Protein 7B1D (pdb70)

Foldseek 3Di:
DDDDDDDDPLFQKDWCCDPAWIKIQGPNVDRQWMWTGGLAEEIETEGRDDDAPLVSHQLGEREEHAYYEYAAHDADALAARCVRNRSYNYAPYAEYEYHHADEAHEAALRNHPRAQEYAYYYYENHYENHDLHNCQSHDNHAYYEYDAAAYEDDARSCQNPQNYAEYYDANRQYQAQDQRNQQNPARYAEYEYEHYAHAAAELRRPPNYAQHAEYYHADYAHAAYDLNRCQRHQNYAYYAHANYAHQEYDANNPVRNLNYAEYHYALNENPAAYHACNPANNQNYAEYHNENYAHAEYHQRPYHHNQRYAEYEYYNYLYEAYDQCSCQRHQNHAEYYYANNQYQAYDLNNCVNHLEYAEYYDDNHAHAAYDLSNQQRHQRYAEEEYYNYAYAEYDLNNCVRHQRHAEYEHEHYAYAAEQCPQPDPPPPPDPFGSHNCQSNQNYAYYAHHQYAYAEQGPSVAPRNQRYAEYHDANYAHAAEELSSQNHNDAYQYEYEHYQHQAYAYDLDHPHDDDQAHEYEYAHYQYALAPRRLSVLVVQQDDDRHRYDYDHQNPWYNDPVPPGRDGSVPDDSQPHWAAPPVDDQQDPPARWIARLPVLETENHPCVDEDQADDDHDFCPPCSVPGGEYAYENQRHAHNLEPLVLEPGRYAYYHHQDHEAPLYDLSRVHDHHAEYEDHHHEQQNHDVVSVVPDDCPNHHAAYEQHNYEHAQDQRRAPVVVSCVVCVVNYPCQQCRDHRVVNGHCPVVVVVSDVD/DDFDPPCPPAQKDWDDDVAWIKMARCNPHGQWMWIDGQAAEIEIEGHDDQVVVQPHAARCHEAHAEYEYAQHDFDQAAEPCVRVVSPVHQNYAAYEYHHQDEAHAQALNHHPSQLQYENAEYECHYEEYDACSVARNQAYAEYEYADAAYEYDLRRQQRHLHYAYAYDYLRQYQAQDANSLQNPANYAEYNNENYAHAAADLRSPQNYENYEHYEHQAYQHAAYDQNRCQNHQEYAEYAAAHYAYQEYDAQNPVRNLNHAEYHYAHNQNPAAYHACNQANNANHEEYAYEHYAYAEYDQRPNYNHQNYAYYAHYLYAYADDHQCNPVNHQNYAEYHHENYAYQADDLNRPQSHANHAEYHYENYAHAEYDLNNCQRHAHHEYYEHYLYAYQEHDLNNCVRYQNYAEYEYYNYAYAAEPCPQADPVVDPVACRSVSPLSHQNHAYYEHHQYAYEEDHLSCQPRNQNHAEYEHENYAYAAEEVSSHRHNALYAYEHAQYAHQAYQYDLPDDDDDPRAYEYEHANYQHAQEQSCVSVLVVPPDDPDGRYHYDHQRPAHHPQPPDHRDGSVPDDQQSNFHFDPDPVQADPVFGWRLHASVLETEGPALPPHDLAAAAGDRPCNPVGSHFHAEYRDALDAHPHQAQVSCVLVTQHYAYHLYEDCDDEQRSHHPSHQYHAYALYQEPFAYPSSLDFGDPPSYPHGYDLPNYEYDFAAVSLVRLCSNLVPDDPDQHRPPYDDAPVWDRHSVDDPVIHND

Organism: Aedes aegypti (NCBI:txid7159)

InterPro domains:
  IPR000157 Toll/interleukin-1 receptor homology (TIR) domain [PF01582] (843-965)
  IPR000157 Toll/interleukin-1 receptor homology (TIR) domain [PS50104] (841-977)
  IPR000157 Toll/interleukin-1 receptor homology (TIR) domain [SM00255] (842-980)
  IPR001611 Leucine-rich repeat [PF13855] (193-253)
  IPR001611 Leucine-rich repeat [PF13855] (315-374)
  IPR001611 Leucine-rich repeat [PF13855] (387-446)
  IPR001611 Leucine-rich repeat [PS51450] (218-239)
  IPR001611 Leucine-rich repeat [PS51450] (363-384)
  IPR001611 Leucine-rich repeat [PS51450] (387-408)
  IPR001611 Leucine-rich repeat [PS51450] (411-432)
  IPR003591 Leucine-rich repeat, typical subtype [SM00369] (169-191)
  IPR003591 Leucine-rich repeat, typical subtype [SM00369] (192-215)
  IPR003591 Leucine-rich repeat, typical subtype [SM00369] (216-239)
  IPR003591 Leucine-rich repeat, typical subtype [SM00369] (240-263)
  IPR003591 Leucine-rich repeat, typical subtype [SM00369] (264-287)
  IPR003591 Leucine-rich repeat, typical subtype [SM00369] (313-336)
  IPR003591 Leucine-rich repeat, typical subtype [SM00369] (338-360)
  IPR003591 Leucine-rich repeat, typical subtype [SM00369] (362-384)
  IPR003591 Leucine-rich repeat, typical subtype [SM00369] (386-408)
  IPR003591 Leucine-rich repeat, typical subtype [SM00369] (409-432)

Secondary structure (DSSP, 8-state):
---PPPP-TT---EEE--SSSBEEESSSSS--EEEEE-SSSEEEEEE-SS---TTSS--EEEEE-SEEEEES----TTS-HHHHTTTEEEES--EEEEE--SS-EE--GGGGTT-TT----EEES-EES--TTTTTT--S--EEEB-S------TTTTTT-SS--EEE-TT-------TTTTSS-SS--EEE--S----B--TTTTTT-SS--EEEE-S----B--TTSSTT-TT--EEEE-S---SBPPTTTTSS-TT--EEE--S-TT--B--TTTTTT-SS--EEE-TT-------GGGGTT-TT--EEE-TTS---S--TTTTTT-TT--EEE-TTS--S---TTSSSS-S---EEE-TTS------TTTTSS-TT--EEE--SS------TTTTTT-TT--EEE--SS-----TTTT--SS----SS---GGGG-TT--EEE--SS---S--GGGTTT--S--EEE--SS---EE-SGGG--SS--EEE-TTS---EE---SS----SSS-EEEE--S-EE--STT-HHHHHHHHS----SEEEE-TT-EE--SSS-TT--GGG--GGG--EE--S---SPTTS--EEETTTTEEE---TTS--SSPPP-----S-TTT---EEEE-SS----S--GGGTT--EEEEE-SS-------TTT--SS--B----SB-GGG--HHHHHH--SSSS--BB--TTBEE--SSSS-SHHHHHHHTTTTBS-TTT-EETTT-SBTTTTHHHHS--/-PPPSTTTT-S-EE---SS-B-EE-TTT---EEEEE-SSSEEEEEE-S-GGGGSSPPP--PPP-SEEEEES----SSS-HHHHTGGG-----SEEEEE--S--EEE-GGGGTT-TT--SEEEES-EEEE-TTSSTT-----EEEEESS-----TTTTTTT----EEEEES-------TTTTTT-TT------TT----B--TTTTTT-SS---EEESS----B--TTTTTT-S---EEEEES-------TTTTSS-TT--EEEEE--TT--B--TTTTTT-TT--EEE-TT----B--TTTTTT-----EEE-TTS------SSTTTT-TT--EEE-TTS------TTTTSS-----EEE-TTS------TTTTTT-SS--EEE-TT-------TTTTTT-TT--EEE-TT------TTSS--STT--SSSTT-SSTT-TT--EEE--SS---S--GGGTTT-TT--EEE-TT----EEEGGG---SS--EEE--S----EEE--TT---SSS--EEEE-TT------GGGHHHHHHHS--S--SEEEE-TT---SS-SSSSS--GGG--SGGG----S-TTTS-SSS-B---SSS-EE-BS---S--SS------SSTTSSS-EE---S-BSS--S---TTTTTTTSSEEE-BS---S---TTTS-SSSSEEE-SSBS-----HHHHSPPPSSS------SSSB-----HHHHHHHHHHHHH--S-SS-TT----SSS--SSSS-SSS---

B-factor: mean 164.8, std 87.88, range [82.33, 599.62]

Solvent-accessible surface area: 67595 Å² total; per-residue (Å²): 255,30,66,4,63,70,39,53,111,108,36,54,20,1,6,20,59,108,138,93,34,16,31,2,23,5,38,61,79,52,32,22,1,52,0,22,0,22,74,53,62,100,0,34,1,12,11,127,56,94,83,27,70,22,131,90,27,45,83,4,77,21,31,73,4,118,36,0,16,0,44,36,1,48,22,68,111,65,94,20,0,40,46,5,1,100,8,4,80,9,53,96,9,67,22,1,34,1,29,0,92,126,68,51,16,181,4,60,35,98,10,8,94,33,3,75,97,0,75,49,2,30,2,1,105,2,2,59,58,2,58,112,80,3,2,59,37,8,103,48,2,77,102,0,27,0,54,66,6,164,13,90,2,69,70,8,0,0,84,33,5,64,70,0,41,65,0,1,0,27,88,0,23,5,75,66,6,26,92,11,1,0,81,16,0,103,55,2,70,16,4,6,0,6,66,5,78,0,96,48,3,50,45,19,0,0,64,26,2,56,45,0,121,96,3,38,0,24,11,12,38,0,103,54,21,54,48,84,0,0,32,47,0,103,74,0,20,84,0,32,0,15,22,2,56,1,84,42,8,34,138,8,3,4,62,80,0,105,108,0,94,13,1,40,1,16,9,0,67,126,0,66,62,7,17,80,53,2,0,21,78,0,126,92,0,30,42,1,33,1,7,28,8,8,1,26,91,7,13,97,41,2,1,40,25,0,46,24,0,65,76,3,46,3,1,41,4,117,0,58,84,6,23,54,52,4,0,39,68,0,66,98,0,59,43,0,25,0,17,6,0,34,0,73,55,10,32,54,122,5,2,33,135,0,58,45,0,64,19,0,58,0,4,37,6,92,0,131,58,6,39,61,102,3,0,54,89,0,110,34,0,92,40,0,18,0,29,57,10,69,0,92,62,3,36,54,127,0,0,59,15,0,76,98,0,27,30,0,38,0,33,48,12,89,0,55,2,47,66,79,57,22,76,64,104,101,70,91,103,71,103,23,27,27,0,3,0,52,70,0,104,82,0,64,33,0,41,0,82,72,7,51,0,39,25,5,6,82,0,0,22,97,43,5,89,76,4,82,30,1,10,0,0,96,1,102,1,81,17,4,31,94,62,40,16,85,16,135,27,77,2,73,0,33,0,10,53,2,94,0,39,60,0,67,11,81,90,81,71,82,46,56,139,64,90,24,3,52,0,37,0,33,90,12,69,0,41,2,58,24,93,0,20,86,1,0,47,40,45,74,64,108,72,111,28,13,14,76,19,78,14,105,85,0,72,10,42,22,104,126,26,131,96,89,10,38,1,92,83,29,109,28,115,61,4,70,24,100,25,83,116,59,104,79,30,20,93,74,26,62,35,17,32,6,66,64,72,95,17,24,34,3,50,7,23,66,150,42,53,80,64,28,33,72,35,44,102,28,101,65,69,49,89,96,19,103,20,7,0,5,43,17,59,63,6,41,49,17,101,88,27,28,111,8,106,174,26,66,1,23,47,24,64,4,46,67,21,7,78,2,62,16,46,66,33,20,41,27,67,21,6,130,43,31,33,28,22,34,16,67,41,41,39,55,63,62,70,9,69,77,48,69,99,66,108,56,63,122,35,36,58,13,15,56,75,13,37,23,50,68,56,70,130,46,47,69,61,41,67,32,46,76,95,38,57,102,15,14,82,44,49,76,67,29,21,15,42,119,76,58,58,40,37,77,98,39,74,117,111,46,67,88,134,113,64,7,60,94,69,46,111,116,26,81,17,11,7,26,42,104,148,96,75,5,32,8,33,10,20,54,188,105,41,24,5,71,2,11,3,23,94,53,40,116,0,26,1,3,3,149,104,56,61,82,49,15,87,106,28,50,80,18,62,6,49,49,3,109,46,4,18,0,40,41,0,57,17,45,98,62,133,34,3,34,100,32,5,52,22,0,87,7,70,71,2,71,17,2,39,3,45,4,96,54,111,32,25,169,8,47,34,90,4,7,87,45,4,60,94,0,31,64,1,22,7,6,115,2,2,50,49,14,83,58,48,2,7,53,35,4,146,46,2,88,111,1,23,2,39,63,8,136,9,98,21,49,62,37,0,0,40,47,17,51,66,0,43,57,0,0,0,30,82,0,14,5,86,69,5,72,77,17,4,1,67,16,0,54,38,1,60,9,0,19,0,8,69,4,55,0,51,50,5,48,53,19,1,0,80,16,2,68,48,0,86,88,1,18,0,96,12,4,92,0,110,59,14,25,70,47,0,0,34,50,0,98,73,1,18,82,2,3,0,11,20,7,53,0,76,46,11,30,135,23,3,1,52,65,1,95,69,0,71,13,1,41,1,11,6,0,66,112,0,76,63,15,17,80,54,4,2,26,83,0,112,81,1,40,37,1,33,7,8,13,3,8,1,24,94,12,24,81,32,5,3,46,26,0,52,18,0,46,71,3,45,2,1,17,5,102,0,91,68,19,17,73,97,4,5,28,53,0,66,96,0,68,32,1,24,1,19,18,1,62,1,85,50,23,20,43,139,11,10,84,169,1,46,63,0,69,22,5,59,2,9,64,6,101,0,121,57,7,32,76,118,8,4,30,103,0,109,34,0,72,45,0,26,0,37,54,5,67,0,84,77,16,21,68,118,1,5,71,24,0,86,102,0,33,21,0,38,1,22,58,7,102,10,51,32,44,76,83,52,32,54,106,169,88,109,76,83,110,68,53,41,33,62,17,18,34,49,0,71,43,0,76,33,0,43,5,97,68,12,43,1,46,44,18,31,50,3,7,9,92,56,6,93,91,0,60,31,5,10,0,2,100,3,110,1,80,24,9,21,91,81,48,30,57,25,142,23,71,0,66,8,42,0,22,67,8,97,0,59,62,4,95,18,77,99,88,45,99,52,110,93,223,30,58,15,73,0,22,1,26,101,1,42,23,43,49,42,20,73,17,23,30,11,56,70,52,49,56,114,74,120,92,67,26,38,88,48,41,32,108,45,18,46,9,36,104,26,104,62,80,151,85,32,61,61,106,79,66,60,53,73,56,17,36,35,93,29,112,51,96,110,36,8,68,112,85,27,29,26,20,26,1,42,56,40,32,28,8,27,43,96,49,40,45,117,52,78,52,54,57,88,85,43,108,61,66,16,79,107,93,50,87,9,29,37,30,51,55,35,39,42,77,67,111,60,89,55,72,48,14,102,12,19,26,34,84,16,47,20,27,41,30,52,47,30,60,47,95,90,63,45,70,87,35,30,18,91,80,4,53,7,55,24,64,33,45,29,46,19,45,46,20,16,73,48,54,59,70,80,52,56,115,80,106,10,113,17,62,109,69,46,77,65,29,39,28,48,25,37,55,118,22,35,75,29,12,58,41,38,25,88,72,54,102,92,48,61,22,22,98,91,36,111,48,83,68,96,21,44,4,25,30,62,28,74,110,105,40,54,27,92

Nearest PDB structures (foldseek):
  7b1c-assembly1_B  TM=9.524E-01  e=4.587E-78  Aedes aegypti
  7b1c-assembly1_A  TM=9.399E-01  e=5.727E-68  Aedes aegypti
  4lxr-assembly1_A  TM=8.641E-01  e=1.535E-33  Drosophila melanogaster
  4p8s-assembly1_A  TM=8.490E-01  e=1.791E-08  Rattus norvegicus
  5o0o-assembly1_B  TM=8.493E-01  e=2.339E-08  Mus musculus

Structure (mmCIF, N/CA/C/O backbone):
data_7B1D
#
_entry.id   7B1D
#
_cell.length_a   1.00
_cell.length_b   1.00
_cell.length_c   1.00
_cell.angle_alpha   90.00
_cell.angle_beta   90.00
_cell.angle_gamma   90.00
#
_symmetry.space_group_name_H-M   'P 1'
#
loop_
_entity.id
_entity.type
_entity.pdbx_description
1 polymer 'Toll-like receptor'
2 branched 2-acetamido-2-deoxy-beta-D-glucopyranose-(1-4)-2-acetamido-2-deoxy-beta-D-glucopyranose
3 non-polymer 2-acetamido-2-deoxy-beta-D-glucopyranose
#
loop_
_atom_site.group_PDB
_atom_site.id
_atom_site.type_symbol
_atom_site.label_atom_id
_atom_site.label_alt_id
_atom_site.label_comp_id
_atom_site.label_asym_id
_atom_site.label_entity_id
_atom_site.label_seq_id
_atom_site.pdbx_PDB_ins_code
_atom_site.Cartn_x
_atom_site.Cartn_y
_atom_site.Cartn_z
_atom_site.occupancy
_atom_site.B_iso_or_equiv
_atom_site.auth_seq_id
_atom_site.auth_comp_id
_atom_site.auth_asym_id
_atom_site.auth_atom_id
_atom_site.pdbx_PDB_model_num
ATOM 1 N N . ARG A 1 5 ? 158.64500 151.37100 189.51000 1.000 135.71028 32 ARG B N 1
ATOM 2 C CA . ARG A 1 5 ? 158.02300 150.59000 188.44800 1.000 135.71028 32 ARG B CA 1
ATOM 3 C C . ARG A 1 5 ? 156.61600 150.15400 188.84100 1.000 135.71028 32 ARG B C 1
ATOM 4 O O . ARG A 1 5 ? 156.37700 149.75400 189.98000 1.000 135.71028 32 ARG B O 1
ATOM 12 N N . PHE A 1 6 ? 155.68700 150.23100 187.89200 1.000 134.05979 33 PHE B N 1
ATOM 13 C CA . PHE A 1 6 ? 154.30000 149.84300 188.10800 1.000 134.05979 33 PHE B CA 1
ATOM 14 C C . PHE A 1 6 ? 154.07900 148.43000 187.58900 1.000 134.05979 33 PHE B C 1
ATOM 15 O O . PHE A 1 6 ? 154.27000 148.16400 186.39800 1.000 134.05979 33 PHE B O 1
ATOM 23 N N . THR A 1 7 ? 153.67200 147.53300 188.48300 1.000 136.54412 34 THR B N 1
ATOM 24 C CA . THR A 1 7 ? 153.36200 146.15700 188.13300 1.000 136.54412 34 THR B CA 1
ATOM 25 C C . THR A 1 7 ? 151.88600 145.89600 188.39400 1.000 136.54412 34 THR B C 1
ATOM 26 O O . THR A 1 7 ? 151.22900 146.62100 189.14500 1.000 136.54412 34 THR B O 1
ATOM 30 N N . CYS A 1 8 ? 151.37200 144.85000 187.75700 1.000 135.30207 35 CYS B N 1
ATOM 31 C CA . CYS A 1 8 ? 149.96300 144.51900 187.89100 1.000 135.30207 35 CYS B CA 1
ATOM 32 C C . CYS A 1 8 ? 149.63300 144.21000 189.34900 1.000 135.30207 35 CYS B C 1
ATOM 33 O O . CYS A 1 8 ? 150.44500 143.59900 190.05400 1.000 135.30207 35 CYS B O 1
ATOM 36 N N . PRO A 1 9 ? 148.46700 144.62700 189.83700 1.000 139.23923 36 PRO B N 1
ATOM 37 C CA . PRO A 1 9 ? 148.07300 144.26800 191.20300 1.000 139.23923 36 PRO B CA 1
ATOM 38 C C . PRO A 1 9 ? 147.88200 142.76500 191.33900 1.000 139.23923 36 PRO B C 1
ATOM 39 O O . PRO A 1 9 ? 147.55300 142.06900 190.37600 1.000 139.23923 36 PRO B O 1
ATOM 43 N N . GLU A 1 10 ? 148.11400 142.26800 192.55100 1.000 144.27383 37 GLU B N 1
ATOM 44 C CA . GLU A 1 10 ? 147.98500 140.84100 192.81200 1.000 144.27383 37 GLU B CA 1
ATOM 45 C C . GLU A 1 10 ? 146.56500 140.36800 192.52600 1.000 144.27383 37 GLU B C 1
ATOM 46 O O . GLU A 1 10 ? 145.58700 141.02400 192.89400 1.000 144.27383 37 GLU B O 1
ATOM 48 N N . GLU A 1 11 ? 146.45900 139.22200 191.85600 1.000 150.42607 38 GLU B N 1
ATOM 49 C CA . GLU A 1 11 ? 145.15400 138.67100 191.51600 1.000 150.42607 38 GLU B CA 1
ATOM 50 C C . GLU A 1 11 ? 144.38200 138.31000 192.77800 1.000 150.42607 38 GLU B C 1
ATOM 51 O O . GLU A 1 11 ? 144.91100 137.65600 193.68100 1.000 150.42607 38 GLU B O 1
ATOM 53 N N . SER A 1 12 ? 143.12300 138.73800 192.83500 1.000 151.47214 39 SER B N 1
ATOM 54 C CA . SER A 1 12 ? 142.27400 138.47500 193.98600 1.000 151.47214 39 SER B CA 1
ATOM 55 C C . SER A 1 12 ? 140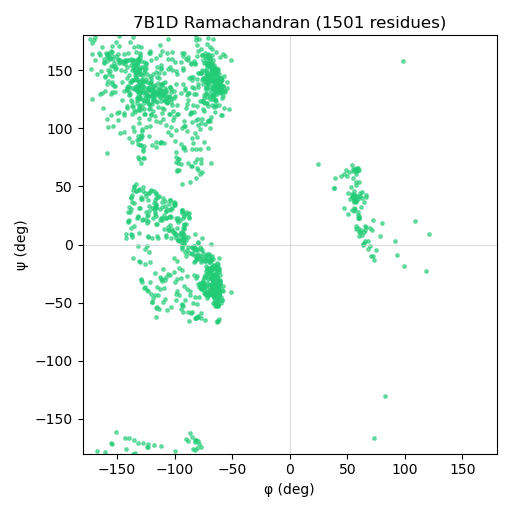.81800 138.58800 193.56100 1.000 151.47214 39 SER B C 1
ATOM 56 O O . SER A 1 12 ? 140.49200 139.17900 192.52900 1.000 151.47214 39 SER B O 1
ATOM 58 N N . GLU A 1 13 ? 139.93700 138.00900 194.37800 1.000 149.00066 40 GLU B N 1
ATOM 59 C CA . GLU A 1 13 ? 138.50600 138.06600 194.11500 1.000 149.00066 40 GLU B CA 1
ATOM 60 C C . GLU A 1 13 ? 137.88100 139.39400 194.51800 1.000 149.00066 40 GLU B C 1
ATOM 61 O O . GLU A 1 13 ? 136.71900 139.64000 194.17800 1.000 149.00066 40 GLU B O 1
ATOM 63 N N . ALA A 1 14 ? 138.61800 140.24700 195.23300 1.000 148.19823 41 ALA B N 1
ATOM 64 C CA . ALA A 1 14 ? 138.08400 141.54800 195.62000 1.000 148.19823 41 ALA B CA 1
ATOM 65 C C . ALA A 1 14 ? 137.85100 142.42900 194.40000 1.000 148.19823 41 ALA B C 1
ATOM 66 O O . ALA A 1 14 ? 136.89300 143.21000 194.35500 1.000 148.19823 41 ALA B O 1
ATOM 68 N N . SER A 1 15 ? 138.71900 142.31600 193.39700 1.000 140.88668 42 SER B N 1
ATOM 69 C CA . SER A 1 15 ? 138.65400 143.15000 192.20600 1.000 140.88668 42 SER B CA 1
ATOM 70 C C . SER A 1 15 ? 138.50000 142.27000 190.97700 1.000 140.88668 42 SER B C 1
ATOM 71 O O . SER A 1 15 ? 139.13800 141.21700 190.87800 1.000 140.88668 42 SER B O 1
ATOM 73 N N . ASN A 1 16 ? 137.65500 142.70400 190.04500 1.000 133.53135 43 ASN B N 1
ATOM 74 C CA . ASN A 1 16 ? 137.45100 141.98900 188.79200 1.000 133.53135 43 ASN B CA 1
ATOM 75 C C . ASN A 1 16 ? 138.24900 142.57600 187.63600 1.000 133.53135 43 ASN B C 1
ATOM 76 O O . ASN A 1 16 ? 138.08300 142.12200 186.49900 1.000 133.53135 43 ASN B O 1
ATOM 78 N N . CYS A 1 17 ? 139.10000 143.56700 187.88900 1.000 129.03010 44 CYS B N 1
ATOM 79 C CA . CYS A 1 17 ? 139.80200 144.23400 186.80200 1.000 129.03010 44 CYS B CA 1
ATOM 80 C C . CYS A 1 17 ? 141.04400 143.43900 186.41700 1.000 129.03010 44 CYS B C 1
ATOM 81 O O . CYS A 1 17 ? 141.94300 143.23400 187.23700 1.000 129.03010 44 CYS B O 1
ATOM 84 N N . SER A 1 18 ? 141.09300 142.99800 185.16300 1.000 123.69857 45 SER B N 1
ATOM 85 C CA . SER A 1 18 ? 142.14300 142.11900 184.66600 1.000 123.69857 45 SER B CA 1
ATOM 86 C C . SER A 1 18 ? 143.28700 142.96300 184.12400 1.000 123.69857 45 SER B C 1
ATOM 87 O O . SER A 1 18 ? 143.10800 143.70400 183.15300 1.000 123.69857 45 SER B O 1
ATOM 90 N N . CYS A 1 19 ? 144.45700 142.84000 184.74300 1.000 127.11694 46 CYS B N 1
ATOM 91 C CA . CYS A 1 19 ? 145.63500 143.61100 184.36400 1.000 127.11694 46 CYS B CA 1
ATOM 92 C C . CYS A 1 19 ? 146.50600 142.76200 183.44700 1.000 127.11694 46 CYS B C 1
ATOM 93 O O . CYS A 1 19 ? 147.08300 141.76000 183.88100 1.000 127.11694 46 CYS B O 1
ATOM 96 N N . GLU A 1 20 ? 146.60200 143.16400 182.18300 1.000 123.54239 47 GLU B N 1
ATOM 97 C CA . GLU A 1 20 ? 147.43000 142.46900 181.20300 1.000 123.54239 47 GLU B CA 1
ATOM 98 C C . GLU A 1 20 ? 148.75200 143.21400 181.06900 1.000 123.54239 47 GLU B C 1
ATOM 99 O O . GLU A 1 20 ? 148.83800 144.21600 180.35400 1.000 123.54239 47 GLU B O 1
ATOM 101 N N . GLU A 1 21 ? 149.78500 142.72000 181.75000 1.000 120.81554 48 GLU B N 1
ATOM 102 C CA . GLU A 1 21 ? 151.08400 143.38500 181.76900 1.000 120.81554 48 GLU B CA 1
ATOM 103 C C . GLU A 1 21 ? 151.79000 143.15000 180.44000 1.000 120.81554 48 GLU B C 1
ATOM 104 O O . GLU A 1 21 ? 152.10600 142.00900 180.08700 1.000 120.81554 48 GLU B O 1
ATOM 106 N N . PHE A 1 22 ? 152.03800 144.22600 179.70500 1.000 120.63710 49 PHE B N 1
ATOM 107 C CA . PHE A 1 22 ? 152.76500 144.20400 178.45000 1.000 120.63710 49 PHE B CA 1
ATOM 108 C C . PHE A 1 22 ? 154.19300 144.70000 178.65900 1.000 120.63710 49 PHE B C 1
ATOM 109 O O . PHE A 1 22 ? 154.47900 145.36700 179.65800 1.000 120.63710 49 PHE B O 1
ATOM 117 N N . PRO A 1 23 ? 155.11900 144.37800 177.75000 1.000 120.80464 50 PRO B N 1
ATOM 118 C CA . PRO A 1 23 ? 156.49400 144.88400 177.91400 1.000 120.80464 50 PRO B CA 1
ATOM 119 C C . PRO A 1 23 ? 156.58600 146.39900 177.90500 1.000 120.80464 50 PRO B C 1
ATOM 120 O O . PRO A 1 23 ? 157.46500 146.96500 178.56600 0.000 120.80464 50 PRO B O 1
ATOM 124 N N . SER A 1 24 ? 155.70300 147.07700 177.17100 1.000 117.91815 51 SER B N 1
ATOM 125 C CA . SER A 1 24 ? 155.77300 148.53100 177.08700 1.000 117.91815 51 SER B CA 1
ATOM 126 C C . SER A 1 24 ? 154.90000 149.19800 178.14400 1.000 117.91815 51 SER B C 1
ATOM 127 O O . SER A 1 24 ? 155.39700 149.97200 178.97000 1.000 117.91815 51 SER B O 1
ATOM 129 N N . LYS A 1 25 ? 153.60100 148.91000 178.13800 1.000 114.44533 52 LYS B N 1
ATOM 130 C CA . LYS A 1 25 ? 152.67300 149.57200 179.04600 1.000 114.44533 52 LYS B CA 1
ATOM 131 C C . LYS A 1 25 ? 151.66400 148.56200 179.56800 1.000 114.44533 52 LYS B C 1
ATOM 132 O O . LYS A 1 25 ? 151.07100 147.81600 178.78500 1.000 114.44533 52 LYS B O 1
ATOM 134 N N . THR A 1 26 ? 151.47000 148.54800 180.88500 1.000 118.03741 53 THR B N 1
ATOM 135 C CA . THR A 1 26 ? 150.50100 147.64200 181.48600 1.000 118.03741 53 THR B CA 1
ATOM 136 C C . THR A 1 26 ? 149.09300 148.01900 181.05200 1.000 118.03741 53 THR B C 1
ATOM 137 O O . THR A 1 26 ? 148.70000 149.18600 181.12300 1.000 118.03741 53 THR B O 1
ATOM 141 N N . HIS A 1 27 ? 148.33100 147.02800 180.60600 1.000 123.60018 54 HIS B N 1
ATOM 142 C CA . HIS A 1 27 ? 146.99300 147.26700 180.09300 1.000 123.60018 54 HIS B CA 1
ATOM 143 C C . HIS A 1 27 ? 145.95400 146.78600 181.10100 1.000 123.60018 54 HIS B C 1
ATOM 144 O O . HIS A 1 27 ? 146.26100 146.04400 182.03700 1.000 123.60018 54 HIS B O 1
ATOM 151 N N . PHE A 1 28 ? 144.70900 147.21700 180.90300 1.000 118.83372 55 PHE B N 1
ATOM 152 C CA . PHE A 1 28 ? 143.63900 146.90300 181.83800 1.000 118.83372 55 PHE B CA 1
ATOM 153 C C . PHE A 1 28 ? 142.32500 146.70400 181.09700 1.000 118.83372 55 PHE B C 1
ATOM 154 O O . PHE A 1 28 ? 142.13200 147.21000 179.99000 1.000 118.83372 55 PHE B O 1
ATOM 162 N N . TYR A 1 29 ? 141.42400 145.95000 181.73200 1.000 120.83615 56 TYR B N 1
ATOM 163 C CA . TYR A 1 29 ? 140.01200 145.82900 181.34900 1.000 120.83615 56 TYR B CA 1
ATOM 164 C C . TYR A 1 29 ? 139.27900 145.47300 182.63900 1.000 120.83615 56 TYR B C 1
ATOM 165 O O . TYR A 1 29 ? 139.31100 144.32100 183.07900 1.000 120.83615 56 TYR B O 1
ATOM 174 N N . CYS A 1 30 ? 138.61700 146.45900 183.24300 1.000 122.21038 57 CYS B N 1
ATOM 175 C CA . CYS A 1 30 ? 138.12100 146.24700 184.60100 1.000 122.21038 57 CYS B CA 1
ATOM 176 C C . CYS A 1 30 ? 136.83700 145.43300 184.68200 1.000 122.21038 57 CYS B C 1
ATOM 177 O O . CYS A 1 30 ? 136.76800 144.52800 185.53300 1.000 122.21038 57 CYS B O 1
ATOM 180 N N . PRO A 1 31 ? 135.80700 145.66900 183.87700 1.000 120.43795 58 PRO B N 1
ATOM 181 C CA . PRO A 1 31 ? 134.71300 144.69100 183.84700 1.000 120.43795 58 PRO B CA 1
ATOM 182 C C . PRO A 1 31 ? 135.12700 143.48500 183.02100 1.000 120.43795 58 PRO B C 1
ATOM 183 O O . PRO A 1 31 ? 135.16700 143.55000 181.78900 1.000 120.43795 58 PRO B O 1
ATOM 187 N N . ASP A 1 32 ? 135.44600 142.38000 183.70000 1.000 123.01896 59 ASP B N 1
ATOM 188 C CA . ASP A 1 32 ? 136.07000 141.24600 183.02400 1.000 123.01896 59 ASP B CA 1
ATOM 189 C C . ASP A 1 32 ? 135.14000 140.62400 181.98900 1.000 123.01896 59 ASP B C 1
ATOM 190 O O . ASP A 1 32 ? 135.58200 140.24700 180.89800 1.000 123.01896 59 ASP B O 1
ATOM 195 N N . PHE A 1 33 ? 133.85200 140.49800 182.31500 1.000 120.15449 60 PHE B N 1
ATOM 196 C CA . PHE A 1 33 ? 132.90800 139.91800 181.36600 1.000 120.15449 60 PHE B CA 1
ATOM 197 C C . PHE A 1 33 ? 132.73600 140.80800 180.14100 1.000 120.15449 60 PHE B C 1
ATOM 198 O O . PHE A 1 33 ? 132.76200 140.32300 179.00300 1.000 120.15449 60 PHE B O 1
ATOM 200 N N . ASN A 1 34 ? 132.56900 142.11200 180.35000 1.000 115.00651 61 ASN B N 1
ATOM 201 C CA . ASN A 1 34 ? 132.37200 143.05700 179.25100 1.000 115.00651 61 ASN B CA 1
ATOM 202 C C . ASN A 1 34 ? 133.24800 144.27300 179.49700 1.000 115.00651 61 ASN B C 1
ATOM 203 O O . ASN A 1 34 ? 132.87400 145.19000 180.23900 1.000 115.00651 61 ASN B O 1
ATOM 205 N N . PRO A 1 35 ? 134.41900 144.33000 178.86500 1.000 111.54847 62 PRO B N 1
ATOM 206 C CA . PRO A 1 35 ? 135.37600 145.40500 179.16700 1.000 111.54847 62 PRO B CA 1
ATOM 207 C C . PRO A 1 35 ? 134.92500 146.76300 178.65600 1.000 111.54847 62 PRO B C 1
ATOM 208 O O . PRO A 1 35 ? 135.33800 147.20000 177.57700 0.000 111.54847 62 PRO B O 1
ATOM 212 N N . THR A 1 36 ? 134.07100 147.43700 179.43000 1.000 110.70226 63 THR B N 1
ATOM 213 C CA . THR A 1 36 ? 133.52700 148.71800 178.99100 1.000 110.70226 63 THR B CA 1
ATOM 214 C C . THR A 1 36 ? 134.58500 149.81600 179.00500 1.000 110.70226 63 THR B C 1
ATOM 215 O O . THR A 1 36 ? 134.43500 150.83300 178.32000 1.000 110.70226 63 THR B O 1
ATOM 219 N N . LEU A 1 37 ? 135.65300 149.64300 179.78200 1.000 110.01889 64 LEU B N 1
ATOM 220 C CA . LEU A 1 37 ? 136.70800 150.64100 179.86600 1.000 110.01889 64 LEU B CA 1
ATOM 221 C C . LEU A 1 37 ? 138.06200 149.95900 179.98700 1.000 110.01889 64 LEU B C 1
ATOM 222 O O . LEU A 1 37 ? 138.17800 148.87000 180.55300 1.000 110.01889 64 LEU B O 1
ATOM 227 N N . TYR A 1 38 ? 139.08800 150.61600 179.45200 1.000 114.08261 65 TYR B N 1
ATOM 228 C CA . TYR A 1 38 ? 140.45900 150.14700 179.56700 1.000 114.08261 65 TYR B CA 1
ATOM 229 C C . TYR A 1 38 ? 141.33900 151.29800 180.02800 1.000 114.08261 65 TYR B C 1
ATOM 230 O O . TYR A 1 38 ? 141.07700 152.46000 179.71200 1.000 114.08261 65 TYR B O 1
ATOM 239 N N . VAL A 1 39 ? 142.38700 150.96800 180.77600 1.000 106.19300 66 VAL B N 1
ATOM 240 C CA . VAL A 1 39 ? 143.28400 151.96100 181.35500 1.000 106.19300 66 VAL B CA 1
ATOM 241 C C . VAL A 1 39 ? 144.70800 151.57500 180.97500 1.000 106.19300 66 VAL B C 1
ATOM 242 O O . VAL A 1 39 ? 145.34600 150.78200 181.67700 1.000 106.19300 66 VAL B O 1
ATOM 246 N N . ASP A 1 40 ? 145.21000 152.13600 179.88000 1.000 108.88788 67 ASP B N 1
ATOM 247 C CA . ASP A 1 40 ? 146.55800 151.85100 179.40100 1.000 108.88788 67 ASP B CA 1
ATOM 248 C C . ASP A 1 40 ? 147.53400 152.78000 180.10900 1.000 108.88788 67 ASP B C 1
ATOM 249 O O . ASP A 1 40 ? 147.50600 153.99500 179.89300 1.000 108.88788 67 ASP B O 1
ATOM 251 N N . VAL A 1 41 ? 148.39700 152.20900 180.94500 1.000 105.76035 68 VAL B N 1
ATOM 252 C CA . VAL A 1 41 ? 149.29100 152.97300 181.80800 1.000 105.76035 68 VAL B CA 1
ATOM 253 C C . VAL A 1 41 ? 150.72700 152.65000 181.42900 1.000 105.76035 68 VAL B C 1
ATOM 254 O O . VAL A 1 41 ? 151.12000 151.47800 181.41200 1.000 105.76035 68 VAL B O 1
ATOM 258 N N . GLU A 1 42 ? 151.50800 153.68200 181.13600 1.000 110.00057 69 GLU B N 1
ATOM 259 C CA . GLU A 1 42 ? 152.94600 153.53200 180.99200 1.000 110.00057 69 GLU B CA 1
ATOM 260 C C . GLU A 1 42 ? 153.59900 153.51500 182.37000 1.000 110.00057 69 GLU B C 1
ATOM 261 O O . GLU A 1 42 ? 152.92400 153.52800 183.40200 1.000 110.00057 69 GLU B O 1
ATOM 263 N N . ASP A 1 43 ? 154.93200 153.47800 182.37900 1.000 112.85602 70 ASP B N 1
ATOM 264 C CA . ASP A 1 43 ? 155.65200 153.45300 183.64800 1.000 112.85602 70 ASP B CA 1
ATOM 265 C C . ASP A 1 43 ? 155.37500 154.71300 184.45900 1.000 112.85602 70 ASP B C 1
ATOM 266 O O . ASP A 1 43 ? 154.76500 154.65700 185.53200 1.000 112.85602 70 ASP B O 1
ATOM 268 N N . ARG A 1 44 ? 155.81700 155.86500 183.95200 1.000 113.07667 71 ARG B N 1
ATOM 269 C CA . ARG A 1 44 ? 155.51300 157.14200 184.58300 1.000 113.07667 71 ARG B CA 1
ATOM 270 C C . ARG A 1 44 ? 155.24500 158.23800 183.56000 1.000 113.07667 71 ARG B C 1
ATOM 271 O O . ARG A 1 44 ? 155.13800 159.40900 183.94400 1.000 113.07667 71 ARG B O 1
ATOM 273 N N . MET A 1 45 ? 155.13600 157.90000 182.27600 1.000 112.93693 72 MET B N 1
ATOM 274 C CA . MET A 1 45 ? 155.01400 158.91900 181.24100 1.000 112.93693 72 MET B CA 1
ATOM 275 C C . MET A 1 45 ? 153.57000 159.37700 181.06900 1.000 112.93693 72 MET B C 1
ATOM 276 O O . MET A 1 45 ? 153.28500 160.57900 181.07500 1.000 112.93693 72 MET B O 1
ATOM 278 N N . ARG A 1 46 ? 152.64200 158.43500 180.91400 1.000 111.37923 73 ARG B N 1
ATOM 279 C CA . ARG A 1 46 ? 151.27100 158.80000 180.59500 1.000 111.37923 73 ARG B CA 1
ATOM 280 C C . ARG A 1 46 ? 150.30200 157.76400 181.14200 1.000 111.37923 73 ARG B C 1
ATOM 281 O O . ARG A 1 46 ? 150.68600 156.64200 181.47600 1.000 111.37923 73 ARG B O 1
ATOM 289 N N . VAL A 1 47 ? 149.03600 158.16600 181.23300 1.000 104.42289 74 VAL B N 1
ATOM 290 C CA . VAL A 1 47 ? 147.92900 157.28500 181.57700 1.000 104.42289 74 VAL B CA 1
ATOM 291 C C . VAL A 1 47 ? 146.81300 157.53000 180.57400 1.000 104.42289 74 VAL B C 1
ATOM 292 O O . VAL A 1 47 ? 146.40300 158.67600 180.36700 1.000 104.42289 74 VAL B O 1
ATOM 296 N N . ASP A 1 48 ? 146.32300 156.46200 179.95600 1.000 111.02883 75 ASP B N 1
ATOM 297 C CA . ASP A 1 48 ? 145.29100 156.55000 178.92600 1.000 111.02883 75 ASP B CA 1
ATOM 298 C C . ASP A 1 48 ? 144.04300 155.84600 179.44400 1.000 111.02883 75 ASP B C 1
ATOM 299 O O . ASP A 1 48 ? 143.99200 154.61500 179.50000 1.000 111.02883 75 ASP B O 1
ATOM 304 N N . PHE A 1 49 ? 143.03800 156.62900 179.81800 1.000 104.56366 76 PHE B N 1
ATOM 305 C CA . PHE A 1 49 ? 141.79500 156.10900 180.37400 1.000 104.56366 76 PHE B CA 1
ATOM 306 C C . PHE A 1 49 ? 140.66300 156.42900 179.40500 1.000 104.56366 76 PHE B C 1
ATOM 307 O O . PHE A 1 49 ? 140.43600 157.59500 179.07200 1.000 104.56366 76 PHE B O 1
ATOM 315 N N . LYS A 1 50 ? 139.95900 155.39600 178.94900 1.000 107.35835 77 LYS B N 1
ATOM 316 C CA . LYS A 1 50 ? 138.88000 155.54500 177.98000 1.000 107.35835 77 LYS B CA 1
ATOM 317 C C . LYS A 1 50 ? 137.69900 154.67600 178.38400 1.000 107.35835 77 LYS B C 1
ATOM 318 O O . LYS A 1 50 ? 137.88500 153.55100 178.85600 1.000 107.35835 77 LYS B O 1
ATOM 320 N N . CYS A 1 51 ? 136.49100 155.19800 178.19400 1.000 111.64587 78 CYS B N 1
ATOM 321 C CA . CYS A 1 51 ? 135.25500 154.47400 178.45500 1.000 111.64587 78 CYS B CA 1
ATOM 322 C C . CYS A 1 51 ? 134.52600 154.23400 177.14000 1.000 111.64587 78 CYS B C 1
ATOM 323 O O . CYS A 1 51 ? 134.54600 155.09100 176.25100 0.000 111.64587 78 CYS B O 1
ATOM 326 N N . TYR A 1 52 ? 133.88700 153.06900 177.01600 1.000 113.49296 79 TYR B N 1
ATOM 327 C CA . TYR A 1 52 ? 133.20200 152.69500 175.78600 1.000 113.49296 79 TYR B CA 1
ATOM 328 C C . TYR A 1 52 ? 131.68300 152.78500 175.87400 1.000 113.49296 79 TYR B C 1
ATOM 329 O O . TYR A 1 52 ? 131.03400 152.95900 174.83800 1.000 113.49296 79 TYR B O 1
ATOM 338 N N . ASP A 1 53 ? 131.09900 152.66900 177.06400 1.000 123.94644 80 ASP B N 1
ATOM 339 C CA . ASP A 1 53 ? 129.65100 152.63200 177.20900 1.000 123.94644 80 ASP B CA 1
ATOM 340 C C . ASP A 1 53 ? 129.20700 153.59900 178.29800 1.000 123.94644 80 ASP B C 1
ATOM 341 O O . ASP A 1 53 ? 130.01800 154.15600 179.04200 1.000 123.94644 80 ASP B O 1
ATOM 343 N N . GLU A 1 54 ? 127.89000 153.78800 178.37800 1.000 134.23846 81 GLU B N 1
ATOM 344 C CA . GLU A 1 54 ? 127.24300 154.74100 179.27400 1.000 134.23846 81 GLU B CA 1
ATOM 345 C C . GLU A 1 54 ? 127.53700 154.50300 180.75700 1.000 134.23846 81 GLU B C 1
ATOM 346 O O . GLU A 1 54 ? 127.85400 155.46900 181.46400 1.000 134.23846 81 GLU B O 1
ATOM 348 N N . PRO A 1 55 ? 127.43300 153.27600 181.28200 1.000 137.01513 82 PRO B N 1
ATOM 349 C CA . PRO A 1 55 ? 127.66900 153.08800 182.72100 1.000 137.01513 82 PRO B CA 1
ATOM 350 C C . PRO A 1 55 ? 129.07900 153.49800 183.12100 1.000 137.01513 82 PRO B C 1
ATOM 351 O O . PRO A 1 55 ? 130.04600 153.27000 182.39100 1.000 137.01513 82 PRO B O 1
ATOM 355 N N . HIS A 1 56 ? 129.18500 154.11200 184.29800 1.000 135.86192 83 HIS B N 1
ATOM 356 C CA . HIS A 1 56 ? 130.45700 154.61000 184.80700 1.000 135.86192 83 HIS B CA 1
ATOM 357 C C . HIS A 1 56 ? 131.02000 153.76800 185.94200 1.000 135.86192 83 HIS B C 1
ATOM 358 O O . HIS A 1 56 ? 132.14500 153.27200 185.83000 1.000 135.86192 83 HIS B O 1
ATOM 360 N N . ASP A 1 57 ? 130.25000 153.58800 187.02000 1.000 134.37298 84 ASP B N 1
ATOM 361 C CA . ASP A 1 57 ? 130.63400 152.82900 188.21000 1.000 134.37298 84 ASP B CA 1
ATOM 362 C C . ASP A 1 57 ? 132.09700 153.02800 188.59400 1.000 134.37298 84 ASP B C 1
ATOM 363 O O . ASP A 1 57 ? 132.81600 152.05600 188.84500 1.000 134.37298 84 ASP B O 1
ATOM 368 N N . PHE A 1 58 ? 132.54400 154.28600 188.65000 1.000 130.10734 85 PHE B N 1
ATOM 369 C CA . PHE A 1 58 ? 133.93800 154.55600 188.98800 1.000 130.10734 85 PHE B CA 1
ATOM 370 C C . PHE A 1 58 ? 134.25900 154.16600 190.42400 1.000 130.10734 85 PHE B C 1
ATOM 371 O O . PHE A 1 58 ? 135.40800 153.83100 190.73300 1.000 130.10734 85 PHE B O 1
ATOM 379 N N . LYS A 1 59 ? 133.26700 154.20600 191.31400 1.000 129.20118 86 LYS B N 1
ATOM 380 C CA . LYS A 1 59 ? 133.49600 153.82700 192.70200 1.000 129.20118 86 LYS B CA 1
ATOM 381 C C . LYS A 1 59 ? 133.72100 152.33100 192.87500 1.000 129.20118 86 LYS B C 1
ATOM 382 O O . LYS A 1 59 ? 134.34700 151.92400 193.85900 1.000 129.20118 86 LYS B O 1
ATOM 388 N N . SER A 1 60 ? 133.23200 151.51000 191.95000 1.000 130.38563 87 SER B N 1
ATOM 389 C CA . SER A 1 60 ? 133.40500 150.06100 192.03100 1.000 130.38563 87 SER B CA 1
ATOM 390 C C . SER A 1 60 ? 134.60900 149.64100 191.18800 1.000 130.38563 87 SER B C 1
ATOM 391 O O . SER A 1 60 ? 134.50200 148.91400 190.20000 0.000 130.38563 87 SER B O 1
ATOM 394 N N . LEU A 1 61 ? 135.77800 150.12200 191.60700 1.000 127.80720 88 LEU B N 1
ATOM 395 C CA . LEU A 1 61 ? 137.02100 149.84000 190.90000 1.000 127.80720 88 LEU B CA 1
ATOM 396 C C . LEU A 1 61 ? 138.13600 149.50200 191.88700 1.000 127.80720 88 LEU B C 1
ATOM 397 O O . LEU A 1 61 ? 138.05700 149.87400 193.06400 1.000 127.80720 88 LEU B O 1
ATOM 402 N N . PRO A 1 62 ? 139.18500 148.79800 191.44600 1.000 130.68130 89 PRO B N 1
ATOM 403 C CA . PRO A 1 62 ? 140.15400 148.22900 192.40100 1.000 130.68130 89 PRO B CA 1
ATOM 404 C C . PRO A 1 62 ? 141.00500 149.24500 193.13800 1.000 130.68130 89 PRO B C 1
ATOM 405 O O . PRO A 1 62 ? 141.85800 148.82600 193.93100 1.000 130.68130 89 PRO B O 1
ATOM 409 N N . ASN A 1 63 ? 140.82600 150.54500 192.90300 1.000 130.40235 90 ASN B N 1
ATOM 410 C CA . ASN A 1 63 ? 141.67100 151.57400 193.50600 1.000 130.40235 90 ASN B CA 1
ATOM 411 C C . ASN A 1 63 ? 143.13900 151.36200 193.12400 1.000 130.40235 90 ASN B C 1
ATOM 412 O O . ASN A 1 63 ? 143.99300 151.05400 193.95800 1.000 130.40235 90 ASN B O 1
ATOM 417 N N . LEU A 1 64 ? 143.40800 151.51700 191.82800 1.000 126.46435 91 LEU B N 1
ATOM 418 C CA . LEU A 1 64 ? 144.75500 151.37300 191.29200 1.000 126.46435 91 LEU B CA 1
ATOM 419 C C . LEU A 1 64 ? 145.72400 152.32200 191.99200 1.000 126.46435 91 LEU B C 1
ATOM 420 O O . LEU A 1 64 ? 145.33000 153.30100 192.62800 1.000 126.46435 91 LEU B O 1
ATOM 425 N N . ALA A 1 65 ? 147.01800 152.02500 191.85800 1.000 125.02370 92 ALA B N 1
ATOM 426 C CA . ALA A 1 65 ? 148.07800 152.80500 192.50200 1.000 125.02370 92 ALA B CA 1
ATOM 427 C C . ALA A 1 65 ? 149.14100 153.14000 191.45700 1.000 125.02370 92 ALA B C 1
ATOM 428 O O . ALA A 1 65 ? 150.09100 152.38200 191.25300 1.000 125.02370 92 ALA B O 1
ATOM 430 N N . ILE A 1 66 ? 148.97600 154.28400 190.79800 1.000 123.41568 93 ILE B N 1
ATOM 431 C CA . ILE A 1 66 ? 149.96400 154.76000 189.83300 1.000 123.41568 93 ILE B CA 1
ATOM 432 C C . ILE A 1 66 ? 150.92000 155.75800 190.47100 1.000 123.41568 93 ILE B C 1
ATOM 433 O O . ILE A 1 66 ? 152.13300 155.70000 190.25600 1.000 123.41568 93 ILE B O 1
ATOM 438 N N . GLY A 1 67 ? 150.39500 156.67800 191.26900 1.000 123.77708 94 GLY B N 1
ATOM 439 C CA . GLY A 1 67 ? 151.25000 157.65200 191.93100 1.000 123.77708 94 GLY B CA 1
ATOM 440 C C . GLY A 1 67 ? 151.56700 158.80700 191.01100 1.000 123.77708 94 GLY B C 1
ATOM 441 O O . GLY A 1 67 ? 150.67200 159.39300 190.40000 1.000 123.77708 94 GLY B O 1
ATOM 442 N N . SER A 1 68 ? 152.84900 159.14700 190.91500 1.000 122.76864 95 SER B N 1
ATOM 443 C CA . SER A 1 68 ? 153.26600 160.24400 190.05400 1.000 122.76864 95 SER B CA 1
ATOM 444 C C . SER A 1 68 ? 153.17200 159.84100 188.58700 1.000 122.76864 95 SER B C 1
ATOM 445 O O . SER A 1 68 ? 153.57500 158.74100 188.20000 1.000 122.76864 95 SER B O 1
ATOM 448 N N . VAL A 1 69 ? 152.63500 160.74500 187.76900 1.000 118.22115 96 VAL B N 1
ATOM 449 C CA . VAL A 1 69 ? 152.51300 160.52300 186.33300 1.000 118.22115 96 VAL B CA 1
ATOM 450 C C . VAL A 1 69 ? 152.47600 161.88000 185.64600 1.000 118.22115 96 VAL B C 1
ATOM 451 O O . VAL A 1 69 ? 151.94500 162.85500 186.18300 1.000 118.22115 96 VAL B O 1
ATOM 455 N N . LYS A 1 70 ? 153.06600 161.94400 184.45200 1.000 114.54842 97 LYS B N 1
ATOM 456 C CA . LYS A 1 70 ? 153.17100 163.21500 183.74200 1.000 114.54842 97 LYS B CA 1
ATOM 457 C C . LYS A 1 70 ? 151.86500 163.57300 183.04100 1.000 114.54842 97 LYS B C 1
ATOM 458 O O . LYS A 1 70 ? 151.24100 164.59400 183.35000 1.000 114.54842 97 LYS B O 1
ATOM 464 N N . LEU A 1 71 ? 151.43300 162.73900 182.10200 1.000 108.08258 98 LEU B N 1
ATOM 465 C CA . LEU A 1 71 ? 150.27200 163.01500 181.26700 1.000 108.08258 98 LEU B CA 1
ATOM 466 C C . LEU A 1 71 ? 149.12000 162.10900 181.67300 1.000 108.08258 98 LEU B C 1
ATOM 467 O O . LEU A 1 71 ? 149.31300 160.90700 181.87600 1.000 108.08258 98 LEU B O 1
ATOM 472 N N . LEU A 1 72 ? 147.92600 162.68600 181.80000 1.000 103.08750 99 LEU B N 1
ATOM 473 C CA . LEU A 1 72 ? 146.71300 161.94100 182.13700 1.000 103.08750 99 LEU B CA 1
ATOM 474 C C . LEU A 1 72 ? 145.71200 162.19200 181.01400 1.000 103.08750 99 LEU B C 1
ATOM 475 O O . LEU A 1 72 ? 144.97600 163.18000 181.03400 1.000 103.08750 99 LEU B O 1
ATOM 480 N N . THR A 1 73 ? 145.69700 161.30400 180.02600 1.000 102.85739 100 THR B N 1
ATOM 481 C CA . THR A 1 73 ? 144.78900 161.43200 178.89700 1.000 102.85739 100 THR B CA 1
ATOM 482 C C . THR A 1 73 ? 143.52100 160.63400 179.16300 1.000 102.85739 100 THR B C 1
ATOM 483 O O . THR A 1 73 ? 143.50200 159.41200 178.99000 1.000 102.85739 100 THR B O 1
ATOM 487 N N . VAL A 1 74 ? 142.46700 161.32600 179.58000 1.000 100.25303 101 VAL B N 1
ATOM 488 C CA . VAL A 1 74 ? 141.15900 160.72300 179.79300 1.000 100.25303 101 VAL B CA 1
ATOM 489 C C . VAL A 1 74 ? 140.28700 161.04500 178.58900 1.000 100.25303 101 VAL B C 1
ATOM 490 O O . VAL A 1 74 ? 140.25100 162.19100 178.12800 1.000 100.25303 101 VAL B O 1
ATOM 494 N N . VAL A 1 75 ? 139.62200 160.02700 178.05400 1.000 100.75701 102 VAL B N 1
ATOM 495 C CA . VAL A 1 75 ? 138.87000 160.14600 176.81400 1.000 100.75701 102 VAL B CA 1
ATOM 496 C C . VAL A 1 75 ? 137.47400 159.58800 177.02500 1.000 100.75701 102 VAL B C 1
ATOM 497 O O . VAL A 1 75 ? 137.32000 158.44600 177.47000 1.000 100.75701 102 VAL B O 1
ATOM 501 N N . ASP A 1 76 ? 136.46300 160.39300 176.70500 1.000 112.66308 103 ASP B N 1
ATOM 502 C CA . ASP A 1 76 ? 135.09400 159.91000 176.53900 1.000 112.66308 103 ASP B CA 1
ATOM 503 C C . ASP A 1 76 ? 134.57000 159.25600 177.81600 1.000 112.66308 103 ASP B C 1
ATOM 504 O O . ASP A 1 76 ? 133.88200 158.23500 177.78200 1.000 112.66308 103 ASP B O 1
ATOM 509 N N . CYS A 1 77 ? 134.90900 159.84100 178.96100 1.000 117.10469 104 CYS B N 1
ATOM 510 C CA . CYS A 1 77 ? 134.45700 159.34300 180.25300 1.000 117.10469 104 CYS B CA 1
ATOM 511 C C . CYS A 1 77 ? 133.73100 160.45300 181.00000 1.000 117.10469 104 CYS B C 1
ATOM 512 O O . CYS A 1 77 ? 134.15600 161.61200 180.96400 1.000 117.10469 104 CYS B O 1
ATOM 515 N N . VAL A 1 78 ? 132.63600 160.09300 181.67300 1.000 122.87284 105 VAL B N 1
ATOM 516 C CA . VAL A 1 78 ? 131.80300 161.08500 182.34000 1.000 122.87284 105 VAL B CA 1
ATOM 517 C C . VAL A 1 78 ? 132.49400 161.60000 183.59700 1.000 122.87284 105 VAL B C 1
ATOM 518 O O . VAL A 1 78 ? 133.45600 161.00500 184.09900 1.000 122.87284 105 VAL B O 1
ATOM 522 N N . LEU A 1 79 ? 131.99300 162.71900 184.11200 1.000 127.76400 106 LEU B N 1
ATOM 523 C CA . LEU A 1 79 ? 132.50400 163.34000 185.32500 1.000 127.76400 106 LEU B CA 1
ATOM 524 C C . LEU A 1 79 ? 131.36500 163.55200 186.31100 1.000 127.76400 106 LEU B C 1
ATOM 525 O O . LEU A 1 79 ? 130.22100 163.78300 185.90900 1.000 127.76400 106 LEU B O 1
ATOM 530 N N . ASP A 1 80 ? 131.68400 163.47100 187.60000 1.000 142.21129 107 ASP B N 1
ATOM 531 C CA . ASP A 1 80 ? 130.68300 163.72300 188.62600 1.000 142.21129 107 ASP B CA 1
ATOM 532 C C . ASP A 1 80 ? 130.26600 165.18800 188.59900 1.000 142.21129 107 ASP B C 1
ATOM 533 O O . ASP A 1 80 ? 131.09100 166.08300 188.39500 1.000 142.21129 107 ASP B O 1
ATOM 538 N N . ASP A 1 81 ? 128.97300 165.42800 188.80300 1.000 147.25592 108 ASP B N 1
ATOM 539 C CA . ASP A 1 81 ? 128.42400 166.77400 188.69000 1.000 147.25592 108 ASP B CA 1
ATOM 540 C C . ASP A 1 81 ? 129.00700 167.69000 189.75800 1.000 147.25592 108 ASP B C 1
ATOM 541 O O . ASP A 1 81 ? 128.85700 167.43600 190.95700 1.000 147.25592 108 ASP B O 1
ATOM 546 N N . ASP A 1 82 ? 129.66700 168.76100 189.31200 1.000 145.46781 109 ASP B N 1
ATOM 547 C CA . ASP A 1 82 ? 130.24700 169.77400 190.19500 1.000 145.46781 109 ASP B CA 1
ATOM 548 C C . ASP A 1 82 ? 131.17400 169.16400 191.24100 1.000 145.46781 109 ASP B C 1
ATOM 549 O O . ASP A 1 82 ? 131.13200 169.53600 192.41500 1.000 145.46781 109 ASP B O 1
ATOM 554 N N . ARG A 1 83 ? 132.01100 168.22400 190.82600 1.000 141.25659 110 ARG B N 1
ATOM 555 C CA . ARG A 1 83 ? 133.00200 167.59400 191.68000 1.000 141.25659 110 ARG B CA 1
ATOM 556 C C . ARG A 1 83 ? 134.36800 167.65600 191.01100 1.000 141.25659 110 ARG B C 1
ATOM 557 O O . ARG A 1 83 ? 134.46200 167.71100 189.78000 1.000 141.25659 110 ARG B O 1
ATOM 565 N N . PRO A 1 84 ? 135.44800 167.66300 191.79100 1.000 135.43002 111 PRO B N 1
ATOM 566 C CA . PRO A 1 84 ? 136.78500 167.69100 191.18800 1.000 135.43002 111 PRO B CA 1
ATOM 567 C C . PRO A 1 84 ? 137.01200 166.48300 190.29400 1.000 135.43002 111 PRO B C 1
ATOM 568 O O . PRO A 1 84 ? 136.54300 165.37800 190.57500 1.000 135.43002 111 PRO B O 1
ATOM 572 N N . ILE A 1 85 ? 137.73100 166.70900 189.19200 1.000 132.44266 112 ILE B N 1
ATOM 573 C CA . ILE A 1 85 ? 138.00500 165.62100 188.25800 1.000 132.44266 112 ILE B CA 1
ATOM 574 C C . ILE A 1 85 ? 138.84000 164.53900 188.92900 1.000 132.44266 112 ILE B C 1
ATOM 575 O O . ILE A 1 85 ? 138.56600 163.34300 188.77700 1.000 132.44266 112 ILE B O 1
ATOM 580 N N . LEU A 1 86 ? 139.86700 164.93400 189.68500 1.000 132.07916 113 LEU B N 1
ATOM 581 C CA . LEU A 1 86 ? 140.64800 163.94600 190.41900 1.000 132.07916 113 LEU B CA 1
ATOM 582 C C . LEU A 1 86 ? 139.80900 163.24400 191.47800 1.000 132.07916 113 LEU B C 1
ATOM 583 O O . LEU A 1 86 ? 140.09400 162.09400 191.83100 1.000 132.07916 113 LEU B O 1
ATOM 588 N N . GLU A 1 87 ? 138.77600 163.91200 191.99500 1.000 131.55939 114 GLU B N 1
ATOM 589 C CA . GLU A 1 87 ? 137.85200 163.24600 192.90600 1.000 131.55939 114 GLU B CA 1
ATOM 590 C C . GLU A 1 87 ? 136.99300 162.22600 192.16900 1.000 131.55939 114 GLU B C 1
ATOM 591 O O . GLU A 1 87 ? 136.77000 161.11800 192.66800 1.000 131.55939 114 GLU B O 1
ATOM 597 N N . SER A 1 88 ? 136.50300 162.58100 190.97900 1.000 131.16293 115 SER B N 1
ATOM 598 C CA . SER A 1 88 ? 135.71800 161.64300 190.18800 1.000 131.16293 115 SER B CA 1
ATOM 599 C C . SER A 1 88 ? 136.55900 160.48900 189.66500 1.000 131.16293 115 SER B C 1
ATOM 600 O O . SER A 1 88 ? 136.00300 159.44800 189.30000 1.000 131.16293 115 SER B O 1
ATOM 603 N N . PHE A 1 89 ? 137.87800 160.65000 189.62000 1.000 127.49215 116 PHE B N 1
ATOM 604 C CA . PHE A 1 89 ? 138.80500 159.61200 189.18300 1.000 127.49215 116 PHE B CA 1
ATOM 605 C C . PHE A 1 89 ? 139.62000 159.08900 190.36000 1.000 127.49215 116 PHE B C 1
ATOM 606 O O . PHE A 1 89 ? 140.82200 158.84400 190.24900 1.000 127.49215 116 PHE B O 1
ATOM 614 N N . LYS A 1 90 ? 138.96500 158.93000 191.51100 1.000 126.43310 117 LYS B N 1
ATOM 615 C CA . LYS A 1 90 ? 139.65000 158.51000 192.72700 1.000 126.43310 117 LYS B CA 1
ATOM 616 C C . LYS A 1 90 ? 140.19600 157.09200 192.63100 1.000 126.43310 117 LYS B C 1
ATOM 617 O O . LYS A 1 90 ? 141.12400 156.75000 193.37200 1.000 126.43310 117 LYS B O 1
ATOM 623 N N . PHE A 1 91 ? 139.66500 156.26700 191.72400 1.000 127.68136 118 PHE B N 1
ATOM 624 C CA . PHE A 1 91 ? 140.10500 154.87900 191.64300 1.000 127.68136 118 PHE B CA 1
ATOM 625 C C . PHE A 1 91 ? 141.55300 154.75800 191.18800 1.000 127.68136 118 PHE B C 1
ATOM 626 O O . PHE A 1 91 ? 142.12800 153.66900 191.27000 1.000 127.68136 118 PHE B O 1
ATOM 634 N N . LEU A 1 92 ? 142.14600 155.83500 190.68900 1.000 126.56803 119 LEU B N 1
ATOM 635 C CA . LEU A 1 92 ? 143.57500 155.89100 190.43000 1.000 126.56803 119 LEU B CA 1
ATOM 636 C C . LEU A 1 92 ? 144.13400 157.16800 191.04000 1.000 126.56803 119 LEU B C 1
ATOM 637 O O . LEU A 1 92 ? 143.71500 158.27400 190.68700 1.000 126.56803 119 LEU B O 1
ATOM 642 N N . GLU A 1 93 ? 145.06000 157.01000 191.98300 1.000 129.00158 120 GLU B N 1
ATOM 643 C CA . GLU A 1 93 ? 145.64600 158.15600 192.67700 1.000 129.00158 120 GLU B CA 1
ATOM 644 C C . GLU A 1 93 ? 146.82100 158.72800 191.88400 1.000 129.00158 120 GLU B C 1
ATOM 645 O O . GLU A 1 93 ? 147.98200 158.66600 192.28700 1.000 129.00158 120 GLU B O 1
ATOM 651 N N . VAL A 1 94 ? 146.48800 159.29500 190.72500 1.000 125.79747 121 VAL B N 1
ATOM 652 C CA . VAL A 1 94 ? 147.47200 160.05600 189.97200 1.000 125.79747 121 VAL B CA 1
ATOM 653 C C . VAL A 1 94 ? 147.78200 161.34800 190.71900 1.000 125.79747 121 VAL B C 1
ATOM 654 O O . VAL A 1 94 ? 146.88800 162.03100 191.23600 1.000 125.79747 121 VAL B O 1
ATOM 658 N N . ALA A 1 95 ? 149.06800 161.67600 190.80000 1.000 125.06150 122 ALA B N 1
ATOM 659 C CA . ALA A 1 95 ? 149.50100 162.86500 191.51600 1.000 125.06150 122 ALA B CA 1
ATOM 660 C C . ALA A 1 95 ? 150.66400 163.49200 190.76700 1.000 125.06150 122 ALA B C 1
ATOM 661 O O . ALA A 1 95 ? 151.35900 162.82800 189.99400 1.000 125.06150 122 ALA B O 1
ATOM 663 N N . ASP A 1 96 ? 150.86700 164.78200 191.01000 1.000 129.43193 123 ASP B N 1
ATOM 664 C CA . ASP A 1 96 ? 151.89800 165.57000 190.34000 1.000 129.43193 123 ASP B CA 1
ATOM 665 C C . ASP A 1 96 ? 151.75700 165.43300 188.82500 1.000 129.43193 123 ASP B C 1
ATOM 666 O O . ASP A 1 96 ? 152.70600 165.13500 188.09800 1.000 129.43193 123 ASP B O 1
ATOM 671 N N . VAL A 1 97 ? 150.52900 165.64100 188.35900 1.000 122.82347 124 VAL B N 1
ATOM 672 C CA . VAL A 1 97 ? 150.19100 165.52200 186.94600 1.000 122.82347 124 VAL B CA 1
ATOM 673 C C . VAL A 1 97 ? 150.43800 166.86500 186.27400 1.000 122.82347 124 VAL B C 1
ATOM 674 O O . VAL A 1 97 ? 150.01500 167.91300 186.78000 1.000 122.82347 124 VAL B O 1
ATOM 678 N N . ARG A 1 98 ? 151.15300 166.83900 185.15200 1.000 122.89053 125 ARG B N 1
ATOM 679 C CA . ARG A 1 98 ? 151.49800 168.06000 184.43600 1.000 122.89053 125 ARG B CA 1
ATOM 680 C C . ARG A 1 98 ? 150.50100 168.38600 183.33200 1.000 122.89053 125 ARG B C 1
ATOM 681 O O . ARG A 1 98 ? 149.99600 169.51100 183.26800 1.000 122.89053 125 ARG B O 1
ATOM 689 N N . SER A 1 99 ? 150.20800 167.42500 182.46200 1.000 114.58611 126 SER B N 1
ATOM 690 C CA . SER A 1 99 ? 149.31600 167.62500 181.32900 1.000 114.58611 126 SER B CA 1
ATOM 691 C C . SER A 1 99 ? 148.02500 166.85300 181.55400 1.000 114.58611 126 SER B C 1
ATOM 692 O O . SER A 1 99 ? 148.05300 165.71600 182.03600 1.000 114.58611 126 SER B O 1
ATOM 695 N N . PHE A 1 100 ? 146.90000 167.47200 181.21000 1.000 107.07996 127 PHE B N 1
ATOM 696 C CA . PHE A 1 100 ? 145.59100 166.84700 181.32500 1.000 107.07996 127 PHE B CA 1
ATOM 697 C C . PHE A 1 100 ? 144.84000 167.04800 180.02000 1.000 107.07996 127 PHE B C 1
ATOM 698 O O . PHE A 1 100 ? 144.69800 168.18200 179.55300 1.000 107.07996 127 PHE B O 1
ATOM 706 N N . VAL A 1 101 ? 144.36200 165.95500 179.43400 1.000 103.51778 128 VAL B N 1
ATOM 707 C CA . VAL A 1 101 ? 143.62900 165.98800 178.17500 1.000 103.51778 128 VAL B CA 1
ATOM 708 C C . VAL A 1 101 ? 142.30400 165.27800 178.39600 1.000 103.51778 128 VAL B C 1
ATOM 709 O O . VAL A 1 101 ? 142.28500 164.12600 178.84400 1.000 103.51778 128 VAL B O 1
ATOM 713 N N . TYR A 1 102 ? 141.20100 165.95200 178.07800 1.000 104.04614 129 TYR B N 1
ATOM 714 C CA . TYR A 1 102 ? 139.86100 165.44600 178.37400 1.000 104.04614 129 TYR B CA 1
ATOM 715 C C . TYR A 1 102 ? 138.99500 165.49400 177.12000 1.000 104.04614 129 TYR B C 1
ATOM 716 O O . TYR A 1 102 ? 138.34800 166.50500 176.84300 1.000 104.04614 129 TYR B O 1
ATOM 725 N N . ASN A 1 103 ? 138.97600 164.39900 176.36900 1.000 108.58701 130 ASN B N 1
ATOM 726 C CA . ASN A 1 103 ? 138.01100 164.24300 175.29200 1.000 108.58701 130 ASN B CA 1
ATOM 727 C C . ASN A 1 103 ? 136.69200 163.72900 175.85500 1.000 108.58701 130 ASN B C 1
ATOM 728 O O . ASN A 1 103 ? 136.67000 162.80300 176.66800 1.000 108.58701 130 ASN B O 1
ATOM 733 N N . ASN A 1 104 ? 135.58900 164.33200 175.41900 1.000 113.76458 131 ASN B N 1
ATOM 734 C CA . ASN A 1 104 ? 134.27600 163.95900 175.93000 1.000 113.76458 131 ASN B CA 1
ATOM 735 C C . ASN A 1 104 ? 133.23200 164.31100 174.88400 1.000 113.76458 131 ASN B C 1
ATOM 736 O O . ASN A 1 104 ? 133.20300 165.44500 174.40200 1.000 113.76458 131 ASN B O 1
ATOM 741 N N . HIS A 1 105 ? 132.37300 163.35200 174.55000 1.000 113.01524 132 HIS B N 1
ATOM 742 C CA . HIS A 1 105 ? 131.45000 163.51400 173.43200 1.000 113.01524 132 HIS B CA 1
ATOM 743 C C . HIS A 1 105 ? 129.98400 163.56100 173.83100 1.000 113.01524 132 HIS B C 1
ATOM 744 O O . HIS A 1 105 ? 129.24300 164.39600 173.30800 1.000 113.01524 132 HIS B O 1
ATOM 751 N N . GLU A 1 106 ? 129.53700 162.68300 174.73400 1.000 124.59469 133 GLU B N 1
ATOM 752 C CA . GLU A 1 106 ? 128.10200 162.53100 174.96900 1.000 124.59469 133 GLU B CA 1
ATOM 753 C C . GLU A 1 106 ? 127.47800 163.80900 175.51600 1.000 124.59469 133 GLU B C 1
ATOM 754 O O . GLU A 1 106 ? 126.48300 164.30600 174.97600 1.000 124.59469 133 GLU B O 1
ATOM 760 N N . ASN A 1 107 ? 128.04600 164.35800 176.58500 1.000 125.32051 134 ASN B N 1
ATOM 761 C CA . ASN A 1 107 ? 127.40100 165.44700 177.30200 1.000 125.32051 134 ASN B CA 1
ATOM 762 C C . ASN A 1 107 ? 128.36900 166.59700 177.52300 1.000 125.32051 134 ASN B C 1
ATOM 763 O O . ASN A 1 107 ? 129.49400 166.39700 177.98900 1.000 125.32051 134 ASN B O 1
ATOM 768 N N . GLY A 1 108 ? 127.92200 167.80200 177.18100 1.000 122.74441 135 GLY B N 1
ATOM 769 C CA . GLY A 1 108 ? 128.67400 168.98700 177.53500 1.000 122.74441 135 GLY B CA 1
ATOM 770 C C . GLY A 1 108 ? 128.67200 169.21700 179.03400 1.000 122.74441 135 GLY B C 1
ATOM 771 O O . GLY A 1 108 ? 127.71600 168.89600 179.73900 1.000 122.74441 135 GLY B O 1
ATOM 772 N N . ILE A 1 109 ? 129.76700 169.78500 179.52800 1.000 118.22749 136 ILE B N 1
ATOM 773 C CA . ILE A 1 109 ? 129.96400 170.00200 180.95600 1.000 118.22749 136 ILE B CA 1
ATOM 774 C C . ILE A 1 109 ? 130.19700 171.48900 181.17600 1.000 118.22749 136 ILE B C 1
ATOM 775 O O . ILE A 1 109 ? 131.14200 172.06600 180.62100 1.000 118.22749 136 ILE B O 1
ATOM 780 N N . ARG A 1 110 ? 129.33600 172.11500 181.97300 1.000 120.72507 137 ARG B N 1
ATOM 781 C CA . ARG A 1 110 ? 129.58100 173.48700 182.39000 1.000 120.72507 137 ARG B CA 1
ATOM 782 C C . ARG A 1 110 ? 130.70600 173.51100 183.41300 1.000 120.72507 137 ARG B C 1
ATOM 783 O O . ARG A 1 110 ? 130.68600 172.77200 184.40100 1.000 120.72507 137 ARG B O 1
ATOM 791 N N . TYR A 1 111 ? 131.69400 174.36700 183.17500 1.000 121.55011 138 TYR B N 1
ATOM 792 C CA . TYR A 1 111 ? 132.94000 174.35100 183.92700 1.000 121.55011 138 TYR B CA 1
ATOM 793 C C . TYR A 1 111 ? 132.98100 175.48800 184.93400 1.000 121.55011 138 TYR B C 1
ATOM 794 O O . TYR A 1 111 ? 132.61300 176.62400 184.61900 1.000 121.55011 138 TYR B O 1
ATOM 803 N N . ASN A 1 112 ? 133.42200 175.16500 186.14600 1.000 133.81266 139 ASN B N 1
ATOM 804 C CA . ASN A 1 112 ? 133.63600 176.13200 187.20800 1.000 133.81266 139 ASN B CA 1
ATOM 805 C C . ASN A 1 112 ? 134.93200 175.76200 187.91400 1.000 133.81266 139 ASN B C 1
ATOM 806 O O . ASN A 1 112 ? 135.54800 174.73400 187.62200 1.000 133.81266 139 ASN B O 1
ATOM 811 N N . ALA A 1 113 ? 135.35500 176.61400 188.85000 1.000 137.63180 140 ALA B N 1
ATOM 812 C CA . ALA A 1 113 ? 136.58000 176.34500 189.59400 1.000 137.63180 140 ALA B CA 1
ATOM 813 C C . ALA A 1 113 ? 136.49600 175.06000 190.40300 1.000 137.63180 140 ALA B C 1
ATOM 814 O O . ALA A 1 113 ? 137.53600 174.50500 190.77500 1.000 137.63180 140 ALA B O 1
ATOM 816 N N . LYS A 1 114 ? 135.28800 174.57400 190.68300 1.000 138.50617 141 LYS B N 1
ATOM 817 C CA . LYS A 1 114 ? 135.12000 173.38200 191.50200 1.000 138.50617 141 LYS B CA 1
ATOM 818 C C . LYS A 1 114 ? 135.49900 172.10100 190.76900 1.000 138.50617 141 LYS B C 1
ATOM 819 O O . LYS A 1 114 ? 135.66900 171.06400 191.42000 1.000 138.50617 141 LYS B O 1
ATOM 825 N N . TYR A 1 115 ? 135.64500 172.13900 189.44300 1.000 131.35262 142 TYR B N 1
ATOM 826 C CA . TYR A 1 115 ? 136.08000 170.97000 188.69000 1.000 131.35262 142 TYR B CA 1
ATOM 827 C C . TYR A 1 115 ? 137.58900 170.77600 188.69800 1.000 131.35262 142 TYR B C 1
ATOM 828 O O . TYR A 1 115 ? 138.05800 169.69300 188.33300 1.000 131.35262 142 TYR B O 1
ATOM 837 N N . PHE A 1 116 ? 138.35100 171.78400 189.10600 1.000 138.45057 143 PHE B N 1
ATOM 838 C CA . PHE A 1 116 ? 139.80700 171.73100 189.11600 1.000 138.45057 143 PHE B CA 1
ATOM 839 C C . PHE A 1 116 ? 140.35300 171.94600 190.52100 1.000 138.45057 143 PHE B C 1
ATOM 840 O O . PHE A 1 116 ? 141.29000 172.71700 190.73300 1.000 138.45057 143 PHE B O 1
ATOM 848 N N . GLU A 1 117 ? 139.76800 171.26300 191.50400 1.000 143.90432 144 GLU B N 1
ATOM 849 C CA . GLU A 1 117 ? 140.20500 171.42100 192.88400 1.000 143.90432 144 GLU B CA 1
ATOM 850 C C . GLU A 1 117 ? 141.44800 170.60300 193.20500 1.000 143.90432 144 GLU B C 1
ATOM 851 O O . GLU A 1 117 ? 141.96200 170.70000 194.32500 1.000 143.90432 144 GLU B O 1
ATOM 857 N N . GLY A 1 118 ? 141.93300 169.79400 192.26400 1.000 143.06328 145 GLY B N 1
ATOM 858 C CA . GLY A 1 118 ? 143.13500 169.01000 192.46200 1.000 143.06328 145 GLY B CA 1
ATOM 859 C C . GLY A 1 118 ? 144.27500 169.29300 191.51100 1.000 143.06328 145 GLY B C 1
ATOM 860 O O . GLY A 1 118 ? 145.28900 168.58400 191.56000 1.000 143.06328 145 GLY B O 1
ATOM 861 N N . MET A 1 119 ? 144.16200 170.30200 190.64800 1.000 146.86708 146 MET B N 1
ATOM 862 C CA . MET A 1 119 ? 145.17100 170.54400 189.62400 1.000 146.86708 146 MET B CA 1
ATOM 863 C C . MET A 1 119 ? 145.78600 171.93200 189.75700 1.000 146.86708 146 MET B C 1
ATOM 864 O O . MET A 1 119 ? 145.91200 172.65600 188.76500 1.000 146.86708 146 MET B O 1
ATOM 869 N N . GLU A 1 120 ? 146.17000 172.31400 190.97700 1.000 144.63409 147 GLU B N 1
ATOM 870 C CA . GLU A 1 120 ? 146.74300 173.64000 191.18500 1.000 144.63409 147 GLU B CA 1
ATOM 871 C C . GLU A 1 120 ? 148.10400 173.78500 190.51500 1.000 144.63409 147 GLU B C 1
ATOM 872 O O . GLU A 1 120 ? 148.55400 174.90900 190.26800 1.000 144.63409 147 GLU B O 1
ATOM 878 N N . GLN A 1 121 ? 148.76600 172.67300 190.20400 1.000 138.00154 148 GLN B N 1
ATOM 879 C CA . GLN A 1 121 ? 150.11400 172.72100 189.65100 1.000 138.00154 148 GLN B CA 1
ATOM 880 C C . GLN A 1 121 ? 150.14800 172.10500 188.25900 1.000 138.00154 148 GLN B C 1
ATOM 881 O O . GLN A 1 121 ? 151.03700 171.30800 187.94700 1.000 138.00154 148 GLN B O 1
ATOM 887 N N . LEU A 1 122 ? 149.18500 172.47000 187.41800 1.000 128.88273 149 LEU B N 1
ATOM 888 C CA . LEU A 1 122 ? 149.02600 171.86500 186.10000 1.000 128.88273 149 LEU B CA 1
ATOM 889 C C . LEU A 1 122 ? 149.74700 172.72700 185.06800 1.000 128.88273 149 LEU B C 1
ATOM 890 O O . LEU A 1 122 ? 149.55800 173.94700 185.02800 1.000 128.88273 149 LEU B O 1
ATOM 895 N N . GLU A 1 123 ? 150.57500 172.09400 184.23400 1.000 126.00031 150 GLU B N 1
ATOM 896 C CA . GLU A 1 123 ? 151.35300 172.84600 183.25400 1.000 126.00031 150 GLU B CA 1
ATOM 897 C C . GLU A 1 123 ? 150.62900 172.94300 181.91700 1.000 126.00031 150 GLU B C 1
ATOM 898 O O . GLU A 1 123 ? 150.46000 174.04100 181.37600 1.000 126.00031 150 GLU B O 1
ATOM 904 N N . ASN A 1 124 ? 150.21100 171.81100 181.36100 1.000 118.67615 151 ASN B N 1
ATOM 905 C CA . ASN A 1 124 ? 149.47200 171.76500 180.10800 1.000 118.67615 151 ASN B CA 1
ATOM 906 C C . ASN A 1 124 ? 148.01500 171.46000 180.41200 1.000 118.67615 151 ASN B C 1
ATOM 907 O O . ASN A 1 124 ? 147.70000 170.94600 181.48900 1.000 118.67615 151 ASN B O 1
ATOM 912 N N . LEU A 1 125 ? 147.13100 171.77700 179.47300 1.000 104.46267 152 LEU B N 1
ATOM 913 C CA . LEU A 1 125 ? 145.72300 171.42900 179.58900 1.000 104.46267 152 LEU B CA 1
ATOM 914 C C . LEU A 1 125 ? 145.12400 171.38100 178.19400 1.000 104.46267 152 LEU B C 1
ATOM 915 O O . LEU A 1 125 ? 145.57800 172.09800 177.29800 1.000 104.46267 152 LEU B O 1
ATOM 920 N N . THR A 1 126 ? 144.11700 170.53200 178.00900 1.000 101.89937 153 THR B N 1
ATOM 921 C CA . THR A 1 126 ? 143.41900 170.41400 176.73800 1.000 101.89937 153 THR B CA 1
ATOM 922 C C . THR A 1 126 ? 141.99500 169.95000 177.00000 1.000 101.89937 153 THR B C 1
ATOM 923 O O . THR A 1 126 ? 141.77300 169.05000 177.81400 1.000 101.89937 153 THR B O 1
ATOM 927 N N . LEU A 1 127 ? 141.03600 170.56600 176.31500 1.000 101.88852 154 LEU B N 1
ATOM 928 C CA . LEU A 1 127 ? 139.63200 170.19300 176.41300 1.000 101.88852 154 LEU B CA 1
ATOM 929 C C . LEU A 1 127 ? 139.08100 170.04900 175.00500 1.000 101.88852 154 LEU B C 1
ATOM 930 O O . LEU A 1 127 ? 139.51200 170.76500 174.09600 1.000 101.88852 154 LEU B O 1
ATOM 935 N N . ALA A 1 128 ? 138.13700 169.13000 174.81600 1.000 104.40289 155 ALA B N 1
ATOM 936 C CA . ALA A 1 128 ? 137.65200 168.83900 173.47500 1.000 104.40289 155 ALA B CA 1
ATOM 937 C C . ALA A 1 128 ? 136.23300 168.29400 173.51100 1.000 104.40289 155 ALA B C 1
ATOM 938 O O . ALA A 1 128 ? 135.92600 167.40000 174.30400 1.000 104.40289 155 ALA B O 1
ATOM 940 N N . ARG A 1 129 ? 135.37200 168.86300 172.66600 1.000 108.91765 156 ARG B N 1
ATOM 941 C CA . ARG A 1 129 ? 134.06900 168.30600 172.31000 1.000 108.91765 156 ARG B CA 1
ATOM 942 C C . ARG A 1 129 ? 133.06400 168.31200 173.45500 1.000 108.91765 156 ARG B C 1
ATOM 943 O O . ARG A 1 129 ? 131.90200 167.94500 173.25300 1.000 108.91765 156 ARG B O 1
ATOM 951 N N . GLY A 1 130 ? 133.47400 168.72400 174.65100 1.000 115.04617 157 GLY B N 1
ATOM 952 C CA . GLY A 1 130 ? 132.61100 168.53200 175.80000 1.000 115.04617 157 GLY B CA 1
ATOM 953 C C . GLY A 1 130 ? 132.52000 169.68000 176.78200 1.000 115.04617 157 GLY B C 1
ATOM 954 O O . GLY A 1 130 ? 131.95000 169.52100 177.86500 1.000 115.04617 157 GLY B O 1
ATOM 955 N N . VAL A 1 131 ? 133.07200 170.82800 176.43600 1.000 116.53802 158 VAL B N 1
ATOM 956 C CA . VAL A 1 131 ? 133.09400 171.96600 177.34700 1.000 116.53802 158 VAL B CA 1
ATOM 957 C C . VAL A 1 131 ? 132.18900 173.06000 176.80400 1.000 116.53802 158 VAL B C 1
ATOM 958 O O . VAL A 1 131 ? 132.24600 173.41600 175.62300 1.000 116.53802 158 VAL B O 1
ATOM 962 N N . VAL A 1 132 ? 131.34500 173.60500 177.67500 1.000 115.06514 159 VAL B N 1
ATOM 963 C CA . VAL A 1 132 ? 130.40700 174.65300 177.29000 1.000 115.06514 159 VAL B CA 1
ATOM 964 C C . VAL A 1 132 ? 130.24000 175.61100 178.46100 1.000 115.06514 159 VAL B C 1
ATOM 965 O O . VAL A 1 132 ? 130.20000 175.19300 179.62200 1.000 115.06514 159 VAL B O 1
ATOM 969 N N . SER A 1 133 ? 130.17100 176.90300 178.14800 1.000 120.23760 160 SER B N 1
ATOM 970 C CA . SER A 1 133 ? 129.90100 177.96200 179.12000 1.000 120.23760 160 SER B CA 1
ATOM 971 C C . SER A 1 133 ? 130.92500 177.94600 180.25900 1.000 120.23760 160 SER B C 1
ATOM 972 O O . SER A 1 133 ? 130.60900 177.70200 181.42300 1.000 120.23760 160 SER B O 1
ATOM 975 N N . ILE A 1 134 ? 132.17800 178.20600 179.88000 1.000 118.98957 161 ILE B N 1
ATOM 976 C CA . ILE A 1 134 ? 133.24000 178.32700 180.87100 1.000 118.98957 161 ILE B CA 1
ATOM 977 C C . ILE A 1 134 ? 132.95100 179.51300 181.77600 1.000 118.98957 161 ILE B C 1
ATOM 978 O O . ILE A 1 134 ? 132.63000 180.61200 181.30700 1.000 118.98957 161 ILE B O 1
ATOM 983 N N . ASP A 1 135 ? 133.05900 179.29500 183.08300 1.000 133.11039 162 ASP B N 1
ATOM 984 C CA . ASP A 1 135 ? 132.80900 180.35800 184.04100 1.000 133.11039 162 ASP B CA 1
ATOM 985 C C . ASP A 1 135 ? 134.07500 181.17800 184.26800 1.000 133.11039 162 ASP B C 1
ATOM 986 O O . ASP A 1 135 ? 135.19800 180.71000 184.06400 1.000 133.11039 162 ASP B O 1
ATOM 991 N N . ARG A 1 136 ? 133.87500 182.42700 184.69900 1.000 135.91133 163 ARG B N 1
ATOM 992 C CA . ARG A 1 136 ? 134.99000 183.35900 184.84300 1.000 135.91133 163 ARG B CA 1
ATOM 993 C C . ARG A 1 136 ? 135.98100 182.90900 185.91000 1.000 135.91133 163 ARG B C 1
ATOM 994 O O . ARG A 1 136 ? 137.17000 183.23900 185.82900 1.000 135.91133 163 ARG B O 1
ATOM 1002 N N . ASP A 1 137 ? 135.52000 182.16500 186.91200 1.000 140.55425 164 ASP B N 1
ATOM 1003 C CA . ASP A 1 137 ? 136.37100 181.76500 188.02500 1.000 140.55425 164 ASP B CA 1
ATOM 1004 C C . ASP A 1 137 ? 137.07900 180.43700 187.79500 1.000 140.55425 164 ASP B C 1
ATOM 1005 O O . ASP A 1 137 ? 137.77600 179.96700 188.70000 1.000 140.55425 164 ASP B O 1
ATOM 1010 N N . THR A 1 138 ? 136.92600 179.82900 186.61600 1.000 138.61293 165 THR B N 1
ATOM 1011 C CA . THR A 1 138 ? 137.42300 178.47300 186.40400 1.000 138.61293 165 THR B CA 1
ATOM 1012 C C . THR A 1 138 ? 138.93800 178.38500 186.54200 1.000 138.61293 165 THR B C 1
ATOM 1013 O O . THR A 1 138 ? 139.45000 177.43900 187.15200 1.000 138.61293 165 THR B O 1
ATOM 1017 N N . PHE A 1 139 ? 139.67000 179.35400 185.99900 1.000 136.46869 166 PHE B N 1
ATOM 1018 C CA . PHE A 1 139 ? 141.12300 179.28300 185.92500 1.000 136.46869 166 PHE B CA 1
ATOM 1019 C C . PHE A 1 139 ? 141.82200 179.97600 187.08700 1.000 136.46869 166 PHE B C 1
ATOM 1020 O O . PHE A 1 139 ? 143.04700 180.12400 187.05300 1.000 136.46869 166 PHE B O 1
ATOM 1028 N N . SER A 1 140 ? 141.08000 180.40500 188.10900 1.000 139.12083 167 SER B N 1
ATOM 1029 C CA . SER A 1 140 ? 141.69400 181.13000 189.21700 1.000 139.12083 167 SER B CA 1
ATOM 1030 C C . SER A 1 140 ? 142.68900 180.26000 189.97700 1.000 139.12083 167 SER B C 1
ATOM 1031 O O . SER A 1 140 ? 143.76900 180.72700 190.35600 1.000 139.12083 167 SER B O 1
ATOM 1034 N N . GLY A 1 141 ? 142.34700 178.99100 190.20300 1.000 145.56105 168 GLY B N 1
ATOM 1035 C CA . GLY A 1 141 ? 143.15500 178.16500 191.08800 1.000 145.56105 168 GLY B CA 1
ATOM 1036 C C . GLY A 1 141 ? 144.44700 177.68600 190.45500 1.000 145.56105 168 GLY B C 1
ATOM 1037 O O . GLY A 1 141 ? 145.32900 177.16600 191.14300 1.000 145.56105 168 GLY B O 1
ATOM 1038 N N . PHE A 1 142 ? 144.57900 177.84600 189.14100 1.000 139.86768 169 PHE B N 1
ATOM 1039 C CA . PHE A 1 142 ? 145.75000 177.32500 188.44700 1.000 139.86768 169 PHE B CA 1
ATOM 1040 C C . PHE A 1 142 ? 146.98400 178.16900 188.73300 1.000 139.86768 169 PHE B C 1
ATOM 1041 O O . PHE A 1 142 ? 146.91700 179.39800 188.81400 1.000 139.86768 169 PHE B O 1
ATOM 1049 N N . LEU A 1 143 ? 148.12000 177.49300 188.88500 1.000 136.23673 170 LEU B N 1
ATOM 1050 C CA . LEU A 1 143 ? 149.41600 178.13200 189.05900 1.000 136.23673 170 LEU B CA 1
ATOM 1051 C C . LEU A 1 143 ? 150.38600 177.56500 188.03400 1.000 136.23673 170 LEU B C 1
ATOM 1052 O O . LEU A 1 143 ? 150.42600 176.34900 187.82100 1.000 136.23673 170 LEU B O 1
ATOM 1057 N N . ASN A 1 144 ? 151.16400 178.44700 187.40700 1.000 127.72345 171 ASN B N 1
ATOM 1058 C CA . ASN A 1 144 ? 152.20500 178.05300 186.45500 1.000 127.72345 171 ASN B CA 1
ATOM 1059 C C . ASN A 1 144 ? 151.63400 177.23300 185.30000 1.000 127.72345 171 ASN B C 1
ATOM 1060 O O . ASN A 1 144 ? 152.23400 176.25200 184.85700 1.000 127.72345 171 ASN B O 1
ATOM 1062 N N . LEU A 1 145 ? 150.46700 177.63700 184.80500 1.000 121.87908 172 LEU B N 1
ATOM 1063 C CA . LEU A 1 145 ? 149.87100 176.99100 183.64400 1.000 121.87908 172 LEU B CA 1
ATOM 1064 C C . LEU A 1 145 ? 150.38300 177.67500 182.38200 1.000 121.87908 172 LEU B C 1
ATOM 1065 O O . LEU A 1 145 ? 150.24500 178.89300 182.23200 1.000 121.87908 172 LEU B O 1
ATOM 1070 N N . LYS A 1 146 ? 150.97400 176.89600 181.47700 1.000 116.70571 173 LYS B N 1
ATOM 1071 C CA . LYS A 1 146 ? 151.63900 177.44900 180.30500 1.000 116.70571 173 LYS B CA 1
ATOM 1072 C C . LYS A 1 146 ? 150.84600 177.29400 179.01600 1.000 116.70571 173 LYS B C 1
ATOM 1073 O O . LYS A 1 146 ? 151.02900 178.10100 178.10100 1.000 116.70571 173 LYS B O 1
ATOM 1079 N N . ARG A 1 147 ? 149.97900 176.29200 178.91200 1.000 111.58261 174 ARG B N 1
ATOM 1080 C CA . ARG A 1 147 ? 149.25900 176.03700 177.67300 1.000 111.58261 174 ARG B CA 1
ATOM 1081 C C . ARG A 1 147 ? 147.79400 175.78500 177.98000 1.000 111.58261 174 ARG B C 1
ATOM 1082 O O . ARG A 1 147 ? 147.46000 175.28600 179.05800 1.000 111.58261 174 ARG B O 1
ATOM 1090 N N . LEU A 1 148 ? 146.92500 176.13800 177.03800 1.000 101.26830 175 LEU B N 1
ATOM 1091 C CA . LEU A 1 148 ? 145.49100 175.92400 177.16300 1.000 101.26830 175 LEU B CA 1
ATOM 1092 C C . LEU A 1 148 ? 144.90000 175.77800 175.77000 1.000 101.26830 175 LEU B C 1
ATOM 1093 O O . LEU A 1 148 ? 145.25200 176.53900 174.86500 1.000 101.26830 175 LEU B O 1
ATOM 1098 N N . THR A 1 149 ? 144.01100 174.80400 175.59500 1.000 100.35350 176 THR B N 1
ATOM 1099 C CA . THR A 1 149 ? 143.41200 174.52700 174.29500 1.000 100.35350 176 THR B CA 1
ATOM 1100 C C . THR A 1 149 ? 141.94600 174.17200 174.48300 1.000 100.35350 176 THR B C 1
ATOM 1101 O O . THR A 1 149 ? 141.60700 173.35800 175.34600 1.000 100.35350 176 THR B O 1
ATOM 1105 N N . ILE A 1 150 ? 141.08400 174.77900 173.67400 1.000 100.41462 177 ILE B N 1
ATOM 1106 C CA . ILE A 1 150 ? 139.65700 174.48800 173.65000 1.000 100.41462 177 ILE B CA 1
ATOM 1107 C C . ILE A 1 150 ? 139.33900 174.04900 172.22800 1.000 100.41462 177 ILE B C 1
ATOM 1108 O O . ILE A 1 150 ? 139.21600 174.88600 171.32700 1.000 100.41462 177 ILE B O 1
ATOM 1113 N N . GLU A 1 151 ? 139.19200 172.74100 172.01900 1.000 112.33612 178 GLU B N 1
ATOM 1114 C CA . GLU A 1 151 ? 139.43500 172.15200 170.70600 1.000 112.33612 178 GLU B CA 1
ATOM 1115 C C . GLU A 1 151 ? 138.22100 172.16400 169.78100 1.000 112.33612 178 GLU B C 1
ATOM 1116 O O . GLU A 1 151 ? 138.25500 172.82700 168.74400 1.000 112.33612 178 GLU B O 1
ATOM 1122 N N . HIS A 1 152 ? 137.15500 171.43500 170.10700 1.000 110.40110 179 HIS B N 1
ATOM 1123 C CA . HIS A 1 152 ? 136.09100 171.19100 169.12500 1.000 110.40110 179 HIS B CA 1
ATOM 1124 C C . HIS A 1 152 ? 134.70200 171.34500 169.73400 1.000 110.40110 179 HIS B C 1
ATOM 1125 O O . HIS A 1 152 ? 133.79600 170.55600 169.46700 1.000 110.40110 179 HIS B O 1
ATOM 1132 N N . ASN A 1 153 ? 134.50400 172.37800 170.54500 1.000 110.69772 180 ASN B N 1
ATOM 1133 C CA . ASN A 1 153 ? 133.24200 172.55400 171.25700 1.000 110.69772 180 ASN B CA 1
ATOM 1134 C C . ASN A 1 153 ? 132.59600 173.88400 170.89800 1.000 110.69772 180 ASN B C 1
ATOM 1135 O O . ASN A 1 153 ? 133.28600 174.89400 170.74600 1.000 110.69772 180 ASN B O 1
ATOM 1140 N N . LYS A 1 154 ? 131.28100 173.87400 170.69900 1.000 109.78685 181 LYS B N 1
ATOM 1141 C CA . LYS A 1 154 ? 130.54900 175.12200 170.52000 1.000 109.78685 181 LYS B CA 1
ATOM 1142 C C . LYS A 1 154 ? 130.52700 175.88900 171.83200 1.000 109.78685 181 LYS B C 1
ATOM 1143 O O . LYS A 1 154 ? 130.16200 175.34000 172.87500 1.000 109.78685 181 LYS B O 1
ATOM 1149 N N . LEU A 1 155 ? 130.92900 177.15600 171.78500 1.000 110.62843 182 LEU B N 1
ATOM 1150 C CA . LEU A 1 155 ? 131.19100 177.91300 172.99700 1.000 110.62843 182 LEU B CA 1
ATOM 1151 C C . LEU A 1 155 ? 130.94500 179.39400 172.75000 1.000 110.62843 182 LEU B C 1
ATOM 1152 O O . LEU A 1 155 ? 131.04000 179.88300 171.62200 1.000 110.62843 182 LEU B O 1
ATOM 1157 N N . ASN A 1 156 ? 130.61600 180.10100 173.82900 1.000 116.27005 183 ASN B N 1
ATOM 1158 C CA . ASN A 1 156 ? 130.52400 181.55300 173.82800 1.000 116.27005 183 ASN B CA 1
ATOM 1159 C C . ASN A 1 156 ? 131.17300 182.05200 175.10700 1.000 116.27005 183 ASN B C 1
ATOM 1160 O O . ASN A 1 156 ? 130.75800 181.66800 176.20400 1.000 116.27005 183 ASN B O 1
ATOM 1165 N N . LEU A 1 157 ? 132.18500 182.90300 174.96500 1.000 122.22937 184 LEU B N 1
ATOM 1166 C CA . LEU A 1 157 ? 133.03000 183.32400 176.07600 1.000 122.22937 184 LEU B CA 1
ATOM 1167 C C . LEU A 1 157 ? 132.69600 184.75700 176.46500 1.000 122.22937 184 LEU B C 1
ATOM 1168 O O . LEU A 1 157 ? 132.77400 185.66300 175.63000 1.000 122.22937 184 LEU B O 1
ATOM 1173 N N . GLN A 1 158 ? 132.33100 184.95600 177.73000 1.000 129.36529 185 GLN B N 1
ATOM 1174 C CA . GLN A 1 158 ? 132.12700 186.30300 178.24200 1.000 129.36529 185 GLN B CA 1
ATOM 1175 C C . GLN A 1 158 ? 133.47700 186.98700 178.46000 1.000 129.36529 185 GLN B C 1
ATOM 1176 O O . GLN A 1 158 ? 134.47000 186.31800 178.75700 1.000 129.36529 185 GLN B O 1
ATOM 1182 N N . PRO A 1 159 ? 133.54500 188.30900 178.31100 1.000 129.48927 186 PRO B N 1
ATOM 1183 C CA . PRO A 1 159 ? 134.83400 189.00500 178.45700 1.000 129.48927 186 PRO B CA 1
ATOM 1184 C C . PRO A 1 159 ? 135.36300 188.92000 179.88100 1.000 129.48927 186 PRO B C 1
ATOM 1185 O O . PRO A 1 159 ? 134.73600 189.40100 180.82600 1.000 129.48927 186 PRO B O 1
ATOM 1189 N N . GLY A 1 160 ? 136.53100 188.30100 180.02800 1.000 131.94053 187 GLY B N 1
ATOM 1190 C CA . GLY A 1 160 ? 137.21800 188.24200 181.30800 1.000 131.94053 187 GLY B CA 1
ATOM 1191 C C . GLY A 1 160 ? 137.47900 186.85000 181.84900 1.000 131.94053 187 GLY B C 1
ATOM 1192 O O . GLY A 1 160 ? 137.90600 186.73200 183.00500 1.000 131.94053 187 GLY B O 1
ATOM 1193 N N . THR A 1 161 ? 137.24500 185.78000 181.08600 1.000 134.00681 188 THR B N 1
ATOM 1194 C CA . THR A 1 161 ? 137.44100 184.43800 181.62600 1.000 134.00681 188 THR B CA 1
ATOM 1195 C C . THR A 1 161 ? 138.91500 184.11700 181.84100 1.000 134.00681 188 THR B C 1
ATOM 1196 O O . THR A 1 161 ? 139.24800 183.28100 182.68800 1.000 134.00681 188 THR B O 1
ATOM 1200 N N . PHE A 1 162 ? 139.81000 184.76100 181.09200 1.000 130.53533 189 PHE B N 1
ATOM 1201 C CA . PHE A 1 162 ? 141.23300 184.45300 181.13000 1.000 130.53533 189 PHE B CA 1
ATOM 1202 C C . PHE A 1 162 ? 142.03100 185.43500 181.98000 1.000 130.53533 189 PHE B C 1
ATOM 1203 O O . PHE A 1 162 ? 143.26600 185.41300 181.94000 1.000 130.53533 189 PHE B O 1
ATOM 1211 N N . GLU A 1 163 ? 141.35700 186.29400 182.74700 1.000 138.10036 190 GLU B N 1
ATOM 1212 C CA . GLU A 1 163 ? 142.06200 187.32300 183.50500 1.000 138.10036 190 GLU B CA 1
ATOM 1213 C C . GLU A 1 163 ? 142.98600 186.74500 184.56800 1.000 138.10036 190 GLU B C 1
ATOM 1214 O O . GLU A 1 163 ? 143.91100 187.43600 185.00700 1.000 138.10036 190 GLU B O 1
ATOM 1220 N N . ALA A 1 164 ? 142.76200 185.50500 184.99400 1.000 138.84460 191 ALA B N 1
ATOM 1221 C CA . ALA A 1 164 ? 143.52900 184.91300 186.08100 1.000 138.84460 191 ALA B CA 1
ATOM 1222 C C . ALA A 1 164 ? 144.75900 184.14900 185.60800 1.000 138.84460 191 ALA B C 1
ATOM 1223 O O . ALA A 1 164 ? 145.46900 183.57800 186.44100 1.000 138.84460 191 ALA B O 1
ATOM 1225 N N . LEU A 1 165 ? 145.03100 184.12200 184.30300 1.000 134.07727 192 LEU B N 1
ATOM 1226 C CA . LEU A 1 165 ? 146.15900 183.36500 183.76000 1.000 134.07727 192 LEU B CA 1
ATOM 1227 C C . LEU A 1 165 ? 147.23000 184.34600 183.29000 1.000 134.07727 192 LEU B C 1
ATOM 1228 O O . LEU A 1 165 ? 147.28300 184.74900 182.12900 1.000 134.07727 192 LEU B O 1
ATOM 1233 N N . SER A 1 166 ? 148.10400 184.73000 184.22000 1.000 130.78261 193 SER B N 1
ATOM 1234 C CA . SER A 1 166 ? 149.16000 185.67900 183.88800 1.000 130.78261 193 SER B CA 1
ATOM 1235 C C . SER A 1 166 ? 150.29000 185.02300 183.10300 1.000 130.78261 193 SER B C 1
ATOM 1236 O O . SER A 1 166 ? 150.84700 185.63600 182.18600 1.000 130.78261 193 SER B O 1
ATOM 1239 N N . ASN A 1 167 ? 150.63900 183.78400 183.44100 1.000 126.29626 194 ASN B N 1
ATOM 1240 C CA . ASN A 1 167 ? 151.80000 183.11200 182.87100 1.000 126.29626 194 ASN B CA 1
ATOM 1241 C C . ASN A 1 167 ? 151.46900 182.26800 181.64800 1.000 126.29626 194 ASN B C 1
ATOM 1242 O O . ASN A 1 167 ? 152.33200 181.51800 181.18400 1.000 126.29626 194 ASN B O 1
ATOM 1247 N N . LEU A 1 168 ? 150.24900 182.36000 181.12800 1.000 117.63097 195 LEU B N 1
ATOM 1248 C CA . LEU A 1 168 ? 149.87200 181.55300 179.97700 1.0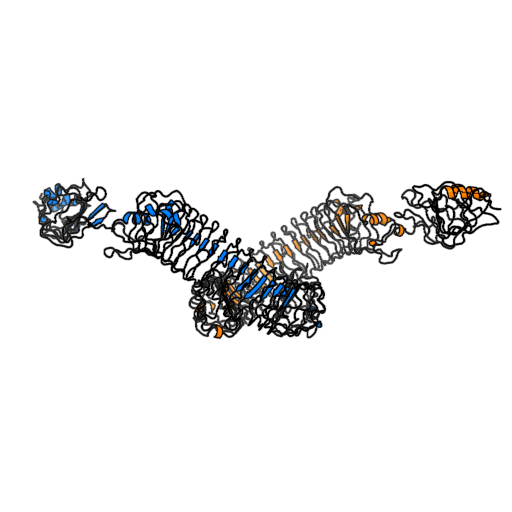00 117.63097 195 LEU B CA 1
ATOM 1249 C C . LEU A 1 168 ? 150.72600 181.91200 178.76800 1.000 117.63097 195 LEU B C 1
ATOM 1250 O O . LEU A 1 168 ? 150.99900 183.08600 178.50700 1.000 117.63097 195 LEU B O 1
ATOM 1255 N N . THR A 1 169 ? 151.15700 180.88800 178.03200 1.000 110.38248 196 THR B N 1
ATOM 1256 C CA . THR A 1 169 ? 152.01500 181.06900 176.86800 1.000 110.38248 196 THR B CA 1
ATOM 1257 C C . THR A 1 169 ? 151.32900 180.76700 175.54700 1.000 110.38248 196 THR B C 1
ATOM 1258 O O . THR A 1 169 ? 151.40400 181.58500 174.63000 1.000 110.38248 196 THR B O 1
ATOM 1262 N N . TYR A 1 170 ? 150.66300 179.62300 175.42400 1.000 103.92595 197 TYR B N 1
ATOM 1263 C CA . TYR A 1 170 ? 149.96400 179.25100 174.20300 1.000 103.92595 197 TYR B CA 1
ATOM 1264 C C . TYR A 1 170 ? 148.48200 179.12000 174.50800 1.000 103.92595 197 TYR B C 1
ATOM 1265 O O . TYR A 1 170 ? 148.10200 178.45400 175.47600 1.000 103.92595 197 TYR B O 1
ATOM 1274 N N . LEU A 1 171 ? 147.65000 179.75300 173.68700 1.000 99.62082 198 LEU B N 1
ATOM 1275 C CA . LEU A 1 171 ? 146.20200 179.70300 173.84000 1.000 99.62082 198 LEU B CA 1
ATOM 1276 C C . LEU A 1 171 ? 145.58800 179.27200 172.52000 1.000 99.62082 198 LEU B C 1
ATOM 1277 O O . LEU A 1 171 ? 145.82600 179.90600 171.48700 1.000 99.62082 198 LEU B O 1
ATOM 1282 N N . GLY A 1 172 ? 144.80400 178.20100 172.55100 1.000 95.52603 199 GLY B N 1
ATOM 1283 C CA . GLY A 1 172 ? 144.15000 177.71900 171.35300 1.000 95.52603 199 GLY B CA 1
ATOM 1284 C C . GLY A 1 172 ? 142.64200 177.72200 171.47400 1.000 95.52603 199 GLY B C 1
ATOM 1285 O O . GLY A 1 172 ? 142.08400 177.07500 172.36300 1.000 95.52603 199 GLY B O 1
ATOM 1286 N N . LEU A 1 173 ? 141.97000 178.44900 170.58600 1.000 93.31210 200 LEU B N 1
ATOM 1287 C CA . LEU A 1 173 ? 140.51500 178.51200 170.61200 1.000 93.31210 200 LEU B CA 1
ATOM 1288 C C . LEU A 1 173 ? 139.93300 178.05000 169.28400 1.000 93.31210 200 LEU B C 1
ATOM 1289 O O . LEU A 1 173 ? 139.01600 178.67900 168.74800 1.000 93.31210 200 LEU B O 1
ATOM 1294 N N . VAL A 1 174 ? 140.46100 176.95000 168.74700 1.000 97.12164 201 VAL B N 1
ATOM 1295 C CA . VAL A 1 174 ? 140.03200 176.49100 167.43500 1.000 97.12164 201 VAL B CA 1
ATOM 1296 C C . VAL A 1 174 ? 138.61700 175.92400 167.50300 1.000 97.12164 201 VAL B C 1
ATOM 1297 O O . VAL A 1 174 ? 138.12600 175.51000 168.55800 1.000 97.12164 201 VAL B O 1
ATOM 1301 N N . TYR A 1 175 ? 137.93700 175.95800 166.35400 1.000 104.31651 202 TYR B N 1
ATOM 1302 C CA . TYR A 1 175 ? 136.71300 175.19000 166.10800 1.000 104.31651 202 TYR B CA 1
ATOM 1303 C C . TYR A 1 175 ? 135.57900 175.54000 167.07000 1.000 104.31651 202 TYR B C 1
ATOM 1304 O O . TYR A 1 175 ? 134.53500 174.88700 167.06600 1.000 104.31651 202 TYR B O 1
ATOM 1313 N N . ASN A 1 176 ? 135.75000 176.56800 167.90000 1.000 104.42455 203 ASN B N 1
ATOM 1314 C CA . ASN A 1 176 ? 134.75200 176.88100 168.91300 1.000 104.42455 203 ASN B CA 1
ATOM 1315 C C . ASN A 1 176 ? 133.52600 177.59400 168.36500 1.000 104.42455 203 ASN B C 1
ATOM 1316 O O . ASN A 1 176 ? 132.50500 177.65100 169.05700 1.000 104.42455 203 ASN B O 1
ATOM 1321 N N . GLY A 1 177 ? 133.59200 178.13400 167.15400 1.000 109.81644 204 GLY B N 1
ATOM 1322 C CA . GLY A 1 177 ? 132.45900 178.85800 166.61600 1.000 109.81644 204 GLY B CA 1
ATOM 1323 C C . GLY A 1 177 ? 132.10400 180.11600 167.37500 1.000 109.81644 204 GLY B C 1
ATOM 1324 O O . GLY A 1 177 ? 130.91900 180.43000 167.51700 1.000 109.81644 204 GLY B O 1
ATOM 1325 N N . LEU A 1 178 ? 133.10100 180.83900 167.87900 1.000 110.38440 205 LEU B N 1
ATOM 1326 C CA . LEU A 1 178 ? 132.85300 182.12200 168.52400 1.000 110.38440 205 LEU B CA 1
ATOM 1327 C C . LEU A 1 178 ? 132.25800 183.09300 167.51400 1.000 110.38440 205 LEU B C 1
ATOM 1328 O O . LEU A 1 178 ? 132.76100 183.21600 166.39400 1.000 110.38440 205 LEU B O 1
ATOM 1333 N N . ASN A 1 179 ? 131.18700 183.78300 167.90700 1.000 117.84021 206 ASN B N 1
ATOM 1334 C CA . ASN A 1 179 ? 130.55300 184.73000 167.00000 1.000 117.84021 206 ASN B CA 1
ATOM 1335 C C . ASN A 1 179 ? 131.35100 186.01600 166.85200 1.000 117.84021 206 ASN B C 1
ATOM 1336 O O . ASN A 1 179 ? 131.36400 186.59800 165.76200 1.000 117.84021 206 ASN B O 1
ATOM 1341 N N . GLU A 1 180 ? 132.01500 186.46900 167.91000 1.000 123.31175 207 GLU B N 1
ATOM 1342 C CA . GLU A 1 180 ? 132.73900 187.73300 167.88300 1.000 123.31175 207 GLU B CA 1
ATOM 1343 C C . GLU A 1 180 ? 133.68400 187.77900 169.07500 1.000 123.31175 207 GLU B C 1
ATOM 1344 O O . GLU A 1 180 ? 133.54500 187.01400 170.03300 1.000 123.31175 207 GLU B O 1
ATOM 1350 N N . ILE A 1 181 ? 134.64900 188.69200 169.00200 1.000 123.89358 208 ILE B N 1
ATOM 1351 C CA . ILE A 1 181 ? 135.63600 188.89800 170.05600 1.000 123.89358 208 ILE B CA 1
ATOM 1352 C C . ILE A 1 181 ? 135.24500 190.15700 170.81600 1.000 123.89358 208 ILE B C 1
ATOM 1353 O O . ILE A 1 181 ? 135.31000 191.26800 170.27400 1.000 123.89358 208 ILE B O 1
ATOM 1358 N N . GLN A 1 182 ? 134.83800 189.98800 172.06900 1.000 126.36052 209 GLN B N 1
ATOM 1359 C CA . GLN A 1 182 ? 134.47500 191.13000 172.89100 1.000 126.36052 209 GLN B CA 1
ATOM 1360 C C . GLN A 1 182 ? 135.72400 191.93000 173.24900 1.000 126.36052 209 GLN B C 1
ATOM 1361 O O . GLN A 1 182 ? 136.79900 191.35200 173.43800 1.000 126.36052 209 GLN B O 1
ATOM 1367 N N . PRO A 1 183 ? 135.62000 193.25300 173.35200 1.000 128.11262 210 PRO B N 1
ATOM 1368 C CA . PRO A 1 183 ? 136.79300 194.05100 173.73100 1.000 128.11262 210 PRO B CA 1
ATOM 1369 C C . PRO A 1 183 ? 137.19900 193.79800 175.17200 1.000 128.11262 210 PRO B C 1
ATOM 1370 O O . PRO A 1 183 ? 136.49500 194.19700 176.10400 1.000 128.11262 210 PRO B O 1
ATOM 1374 N N . GLY A 1 184 ? 138.32800 193.13600 175.36200 1.000 128.04774 211 GLY B N 1
ATOM 1375 C CA . GLY A 1 184 ? 138.81900 192.80200 176.67600 1.000 128.04774 211 GLY B CA 1
ATOM 1376 C C . GLY A 1 184 ? 138.74400 191.33600 177.05400 1.000 128.04774 211 GLY B C 1
ATOM 1377 O O . GLY A 1 184 ? 138.77500 191.02700 178.25100 1.000 128.04774 211 GLY B O 1
ATOM 1378 N N . LEU A 1 185 ? 138.64400 190.42900 176.08100 1.000 129.50407 212 LEU B N 1
ATOM 1379 C CA . LEU A 1 185 ? 138.58400 189.00600 176.39800 1.000 129.50407 212 LEU B CA 1
ATOM 1380 C C . LEU A 1 185 ? 139.93000 188.47900 176.88000 1.000 129.50407 212 LEU B C 1
ATOM 1381 O O . LEU A 1 185 ? 139.98500 187.43900 177.54400 1.000 129.50407 212 LEU B O 1
ATOM 1386 N N . PHE A 1 186 ? 141.01500 189.18400 176.57100 1.000 129.25534 213 PHE B N 1
ATOM 1387 C CA . PHE A 1 186 ? 142.37100 188.75700 176.89600 1.000 129.25534 213 PHE B CA 1
ATOM 1388 C C . PHE A 1 186 ? 143.03400 189.71900 177.87800 1.000 129.25534 213 PHE B C 1
ATOM 1389 O O . PHE A 1 186 ? 144.19000 190.11000 177.70500 1.000 129.25534 213 PHE B O 1
ATOM 1397 N N . ASP A 1 187 ? 142.29700 190.12000 178.91600 1.000 134.82068 214 ASP B N 1
ATOM 1398 C CA . ASP A 1 187 ? 142.79200 191.14000 179.83700 1.000 134.82068 214 ASP B CA 1
ATOM 1399 C C . ASP A 1 187 ? 144.03400 190.66800 180.58500 1.000 134.82068 214 ASP B C 1
ATOM 1400 O O . ASP A 1 187 ? 145.06200 191.35500 180.59900 1.000 134.82068 214 ASP B O 1
ATOM 1405 N N . GLY A 1 188 ? 143.96000 189.49600 181.21100 1.000 135.74502 215 GLY B N 1
ATOM 1406 C CA . GLY A 1 188 ? 145.03900 189.04400 182.06900 1.000 135.74502 215 GLY B CA 1
ATOM 1407 C C . GLY A 1 188 ? 146.21000 188.39200 181.36900 1.000 135.74502 215 GLY B C 1
ATOM 1408 O O . GLY A 1 188 ? 147.23800 188.15600 182.01000 1.000 135.74502 215 GLY B O 1
ATOM 1409 N N . LEU A 1 189 ? 146.09100 188.10200 180.07400 1.000 133.21145 216 LEU B N 1
ATOM 1410 C CA . LEU A 1 189 ? 147.14500 187.40400 179.33700 1.000 133.21145 216 LEU B CA 1
ATOM 1411 C C . LEU A 1 189 ? 148.26900 188.38400 179.00000 1.000 133.21145 216 LEU B C 1
ATOM 1412 O O . LEU A 1 189 ? 148.36400 188.93200 177.90000 1.000 133.21145 216 LEU B O 1
ATOM 1417 N N . GLU A 1 190 ? 149.14200 188.59700 179.98200 1.000 135.04810 217 GLU B N 1
ATOM 1418 C CA . GLU A 1 190 ? 150.26000 189.51300 179.80900 1.000 135.04810 217 GLU B CA 1
ATOM 1419 C C . GLU A 1 190 ? 151.50800 188.84400 179.25300 1.000 135.04810 217 GLU B C 1
ATOM 1420 O O . GLU A 1 190 ? 152.31600 189.51800 178.60400 1.000 135.04810 217 GLU B O 1
ATOM 1426 N N . SER A 1 191 ? 151.68600 187.54500 179.48300 1.000 124.12036 218 SER B N 1
ATOM 1427 C CA . SER A 1 191 ? 152.86000 186.82400 179.01400 1.000 124.12036 218 SER B CA 1
ATOM 1428 C C . SER A 1 191 ? 152.55000 185.88300 177.85900 1.000 124.12036 218 SER B C 1
ATOM 1429 O O . SER A 1 191 ? 153.29700 184.92600 177.63600 1.000 124.12036 218 SER B O 1
ATOM 1432 N N . LEU A 1 192 ? 151.47200 186.13200 177.12200 1.000 113.01475 219 LEU B N 1
ATOM 1433 C CA . LEU A 1 192 ? 151.08000 185.26500 176.01900 1.000 113.01475 219 LEU B CA 1
ATOM 1434 C C . LEU A 1 192 ? 152.03900 185.45400 174.85200 1.000 113.01475 219 LEU B C 1
ATOM 1435 O O . LEU A 1 192 ? 152.31600 186.58800 174.45000 1.000 113.01475 219 LEU B O 1
ATOM 1440 N N . GLU A 1 193 ? 152.55100 184.34900 174.31100 1.000 114.83410 220 GLU B N 1
ATOM 1441 C CA . GLU A 1 193 ? 153.45200 184.42000 173.16800 1.000 114.83410 220 GLU B CA 1
ATOM 1442 C C . GLU A 1 193 ? 152.81100 183.94600 171.87300 1.000 114.83410 220 GLU B C 1
ATOM 1443 O O . GLU A 1 193 ? 153.21100 184.39700 170.79500 1.000 114.83410 220 GLU B O 1
ATOM 1449 N N . ALA A 1 194 ? 151.83200 183.05100 171.94800 1.000 101.63351 221 ALA B N 1
ATOM 1450 C CA . ALA A 1 194 ? 151.15000 182.55400 170.76500 1.000 101.63351 221 ALA B CA 1
ATOM 1451 C C . ALA A 1 194 ? 149.65300 182.54100 171.02100 1.000 101.63351 221 ALA B C 1
ATOM 1452 O O . ALA A 1 194 ? 149.20600 182.53600 172.16900 1.000 101.63351 221 ALA B O 1
ATOM 1454 N N . LEU A 1 195 ? 148.88300 182.54200 169.93900 1.000 92.54517 222 LEU B N 1
ATOM 1455 C CA . LEU A 1 195 ? 147.43200 182.51600 170.03400 1.000 92.54517 222 LEU B CA 1
ATOM 1456 C C . LEU A 1 195 ? 146.88000 181.95100 168.73700 1.000 92.54517 222 LEU B C 1
ATOM 1457 O O . LEU A 1 195 ? 147.46400 182.15300 167.67100 1.000 92.54517 222 LEU B O 1
ATOM 1462 N N . SER A 1 196 ? 145.76200 181.23800 168.83000 1.000 90.37438 223 SER B N 1
ATOM 1463 C CA . SER A 1 196 ? 145.11700 180.65500 167.66400 1.000 90.37438 223 SER B CA 1
ATOM 1464 C C . SER A 1 196 ? 143.62000 180.90100 167.74200 1.000 90.37438 223 SER B C 1
ATOM 1465 O O . SER A 1 196 ? 143.00800 180.68800 168.79200 1.000 90.37438 223 SER B O 1
ATOM 1468 N N . LEU A 1 197 ? 143.03600 181.34600 166.63100 1.000 88.43954 224 LEU B N 1
ATOM 1469 C CA . LEU A 1 197 ? 141.59900 181.56900 166.53300 1.000 88.43954 224 LEU B CA 1
ATOM 1470 C C . LEU A 1 197 ? 141.04100 180.95200 165.25800 1.000 88.43954 224 LEU B C 1
ATOM 1471 O O . LEU A 1 197 ? 139.98500 181.36200 164.77300 1.000 88.43954 224 LEU B O 1
ATOM 1476 N N . SER A 1 198 ? 141.73900 179.96500 164.70700 1.000 93.71894 225 SER B N 1
ATOM 1477 C CA . SER A 1 198 ? 141.33700 179.37000 163.44300 1.000 93.71894 225 SER B CA 1
ATOM 1478 C C . SER A 1 198 ? 140.01700 178.62200 163.58200 1.000 93.71894 225 SER B C 1
ATOM 1479 O O . SER A 1 198 ? 139.65200 178.15500 164.66200 1.000 93.71894 225 SER B O 1
ATOM 1482 N N . TYR A 1 199 ? 139.29400 178.52700 162.46500 1.000 99.25222 226 TYR B N 1
ATOM 1483 C CA . TYR A 1 199 ? 138.02800 177.79800 162.37800 1.000 99.25222 226 TYR B CA 1
ATOM 1484 C C . TYR A 1 199 ? 137.00400 178.33700 163.37800 1.000 99.25222 226 TYR B C 1
ATOM 1485 O O . TYR A 1 199 ? 136.41800 177.60300 164.17000 1.000 99.25222 226 TYR B O 1
ATOM 1494 N N . ASN A 1 200 ? 136.78600 179.64500 163.31700 1.000 101.68572 227 ASN B N 1
ATOM 1495 C CA . ASN A 1 200 ? 135.79800 180.30100 164.16000 1.000 101.68572 227 ASN B CA 1
ATOM 1496 C C . ASN A 1 200 ? 134.81200 181.02400 163.25200 1.000 101.68572 227 ASN B C 1
ATOM 1497 O O . ASN A 1 200 ? 134.87000 180.90900 162.02500 1.000 101.68572 227 ASN B O 1
ATOM 1502 N N . ASP A 1 201 ? 133.89700 181.77600 163.85900 1.000 112.53620 228 ASP B N 1
ATOM 1503 C CA . ASP A 1 201 ? 132.93700 182.59000 163.12700 1.000 112.53620 228 ASP B CA 1
ATOM 1504 C C . ASP A 1 201 ? 133.02100 184.05800 163.53100 1.000 112.53620 228 ASP B C 1
ATOM 1505 O O . ASP A 1 201 ? 131.99800 184.73900 163.63000 1.000 112.53620 228 ASP B O 1
ATOM 1510 N N . ILE A 1 202 ? 134.23300 184.55500 163.77100 1.000 108.64872 229 ILE B N 1
ATOM 1511 C CA . ILE A 1 202 ? 134.42600 185.93500 164.20800 1.000 108.64872 229 ILE B CA 1
ATOM 1512 C C . ILE A 1 202 ? 133.96800 186.86000 163.08600 1.000 108.64872 229 ILE B C 1
ATOM 1513 O O . ILE A 1 202 ? 134.57200 186.89300 162.01100 1.000 108.64872 229 ILE B O 1
ATOM 1518 N N . LYS A 1 203 ? 132.89800 187.61500 163.33400 1.000 115.81144 230 LYS B N 1
ATOM 1519 C CA . LYS A 1 203 ? 132.35300 188.47700 162.29300 1.000 115.81144 230 LYS B CA 1
ATOM 1520 C C . LYS A 1 203 ? 133.26700 189.66300 162.01800 1.000 115.81144 230 LYS B C 1
ATOM 1521 O O . LYS A 1 203 ? 133.51800 190.00200 160.85600 1.000 115.81144 230 LYS B O 1
ATOM 1527 N N . SER A 1 204 ? 133.77400 190.30600 163.06700 1.000 116.14594 231 SER B N 1
ATOM 1528 C CA . SER A 1 204 ? 134.64000 191.46000 162.88800 1.000 116.14594 231 SER B CA 1
ATOM 1529 C C . SER A 1 204 ? 135.56100 191.59100 164.09000 1.000 116.14594 231 SER B C 1
ATOM 1530 O O . SER A 1 204 ? 135.28700 191.06200 165.17000 1.000 116.14594 231 SER B O 1
ATOM 1533 N N . LEU A 1 205 ? 136.66200 192.30900 163.88600 1.000 116.71172 232 LEU B N 1
ATOM 1534 C CA . LEU A 1 205 ? 137.63700 192.58700 164.93200 1.000 116.71172 232 LEU B CA 1
ATOM 1535 C C . LEU A 1 205 ? 137.71300 194.09200 165.13100 1.000 116.71172 232 LEU B C 1
ATOM 1536 O O . LEU A 1 205 ? 138.14200 194.81900 164.22800 1.000 116.71172 232 LEU B O 1
ATOM 1541 N N . SER A 1 206 ? 137.30000 194.55600 166.30600 1.000 124.21228 233 SER B N 1
ATOM 1542 C CA . SER A 1 206 ? 137.28300 195.97900 166.59800 1.000 124.21228 233 SER B CA 1
ATOM 1543 C C . SER A 1 206 ? 138.67600 196.45200 167.00700 1.000 124.21228 233 SER B C 1
ATOM 1544 O O . SER A 1 206 ? 139.63300 195.67500 167.07900 1.000 124.21228 233 SER B O 1
ATOM 1547 N N . ALA A 1 207 ? 138.79100 197.75500 167.27300 1.000 125.56820 234 ALA B N 1
ATOM 1548 C CA . ALA A 1 207 ? 140.07700 198.32300 167.66000 1.000 125.56820 234 ALA B CA 1
ATOM 1549 C C . ALA A 1 207 ? 140.56800 197.74300 168.98100 1.000 125.56820 234 ALA B C 1
ATOM 1550 O O . ALA A 1 207 ? 141.75400 197.42800 169.12600 1.000 125.56820 234 ALA B O 1
ATOM 1552 N N . GLY A 1 208 ? 139.67300 197.59400 169.95100 1.000 126.83848 235 GLY B N 1
ATOM 1553 C CA . GLY A 1 208 ? 140.01500 197.08100 171.25900 1.000 126.83848 235 GLY B CA 1
ATOM 1554 C C . GLY A 1 208 ? 139.87400 195.58500 171.42500 1.000 126.83848 235 GLY B C 1
ATOM 1555 O O . GLY A 1 208 ? 139.87400 195.10100 172.56200 1.000 126.83848 235 GLY B O 1
ATOM 1556 N N . SER A 1 209 ? 139.74700 194.83600 170.32800 1.000 126.14581 236 SER B N 1
ATOM 1557 C CA . SER A 1 209 ? 139.54000 193.39500 170.43300 1.000 126.14581 236 SER B CA 1
ATOM 1558 C C . SER A 1 209 ? 140.73600 192.70400 171.07400 1.000 126.14581 236 SER B C 1
ATOM 1559 O O . SER A 1 209 ? 140.57000 191.77900 171.87800 1.000 126.14581 236 SER B O 1
ATOM 1562 N N . PHE A 1 210 ? 141.95100 193.13800 170.73700 1.000 123.55737 237 PHE B N 1
ATOM 1563 C CA . PHE A 1 210 ? 143.17200 192.49800 171.21000 1.000 123.55737 237 PHE B CA 1
ATOM 1564 C C . PHE A 1 210 ? 143.80400 193.23700 172.38400 1.000 123.55737 237 PHE B C 1
ATOM 1565 O O . PHE A 1 210 ? 145.03300 193.26600 172.50700 1.000 123.55737 237 PHE B O 1
ATOM 1573 N N . ASN A 1 211 ? 142.99200 193.83700 173.24800 1.000 131.55766 238 ASN B N 1
ATOM 1574 C CA . ASN A 1 211 ? 143.52400 194.50200 174.42700 1.000 131.55766 238 ASN B CA 1
ATOM 1575 C C . ASN A 1 211 ? 144.07900 193.48200 175.41500 1.000 131.55766 238 ASN B C 1
ATOM 1576 O O . ASN A 1 211 ? 143.57600 192.36300 175.53900 1.000 131.55766 238 ASN B O 1
ATOM 1581 N N . GLY A 1 212 ? 145.13000 193.88400 176.12300 1.000 133.73368 239 GLY B N 1
ATOM 1582 C CA . GLY A 1 212 ? 145.74400 193.04600 177.12900 1.000 133.73368 239 GLY B CA 1
ATOM 1583 C C . GLY A 1 212 ? 146.90100 192.19700 176.65200 1.000 133.73368 239 GLY B C 1
ATOM 1584 O O . GLY A 1 212 ? 147.58400 191.59100 177.48700 1.000 133.73368 239 GLY B O 1
ATOM 1585 N N . LEU A 1 213 ? 147.15100 192.13600 175.34700 1.000 127.99202 240 LEU B N 1
ATOM 1586 C CA . LEU A 1 213 ? 148.25300 191.36300 174.78600 1.000 127.99202 240 LEU B CA 1
ATOM 1587 C C . LEU A 1 213 ? 149.33000 192.33600 174.32700 1.000 127.99202 240 LEU B C 1
ATOM 1588 O O . LEU A 1 213 ? 149.06700 193.21800 173.50400 1.000 127.99202 240 LEU B O 1
ATOM 1593 N N . SER A 1 214 ? 150.53900 192.17500 174.85900 1.000 127.11573 241 SER B N 1
ATOM 1594 C CA . SER A 1 214 ? 151.65900 193.03900 174.51000 1.000 127.11573 241 SER B CA 1
ATOM 1595 C C . SER A 1 214 ? 152.87200 192.26000 174.03000 1.000 127.11573 241 SER B C 1
ATOM 1596 O O . SER A 1 214 ? 153.57700 192.71700 173.12300 1.000 127.11573 241 SER B O 1
ATOM 1599 N N . SER A 1 215 ? 153.13900 191.09600 174.61400 1.000 119.55077 242 SER B N 1
ATOM 1600 C CA . SER A 1 215 ? 154.27700 190.27400 174.22900 1.000 119.55077 242 SER B CA 1
ATOM 1601 C C . SER A 1 215 ? 153.91400 189.20900 173.20500 1.000 119.55077 242 SER B C 1
ATOM 1602 O O . SER A 1 215 ? 154.73000 188.32200 172.93800 1.000 119.55077 242 SER B O 1
ATOM 1605 N N . LEU A 1 216 ? 152.71000 189.27000 172.64200 1.000 113.42593 243 LEU B N 1
ATOM 1606 C CA . LEU A 1 216 ? 152.27800 188.28500 171.65900 1.000 113.42593 243 LEU B CA 1
ATOM 1607 C C . LEU A 1 216 ? 153.20200 188.29600 170.45100 1.000 113.42593 243 LEU B C 1
ATOM 1608 O O . LEU A 1 216 ? 153.52200 189.36000 169.91400 1.000 113.42593 243 LEU B O 1
ATOM 1613 N N . ARG A 1 217 ? 153.63400 187.11100 170.02600 1.000 112.85552 244 ARG B N 1
ATOM 1614 C CA . ARG A 1 217 ? 154.52200 186.98700 168.87800 1.000 112.85552 244 ARG B CA 1
ATOM 1615 C C . ARG A 1 217 ? 153.84800 186.38900 167.65500 1.000 112.85552 244 ARG B C 1
ATOM 1616 O O . ARG A 1 217 ? 154.14400 186.81100 166.53400 1.000 112.85552 244 ARG B O 1
ATOM 1624 N N . MET A 1 218 ? 152.95900 185.42000 167.83800 1.000 104.67075 245 MET B N 1
ATOM 1625 C CA . MET A 1 218 ? 152.29000 184.75200 166.73500 1.000 104.67075 245 MET B CA 1
ATOM 1626 C C . MET A 1 218 ? 150.78700 184.94300 166.85700 1.000 104.67075 245 MET B C 1
ATOM 1627 O O . MET A 1 218 ? 150.24100 184.95300 167.96200 1.000 104.67075 245 MET B O 1
ATOM 1632 N N . LEU A 1 219 ? 150.12500 185.09600 165.71600 1.000 91.23287 246 LEU B N 1
ATOM 1633 C CA . LEU A 1 219 ? 148.67600 185.19200 165.66600 1.000 91.23287 246 LEU B CA 1
ATOM 1634 C C . LEU A 1 219 ? 148.18700 184.25200 164.57700 1.000 91.23287 246 LEU B C 1
ATOM 1635 O O . LEU A 1 219 ? 148.93800 183.88000 163.67400 1.000 91.23287 246 LEU B O 1
ATOM 1640 N N . ASN A 1 220 ? 146.92200 183.85600 164.66800 1.000 92.14291 247 ASN B N 1
ATOM 1641 C CA . ASN A 1 220 ? 146.41500 182.82500 163.77000 1.000 92.14291 247 ASN B CA 1
ATOM 1642 C C . ASN A 1 220 ? 144.90900 182.98800 163.63300 1.000 92.14291 247 ASN B C 1
ATOM 1643 O O . ASN A 1 220 ? 144.16900 182.74700 164.58900 1.000 92.14291 247 ASN B O 1
ATOM 1648 N N . LEU A 1 221 ? 144.46300 183.38700 162.44500 1.000 88.65859 248 LEU B N 1
ATOM 1649 C CA . LEU A 1 221 ? 143.05300 183.54200 162.10200 1.000 88.65859 248 LEU B CA 1
ATOM 1650 C C . LEU A 1 221 ? 142.74400 182.77800 160.82300 1.000 88.65859 248 LEU B C 1
ATOM 1651 O O . LEU A 1 221 ? 142.13900 183.30000 159.88600 1.000 88.65859 248 LEU B O 1
ATOM 1656 N N . ARG A 1 222 ? 143.16500 181.51100 160.77800 1.000 91.69517 249 ARG B N 1
ATOM 1657 C CA . ARG A 1 222 ? 143.24800 180.79700 159.50800 1.000 91.69517 249 ARG B CA 1
ATOM 1658 C C . ARG A 1 222 ? 141.89600 180.65600 158.82100 1.000 91.69517 249 ARG B C 1
ATOM 1659 O O . ARG A 1 222 ? 141.82000 180.76700 157.59500 1.000 91.69517 249 ARG B O 1
ATOM 1661 N N . VAL A 1 223 ? 140.83000 180.37400 159.56500 1.000 93.19381 250 VAL B N 1
ATOM 1662 C CA . VAL A 1 223 ? 139.49500 180.27600 158.97700 1.000 93.19381 250 VAL B CA 1
ATOM 1663 C C . VAL A 1 223 ? 138.53100 181.03000 159.88000 1.000 93.19381 250 VAL B C 1
ATOM 1664 O O . VAL A 1 223 ? 138.32500 180.64100 161.03400 1.000 93.19381 250 VAL B O 1
ATOM 1668 N N . ASN A 1 224 ? 137.94000 182.10000 159.36200 1.000 97.61083 251 ASN B N 1
ATOM 1669 C CA . ASN A 1 224 ? 136.98300 182.89700 160.11200 1.000 97.61083 251 ASN B CA 1
ATOM 1670 C C . ASN A 1 224 ? 135.89900 183.36900 159.15200 1.000 97.61083 251 ASN B C 1
ATOM 1671 O O . ASN A 1 224 ? 135.76700 182.86600 158.03200 1.000 97.61083 251 ASN B O 1
ATOM 1676 N N . LYS A 1 225 ? 135.10900 184.33400 159.60400 1.000 106.28090 252 LYS B N 1
ATOM 1677 C CA . LYS A 1 225 ? 134.13800 185.03400 158.77600 1.000 106.28090 252 LYS B CA 1
ATOM 1678 C C . LYS A 1 225 ? 134.30500 186.54000 158.93300 1.000 106.28090 252 LYS B C 1
ATOM 1679 O O . LYS A 1 225 ? 133.33200 187.29000 159.01900 1.000 106.28090 252 LYS B O 1
ATOM 1681 N N . ILE A 1 226 ? 135.55500 186.99200 158.97500 1.000 108.00389 253 ILE B N 1
ATOM 1682 C CA . ILE A 1 226 ? 135.86400 188.40100 159.19500 1.000 108.00389 253 ILE B CA 1
ATOM 1683 C C . ILE A 1 226 ? 135.47400 189.19100 157.95400 1.000 108.00389 253 ILE B C 1
ATOM 1684 O O . ILE A 1 226 ? 136.00100 188.95300 156.86300 1.000 108.00389 253 ILE B O 1
ATOM 1689 N N . GLU A 1 227 ? 134.54900 190.13200 158.11800 1.000 115.24667 254 GLU B N 1
ATOM 1690 C CA . GLU A 1 227 ? 134.10100 190.95100 157.00100 1.000 115.24667 254 GLU B CA 1
ATOM 1691 C C . GLU A 1 227 ? 134.81700 192.29000 156.92700 1.000 115.24667 254 GLU B C 1
ATOM 1692 O O . GLU A 1 227 ? 134.83000 192.91700 155.86100 1.000 115.24667 254 GLU B O 1
ATOM 1698 N N . SER A 1 228 ? 135.40800 192.74700 158.02900 1.000 117.18700 255 SER B N 1
ATOM 1699 C CA . SER A 1 228 ? 136.10300 194.02500 158.04300 1.000 117.18700 255 SER B CA 1
ATOM 1700 C C . SER A 1 228 ? 137.04400 194.07900 159.23600 1.000 117.18700 255 SER B C 1
ATOM 1701 O O . SER A 1 228 ? 136.86200 193.37500 160.23200 1.000 117.18700 255 SER B O 1
ATOM 1704 N N . PHE A 1 229 ? 138.05500 194.93200 159.12000 1.000 112.79576 256 PHE B N 1
ATOM 1705 C CA . PHE A 1 229 ? 138.99300 195.21900 160.19300 1.000 112.79576 256 PHE B CA 1
ATOM 1706 C C . PHE A 1 229 ? 138.80100 196.65000 160.67400 1.000 112.79576 256 PHE B C 1
ATOM 1707 O O . PHE A 1 229 ? 137.87300 197.35400 160.26600 1.000 112.79576 256 PHE B O 1
ATOM 1715 N N . ASP A 1 230 ? 139.69700 197.07200 161.55700 1.000 120.64718 257 ASP B N 1
ATOM 1716 C CA . ASP A 1 230 ? 139.78900 198.45200 162.00200 1.000 120.64718 257 ASP B CA 1
ATOM 1717 C C . ASP A 1 230 ? 141.24000 198.90900 161.91600 1.000 120.64718 257 ASP B C 1
ATOM 1718 O O . ASP A 1 230 ? 142.17300 198.11200 162.03900 1.000 120.64718 257 ASP B O 1
ATOM 1723 N N . ALA A 1 231 ? 141.42000 200.21400 161.69800 1.000 120.55219 258 ALA B N 1
ATOM 1724 C CA . ALA A 1 231 ? 142.75000 200.75300 161.43600 1.000 120.55219 258 ALA B CA 1
ATOM 1725 C C . ALA A 1 231 ? 143.71700 200.53300 162.59300 1.000 120.55219 258 ALA B C 1
ATOM 1726 O O . ALA A 1 231 ? 144.93400 200.56200 162.38000 1.000 120.55219 258 ALA B O 1
ATOM 1728 N N . ASN A 1 232 ? 143.21300 200.31500 163.80600 1.000 120.07193 259 ASN B N 1
ATOM 1729 C CA . ASN A 1 232 ? 144.05700 200.11400 164.97800 1.000 120.07193 259 ASN B CA 1
ATOM 1730 C C . ASN A 1 232 ? 143.87300 198.72100 165.57300 1.000 120.07193 259 ASN B C 1
ATOM 1731 O O . ASN A 1 232 ? 144.06100 198.52500 166.77500 1.000 120.07193 259 ASN B O 1
ATOM 1736 N N . THR A 1 233 ? 143.49900 197.74400 164.74200 1.000 119.85561 260 THR B N 1
ATOM 1737 C CA . THR A 1 233 ? 143.26500 196.39600 165.24900 1.000 119.85561 260 THR B CA 1
ATOM 1738 C C . THR A 1 233 ? 144.53900 195.76000 165.78800 1.000 119.85561 260 THR B C 1
ATOM 1739 O O . THR A 1 233 ? 144.51900 195.15400 166.86500 1.000 119.85561 260 THR B O 1
ATOM 1743 N N . PHE A 1 234 ? 145.65200 195.88900 165.06600 1.000 116.85841 261 PHE B N 1
ATOM 1744 C CA . PHE A 1 234 ? 146.92000 195.29400 165.46700 1.000 116.85841 261 PHE B CA 1
ATOM 1745 C C . PHE A 1 234 ? 147.87700 196.30900 166.07600 1.000 116.85841 261 PHE B C 1
ATOM 1746 O O . PHE A 1 234 ? 149.05900 196.00000 166.25800 1.000 116.85841 261 PHE B O 1
ATOM 1754 N N . ALA A 1 235 ? 147.39700 197.51300 166.39300 1.000 121.24583 262 ALA B N 1
ATOM 1755 C CA . ALA A 1 235 ? 148.27400 198.53600 166.95100 1.000 121.24583 262 ALA B CA 1
ATOM 1756 C C . ALA A 1 235 ? 148.77500 198.16000 168.33800 1.000 121.24583 262 ALA B C 1
ATOM 1757 O O . ALA A 1 235 ? 149.86900 198.57700 168.73100 1.000 121.24583 262 ALA B O 1
ATOM 1759 N N . SER A 1 236 ? 147.99800 197.38400 169.09200 1.000 130.24781 263 SER B N 1
ATOM 1760 C CA . SER A 1 236 ? 148.37800 197.02400 170.45200 1.000 130.24781 263 SER B CA 1
ATOM 1761 C C . SER A 1 236 ? 149.36200 195.86300 170.51600 1.000 130.24781 263 SER B C 1
ATOM 1762 O O . SER A 1 236 ? 149.87900 195.57500 171.60100 1.000 130.24781 263 SER B O 1
ATOM 1765 N N . LEU A 1 237 ? 149.63200 195.19200 169.39800 1.000 125.67705 264 LEU B N 1
ATOM 1766 C CA . LEU A 1 237 ? 150.56500 194.06600 169.36900 1.000 125.67705 264 LEU B CA 1
ATOM 1767 C C . LEU A 1 237 ? 151.90700 194.56800 168.85500 1.000 125.67705 264 LEU B C 1
ATOM 1768 O O . LEU A 1 237 ? 152.25800 194.38800 167.68900 1.000 125.67705 264 LEU B O 1
ATOM 1773 N N . LYS A 1 238 ? 152.67100 195.20700 169.74000 1.000 122.50611 265 LYS B N 1
ATOM 1774 C CA . LYS A 1 238 ? 153.96600 195.75100 169.34700 1.000 122.50611 265 LYS B CA 1
ATOM 1775 C C . LYS A 1 238 ? 154.99500 194.66100 169.08000 1.000 122.50611 265 LYS B C 1
ATOM 1776 O O . LYS A 1 238 ? 155.96000 194.89500 168.34600 1.000 122.50611 265 LYS B O 1
ATOM 1782 N N . GLU A 1 239 ? 154.81200 193.47600 169.65800 1.000 120.14591 266 GLU B N 1
ATOM 1783 C CA . GLU A 1 239 ? 155.78000 192.39500 169.55000 1.000 120.14591 266 GLU B CA 1
ATOM 1784 C C . GLU A 1 239 ? 155.38500 191.34700 168.52000 1.000 120.14591 266 GLU B C 1
ATOM 1785 O O . GLU A 1 239 ? 156.01500 190.28700 168.45900 1.000 120.14591 266 GLU B O 1
ATOM 1791 N N . LEU A 1 240 ? 154.35700 191.61400 167.71900 1.000 112.72355 267 LEU B N 1
ATOM 1792 C CA . LEU A 1 240 ? 153.89400 190.64200 166.73800 1.000 112.72355 267 LEU B CA 1
ATOM 1793 C C . LEU A 1 240 ? 154.99200 190.33200 165.73000 1.000 112.72355 267 LEU B C 1
ATOM 1794 O O . LEU A 1 240 ? 155.70500 191.23000 165.27500 1.000 112.72355 267 LEU B O 1
ATOM 1799 N N . SER A 1 241 ? 155.13400 189.05200 165.38800 1.000 106.10239 268 SER B N 1
ATOM 1800 C CA . SER A 1 241 ? 156.12600 188.62600 164.40900 1.000 106.10239 268 SER B CA 1
ATOM 1801 C C . SER A 1 241 ? 155.57100 187.74900 163.30200 1.000 106.10239 268 SER B C 1
ATOM 1802 O O . SER A 1 241 ? 156.09900 187.80000 162.18600 1.000 106.10239 268 SER B O 1
ATOM 1805 N N . ARG A 1 242 ? 154.54000 186.95100 163.55900 1.000 99.37760 269 ARG B N 1
ATOM 1806 C CA . ARG A 1 242 ? 153.94400 186.09900 162.54300 1.000 99.37760 269 ARG B CA 1
ATOM 1807 C C . ARG A 1 242 ? 152.44000 186.30100 162.55100 1.000 99.37760 269 ARG B C 1
ATOM 1808 O O . ARG A 1 242 ? 151.82000 186.35000 163.61600 1.000 99.37760 269 ARG B O 1
ATOM 1816 N N . LEU A 1 243 ? 151.85600 186.41400 161.36300 1.000 90.78239 270 LEU B N 1
ATOM 1817 C CA . LEU A 1 243 ? 150.42700 186.67700 161.23900 1.000 90.78239 270 LEU B CA 1
ATOM 1818 C C . LEU A 1 243 ? 149.87500 185.83900 160.10000 1.000 90.78239 270 LEU B C 1
ATOM 1819 O O . LEU A 1 243 ? 150.41300 185.87300 158.99100 1.000 90.78239 270 LEU B O 1
ATOM 1824 N N . GLU A 1 244 ? 148.80600 185.09700 160.37100 1.000 95.20727 271 GLU B N 1
ATOM 1825 C CA . GLU A 1 244 ? 148.18100 184.22500 159.38600 1.000 95.20727 271 GLU B CA 1
ATOM 1826 C C . GLU A 1 244 ? 146.70300 184.56600 159.29500 1.000 95.20727 271 GLU B C 1
ATOM 1827 O O . GLU A 1 244 ? 145.94800 184.32600 160.24200 1.000 95.20727 271 GLU B O 1
ATOM 1833 N N . ILE A 1 245 ? 146.29200 185.11900 158.15800 1.000 88.85542 272 ILE B N 1
ATOM 1834 C CA . ILE A 1 245 ? 144.90700 185.50900 157.91400 1.000 88.85542 272 ILE B CA 1
ATOM 1835 C C . ILE A 1 245 ? 144.50800 184.88600 156.58400 1.000 88.85542 272 ILE B C 1
ATOM 1836 O O . ILE A 1 245 ? 144.80300 185.44100 155.52100 1.000 88.85542 272 ILE B O 1
ATOM 1841 N N . THR A 1 246 ? 143.84000 183.73800 156.63200 1.000 93.77980 273 THR B N 1
ATOM 1842 C CA . THR A 1 246 ? 143.45100 183.03400 155.42100 1.000 93.77980 273 THR B CA 1
ATOM 1843 C C . THR A 1 246 ? 141.93900 182.86200 155.37400 1.000 93.77980 273 THR B C 1
ATOM 1844 O O . THR A 1 246 ? 141.23700 183.05800 156.36700 1.000 93.77980 273 THR B O 1
ATOM 1846 N N . LEU A 1 247 ? 141.44900 182.52500 154.17900 1.000 98.43772 274 LEU B N 1
ATOM 1847 C CA . LEU A 1 247 ? 140.06300 182.10000 153.95400 1.000 98.43772 274 LEU B CA 1
ATOM 1848 C C . LEU A 1 247 ? 139.04000 183.06300 154.55300 1.000 98.43772 274 LEU B C 1
ATOM 1849 O O . LEU A 1 247 ? 137.91800 182.66900 154.87700 1.000 98.43772 274 LEU B O 1
ATOM 1854 N N . ASN A 1 248 ? 139.40200 184.32200 154.69400 1.000 104.15031 275 ASN B N 1
ATOM 1855 C CA . ASN A 1 248 ? 138.39500 185.23000 155.21500 1.000 104.15031 275 ASN B CA 1
ATOM 1856 C C . ASN A 1 248 ? 137.63200 185.90000 154.07800 1.000 104.15031 275 ASN B C 1
ATOM 1857 O O . ASN A 1 248 ? 138.17600 186.09700 152.98700 1.000 104.15031 275 ASN B O 1
ATOM 1862 N N . PRO A 1 249 ? 136.36800 186.25700 154.29500 1.000 105.99444 276 PRO B N 1
ATOM 1863 C CA . PRO A 1 249 ? 135.54500 186.82600 153.22200 1.000 105.99444 276 PRO B CA 1
ATOM 1864 C C . PRO A 1 249 ? 135.54700 188.34400 153.10400 1.000 105.99444 276 PRO B C 1
ATOM 1865 O O . PRO A 1 249 ? 134.68100 188.87500 152.40000 1.000 105.99444 276 PRO B O 1
ATOM 1869 N N . PHE A 1 250 ? 136.45400 189.06600 153.76000 1.000 106.25400 277 PHE B N 1
ATOM 1870 C CA . PHE A 1 250 ? 136.38600 190.52300 153.72500 1.000 106.25400 277 PHE B CA 1
ATOM 1871 C C . PHE A 1 250 ? 136.76500 191.04500 152.34600 1.000 106.25400 277 PHE B C 1
ATOM 1872 O O . PHE A 1 250 ? 137.44200 190.36100 151.57400 1.000 106.25400 277 PHE B O 1
ATOM 1880 N N . VAL A 1 251 ? 136.32400 192.26700 152.04000 1.000 107.78757 278 VAL B N 1
ATOM 1881 C CA . VAL A 1 251 ? 136.51100 192.80700 150.69800 1.000 107.78757 278 VAL B CA 1
ATOM 1882 C C . VAL A 1 251 ? 137.80900 193.60300 150.60300 1.000 107.78757 278 VAL B C 1
ATOM 1883 O O . VAL A 1 251 ? 138.48200 193.58800 149.56700 1.000 107.78757 278 VAL B O 1
ATOM 1887 N N . SER A 1 252 ? 138.18800 194.30500 151.67000 1.000 108.84394 279 SER B N 1
ATOM 1888 C CA . SER A 1 252 ? 139.39000 195.12400 151.62700 1.000 108.84394 279 SER B CA 1
ATOM 1889 C C . SER A 1 252 ? 139.94500 195.31300 153.03000 1.000 108.84394 279 SER B C 1
ATOM 1890 O O . SER A 1 252 ? 139.20900 195.26000 154.01900 1.000 108.84394 279 SER B O 1
ATOM 1893 N N . LEU A 1 253 ? 141.25500 195.54500 153.10100 1.000 109.90907 280 LEU B N 1
ATOM 1894 C CA . LEU A 1 253 ? 142.02700 195.87200 154.29300 1.000 109.90907 280 LEU B CA 1
ATOM 1895 C C . LEU A 1 253 ? 142.08600 197.38400 154.48600 1.000 109.90907 280 LEU B C 1
ATOM 1896 O O . LEU A 1 253 ? 142.33600 198.12100 153.52800 1.000 109.90907 280 LEU B O 1
ATOM 1901 N N . PRO A 1 254 ? 141.86500 197.86700 155.70500 1.000 113.14978 281 PRO B N 1
ATOM 1902 C CA . PRO A 1 254 ? 141.88400 199.31300 155.93600 1.000 113.14978 281 PRO B CA 1
ATOM 1903 C C . PRO A 1 254 ? 143.28000 199.89100 155.76900 1.000 113.14978 281 PRO B C 1
ATOM 1904 O O . PRO A 1 254 ? 144.29000 199.20600 155.94300 1.000 113.14978 281 PRO B O 1
ATOM 1908 N N . ARG A 1 255 ? 143.31900 201.17200 155.41600 1.000 116.03766 282 ARG B N 1
ATOM 1909 C CA . ARG A 1 255 ? 144.58300 201.86100 155.19300 1.000 116.03766 282 ARG B CA 1
ATOM 1910 C C . ARG A 1 255 ? 145.42200 201.87000 156.46500 1.000 116.03766 282 ARG B C 1
ATOM 1911 O O . ARG A 1 255 ? 144.92100 202.16900 157.55200 1.000 116.03766 282 ARG B O 1
ATOM 1919 N N . GLY A 1 256 ? 146.70300 201.53900 156.32500 1.000 114.51558 283 GLY B N 1
ATOM 1920 C CA . GLY A 1 256 ? 147.60300 201.53500 157.46100 1.000 114.51558 283 GLY B CA 1
ATOM 1921 C C . GLY A 1 256 ? 147.30200 200.49400 158.51200 1.000 114.51558 283 GLY B C 1
ATOM 1922 O O . GLY A 1 256 ? 147.36300 200.79700 159.70800 1.000 114.51558 283 GLY B O 1
ATOM 1923 N N . LEU A 1 257 ? 146.96900 199.26900 158.10100 1.000 117.01656 284 LEU B N 1
ATOM 1924 C CA . LEU A 1 257 ? 146.67200 198.21300 159.06400 1.000 117.01656 284 LEU B CA 1
ATOM 1925 C C . LEU A 1 257 ? 147.89900 197.86500 159.89900 1.000 117.01656 284 LEU B C 1
ATOM 1926 O O . LEU A 1 257 ? 147.80200 197.67600 161.11700 1.000 117.016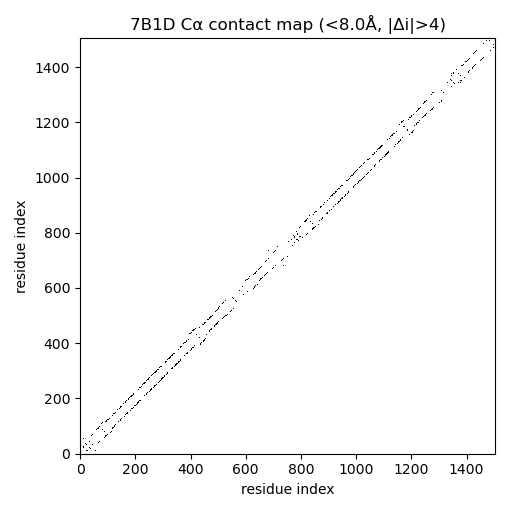56 284 LEU B O 1
ATOM 1931 N N . PHE A 1 258 ? 149.06400 197.77900 159.26000 1.000 113.50771 285 PHE B N 1
ATOM 1932 C CA . PHE A 1 258 ? 150.30800 197.37400 159.91300 1.000 113.50771 285 PHE B CA 1
ATOM 1933 C C . PHE A 1 258 ? 151.22000 198.56100 160.18600 1.000 113.50771 285 PHE B C 1
ATOM 1934 O O . PHE A 1 258 ? 152.44100 198.46400 160.04000 1.000 113.50771 285 PHE B O 1
ATOM 1942 N N . SER A 1 259 ? 150.64700 199.70100 160.57300 1.000 122.46407 286 SER B N 1
ATOM 1943 C CA . SER A 1 259 ? 151.45100 200.89900 160.79100 1.000 122.46407 286 SER B CA 1
ATOM 1944 C C . SER A 1 259 ? 152.34800 200.77500 162.01700 1.000 122.46407 286 SER B C 1
ATOM 1945 O O . SER A 1 259 ? 153.32900 201.51600 162.13900 1.000 122.46407 286 SER B O 1
ATOM 1948 N N . GLU A 1 260 ? 152.03500 199.86000 162.93400 1.000 123.87763 287 GLU B N 1
ATOM 1949 C CA . GLU A 1 260 ? 152.75600 199.77000 164.19500 1.000 123.87763 287 GLU B CA 1
ATOM 1950 C C . GLU A 1 260 ? 153.40400 198.41800 164.45200 1.000 123.87763 287 GLU B C 1
ATOM 1951 O O . GLU A 1 260 ? 154.14600 198.28500 165.43100 1.000 123.87763 287 GLU B O 1
ATOM 1957 N N . ASN A 1 261 ? 153.15700 197.41400 163.61200 1.000 122.23101 288 ASN B N 1
ATOM 1958 C CA . ASN A 1 261 ? 153.76400 196.09600 163.79400 1.000 122.23101 288 ASN B CA 1
ATOM 1959 C C . ASN A 1 261 ? 155.15600 196.08400 163.16100 1.000 122.23101 288 ASN B C 1
ATOM 1960 O O . ASN A 1 261 ? 155.42800 195.40700 162.16900 1.000 122.23101 288 ASN B O 1
ATOM 1965 N N . LYS A 1 262 ? 156.05100 196.85700 163.77000 1.000 121.55883 289 LYS B N 1
ATOM 1966 C CA . LYS A 1 262 ? 157.40800 196.99900 163.25900 1.000 121.55883 289 LYS B CA 1
ATOM 1967 C C . LYS A 1 262 ? 158.26800 195.76500 163.49400 1.000 121.55883 289 LYS B C 1
ATOM 1968 O O . LYS A 1 262 ? 159.37000 195.68800 162.94200 1.000 121.55883 289 LYS B O 1
ATOM 1974 N N . LYS A 1 263 ? 157.80100 194.80500 164.28800 1.000 113.21582 290 LYS B N 1
ATOM 1975 C CA . LYS A 1 263 ? 158.51400 193.55600 164.51200 1.000 113.21582 290 LYS B CA 1
ATOM 1976 C C . LYS A 1 263 ? 157.98000 192.41900 163.65500 1.000 113.21582 290 LYS B C 1
ATOM 1977 O O . LYS A 1 263 ? 158.35800 191.26400 163.87400 1.000 113.21582 290 LYS B O 1
ATOM 1983 N N . LEU A 1 264 ? 157.10300 192.71600 162.70000 1.000 107.52909 291 LEU B N 1
ATOM 1984 C CA . LEU A 1 264 ? 156.52600 191.67600 161.86000 1.000 107.52909 291 LEU B CA 1
ATOM 1985 C C . LEU A 1 264 ? 157.61600 190.96700 161.07000 1.000 107.52909 291 LEU B C 1
ATOM 1986 O O . LEU A 1 264 ? 158.54000 191.60300 160.55700 1.000 107.52909 291 LEU B O 1
ATOM 1991 N N . LYS A 1 265 ? 157.51300 189.64700 160.98600 1.000 104.78775 292 LYS B N 1
ATOM 1992 C CA . LYS A 1 265 ? 158.48900 188.83400 160.27200 1.000 104.78775 292 LYS B CA 1
ATOM 1993 C C . LYS A 1 265 ? 157.87900 188.02400 159.14300 1.000 104.78775 292 LYS B C 1
ATOM 1994 O O . LYS A 1 265 ? 158.46600 187.94500 158.06400 1.000 104.78775 292 LYS B O 1
ATOM 2000 N N . THR A 1 266 ? 156.71600 187.41900 159.36100 1.000 95.39036 293 THR B N 1
ATOM 2001 C CA . THR A 1 266 ? 156.03000 186.64200 158.34300 1.000 95.39036 293 THR B CA 1
ATOM 2002 C C . THR A 1 266 ? 154.57400 187.07700 158.28000 1.000 95.39036 293 THR B C 1
ATOM 2003 O O . THR A 1 266 ? 153.91800 187.24500 159.31100 1.000 95.39036 293 THR B O 1
ATOM 2007 N N . LEU A 1 267 ? 154.07100 187.25900 157.06100 1.000 87.19721 294 LEU B N 1
ATOM 2008 C CA . LEU A 1 267 ? 152.67500 187.64800 156.86900 1.000 87.19721 294 LEU B CA 1
ATOM 2009 C C . LEU A 1 267 ? 152.07900 186.70600 155.82800 1.000 87.19721 294 LEU B C 1
ATOM 2010 O O . LEU A 1 267 ? 152.35900 186.83800 154.63400 1.000 87.19721 294 LEU B O 1
ATOM 2015 N N . ILE A 1 268 ? 151.27000 185.75800 156.28800 1.000 88.69177 295 ILE B N 1
ATOM 2016 C CA . ILE A 1 268 ? 150.60600 184.79800 155.41700 1.000 88.69177 295 ILE B CA 1
ATOM 2017 C C . ILE A 1 268 ? 149.16300 185.24200 155.24100 1.000 88.69177 295 ILE B C 1
ATOM 2018 O O . ILE A 1 268 ? 148.35000 185.12300 156.16500 1.000 88.69177 295 ILE B O 1
ATOM 2023 N N . LEU A 1 269 ? 148.84100 185.75300 154.05300 1.000 87.35481 296 LEU B N 1
ATOM 2024 C CA . LEU A 1 269 ? 147.50300 186.24200 153.73200 1.000 87.35481 296 LEU B CA 1
ATOM 2025 C C . LEU A 1 269 ? 147.06800 185.59200 152.41800 1.000 87.35481 296 LEU B C 1
ATOM 2026 O O . LEU A 1 269 ? 147.21600 186.16800 151.34000 1.000 87.35481 296 LEU B O 1
ATOM 2031 N N . THR A 1 270 ? 146.50900 184.38900 152.51300 1.000 96.31414 297 THR B N 1
ATOM 2032 C CA . THR A 1 270 ? 146.22900 183.56700 151.34700 1.000 96.31414 297 THR B CA 1
ATOM 2033 C C . THR A 1 270 ? 144.76700 183.14200 151.32400 1.000 96.31414 297 THR B C 1
ATOM 2034 O O . THR A 1 270 ? 144.13100 182.98000 152.36500 1.000 96.31414 297 THR B O 1
ATOM 2038 N N . ASN A 1 271 ? 144.24700 182.95300 150.11100 1.000 103.76177 298 ASN B N 1
ATOM 2039 C CA . ASN A 1 271 ? 142.88700 182.48300 149.86000 1.000 103.76177 298 ASN B CA 1
ATOM 2040 C C . ASN A 1 271 ? 141.82100 183.46300 150.33100 1.000 103.76177 298 ASN B C 1
ATOM 2041 O O . ASN A 1 271 ? 140.63900 183.11300 150.38400 1.000 103.76177 298 ASN B O 1
ATOM 2046 N N . ASN A 1 272 ? 142.20600 184.69400 150.66700 1.000 104.45478 299 ASN B N 1
ATOM 2047 C CA . ASN A 1 272 ? 141.25900 185.70700 151.13000 1.000 104.45478 299 ASN B CA 1
ATOM 2048 C C . ASN A 1 272 ? 140.50700 186.24400 149.92000 1.000 104.45478 299 ASN B C 1
ATOM 2049 O O . ASN A 1 272 ? 140.73100 187.36100 149.45200 1.000 104.45478 299 ASN B O 1
ATOM 2054 N N . ARG A 1 273 ? 139.60400 185.42000 149.39900 1.000 115.60507 300 ARG B N 1
ATOM 2055 C CA . ARG A 1 273 ? 138.86800 185.78600 148.20000 1.000 115.60507 300 ARG B CA 1
ATOM 2056 C C . ARG A 1 273 ? 138.05300 187.05500 148.4310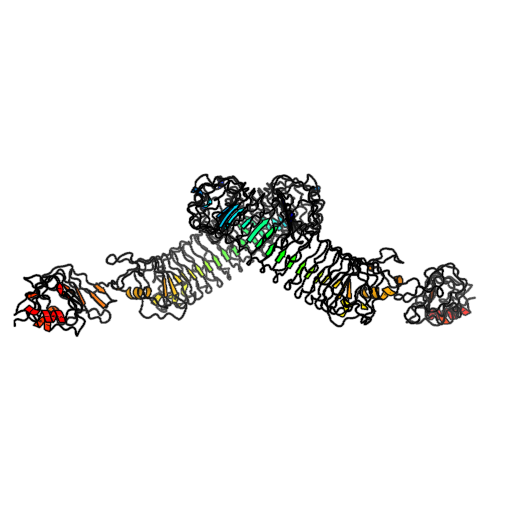0 1.000 115.60507 300 ARG B C 1
ATOM 2057 O O . ARG A 1 273 ? 137.79300 187.46600 149.56500 1.000 115.60507 300 ARG B O 1
ATOM 2065 N N . LYS A 1 274 ? 137.66500 187.68700 147.32300 1.000 113.23750 301 LYS B N 1
ATOM 2066 C CA . LYS A 1 274 ? 136.96500 188.96700 147.28100 1.000 113.23750 301 LYS B CA 1
ATOM 2067 C C . LYS A 1 274 ? 137.80300 190.11700 147.82400 1.000 113.23750 301 LYS B C 1
ATOM 2068 O O . LYS A 1 274 ? 137.27300 191.21500 148.02900 1.000 113.23750 301 LYS B O 1
ATOM 2074 N N . LEU A 1 275 ? 139.09800 189.90100 148.06200 1.000 106.48144 302 LEU B N 1
ATOM 2075 C CA . LEU A 1 275 ? 140.02100 190.97900 148.41800 1.000 106.48144 302 LEU B CA 1
ATOM 2076 C C . LEU A 1 275 ? 140.51200 191.63900 147.12900 1.000 106.48144 302 LEU B C 1
ATOM 2077 O O . LEU A 1 275 ? 141.54400 191.28900 146.55600 1.000 106.48144 302 LEU B O 1
ATOM 2082 N N . VAL A 1 276 ? 139.73500 192.62000 146.66800 1.000 110.21228 303 VAL B N 1
ATOM 2083 C CA . VAL A 1 276 ? 139.96700 193.16500 145.33500 1.000 110.21228 303 VAL B CA 1
ATOM 2084 C C . VAL A 1 276 ? 141.06000 194.22700 145.34200 1.000 110.21228 303 VAL B C 1
ATOM 2085 O O . VAL A 1 276 ? 141.71700 194.45000 144.31900 1.000 110.21228 303 VAL B O 1
ATOM 2089 N N . THR A 1 277 ? 141.27800 194.89900 146.46800 1.000 113.73279 304 THR B N 1
ATOM 2090 C CA . THR A 1 277 ? 142.23100 195.99600 146.52600 1.000 113.73279 304 THR B CA 1
ATOM 2091 C C . THR A 1 277 ? 143.09600 195.88800 147.77200 1.000 113.73279 304 THR B C 1
ATOM 2092 O O . THR A 1 277 ? 142.70000 195.29100 148.77600 1.000 113.73279 304 THR B O 1
ATOM 2096 N N . LEU A 1 278 ? 144.28700 196.47600 147.69200 1.000 112.52409 305 LEU B N 1
ATOM 2097 C CA . LEU A 1 278 ? 145.21100 196.56300 148.80500 1.000 112.52409 305 LEU B CA 1
ATOM 2098 C C . LEU A 1 278 ? 145.55200 198.02100 149.08500 1.000 112.52409 305 LEU B C 1
ATOM 2099 O O . LEU A 1 278 ? 145.83300 198.78000 148.15100 1.000 112.52409 305 LEU B O 1
ATOM 2104 N N . PRO A 1 279 ? 145.53100 198.44200 150.34600 1.000 117.89033 306 PRO B N 1
ATOM 2105 C CA . PRO A 1 279 ? 145.73800 199.85900 150.65600 1.000 117.89033 306 PRO B CA 1
ATOM 2106 C C . PRO A 1 279 ? 147.16000 200.31000 150.36000 1.000 117.89033 306 PRO B C 1
ATOM 2107 O O . PRO A 1 279 ? 148.10700 199.52100 150.33500 1.000 117.89033 306 PRO B O 1
ATOM 2111 N N . GLU A 1 280 ? 147.29100 201.61400 150.12900 1.000 125.71152 307 GLU B N 1
ATOM 2112 C CA . GLU A 1 280 ? 148.58700 202.21300 149.84300 1.000 125.71152 307 GLU B CA 1
ATOM 2113 C C . GLU A 1 280 ? 149.53400 202.03400 151.02700 1.000 125.71152 307 GLU B C 1
ATOM 2114 O O . GLU A 1 280 ? 149.14600 202.19100 152.18700 1.000 125.71152 307 GLU B O 1
ATOM 2120 N N . GLU A 1 281 ? 150.79000 201.71700 150.71100 1.000 124.52867 308 GLU B N 1
ATOM 2121 C CA . GLU A 1 281 ? 151.83400 201.37200 151.68600 1.000 124.52867 308 GLU B CA 1
ATOM 2122 C C . GLU A 1 281 ? 151.29300 200.50900 152.82800 1.000 124.52867 308 GLU B C 1
ATOM 2123 O O . GLU A 1 281 ? 151.40300 200.83600 154.01200 1.000 124.52867 308 GLU B O 1
ATOM 2129 N N . LEU A 1 282 ? 150.71300 199.36800 152.45200 1.000 119.82583 309 LEU B N 1
ATOM 2130 C CA . LEU A 1 282 ? 150.25900 198.40600 153.45100 1.000 119.82583 309 LEU B CA 1
ATOM 2131 C C . LEU A 1 282 ? 151.43200 197.84800 154.24900 1.000 119.82583 309 LEU B C 1
ATOM 2132 O O . LEU A 1 282 ? 151.34900 197.69500 155.47300 1.000 119.82583 309 LEU B O 1
ATOM 2137 N N . LEU A 1 283 ? 152.54000 197.54100 153.57100 1.000 116.82878 310 LEU B N 1
ATOM 2138 C CA . LEU A 1 283 ? 153.70800 196.92900 154.19400 1.000 116.82878 310 LEU B CA 1
ATOM 2139 C C . LEU A 1 283 ? 154.93700 197.83000 154.13400 1.000 116.82878 310 LEU B C 1
ATOM 2140 O O . LEU A 1 283 ? 156.03700 197.36600 153.82900 1.000 116.82878 310 LEU B O 1
ATOM 2145 N N . ALA A 1 284 ? 154.77000 199.11700 154.41800 1.000 123.11892 311 ALA B N 1
ATOM 2146 C CA . ALA A 1 284 ? 155.89200 200.04200 154.37700 1.000 123.11892 311 ALA B CA 1
ATOM 2147 C C . ALA A 1 284 ? 156.62100 200.08000 155.71500 1.000 123.11892 311 ALA B C 1
ATOM 2148 O O . ALA A 1 284 ? 156.01100 199.99500 156.78300 1.000 123.11892 311 ALA B O 1
ATOM 2150 N N . ASN A 1 285 ? 157.94800 200.20700 155.63900 1.000 122.88700 312 ASN B N 1
ATOM 2151 C CA . ASN A 1 285 ? 158.81000 200.39700 156.80500 1.000 122.88700 312 ASN B CA 1
ATOM 2152 C C . ASN A 1 285 ? 158.73700 199.23200 157.78900 1.000 122.88700 312 ASN B C 1
ATOM 2153 O O . ASN A 1 285 ? 158.65700 199.44200 159.00000 1.000 122.88700 312 ASN B O 1
ATOM 2158 N N . LEU A 1 286 ? 158.76200 197.99900 157.28900 1.000 118.88767 313 LEU B N 1
ATOM 2159 C CA . LEU A 1 286 ? 158.83900 196.80800 158.13500 1.000 118.88767 313 LEU B CA 1
ATOM 2160 C C . LEU A 1 286 ? 160.20500 196.17200 157.90000 1.000 118.88767 313 LEU B C 1
ATOM 2161 O O . LEU A 1 286 ? 160.36900 195.30600 157.04100 1.000 118.88767 313 LEU B O 1
ATOM 2166 N N . LYS A 1 287 ? 161.19600 196.61700 158.67600 1.000 115.27879 314 LYS B N 1
ATOM 2167 C CA . LYS A 1 287 ? 162.56400 196.15000 158.47400 1.000 115.27879 314 LYS B CA 1
ATOM 2168 C C . LYS A 1 287 ? 162.68700 194.65300 158.72200 1.000 115.27879 314 LYS B C 1
ATOM 2169 O O . LYS A 1 287 ? 163.35700 193.94300 157.96300 1.000 115.27879 314 LYS B O 1
ATOM 2175 N N . GLU A 1 288 ? 162.04800 194.15400 159.78000 1.000 113.37273 315 GLU B N 1
ATOM 2176 C CA . GLU A 1 288 ? 162.18600 192.75500 160.16100 1.000 113.37273 315 GLU B CA 1
ATOM 2177 C C . GLU A 1 288 ? 161.47800 191.80900 159.19900 1.000 113.37273 315 GLU B C 1
ATOM 2178 O O . GLU A 1 288 ? 161.83000 190.62600 159.14400 1.000 113.37273 315 GLU B O 1
ATOM 2184 N N . LEU A 1 289 ? 160.51100 192.30700 158.43100 1.000 106.59696 316 LEU B N 1
ATOM 2185 C CA . LEU A 1 289 ? 159.73400 191.45500 157.54000 1.000 106.59696 316 LEU B CA 1
ATOM 2186 C C . LEU A 1 289 ? 160.63900 190.75300 156.53700 1.000 106.59696 316 LEU B C 1
ATOM 2187 O O . LEU A 1 289 ? 161.50200 191.37900 155.91700 1.000 106.59696 316 LEU B O 1
ATOM 2192 N N . THR A 1 290 ? 160.44700 189.44600 156.38400 1.000 99.30343 317 THR B N 1
ATOM 2193 C CA . THR A 1 290 ? 161.27300 188.64500 155.48900 1.000 99.30343 317 THR B CA 1
ATOM 2194 C C . THR A 1 290 ? 160.47100 187.81200 154.50400 1.000 99.30343 317 THR B C 1
ATOM 2195 O O . THR A 1 290 ? 160.93400 187.58200 153.38500 1.000 99.30343 317 THR B O 1
ATOM 2199 N N . VAL A 1 291 ? 159.28300 187.34900 154.88200 1.000 88.92151 318 VAL B N 1
ATOM 2200 C CA . VAL A 1 291 ? 158.44500 186.52100 154.02400 1.000 88.92151 318 VAL B CA 1
ATOM 2201 C C . VAL A 1 291 ? 157.09000 187.19500 153.88100 1.000 88.92151 318 VAL B C 1
ATOM 2202 O O . VAL A 1 291 ? 156.46400 187.55800 154.88200 1.000 88.92151 318 VAL B O 1
ATOM 2206 N N . VAL A 1 292 ? 156.64200 187.36300 152.64100 1.000 84.28407 319 VAL B N 1
ATOM 2207 C CA . VAL A 1 292 ? 155.33500 187.93200 152.34200 1.000 84.28407 319 VAL B CA 1
ATOM 2208 C C . VAL A 1 292 ? 154.60900 186.96100 151.42900 1.000 84.28407 319 VAL B C 1
ATOM 2209 O O . VAL A 1 292 ? 155.10500 186.63700 150.34400 1.000 84.28407 319 VAL B O 1
ATOM 2213 N N . ASN A 1 293 ? 153.44100 186.49900 151.85900 1.000 85.16642 320 ASN B N 1
ATOM 2214 C CA . ASN A 1 293 ? 152.67100 185.50400 151.12000 1.000 85.16642 320 ASN B CA 1
ATOM 2215 C C . ASN A 1 293 ? 151.27400 186.06700 150.88800 1.000 85.16642 320 ASN B C 1
ATOM 2216 O O . ASN A 1 293 ? 150.43400 186.04800 151.79100 1.000 85.16642 320 ASN B O 1
ATOM 2221 N N . LEU A 1 294 ? 151.02700 186.56500 149.67700 1.000 82.32925 321 LEU B N 1
ATOM 2222 C CA . LEU A 1 294 ? 149.74100 187.14300 149.30900 1.000 82.32925 321 LEU B CA 1
ATOM 2223 C C . LEU A 1 294 ? 149.04300 186.34800 148.21200 1.000 82.32925 321 LEU B C 1
ATOM 2224 O O . LEU A 1 294 ? 148.32300 186.92700 147.39400 1.000 82.32925 321 LEU B O 1
ATOM 2229 N N . SER A 1 295 ? 149.23800 185.03500 148.18100 1.000 92.72043 322 SER B N 1
ATOM 2230 C CA . SER A 1 295 ? 148.73100 184.23200 147.08000 1.000 92.72043 322 SER B CA 1
ATOM 2231 C C . SER A 1 295 ? 147.23000 184.00000 147.20400 1.000 92.72043 322 SER B C 1
ATOM 2232 O O . SER A 1 295 ? 146.61300 184.28500 148.23300 1.000 92.72043 322 SER B O 1
ATOM 2235 N N . HIS A 1 296 ? 146.64300 183.49200 146.12200 1.000 101.72661 323 HIS B N 1
ATOM 2236 C CA . HIS A 1 296 ? 145.26800 183.00300 146.04600 1.000 101.72661 323 HIS B CA 1
ATOM 2237 C C . HIS A 1 296 ? 144.21400 184.05500 146.36500 1.000 101.72661 323 HIS B C 1
ATOM 2238 O O . HIS A 1 296 ? 143.03800 183.70700 146.51200 1.000 101.72661 323 HIS B O 1
ATOM 2245 N N . ASN A 1 297 ? 144.58300 185.32700 146.46300 1.000 100.88071 324 ASN B N 1
ATOM 2246 C CA . ASN A 1 297 ? 143.60900 186.37000 146.73100 1.000 100.88071 324 ASN B CA 1
ATOM 2247 C C . ASN A 1 297 ? 142.87400 186.74500 145.44700 1.000 100.88071 324 ASN B C 1
ATOM 2248 O O . ASN A 1 297 ? 142.95600 186.06000 144.42700 1.000 100.88071 324 ASN B O 1
ATOM 2253 N N . GLY A 1 298 ? 142.12400 187.83800 145.50700 1.000 103.23430 325 GLY B N 1
ATOM 2254 C CA . GLY A 1 298 ? 141.43900 188.38100 144.35600 1.000 103.23430 325 GLY B CA 1
ATOM 2255 C C . GLY A 1 298 ? 141.89300 189.75900 143.93300 1.000 103.23430 325 GLY B C 1
ATOM 2256 O O . GLY A 1 298 ? 141.16300 190.43400 143.19800 1.000 103.23430 325 GLY B O 1
ATOM 2257 N N . VAL A 1 299 ? 143.06700 190.20600 144.37700 1.000 105.32045 326 VAL B N 1
ATOM 2258 C CA . VAL A 1 299 ? 143.55600 191.54800 144.08100 1.000 105.32045 326 VAL B CA 1
ATOM 2259 C C . VAL A 1 299 ? 143.72100 191.72600 142.57800 1.000 105.32045 326 VAL B C 1
ATOM 2260 O O . VAL A 1 299 ? 144.17800 190.81700 141.87700 1.000 105.32045 326 VAL B O 1
ATOM 2264 N N . GLY A 1 300 ? 143.31800 192.88700 142.07000 1.000 110.46204 327 GLY B N 1
ATOM 2265 C CA . GLY A 1 300 ? 143.41600 193.16900 140.65200 1.000 110.46204 327 GLY B CA 1
ATOM 2266 C C . GLY A 1 300 ? 144.61000 194.02800 140.29300 1.000 110.46204 327 GLY B C 1
ATOM 2267 O O . GLY A 1 300 ? 145.07800 194.00500 139.15100 1.000 110.46204 327 GLY B O 1
ATOM 2268 N N . ASN A 1 301 ? 145.11300 194.79100 141.25900 1.000 111.97620 328 ASN B N 1
ATOM 2269 C CA . ASN A 1 301 ? 146.24600 195.67000 141.01400 1.000 111.97620 328 ASN B CA 1
ATOM 2270 C C . ASN A 1 301 ? 146.93500 195.97000 142.33500 1.000 111.97620 328 ASN B C 1
ATOM 2271 O O . ASN A 1 301 ? 146.28100 196.15200 143.36500 1.000 111.97620 328 ASN B O 1
ATOM 2276 N N . LEU A 1 302 ? 148.26300 196.01700 142.29300 1.000 110.73860 329 LEU B N 1
ATOM 2277 C CA . LEU A 1 302 ? 148.97300 196.35800 143.51600 1.000 110.73860 329 LEU B CA 1
ATOM 2278 C C . LEU A 1 302 ? 149.35900 197.83000 143.52200 1.000 110.73860 329 LEU B C 1
ATOM 2279 O O . LEU A 1 302 ? 149.78500 198.36400 142.49200 1.000 110.73860 329 LEU B O 1
ATOM 2284 N N . PRO A 1 303 ? 149.21400 198.50100 144.65900 1.000 119.46936 330 PRO B N 1
ATOM 2285 C CA . PRO A 1 303 ? 149.70100 199.87800 144.76400 1.000 119.46936 330 PRO B CA 1
ATOM 2286 C C . PRO A 1 303 ? 151.21500 199.93000 144.64500 1.000 119.46936 330 PRO B C 1
ATOM 2287 O O . PRO A 1 303 ? 151.92600 199.00900 145.05300 1.000 119.46936 330 PRO B O 1
ATOM 2291 N N . GLU A 1 304 ? 151.70500 201.03000 144.07000 1.000 125.37528 331 GLU B N 1
ATOM 2292 C CA . GLU A 1 304 ? 153.13400 201.15100 143.79700 1.000 125.37528 331 GLU B CA 1
ATOM 2293 C C . GLU A 1 304 ? 153.95500 201.13700 145.08000 1.000 125.37528 331 GLU B C 1
ATOM 2294 O O . GLU A 1 304 ? 155.01600 200.50600 145.14000 1.000 125.37528 331 GLU B O 1
ATOM 2300 N N . SER A 1 305 ? 153.48000 201.82500 146.12000 1.000 122.46504 332 SER B N 1
ATOM 2301 C CA . SER A 1 305 ? 154.21100 201.95100 147.37500 1.000 122.46504 332 SER B CA 1
ATOM 2302 C C . SER A 1 305 ? 153.92500 200.80800 148.34100 1.000 122.46504 332 SER B C 1
ATOM 2303 O O . SER A 1 305 ? 154.11500 200.96900 149.55400 1.000 122.46504 332 SER B O 1
ATOM 2306 N N . LEU A 1 306 ? 153.48200 199.65500 147.83600 1.000 118.16760 333 LEU B N 1
ATOM 2307 C CA . LEU A 1 306 ? 153.09500 198.55400 148.71200 1.000 118.16760 333 LEU B CA 1
ATOM 2308 C C . LEU A 1 306 ? 154.26900 198.07700 149.55800 1.000 118.16760 333 LEU B C 1
ATOM 2309 O O . LEU A 1 306 ? 154.12000 197.82200 150.75800 1.000 118.16760 333 LEU B O 1
ATOM 2314 N N . LEU A 1 307 ? 155.44900 197.95200 148.95100 1.000 122.18455 334 LEU B N 1
ATOM 2315 C CA . LEU A 1 307 ? 156.63100 197.45200 149.64200 1.000 122.18455 334 LEU B CA 1
ATOM 2316 C C . LEU A 1 307 ? 157.73400 198.49800 149.74600 1.000 122.18455 334 LEU B C 1
ATOM 2317 O O . LEU A 1 307 ? 158.91700 198.15300 149.68300 1.000 122.18455 334 LEU B O 1
ATOM 2322 N N . SER A 1 308 ? 157.37400 199.76800 149.90000 1.000 124.67429 335 SER B N 1
ATOM 2323 C CA . SER A 1 308 ? 158.37600 200.81900 150.00600 1.000 124.67429 335 SER B CA 1
ATOM 2324 C C . SER A 1 308 ? 159.04800 200.77800 151.37100 1.000 124.67429 335 SER B C 1
ATOM 2325 O O . SER A 1 308 ? 158.40400 201.01100 152.39800 1.000 124.67429 335 SER B O 1
ATOM 2328 N N . GLY A 1 309 ? 160.34500 200.48200 151.38100 1.000 124.53895 336 GLY B N 1
ATOM 2329 C CA . GLY A 1 309 ? 161.13100 200.50900 152.59500 1.000 124.53895 336 GLY B CA 1
ATOM 2330 C C . GLY A 1 309 ? 161.37800 199.17000 153.25400 1.000 124.53895 336 GLY B C 1
ATOM 2331 O O . GLY A 1 309 ? 162.30200 199.06600 154.07000 1.000 124.53895 336 GLY B O 1
ATOM 2332 N N . SER A 1 310 ? 160.59600 198.14100 152.93100 1.000 121.22820 337 SER B N 1
ATOM 2333 C CA . SER A 1 310 ? 160.77500 196.81600 153.52300 1.000 121.22820 337 SER B CA 1
ATOM 2334 C C . SER A 1 310 ? 161.90100 196.10900 152.77500 1.000 121.22820 337 SER B C 1
ATOM 2335 O O . SER A 1 310 ? 161.68300 195.30700 151.86800 1.000 121.22820 337 SER B O 1
ATOM 2338 N N . SER A 1 311 ? 163.13400 196.42400 153.17300 1.000 119.85768 338 SER B N 1
ATOM 2339 C CA . SER A 1 311 ? 164.30700 195.88900 152.49600 1.000 119.85768 338 SER B CA 1
ATOM 2340 C C . SER A 1 311 ? 164.66000 194.47600 152.94000 1.000 119.85768 338 SER B C 1
ATOM 2341 O O . SER A 1 311 ? 165.47800 193.82300 152.28400 1.000 119.85768 338 SER B O 1
ATOM 2344 N N . GLY A 1 312 ? 164.06800 193.98700 154.02300 1.000 111.15236 339 GLY B N 1
ATOM 2345 C CA . GLY A 1 312 ? 164.41400 192.68500 154.54500 1.000 111.15236 339 GLY B CA 1
ATOM 2346 C C . GLY A 1 312 ? 163.74100 191.50200 153.89000 1.000 111.15236 339 GLY B C 1
ATOM 2347 O O . GLY A 1 312 ? 164.00900 190.36200 154.28300 1.000 111.15236 339 GLY B O 1
ATOM 2348 N N . ILE A 1 313 ? 162.87300 191.72800 152.90500 1.000 102.90046 340 ILE B N 1
ATOM 2349 C CA . ILE A 1 313 ? 162.13200 190.63400 152.28600 1.000 102.90046 340 ILE B CA 1
ATOM 2350 C C . ILE A 1 313 ? 163.09200 189.72900 151.52700 1.000 102.90046 340 ILE B C 1
ATOM 2351 O O . ILE A 1 313 ? 163.96200 190.20200 150.78500 1.000 102.90046 340 ILE B O 1
ATOM 2356 N N . ILE A 1 314 ? 162.94400 188.41800 151.71700 1.000 101.05920 341 ILE B N 1
ATOM 2357 C CA . ILE A 1 314 ? 163.69700 187.44700 150.94300 1.000 101.05920 341 ILE B CA 1
ATOM 2358 C C . ILE A 1 314 ? 162.79500 186.56000 150.09100 1.000 101.05920 341 ILE B C 1
ATOM 2359 O O . ILE A 1 314 ? 163.25700 186.02400 149.07700 1.000 101.05920 341 ILE B O 1
ATOM 2364 N N . GLU A 1 315 ? 161.52900 186.38900 150.46200 1.000 98.84730 342 GLU B N 1
ATOM 2365 C CA . GLU A 1 315 ? 160.58800 185.58300 149.69700 1.000 98.84730 342 GLU B CA 1
ATOM 2366 C C . GLU A 1 315 ? 159.29700 186.36600 149.53800 1.000 98.84730 342 GLU B C 1
ATOM 2367 O O . GLU A 1 315 ? 158.71500 186.81200 150.53100 1.000 98.84730 342 GLU B O 1
ATOM 2373 N N . LEU A 1 316 ? 158.85100 186.53400 148.29700 1.000 84.57666 343 LEU B N 1
ATOM 2374 C CA . LEU A 1 316 ? 157.64500 187.30100 148.00100 1.000 84.57666 343 LEU B CA 1
ATOM 2375 C C . LEU A 1 316 ? 156.77700 186.47600 147.06600 1.000 84.57666 343 LEU B C 1
ATOM 2376 O O . LEU A 1 316 ? 157.11800 186.30400 145.89400 1.000 84.57666 343 LEU B O 1
ATOM 2381 N N . ASN A 1 317 ? 155.66200 185.97000 147.57900 1.000 84.85877 344 ASN B N 1
ATOM 2382 C CA . ASN A 1 317 ? 154.74200 185.15200 146.80100 1.000 84.85877 344 ASN B CA 1
ATOM 2383 C C . ASN A 1 317 ? 153.53500 185.99800 146.41800 1.000 84.85877 344 ASN B C 1
ATOM 2384 O O . ASN A 1 317 ? 152.94700 186.66900 147.27100 1.000 84.85877 344 ASN B O 1
ATOM 2389 N N . LEU A 1 318 ? 153.16800 185.96600 145.13400 1.000 83.91747 345 LEU B N 1
ATOM 2390 C CA . LEU A 1 318 ? 152.01100 186.71400 144.65800 1.000 83.91747 345 LEU B CA 1
ATOM 2391 C C . LEU A 1 318 ? 151.17700 185.91300 143.66400 1.000 83.91747 345 LEU B C 1
ATOM 2392 O O . LEU A 1 318 ? 150.52100 186.50800 142.80100 1.000 83.91747 345 LEU B O 1
ATOM 2397 N N . GLY A 1 319 ? 151.18200 184.58700 143.76100 1.000 93.57144 346 GLY B N 1
ATOM 2398 C CA . GLY A 1 319 ? 150.54600 183.77200 142.75300 1.000 93.57144 346 GLY B CA 1
ATOM 2399 C C . GLY A 1 319 ? 149.04200 183.67800 142.90400 1.000 93.57144 346 GLY B C 1
ATOM 2400 O O . GLY A 1 319 ? 148.45900 184.04400 143.92100 1.000 93.57144 346 GLY B O 1
ATOM 2401 N N . TYR A 1 320 ? 148.41100 183.18100 141.84100 1.000 102.13642 347 TYR B N 1
ATOM 2402 C CA . TYR A 1 320 ? 146.99300 182.84300 141.80200 1.000 102.13642 347 TYR B CA 1
ATOM 2403 C C . TYR A 1 320 ? 146.07800 184.02800 142.07600 1.000 102.13642 347 TYR B C 1
ATOM 2404 O O . TYR A 1 320 ? 144.92800 183.84000 142.48000 1.000 102.13642 347 TYR B O 1
ATOM 2413 N N . ASN A 1 321 ? 146.55200 185.24800 141.86400 1.000 101.29669 348 ASN B N 1
ATOM 2414 C CA . ASN A 1 321 ? 145.70900 186.42700 141.93700 1.000 101.29669 348 ASN B CA 1
ATOM 2415 C C . ASN A 1 321 ? 145.08800 186.70100 140.57000 1.000 101.29669 348 ASN B C 1
ATOM 2416 O O . ASN A 1 321 ? 145.14200 185.87900 139.65300 1.000 101.29669 348 ASN B O 1
ATOM 2421 N N . ARG A 1 322 ? 144.47500 187.87400 140.44100 1.000 106.02370 349 ARG B N 1
ATOM 2422 C CA . ARG A 1 322 ? 144.08600 188.43200 139.15300 1.000 106.02370 349 ARG B CA 1
ATOM 2423 C C . ARG A 1 322 ? 144.93200 189.65700 138.82300 1.000 106.02370 349 ARG B C 1
ATOM 2424 O O . ARG A 1 322 ? 144.44500 190.62500 138.23600 1.000 106.02370 349 ARG B O 1
ATOM 2432 N N . LEU A 1 323 ? 146.20700 189.60700 139.20100 1.000 108.53474 350 LEU B N 1
ATOM 2433 C CA . LEU A 1 323 ? 147.07600 190.77600 139.20600 1.000 108.53474 350 LEU B CA 1
ATOM 2434 C C . LEU A 1 323 ? 147.73500 190.98300 137.85000 1.000 108.53474 350 LEU B C 1
ATOM 2435 O O . LEU A 1 323 ? 148.59300 190.19600 137.44300 1.000 108.53474 350 LEU B O 1
ATOM 2440 N N . ASN A 1 324 ? 147.36100 192.06300 137.16800 1.000 109.38535 351 ASN B N 1
ATOM 2441 C CA . ASN A 1 324 ? 147.92400 192.40700 135.87100 1.000 109.38535 351 ASN B CA 1
ATOM 2442 C C . ASN A 1 324 ? 148.48000 193.82200 135.91600 1.000 109.38535 351 ASN B C 1
ATOM 2443 O O . ASN A 1 324 ? 148.05900 194.64500 136.73400 1.000 109.38535 351 ASN B O 1
ATOM 2448 N N . SER A 1 325 ? 149.43400 194.09100 135.02400 1.000 115.19911 352 SER B N 1
ATOM 2449 C CA . SER A 1 325 ? 150.05800 195.40500 134.87800 1.000 115.19911 352 SER B CA 1
ATOM 2450 C C . SER A 1 325 ? 150.72100 195.84700 136.18700 1.000 115.19911 352 SER B C 1
ATOM 2451 O O . SER A 1 325 ? 150.31000 196.80300 136.84700 1.000 115.19911 352 SER B O 1
ATOM 2454 N N . LEU A 1 326 ? 151.76200 195.10100 136.54600 1.000 116.90476 353 LEU B N 1
ATOM 2455 C CA . LEU A 1 326 ? 152.53900 195.41000 137.73400 1.000 116.90476 353 LEU B CA 1
ATOM 2456 C C . LEU A 1 326 ? 153.15200 196.80700 137.63200 1.000 116.90476 353 LEU B C 1
ATOM 2457 O O . LEU A 1 326 ? 153.56200 197.23700 136.55000 1.000 116.90476 353 LEU B O 1
ATOM 2462 N N . PRO A 1 327 ? 153.20900 197.54600 138.74000 1.000 116.93815 354 PRO B N 1
ATOM 2463 C CA . PRO A 1 327 ? 153.90200 198.83900 138.72000 1.000 116.93815 354 PRO B CA 1
ATOM 2464 C C . PRO A 1 327 ? 155.39100 198.65100 138.46900 1.000 116.93815 354 PRO B C 1
ATOM 2465 O O . PRO A 1 327 ? 155.97900 197.63000 138.83000 1.000 116.93815 354 PRO B O 1
ATOM 2469 N N . GLU A 1 328 ? 155.99700 199.65800 137.83800 1.000 119.99240 355 GLU B N 1
ATOM 2470 C CA . GLU A 1 328 ? 157.39200 199.54900 137.41900 1.000 119.99240 355 GLU B CA 1
ATOM 2471 C C . GLU A 1 328 ? 158.33500 199.44200 138.61500 1.000 119.99240 355 GLU B C 1
ATOM 2472 O O . GLU A 1 328 ? 159.22400 198.58300 138.64200 1.000 119.99240 355 GLU B O 1
ATOM 2474 N N . GLU A 1 329 ? 158.16200 200.30700 139.61300 1.000 117.60059 356 GLU B N 1
ATOM 2475 C CA . GLU A 1 329 ? 159.09000 200.40200 140.74000 1.000 117.60059 356 GLU B CA 1
ATOM 2476 C C . GLU A 1 329 ? 158.55700 199.72100 141.99400 1.000 117.60059 356 GLU B C 1
ATOM 2477 O O . GLU A 1 329 ? 158.84800 200.15600 143.11200 1.000 117.60059 356 GLU B O 1
ATOM 2479 N N . LEU A 1 330 ? 157.76900 198.65600 141.84400 1.000 120.02644 357 LEU B N 1
ATOM 2480 C CA . LEU A 1 330 ? 157.24900 197.95400 143.01300 1.000 120.02644 357 LEU B CA 1
ATOM 2481 C C . LEU A 1 330 ? 158.36700 197.26100 143.78300 1.000 120.02644 357 LEU B C 1
ATOM 2482 O O . LEU A 1 330 ? 158.41700 197.32100 145.01700 1.000 120.02644 357 LEU B O 1
ATOM 2487 N N . LEU A 1 331 ? 159.27900 196.60100 143.06900 1.000 120.45713 358 LEU B N 1
ATOM 2488 C CA . LEU A 1 331 ? 160.36700 195.85300 143.68200 1.000 120.45713 358 LEU B CA 1
ATOM 2489 C C . LEU A 1 331 ? 161.68400 196.61700 143.66200 1.000 120.45713 358 LEU B C 1
ATOM 2490 O O . LEU A 1 331 ? 162.74700 196.00400 143.52500 1.000 120.45713 358 LEU B O 1
ATOM 2495 N N . SER A 1 332 ? 161.63600 197.94400 143.78800 1.000 126.02386 359 SER B N 1
ATOM 2496 C CA . SER A 1 332 ? 162.86500 198.72800 143.74100 1.000 126.02386 359 SER B CA 1
ATOM 2497 C C . SER A 1 332 ? 163.65300 198.61000 145.04000 1.000 126.02386 359 SER B C 1
ATOM 2498 O O . SER A 1 332 ? 164.88700 198.69000 145.03300 1.000 126.02386 359 SER B O 1
ATOM 2501 N N . ASP A 1 333 ? 162.96300 198.41900 146.16300 1.000 126.54162 360 ASP B N 1
ATOM 2502 C CA . ASP A 1 333 ? 163.58500 198.47700 147.47800 1.000 126.54162 360 ASP B CA 1
ATOM 2503 C C . ASP A 1 333 ? 163.75000 197.10700 148.13100 1.000 126.54162 360 ASP B C 1
ATOM 2504 O O . ASP A 1 333 ? 163.71200 197.01400 149.36300 1.000 126.54162 360 ASP B O 1
ATOM 2509 N N . GLN A 1 334 ? 163.93200 196.04600 147.34500 1.000 123.09910 361 GLN B N 1
ATOM 2510 C CA . GLN A 1 334 ? 164.11200 194.69300 147.87200 1.000 123.09910 361 GLN B CA 1
ATOM 2511 C C . GLN A 1 334 ? 165.37000 194.08400 147.26700 1.000 123.09910 361 GLN B C 1
ATOM 2512 O O . GLN A 1 334 ? 165.29400 193.32200 146.29000 1.000 123.09910 361 GLN B O 1
ATOM 2518 N N . PRO A 1 335 ? 166.55100 194.39200 147.80900 1.000 119.74724 362 PRO B N 1
ATOM 2519 C CA . PRO A 1 335 ? 167.78400 193.82600 147.24500 1.000 119.74724 362 PRO B CA 1
ATOM 2520 C C . PRO A 1 335 ? 168.11700 192.42300 147.73000 1.000 119.74724 362 PRO B C 1
ATOM 2521 O O . PRO A 1 335 ? 168.97100 191.77200 147.11600 1.000 119.74724 362 PRO B O 1
ATOM 2525 N N . GLN A 1 336 ? 167.49000 191.93500 148.80000 1.000 113.70357 363 GLN B N 1
ATOM 2526 C CA . GLN A 1 336 ? 167.72000 190.57500 149.27600 1.000 113.70357 363 GLN B CA 1
ATOM 2527 C C . GLN A 1 336 ? 166.68700 189.57800 148.77200 1.000 113.70357 363 GLN B C 1
ATOM 2528 O O . GLN A 1 336 ? 166.73000 188.41300 149.17900 1.000 113.70357 363 GLN B O 1
ATOM 2534 N N . LEU A 1 337 ? 165.76300 190.00100 147.91300 1.000 103.17231 364 LEU B N 1
ATOM 2535 C CA . LEU A 1 337 ? 164.69400 189.12200 147.45600 1.000 103.17231 364 LEU B CA 1
ATOM 2536 C C . LEU A 1 337 ? 165.27300 187.88200 146.78600 1.000 103.17231 364 LEU B C 1
ATOM 2537 O O . LEU A 1 337 ? 166.11000 187.98800 145.88800 1.000 103.17231 364 LEU B O 1
ATOM 2542 N N . GLN A 1 338 ? 164.83100 186.70500 147.22300 1.000 99.12054 365 GLN B N 1
ATOM 2543 C CA . GLN A 1 338 ? 165.36500 185.44900 146.70900 1.000 99.12054 365 GLN B CA 1
ATOM 2544 C C . GLN A 1 338 ? 164.39400 184.69900 145.80900 1.000 99.12054 365 GLN B C 1
ATOM 2545 O O . GLN A 1 338 ? 164.79200 184.23200 144.73900 1.000 99.12054 365 GLN B O 1
ATOM 2551 N N . VAL A 1 339 ? 163.13700 184.55700 146.21500 1.000 91.98826 366 VAL B N 1
ATOM 2552 C CA . VAL A 1 339 ? 162.13400 183.83700 145.44100 1.000 91.98826 366 VAL B CA 1
ATOM 2553 C C . VAL A 1 339 ? 160.96300 184.76800 145.17100 1.000 91.98826 366 VAL B C 1
ATOM 2554 O O . VAL A 1 339 ? 160.41000 185.36800 146.09800 1.000 91.98826 366 VAL B O 1
ATOM 2558 N N . LEU A 1 340 ? 160.58200 184.88300 143.90200 1.000 82.66789 367 LEU B N 1
ATOM 2559 C CA . LEU A 1 340 ? 159.45600 185.71800 143.50100 1.000 82.66789 367 LEU B CA 1
ATOM 2560 C C . LEU A 1 340 ? 158.48000 184.86700 142.70900 1.000 82.66789 367 LEU B C 1
ATOM 2561 O O . LEU A 1 340 ? 158.88800 184.15500 141.78700 1.000 82.66789 367 LEU B O 1
ATOM 2566 N N . ASN A 1 341 ? 157.20100 184.94000 143.05800 1.000 88.42763 368 ASN B N 1
ATOM 2567 C CA . ASN A 1 341 ? 156.15900 184.17500 142.38900 1.000 88.42763 368 ASN B CA 1
ATOM 2568 C C . ASN A 1 341 ? 155.14400 185.12600 141.77400 1.000 88.42763 368 ASN B C 1
ATOM 2569 O O . ASN A 1 341 ? 154.66700 186.04700 142.44400 1.000 88.42763 368 ASN B O 1
ATOM 2574 N N . LEU A 1 342 ? 154.81900 184.90500 140.50000 1.000 90.61188 369 LEU B N 1
ATOM 2575 C CA . LEU A 1 342 ? 153.82400 185.72000 139.81600 1.000 90.61188 369 LEU B CA 1
ATOM 2576 C C . LEU A 1 342 ? 152.93400 184.87500 138.91500 1.000 90.61188 369 LEU B C 1
ATOM 2577 O O . LEU A 1 342 ? 152.40900 185.37400 137.91400 1.000 90.61188 369 LEU B O 1
ATOM 2582 N N . ASP A 1 343 ? 152.74800 183.60500 139.24900 1.000 101.32743 370 ASP B N 1
ATOM 2583 C CA . ASP A 1 343 ? 152.03600 182.69300 138.37000 1.000 101.32743 370 ASP B CA 1
ATOM 2584 C C . ASP A 1 343 ? 150.52200 182.81500 138.51600 1.000 101.32743 370 ASP B C 1
ATOM 2585 O O . ASP A 1 343 ? 150.00800 183.26100 139.54400 1.000 101.32743 370 ASP B O 1
ATOM 2590 N N . HIS A 1 344 ? 149.81700 182.43500 137.44700 1.000 103.66927 371 HIS B N 1
ATOM 2591 C CA . HIS A 1 344 ? 148.35300 182.45500 137.39300 1.000 103.66927 371 HIS B CA 1
ATOM 2592 C C . HIS A 1 344 ? 147.79300 183.85900 137.60700 1.000 103.66927 371 HIS B C 1
ATOM 2593 O O . HIS A 1 344 ? 146.64500 184.02900 138.01800 1.000 103.66927 371 HIS B O 1
ATOM 2600 N N . ASN A 1 345 ? 148.60000 184.87600 137.31500 1.000 106.15087 372 ASN B N 1
ATOM 2601 C CA . ASN A 1 345 ? 148.22000 186.25400 137.58500 1.000 106.15087 372 ASN B CA 1
ATOM 2602 C C . ASN A 1 345 ? 147.56100 186.96500 136.41200 1.000 106.15087 372 ASN B C 1
ATOM 2603 O O . ASN A 1 345 ? 147.15400 188.12000 136.57100 1.000 106.15087 372 ASN B O 1
ATOM 2608 N N . GLN A 1 346 ? 147.43100 186.31800 135.25400 1.000 111.95946 373 GLN B N 1
ATOM 2609 C CA . GLN A 1 346 ? 146.89100 186.94900 134.05000 1.000 111.95946 373 GLN B CA 1
ATOM 2610 C C . GLN A 1 346 ? 147.67400 188.19800 133.65300 1.000 111.95946 373 GLN B C 1
ATOM 2611 O O . GLN A 1 346 ? 147.08900 189.19700 133.23300 1.000 111.95946 373 GLN B O 1
ATOM 2617 N N . LEU A 1 347 ? 148.99700 188.15600 133.78700 1.000 108.52368 374 LEU B N 1
ATOM 2618 C CA . LEU A 1 347 ? 149.83300 189.28200 133.39300 1.000 108.52368 374 LEU B CA 1
ATOM 2619 C C . LEU A 1 347 ? 149.99700 189.30600 131.88000 1.000 108.52368 374 LEU B C 1
ATOM 2620 O O . LEU A 1 347 ? 150.45700 188.32600 131.28600 1.000 108.52368 374 LEU B O 1
ATOM 2625 N N . GLU A 1 348 ? 149.62700 190.42200 131.25300 1.000 117.54291 375 GLU B N 1
ATOM 2626 C CA . GLU A 1 348 ? 149.88200 190.58200 129.82700 1.000 117.54291 375 GLU B CA 1
ATOM 2627 C C . GLU A 1 348 ? 151.34500 190.87100 129.52800 1.000 117.54291 375 GLU B C 1
ATOM 2628 O O . GLU A 1 348 ? 151.86100 190.39500 128.51200 1.000 117.54291 375 GLU B O 1
ATOM 2634 N N . SER A 1 349 ? 152.02000 191.62700 130.38900 1.000 118.49088 376 SER B N 1
ATOM 2635 C CA . SER A 1 349 ? 153.43700 191.92500 130.23900 1.000 118.49088 376 SER B CA 1
ATOM 2636 C C . SER A 1 349 ? 153.92000 192.57100 131.52800 1.000 118.49088 376 SER B C 1
ATOM 2637 O O . SER A 1 349 ? 153.12700 193.10600 132.30600 1.000 118.49088 376 SER B O 1
ATOM 2640 N N . ILE A 1 350 ? 155.23100 192.51600 131.74200 1.000 119.93959 377 ILE B N 1
ATOM 2641 C CA . ILE A 1 350 ? 155.83800 193.12200 132.92300 1.000 119.93959 377 ILE B CA 1
ATOM 2642 C C . ILE A 1 350 ? 156.67600 194.31600 132.48100 1.000 119.93959 377 ILE B C 1
ATOM 2643 O O . ILE A 1 350 ? 157.18100 194.32900 131.34900 1.000 119.93959 377 ILE B O 1
ATOM 2648 N N . PRO A 1 351 ? 156.83900 195.33800 133.32100 1.000 124.07383 378 PRO B N 1
ATOM 2649 C CA . PRO A 1 351 ? 157.67900 196.47700 132.93700 1.000 124.07383 378 PRO B CA 1
ATOM 2650 C C . PRO A 1 351 ? 159.12300 196.05300 132.71400 1.000 124.07383 378 PRO B C 1
ATOM 2651 O O . PRO A 1 351 ? 159.61900 195.10500 133.32700 1.000 124.07383 378 PRO B O 1
ATOM 2655 N N . ASP A 1 352 ? 159.79400 196.76800 131.80900 1.000 129.57663 379 ASP B N 1
ATOM 2656 C CA . ASP A 1 352 ? 161.16200 196.41500 131.44700 1.000 129.57663 379 ASP B CA 1
ATOM 2657 C C . ASP A 1 352 ? 162.10800 196.53800 132.63600 1.000 129.57663 379 ASP B C 1
ATOM 2658 O O . ASP A 1 352 ? 162.96700 195.67400 132.84500 1.000 129.57663 379 ASP B O 1
ATOM 2663 N N . TYR A 1 353 ? 161.96800 197.60200 133.42800 1.000 127.55687 380 TYR B N 1
ATOM 2664 C CA . TYR A 1 353 ? 162.82500 197.83600 134.58400 1.000 127.55687 380 TYR B CA 1
ATOM 2665 C C . TYR A 1 353 ? 162.22100 197.28600 135.87100 1.000 127.55687 380 TYR B C 1
ATOM 2666 O O . TYR A 1 353 ? 162.50300 197.80000 136.95900 1.000 127.55687 380 TYR B O 1
ATOM 2675 N N . PHE A 1 354 ? 161.38900 196.24900 135.76900 1.000 122.75838 381 PHE B N 1
ATOM 2676 C CA . PHE A 1 354 ? 160.72100 195.72100 136.95300 1.000 122.75838 381 PHE B CA 1
ATOM 2677 C C . PHE A 1 354 ? 161.70700 195.04800 137.90000 1.000 122.75838 381 PHE B C 1
ATOM 2678 O O . PHE A 1 354 ? 161.58700 195.18100 139.12300 1.000 122.75838 381 PHE B O 1
ATOM 2686 N N . LEU A 1 355 ? 162.68800 194.32300 137.35900 1.000 124.63036 382 LEU B N 1
ATOM 2687 C CA . LEU A 1 355 ? 163.57600 193.49100 138.16400 1.000 124.63036 382 LEU B CA 1
ATOM 2688 C C . LEU A 1 355 ? 165.02600 193.96400 138.12600 1.000 124.63036 382 LEU B C 1
ATOM 2689 O O . LEU A 1 355 ? 165.92900 193.19800 138.47300 1.000 124.63036 382 LEU B O 1
ATOM 2694 N N . GLU A 1 356 ? 165.27400 195.20600 137.70700 1.000 131.82986 383 GLU B N 1
ATOM 2695 C CA . GLU A 1 356 ? 166.65100 195.68400 137.62000 1.000 131.82986 383 GLU B CA 1
ATOM 2696 C C . GLU A 1 356 ? 167.26800 195.88100 138.99900 1.000 131.82986 383 GLU B C 1
ATOM 2697 O O . GLU A 1 356 ? 168.46000 195.61800 139.19200 1.000 131.82986 383 GLU B O 1
ATOM 2703 N N . ARG A 1 357 ? 166.48000 196.34700 139.96800 1.000 133.65931 384 ARG B N 1
ATOM 2704 C CA . ARG A 1 357 ? 167.01800 196.65700 141.28800 1.000 133.65931 384 ARG B CA 1
ATOM 2705 C C . ARG A 1 357 ? 167.45800 195.42300 142.06600 1.000 133.65931 384 ARG B C 1
ATOM 2706 O O . ARG A 1 357 ? 168.29900 195.55100 142.96200 1.000 133.65931 384 ARG B O 1
ATOM 2714 N N . ASN A 1 358 ? 166.92000 194.24400 141.75800 1.000 126.95083 385 ASN B N 1
ATOM 2715 C CA . ASN A 1 358 ? 167.26000 193.02300 142.49000 1.000 126.95083 385 ASN B CA 1
ATOM 2716 C C . ASN A 1 358 ? 168.52500 192.43100 141.88500 1.000 126.95083 385 ASN B C 1
ATOM 2717 O O . ASN A 1 358 ? 168.48100 191.64000 140.94300 1.000 126.95083 385 ASN B O 1
ATOM 2722 N N . VAL A 1 359 ? 169.67400 192.82100 142.44000 1.000 121.79477 386 VAL B N 1
ATOM 2723 C CA . VAL A 1 359 ? 170.94400 192.27600 141.97300 1.000 121.79477 386 VAL B CA 1
ATOM 2724 C C . VAL A 1 359 ? 171.04100 190.79300 142.29900 1.000 121.79477 386 VAL B C 1
ATOM 2725 O O . VAL A 1 359 ? 171.67500 190.02200 141.57000 1.000 121.79477 386 VAL B O 1
ATOM 2727 N N . GLU A 1 360 ? 170.41900 190.36900 143.39500 1.000 112.10301 387 GLU B N 1
ATOM 2728 C CA . GLU A 1 360 ? 170.44200 188.98100 143.83200 1.000 112.10301 387 GLU B CA 1
ATOM 2729 C C . GLU A 1 360 ? 169.01900 188.44600 143.84500 1.000 112.10301 387 GLU B C 1
ATOM 2730 O O . GLU A 1 360 ? 168.14300 189.02600 144.49200 1.000 112.10301 387 GLU B O 1
ATOM 2736 N N . LEU A 1 361 ? 168.79300 187.35300 143.11700 1.000 103.06392 388 LEU B N 1
ATOM 2737 C CA . LEU A 1 361 ? 167.48000 186.71200 143.06700 1.000 103.06392 388 LEU B CA 1
ATOM 2738 C C . LEU A 1 361 ? 167.68500 185.30400 142.52600 1.000 103.06392 388 LEU B C 1
ATOM 2739 O O . LEU A 1 361 ? 168.13300 185.14800 141.38800 1.000 103.06392 388 LEU B O 1
ATOM 2744 N N . GLN A 1 362 ? 167.36400 184.28800 143.32800 1.000 101.28635 389 GLN B N 1
ATOM 2745 C CA . GLN A 1 362 ? 167.64700 182.92000 142.90000 1.000 101.28635 389 GLN B CA 1
ATOM 2746 C C . GLN A 1 362 ? 166.59100 182.38100 141.94200 1.000 101.28635 389 GLN B C 1
ATOM 2747 O O . GLN A 1 362 ? 166.90500 182.06300 140.79100 1.000 101.28635 389 GLN B O 1
ATOM 2753 N N . THR A 1 363 ? 165.34400 182.27100 142.39000 1.000 94.26980 390 THR B N 1
ATOM 2754 C CA . THR A 1 363 ? 164.30100 181.59500 141.63300 1.000 94.26980 390 THR B CA 1
ATOM 2755 C C . THR A 1 363 ? 163.19500 182.57600 141.27200 1.000 94.26980 390 THR B C 1
ATOM 2756 O O . THR A 1 363 ? 162.69300 183.30800 142.12600 1.000 94.26980 390 THR B O 1
ATOM 2760 N N . LEU A 1 364 ? 162.81400 182.57700 139.99600 1.000 85.95017 391 LEU B N 1
ATOM 2761 C CA . LEU A 1 364 ? 161.78200 183.47300 139.49000 1.000 85.95017 391 LEU B CA 1
ATOM 2762 C C . LEU A 1 364 ? 160.67900 182.64700 138.85300 1.000 85.95017 391 LEU B C 1
ATOM 2763 O O . LEU A 1 364 ? 160.96200 181.71900 138.09200 1.000 85.95017 391 LEU B O 1
ATOM 2768 N N . TYR A 1 365 ? 159.42900 182.97900 139.16000 1.000 88.93481 392 TYR B N 1
ATOM 2769 C CA . TYR A 1 365 ? 158.26700 182.32600 138.57100 1.000 88.93481 392 TYR B CA 1
ATOM 2770 C C . TYR A 1 365 ? 157.51100 183.33200 137.71700 1.000 88.93481 392 TYR B C 1
ATOM 2771 O O . TYR A 1 365 ? 157.25600 184.45700 138.15700 1.000 88.93481 392 TYR B O 1
ATOM 2780 N N . LEU A 1 366 ? 157.15700 182.92700 136.49800 1.000 90.51710 393 LEU B N 1
ATOM 2781 C CA . LEU A 1 366 ? 156.30100 183.72700 135.63000 1.000 90.51710 393 LEU B CA 1
ATOM 2782 C C . LEU A 1 366 ? 155.30100 182.85800 134.87700 1.000 90.51710 393 LEU B C 1
ATOM 2783 O O . LEU A 1 366 ? 154.76500 183.28500 133.85100 1.000 90.51710 393 LEU B O 1
ATOM 2788 N N . SER A 1 367 ? 155.03500 181.65400 135.37100 1.000 97.70028 394 SER B N 1
ATOM 2789 C CA . SER A 1 367 ? 154.22700 180.68800 134.65100 1.000 97.70028 394 SER B CA 1
ATOM 2790 C C . SER A 1 367 ? 152.76000 181.10600 134.61400 1.000 97.70028 394 SER B C 1
ATOM 2791 O O . SER A 1 367 ? 152.31900 181.99600 135.34300 1.000 97.70028 394 SER B O 1
ATOM 2794 N N . HIS A 1 368 ? 152.01300 180.46700 133.71500 1.000 101.45208 395 HIS B N 1
ATOM 2795 C CA . HIS A 1 368 ? 150.55400 180.55000 133.64300 1.000 101.45208 395 HIS B CA 1
ATOM 2796 C C . HIS A 1 368 ? 150.03300 181.97300 133.46500 1.000 101.45208 395 HIS B C 1
ATOM 2797 O O . HIS A 1 368 ? 148.83300 182.21600 133.61900 1.000 101.45208 395 HIS B O 1
ATOM 2804 N N . ASN A 1 369 ? 150.89400 182.92400 133.13500 1.000 102.17653 396 ASN B N 1
ATOM 2805 C CA . ASN A 1 369 ? 150.46400 184.27600 132.83500 1.000 102.17653 396 ASN B CA 1
ATOM 2806 C C . ASN A 1 369 ? 149.97900 184.34200 131.39000 1.000 102.17653 396 ASN B C 1
ATOM 2807 O O . ASN A 1 369 ? 149.78100 183.32100 130.72800 1.000 102.17653 396 ASN B O 1
ATOM 2812 N N . ARG A 1 370 ? 149.77400 185.55900 130.89300 1.000 110.91559 397 ARG B N 1
ATOM 2813 C CA . ARG A 1 370 ? 149.47300 185.79000 129.48800 1.000 110.91559 397 ARG B CA 1
ATOM 2814 C C . ARG A 1 370 ? 150.56200 186.61600 128.81400 1.000 110.91559 397 ARG B C 1
ATOM 2815 O O . ARG A 1 370 ? 150.27200 187.48600 127.99100 1.000 110.91559 397 ARG B O 1
ATOM 2823 N N . LEU A 1 371 ? 151.81900 186.36100 129.17200 1.000 108.46308 398 LEU B N 1
ATOM 2824 C CA . LEU A 1 371 ? 152.93400 187.08600 128.58200 1.000 108.46308 398 LEU B CA 1
ATOM 2825 C C . LEU A 1 371 ? 152.97800 186.86100 127.07800 1.000 108.46308 398 LEU B C 1
ATOM 2826 O O . LEU A 1 371 ? 152.81300 185.73600 126.60000 1.000 108.46308 398 LEU B O 1
ATOM 2831 N N . ARG A 1 372 ? 153.19900 187.93900 126.33100 1.000 114.89077 399 ARG B N 1
ATOM 2832 C CA . ARG A 1 372 ? 153.30200 187.84600 124.88200 1.000 114.89077 399 ARG B CA 1
ATOM 2833 C C . ARG A 1 372 ? 154.75500 187.81500 124.42600 1.000 114.89077 399 ARG B C 1
ATOM 2834 O O . ARG A 1 372 ? 155.13100 186.97800 123.60100 1.000 114.89077 399 ARG B O 1
ATOM 2842 N N . SER A 1 373 ? 155.57800 188.71800 124.95000 1.000 117.29494 400 SER B N 1
ATOM 2843 C CA . SER A 1 373 ? 157.00400 188.72200 124.67000 1.000 117.29494 400 SER B CA 1
ATOM 2844 C C . SER A 1 373 ? 157.73500 189.38200 125.82700 1.000 117.29494 400 SER B C 1
ATOM 2845 O O . SER A 1 373 ? 157.26900 190.38500 126.37400 1.000 117.29494 400 SER B O 1
ATOM 2848 N N . LEU A 1 374 ? 158.87900 188.81700 126.19200 1.000 116.52726 401 LEU B N 1
ATOM 2849 C CA . LEU A 1 374 ? 159.69700 189.35800 127.26400 1.000 116.52726 401 LEU B CA 1
ATOM 2850 C C . LEU A 1 374 ? 160.61300 190.45300 126.73700 1.000 116.52726 401 LEU B C 1
ATOM 2851 O O . LEU A 1 374 ? 161.14500 190.36600 125.62700 1.000 116.52726 401 LEU B O 1
ATOM 2856 N N . SER A 1 375 ? 160.78700 191.49300 127.54600 1.000 123.27500 402 SER B N 1
ATOM 2857 C CA . SER A 1 375 ? 161.70300 192.56300 127.18900 1.000 123.27500 402 SER B CA 1
ATOM 2858 C C . SER A 1 375 ? 163.14400 192.08400 127.30100 1.000 123.27500 402 SER B C 1
ATOM 2859 O O . SER A 1 375 ? 163.49000 191.27500 128.16500 1.000 123.27500 402 SER B O 1
ATOM 2862 N N . GLU A 1 376 ? 163.99100 192.59100 126.40200 1.000 124.79103 403 GLU B N 1
ATOM 2863 C CA . GLU A 1 376 ? 165.39400 192.19000 126.39900 1.000 124.79103 403 GLU B CA 1
ATOM 2864 C C . GLU A 1 376 ? 166.09600 192.60100 127.68600 1.000 124.79103 403 GLU B C 1
ATOM 2865 O O . GLU A 1 376 ? 167.05100 191.94200 128.11000 1.000 124.79103 403 GLU B O 1
ATOM 2871 N N . LYS A 1 377 ? 165.62800 193.66800 128.32800 1.000 123.44725 404 LYS B N 1
ATOM 2872 C CA . LYS A 1 377 ? 166.23800 194.18500 129.54400 1.000 123.44725 404 LYS B CA 1
ATOM 2873 C C . LYS A 1 377 ? 165.64100 193.58700 130.81200 1.000 123.44725 404 LYS B C 1
ATOM 2874 O O . LYS A 1 377 ? 165.96300 194.05200 131.91000 1.000 123.44725 404 LYS B O 1
ATOM 2880 N N . ALA A 1 378 ? 164.77600 192.57900 130.68700 1.000 122.61209 405 ALA B N 1
ATOM 2881 C CA . ALA A 1 378 ? 164.14900 191.99500 131.86700 1.000 122.61209 405 ALA B CA 1
ATOM 2882 C C . ALA A 1 378 ? 165.17700 191.34400 132.78500 1.000 122.61209 405 ALA B C 1
ATOM 2883 O O . ALA A 1 378 ? 165.12700 191.52100 134.00700 1.000 122.61209 405 ALA B O 1
ATOM 2885 N N . PHE A 1 379 ? 166.12000 190.59200 132.21700 1.000 121.45805 406 PHE B N 1
ATOM 2886 C CA . PHE A 1 379 ? 167.08900 189.82600 132.99300 1.000 121.45805 406 PHE B CA 1
ATOM 2887 C C . PHE A 1 379 ? 168.51200 190.33500 132.78600 1.000 121.45805 406 PHE B C 1
ATOM 2888 O O . PHE A 1 379 ? 169.45000 189.54400 132.67800 1.000 121.45805 406 PHE B O 1
ATOM 2896 N N . THR A 1 380 ? 168.68900 191.65600 132.72900 1.000 125.70419 407 THR B N 1
ATOM 2897 C CA . THR A 1 380 ? 170.02100 192.20400 132.49900 1.000 125.70419 407 THR B CA 1
ATOM 2898 C C . THR A 1 380 ? 170.91400 192.07600 133.72600 1.000 125.70419 407 THR B C 1
ATOM 2899 O O . THR A 1 380 ? 172.09600 191.73600 133.59500 1.000 125.70419 407 THR B O 1
ATOM 2903 N N . LYS A 1 381 ? 170.38000 192.33300 134.92000 1.000 125.30084 408 LYS B N 1
ATOM 2904 C CA . LYS A 1 381 ? 171.19400 192.39400 136.12900 1.000 125.30084 408 LYS B CA 1
ATOM 2905 C C . LYS A 1 381 ? 170.77500 191.36600 137.17400 1.000 125.30084 408 LYS B C 1
ATOM 2906 O O . LYS A 1 381 ? 170.91500 191.62000 138.37400 1.000 125.30084 408 LYS B O 1
ATOM 2912 N N . LEU A 1 382 ? 170.26400 190.21100 136.74900 1.000 120.36351 409 LEU B N 1
ATOM 2913 C CA . LEU A 1 382 ? 169.95300 189.11300 137.66400 1.000 120.36351 409 LEU B CA 1
ATOM 2914 C C . LEU A 1 382 ? 171.11000 188.11900 137.61100 1.000 120.36351 409 LEU B C 1
ATOM 2915 O O . LEU A 1 382 ? 171.01800 187.03900 137.02900 1.000 120.36351 409 LEU B O 1
ATOM 2920 N N . LYS A 1 383 ? 172.21800 188.49700 138.24700 1.000 117.41826 410 LYS B N 1
ATOM 2921 C CA . LYS A 1 383 ? 173.43400 187.69900 138.15000 1.000 117.41826 410 LYS B CA 1
ATOM 2922 C C . LYS A 1 383 ? 173.36000 186.41100 138.96000 1.000 117.41826 410 LYS B C 1
ATOM 2923 O O . LYS A 1 383 ? 174.20000 185.52600 138.76300 1.000 117.41826 410 LYS B O 1
ATOM 2929 N N . ASN A 1 384 ? 172.39000 186.28100 139.86000 1.000 111.52321 411 ASN B N 1
ATOM 2930 C CA . ASN A 1 384 ? 172.26500 185.08900 140.68900 1.000 111.52321 411 ASN B CA 1
ATOM 2931 C C . ASN A 1 384 ? 171.10000 184.19200 140.29400 1.000 111.52321 411 ASN B C 1
ATOM 2932 O O . ASN A 1 384 ? 170.82900 183.21800 141.00200 1.000 111.52321 411 ASN B O 1
ATOM 2937 N N . LEU A 1 385 ? 170.40500 184.49200 139.19800 1.000 105.26163 412 LEU B N 1
ATOM 2938 C CA . LEU A 1 385 ? 169.23900 183.70300 138.81900 1.000 105.26163 412 LEU B CA 1
ATOM 2939 C C . LEU A 1 385 ? 169.63400 182.25600 138.56400 1.000 105.26163 412 LEU B C 1
ATOM 2940 O O . LEU A 1 385 ? 170.63400 181.98100 137.89700 1.000 105.26163 412 LEU B O 1
ATOM 2945 N N . LYS A 1 386 ? 168.85100 181.32900 139.11200 1.000 100.94778 413 LYS B N 1
ATOM 2946 C CA . LYS A 1 386 ? 169.12100 179.90700 138.96300 1.000 100.94778 413 LYS B CA 1
ATOM 2947 C C . LYS A 1 386 ? 168.00500 179.13600 138.27900 1.000 100.94778 413 LYS B C 1
ATOM 2948 O O . LYS A 1 386 ? 168.28000 178.39000 137.33900 1.000 100.94778 413 LYS B O 1
ATOM 2954 N N . GLU A 1 387 ? 166.76100 179.30000 138.71900 1.000 98.74039 414 GLU B N 1
ATOM 2955 C CA . GLU A 1 387 ? 165.62400 178.57400 138.17000 1.000 98.74039 414 GLU B CA 1
ATOM 2956 C C . GLU A 1 387 ? 164.63200 179.56600 137.58800 1.000 98.74039 414 GLU B C 1
ATOM 2957 O O . GLU A 1 387 ? 164.18100 180.47700 138.28800 1.000 98.74039 414 GLU B O 1
ATOM 2963 N N . LEU A 1 388 ? 164.29100 179.39000 136.31500 1.000 89.74263 415 LEU B N 1
ATOM 2964 C CA . LEU A 1 388 ? 163.39000 180.29400 135.61400 1.000 89.74263 415 LEU B CA 1
ATOM 2965 C C . LEU A 1 388 ? 162.21200 179.50700 135.06400 1.000 89.74263 415 LEU B C 1
ATOM 2966 O O . LEU A 1 388 ? 162.40300 178.50500 134.37200 1.000 89.74263 415 LEU B O 1
ATOM 2971 N N . HIS A 1 389 ? 160.99900 179.96100 135.36900 1.000 88.83304 416 HIS B N 1
ATOM 2972 C CA . HIS A 1 389 ? 159.77700 179.32300 134.89600 1.000 88.83304 416 HIS B CA 1
ATOM 2973 C C . HIS A 1 389 ? 159.02800 180.29200 133.99600 1.000 88.83304 416 HIS B C 1
ATOM 2974 O O . HIS A 1 389 ? 158.79800 181.44400 134.37600 1.000 88.83304 416 HIS B O 1
ATOM 2981 N N . LEU A 1 390 ? 158.64500 179.82500 132.80600 1.000 91.09842 417 LEU B N 1
ATOM 2982 C CA . LEU A 1 390 ? 157.85400 180.62500 131.87800 1.000 91.09842 417 LEU B CA 1
ATOM 2983 C C . LEU A 1 390 ? 156.78100 179.79100 131.18800 1.000 91.09842 417 LEU B C 1
ATOM 2984 O O . LEU A 1 390 ? 156.28800 180.18100 130.12700 1.000 91.09842 417 LEU B O 1
ATOM 2989 N N . GLU A 1 391 ? 156.40800 178.65600 131.77200 1.000 101.17841 418 GLU B N 1
ATOM 2990 C CA . GLU A 1 391 ? 155.46600 177.75500 131.12900 1.000 101.17841 418 GLU B CA 1
ATOM 2991 C C . GLU A 1 391 ? 154.06800 178.36100 131.08200 1.000 101.17841 418 GLU B C 1
ATOM 2992 O O . GLU A 1 391 ? 153.72500 179.25200 131.85800 1.000 101.17841 418 GLU B O 1
ATOM 2998 N N . ASN A 1 392 ? 153.26400 177.86600 130.14000 1.000 100.92999 419 ASN B N 1
ATOM 2999 C CA . ASN A 1 392 ? 151.86700 178.26700 129.97600 1.000 100.92999 419 ASN B CA 1
ATOM 3000 C C . ASN A 1 392 ? 151.73800 179.77500 129.75000 1.000 100.92999 419 ASN B C 1
ATOM 3001 O O . ASN A 1 392 ? 151.09700 180.49700 130.51300 1.000 100.92999 419 ASN B O 1
ATOM 3006 N N . ASN A 1 393 ? 152.35700 180.24100 128.67000 1.000 103.21865 420 ASN B N 1
ATOM 3007 C CA . ASN A 1 393 ? 152.25700 181.64200 128.28400 1.000 103.21865 420 ASN B CA 1
ATOM 3008 C C . ASN A 1 393 ? 151.82500 181.75100 126.82800 1.000 103.21865 420 ASN B C 1
ATOM 3009 O O . ASN A 1 393 ? 151.43900 180.75100 126.21600 1.000 103.21865 420 ASN B O 1
ATOM 3014 N N . GLN A 1 394 ? 151.87300 182.95500 126.26800 1.000 111.10899 421 GLN B N 1
ATOM 3015 C CA . GLN A 1 394 ? 151.60400 183.17800 124.85200 1.000 111.10899 421 GLN B CA 1
ATOM 3016 C C . GLN A 1 394 ? 152.84400 183.70800 124.14000 1.000 111.10899 421 GLN B C 1
ATOM 3017 O O . GLN A 1 394 ? 152.75400 184.51600 123.21500 1.000 111.10899 421 GLN B O 1
ATOM 3023 N N . LEU A 1 395 ? 154.01700 183.25300 124.57400 1.000 107.53143 422 LEU B N 1
ATOM 3024 C CA . LEU A 1 395 ? 155.27500 183.70600 124.00200 1.000 107.53143 422 LEU B CA 1
ATOM 3025 C C . LEU A 1 395 ? 155.36500 183.30900 122.53600 1.000 107.53143 422 LEU B C 1
ATOM 3026 O O . LEU A 1 395 ? 155.02600 182.18200 122.16600 1.000 107.53143 422 LEU B O 1
ATOM 3031 N N . GLN A 1 396 ? 155.81900 184.24100 121.70200 1.000 113.82805 423 GLN B N 1
ATOM 3032 C CA . GLN A 1 396 ? 156.07600 183.97200 120.29300 1.000 113.82805 423 GLN B CA 1
ATOM 3033 C C . GLN A 1 396 ? 157.54100 183.67700 120.01500 1.000 113.82805 423 GLN B C 1
ATOM 3034 O O . GLN A 1 396 ? 157.85000 182.79200 119.21300 1.000 113.82805 423 GLN B O 1
ATOM 3040 N N . THR A 1 397 ? 158.44600 184.40000 120.66600 1.000 112.32348 424 THR B N 1
ATOM 3041 C CA . THR A 1 397 ? 159.87900 184.18500 120.53100 1.000 112.32348 424 THR B CA 1
ATOM 3042 C C . THR A 1 397 ? 160.56100 184.82600 121.73200 1.000 112.32348 424 THR B C 1
ATOM 3043 O O . THR A 1 397 ? 159.90500 185.37900 122.61900 1.000 112.32348 424 THR B O 1
ATOM 3047 N N . ILE A 1 398 ? 161.88700 184.75000 121.75600 1.000 111.90501 425 ILE B N 1
ATOM 3048 C CA . ILE A 1 398 ? 162.66400 185.34000 122.84300 1.000 111.90501 425 ILE B CA 1
ATOM 3049 C C . ILE A 1 398 ? 163.75700 186.22400 122.25500 1.000 111.90501 425 ILE B C 1
ATOM 3050 O O . ILE A 1 398 ? 164.34800 185.87600 121.22200 1.000 111.90501 425 ILE B O 1
ATOM 3055 N N . PRO A 1 399 ? 164.04700 187.37400 122.86100 1.000 116.95576 426 PRO B N 1
ATOM 3056 C CA . PRO A 1 399 ? 165.08900 188.25200 122.31900 1.000 116.95576 426 PRO B CA 1
ATOM 3057 C C . PRO A 1 399 ? 166.45300 187.58200 122.35800 1.000 116.95576 426 PRO B C 1
ATOM 3058 O O . PRO A 1 399 ? 166.73400 186.74200 123.21400 1.000 116.95576 426 PRO B O 1
ATOM 3062 N N . GLN A 1 400 ? 167.30500 187.96900 121.40600 1.000 121.94735 427 GLN B N 1
ATOM 3063 C CA . GLN A 1 400 ? 168.59500 187.31300 121.23600 1.000 121.94735 427 GLN B CA 1
ATOM 3064 C C . GLN A 1 400 ? 169.51000 187.49500 122.44400 1.000 121.94735 427 GLN B C 1
ATOM 3065 O O . GLN A 1 400 ? 170.35900 186.63500 122.69500 1.000 121.94735 427 GLN B O 1
ATOM 3071 N N . PHE A 1 401 ? 169.35300 188.58400 123.19900 1.000 119.25458 428 PHE B N 1
ATOM 3072 C CA . PHE A 1 401 ? 170.16600 188.85400 124.37900 1.000 119.25458 428 PHE B CA 1
ATOM 3073 C C . PHE A 1 401 ? 169.38200 188.66500 125.67500 1.000 119.25458 428 PHE B C 1
ATOM 3074 O O . PHE A 1 401 ? 169.67600 189.31300 126.68200 1.000 119.25458 428 PHE B O 1
ATOM 3082 N N . LEU A 1 402 ? 168.37900 187.78500 125.66400 1.000 119.54986 429 LEU B N 1
ATOM 3083 C CA . LEU A 1 402 ? 167.50500 187.64900 126.82500 1.000 119.54986 429 LEU B CA 1
ATOM 3084 C C . LEU A 1 402 ? 168.25200 187.14200 128.05300 1.000 119.54986 429 LEU B C 1
ATOM 3085 O O . LEU A 1 402 ? 168.01200 187.62800 129.16300 1.000 119.54986 429 LEU B O 1
ATOM 3090 N N . PHE A 1 403 ? 169.15800 186.18200 127.88200 1.000 117.70444 430 PHE B N 1
ATOM 3091 C CA . PHE A 1 403 ? 169.88100 185.58400 128.99700 1.000 117.70444 430 PHE B CA 1
ATOM 3092 C C . PHE A 1 403 ? 171.31700 186.07700 129.09900 1.000 117.70444 430 PHE B C 1
ATOM 3093 O O . PHE A 1 403 ? 172.18400 185.33400 129.57100 1.000 117.70444 430 PHE B O 1
ATOM 3101 N N . SER A 1 404 ? 171.59400 187.30700 128.66200 1.000 125.13110 431 SER B N 1
ATOM 3102 C CA . SER A 1 404 ? 172.95900 187.82000 128.71400 1.000 125.13110 431 SER B CA 1
ATOM 3103 C C . SER A 1 404 ? 173.43600 187.99600 130.15000 1.000 125.13110 431 SER B C 1
ATOM 3104 O O . SER A 1 404 ? 174.59500 187.70400 130.46600 1.000 125.13110 431 SER B O 1
ATOM 3107 N N . GLY A 1 405 ? 172.56100 188.46900 131.03200 1.000 125.07434 432 GLY B N 1
ATOM 3108 C CA . GLY A 1 405 ? 172.92900 188.79300 132.39300 1.000 125.07434 432 GLY B CA 1
ATOM 3109 C C . GLY A 1 405 ? 172.62500 187.74300 133.43900 1.000 125.07434 432 GLY B C 1
ATOM 3110 O O . GLY A 1 405 ? 172.65700 188.06100 134.63300 1.000 125.07434 432 GLY B O 1
ATOM 3111 N N . THR A 1 406 ? 172.32900 186.50700 133.04300 1.000 124.14420 433 THR B N 1
ATOM 3112 C CA . THR A 1 406 ? 172.03000 185.42200 133.97700 1.000 124.14420 433 THR B CA 1
ATOM 3113 C C . THR A 1 406 ? 172.89100 184.21200 133.63700 1.000 124.14420 433 THR B C 1
ATOM 3114 O O . THR A 1 406 ? 172.38600 183.18800 133.16400 1.000 124.14420 433 THR B O 1
ATOM 3118 N N . PRO A 1 407 ? 174.20400 184.29200 133.87500 1.000 121.67166 434 PRO B N 1
ATOM 3119 C CA . PRO A 1 407 ? 175.08000 183.17400 133.49900 1.000 121.67166 434 PRO B CA 1
ATOM 3120 C C . PRO A 1 407 ? 174.98000 181.97700 134.42700 1.000 121.67166 434 PRO B C 1
ATOM 3121 O O . PRO A 1 407 ? 175.57600 180.93600 134.12600 1.000 121.67166 434 PRO B O 1
ATOM 3125 N N . LYS A 1 408 ? 174.25700 182.08300 135.53800 1.000 114.91188 435 LYS B N 1
ATOM 3126 C CA . LYS A 1 408 ? 174.15000 181.00000 136.50500 1.000 114.91188 435 LYS B CA 1
ATOM 3127 C C . LYS A 1 408 ? 172.81200 180.27600 136.42700 1.000 114.91188 435 LYS B C 1
ATOM 3128 O O . LYS A 1 408 ? 172.45300 179.55300 137.36100 1.000 114.91188 435 LYS B O 1
ATOM 3134 N N . LEU A 1 409 ? 172.07000 180.44900 135.33700 1.000 110.08179 436 LEU B N 1
ATOM 3135 C CA . LEU A 1 409 ? 170.73100 179.87700 135.19800 1.000 110.08179 436 LEU B CA 1
ATOM 3136 C C . LEU A 1 409 ? 170.86300 178.36600 135.05400 1.000 110.08179 436 LEU B C 1
ATOM 3137 O O . LEU A 1 409 ? 171.29500 177.85100 134.02400 1.000 110.08179 436 LEU B O 1
ATOM 3142 N N . GLU A 1 410 ? 170.48500 177.64600 136.11100 1.000 109.68173 437 GLU B N 1
ATOM 3143 C CA . GLU A 1 410 ? 170.58600 176.19000 136.09200 1.000 109.68173 437 GLU B CA 1
ATOM 3144 C C . GLU A 1 410 ? 169.46700 175.56100 135.27100 1.000 109.68173 437 GLU B C 1
ATOM 3145 O O . GLU A 1 410 ? 169.73100 174.84900 134.29700 1.000 109.68173 437 GLU B O 1
ATOM 3151 N N . GLU A 1 411 ? 168.21500 175.81000 135.64800 1.000 105.11298 438 GLU B N 1
ATOM 3152 C CA . GLU A 1 411 ? 167.06500 175.15600 135.04300 1.000 105.11298 438 GLU B CA 1
ATOM 3153 C C . GLU A 1 411 ? 166.12800 176.19600 134.45200 1.000 105.11298 438 GLU B C 1
ATOM 3154 O O . GLU A 1 411 ? 165.96000 177.28700 135.00200 1.000 105.11298 438 GLU B O 1
ATOM 3160 N N . ILE A 1 412 ? 165.50200 175.84100 133.33400 1.000 94.49922 439 ILE B N 1
ATOM 3161 C CA . ILE A 1 412 ? 164.58500 176.72800 132.62800 1.000 94.49922 439 ILE B CA 1
ATOM 3162 C C . ILE A 1 412 ? 163.41700 175.90100 132.11200 1.000 94.49922 439 ILE B C 1
ATOM 3163 O O . ILE A 1 412 ? 163.59100 174.74600 131.71000 1.000 94.49922 439 ILE B O 1
ATOM 3168 N N . TYR A 1 413 ? 162.21900 176.48300 132.14000 1.000 92.41375 440 TYR B N 1
ATOM 3169 C CA . TYR A 1 413 ? 160.99500 175.80600 131.71200 1.000 92.41375 440 TYR B CA 1
ATOM 3170 C C . TYR A 1 413 ? 160.24200 176.74400 130.77500 1.000 92.41375 440 TYR B C 1
ATOM 3171 O O . TYR A 1 413 ? 159.79900 177.82000 131.18400 1.000 92.41375 440 TYR B O 1
ATOM 3180 N N . MET A 1 414 ? 160.09600 176.33500 129.51600 1.000 93.48106 441 MET B N 1
ATOM 3181 C CA . MET A 1 414 ? 159.40000 177.12900 128.51300 1.000 93.48106 441 MET B CA 1
ATOM 3182 C C . MET A 1 414 ? 158.26900 176.35600 127.84500 1.000 93.48106 441 MET B C 1
ATOM 3183 O O . MET A 1 414 ? 157.84600 176.71500 126.74300 1.000 93.48106 441 MET B O 1
ATOM 3188 N N . GLN A 1 415 ? 157.76600 175.30900 128.49100 1.000 100.87411 442 GLN B N 1
ATOM 3189 C CA . GLN A 1 415 ? 156.76900 174.45400 127.86700 1.000 100.87411 442 GLN B CA 1
ATOM 3190 C C . GLN A 1 415 ? 155.43200 175.17800 127.73300 1.000 100.87411 442 GLN B C 1
ATOM 3191 O O . GLN A 1 415 ? 155.18200 176.20100 128.37300 1.000 100.87411 442 GLN B O 1
ATOM 3197 N N . ASN A 1 416 ? 154.57200 174.63400 126.87000 1.000 100.05412 443 ASN B N 1
ATOM 3198 C CA . ASN A 1 416 ? 153.21700 175.14000 126.64800 1.000 100.05412 443 ASN B CA 1
ATOM 3199 C C . ASN A 1 416 ? 153.24400 176.61100 126.22000 1.000 100.05412 443 ASN B C 1
ATOM 3200 O O . ASN A 1 416 ? 152.75400 177.50600 126.90700 1.000 100.05412 443 ASN B O 1
ATOM 3205 N N . ASN A 1 417 ? 153.83400 176.83100 125.05300 1.000 102.43691 444 ASN B N 1
ATOM 3206 C CA . ASN A 1 417 ? 154.01000 178.17400 124.52000 1.000 102.43691 444 ASN B CA 1
ATOM 3207 C C . ASN A 1 417 ? 153.72400 178.13000 123.02400 1.000 102.43691 444 ASN B C 1
ATOM 3208 O O . ASN A 1 417 ? 153.16800 177.15300 122.51500 1.000 102.43691 444 ASN B O 1
ATOM 3213 N N . GLN A 1 418 ? 154.09300 179.19300 122.31800 1.000 112.97966 445 GLN B N 1
ATOM 3214 C CA . GLN A 1 418 ? 154.00300 179.24900 120.86600 1.000 112.97966 445 GLN B CA 1
ATOM 3215 C C . GLN A 1 418 ? 155.32600 179.70800 120.27500 1.000 112.97966 445 GLN B C 1
ATOM 3216 O O . GLN A 1 418 ? 155.36800 180.47800 119.31200 1.000 112.97966 445 GLN B O 1
ATOM 3222 N N . LEU A 1 419 ? 156.43000 179.23700 120.85100 1.000 109.95915 446 LEU B N 1
ATOM 3223 C CA . LEU A 1 419 ? 157.75600 179.60700 120.37600 1.000 109.95915 446 LEU B CA 1
ATOM 3224 C C . LEU A 1 419 ? 157.98500 179.04100 118.98200 1.000 109.95915 446 LEU B C 1
ATOM 3225 O O . LEU A 1 419 ? 157.80000 177.84100 118.75600 1.000 109.95915 446 LEU B O 1
ATOM 3230 N N . ALA A 1 420 ? 158.39200 179.89700 118.04500 1.000 115.61929 447 ALA B N 1
ATOM 3231 C CA . ALA A 1 420 ? 158.68000 179.42200 116.69600 1.000 115.61929 447 ALA B CA 1
ATOM 3232 C C . ALA A 1 420 ? 160.08600 178.84000 116.60900 1.000 115.61929 447 ALA B C 1
ATOM 3233 O O . ALA A 1 420 ? 160.25700 177.64200 116.36000 1.000 115.61929 447 ALA B O 1
ATOM 3235 N N . LEU A 1 421 ? 161.09900 179.67400 116.83800 1.000 118.75950 448 LEU B N 1
ATOM 3236 C CA . LEU A 1 421 ? 162.50500 179.26600 116.86800 1.000 118.75950 448 LEU B CA 1
ATOM 3237 C C . LEU A 1 421 ? 162.86900 178.37800 115.67800 1.000 118.75950 448 LEU B C 1
ATOM 3238 O O . LEU A 1 421 ? 163.27800 177.22600 115.82400 1.000 118.75950 448 LEU B O 1
ATOM 3243 N N . HIS A 1 422 ? 162.71200 178.93800 114.48400 1.000 117.77633 449 HIS B N 1
ATOM 3244 C CA . HIS A 1 422 ? 163.18200 178.25900 113.29000 1.000 117.77633 449 HIS B CA 1
ATOM 3245 C C . HIS A 1 422 ? 164.70700 178.20300 113.28800 1.000 117.77633 449 HIS B C 1
ATOM 3246 O O . HIS A 1 422 ? 165.38000 178.85700 114.08900 1.000 117.77633 449 HIS B O 1
ATOM 3248 N N . ALA A 1 423 ? 165.25200 177.39700 112.37500 1.000 120.22152 450 ALA B N 1
ATOM 3249 C CA . ALA A 1 423 ? 166.70300 177.26700 112.28700 1.000 120.22152 450 ALA B CA 1
ATOM 3250 C C . ALA A 1 423 ? 167.35600 178.59400 111.92100 1.000 120.22152 450 ALA B C 1
ATOM 3251 O O . ALA A 1 423 ? 168.41400 178.94400 112.45500 1.000 120.22152 450 ALA B O 1
ATOM 3253 N N . ASN A 1 424 ? 166.73600 179.35000 111.01300 1.000 121.89862 451 ASN B N 1
ATOM 3254 C CA . ASN A 1 424 ? 167.27500 180.63900 110.60000 1.000 121.89862 451 ASN B CA 1
ATOM 3255 C C . ASN A 1 424 ? 166.72400 181.80100 111.41400 1.000 121.89862 451 ASN B C 1
ATOM 3256 O O . ASN A 1 424 ? 166.87600 182.95200 110.99200 1.000 121.89862 451 ASN B O 1
ATOM 3258 N N . SER A 1 425 ? 166.08300 181.53300 112.55500 1.000 122.16765 452 SER B N 1
ATOM 3259 C CA . SER A 1 425 ? 165.49400 182.61000 113.34500 1.000 122.16765 452 SER B CA 1
ATOM 3260 C C . SER A 1 425 ? 166.54800 183.57500 113.87100 1.000 122.16765 452 SER B C 1
ATOM 3261 O O . SER A 1 425 ? 166.33800 184.79300 113.84900 1.000 122.16765 452 SER B O 1
ATOM 3263 N N . PHE A 1 426 ? 167.68400 183.05900 114.34200 1.000 124.62354 453 PHE B N 1
ATOM 3264 C CA . PHE A 1 426 ? 168.73600 183.89000 114.91500 1.000 124.62354 453 PHE B CA 1
ATOM 3265 C C . PHE A 1 426 ? 169.97100 183.91400 114.02300 1.000 124.62354 453 PHE B C 1
ATOM 3266 O O . PHE A 1 426 ? 171.09800 184.00400 114.51700 1.000 124.62354 453 PHE B O 1
ATOM 3274 N N . ILE A 1 427 ? 169.77700 183.82700 112.70700 1.000 136.43973 454 ILE B N 1
ATOM 3275 C CA . ILE A 1 427 ? 170.89900 183.87600 111.78100 1.000 136.43973 454 ILE B CA 1
ATOM 3276 C C . ILE A 1 427 ? 171.54800 185.25100 111.83800 1.000 136.43973 454 ILE B C 1
ATOM 3277 O O . ILE A 1 427 ? 170.86500 186.28500 111.83100 1.000 136.43973 454 ILE B O 1
ATOM 3279 N N . ASN A 1 428 ? 172.87700 185.27000 111.89700 1.000 150.22643 455 ASN B N 1
ATOM 3280 C CA . ASN A 1 428 ? 173.61900 186.51700 111.96500 1.000 150.22643 455 ASN B CA 1
ATOM 3281 C C . ASN A 1 428 ? 173.51600 187.27600 110.64300 1.000 150.22643 455 ASN B C 1
ATOM 3282 O O . ASN A 1 428 ? 173.03900 186.75900 109.62900 1.000 150.22643 455 ASN B O 1
ATOM 3284 N N . GLU A 1 429 ? 173.97700 188.52700 110.66400 1.000 161.47392 456 GLU B N 1
ATOM 3285 C CA . GLU A 1 429 ? 173.92200 189.39700 109.48900 1.000 161.47392 456 GLU B CA 1
ATOM 3286 C C . GLU A 1 429 ? 175.03400 189.03500 108.50000 1.000 161.47392 456 GLU B C 1
ATOM 3287 O O . GLU A 1 429 ? 175.91300 189.83400 108.17600 1.000 161.47392 456 GLU B O 1
ATOM 3289 N N . GLU A 1 430 ? 174.97600 187.79200 108.02400 1.000 164.86824 457 GLU B N 1
ATOM 3290 C CA . GLU A 1 430 ? 175.90900 187.22200 107.05500 1.000 164.86824 457 GLU B CA 1
ATOM 3291 C C . GLU A 1 430 ? 177.35900 187.27000 107.52100 1.000 164.86824 457 GLU B C 1
ATOM 3292 O O . GLU A 1 430 ? 178.27200 187.10800 106.70300 1.000 164.86824 457 GLU B O 1
ATOM 3294 N N . LEU A 1 431 ? 177.59900 187.49500 108.81500 1.000 166.16685 458 LEU B N 1
ATOM 3295 C CA . LEU A 1 431 ? 178.96800 187.52000 109.31800 1.000 166.16685 458 LEU B CA 1
ATOM 3296 C C . LEU A 1 431 ? 179.61400 186.14300 109.23100 1.000 166.16685 458 LEU B C 1
ATOM 3297 O O . LEU A 1 431 ? 180.77600 186.01900 108.82500 1.000 166.16685 458 LEU B O 1
ATOM 3299 N N . SER A 1 432 ? 178.87300 185.09800 109.60900 1.000 165.22942 459 SER B N 1
ATOM 3300 C CA . SER A 1 432 ? 179.36900 183.72100 109.60900 1.000 165.22942 459 SER B CA 1
ATOM 3301 C C . SER A 1 432 ? 180.64400 183.57700 110.43600 1.000 165.22942 459 SER B C 1
ATOM 3302 O O . SER A 1 432 ? 181.50600 182.75100 110.12900 1.000 165.22942 459 SER B O 1
ATOM 3304 N N . ILE A 1 433 ? 180.77200 184.38200 111.49100 1.000 158.97325 460 ILE B N 1
ATOM 3305 C CA . ILE A 1 433 ? 181.96400 184.31300 112.32900 1.000 158.97325 460 ILE B CA 1
ATOM 3306 C C . ILE A 1 433 ? 181.95800 183.05700 113.19000 1.000 158.97325 460 ILE B C 1
ATOM 3307 O O . ILE A 1 433 ? 183.01600 182.46800 113.44200 1.000 158.97325 460 ILE B O 1
ATOM 3309 N N . ALA A 1 434 ? 180.78700 182.62300 113.64900 1.000 148.43668 461 ALA B N 1
ATOM 3310 C CA . ALA A 1 434 ? 180.66500 181.46300 114.51800 1.000 148.43668 461 ALA B CA 1
ATOM 3311 C C . ALA A 1 434 ? 179.80500 180.40600 113.84300 1.000 148.43668 461 ALA B C 1
ATOM 3312 O O . ALA A 1 434 ? 178.74500 180.71600 113.29100 1.000 148.43668 461 ALA B O 1
ATOM 3314 N N . ASP A 1 435 ? 180.27400 179.15700 113.88500 1.000 138.51748 462 ASP B N 1
ATOM 3315 C CA . ASP A 1 435 ? 179.50100 178.05900 113.31400 1.000 138.51748 462 ASP B CA 1
ATOM 3316 C C . ASP A 1 435 ? 178.18600 177.86500 114.05800 1.000 138.51748 462 ASP B C 1
ATOM 3317 O O . ASP A 1 435 ? 177.13900 177.65600 113.43500 1.000 138.51748 462 ASP B O 1
ATOM 3319 N N . ASN A 1 436 ? 178.22100 177.93300 115.38600 1.000 132.38334 463 ASN B N 1
ATOM 3320 C CA . ASN A 1 436 ? 177.01800 177.79600 116.19000 1.000 132.38334 463 ASN B CA 1
ATOM 3321 C C . ASN A 1 436 ? 176.07600 178.97000 115.95400 1.000 132.38334 463 ASN B C 1
ATOM 3322 O O . ASN A 1 436 ? 176.50300 180.09300 115.67200 1.000 132.38334 463 ASN B O 1
ATOM 3324 N N . ASP A 1 437 ? 174.77900 178.69500 116.06700 1.000 126.63748 464 ASP B N 1
ATOM 3325 C CA . ASP A 1 437 ? 173.77300 179.72500 115.87500 1.000 126.63748 464 ASP B CA 1
ATOM 3326 C C . ASP A 1 437 ? 173.85100 180.76200 116.99600 1.000 126.63748 464 ASP B C 1
ATOM 3327 O O . ASP A 1 437 ? 174.44200 180.53600 118.05500 1.000 126.63748 464 ASP B O 1
ATOM 3329 N N . ASN A 1 438 ? 173.23600 181.91900 116.74700 1.000 122.38499 465 ASN B N 1
ATOM 3330 C CA . ASN A 1 438 ? 173.24900 183.03400 117.68600 1.000 122.38499 465 ASN B CA 1
ATOM 3331 C C . ASN A 1 438 ? 172.10500 182.97100 118.68900 1.000 122.38499 465 ASN B C 1
ATOM 3332 O O . ASN A 1 438 ? 171.68100 184.01300 119.20500 1.000 122.38499 465 ASN B O 1
ATOM 3334 N N . THR A 1 439 ? 171.59100 181.77700 118.97200 1.000 121.69500 466 THR B N 1
ATOM 3335 C CA . THR A 1 439 ? 170.50600 181.63400 119.92800 1.000 121.69500 466 THR B CA 1
ATOM 3336 C C . THR A 1 439 ? 170.96500 182.08900 121.31400 1.000 121.69500 466 THR B C 1
ATOM 3337 O O . THR A 1 439 ? 172.14100 181.95000 121.66400 1.000 121.69500 466 THR B O 1
ATOM 3341 N N . PRO A 1 440 ? 170.06100 182.66100 122.11700 1.000 118.39623 467 PRO B N 1
ATOM 3342 C CA . PRO A 1 440 ? 170.47300 183.18200 123.43100 1.000 118.39623 467 PRO B CA 1
ATOM 3343 C C . PRO A 1 440 ? 171.00500 182.12300 124.37800 1.000 118.39623 467 PRO B C 1
ATOM 3344 O O . PRO A 1 440 ? 171.66500 182.47400 125.36300 1.000 118.39623 467 PRO B O 1
ATOM 3348 N N . PHE A 1 441 ? 170.74600 180.84200 124.11900 1.000 119.06604 468 PHE B N 1
ATOM 3349 C CA . PHE A 1 441 ? 171.26000 179.77800 124.97100 1.000 119.06604 468 PHE B CA 1
ATOM 3350 C C . PHE A 1 441 ? 172.76700 179.59600 124.85400 1.000 119.06604 468 PHE B C 1
ATOM 3351 O O . PHE A 1 441 ? 173.34000 178.82800 125.63300 1.000 119.06604 468 PHE B O 1
ATOM 3359 N N . GLN A 1 442 ? 173.42000 180.27000 123.90300 1.000 123.83033 469 GLN B N 1
ATOM 3360 C CA . GLN A 1 442 ? 174.85100 180.06600 123.69800 1.000 123.83033 469 GLN B CA 1
ATOM 3361 C C . GLN A 1 442 ? 175.67300 180.53700 124.89100 1.000 123.83033 469 GLN B C 1
ATOM 3362 O O . GLN A 1 442 ? 176.70400 179.93300 125.20800 1.000 123.83033 469 GLN B O 1
ATOM 3368 N N . VAL A 1 443 ? 175.24300 181.60700 125.56600 1.000 122.30852 470 VAL B N 1
ATOM 3369 C CA . VAL A 1 443 ? 175.98500 182.11700 126.71800 1.000 122.30852 470 VAL B CA 1
ATOM 3370 C C . VAL A 1 443 ? 175.62700 181.40800 128.01100 1.000 122.30852 470 VAL B C 1
ATOM 3371 O O . VAL A 1 443 ? 176.20900 181.71800 129.05800 1.000 122.30852 470 VAL B O 1
ATOM 3375 N N . LEU A 1 444 ? 174.68300 180.47100 127.97300 1.000 118.94834 471 LEU B N 1
ATOM 3376 C CA . LEU A 1 444 ? 174.19600 179.80800 129.18100 1.000 118.94834 471 LEU B CA 1
ATOM 3377 C C . LEU A 1 444 ? 174.90900 178.46700 129.36000 1.000 118.94834 471 LEU B C 1
ATOM 3378 O O . LEU A 1 444 ? 174.35200 177.38700 129.15700 1.000 118.94834 471 LEU B O 1
ATOM 3383 N N . GLN A 1 445 ? 176.18000 178.55900 129.75600 1.000 122.82209 472 GLN B N 1
ATOM 3384 C CA . GLN A 1 445 ? 176.99800 177.35700 129.88800 1.000 122.82209 472 GLN B CA 1
ATOM 3385 C C . GLN A 1 445 ? 176.57700 176.52000 131.08900 1.000 122.82209 472 GLN B C 1
ATOM 3386 O O . GLN A 1 445 ? 176.80000 175.30500 131.11400 1.000 122.82209 472 GLN B O 1
ATOM 3392 N N . LYS A 1 446 ? 175.96600 177.14700 132.09300 1.000 115.95554 473 LYS B N 1
ATOM 3393 C CA . LYS A 1 446 ? 175.58600 176.43700 133.30800 1.000 115.95554 473 LYS B CA 1
ATOM 3394 C C . LYS A 1 446 ? 174.26600 175.69000 133.17200 1.000 115.95554 473 LYS B C 1
ATOM 3395 O O . LYS A 1 446 ? 173.87100 174.99200 134.11200 1.000 115.95554 473 LYS B O 1
ATOM 3401 N N . LEU A 1 447 ? 173.58300 175.81500 132.03600 1.000 111.33598 474 LEU B N 1
ATOM 3402 C CA . LEU A 1 447 ? 172.25400 175.23700 131.87600 1.000 111.33598 474 LEU B CA 1
ATOM 3403 C C . LEU A 1 447 ? 172.28600 173.72500 132.04900 1.000 111.33598 474 LEU B C 1
ATOM 3404 O O . LEU A 1 447 ? 173.15100 173.04200 131.49600 1.000 111.33598 474 LEU B O 1
ATOM 3409 N N . ARG A 1 448 ? 171.33800 173.20700 132.83000 1.000 109.99660 475 ARG B N 1
ATOM 3410 C CA . ARG A 1 448 ? 171.25000 171.77600 133.10000 1.000 109.99660 475 ARG B CA 1
ATOM 3411 C C . ARG A 1 448 ? 169.96300 171.16300 132.56400 1.000 109.99660 475 ARG B C 1
ATOM 3412 O O . ARG A 1 448 ? 170.02300 170.19200 131.80300 1.000 109.99660 475 ARG B O 1
ATOM 3420 N N . ILE A 1 449 ? 168.80300 171.69500 132.93500 1.000 102.62336 476 ILE B N 1
ATOM 3421 C CA . ILE A 1 449 ? 167.51300 171.14000 132.54200 1.000 102.62336 476 ILE B CA 1
ATOM 3422 C C . ILE A 1 449 ? 166.77000 172.18100 131.71900 1.000 102.62336 476 ILE B C 1
ATOM 3423 O O . ILE A 1 449 ? 166.64100 173.33700 132.13700 1.000 102.62336 476 ILE B O 1
ATOM 3428 N N . LEU A 1 450 ? 166.27900 171.77300 130.55400 1.000 96.65523 477 LEU B N 1
ATOM 3429 C CA . LEU A 1 450 ? 165.53500 172.64700 129.65500 1.000 96.65523 477 LEU B CA 1
ATOM 3430 C C . LEU A 1 450 ? 164.29500 171.90400 129.18400 1.000 96.65523 477 LEU B C 1
ATOM 3431 O O . LEU A 1 450 ? 164.38000 170.73300 128.80300 1.000 96.65523 477 LEU B O 1
ATOM 3436 N N . HIS A 1 451 ? 163.15100 172.57800 129.21500 1.000 98.55637 478 HIS B N 1
ATOM 3437 C CA . HIS A 1 451 ? 161.88900 172.01300 128.76200 1.000 98.55637 478 HIS B CA 1
ATOM 3438 C C . HIS A 1 451 ? 161.31000 172.88400 127.65800 1.000 98.55637 478 HIS B C 1
ATOM 3439 O O . HIS A 1 451 ? 161.26100 174.11000 127.79100 1.000 98.55637 478 HIS B O 1
ATOM 3446 N N . LEU A 1 452 ? 160.87200 172.24900 126.57200 1.000 97.99260 479 LEU B N 1
ATOM 3447 C CA . LEU A 1 452 ? 160.22000 172.95700 125.47900 1.000 97.99260 479 LEU B CA 1
ATOM 3448 C C . LEU A 1 452 ? 159.01200 172.18200 124.97100 1.000 97.99260 479 LEU B C 1
ATOM 3449 O O . LEU A 1 452 ? 158.67100 172.26100 123.78600 1.000 97.99260 479 LEU B O 1
ATOM 3454 N N . ARG A 1 453 ? 158.36100 171.43200 125.85500 1.000 104.00449 480 ARG B N 1
ATOM 3455 C CA . ARG A 1 453 ? 157.17600 170.66500 125.50800 1.000 104.00449 480 ARG B CA 1
ATOM 3456 C C . ARG A 1 453 ? 156.09100 171.57600 124.94000 1.000 104.00449 480 ARG B C 1
ATOM 3457 O O . ARG A 1 453 ? 155.94000 172.73000 125.34300 1.000 104.00449 480 ARG B O 1
ATOM 3465 N N . ASN A 1 454 ? 155.33800 171.04100 123.98200 1.000 105.59921 481 ASN B N 1
ATOM 3466 C CA . ASN A 1 454 ? 154.16700 171.71100 123.42100 1.000 105.59921 481 ASN B CA 1
ATOM 3467 C C . ASN A 1 454 ? 154.53400 173.08700 122.86400 1.000 105.59921 481 ASN B C 1
ATOM 3468 O O . ASN A 1 454 ? 154.10000 174.12800 123.35400 1.000 105.59921 481 ASN B O 1
ATOM 3473 N N . ASN A 1 455 ? 155.35800 173.07200 121.82100 1.000 107.55774 482 ASN B N 1
ATOM 3474 C CA . ASN A 1 455 ? 155.80700 174.30800 121.19500 1.000 107.55774 482 ASN B CA 1
ATOM 3475 C C . ASN A 1 455 ? 155.72400 174.20100 119.68000 1.000 107.55774 482 ASN B C 1
ATOM 3476 O O . ASN A 1 455 ? 155.10600 173.27500 119.14800 1.000 107.55774 482 ASN B O 1
ATOM 3481 N N . SER A 1 456 ? 156.33100 175.15400 118.97800 1.000 113.47251 483 SER B N 1
ATOM 3482 C CA . SER A 1 456 ? 156.47800 175.09100 117.53100 1.000 113.47251 483 SER B CA 1
ATOM 3483 C C . SER A 1 456 ? 157.94700 175.02900 117.12700 1.000 113.47251 483 SER B C 1
ATOM 3484 O O . SER A 1 456 ? 158.33600 175.55700 116.08300 1.000 113.47251 483 SER B O 1
ATOM 3487 N N . ILE A 1 457 ? 158.77100 174.39200 117.96200 1.000 113.23797 484 ILE B N 1
ATOM 3488 C CA . ILE A 1 457 ? 160.18300 174.21700 117.65000 1.000 113.23797 484 ILE B CA 1
ATOM 3489 C C . ILE A 1 457 ? 160.31700 173.40700 116.37100 1.000 113.23797 484 ILE B C 1
ATOM 3490 O O . ILE A 1 457 ? 159.60000 172.42100 116.16200 1.000 113.23797 484 ILE B O 1
ATOM 3495 N N . SER A 1 458 ? 161.23700 173.82300 115.49900 1.000 115.81302 485 SER B N 1
ATOM 3496 C CA . SER A 1 458 ? 161.41100 173.18300 114.20200 1.000 115.81302 485 SER B CA 1
ATOM 3497 C C . SER A 1 458 ? 162.85800 172.78600 113.93400 1.000 115.81302 485 SER B C 1
ATOM 3498 O O . SER A 1 458 ? 163.23700 172.60700 112.77300 1.000 115.81302 485 SER B O 1
ATOM 3501 N N . THR A 1 459 ? 163.67000 172.64000 114.97800 1.000 117.78005 486 THR B N 1
ATOM 3502 C CA . THR A 1 459 ? 165.06400 172.23800 114.82600 1.000 117.78005 486 THR B CA 1
ATOM 3503 C C . THR A 1 459 ? 165.64200 171.97500 116.20800 1.000 117.78005 486 THR B C 1
ATOM 3504 O O . THR A 1 459 ? 164.99400 172.20900 117.23000 1.000 117.78005 486 THR B O 1
ATOM 3508 N N . ILE A 1 460 ? 166.87200 171.47300 116.22300 1.000 117.94135 487 ILE B N 1
ATOM 3509 C CA . ILE A 1 460 ? 167.68900 171.41000 117.42800 1.000 117.94135 487 ILE B CA 1
ATOM 3510 C C . ILE A 1 460 ? 168.90300 172.28900 117.17200 1.000 117.94135 487 ILE B C 1
ATOM 3511 O O . ILE A 1 460 ? 169.76500 171.95000 116.35300 1.000 117.94135 487 ILE B O 1
ATOM 3516 N N . PHE A 1 461 ? 168.97100 173.42000 117.86700 1.000 123.96205 488 PHE B N 1
ATOM 3517 C CA . PHE A 1 461 ? 170.00300 174.40600 117.58400 1.000 123.96205 488 PHE B CA 1
ATOM 3518 C C . PHE A 1 461 ? 171.37800 173.86700 117.95000 1.000 123.96205 488 PHE B C 1
ATOM 3519 O O . PHE A 1 461 ? 171.52700 173.07800 118.88700 1.000 123.96205 488 PHE B O 1
ATOM 3527 N N . GLN A 1 462 ? 172.38900 174.30000 117.19400 1.000 126.62257 489 GLN B N 1
ATOM 3528 C CA . GLN A 1 462 ? 173.73900 173.78800 117.39900 1.000 126.62257 489 GLN B CA 1
ATOM 3529 C C . GLN A 1 462 ? 174.27400 174.14600 118.77800 1.000 126.62257 489 GLN B C 1
ATOM 3530 O O . GLN A 1 462 ? 175.08700 173.40400 119.33900 1.000 126.62257 489 GLN B O 1
ATOM 3536 N N . ASP A 1 463 ? 173.82800 175.26600 119.34600 1.000 121.93467 490 ASP B N 1
ATOM 3537 C CA . ASP A 1 463 ? 174.30500 175.67100 120.66000 1.000 121.93467 490 ASP B CA 1
ATOM 3538 C C . ASP A 1 463 ? 173.76300 174.79700 121.78100 1.000 121.93467 490 ASP B C 1
ATOM 3539 O O . ASP A 1 463 ? 174.22600 174.92500 122.91800 1.000 121.93467 490 ASP B O 1
ATOM 3541 N N . TRP A 1 464 ? 172.80200 173.91900 121.49600 1.000 120.50643 491 TRP B N 1
ATOM 3542 C CA . TRP A 1 464 ? 172.25300 173.05600 122.53300 1.000 120.50643 491 TRP B CA 1
ATOM 3543 C C . TRP A 1 464 ? 173.13500 171.85100 122.82800 1.000 120.50643 491 TRP B C 1
ATOM 3544 O O . TRP A 1 464 ? 172.89400 171.15500 123.81900 1.000 120.50643 491 TRP B O 1
ATOM 3555 N N . TYR A 1 465 ? 174.14100 171.58300 121.99700 1.000 121.56755 492 TYR B N 1
ATOM 3556 C CA . TYR A 1 465 ? 175.07800 170.49800 122.25000 1.000 121.56755 492 TYR B CA 1
ATOM 3557 C C . TYR A 1 465 ? 176.53400 170.91100 122.09400 1.000 121.56755 492 TYR B C 1
ATOM 3558 O O . TYR A 1 465 ? 177.42200 170.08100 122.31400 1.000 121.56755 492 TYR B O 1
ATOM 3567 N N . ILE A 1 466 ? 176.80700 172.15900 121.72700 1.000 120.13032 493 ILE B N 1
ATOM 3568 C CA . ILE A 1 466 ? 178.16500 172.66600 121.58800 1.000 120.13032 493 ILE B CA 1
ATOM 3569 C C . ILE A 1 466 ? 178.55800 173.53600 122.77700 1.000 120.13032 493 ILE B C 1
ATOM 3570 O O . ILE A 1 466 ? 179.58100 173.29700 123.41900 1.000 120.13032 493 ILE B O 1
ATOM 3575 N N . ASN A 1 467 ? 177.75400 174.55400 123.08300 1.000 122.27138 494 ASN B N 1
ATOM 3576 C CA . ASN A 1 467 ? 178.07200 175.46200 124.17700 1.000 122.27138 494 ASN B CA 1
ATOM 3577 C C . ASN A 1 467 ? 177.56900 174.97000 125.52600 1.000 122.27138 494 ASN B C 1
ATOM 3578 O O . ASN A 1 467 ? 178.27600 175.11600 126.52900 1.000 122.27138 494 ASN B O 1
ATOM 3583 N N . ASN A 1 468 ? 176.37400 174.38900 125.57900 1.000 123.05667 495 ASN B N 1
ATOM 3584 C CA . ASN A 1 468 ? 175.82100 173.86600 126.82700 1.000 123.05667 495 ASN B CA 1
ATOM 3585 C C . ASN A 1 468 ? 176.45700 172.50700 127.08500 1.000 123.05667 495 ASN B C 1
ATOM 3586 O O . ASN A 1 468 ? 176.08800 171.50500 126.46800 1.000 123.05667 495 ASN B O 1
ATOM 3591 N N . LEU A 1 469 ? 177.41600 172.47000 128.00800 1.000 122.73523 496 LEU B N 1
ATOM 3592 C CA . LEU A 1 469 ? 178.20200 171.27100 128.25800 1.000 122.73523 496 LEU B CA 1
ATOM 3593 C C . LEU A 1 469 ? 177.64900 170.40100 129.37500 1.000 122.73523 496 LEU B C 1
ATOM 3594 O O . LEU A 1 469 ? 177.94800 169.20400 129.41500 1.000 122.73523 496 LEU B O 1
ATOM 3599 N N . GLU A 1 470 ? 176.85300 170.96400 130.28000 1.000 122.49323 497 GLU B N 1
ATOM 3600 C CA . GLU A 1 470 ? 176.32200 170.20000 131.40100 1.000 122.49323 497 GLU B CA 1
ATOM 3601 C C . GLU A 1 470 ? 174.85300 169.84000 131.23800 1.000 122.49323 497 GLU B C 1
ATOM 3602 O O . GLU A 1 470 ? 174.23000 169.41500 132.21700 1.000 122.49323 497 GLU B O 1
ATOM 3608 N N . MET A 1 471 ? 174.28700 170.00600 130.04500 1.000 118.95270 498 MET B N 1
ATOM 3609 C CA . MET A 1 471 ? 172.87700 169.70600 129.82800 1.000 118.95270 498 MET B CA 1
ATOM 3610 C C . MET A 1 471 ? 172.59700 168.24100 130.13600 1.000 118.95270 498 MET B C 1
ATOM 3611 O O . MET A 1 471 ? 173.31800 167.35200 129.67400 1.000 118.95270 498 MET B O 1
ATOM 3616 N N . GLN A 1 472 ? 171.54900 167.99100 130.92000 1.000 116.98027 499 GLN B N 1
ATOM 3617 C CA . GLN A 1 472 ? 171.20100 166.64300 131.34400 1.000 116.98027 499 GLN B CA 1
ATOM 3618 C C . GLN A 1 472 ? 169.76600 166.25700 131.02600 1.000 116.98027 499 GLN B C 1
ATOM 3619 O O . GLN A 1 472 ? 169.38000 165.11400 131.28900 1.000 116.98027 499 GLN B O 1
ATOM 3625 N N . SER A 1 473 ? 168.96900 167.17200 130.48400 1.000 110.09128 500 SER B N 1
ATOM 3626 C CA . SER A 1 473 ? 167.61400 166.86700 130.05400 1.000 110.09128 500 SER B CA 1
ATOM 3627 C C . SER A 1 473 ? 167.19300 167.92100 129.04500 1.000 110.09128 500 SER B C 1
ATOM 3628 O O . SER A 1 473 ? 167.46800 169.10800 129.23000 1.000 110.09128 500 SER B O 1
ATOM 3631 N N . LEU A 1 474 ? 166.53100 167.48200 127.97900 1.000 106.81326 501 LEU B N 1
ATOM 3632 C CA . LEU A 1 474 ? 166.11200 168.39500 126.92000 1.000 106.81326 501 LEU B CA 1
ATOM 3633 C C . LEU A 1 474 ? 164.80800 167.84600 126.35400 1.000 106.81326 501 LEU B C 1
ATOM 3634 O O . LEU A 1 474 ? 164.82800 166.96900 125.48700 1.000 106.81326 501 LEU B O 1
ATOM 3639 N N . ASP A 1 475 ? 163.68900 168.35900 126.84900 1.000 107.27723 502 ASP B N 1
ATOM 3640 C CA . ASP A 1 475 ? 162.37600 167.87500 126.45300 1.000 107.27723 502 ASP B CA 1
ATOM 3641 C C . ASP A 1 475 ? 161.91100 168.65600 125.23100 1.000 107.27723 502 ASP B C 1
ATOM 3642 O O . ASP A 1 475 ? 161.79700 169.88400 125.28000 1.000 107.27723 502 ASP B O 1
ATOM 3647 N N . LEU A 1 476 ? 161.64500 167.94300 124.14100 1.000 105.81720 503 LEU B N 1
ATOM 3648 C CA . LEU A 1 476 ? 161.17900 168.52800 122.89100 1.000 105.81720 503 LEU B CA 1
ATOM 3649 C C . LEU A 1 476 ? 159.96400 167.77700 122.37100 1.000 105.81720 503 LEU B C 1
ATOM 3650 O O . LEU A 1 476 ? 159.90600 167.38800 121.20400 1.000 105.81720 503 LEU B O 1
ATOM 3655 N N . SER A 1 477 ? 158.98800 167.53100 123.23600 1.000 103.58358 504 SER B N 1
ATOM 3656 C CA . SER A 1 477 ? 157.78400 166.83900 122.81200 1.000 103.58358 504 SER B CA 1
ATOM 3657 C C . SER A 1 477 ? 156.79800 167.81000 122.16700 1.000 103.58358 504 SER B C 1
ATOM 3658 O O . SER A 1 477 ? 156.83700 169.02000 122.39300 1.000 103.58358 504 SER B O 1
ATOM 3661 N N . PHE A 1 478 ? 155.90600 167.25000 121.35000 1.000 103.10228 505 PHE B N 1
ATOM 3662 C CA . PHE A 1 478 ? 154.74700 167.96200 120.81000 1.000 103.10228 505 PHE B CA 1
ATOM 3663 C C . PHE A 1 478 ? 155.14100 169.24800 120.08600 1.000 103.10228 505 PHE B C 1
ATOM 3664 O O . PHE A 1 478 ? 154.48800 170.28500 120.21000 1.000 103.10228 505 PHE B O 1
ATOM 3672 N N . ASN A 1 479 ? 156.22300 169.17900 119.31700 1.000 107.75750 506 ASN B N 1
ATOM 3673 C CA . ASN A 1 479 ? 156.64100 170.31400 118.50700 1.000 107.75750 506 ASN B CA 1
ATOM 3674 C C . ASN A 1 479 ? 157.18200 169.79700 117.18100 1.000 107.75750 506 ASN B C 1
ATOM 3675 O O . ASN A 1 479 ? 157.60300 168.64500 117.06200 1.000 107.75750 506 ASN B O 1
ATOM 3680 N N . LYS A 1 480 ? 157.16700 170.67100 116.17800 1.000 116.32917 507 LYS B N 1
ATOM 3681 C CA . LYS A 1 480 ? 157.31400 170.25700 114.78300 1.000 116.32917 507 LYS B CA 1
ATOM 3682 C C . LYS A 1 480 ? 158.78400 170.06400 114.40200 1.000 116.32917 507 LYS B C 1
ATOM 3683 O O . LYS A 1 480 ? 159.36400 170.83200 113.63900 1.000 116.32917 507 LYS B O 1
ATOM 3689 N N . LEU A 1 481 ? 159.38000 169.00400 114.93500 1.000 116.22685 508 LEU B N 1
ATOM 3690 C CA . LEU A 1 481 ? 160.73500 168.63000 114.54100 1.000 116.22685 508 LEU B CA 1
ATOM 3691 C C . LEU A 1 481 ? 160.70600 167.96400 113.17100 1.000 116.22685 508 LEU B C 1
ATOM 3692 O O . LEU A 1 481 ? 159.99800 166.96900 112.99500 1.000 116.22685 508 LEU B O 1
ATOM 3697 N N . PRO A 1 482 ? 161.45000 168.46300 112.18900 1.000 121.59385 509 PRO B N 1
ATOM 3698 C CA . PRO A 1 482 ? 161.35800 167.89700 110.83800 1.000 121.59385 509 PRO B CA 1
ATOM 3699 C C . PRO A 1 482 ? 162.12000 166.59200 110.67600 1.000 121.59385 509 PRO B C 1
ATOM 3700 O O . PRO A 1 482 ? 161.68800 165.70700 109.93100 1.000 121.59385 509 PRO B O 1
ATOM 3704 N N . GLY A 1 483 ? 163.25200 166.45800 111.36200 1.000 126.97880 510 GLY B N 1
ATOM 3705 C CA . GLY A 1 483 ? 164.06800 165.26500 111.23400 1.000 126.97880 510 GLY B CA 1
ATOM 3706 C C . GLY A 1 483 ? 165.16100 165.24600 112.27700 1.000 126.97880 510 GLY B C 1
ATOM 3707 O O . GLY A 1 483 ? 165.33500 166.18900 113.05100 1.000 126.97880 510 GLY B O 1
ATOM 3708 N N . LEU A 1 484 ? 165.90700 164.14400 112.28400 1.000 122.62752 511 LEU B N 1
ATOM 3709 C CA . LEU A 1 484 ? 166.99000 163.94700 113.23700 1.000 122.62752 511 LEU B CA 1
ATOM 3710 C C . LEU A 1 484 ? 168.19000 163.36800 112.50600 1.000 122.62752 511 LEU B C 1
ATOM 3711 O O . LEU A 1 484 ? 168.02900 162.53400 111.61200 1.000 122.62752 511 LEU B O 1
ATOM 3716 N N . SER A 1 485 ? 169.38500 163.81400 112.88000 1.000 122.92762 512 SER B N 1
ATOM 3717 C CA . SER A 1 485 ? 170.62300 163.33000 112.29400 1.000 122.92762 512 SER B CA 1
ATOM 3718 C C . SER A 1 485 ? 171.59100 162.92600 113.39700 1.000 122.92762 512 SER B C 1
ATOM 3719 O O . SER A 1 485 ? 171.36000 163.18400 114.58100 1.000 122.92762 512 SER B O 1
ATOM 3722 N N . TYR A 1 486 ? 172.68300 162.27500 112.99300 1.000 123.11947 513 TYR B N 1
ATOM 3723 C CA . TYR A 1 486 ? 173.67200 161.82600 113.96600 1.000 123.11947 513 TYR B CA 1
ATOM 3724 C C . TYR A 1 486 ? 174.44900 162.99500 114.55600 1.000 123.11947 513 TYR B C 1
ATOM 3725 O O . TYR A 1 486 ? 174.91500 162.91500 115.69800 1.000 123.11947 513 TYR B O 1
ATOM 3734 N N . THR A 1 487 ? 174.60300 164.08300 113.79600 1.000 117.93153 514 THR B N 1
ATOM 3735 C CA . THR A 1 487 ? 175.33900 165.24000 114.29800 1.000 117.93153 514 THR B CA 1
ATOM 3736 C C . THR A 1 487 ? 174.65300 165.84600 115.51400 1.000 117.93153 514 THR B C 1
ATOM 3737 O O . THR A 1 487 ? 175.31500 166.20900 116.49300 1.000 117.93153 514 THR B O 1
ATOM 3741 N N . GLN A 1 488 ? 173.32500 165.95600 115.47600 1.000 121.47934 515 GLN B N 1
ATOM 3742 C CA . GLN A 1 488 ? 172.58500 166.56600 116.57400 1.000 121.47934 515 GLN B CA 1
ATOM 3743 C C . GLN A 1 488 ? 172.59600 165.72200 117.84000 1.000 121.47934 515 GLN B C 1
ATOM 3744 O O . GLN A 1 488 ? 172.16800 166.21200 118.89000 1.000 121.47934 515 GLN B O 1
ATOM 3750 N N . LEU A 1 489 ? 173.06400 164.48000 117.77200 1.000 122.69013 516 LEU B N 1
ATOM 3751 C CA . LEU A 1 489 ? 173.18000 163.62600 118.94400 1.000 122.69013 516 LEU B CA 1
ATOM 3752 C C . LEU A 1 489 ? 174.55300 163.71000 119.59800 1.000 122.69013 516 LEU B C 1
ATOM 3753 O O . LEU A 1 489 ? 174.81700 162.97500 120.55600 1.000 122.69013 516 LEU B O 1
ATOM 3758 N N . GLN A 1 490 ? 175.43000 164.58800 119.10900 1.000 123.49697 517 GLN B N 1
ATOM 3759 C CA . GLN A 1 490 ? 176.80400 164.68000 119.60200 1.000 123.49697 517 GLN B CA 1
ATOM 3760 C C . GLN A 1 490 ? 176.83200 165.46300 120.91600 1.000 123.49697 517 GLN B C 1
ATOM 3761 O O . GLN A 1 490 ? 177.41000 166.54600 121.03100 1.000 123.49697 517 GLN B O 1
ATOM 3767 N N . PHE A 1 491 ? 176.18700 164.88800 121.92600 1.000 125.37145 518 PHE B N 1
ATOM 3768 C CA . PHE A 1 491 ? 176.20200 165.45000 123.26700 1.000 125.37145 518 PHE B CA 1
ATOM 3769 C C . PHE A 1 491 ? 177.39100 164.91400 124.05300 1.000 125.37145 518 PHE B C 1
ATOM 3770 O O . PHE A 1 491 ? 177.95000 163.86100 123.73400 1.000 125.37145 518 PHE B O 1
ATOM 3778 N N . GLN A 1 492 ? 177.77500 165.65400 125.09400 1.000 131.25904 519 GLN B N 1
ATOM 3779 C CA . GLN A 1 492 ? 178.93200 165.30800 125.91200 1.000 131.25904 519 GLN B CA 1
ATOM 3780 C C . GLN A 1 492 ? 178.55400 165.04100 127.36400 1.000 131.25904 519 GLN B C 1
ATOM 3781 O O . GLN A 1 492 ? 179.40300 165.16000 128.25300 1.000 131.25904 519 GLN B O 1
ATOM 3787 N N . SER A 1 493 ? 177.29800 164.68800 127.62600 1.000 123.80596 520 SER B N 1
ATOM 3788 C CA . SER A 1 493 ? 176.85300 164.36900 128.97300 1.000 123.80596 520 SER B CA 1
ATOM 3789 C C . SER A 1 493 ? 175.63400 163.46500 128.90000 1.000 123.80596 520 SER B C 1
ATOM 3790 O O . SER A 1 493 ? 174.95300 163.39900 127.87400 1.000 123.80596 520 SER B O 1
ATOM 3793 N N . ASN A 1 494 ? 175.37000 162.76200 130.00200 1.000 128.36540 521 ASN B N 1
ATOM 3794 C CA . ASN A 1 494 ? 174.18300 161.92400 130.10200 1.000 128.36540 521 ASN B CA 1
ATOM 3795 C C . ASN A 1 494 ? 172.93500 162.77900 129.92600 1.000 128.36540 521 ASN B C 1
ATOM 3796 O O . ASN A 1 494 ? 172.62100 163.60500 130.78700 1.000 128.36540 521 ASN B O 1
ATOM 3801 N N . ILE A 1 495 ? 172.21700 162.59100 128.82200 1.000 117.39672 522 ILE B N 1
ATOM 3802 C CA . ILE A 1 495 ? 171.05600 163.40800 128.49200 1.000 117.39672 522 ILE B CA 1
ATOM 3803 C C . ILE A 1 495 ? 169.90800 162.49900 128.07600 1.000 117.39672 522 ILE B C 1
ATOM 3804 O O . ILE A 1 495 ? 170.10700 161.54200 127.31900 1.000 117.39672 522 ILE B O 1
ATOM 3809 N N . THR A 1 496 ? 168.71800 162.76800 128.61100 1.000 111.53804 523 THR B N 1
ATOM 3810 C CA . THR A 1 496 ? 167.50300 162.05300 128.21900 1.000 111.53804 523 THR B CA 1
ATOM 3811 C C . THR A 1 496 ? 166.75300 162.92000 127.21700 1.000 111.53804 523 THR B C 1
ATOM 3812 O O . THR A 1 496 ? 165.69100 163.46900 127.50800 1.000 111.53804 523 THR B O 1
ATOM 3816 N N . LEU A 1 497 ? 167.30800 163.03200 126.01400 1.000 110.08300 524 LEU B N 1
ATOM 3817 C CA . LEU A 1 497 ? 166.77300 163.91500 124.98100 1.000 110.08300 524 LEU B CA 1
ATOM 3818 C C . LEU A 1 497 ? 165.44600 163.34200 124.50200 1.000 110.08300 524 LEU B C 1
ATOM 3819 O O . LEU A 1 497 ? 165.41200 162.41000 123.69900 1.000 110.08300 524 LEU B O 1
ATOM 3824 N N . ASN A 1 498 ? 164.34600 163.89900 125.00200 1.000 109.92636 525 ASN B N 1
ATOM 3825 C CA . ASN A 1 498 ? 163.01900 163.42400 124.63600 1.000 109.92636 525 ASN B CA 1
ATOM 3826 C C . ASN A 1 498 ? 162.58000 164.05700 123.32200 1.000 109.92636 525 ASN B C 1
ATOM 3827 O O . ASN A 1 498 ? 162.63500 165.28000 123.16500 1.000 109.92636 525 ASN B O 1
ATOM 3832 N N . LEU A 1 499 ? 162.13300 163.22200 122.37900 1.000 108.35246 526 LEU B N 1
ATOM 3833 C CA . LEU A 1 499 ? 161.68400 163.69900 121.07500 1.000 108.35246 526 LEU B CA 1
ATOM 3834 C C . LEU A 1 499 ? 160.38300 163.03200 120.64500 1.000 108.35246 526 LEU B C 1
ATOM 3835 O O . LEU A 1 499 ? 160.18500 162.76800 119.45400 1.000 108.35246 526 LEU B O 1
ATOM 3840 N N . SER A 1 500 ? 159.48900 162.75100 121.58700 1.000 109.35151 527 SER B N 1
ATOM 3841 C CA . SER A 1 500 ? 158.23700 162.10100 121.24400 1.000 109.35151 527 SER B CA 1
ATOM 3842 C C . SER A 1 500 ? 157.27000 163.09300 120.59800 1.000 109.35151 527 SER B C 1
ATOM 3843 O O . SER A 1 500 ? 157.43300 164.31200 120.68300 1.000 109.35151 527 SER B O 1
ATOM 3846 N N . ASN A 1 501 ? 156.25500 162.54100 119.93300 1.000 105.27450 528 ASN B N 1
ATOM 3847 C CA . ASN A 1 501 ? 155.14200 163.29700 119.36500 1.000 105.27450 528 ASN B CA 1
ATOM 3848 C C . ASN A 1 501 ? 155.58200 164.42200 118.43500 1.000 105.27450 528 ASN B C 1
ATOM 3849 O O . ASN A 1 501 ? 154.88700 165.43500 118.31200 1.000 105.27450 528 ASN B O 1
ATOM 3854 N N . ASN A 1 502 ? 156.72000 164.25600 117.77300 1.000 112.38687 529 ASN B N 1
ATOM 3855 C CA . ASN A 1 502 ? 157.18200 165.20400 116.77300 1.000 112.38687 529 ASN B CA 1
ATOM 3856 C C . ASN A 1 502 ? 156.91100 164.65800 115.37800 1.000 112.38687 529 ASN B C 1
ATOM 3857 O O . ASN A 1 502 ? 156.62000 163.47400 115.19800 1.000 112.38687 529 ASN B O 1
ATOM 3862 N N . GLU A 1 503 ? 157.01500 165.53800 114.38400 1.000 122.44247 530 GLU B N 1
ATOM 3863 C CA . GLU A 1 503 ? 156.86900 165.11900 112.99600 1.000 122.44247 530 GLU B CA 1
ATOM 3864 C C . GLU A 1 503 ? 158.19900 164.64300 112.42700 1.000 122.44247 530 GLU B C 1
ATOM 3865 O O . GLU A 1 503 ? 158.63500 165.12700 111.37700 1.000 122.44247 530 GLU B O 1
ATOM 3871 N N . ILE A 1 504 ? 158.84500 163.69200 113.09800 1.000 123.57217 531 ILE B N 1
ATOM 3872 C CA . ILE A 1 504 ? 160.15600 163.20000 112.67600 1.000 123.57217 531 ILE B CA 1
ATOM 3873 C C . ILE A 1 504 ? 159.92600 162.19600 111.55200 1.000 123.57217 531 ILE B C 1
ATOM 3874 O O . ILE A 1 504 ? 159.73000 161.00600 111.79700 1.000 123.57217 531 ILE B O 1
ATOM 3879 N N . SER A 1 505 ? 159.95300 162.67700 110.30800 1.000 129.37136 532 SER B N 1
ATOM 3880 C CA . SER A 1 505 ? 159.70000 161.79700 109.17200 1.000 129.37136 532 SER B CA 1
ATOM 3881 C C . SER A 1 505 ? 160.79600 160.75000 109.02300 1.000 129.37136 532 SER B C 1
ATOM 3882 O O . SER A 1 505 ? 160.50600 159.56700 108.81900 1.000 129.37136 532 SER B O 1
ATOM 3885 N N . GLN A 1 506 ? 162.05700 161.15800 109.13400 1.000 128.55871 533 GLN B N 1
ATOM 3886 C CA . GLN A 1 506 ? 163.16500 160.24700 108.89900 1.000 128.55871 533 GLN B CA 1
ATOM 3887 C C . GLN A 1 506 ? 164.34200 160.64200 109.77700 1.000 128.55871 533 GLN B C 1
ATOM 3888 O O . GLN A 1 506 ? 164.46900 161.79300 110.20000 1.000 128.55871 533 GLN B O 1
ATOM 3894 N N . VAL A 1 507 ? 165.20600 159.66600 110.04100 1.000 123.28651 534 VAL B N 1
ATOM 3895 C CA . VAL A 1 507 ? 166.38400 159.85600 110.87700 1.000 123.28651 534 VAL B CA 1
ATOM 3896 C C . VAL A 1 507 ? 167.57400 159.19400 110.19300 1.000 123.28651 534 VAL B C 1
ATOM 3897 O O . VAL A 1 507 ? 167.43900 158.12900 109.58200 1.000 123.28651 534 VAL B O 1
ATOM 3901 N N . LEU A 1 508 ? 168.73500 159.83800 110.27600 1.000 127.67872 535 LEU B N 1
ATOM 3902 C CA . LEU A 1 508 ? 169.94700 159.38300 109.60600 1.000 127.67872 535 LEU B CA 1
ATOM 3903 C C . LEU A 1 508 ? 171.02500 159.11600 110.64700 1.000 127.67872 535 LEU B C 1
ATOM 3904 O O . LEU A 1 508 ? 171.24900 159.94300 111.53600 1.000 127.67872 535 LEU B O 1
ATOM 3909 N N . LEU A 1 509 ? 171.68900 157.96600 110.53700 1.000 128.32699 536 LEU B N 1
ATOM 3910 C CA . LEU A 1 509 ? 172.78200 157.61100 111.43000 1.000 128.32699 536 LEU B CA 1
ATOM 3911 C C . LEU A 1 509 ? 173.93400 157.01500 110.63500 1.000 128.32699 536 LEU B C 1
ATOM 3912 O O . LEU A 1 509 ? 173.74700 156.53500 109.51300 1.000 128.32699 536 LEU B O 1
ATOM 3917 N N . ILE A 1 510 ? 175.12600 157.05900 111.22400 1.000 130.61178 537 ILE B N 1
ATOM 3918 C CA . ILE A 1 510 ? 176.31200 156.46500 110.63000 1.000 130.61178 537 ILE B CA 1
ATOM 3919 C C . ILE A 1 510 ? 176.62800 155.16500 111.36200 1.000 130.61178 537 ILE B C 1
ATOM 3920 O O . ILE A 1 510 ? 176.29600 154.98800 112.53600 1.000 130.61178 537 ILE B O 1
ATOM 3925 N N . ASP A 1 511 ? 177.27600 154.23800 110.65300 1.000 134.21058 538 ASP B N 1
ATOM 3926 C CA . ASP A 1 511 ? 177.60400 152.93400 111.21600 1.000 134.21058 538 ASP B CA 1
ATOM 3927 C C . ASP A 1 511 ? 178.56800 153.01500 112.39300 1.000 134.21058 538 ASP B C 1
ATOM 3928 O O . ASP A 1 511 ? 178.65700 152.05200 113.16200 1.000 134.21058 538 ASP B O 1
ATOM 3930 N N . ASP A 1 512 ? 179.28500 154.12300 112.55600 1.000 134.35509 539 ASP B N 1
ATOM 3931 C CA . ASP A 1 512 ? 180.21800 154.29600 113.65800 1.000 134.35509 539 ASP B CA 1
ATOM 3932 C C . ASP A 1 512 ? 179.71500 155.38300 114.59800 1.000 134.35509 539 ASP B C 1
ATOM 3933 O O . ASP A 1 512 ? 179.36700 156.48700 114.16900 1.000 134.35509 539 ASP B O 1
ATOM 3935 N N . LEU A 1 513 ? 179.68300 155.05900 115.88800 1.000 131.97108 540 LEU B N 1
ATOM 3936 C CA . LEU A 1 513 ? 179.21400 155.97100 116.92200 1.000 131.97108 540 LEU B CA 1
ATOM 3937 C C . LEU A 1 513 ? 180.40500 156.49200 117.71200 1.000 131.97108 540 LEU B C 1
ATOM 3938 O O . LEU A 1 513 ? 181.15700 155.70700 118.29800 1.000 131.97108 540 LEU B O 1
ATOM 3943 N N . ASP A 1 514 ? 180.56800 157.81400 117.73000 1.000 132.86954 541 ASP B N 1
ATOM 3944 C CA . ASP A 1 514 ? 181.65100 158.46200 118.45400 1.000 132.86954 541 ASP B CA 1
ATOM 3945 C C . ASP A 1 514 ? 181.26100 158.84000 119.87800 1.000 132.86954 541 ASP B C 1
ATOM 3946 O O . ASP A 1 514 ? 181.85500 159.76200 120.45000 1.000 132.86954 541 ASP B O 1
ATOM 3948 N N . LEU A 1 515 ? 180.27500 158.15700 120.45600 1.000 132.57770 542 LEU B N 1
ATOM 3949 C CA . LEU A 1 515 ? 179.83800 158.47400 121.80700 1.000 132.57770 542 LEU B CA 1
ATOM 3950 C C . LEU A 1 515 ? 180.95100 158.20300 122.81100 1.000 132.57770 542 LEU B C 1
ATOM 3951 O O . LEU A 1 515 ? 181.66000 157.19700 122.72400 1.000 132.57770 542 LEU B O 1
ATOM 3953 N N . GLN A 1 516 ? 181.10300 159.11300 123.76500 1.000 132.40810 543 GLN B N 1
ATOM 3954 C CA . GLN A 1 516 ? 182.08800 158.96900 124.82300 1.000 132.40810 543 GLN B CA 1
ATOM 3955 C C . GLN A 1 516 ? 181.70600 157.80800 125.73100 1.000 132.40810 543 GLN B C 1
ATOM 3956 O O . GLN A 1 516 ? 180.54000 157.41400 125.80500 1.000 132.40810 543 GLN B O 1
ATOM 3958 N N . PRO A 1 517 ? 182.67700 157.21400 126.42800 1.000 132.25145 544 PRO B N 1
ATOM 3959 C CA . PRO A 1 517 ? 182.34500 156.11000 127.33900 1.000 132.25145 544 PRO B CA 1
ATOM 3960 C C . PRO A 1 517 ? 181.60200 156.58400 128.57700 1.000 132.25145 544 PRO B C 1
ATOM 3961 O O . PRO A 1 517 ? 182.19600 157.18800 129.47600 1.000 132.25145 544 PRO B O 1
ATOM 3965 N N . TYR A 1 518 ? 180.30200 156.30900 128.63400 1.000 134.82643 545 TYR B N 1
ATOM 3966 C CA . TYR A 1 518 ? 179.48100 156.67100 129.78100 1.000 134.82643 545 TYR B CA 1
ATOM 3967 C C . TYR A 1 518 ? 178.28800 155.72500 129.83900 1.000 134.82643 545 TYR B C 1
ATOM 3968 O O . TYR A 1 518 ? 178.22500 154.72900 129.11300 1.000 134.82643 545 TYR B O 1
ATOM 3977 N N . GLN A 1 519 ? 177.33800 156.04600 130.71800 1.000 137.63070 546 GLN B N 1
ATOM 3978 C CA . GLN A 1 519 ? 176.19500 155.17500 130.96500 1.000 137.63070 546 GLN B CA 1
ATOM 3979 C C . GLN A 1 519 ? 175.31800 155.00800 129.73000 1.000 137.63070 546 GLN B C 1
ATOM 3980 O O . GLN A 1 519 ? 175.22700 153.90700 129.17700 1.000 137.63070 546 GLN B O 1
ATOM 3982 N N . ARG A 1 520 ? 174.68300 156.09000 129.28200 1.000 129.29126 547 ARG B N 1
ATOM 3983 C CA . ARG A 1 520 ? 173.73900 156.01700 128.17300 1.000 129.29126 547 ARG B CA 1
ATOM 3984 C C . ARG A 1 520 ? 173.34600 157.43200 127.76700 1.000 129.29126 547 ARG B C 1
ATOM 3985 O O . ARG A 1 520 ? 173.56000 158.39700 128.50400 1.000 129.29126 547 ARG B O 1
ATOM 3987 N N . ILE A 1 521 ? 172.76700 157.53500 126.57300 1.000 119.29628 548 ILE B N 1
ATOM 3988 C CA . ILE A 1 521 ? 172.19700 158.78200 126.06000 1.000 119.29628 548 ILE B CA 1
ATOM 3989 C C . ILE A 1 521 ? 170.80700 158.44300 125.52200 1.000 119.29628 548 ILE B C 1
ATOM 3990 O O . ILE A 1 521 ? 170.64400 158.03200 124.36900 1.000 119.29628 548 ILE B O 1
ATOM 3995 N N . ASN A 1 522 ? 169.79000 158.61100 126.36300 1.000 116.60994 549 ASN B N 1
ATOM 3996 C CA . ASN A 1 522 ? 168.43900 158.19100 126.01900 1.000 116.60994 549 ASN B CA 1
ATOM 3997 C C . ASN A 1 522 ? 167.80800 159.13700 125.00800 1.000 116.60994 549 ASN B C 1
ATOM 3998 O O . ASN A 1 522 ? 168.02500 160.35000 125.05000 1.000 116.60994 549 ASN B O 1
ATOM 4003 N N . VAL A 1 523 ? 167.02100 158.57100 124.09400 1.000 108.34546 550 VAL B N 1
ATOM 4004 C CA . VAL A 1 523 ? 166.25100 159.35700 123.13800 1.000 108.34546 550 VAL B CA 1
ATOM 4005 C C . VAL A 1 523 ? 164.85000 158.77000 123.03700 1.000 108.34546 550 VAL B C 1
ATOM 4006 O O . VAL A 1 523 ? 164.64000 157.75400 122.36500 1.000 108.34546 550 VAL B O 1
ATOM 4010 N N . ASP A 1 524 ? 163.88600 159.39200 123.70600 1.000 116.90914 551 ASP B N 1
ATOM 4011 C CA . ASP A 1 524 ? 162.50500 158.93000 123.65100 1.000 116.90914 551 ASP B CA 1
ATOM 4012 C C . ASP A 1 524 ? 161.90700 159.31000 122.30100 1.000 116.90914 551 ASP B C 1
ATOM 4013 O O . ASP A 1 524 ? 161.86400 160.49200 121.94600 1.000 116.90914 551 ASP B O 1
ATOM 4018 N N . LEU A 1 525 ? 161.44200 158.31300 121.55500 1.000 118.12917 552 LEU B N 1
ATOM 4019 C CA . LEU A 1 525 ? 161.01700 158.49400 120.17000 1.000 118.12917 552 LEU B CA 1
ATOM 4020 C C . LEU A 1 525 ? 159.69700 157.76700 119.92800 1.000 118.12917 552 LEU B C 1
ATOM 4021 O O . LEU A 1 525 ? 159.54400 157.00400 118.97400 1.000 118.12917 552 LEU B O 1
ATOM 4026 N N . ASN A 1 526 ? 158.71500 158.00800 120.79800 1.000 123.68707 553 ASN B N 1
ATOM 4027 C CA . ASN A 1 526 ? 157.54000 157.13700 120.85900 1.000 123.68707 553 ASN B CA 1
ATOM 4028 C C . ASN A 1 526 ? 156.59100 157.33000 119.67800 1.000 123.68707 553 ASN B C 1
ATOM 4029 O O . ASN A 1 526 ? 156.40100 156.41900 118.87100 1.000 123.68707 553 ASN B O 1
ATOM 4034 N N . HIS A 1 527 ? 155.97600 158.50200 119.56000 1.000 122.62885 554 HIS B N 1
ATOM 4035 C CA . HIS A 1 527 ? 154.87500 158.69300 118.61300 1.000 122.62885 554 HIS B CA 1
ATOM 4036 C C . HIS A 1 527 ? 155.32100 159.63200 117.49900 1.000 122.62885 554 HIS B C 1
ATOM 4037 O O . HIS A 1 527 ? 155.11800 160.84100 117.56400 1.000 122.62885 554 HIS B O 1
ATOM 4044 N N . ASN A 1 528 ? 155.90900 159.06800 116.45300 1.000 120.66089 555 ASN B N 1
ATOM 4045 C CA . ASN A 1 528 ? 156.37800 159.86000 115.32900 1.000 120.66089 555 ASN B CA 1
ATOM 4046 C C . ASN A 1 528 ? 155.90500 159.23300 114.02800 1.000 120.66089 555 ASN B C 1
ATOM 4047 O O . ASN A 1 528 ? 155.89900 158.00500 113.89400 1.000 120.66089 555 ASN B O 1
ATOM 4052 N N . PRO A 1 529 ? 155.50400 160.04800 113.05500 1.000 128.61861 556 PRO B N 1
ATOM 4053 C CA . PRO A 1 529 ? 155.20000 159.50800 111.71300 1.000 128.61861 556 PRO B CA 1
ATOM 4054 C C . PRO A 1 529 ? 156.47500 159.19100 110.94100 1.000 128.61861 556 PRO B C 1
ATOM 4055 O O . PRO A 1 529 ? 156.77500 159.75800 109.88500 1.000 128.61861 556 PRO B O 1
ATOM 4059 N N . LEU A 1 530 ? 157.25400 158.26200 111.48600 1.000 136.12343 557 LEU B N 1
ATOM 4060 C CA . LEU A 1 530 ? 158.54100 157.91800 110.90000 1.000 136.12343 557 LEU B CA 1
ATOM 4061 C C . LEU A 1 530 ? 158.34400 157.25700 109.54400 1.000 136.12343 557 LEU B C 1
ATOM 4062 O O . LEU A 1 530 ? 157.47300 156.39800 109.37900 1.000 136.12343 557 LEU B O 1
ATOM 4067 N N . ASN A 1 531 ? 159.15200 157.66600 108.57200 1.000 142.77771 558 ASN B N 1
ATOM 4068 C CA . ASN A 1 531 ? 159.13600 157.04700 107.25400 1.000 142.77771 558 ASN B CA 1
ATOM 4069 C C . ASN A 1 531 ? 160.04300 155.82500 107.27300 1.000 142.77771 558 ASN B C 1
ATOM 4070 O O . ASN A 1 531 ? 161.26300 155.95400 107.42200 1.000 142.77771 558 ASN B O 1
ATOM 4075 N N . CYS A 1 532 ? 159.45300 154.64000 107.11300 1.000 147.86404 559 CYS B N 1
ATOM 4076 C CA . CYS A 1 532 ? 160.20500 153.39100 107.10100 1.000 147.86404 559 CYS B CA 1
ATOM 4077 C C . CYS A 1 532 ? 160.70900 153.04000 105.70900 1.000 147.86404 559 CYS B C 1
ATOM 4078 O O . CYS A 1 532 ? 160.88800 151.85900 105.38700 1.000 147.86404 559 CYS B O 1
ATOM 4081 N N . ASN A 1 533 ? 160.91700 154.05100 104.87200 1.000 152.36913 560 ASN B N 1
ATOM 4082 C CA . ASN A 1 533 ? 161.49200 153.91100 103.54600 1.000 152.36913 560 ASN B CA 1
ATOM 4083 C C . ASN A 1 533 ? 163.01600 153.95100 103.61000 1.000 152.36913 560 ASN B C 1
ATOM 4084 O O . ASN A 1 533 ? 163.63900 153.74600 104.65600 1.000 152.36913 560 ASN B O 1
ATOM 4089 N N . CYS A 1 534 ? 163.60900 154.19500 102.44700 1.000 159.00685 561 CYS B N 1
ATOM 4090 C CA . CYS A 1 534 ? 165.04100 154.34800 102.25600 1.000 159.00685 561 CYS B CA 1
ATOM 4091 C C . CYS A 1 534 ? 165.62400 155.35600 103.24700 1.000 159.00685 561 CYS B C 1
ATOM 4092 O O . CYS A 1 534 ? 164.92200 156.20200 103.80900 1.000 159.00685 561 CYS B O 1
ATOM 4095 N N . ASN A 1 535 ? 166.93500 155.24300 103.46200 1.000 148.78837 562 ASN B N 1
ATOM 4096 C CA . ASN A 1 535 ? 167.78200 156.10200 104.29200 1.000 148.78837 562 ASN B CA 1
ATOM 4097 C C . ASN A 1 535 ? 167.59200 155.86100 105.78600 1.000 148.78837 562 ASN B C 1
ATOM 4098 O O . ASN A 1 535 ? 168.31900 156.46300 106.58200 1.000 148.78837 562 ASN B O 1
ATOM 4103 N N . ALA A 1 536 ? 166.65600 155.01100 106.19800 1.000 140.57872 563 ALA B N 1
ATOM 4104 C CA . ALA A 1 536 ? 166.43600 154.73300 107.60900 1.000 140.57872 563 ALA B CA 1
ATOM 4105 C C . ALA A 1 536 ? 167.00900 153.39600 108.04800 1.000 140.57872 563 ALA B C 1
ATOM 4106 O O . ALA A 1 536 ? 166.80200 153.00100 109.20000 1.000 140.57872 563 ALA B O 1
ATOM 4108 N N . LEU A 1 537 ? 167.73300 152.69700 107.17100 1.000 139.52729 564 LEU B N 1
ATOM 4109 C CA . LEU A 1 537 ? 168.13900 151.32500 107.46200 1.000 139.52729 564 LEU B CA 1
ATOM 4110 C C . LEU A 1 537 ? 169.04300 151.25000 108.68500 1.000 139.52729 564 LEU B C 1
ATOM 4111 O O . LEU A 1 537 ? 168.81300 150.43900 109.59000 1.000 139.52729 564 LEU B O 1
ATOM 4116 N N . LYS A 1 538 ? 170.08400 152.08500 108.72700 1.000 130.04581 565 LYS B N 1
ATOM 4117 C CA . LYS A 1 538 ? 171.07400 151.97000 109.79300 1.000 130.04581 565 LYS B CA 1
ATOM 4118 C C . LYS A 1 538 ? 170.45800 152.22300 111.16200 1.000 130.04581 565 LYS B C 1
ATOM 4119 O O . LYS A 1 538 ? 170.87100 151.60300 112.14900 1.000 130.04581 565 LYS B O 1
ATOM 4125 N N . PHE A 1 539 ? 169.45900 153.10200 111.24000 1.000 127.14939 566 PHE B N 1
ATOM 4126 C CA . PHE A 1 539 ? 168.70000 153.24400 112.47700 1.000 127.14939 566 PHE B CA 1
ATOM 4127 C C . PHE A 1 539 ? 167.95900 151.95600 112.81500 1.000 127.14939 566 PHE B C 1
ATOM 4128 O O . PHE A 1 539 ? 167.93000 151.53200 113.97800 1.000 127.14939 566 PHE B O 1
ATOM 4136 N N . ILE A 1 540 ? 167.35600 151.31900 111.80900 1.000 130.52156 567 ILE B N 1
ATOM 4137 C CA . ILE A 1 540 ? 166.60900 150.08900 112.05100 1.000 130.52156 567 ILE B CA 1
ATOM 4138 C C . ILE A 1 540 ? 167.54700 148.97800 112.50200 1.000 130.52156 567 ILE B C 1
ATOM 4139 O O . ILE A 1 540 ? 167.24700 148.23800 113.44700 1.000 130.52156 567 ILE B O 1
ATOM 4144 N N . GLN A 1 541 ? 168.69600 148.84000 111.83500 1.000 125.70926 568 GLN B N 1
ATOM 4145 C CA . GLN A 1 541 ? 169.66700 147.82900 112.23900 1.000 125.70926 568 GLN B CA 1
ATOM 4146 C C . GLN A 1 541 ? 170.22100 148.12400 113.62600 1.000 125.70926 568 GLN B C 1
ATOM 4147 O O . GLN A 1 541 ? 170.53700 147.20200 114.38600 1.000 125.70926 568 GLN B O 1
ATOM 4149 N N . LEU A 1 542 ? 170.34900 149.40700 113.97500 1.000 126.87982 569 LEU B N 1
ATOM 4150 C CA . LEU A 1 542 ? 170.79900 149.76200 115.31600 1.000 126.87982 569 LEU B CA 1
ATOM 4151 C C . LEU A 1 542 ? 169.78900 149.33900 116.37300 1.000 126.87982 569 LEU B C 1
ATOM 4152 O O . LEU A 1 542 ? 170.15200 148.70000 117.36800 1.000 126.87982 569 LEU B O 1
ATOM 4157 N N . ILE A 1 543 ? 168.51600 149.68900 116.18100 1.000 128.65768 570 ILE B N 1
ATOM 4158 C CA . ILE A 1 543 ? 167.52400 149.46900 117.23200 1.000 128.65768 570 ILE B CA 1
ATOM 4159 C C . ILE A 1 543 ? 167.23000 147.98100 117.40700 1.000 128.65768 570 ILE B C 1
ATOM 4160 O O . ILE A 1 543 ? 167.10700 147.49000 118.53500 1.000 128.65768 570 ILE B O 1
ATOM 4165 N N . GLN A 1 544 ? 167.10900 147.24100 116.30300 1.000 133.71312 571 GLN B N 1
ATOM 4166 C CA . GLN A 1 544 ? 166.73300 145.83600 116.42200 1.000 133.71312 571 GLN B CA 1
ATOM 4167 C C . GLN A 1 544 ? 167.86700 145.00700 117.00900 1.000 133.71312 571 GLN B C 1
ATOM 4168 O O . GLN A 1 544 ? 167.63400 144.12900 117.84700 1.000 133.71312 571 GLN B O 1
ATOM 4174 N N . SER A 1 545 ? 169.09900 145.26900 116.58400 1.000 132.10270 572 SER B N 1
ATOM 4175 C CA . SER A 1 545 ? 170.24100 144.55800 117.13500 1.000 132.10270 572 SER B CA 1
ATOM 4176 C C . SER A 1 545 ? 170.50900 145.00500 118.56800 1.000 132.10270 572 SER B C 1
ATOM 4177 O O . SER A 1 545 ? 170.40500 146.18700 118.90600 1.000 132.10270 572 SER B O 1
ATOM 4180 N N . LYS A 1 546 ? 170.86000 144.04100 119.41300 1.000 132.02203 573 LYS B N 1
ATOM 4181 C CA . LYS A 1 546 ? 171.17600 144.31300 120.80700 1.000 132.02203 573 LYS B CA 1
ATOM 4182 C C . LYS A 1 546 ? 172.65900 144.63300 120.93700 1.000 132.02203 573 LYS B C 1
ATOM 4183 O O . LYS A 1 546 ? 173.50800 143.89100 120.43100 1.000 132.02203 573 LYS B O 1
ATOM 4185 N N . ALA A 1 547 ? 172.96600 145.73600 121.61300 1.000 132.33425 574 ALA B N 1
ATOM 4186 C CA . ALA A 1 547 ? 174.34700 146.16900 121.76800 1.000 132.33425 574 ALA B CA 1
ATOM 4187 C C . ALA A 1 547 ? 174.45800 147.02600 123.01900 1.000 132.33425 574 ALA B C 1
ATOM 4188 O O . ALA A 1 547 ? 173.45400 147.47000 123.58300 1.000 132.33425 574 ALA B O 1
ATOM 4190 N N . GLU A 1 548 ? 175.70200 147.25200 123.44600 1.000 128.77372 575 GLU B N 1
ATOM 4191 C CA . GLU A 1 548 ? 175.99800 148.07600 124.61100 1.000 128.77372 575 GLU B CA 1
ATOM 4192 C C . GLU A 1 548 ? 176.22600 149.53800 124.24900 1.000 128.77372 575 GLU B C 1
ATOM 4193 O O . GLU A 1 548 ? 176.93600 150.24900 124.97300 1.000 128.77372 575 GLU B O 1
ATOM 4195 N N . HIS A 1 549 ? 175.64500 150.00400 123.14600 1.000 123.74614 576 HIS B N 1
ATOM 4196 C CA . HIS A 1 549 ? 175.82800 151.38600 122.72900 1.000 123.74614 576 HIS B CA 1
ATOM 4197 C C . HIS A 1 549 ? 175.18600 152.33800 123.73200 1.000 123.74614 576 HIS B C 1
ATOM 4198 O O . HIS A 1 549 ? 174.25900 151.97700 124.46300 1.000 123.74614 576 HIS B O 1
ATOM 4200 N N . GLY A 1 550 ? 175.70300 153.56600 123.77200 1.000 121.03331 577 GLY B N 1
ATOM 4201 C CA . GLY A 1 550 ? 175.14300 154.56400 124.66700 1.000 121.03331 577 GLY B CA 1
ATOM 4202 C C . GLY A 1 550 ? 173.70400 154.91000 124.33500 1.000 121.03331 577 GLY B C 1
ATOM 4203 O O . GLY A 1 550 ? 172.87000 155.05700 125.23300 1.000 121.03331 577 GLY B O 1
ATOM 4204 N N . LEU A 1 551 ? 173.39200 155.04100 123.04800 1.000 115.45442 578 LEU B N 1
ATOM 4205 C CA . LEU A 1 551 ? 172.04900 155.41800 122.61600 1.000 115.45442 578 LEU B CA 1
ATOM 4206 C C . LEU A 1 551 ? 171.06400 154.32100 122.99200 1.000 115.45442 578 LEU B C 1
ATOM 4207 O O . LEU A 1 551 ? 171.24800 153.15700 122.62500 1.000 115.45442 578 LEU B O 1
ATOM 4212 N N . GLN A 1 552 ? 170.01600 154.68800 123.72400 1.000 118.79414 579 GLN B N 1
ATOM 4213 C CA . GLN A 1 552 ? 168.96100 153.76200 124.12500 1.000 118.79414 579 GLN B CA 1
ATOM 4214 C C . GLN A 1 552 ? 167.62700 154.36300 123.69300 1.000 118.79414 579 GLN B C 1
ATOM 4215 O O . GLN A 1 552 ? 166.95100 155.03000 124.47900 1.000 118.79414 579 GLN B O 1
ATOM 4221 N N . PHE A 1 553 ? 167.25000 154.12000 122.44200 1.000 111.84980 580 PHE B N 1
ATOM 4222 C CA . PHE A 1 553 ? 165.97600 154.60900 121.94000 1.000 111.84980 580 PHE B CA 1
ATOM 4223 C C . PHE A 1 553 ? 164.82000 153.88600 122.62000 1.000 111.84980 580 PHE B C 1
ATOM 4224 O O . PHE A 1 553 ? 164.92100 152.71600 122.99600 1.000 111.84980 580 PHE B O 1
ATOM 4232 N N . ASN A 1 554 ? 163.71200 154.60100 122.77900 1.000 120.65928 581 ASN B N 1
ATOM 4233 C CA . ASN A 1 554 ? 162.46800 154.04100 123.29900 1.000 120.65928 581 ASN B CA 1
ATOM 4234 C C . ASN A 1 554 ? 161.43400 154.14800 122.18200 1.000 120.65928 581 ASN B C 1
ATOM 4235 O O . ASN A 1 554 ? 160.69600 155.13000 122.09000 1.000 120.65928 581 ASN B O 1
ATOM 4240 N N . VAL A 1 555 ? 161.38300 153.12300 121.33400 1.000 126.68254 582 VAL B N 1
ATOM 4241 C CA . VAL A 1 555 ? 160.55600 153.16200 120.13400 1.000 126.68254 582 VAL B CA 1
ATOM 4242 C C . VAL A 1 555 ? 159.49100 152.07700 120.19900 1.000 126.68254 582 VAL B C 1
ATOM 4243 O O . VAL A 1 555 ? 159.01200 151.60100 119.16400 1.000 126.68254 582 VAL B O 1
ATOM 4247 N N . ASP A 1 556 ? 159.11400 151.67800 121.41600 1.000 134.81585 583 ASP B N 1
ATOM 4248 C CA . ASP A 1 556 ? 158.10900 150.63000 121.56900 1.000 134.81585 583 ASP B CA 1
ATOM 4249 C C . ASP A 1 556 ? 156.76800 151.05500 120.98200 1.000 134.81585 583 ASP B C 1
ATOM 4250 O O . ASP A 1 556 ? 156.01200 150.21900 120.47200 1.000 134.81585 583 ASP B O 1
ATOM 4255 N N . GLN A 1 557 ? 156.45600 152.34700 121.04300 1.000 132.68322 584 GLN B N 1
ATOM 4256 C CA . GLN A 1 557 ? 155.22000 152.88100 120.49300 1.000 132.68322 584 GLN B CA 1
ATOM 4257 C C . GLN A 1 557 ? 155.40000 153.46000 119.09600 1.000 132.68322 584 GLN B C 1
ATOM 4258 O O . GLN A 1 557 ? 154.44500 154.00900 118.53700 1.000 132.68322 584 GLN B O 1
ATOM 4264 N N . LEU A 1 558 ? 156.59400 153.35100 118.52200 1.000 131.37406 585 LEU B N 1
ATOM 4265 C CA . LEU A 1 558 ? 156.89200 153.95100 117.22800 1.000 131.37406 585 LEU B CA 1
ATOM 4266 C C . LEU A 1 558 ? 156.44700 153.01600 116.11200 1.000 131.37406 585 LEU B C 1
ATOM 4267 O O . LEU A 1 558 ? 156.68400 151.80500 116.17600 1.000 131.37406 585 LEU B O 1
ATOM 4272 N N . ARG A 1 559 ? 155.79500 153.57600 115.10100 1.000 139.22586 586 ARG B N 1
ATOM 4273 C CA . ARG A 1 559 ? 155.31400 152.83000 113.94900 1.000 139.22586 586 ARG B CA 1
ATOM 4274 C C . ARG A 1 559 ? 155.88300 153.44700 112.67100 1.000 139.22586 586 ARG B C 1
ATOM 4275 O O . ARG A 1 559 ? 156.70800 154.36300 112.71300 1.000 139.22586 586 ARG B O 1
ATOM 4283 N N . CYS A 1 560 ? 155.43900 152.93600 111.52800 1.000 148.46858 587 CYS B N 1
ATOM 4284 C CA . CYS A 1 560 ? 155.88500 153.41200 110.22900 1.000 148.46858 587 CYS B CA 1
ATOM 4285 C C . CYS A 1 560 ? 154.79100 154.25000 109.57800 1.000 148.46858 587 CYS B C 1
ATOM 4286 O O . CYS A 1 560 ? 153.69200 154.40800 110.11500 1.000 148.46858 587 CYS B O 1
ATOM 4289 N N . SER A 1 561 ? 155.11200 154.79800 108.40500 1.000 148.27584 588 SER B N 1
ATOM 4290 C CA . SER A 1 561 ? 154.18800 155.64800 107.66500 1.000 148.27584 588 SER B CA 1
ATOM 4291 C C . SER A 1 561 ? 154.24500 155.37100 106.16700 1.000 148.27584 588 SER B C 1
ATOM 4292 O O . SER A 1 561 ? 154.06100 156.28200 105.35700 1.000 148.27584 588 SER B O 1
ATOM 4295 N N . GLU A 1 562 ? 154.50700 154.12600 105.77800 1.000 158.14638 589 GLU B N 1
ATOM 4296 C CA . GLU A 1 562 ? 154.60400 153.77700 104.36500 1.000 158.14638 589 GLU B CA 1
ATOM 4297 C C . GLU A 1 562 ? 153.45600 152.86700 103.95900 1.000 158.14638 589 GLU B C 1
ATOM 4298 O O . GLU A 1 562 ? 153.45500 151.68000 104.32500 1.000 158.14638 589 GLU B O 1
ATOM 4304 N N . PRO A 1 563 ? 152.46400 153.36700 103.22700 1.000 163.11796 590 PRO B N 1
ATOM 4305 C CA . PRO A 1 563 ? 151.36900 152.50700 102.75100 1.000 163.11796 590 PRO B CA 1
ATOM 4306 C C . PRO A 1 563 ? 151.86300 151.34000 101.90900 1.000 163.11796 590 PRO B C 1
ATOM 4307 O O . PRO A 1 563 ? 151.31500 150.23300 102.03000 1.000 163.11796 590 PRO B O 1
ATOM 4311 N N . PRO A 1 564 ? 152.86800 151.52100 101.03100 1.000 163.64525 591 PRO B N 1
ATOM 4312 C CA . PRO A 1 564 ? 153.39500 150.33600 100.32600 1.000 163.64525 591 PRO B CA 1
ATOM 4313 C C . PRO A 1 564 ? 153.92600 149.26700 101.26200 1.000 163.64525 591 PRO B C 1
ATOM 4314 O O . PRO A 1 564 ? 153.72800 148.07200 101.01000 1.000 163.64525 591 PRO B O 1
ATOM 4318 N N . ASN A 1 565 ? 154.59200 149.66300 102.34200 1.000 165.68704 592 ASN B N 1
ATOM 4319 C CA . ASN A 1 565 ? 155.01400 148.72500 103.36600 1.000 165.68704 592 ASN B CA 1
ATOM 4320 C C . ASN A 1 565 ? 153.84500 148.44600 104.30600 1.000 165.68704 592 ASN B C 1
ATOM 4321 O O . ASN A 1 565 ? 152.73000 148.93700 104.11600 1.000 165.68704 592 ASN B O 1
ATOM 4326 N N . LEU A 1 566 ? 154.09500 147.64400 105.33600 1.000 157.48434 593 LEU B N 1
ATOM 4327 C CA . LEU A 1 566 ? 153.05500 147.38500 106.32000 1.000 157.48434 593 LEU B CA 1
ATOM 4328 C C . LEU A 1 566 ? 152.95500 148.59000 107.24600 1.000 157.48434 593 LEU B C 1
ATOM 4329 O O . LEU A 1 566 ? 153.76600 148.74400 108.16500 1.000 157.48434 593 LEU B O 1
ATOM 4334 N N . LEU A 1 567 ? 151.98100 149.46000 106.99400 1.000 152.83692 594 LEU B N 1
ATOM 4335 C CA . LEU A 1 567 ? 151.79100 150.63100 107.83700 1.000 152.83692 594 LEU B CA 1
ATOM 4336 C C . LEU A 1 567 ? 151.40400 150.20100 109.24600 1.000 152.83692 594 LEU B C 1
ATOM 4337 O O . LEU A 1 567 ? 150.76900 149.16100 109.44000 1.000 152.83692 594 LEU B O 1
ATOM 4342 N N . ASP A 1 568 ? 151.81800 150.99700 110.23200 1.000 150.23626 595 ASP B N 1
ATOM 4343 C CA . ASP A 1 568 ? 151.58000 150.79300 111.66300 1.000 150.23626 595 ASP B CA 1
ATOM 4344 C C . ASP A 1 568 ? 152.40900 149.62400 112.18600 1.000 150.23626 595 ASP B C 1
ATOM 4345 O O . ASP A 1 568 ? 152.18100 149.15500 113.31100 1.000 150.23626 595 ASP B O 1
ATOM 4350 N N . ALA A 1 569 ? 153.37300 149.13300 111.41200 1.000 147.90498 596 ALA B N 1
ATOM 4351 C CA . ALA A 1 569 ? 154.25900 148.08500 111.89700 1.000 147.90498 596 ALA B CA 1
ATOM 4352 C C . ALA A 1 569 ? 155.22900 148.63400 112.93600 1.000 147.90498 596 ALA B C 1
ATOM 4353 O O . ALA A 1 569 ? 155.55100 149.82400 112.95000 1.000 147.90498 596 ALA B O 1
ATOM 4355 N N . THR A 1 570 ? 155.69800 147.74900 113.80900 1.000 144.61608 597 THR B N 1
ATOM 4356 C CA . THR A 1 570 ? 156.69200 148.09300 114.81600 1.000 144.61608 597 THR B CA 1
ATOM 4357 C C . THR A 1 570 ? 158.06300 147.58500 114.38700 1.000 144.61608 597 THR B C 1
ATOM 4358 O O . THR A 1 570 ? 158.17100 146.58400 113.67200 1.000 144.61608 597 THR B O 1
ATOM 4362 N N . MET A 1 571 ? 159.11100 148.29000 114.81900 1.000 143.61945 598 MET B N 1
ATOM 4363 C CA . MET A 1 571 ? 160.46900 147.90800 114.45100 1.000 143.61945 598 MET B CA 1
ATOM 4364 C C . MET A 1 571 ? 160.89600 146.58900 115.07800 1.000 143.61945 598 MET B C 1
ATOM 4365 O O . MET A 1 571 ? 161.61900 145.82100 114.43600 1.000 143.61945 598 MET B O 1
ATOM 4370 N N . ASP A 1 572 ? 160.47100 146.31000 116.31200 1.000 143.30831 599 ASP B N 1
ATOM 4371 C CA . ASP A 1 572 ? 160.82500 145.04700 116.94800 1.000 143.30831 599 ASP B CA 1
ATOM 4372 C C . ASP A 1 572 ? 160.26700 143.85000 116.19200 1.000 143.30831 599 ASP B C 1
ATOM 4373 O O . ASP A 1 572 ? 160.78700 142.73900 116.33900 1.000 143.30831 599 ASP B O 1
ATOM 4375 N N . GLN A 1 573 ? 159.22700 144.05100 115.38800 1.000 142.94976 600 GLN B N 1
ATOM 4376 C CA . GLN A 1 573 ? 158.65000 143.01500 114.53900 1.000 142.94976 600 GLN B CA 1
ATOM 4377 C C . GLN A 1 573 ? 158.62300 143.48300 113.09000 1.000 142.94976 600 GLN B C 1
ATOM 4378 O O . GLN A 1 573 ? 157.65300 143.28000 112.35700 1.000 142.94976 600 GLN B O 1
ATOM 4380 N N . LEU A 1 574 ? 159.70700 144.12500 112.66100 1.000 142.27559 601 LEU B N 1
ATOM 4381 C CA . LEU A 1 574 ? 159.85000 144.60700 111.29700 1.000 142.27559 601 LEU B CA 1
ATOM 4382 C C . LEU A 1 574 ? 160.93700 143.82100 110.58200 1.000 142.27559 601 LEU B C 1
ATOM 4383 O O . LEU A 1 574 ? 162.04200 143.64100 111.10200 1.000 142.27559 601 LEU B O 1
ATOM 4388 N N . GLN A 1 575 ? 160.61300 143.35500 109.37900 1.000 150.62497 602 GLN B N 1
ATOM 4389 C CA . GLN A 1 575 ? 161.56200 142.62400 108.54700 1.000 150.62497 602 GLN B CA 1
ATOM 4390 C C . GLN A 1 575 ? 162.47900 143.63600 107.87300 1.000 150.62497 602 GLN B C 1
ATOM 4391 O O . GLN A 1 575 ? 162.05900 144.35400 106.96000 1.000 150.62497 602 GLN B O 1
ATOM 4397 N N . THR A 1 576 ? 163.73300 143.69300 108.32800 1.000 152.33037 603 THR B N 1
ATOM 4398 C CA . THR A 1 576 ? 164.68000 144.65800 107.78100 1.000 152.33037 603 THR B CA 1
ATOM 4399 C C . THR A 1 576 ? 164.94400 144.41600 106.30100 1.000 152.33037 603 THR B C 1
ATOM 4400 O O . THR A 1 576 ? 165.41900 145.31600 105.60000 1.000 152.33037 603 THR B O 1
ATOM 4404 N N . LYS A 1 577 ? 164.65300 143.20900 105.81200 1.000 156.24533 604 LYS B N 1
ATOM 4405 C CA . LYS A 1 577 ? 164.83200 142.91200 104.39600 1.000 156.24533 604 LYS B CA 1
ATOM 4406 C C . LYS A 1 577 ? 163.91200 143.75700 103.52300 1.000 156.24533 604 LYS B C 1
ATOM 4407 O O . LYS A 1 577 ? 164.25600 144.06000 102.37500 1.000 156.24533 604 LYS B O 1
ATOM 4413 N N . ASP A 1 578 ? 162.75500 144.15700 104.04700 1.000 159.61007 605 ASP B N 1
ATOM 4414 C CA . ASP A 1 578 ? 161.73600 144.82100 103.24500 1.000 159.61007 605 ASP B CA 1
ATOM 4415 C C . ASP A 1 578 ? 161.97500 146.31700 103.08000 1.000 159.61007 605 ASP B C 1
ATOM 4416 O O . ASP A 1 578 ? 161.18700 146.97500 102.39200 1.000 159.61007 605 ASP B O 1
ATOM 4421 N N . LEU A 1 579 ? 163.01700 146.87000 103.69500 1.000 159.76474 606 LEU B N 1
ATOM 4422 C CA . LEU A 1 579 ? 163.36800 148.26500 103.45900 1.000 159.76474 606 LEU B CA 1
ATOM 4423 C C . LEU A 1 579 ? 163.63300 148.48300 101.97500 1.000 159.76474 606 LEU B C 1
ATOM 4424 O O . LEU A 1 579 ? 164.35800 147.70900 101.34300 1.000 159.76474 606 LEU B O 1
ATOM 4429 N N . LEU A 1 580 ? 163.04400 149.53700 101.41600 1.000 169.00833 607 LEU B N 1
ATOM 4430 C CA . LEU A 1 580 ? 163.12600 149.78700 99.98600 1.000 169.00833 607 LEU B CA 1
ATOM 4431 C C . LEU A 1 580 ? 163.51700 151.23500 99.73600 1.000 169.00833 607 LEU B C 1
ATOM 4432 O O . LEU A 1 580 ? 163.36200 152.09800 100.60300 1.000 169.00833 607 LEU B O 1
ATOM 4437 N N . CYS A 1 581 ? 164.02700 151.48800 98.53400 1.000 179.86425 608 CYS B N 1
ATOM 4438 C CA . CYS A 1 581 ? 164.53400 152.79600 98.14500 1.000 179.86425 608 CYS B CA 1
ATOM 4439 C C . CYS A 1 581 ? 164.15100 153.04700 96.69700 1.000 179.86425 608 CYS B C 1
ATOM 4440 O O . CYS A 1 581 ? 164.57400 152.30400 95.80800 1.000 179.86425 608 CYS B O 1
ATOM 4443 N N . ASP A 1 582 ? 163.34200 154.07300 96.45900 1.000 186.82447 609 ASP B N 1
ATOM 4444 C CA . ASP A 1 582 ? 162.89400 154.33600 95.10100 1.000 186.82447 609 ASP B CA 1
ATOM 4445 C C . ASP A 1 582 ? 163.98800 155.03700 94.29600 1.000 186.82447 609 ASP B C 1
ATOM 4446 O O . ASP A 1 582 ? 164.79700 155.80500 94.82300 1.000 186.82447 609 ASP B O 1
ATOM 4451 N N . PHE A 1 583 ? 164.01500 154.74600 92.99800 1.000 187.79869 610 PHE B N 1
ATOM 4452 C CA . PHE A 1 583 ? 164.98800 155.34600 92.08800 1.000 187.79869 610 PHE B CA 1
ATOM 4453 C C . PHE A 1 583 ? 164.34800 156.52800 91.36200 1.000 187.79869 610 PHE B C 1
ATOM 4454 O O . PHE A 1 583 ? 164.19000 156.54800 90.14000 1.000 187.79869 610 PHE B O 1
ATOM 4456 N N . GLU A 1 584 ? 163.97700 157.53400 92.15600 1.000 186.94208 611 GLU B N 1
ATOM 4457 C CA . GLU A 1 584 ? 163.34300 158.72900 91.61400 1.000 186.94208 611 GLU B CA 1
ATOM 4458 C C . GLU A 1 584 ? 164.31300 159.61300 90.84300 1.000 186.94208 611 GLU B C 1
ATOM 4459 O O . GLU A 1 584 ? 163.90400 160.25300 89.86800 1.000 186.94208 611 GLU B O 1
ATOM 4461 N N . SER A 1 585 ? 165.58100 159.66700 91.25600 1.000 188.69010 612 SER B N 1
ATOM 4462 C CA . SER A 1 585 ? 166.55500 160.51400 90.57700 1.000 188.69010 612 SER B CA 1
ATOM 4463 C C . SER A 1 585 ? 166.84800 160.04400 89.15800 1.000 188.69010 612 SER B C 1
ATOM 4464 O O . SER A 1 585 ? 167.14100 160.87500 88.29300 1.000 188.69010 612 SER B O 1
ATOM 4466 N N . ALA A 1 586 ? 166.77600 158.74300 88.90000 1.000 185.93995 613 ALA B N 1
ATOM 4467 C CA . ALA A 1 586 ? 167.02600 158.19300 87.57800 1.000 185.93995 613 ALA B CA 1
ATOM 4468 C C . ALA A 1 586 ? 165.73300 158.13800 86.77100 1.000 185.93995 613 ALA B C 1
ATOM 4469 O O . ALA A 1 586 ? 164.62500 158.17200 87.31200 1.000 185.93995 613 ALA B O 1
ATOM 4471 N N . ASP A 1 587 ? 165.89000 158.05300 85.44700 1.000 189.56244 614 ASP B N 1
ATOM 4472 C CA . ASP A 1 587 ? 164.75300 158.00100 84.53600 1.000 189.56244 614 ASP B CA 1
ATOM 4473 C C . ASP A 1 587 ? 164.94900 156.96200 83.43600 1.000 189.56244 614 ASP B C 1
ATOM 4474 O O . ASP A 1 587 ? 164.14200 156.89600 82.50400 1.000 189.56244 614 ASP B O 1
ATOM 4476 N N . ASP A 1 588 ? 166.00000 156.15000 83.52600 1.000 193.05927 615 ASP B N 1
ATOM 4477 C CA . ASP A 1 588 ? 166.26600 155.10500 82.54800 1.000 193.05927 615 ASP B CA 1
ATOM 4478 C C . ASP A 1 588 ? 165.67800 153.75900 82.95300 1.000 193.05927 615 ASP B C 1
ATOM 4479 O O . ASP A 1 588 ? 165.86800 152.77100 82.23600 1.000 193.05927 615 ASP B O 1
ATOM 4481 N N . CYS A 1 589 ? 164.97700 153.70000 84.07900 1.000 198.11632 616 CYS B N 1
ATOM 4482 C CA . CYS A 1 589 ? 164.36300 152.45600 84.51100 1.000 198.11632 616 CYS B CA 1
ATOM 4483 C C . CYS A 1 589 ? 163.18900 152.12300 83.59000 1.000 198.11632 616 CYS B C 1
ATOM 4484 O O . CYS A 1 589 ? 162.51900 153.03500 83.09100 1.000 198.11632 616 CYS B O 1
ATOM 4487 N N . PRO A 1 590 ? 162.92200 150.84200 83.32800 1.000 200.69518 617 PRO B N 1
ATOM 4488 C CA . PRO A 1 590 ? 161.82500 150.49400 82.41400 1.000 200.69518 617 PRO B CA 1
ATOM 4489 C C . PRO A 1 590 ? 160.48400 151.01100 82.90900 1.000 200.69518 617 PRO B C 1
ATOM 4490 O O . PRO A 1 590 ? 160.20100 151.02000 84.10900 1.000 200.69518 617 PRO B O 1
ATOM 4494 N N . LYS A 1 591 ? 159.65400 151.44000 81.96000 1.000 202.56561 618 LYS B N 1
ATOM 4495 C CA . LYS A 1 591 ? 158.36500 152.03000 82.29300 1.000 202.56561 618 LYS B CA 1
ATOM 4496 C C . LYS A 1 591 ? 157.39200 150.96500 82.78100 1.000 202.56561 618 LYS B C 1
ATOM 4497 O O . LYS A 1 591 ? 157.53900 149.78000 82.46600 1.000 202.56561 618 LYS B O 1
ATOM 4499 N N . ASP A 1 592 ? 156.39600 151.40000 83.55600 1.000 204.22126 619 ASP B N 1
ATOM 4500 C CA . ASP A 1 592 ? 155.35100 150.52500 84.09000 1.000 204.22126 619 ASP B CA 1
ATOM 4501 C C . ASP A 1 592 ? 155.93200 149.39000 84.92800 1.000 204.22126 619 ASP B C 1
ATOM 4502 O O . ASP A 1 592 ? 155.42800 148.26500 84.90500 1.000 204.22126 619 ASP B O 1
ATOM 4504 N N . CYS A 1 593 ? 156.99700 149.67700 85.67300 1.000 203.79638 620 CYS B N 1
ATOM 4505 C CA . CYS A 1 593 ? 157.64100 148.69700 86.53100 1.000 203.79638 620 CYS B CA 1
ATOM 4506 C C . CYS A 1 593 ? 158.02100 149.35600 87.84900 1.000 203.79638 620 CYS B C 1
ATOM 4507 O O . CYS A 1 593 ? 158.48000 150.50100 87.87800 1.000 203.79638 620 CYS B O 1
ATOM 4510 N N . GLN A 1 594 ? 157.82300 148.62100 88.94400 1.000 198.75508 621 GLN B N 1
ATOM 4511 C CA . GLN A 1 594 ? 158.09800 149.13200 90.28800 1.000 198.75508 621 GLN B CA 1
ATOM 4512 C C . GLN A 1 594 ? 159.60900 149.17000 90.47700 1.000 198.75508 621 GLN B C 1
ATOM 4513 O O . GLN A 1 594 ? 160.25700 148.14900 90.70500 1.000 198.75508 621 GLN B O 1
ATOM 4515 N N . CYS A 1 595 ? 160.17300 150.37100 90.39200 1.000 194.83224 622 CYS B N 1
ATOM 4516 C CA . CYS A 1 595 ? 161.62200 150.53900 90.36900 1.000 194.83224 622 CYS B CA 1
ATOM 4517 C C . CYS A 1 595 ? 162.11800 150.94300 91.75100 1.000 194.83224 622 CYS B C 1
ATOM 4518 O O . CYS A 1 595 ? 161.86500 152.06300 92.20700 1.000 194.83224 622 CYS B O 1
ATOM 4521 N N . ALA A 1 596 ? 162.82600 150.03700 92.42300 1.000 186.71005 623 ALA B N 1
ATOM 4522 C CA . ALA A 1 596 ? 163.38100 150.31300 93.73900 1.000 186.71005 623 ALA B CA 1
ATOM 4523 C C . ALA A 1 596 ? 164.56900 149.39600 93.99300 1.000 186.71005 623 ALA B C 1
ATOM 4524 O O . ALA A 1 596 ? 164.73100 148.36400 93.34000 1.000 186.71005 623 ALA B O 1
ATOM 4526 N N . MET A 1 597 ? 165.40800 149.78500 94.95200 1.000 179.85000 624 MET B N 1
ATOM 4527 C CA . MET A 1 597 ? 166.52100 148.95700 95.39500 1.000 179.85000 624 MET B CA 1
ATOM 4528 C C . MET A 1 597 ? 166.54200 148.88400 96.91600 1.000 179.85000 624 MET B C 1
ATOM 4529 O O . MET A 1 597 ? 166.11100 149.81800 97.59800 1.000 179.85000 624 MET B O 1
ATOM 4534 N N . ARG A 1 598 ? 167.04000 147.76500 97.44100 1.000 175.84257 625 ARG B N 1
ATOM 4535 C CA . ARG A 1 598 ? 167.14100 147.52800 98.87800 1.000 175.84257 625 ARG B CA 1
ATOM 4536 C C . ARG A 1 598 ? 168.61100 147.60600 99.27100 1.000 175.84257 625 ARG B C 1
ATOM 4537 O O . ARG A 1 598 ? 169.44600 146.88100 98.72100 1.000 175.84257 625 ARG B O 1
ATOM 4539 N N . LEU A 1 599 ? 168.92500 148.48900 100.22000 1.000 169.71916 626 LEU B N 1
ATOM 4540 C CA . LEU A 1 599 ? 170.32300 148.73300 100.56100 1.000 169.71916 626 LEU B CA 1
ATOM 4541 C C . LEU A 1 599 ? 170.87300 147.67200 101.50800 1.000 169.71916 626 LEU B C 1
ATOM 4542 O O . LEU A 1 599 ? 172.08000 147.40200 101.50200 1.000 169.71916 626 LEU B O 1
ATOM 4547 N N . LEU A 1 600 ? 170.01500 147.06800 102.33900 1.000 165.35181 627 LEU B N 1
ATOM 4548 C CA . LEU A 1 600 ? 170.49100 146.05100 103.27700 1.000 165.35181 627 LEU B CA 1
ATOM 4549 C C . LEU A 1 600 ? 171.09900 144.86900 102.53800 1.000 165.35181 627 LEU B C 1
ATOM 4550 O O . LEU A 1 600 ? 172.30000 144.60200 102.65000 1.000 165.35181 627 LEU B O 1
ATOM 4555 N N . ASP A 1 601 ? 170.28100 144.15400 101.77000 1.000 175.62971 628 ASP B N 1
ATOM 4556 C CA . ASP A 1 601 ? 170.75200 143.00400 101.01400 1.000 175.62971 628 ASP B CA 1
ATOM 4557 C C . ASP A 1 601 ? 171.70000 143.38400 99.89200 1.000 175.62971 628 ASP B C 1
ATOM 4558 O O . ASP A 1 601 ? 172.31100 142.48900 99.29900 1.000 175.62971 628 ASP B O 1
ATOM 4563 N N . HIS A 1 602 ? 171.83400 144.67700 99.58700 1.000 177.21520 629 HIS B N 1
ATOM 4564 C CA . HIS A 1 602 ? 172.48200 145.11500 98.35700 1.000 177.21520 629 HIS B CA 1
ATOM 4565 C C . HIS A 1 602 ? 171.83200 144.45900 97.14700 1.000 177.21520 629 HIS B C 1
ATOM 4566 O O . HIS A 1 602 ? 172.40300 143.55200 96.53900 1.000 177.21520 629 HIS B O 1
ATOM 4573 N N . THR A 1 603 ? 170.58800 144.83500 96.86700 1.000 180.88675 630 THR B N 1
ATOM 4574 C CA . THR A 1 603 ? 169.85900 144.39800 95.68700 1.000 180.88675 630 THR B CA 1
ATOM 4575 C C . THR A 1 603 ? 169.16600 145.58700 95.03200 1.000 180.88675 630 THR B C 1
ATOM 4576 O O . THR A 1 603 ? 168.78200 146.55300 95.69500 1.000 180.88675 630 THR B O 1
ATOM 4580 N N . VAL A 1 604 ? 169.01100 145.50700 93.71100 1.000 185.16503 631 VAL B N 1
ATOM 4581 C CA . VAL A 1 604 ? 168.19800 146.44700 92.94700 1.000 185.16503 631 VAL B CA 1
ATOM 4582 C C . VAL A 1 604 ? 167.08000 145.66400 92.27900 1.000 185.16503 631 VAL B C 1
ATOM 4583 O O . VAL A 1 604 ? 167.32500 144.62600 91.65600 1.000 185.16503 631 VAL B O 1
ATOM 4587 N N . ILE A 1 605 ? 165.85500 146.16200 92.40900 1.000 189.57552 632 ILE B N 1
ATOM 4588 C CA . ILE A 1 605 ? 164.67100 145.49300 91.88900 1.000 189.57552 632 ILE B CA 1
ATOM 4589 C C . ILE A 1 605 ? 164.13300 146.28800 90.70900 1.000 189.57552 632 ILE B C 1
ATOM 4590 O O . ILE A 1 605 ? 163.94100 147.50600 90.80100 1.000 189.57552 632 ILE B O 1
ATOM 4595 N N . VAL A 1 606 ? 163.89600 145.59700 89.60000 1.000 197.53910 633 VAL B N 1
ATOM 4596 C CA . VAL A 1 606 ? 163.23500 146.18000 88.43900 1.000 197.53910 633 VAL B CA 1
ATOM 4597 C C . VAL A 1 606 ? 161.72900 145.98000 88.51100 1.000 197.53910 633 VAL B C 1
ATOM 4598 O O . VAL A 1 606 ? 160.96000 146.91800 88.30600 1.000 197.53910 633 VAL B O 1
ATOM 4602 N N . ASN A 1 607 ? 161.30000 144.75400 88.80400 1.000 201.07577 634 ASN B N 1
ATOM 4603 C CA . ASN A 1 607 ? 159.90100 144.41100 89.05200 1.000 201.07577 634 ASN B CA 1
ATOM 4604 C C . ASN A 1 607 ? 159.00300 144.84500 87.89100 1.000 201.07577 634 ASN B C 1
ATOM 4605 O O . ASN A 1 607 ? 158.11600 145.68600 88.02300 1.000 201.07577 634 ASN B O 1
ATOM 4610 N N . CYS A 1 608 ? 159.27100 144.24000 86.73700 1.000 205.86730 635 CYS B N 1
ATOM 4611 C CA . CYS A 1 608 ? 158.38600 144.34100 85.58700 1.000 205.86730 635 CYS B CA 1
ATOM 4612 C C . CYS A 1 608 ? 157.36900 143.21100 85.55900 1.000 205.86730 635 CYS B C 1
ATOM 4613 O O . CYS A 1 608 ? 156.77100 142.94600 84.51200 1.000 205.86730 635 CYS B O 1
ATOM 4616 N N . SER A 1 609 ? 157.16600 142.54100 86.69600 1.000 206.26153 636 SER B N 1
ATOM 4617 C CA . SER A 1 609 ? 156.26200 141.40000 86.75600 1.000 206.26153 636 SER B CA 1
ATOM 4618 C C . SER A 1 609 ? 154.80900 141.81200 86.56400 1.000 206.26153 636 SER B C 1
ATOM 4619 O O . SER A 1 609 ? 153.97600 140.98100 86.18600 1.000 206.26153 636 SER B O 1
ATOM 4622 N N . GLY A 1 610 ? 154.47900 143.07400 86.84000 1.000 205.43565 637 GLY B N 1
ATOM 4623 C CA . GLY A 1 610 ? 153.09900 143.51100 86.69700 1.000 205.43565 637 GLY B CA 1
ATOM 4624 C C . GLY A 1 610 ? 152.62600 143.49600 85.25600 1.000 205.43565 637 GLY B C 1
ATOM 4625 O O . GLY A 1 610 ? 151.48100 143.13400 84.96800 1.000 205.43565 637 GLY B O 1
ATOM 4626 N N . ARG A 1 611 ? 153.49800 143.88800 84.33300 1.000 202.73965 638 ARG B N 1
ATOM 4627 C CA . ARG A 1 611 ? 153.11700 144.00900 82.93600 1.000 202.73965 638 ARG B CA 1
ATOM 4628 C C . ARG A 1 611 ? 153.55900 142.79000 82.13200 1.000 202.73965 638 ARG B C 1
ATOM 4629 O O . ARG A 1 611 ? 154.48400 142.06200 82.50300 1.000 202.73965 638 ARG B O 1
ATOM 4637 N N . GLY A 1 612 ? 152.87300 142.57600 81.01600 1.000 199.58855 639 GLY B N 1
ATOM 4638 C CA . GLY A 1 612 ? 153.26100 141.58100 80.02600 1.000 199.58855 639 GLY B CA 1
ATOM 4639 C C . GLY A 1 612 ? 153.65200 142.28400 78.73800 1.000 199.58855 639 GLY B C 1
ATOM 4640 O O . GLY A 1 612 ? 152.99300 143.24000 78.32200 1.000 199.58855 639 GLY B O 1
ATOM 4641 N N . LEU A 1 613 ? 154.72300 141.80500 78.11200 1.000 201.47712 640 LEU B N 1
ATOM 4642 C CA . LEU A 1 613 ? 155.28200 142.47200 76.94600 1.000 201.47712 640 LEU B CA 1
ATOM 4643 C C . LEU A 1 613 ? 155.62500 141.44500 75.87700 1.000 201.47712 640 LEU B C 1
ATOM 4644 O O . LEU A 1 613 ? 155.40900 140.24300 76.04300 1.000 201.47712 640 LEU B O 1
ATOM 4646 N N . THR A 1 614 ? 156.14700 141.94800 74.75900 1.000 204.33550 641 THR B N 1
ATOM 4647 C CA . THR A 1 614 ? 156.60200 141.09900 73.66700 1.000 204.33550 641 THR B CA 1
ATOM 4648 C C . THR A 1 614 ? 158.11200 140.91100 73.65100 1.000 204.33550 641 THR B C 1
ATOM 4649 O O . THR A 1 614 ? 158.60900 140.06500 72.90000 1.000 204.33550 641 THR B O 1
ATOM 4651 N N . GLU A 1 615 ? 158.84900 141.68900 74.43900 1.000 199.83251 642 GLU B N 1
ATOM 4652 C CA . GLU A 1 615 ? 160.29500 141.58000 74.52700 1.000 199.83251 642 GLU B CA 1
ATOM 4653 C C . GLU A 1 615 ? 160.74700 141.85800 75.95400 1.000 199.83251 642 GLU B C 1
ATOM 4654 O O . GLU A 1 615 ? 160.04100 142.49800 76.73800 1.000 199.83251 642 GLU B O 1
ATOM 4656 N N . PHE A 1 616 ? 161.93300 141.36200 76.28400 1.000 194.64294 643 PHE B N 1
ATOM 4657 C CA . PHE A 1 616 ? 162.49300 141.60300 77.60500 1.000 194.64294 643 PHE B CA 1
ATOM 4658 C C . PHE A 1 616 ? 162.81800 143.08500 77.75700 1.000 194.64294 643 PHE B C 1
ATOM 4659 O O . PHE A 1 616 ? 163.48500 143.66000 76.88500 1.000 194.64294 643 PHE B O 1
ATOM 4661 N N . PRO A 1 617 ? 162.36400 143.73800 78.82500 1.000 192.28236 644 PRO B N 1
ATOM 4662 C CA . PRO A 1 617 ? 162.63700 145.17100 78.97800 1.000 192.28236 644 PRO B CA 1
ATOM 4663 C C . PRO A 1 617 ? 164.12500 145.43300 79.13400 1.000 192.28236 644 PRO B C 1
ATOM 4664 O O . PRO A 1 617 ? 164.86000 144.62400 79.70500 1.000 192.28236 644 PRO B O 1
ATOM 4668 N N . ASP A 1 618 ? 164.56600 146.57300 78.61100 1.000 189.27318 645 ASP B N 1
ATOM 4669 C CA . ASP A 1 618 ? 165.96400 146.95700 78.72600 1.000 189.27318 645 ASP B CA 1
ATOM 4670 C C . ASP A 1 618 ? 166.31400 147.20400 80.18600 1.000 189.27318 645 ASP B C 1
ATOM 4671 O O . ASP A 1 618 ? 165.68200 148.01800 80.86300 1.000 189.27318 645 ASP B O 1
ATOM 4673 N N . LEU A 1 619 ? 167.33200 146.50300 80.66400 1.000 187.85639 646 LEU B N 1
ATOM 4674 C CA . LEU A 1 619 ? 167.67800 146.60600 82.07400 1.000 187.85639 646 LEU B CA 1
ATOM 4675 C C . LEU A 1 619 ? 168.82600 147.58000 82.25600 1.000 187.85639 646 LEU B C 1
ATOM 4676 O O . LEU A 1 619 ? 169.94800 147.29400 81.81200 1.000 187.85639 646 LEU B O 1
ATOM 4681 N N . PRO A 1 620 ? 168.59000 148.73000 82.88400 1.000 186.21405 647 PRO B N 1
ATOM 4682 C CA . PRO A 1 620 ? 169.67600 149.69700 83.07800 1.000 186.21405 647 PRO B CA 1
ATOM 4683 C C . PRO A 1 620 ? 170.77500 149.13100 83.96200 1.000 186.21405 647 PRO B C 1
ATOM 4684 O O . PRO A 1 620 ? 170.51600 148.39500 84.91700 1.000 186.21405 647 PRO B O 1
ATOM 4688 N N . ILE A 1 621 ? 172.01200 149.48300 83.62900 1.000 185.46256 648 ILE B N 1
ATOM 4689 C CA . ILE A 1 621 ? 173.18100 149.09000 84.40900 1.000 185.46256 648 ILE B CA 1
ATOM 4690 C C . ILE A 1 621 ? 173.08500 149.80800 85.75100 1.000 185.46256 648 ILE B C 1
ATOM 4691 O O . ILE A 1 621 ? 172.51900 150.91000 85.81600 1.000 185.46256 648 ILE B O 1
ATOM 4696 N N . PRO A 1 622 ? 173.58400 149.23100 86.84900 1.000 185.35552 649 PRO B N 1
ATOM 4697 C CA . PRO A 1 622 ? 173.58100 150.00300 88.11200 1.000 185.35552 649 PRO B CA 1
ATOM 4698 C C . PRO A 1 622 ? 174.55000 151.17900 88.06100 1.000 185.35552 649 PRO B C 1
ATOM 4699 O O . PRO A 1 622 ? 175.59800 151.21300 88.71600 1.000 185.35552 649 PRO B O 1
ATOM 4703 N N . SER A 1 623 ? 174.19000 152.17500 87.24600 1.000 182.91676 650 SER B N 1
ATOM 4704 C CA . SER A 1 623 ? 175.00300 153.38100 87.13600 1.000 182.91676 650 SER B CA 1
ATOM 4705 C C . SER A 1 623 ? 175.05800 154.12500 88.46300 1.000 182.91676 650 SER B C 1
ATOM 4706 O O . SER A 1 623 ? 176.10500 154.66700 88.83600 1.000 182.91676 650 SER B O 1
ATOM 4709 N N . GLN A 1 624 ? 173.93700 154.17500 89.18000 1.000 180.27687 651 GLN B N 1
ATOM 4710 C CA . GLN A 1 624 ? 173.94800 154.70400 90.53500 1.000 180.27687 651 GLN B CA 1
ATOM 4711 C C . GLN A 1 624 ? 174.90100 153.88700 91.39600 1.000 180.27687 651 GLN B C 1
ATOM 4712 O O . GLN A 1 624 ? 174.90200 152.65400 91.35100 1.000 180.27687 651 GLN B O 1
ATOM 4714 N N . LEU A 1 625 ? 175.72800 154.58700 92.17600 1.000 180.84182 652 LEU B N 1
ATOM 4715 C CA . LEU A 1 625 ? 176.78600 153.91100 92.92000 1.000 180.84182 652 LEU B CA 1
ATOM 4716 C C . LEU A 1 625 ? 176.21600 152.91400 93.92000 1.000 180.84182 652 LEU B C 1
ATOM 4717 O O . LEU A 1 625 ? 176.59000 151.73500 93.90900 1.000 180.84182 652 LEU B O 1
ATOM 4719 N N . HIS A 1 626 ? 175.29300 153.36300 94.77400 1.000 181.91844 653 HIS B N 1
ATOM 4720 C CA . HIS A 1 626 ? 174.73000 152.52600 95.83400 1.000 181.91844 653 HIS B CA 1
ATOM 4721 C C . HIS A 1 626 ? 175.84200 151.85700 96.63900 1.000 181.91844 653 HIS B C 1
ATOM 4722 O O . HIS A 1 626 ? 175.79000 150.66300 96.93900 1.000 181.91844 653 HIS B O 1
ATOM 4724 N N . GLU A 1 627 ? 176.86500 152.64600 96.97700 1.000 184.46114 654 GLU B N 1
ATOM 4725 C CA . GLU A 1 627 ? 178.09500 152.15100 97.59700 1.000 184.46114 654 GLU B CA 1
ATOM 4726 C C . GLU A 1 627 ? 178.80700 151.14000 96.70100 1.000 184.46114 654 GLU B C 1
ATOM 4727 O O . GLU A 1 627 ? 179.11400 150.02500 97.13000 1.000 184.46114 654 GLU B O 1
ATOM 4729 N N . ASP A 1 628 ? 179.07300 151.53300 95.45000 1.000 185.68877 655 ASP B N 1
ATOM 4730 C CA . ASP A 1 628 ? 179.76600 150.68900 94.47400 1.000 185.68877 655 ASP B CA 1
ATOM 4731 C C . ASP A 1 628 ? 179.06900 149.34400 94.29300 1.000 185.68877 655 ASP B C 1
ATOM 4732 O O . ASP A 1 628 ? 179.67500 148.28600 94.47700 1.000 185.68877 655 ASP B O 1
ATOM 4734 N N . PHE A 1 629 ? 177.79100 149.37600 93.92900 1.000 184.22868 656 PHE B N 1
ATOM 4735 C CA . PHE A 1 629 ? 176.98800 148.16300 93.91300 1.000 184.22868 656 PHE B CA 1
ATOM 4736 C C . PHE A 1 629 ? 176.70600 147.71300 92.48100 1.000 184.22868 656 PHE B C 1
ATOM 4737 O O . PHE A 1 629 ? 176.28800 148.51100 91.63900 1.000 184.22868 656 PHE B O 1
ATOM 4745 N N . ASN A 1 630 ? 176.90900 146.41600 92.21800 1.000 188.90098 657 ASN B N 1
ATOM 4746 C CA . ASN A 1 630 ? 176.80000 145.85100 90.87500 1.000 188.90098 657 ASN B CA 1
ATOM 4747 C C . ASN A 1 630 ? 175.98700 144.55900 90.80500 1.000 188.90098 657 ASN B C 1
ATOM 4748 O O . ASN A 1 630 ? 176.48700 143.56500 90.26600 1.000 188.90098 657 ASN B O 1
ATOM 4753 N N . ALA A 1 631 ? 174.76500 144.52500 91.33600 1.000 188.60201 658 ALA B N 1
ATOM 4754 C CA . ALA A 1 631 ? 173.87900 143.37200 91.18200 1.000 188.60201 658 ALA B CA 1
ATOM 4755 C C . ALA A 1 631 ? 172.45100 143.84900 90.94500 1.000 188.60201 658 ALA B C 1
ATOM 4756 O O . ALA A 1 631 ? 172.04300 144.88700 91.47500 1.000 188.60201 658 ALA B O 1
ATOM 4758 N N . LEU A 1 632 ? 171.70100 143.10100 90.13700 1.000 193.36349 659 LEU B N 1
ATOM 4759 C CA . LEU A 1 632 ? 170.34400 143.46900 89.74800 1.000 193.36349 659 LEU B CA 1
ATOM 4760 C C . LEU A 1 632 ? 169.40600 142.28400 89.94700 1.000 193.36349 659 LEU B C 1
ATOM 4761 O O . LEU A 1 632 ? 169.77200 141.14200 89.64800 1.000 193.36349 659 LEU B O 1
ATOM 4766 N N . GLU A 1 633 ? 168.20300 142.55600 90.44900 1.000 194.47306 660 GLU B N 1
ATOM 4767 C CA . GLU A 1 633 ? 167.15100 141.55700 90.60200 1.000 194.47306 660 GLU B CA 1
ATOM 4768 C C . GLU A 1 633 ? 165.95500 141.97600 89.75700 1.000 194.47306 660 GLU B C 1
ATOM 4769 O O . GLU A 1 633 ? 165.47600 143.10800 89.87700 1.000 194.47306 660 GLU B O 1
ATOM 4771 N N . VAL A 1 634 ? 165.47500 141.06900 88.90900 1.000 197.76033 661 VAL B N 1
ATOM 4772 C CA . VAL A 1 634 ? 164.42600 141.36800 87.94000 1.000 197.76033 661 VAL B CA 1
ATOM 4773 C C . VAL A 1 634 ? 163.28400 140.37300 88.11200 1.000 197.76033 661 VAL B C 1
ATOM 4774 O O . VAL A 1 634 ? 163.51800 139.18500 88.36700 1.000 197.76033 661 VAL B O 1
ATOM 4778 N N . HIS A 1 635 ? 162.05200 140.86500 87.99600 1.000 201.00588 662 HIS B N 1
ATOM 4779 C CA . HIS A 1 635 ? 160.85000 140.03900 88.03000 1.000 201.00588 662 HIS B CA 1
ATOM 4780 C C . HIS A 1 635 ? 160.07600 140.25500 86.73600 1.000 201.00588 662 HIS B C 1
ATOM 4781 O O . HIS A 1 635 ? 159.61400 141.36800 86.46500 1.000 201.00588 662 HIS B O 1
ATOM 4788 N N . VAL A 1 636 ? 159.93800 139.19400 85.94300 1.000 202.54322 663 VAL B N 1
ATOM 4789 C CA . VAL A 1 636 ? 159.35100 139.29300 84.61100 1.000 202.54322 663 VAL B CA 1
ATOM 4790 C C . VAL A 1 636 ? 158.26700 138.22700 84.44600 1.000 202.54322 663 VAL B C 1
ATOM 4791 O O . VAL A 1 636 ? 158.01700 137.73800 83.33800 1.000 202.54322 663 VAL B O 1
ATOM 4795 N N . GLU A 1 637 ? 157.59600 137.87900 85.54800 1.000 205.00207 664 GLU B N 1
ATOM 4796 C CA . GLU A 1 637 ? 156.74800 136.68800 85.57000 1.000 205.00207 664 GLU B CA 1
ATOM 4797 C C . GLU A 1 637 ? 155.61900 136.76000 84.54200 1.000 205.00207 664 GLU B C 1
ATOM 4798 O O . GLU A 1 637 ? 155.29100 135.75800 83.89900 1.000 205.00207 664 GLU B O 1
ATOM 4804 N N . ASN A 1 638 ? 155.00100 137.93300 84.38000 1.000 201.91300 665 ASN B N 1
ATOM 4805 C CA . ASN A 1 638 ? 153.86700 138.02900 83.46600 1.000 201.91300 665 ASN B CA 1
ATOM 4806 C C . ASN A 1 638 ? 154.31300 137.95000 82.01300 1.000 201.91300 665 ASN B C 1
ATOM 4807 O O . ASN A 1 638 ? 153.65800 137.29800 81.19100 1.000 201.91300 665 ASN B O 1
ATOM 4812 N N . ASN A 1 639 ? 155.41900 138.60900 81.67700 1.000 203.50784 666 ASN B N 1
ATOM 4813 C CA . ASN A 1 639 ? 155.89300 138.62200 80.30000 1.000 203.50784 666 ASN B CA 1
ATOM 4814 C C . ASN A 1 639 ? 156.36300 137.23100 79.89200 1.000 203.50784 666 ASN B C 1
ATOM 4815 O O . ASN A 1 639 ? 157.28000 136.66700 80.49600 1.000 203.50784 666 ASN B O 1
ATOM 4820 N N . ARG A 1 640 ? 155.72500 136.68200 78.86200 1.000 202.28008 667 ARG B N 1
ATOM 4821 C CA . ARG A 1 640 ? 156.02900 135.34600 78.36500 1.000 202.28008 667 ARG B CA 1
ATOM 4822 C C . ARG A 1 640 ? 156.06000 135.34000 76.84400 1.000 202.28008 667 ARG B C 1
ATOM 4823 O O . ARG A 1 640 ? 155.64300 134.37200 76.20100 1.000 202.28008 667 ARG B O 1
ATOM 4825 N N . LEU A 1 641 ? 156.55600 136.42500 76.24500 1.000 204.56619 668 LEU B N 1
ATOM 4826 C CA . LEU A 1 641 ? 156.57400 136.55600 74.79400 1.000 204.56619 668 LEU B CA 1
ATOM 4827 C C . LEU A 1 641 ? 157.88700 137.12000 74.26500 1.000 204.56619 668 LEU B C 1
ATOM 4828 O O . LEU A 1 641 ? 157.98600 137.39300 73.06400 1.000 204.56619 668 LEU B O 1
ATOM 4830 N N . THR A 1 642 ? 158.89300 137.30300 75.12400 1.000 207.46598 669 THR B N 1
ATOM 4831 C CA . THR A 1 642 ? 160.16600 137.84600 74.66400 1.000 207.46598 669 THR B CA 1
ATOM 4832 C C . THR A 1 642 ? 160.82600 136.92300 73.65200 1.000 207.46598 669 THR B C 1
ATOM 4833 O O . THR A 1 642 ? 161.49900 137.39400 72.72800 1.000 207.46598 669 THR B O 1
ATOM 4837 N N . LYS A 1 643 ? 160.67500 135.61200 73.84600 1.000 206.53251 670 LYS B N 1
ATOM 4838 C CA . LYS A 1 643 ? 161.20700 134.54200 73.00700 1.000 206.53251 670 LYS B CA 1
ATOM 4839 C C . LYS A 1 643 ? 162.71400 134.41300 73.19200 1.000 206.53251 670 LYS B C 1
ATOM 4840 O O . LYS A 1 643 ? 163.30800 133.41100 72.77800 1.000 206.53251 670 LYS B O 1
ATOM 4846 N N . LEU A 1 644 ? 163.33300 135.41800 73.82500 1.000 206.69668 671 LEU B N 1
ATOM 4847 C CA . LEU A 1 644 ? 164.71300 135.39200 74.29700 1.000 206.69668 671 LEU B CA 1
ATOM 4848 C C . LEU A 1 644 ? 165.02000 136.62200 75.14800 1.000 206.69668 671 LEU B C 1
ATOM 4849 O O . LEU A 1 644 ? 164.77000 137.75500 74.71800 1.000 206.69668 671 LEU B O 1
ATOM 4854 N N . PRO A 1 645 ? 165.51000 136.44500 76.37300 1.000 203.84583 672 PRO B N 1
ATOM 4855 C CA . PRO A 1 645 ? 166.20500 137.54500 77.05600 1.000 203.84583 672 PRO B CA 1
ATOM 4856 C C . PRO A 1 645 ? 167.71200 137.48900 76.85400 1.000 203.84583 672 PRO B C 1
ATOM 4857 O O . PRO A 1 645 ? 168.44500 137.22400 77.81100 1.000 203.84583 672 PRO B O 1
ATOM 4861 N N . ASN A 1 646 ? 168.19800 137.74300 75.64200 1.000 202.31071 673 ASN B N 1
ATOM 4862 C CA . ASN A 1 646 ? 169.61900 137.58800 75.35400 1.000 202.31071 673 ASN B CA 1
ATOM 4863 C C . ASN A 1 646 ? 170.45200 138.79600 75.76100 1.000 202.31071 673 ASN B C 1
ATOM 4864 O O . ASN A 1 646 ? 171.67900 138.75600 75.62600 1.000 202.31071 673 ASN B O 1
ATOM 4869 N N . LEU A 1 647 ? 169.82500 139.86600 76.25200 1.000 199.98195 674 LEU B N 1
ATOM 4870 C CA . LEU A 1 647 ? 170.57900 141.00100 76.76800 1.000 199.98195 674 LEU B CA 1
ATOM 4871 C C . LEU A 1 647 ? 171.26000 140.69700 78.09500 1.000 199.98195 674 LEU B C 1
ATOM 4872 O O . LEU A 1 647 ? 172.04900 141.52200 78.56900 1.000 199.98195 674 LEU B O 1
ATOM 4877 N N . THR A 1 648 ? 170.96800 139.54400 78.70400 1.000 200.62789 675 THR B N 1
ATOM 4878 C CA . THR A 1 648 ? 171.55900 139.19000 79.98900 1.000 200.62789 675 THR B CA 1
ATOM 4879 C C . THR A 1 648 ? 173.07600 139.07800 79.92600 1.000 200.62789 675 THR B C 1
ATOM 4880 O O . THR A 1 648 ? 173.73800 139.21000 80.96100 1.000 200.62789 675 THR B O 1
ATOM 4884 N N . LYS A 1 649 ? 173.64100 138.81900 78.74900 1.000 194.12403 676 LYS B N 1
ATOM 4885 C CA . LYS A 1 649 ? 175.09100 138.79700 78.61800 1.000 194.12403 676 LYS B CA 1
ATOM 4886 C C . LYS A 1 649 ? 175.66200 140.18900 78.86000 1.000 194.12403 676 LYS B C 1
ATOM 4887 O O . LYS A 1 649 ? 175.04300 141.20500 78.53100 1.000 194.12403 676 LYS B O 1
ATOM 4893 N N . HIS A 1 650 ? 176.85700 140.22500 79.45400 1.000 190.09830 677 HIS B N 1
ATOM 4894 C CA . HIS A 1 650 ? 177.51400 141.47500 79.84100 1.000 190.09830 677 HIS B CA 1
ATOM 4895 C C . HIS A 1 650 ? 176.63200 142.29500 80.78200 1.000 190.09830 677 HIS B C 1
ATOM 4896 O O . HIS A 1 650 ? 176.59000 143.52400 80.71300 1.000 190.09830 677 HIS B O 1
ATOM 4903 N N . ASN A 1 651 ? 175.92600 141.60300 81.67400 1.000 190.89261 678 ASN B N 1
ATOM 4904 C CA . ASN A 1 651 ? 175.07500 142.23100 82.67100 1.000 190.89261 678 ASN B CA 1
ATOM 4905 C C . ASN A 1 651 ? 175.39400 141.64600 84.03900 1.000 190.89261 678 ASN B C 1
ATOM 4906 O O . ASN A 1 651 ? 175.99500 140.57500 84.15500 1.000 190.89261 678 ASN B O 1
ATOM 4911 N N . GLU A 1 652 ? 174.98300 142.36700 85.08200 1.000 191.16565 679 GLU B N 1
ATOM 4912 C CA . GLU A 1 652 ? 175.27700 141.98900 86.45800 1.000 191.16565 679 GLU B CA 1
ATOM 4913 C C . GLU A 1 652 ? 174.02800 141.58800 87.23600 1.000 191.16565 679 GLU B C 1
ATOM 4914 O O . GLU A 1 652 ? 173.97000 141.79200 88.45200 1.000 191.16565 679 GLU B O 1
ATOM 4920 N N . ILE A 1 653 ? 173.02600 141.02200 86.56100 1.000 195.82672 680 ILE B N 1
ATOM 4921 C CA . ILE A 1 653 ? 171.81300 140.59700 87.24900 1.000 195.82672 680 ILE B CA 1
ATOM 4922 C C . ILE A 1 653 ? 172.13200 139.43200 88.17400 1.000 195.82672 680 ILE B C 1
ATOM 4923 O O . ILE A 1 653 ? 172.98700 138.59100 87.87100 1.000 195.82672 680 ILE B O 1
ATOM 4928 N N . THR A 1 654 ? 171.45000 139.38400 89.32100 1.000 198.27818 681 THR B N 1
ATOM 4929 C CA . THR A 1 654 ? 171.66200 138.31900 90.29000 1.000 198.27818 681 THR B CA 1
ATOM 4930 C C . THR A 1 654 ? 170.41000 137.51800 90.61500 1.000 198.27818 681 THR B C 1
ATOM 4931 O O . THR A 1 654 ? 170.53000 136.43300 91.19100 1.000 198.27818 681 THR B O 1
ATOM 4935 N N . GLN A 1 655 ? 169.22300 138.01300 90.26400 1.000 200.71032 682 GLN B N 1
ATOM 4936 C CA . GLN A 1 655 ? 167.97700 137.29800 90.51100 1.000 200.71032 682 GLN B CA 1
ATOM 4937 C C . GLN A 1 655 ? 167.11200 137.34800 89.26100 1.000 200.71032 682 GLN B C 1
ATOM 4938 O O . GLN A 1 655 ? 167.08100 138.36600 88.56300 1.000 200.71032 682 GLN B O 1
ATOM 4944 N N . LEU A 1 656 ? 166.41500 136.24800 88.98200 1.000 202.17057 683 LEU B N 1
ATOM 4945 C CA . LEU A 1 656 ? 165.54300 136.12900 87.81900 1.000 202.17057 683 LEU B CA 1
ATOM 4946 C C . LEU A 1 656 ? 164.32700 135.29900 88.20200 1.000 202.17057 683 LEU B C 1
ATOM 4947 O O . LEU A 1 656 ? 164.46600 134.23200 88.80800 1.000 202.17057 683 LEU B O 1
ATOM 4952 N N . TYR A 1 657 ? 163.14100 135.78700 87.84800 1.000 200.84860 684 TYR B N 1
ATOM 4953 C CA . TYR A 1 657 ? 161.88800 135.09300 88.11600 1.000 200.84860 684 TYR B CA 1
ATOM 4954 C C . TYR A 1 657 ? 161.00200 135.18500 86.88400 1.000 200.84860 684 TYR B C 1
ATOM 4955 O O . TYR A 1 657 ? 160.64000 136.28700 86.45700 1.000 200.84860 684 TYR B O 1
ATOM 4964 N N . ALA A 1 658 ? 160.65500 134.03000 86.31400 1.000 203.97502 685 ALA B N 1
ATOM 4965 C CA . ALA A 1 658 ? 159.72700 133.94500 85.18500 1.000 203.97502 685 ALA B CA 1
ATOM 4966 C C . ALA A 1 658 ? 158.68000 132.88800 85.53100 1.000 203.97502 685 ALA B C 1
ATOM 4967 O O . ALA A 1 658 ? 158.82200 131.71700 85.17200 1.000 203.97502 685 ALA B O 1
ATOM 4969 N N . ARG A 1 659 ? 157.62800 133.30800 86.23800 1.000 203.61985 686 ARG B N 1
ATOM 4970 C CA . ARG A 1 659 ? 156.54300 132.38400 86.55600 1.000 203.61985 686 ARG B CA 1
ATOM 4971 C C . ARG A 1 659 ? 155.81900 131.93700 85.29400 1.000 203.61985 686 ARG B C 1
ATOM 4972 O O . ARG A 1 659 ? 155.44200 130.76700 85.16700 1.000 203.61985 686 ARG B O 1
ATOM 4974 N N . ASN A 1 660 ? 155.60400 132.85600 84.35800 1.000 200.69676 687 ASN B N 1
ATOM 4975 C CA . ASN A 1 660 ? 155.07200 132.54000 83.04000 1.000 200.69676 687 ASN B CA 1
ATOM 4976 C C . ASN A 1 660 ? 156.06900 133.00800 81.99000 1.000 200.69676 687 ASN B C 1
ATOM 4977 O O . ASN A 1 660 ? 156.34200 134.20800 81.88100 1.000 200.69676 687 ASN B O 1
ATOM 4982 N N . ASN A 1 661 ? 156.60600 132.06700 81.21800 1.000 207.35797 688 ASN B N 1
ATOM 4983 C CA . ASN A 1 661 ? 157.69000 132.36800 80.29700 1.000 207.35797 688 ASN B CA 1
ATOM 4984 C C . ASN A 1 661 ? 157.38500 131.76400 78.93500 1.000 207.35797 688 ASN B C 1
ATOM 4985 O O . ASN A 1 661 ? 156.63000 130.79600 78.81400 1.000 207.35797 688 ASN B O 1
ATOM 4990 N N . SER A 1 662 ? 157.98400 132.35500 77.90400 1.000 203.48563 689 SER B N 1
ATOM 4991 C CA . SER A 1 662 ? 157.86500 131.82900 76.55600 1.000 203.48563 689 SER B CA 1
ATOM 4992 C C . SER A 1 662 ? 158.56600 130.47400 76.45200 1.000 203.48563 689 SER B C 1
ATOM 4993 O O . SER A 1 662 ? 159.17400 129.98100 77.40600 1.000 203.48563 689 SER B O 1
ATOM 4996 N N . ILE A 1 663 ? 158.47000 129.86900 75.26500 1.000 206.45661 690 ILE B N 1
ATOM 4997 C CA . ILE A 1 663 ? 159.08100 128.56700 75.03300 1.000 206.45661 690 ILE B CA 1
ATOM 4998 C C . ILE A 1 663 ? 160.56900 128.62900 75.34500 1.000 206.45661 690 ILE B C 1
ATOM 4999 O O . ILE A 1 663 ? 161.28500 129.53000 74.89500 1.000 206.45661 690 ILE B O 1
ATOM 5004 N N . GLN A 1 664 ? 161.03900 127.65500 76.12700 1.000 212.33511 691 GLN B N 1
ATOM 5005 C CA . GLN A 1 664 ? 162.41900 127.63600 76.61000 1.000 212.33511 691 GLN B CA 1
ATOM 5006 C C . GLN A 1 664 ? 163.32800 127.08800 75.51300 1.000 212.33511 691 GLN B C 1
ATOM 5007 O O . GLN A 1 664 ? 163.92800 126.01600 75.62500 1.000 212.33511 691 GLN B O 1
ATOM 5009 N N . ASN A 1 665 ? 163.42500 127.84800 74.42200 1.000 209.55430 692 ASN B N 1
ATOM 5010 C CA . ASN A 1 665 ? 164.36100 127.56600 73.34100 1.000 209.55430 692 ASN B CA 1
ATOM 5011 C C . ASN A 1 665 ? 165.60000 128.44800 73.42700 1.000 209.55430 692 ASN B C 1
ATOM 5012 O O . ASN A 1 665 ? 166.14000 128.85900 72.39500 1.000 209.55430 692 ASN B O 1
ATOM 5014 N N . LEU A 1 666 ? 166.05700 128.74600 74.64000 1.000 207.51767 693 LEU B N 1
ATOM 5015 C CA . LEU A 1 666 ? 167.06200 129.78300 74.82800 1.000 207.51767 693 LEU B CA 1
ATOM 5016 C C . LEU A 1 666 ? 168.45300 129.29500 74.44600 1.000 207.51767 693 LEU B C 1
ATOM 5017 O O . LEU A 1 666 ? 168.78900 128.11800 74.60700 1.000 207.51767 693 LEU B O 1
ATOM 5022 N N . LEU A 1 667 ? 169.26000 130.21900 73.94000 1.000 203.58103 694 LEU B N 1
ATOM 5023 C CA . LEU A 1 667 ? 170.63000 129.94300 73.54000 1.000 203.58103 694 LEU B CA 1
ATOM 5024 C C . LEU A 1 667 ? 171.58400 130.25500 74.68600 1.000 203.58103 694 LEU B C 1
ATOM 5025 O O . LEU A 1 667 ? 171.21800 130.92400 75.65600 1.000 203.58103 694 LEU B O 1
ATOM 5027 N N . PRO A 1 668 ? 172.82800 129.77100 74.61100 1.000 200.30070 695 PRO B N 1
ATOM 5028 C CA . PRO A 1 668 ? 173.81500 130.14100 75.64000 1.000 200.30070 695 PRO B CA 1
ATOM 5029 C C . PRO A 1 668 ? 174.09500 131.63300 75.71100 1.000 200.30070 695 PRO B C 1
ATOM 5030 O O . PRO A 1 668 ? 174.75600 132.08300 76.65500 1.000 200.30070 695 PRO B O 1
ATOM 5034 N N . HIS A 1 669 ? 173.63600 132.41500 74.73100 1.000 198.38438 696 HIS B N 1
ATOM 5035 C CA . HIS A 1 669 ? 173.76000 133.86500 74.83000 1.000 198.38438 696 HIS B CA 1
ATOM 5036 C C . HIS A 1 669 ? 173.00200 134.39700 76.04000 1.000 198.38438 696 HIS B C 1
ATOM 5037 O O . HIS A 1 669 ? 173.45200 135.34300 76.69800 1.000 198.38438 696 HIS B O 1
ATOM 5039 N N . ASN A 1 670 ? 171.84800 133.80100 76.34700 1.000 203.67379 697 ASN B N 1
ATOM 5040 C CA . ASN A 1 670 ? 171.07200 134.23500 77.50500 1.000 203.67379 697 ASN B CA 1
ATOM 5041 C C . ASN A 1 670 ? 171.79000 133.89000 78.80400 1.000 203.67379 697 ASN B C 1
ATOM 5042 O O . ASN A 1 670 ? 171.58500 134.55100 79.82900 1.000 203.67379 697 ASN B O 1
ATOM 5047 N N . ILE A 1 671 ? 172.64100 132.86700 78.77900 1.000 202.39299 698 ILE B N 1
ATOM 5048 C CA . ILE A 1 671 ? 173.31100 132.36800 79.97900 1.000 202.39299 698 ILE B CA 1
ATOM 5049 C C . ILE A 1 671 ? 174.00000 133.52600 80.69100 1.000 202.39299 698 ILE B C 1
ATOM 5050 O O . ILE A 1 671 ? 174.90700 134.15700 80.12800 1.000 202.39299 698 ILE B O 1
ATOM 5055 N N . PRO A 1 672 ? 173.59000 133.84700 81.91600 1.000 200.30511 699 PRO B N 1
ATOM 5056 C CA . PRO A 1 672 ? 174.10300 135.04700 82.58800 1.000 200.30511 699 PRO B CA 1
ATOM 5057 C C . PRO A 1 672 ? 175.32200 134.78500 83.45700 1.000 200.30511 699 PRO B C 1
ATOM 5058 O O . PRO A 1 672 ? 175.61500 133.64000 83.81400 1.000 200.30511 699 PRO B O 1
ATOM 5062 N N . SER A 1 673 ? 176.04100 135.85800 83.79700 1.000 197.54916 700 SER B N 1
ATOM 5063 C CA . SER A 1 673 ? 177.31900 135.71000 84.48400 1.000 197.54916 700 SER B CA 1
ATOM 5064 C C . SER A 1 673 ? 177.13900 135.51300 85.98400 1.000 197.54916 700 SER B C 1
ATOM 5065 O O . SER A 1 673 ? 177.78600 134.64700 86.58400 1.000 197.54916 700 SER B O 1
ATOM 5068 N N . LYS A 1 674 ? 176.27100 136.30700 86.61100 1.000 199.61248 701 LYS B N 1
ATOM 5069 C CA . LYS A 1 674 ? 176.20400 136.38000 88.06600 1.000 199.61248 701 LYS B CA 1
ATOM 5070 C C . LYS A 1 674 ? 174.80800 136.10400 88.61700 1.000 199.61248 701 LYS B C 1
ATOM 5071 O O . LYS A 1 674 ? 174.46400 136.60100 89.69400 1.000 199.61248 701 LYS B O 1
ATOM 5073 N N . LEU A 1 675 ? 174.00100 135.31900 87.91000 1.000 203.09496 702 LEU B N 1
ATOM 5074 C CA . LEU A 1 675 ? 172.63300 135.02100 88.32400 1.000 203.09496 702 LEU B CA 1
ATOM 5075 C C . LEU A 1 675 ? 172.66600 133.92900 89.38700 1.000 203.09496 702 LEU B C 1
ATOM 5076 O O . LEU A 1 675 ? 173.13300 132.81600 89.12700 1.000 203.09496 702 LEU B O 1
ATOM 5081 N N . ARG A 1 676 ? 172.17200 134.24500 90.58700 1.000 202.79156 703 ARG B N 1
ATOM 5082 C CA . ARG A 1 676 ? 172.10700 133.23700 91.64000 1.000 202.79156 703 ARG B CA 1
ATOM 5083 C C . ARG A 1 676 ? 170.83700 132.39800 91.53500 1.000 202.79156 703 ARG B C 1
ATOM 5084 O O . ARG A 1 676 ? 170.90800 131.17000 91.40300 1.000 202.79156 703 ARG B O 1
ATOM 5092 N N . ILE A 1 677 ? 169.67000 133.04000 91.57800 1.000 202.48807 704 ILE B N 1
ATOM 5093 C CA . ILE A 1 677 ? 168.37700 132.36300 91.54300 1.000 202.48807 704 ILE B CA 1
ATOM 5094 C C . ILE A 1 677 ? 167.77000 132.53500 90.15700 1.000 202.48807 704 ILE B C 1
ATOM 5095 O O . ILE A 1 677 ? 167.82300 133.62500 89.57500 1.000 202.48807 704 ILE B O 1
ATOM 5100 N N . ILE A 1 678 ? 167.23600 131.44600 89.61100 1.000 205.07796 705 ILE B N 1
ATOM 5101 C CA . ILE A 1 678 ? 166.64600 131.43700 88.28000 1.000 205.07796 705 ILE B CA 1
ATOM 5102 C C . ILE A 1 678 ? 165.35600 130.62800 88.33300 1.000 205.07796 705 ILE B C 1
ATOM 5103 O O . ILE A 1 678 ? 165.28600 129.60900 89.03100 1.000 205.07796 705 ILE B O 1
ATOM 5108 N N . ASP A 1 679 ? 164.33000 131.10100 87.63000 1.000 209.55095 706 ASP B N 1
ATOM 5109 C CA . ASP A 1 679 ? 163.03700 130.43000 87.56800 1.000 209.55095 706 ASP B CA 1
ATOM 5110 C C . ASP A 1 679 ? 162.59300 130.32600 86.11700 1.000 209.55095 706 ASP B C 1
ATOM 5111 O O . ASP A 1 679 ? 162.62000 131.32000 85.38500 1.000 209.55095 706 ASP B O 1
ATOM 5116 N N . LEU A 1 680 ? 162.17700 129.12800 85.70600 1.000 212.02013 707 LEU B N 1
ATOM 5117 C CA . LEU A 1 680 ? 161.73100 128.86800 84.33900 1.000 212.02013 707 LEU B CA 1
ATOM 5118 C C . LEU A 1 680 ? 160.35300 128.21800 84.33500 1.000 212.02013 707 LEU B C 1
ATOM 5119 O O . LEU A 1 680 ? 160.10600 127.24600 83.61700 1.000 212.02013 707 LEU B O 1
ATOM 5124 N N . SER A 1 681 ? 159.43200 128.75000 85.13300 1.000 207.93548 708 SER B N 1
ATOM 5125 C CA . SER A 1 681 ? 158.11300 128.15100 85.26400 1.000 207.93548 708 SER B CA 1
ATOM 5126 C C . SER A 1 681 ? 157.23900 128.46100 84.04900 1.000 207.93548 708 SER B C 1
ATOM 5127 O O . SER A 1 681 ? 157.37900 129.49700 83.39300 1.000 207.93548 708 SER B O 1
ATOM 5130 N N . GLN A 1 682 ? 156.32200 127.53200 83.75900 1.000 207.22001 709 GLN B N 1
ATOM 5131 C CA . GLN A 1 682 ? 155.31600 127.70000 82.70700 1.000 207.22001 709 GLN B CA 1
ATOM 5132 C C . GLN A 1 682 ? 155.95500 127.96600 81.34600 1.000 207.22001 709 GLN B C 1
ATOM 5133 O O . GLN A 1 682 ? 155.77600 129.03200 80.75400 1.000 207.22001 709 GLN B O 1
ATOM 5135 N N . ASN A 1 683 ? 156.70900 126.99000 80.84500 1.000 212.35640 710 ASN B N 1
ATOM 5136 C CA . ASN A 1 683 ? 157.34900 127.10000 79.54400 1.000 212.35640 710 ASN B CA 1
ATOM 5137 C C . ASN A 1 683 ? 157.51000 125.71100 78.94100 1.000 212.35640 710 ASN B C 1
ATOM 5138 O O . ASN A 1 683 ? 157.22200 124.69400 79.57700 1.000 212.35640 710 ASN B O 1
ATOM 5143 N N . LEU A 1 684 ? 157.97400 125.67800 77.69400 1.000 211.61213 711 LEU B N 1
ATOM 5144 C CA . LEU A 1 684 ? 158.22400 124.42000 76.99600 1.000 211.61213 711 LEU B CA 1
ATOM 5145 C C . LEU A 1 684 ? 159.65700 123.98800 77.27900 1.000 211.61213 711 LEU B C 1
ATOM 5146 O O . LEU A 1 684 ? 160.60100 124.45700 76.63900 1.000 211.61213 711 LEU B O 1
ATOM 5151 N N . LEU A 1 685 ? 159.82300 123.08700 78.25100 1.000 214.20507 712 LEU B N 1
ATOM 5152 C CA . LEU A 1 685 ? 161.15400 122.60400 78.60200 1.000 214.20507 712 LEU B CA 1
ATOM 5153 C C . LEU A 1 685 ? 161.75200 121.73400 77.50300 1.000 214.20507 712 LEU B C 1
ATOM 5154 O O . LEU A 1 685 ? 162.95700 121.46000 77.52100 1.000 214.20507 712 LEU B O 1
ATOM 5159 N N . LYS A 1 686 ? 160.93400 121.28200 76.55100 1.000 213.74595 713 LYS B N 1
ATOM 5160 C CA . LYS A 1 686 ? 161.44100 120.40600 75.49900 1.000 213.74595 713 LYS B CA 1
ATOM 5161 C C . LYS A 1 686 ? 162.40800 121.14000 74.57800 1.000 213.74595 713 LYS B C 1
ATOM 5162 O O . LYS A 1 686 ? 163.31900 120.52800 74.00800 1.000 213.74595 713 LYS B O 1
ATOM 5164 N N . MET A 1 687 ? 162.22600 122.45200 74.41800 1.000 216.60486 714 MET B N 1
ATOM 5165 C CA . MET A 1 687 ? 163.01400 123.19300 73.43800 1.000 216.60486 714 MET B CA 1
ATOM 5166 C C . MET A 1 687 ? 164.45300 123.39500 73.90000 1.000 216.60486 714 MET B C 1
ATOM 5167 O O . MET A 1 687 ? 165.35700 123.56200 73.07200 1.000 216.60486 714 MET B O 1
ATOM 5169 N N . ILE A 1 688 ? 164.69000 123.39400 75.21500 1.000 218.45445 715 ILE B N 1
ATOM 5170 C CA . ILE A 1 688 ? 166.03300 123.65800 75.71400 1.000 218.45445 715 ILE B CA 1
ATOM 5171 C C . ILE A 1 688 ? 166.95900 122.50900 75.31800 1.000 218.45445 715 ILE B C 1
ATOM 5172 O O . ILE A 1 688 ? 166.53400 121.35700 75.16000 1.000 218.45445 715 ILE B O 1
ATOM 5177 N N . ASP A 1 689 ? 168.23600 122.83100 75.14000 1.000 217.75085 716 ASP B N 1
ATOM 5178 C CA . ASP A 1 689 ? 169.23100 121.87400 74.68600 1.000 217.75085 716 ASP B CA 1
ATOM 5179 C C . ASP A 1 689 ? 170.24200 121.60000 75.79200 1.000 217.75085 716 ASP B C 1
ATOM 5180 O O . ASP A 1 689 ? 170.35100 122.34900 76.76600 1.000 217.75085 716 ASP B O 1
ATOM 5185 N N . ASP A 1 690 ? 170.98300 120.50200 75.62500 1.000 215.21261 717 ASP B N 1
ATOM 5186 C CA . ASP A 1 690 ? 171.95200 120.10100 76.63900 1.000 215.21261 717 ASP B CA 1
ATOM 5187 C C . ASP A 1 690 ? 173.15600 121.03400 76.66000 1.000 215.21261 717 ASP B C 1
ATOM 5188 O O . ASP A 1 690 ? 173.72600 121.29600 77.72500 1.000 215.21261 717 ASP B O 1
ATOM 5190 N N . SER A 1 691 ? 173.56300 121.53900 75.49100 1.000 213.64755 718 SER B N 1
ATOM 5191 C CA . SER A 1 691 ? 174.74100 122.40000 75.42400 1.000 213.64755 718 SER B CA 1
ATOM 5192 C C . SER A 1 691 ? 174.54900 123.66500 76.24900 1.000 213.64755 718 SER B C 1
ATOM 5193 O O . SER A 1 691 ? 175.46800 124.10300 76.95100 1.000 213.64755 718 SER B O 1
ATOM 5196 N N . THR A 1 692 ? 173.36200 124.27100 76.17200 1.000 212.48912 719 THR B N 1
ATOM 5197 C CA . THR A 1 692 ? 173.05700 125.40200 77.04200 1.000 212.48912 719 THR B CA 1
ATOM 5198 C C . THR A 1 692 ? 173.08000 124.98100 78.50600 1.000 212.48912 719 THR B C 1
ATOM 5199 O O . THR A 1 692 ? 173.63600 125.68600 79.35600 1.000 212.48912 719 THR B O 1
ATOM 5203 N N . LEU A 1 693 ? 172.49000 123.82500 78.81600 1.000 212.88987 720 LEU B N 1
ATOM 5204 C CA . LEU A 1 693 ? 172.48900 123.33700 80.19100 1.000 212.88987 720 LEU B CA 1
ATOM 5205 C C . LEU A 1 693 ? 173.89100 122.94700 80.64000 1.000 212.88987 720 LEU B C 1
ATOM 5206 O O . LEU A 1 693 ? 174.24600 123.12100 81.81200 1.000 212.88987 720 LEU B O 1
ATOM 5211 N N . ALA A 1 694 ? 174.69900 122.40600 79.72600 1.000 210.13701 721 ALA B N 1
ATOM 5212 C CA . ALA A 1 694 ? 176.07200 122.05300 80.07200 1.000 210.13701 721 ALA B CA 1
ATOM 5213 C C . ALA A 1 694 ? 176.88300 123.28700 80.44400 1.000 210.13701 721 ALA B C 1
ATOM 5214 O O . ALA A 1 694 ? 177.67900 123.25500 81.39000 1.000 210.13701 721 ALA B O 1
ATOM 5216 N N . GLN A 1 695 ? 176.69300 124.38800 79.71200 1.000 205.19999 722 GLN B N 1
ATOM 5217 C CA . GLN A 1 695 ? 177.45900 125.60000 79.98500 1.000 205.19999 722 GLN B CA 1
ATOM 5218 C C . GLN A 1 695 ? 177.06000 126.22600 81.31500 1.000 205.19999 722 GLN B C 1
ATOM 5219 O O . GLN A 1 695 ? 177.76800 127.09600 81.83600 1.000 205.19999 722 GLN B O 1
ATOM 5221 N N . ILE A 1 696 ? 175.92400 125.80500 81.87800 1.000 205.27135 723 ILE B N 1
ATOM 5222 C CA . ILE A 1 696 ? 175.50900 126.31000 83.18100 1.000 205.27135 723 ILE B CA 1
ATOM 5223 C C . ILE A 1 696 ? 176.51100 125.86600 84.23500 1.000 205.27135 723 ILE B C 1
ATOM 5224 O O . ILE A 1 696 ? 176.79000 124.67000 84.38900 1.000 205.27135 723 ILE B O 1
ATOM 5229 N N . ASN A 1 697 ? 177.05800 126.83200 84.96800 1.000 202.89971 724 ASN B N 1
ATOM 5230 C CA . ASN A 1 697 ? 178.07900 126.56900 85.97000 1.000 202.89971 724 ASN B CA 1
ATOM 5231 C C . ASN A 1 697 ? 177.73200 127.28900 87.26300 1.000 202.89971 724 ASN B C 1
ATOM 5232 O O . ASN A 1 697 ? 177.33200 128.45800 87.24700 1.000 202.89971 724 ASN B O 1
ATOM 5237 N N . ARG A 1 698 ? 177.89000 126.58500 88.37900 1.000 206.27236 725 ARG B N 1
ATOM 5238 C CA . ARG A 1 698 ? 177.67200 127.15000 89.70300 1.000 206.27236 725 ARG B CA 1
ATOM 5239 C C . ARG A 1 698 ? 178.92400 127.80000 90.27400 1.000 206.27236 725 ARG B C 1
ATOM 5240 O O . ARG A 1 698 ? 178.92000 128.19700 91.44400 1.000 206.27236 725 ARG B O 1
ATOM 5242 N N . SER A 1 699 ? 179.99300 127.90500 89.48100 1.000 207.88075 726 SER B N 1
ATOM 5243 C CA . SER A 1 699 ? 181.23900 128.47900 89.97900 1.000 207.88075 726 SER B CA 1
ATOM 5244 C C . SER A 1 699 ? 181.05200 129.93000 90.40400 1.000 207.88075 726 SER B C 1
ATOM 5245 O O . SER A 1 699 ? 181.58800 130.35500 91.43400 1.000 207.88075 726 SER B O 1
ATOM 5248 N N . SER A 1 700 ? 180.30400 130.70900 89.61900 1.000 206.58729 727 SER B N 1
ATOM 5249 C CA . SER A 1 700 ? 180.09800 132.11200 89.96300 1.000 206.58729 727 SER B CA 1
ATOM 5250 C C . SER A 1 700 ?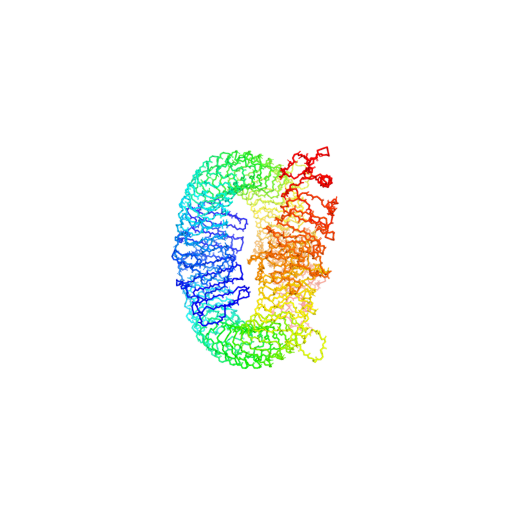 179.32400 132.25500 91.26800 1.000 206.58729 727 SER B C 1
ATOM 5251 O O . SER A 1 700 ? 179.77500 132.94100 92.19300 1.000 206.58729 727 SER B O 1
ATOM 5254 N N . HIS A 1 701 ? 178.16800 131.60400 91.36700 1.000 205.32821 728 HIS B N 1
ATOM 5255 C CA . HIS A 1 701 ? 177.35200 131.61600 92.57600 1.000 205.32821 728 HIS B CA 1
ATOM 5256 C C . HIS A 1 701 ? 176.51300 130.34700 92.59100 1.000 205.32821 728 HIS B C 1
ATOM 5257 O O . HIS A 1 701 ? 176.46200 129.60100 91.61000 1.000 205.32821 728 HIS B O 1
ATOM 5264 N N . LEU A 1 702 ? 175.85700 130.11300 93.72500 1.000 205.94915 729 LEU B N 1
ATOM 5265 C CA . LEU A 1 702 ? 174.95800 128.97400 93.85100 1.000 205.94915 729 LEU B CA 1
ATOM 5266 C C . LEU A 1 702 ? 173.80000 129.10900 92.87000 1.000 205.94915 729 LEU B C 1
ATOM 5267 O O . LEU A 1 702 ? 173.29300 130.20700 92.62800 1.000 205.94915 729 LEU B O 1
ATOM 5272 N N . GLU A 1 703 ? 173.38100 127.98100 92.30300 1.000 208.02813 730 GLU B N 1
ATOM 5273 C CA . GLU A 1 703 ? 172.35500 127.95900 91.27000 1.000 208.02813 730 GLU B CA 1
ATOM 5274 C C . GLU A 1 703 ? 171.17000 127.12700 91.73500 1.000 208.02813 730 GLU B C 1
ATOM 5275 O O . GLU A 1 703 ? 171.34000 125.98300 92.17100 1.000 208.02813 730 GLU B O 1
ATOM 5281 N N . THR A 1 704 ? 169.97500 127.70500 91.64400 1.000 208.00106 731 THR B N 1
ATOM 5282 C CA . THR A 1 704 ? 168.72700 127.01000 91.92300 1.000 208.00106 731 THR B CA 1
ATOM 5283 C C . THR A 1 704 ? 167.74200 127.30500 90.80100 1.000 208.00106 731 THR B C 1
ATOM 5284 O O . THR A 1 704 ? 167.44700 128.47100 90.52200 1.000 208.00106 731 THR B O 1
ATOM 5288 N N . ILE A 1 705 ? 167.22800 126.25200 90.17000 1.000 210.80098 732 ILE B N 1
ATOM 5289 C CA . ILE A 1 705 ? 166.39500 126.36200 88.97800 1.000 210.80098 732 ILE B CA 1
ATOM 5290 C C . ILE A 1 705 ? 164.99800 125.85500 89.31200 1.000 210.80098 732 ILE B C 1
ATOM 5291 O O . ILE A 1 705 ? 164.83100 125.02200 90.21100 1.000 210.80098 732 ILE B O 1
ATOM 5296 N N . ARG A 1 706 ? 163.99700 126.37200 88.60300 1.000 211.05984 733 ARG B N 1
ATOM 5297 C CA . ARG A 1 706 ? 162.61200 125.94600 88.76200 1.000 211.05984 733 ARG B CA 1
ATOM 5298 C C . ARG A 1 706 ? 162.19600 125.14000 87.53900 1.000 211.05984 733 ARG B C 1
ATOM 5299 O O . ARG A 1 706 ? 162.31200 125.61800 86.40500 1.000 211.05984 733 ARG B O 1
ATOM 5301 N N . LEU A 1 707 ? 161.71800 123.91900 87.77300 1.000 213.41840 734 LEU B N 1
ATOM 5302 C CA . LEU A 1 707 ? 161.19300 123.06100 86.71900 1.000 213.41840 734 LEU B CA 1
ATOM 5303 C C . LEU A 1 707 ? 159.67300 122.96500 86.75400 1.000 213.41840 734 LEU B C 1
ATOM 5304 O O . LEU A 1 707 ? 159.10000 122.10100 86.08200 1.000 213.41840 734 LEU B O 1
ATOM 5306 N N . SER A 1 708 ? 159.01000 123.82500 87.52400 1.000 212.21790 735 SER B N 1
ATOM 5307 C CA . SER A 1 708 ? 157.56000 123.75700 87.65000 1.000 212.21790 735 SER B CA 1
ATOM 5308 C C . SER A 1 708 ? 156.88200 124.13400 86.33800 1.000 212.21790 735 SER B C 1
ATOM 5309 O O . SER A 1 708 ? 157.32700 125.03900 85.62700 1.000 212.21790 735 SER B O 1
ATOM 5312 N N . GLN A 1 709 ? 155.79100 123.42900 86.02700 1.000 211.07798 736 GLN B N 1
ATOM 5313 C CA . GLN A 1 709 ? 154.99200 123.69000 84.82800 1.000 211.07798 736 GLN B CA 1
ATOM 5314 C C . GLN A 1 709 ? 155.85300 123.65900 83.56700 1.000 211.07798 736 GLN B C 1
ATOM 5315 O O . GLN A 1 709 ? 155.69600 124.48300 82.66400 1.000 211.07798 736 GLN B O 1
ATOM 5317 N N . ASN A 1 710 ? 156.77300 122.70100 83.50600 1.000 213.06091 737 ASN B N 1
ATOM 5318 C CA . ASN A 1 710 ? 157.70000 122.56600 82.39300 1.000 213.06091 737 ASN B CA 1
ATOM 5319 C C . ASN A 1 710 ? 157.47000 121.22600 81.71000 1.000 213.06091 737 ASN B C 1
ATOM 5320 O O . ASN A 1 710 ? 157.37700 120.19200 82.37900 1.000 213.06091 737 ASN B O 1
ATOM 5325 N N . GLN A 1 711 ? 157.37800 121.24800 80.38300 1.000 215.64882 738 GLN B N 1
ATOM 5326 C CA . GLN A 1 711 ? 157.15200 120.05200 79.58300 1.000 215.64882 738 GLN B CA 1
ATOM 5327 C C . GLN A 1 711 ? 158.37900 119.79800 78.71900 1.000 215.64882 738 GLN B C 1
ATOM 5328 O O . GLN A 1 711 ? 158.73100 120.62900 77.87500 1.000 215.64882 738 GLN B O 1
ATOM 5330 N N . TRP A 1 712 ? 159.02000 118.64900 78.92200 1.000 223.49679 739 TRP B N 1
ATOM 5331 C CA . TRP A 1 712 ? 160.23800 118.28400 78.21100 1.000 223.49679 739 TRP B CA 1
ATOM 5332 C C . TRP A 1 712 ? 160.08200 116.89500 77.61000 1.000 223.49679 739 TRP B C 1
ATOM 5333 O O . TRP A 1 712 ? 159.61800 115.97200 78.28500 1.000 223.49679 739 TRP B O 1
ATOM 5335 N N . LEU A 1 713 ? 160.47000 116.75200 76.34600 1.000 226.52611 740 LEU B N 1
ATOM 5336 C CA . LEU A 1 713 ? 160.40600 115.45700 75.68500 1.000 226.52611 740 LEU B CA 1
ATOM 5337 C C . LEU A 1 713 ? 161.46900 114.51500 76.23900 1.000 226.52611 740 LEU B C 1
ATOM 5338 O O . LEU A 1 713 ? 162.58000 114.92600 76.58500 1.000 226.52611 740 LEU B O 1
ATOM 5340 N N . CYS A 1 714 ? 161.11600 113.23500 76.32300 1.000 233.45197 741 CYS B N 1
ATOM 5341 C CA . CYS A 1 714 ? 162.00900 112.19400 76.81700 1.000 233.45197 741 CYS B CA 1
ATOM 5342 C C . CYS A 1 714 ? 162.21300 111.15600 75.72100 1.000 233.45197 741 CYS B C 1
ATOM 5343 O O . CYS A 1 714 ? 161.27500 110.43200 75.36700 1.000 233.45197 741 CYS B O 1
ATOM 5346 N N . ASP A 1 715 ? 163.43400 111.08000 75.19700 1.000 231.44228 742 ASP B N 1
ATOM 5347 C CA . ASP A 1 715 ? 163.76400 110.14200 74.13300 1.000 231.44228 742 ASP B CA 1
ATOM 5348 C C . ASP A 1 715 ? 165.27700 110.09000 73.98300 1.000 231.44228 742 ASP B C 1
ATOM 5349 O O . ASP A 1 715 ? 166.01800 110.73700 74.72700 1.000 231.44228 742 ASP B O 1
ATOM 5351 N N . CYS A 1 716 ? 165.72700 109.29800 73.01000 1.000 233.86294 743 CYS B N 1
ATOM 5352 C CA . CYS A 1 716 ? 167.15800 109.22000 72.72600 1.000 233.86294 743 CYS B CA 1
ATOM 5353 C C . CYS A 1 716 ? 167.78100 110.56200 72.34900 1.000 233.86294 743 CYS B C 1
ATOM 5354 O O . CYS A 1 716 ? 168.85200 110.88000 72.89400 1.000 233.86294 743 CYS B O 1
ATOM 5357 N N . PRO A 1 717 ? 167.20900 111.37300 71.44700 1.000 230.94242 744 PRO B N 1
ATOM 5358 C CA . PRO A 1 717 ? 167.82600 112.68700 71.18500 1.000 230.94242 744 PRO B CA 1
ATOM 5359 C C . PRO A 1 717 ? 167.87900 113.57900 72.41200 1.000 230.94242 744 PRO B C 1
ATOM 5360 O O . PRO A 1 717 ? 168.82300 114.36600 72.56200 1.000 230.94242 744 PRO B O 1
ATOM 5364 N N . ALA A 1 718 ? 166.88800 113.48000 73.29900 1.000 225.37754 745 ALA B N 1
ATOM 5365 C CA . ALA A 1 718 ? 166.88300 114.24100 74.54800 1.000 225.37754 745 ALA B CA 1
ATOM 5366 C C . ALA A 1 718 ? 167.43700 113.35000 75.65600 1.000 225.37754 745 ALA B C 1
ATOM 5367 O O . ALA A 1 718 ? 166.72000 112.85700 76.53000 1.000 225.37754 745 ALA B O 1
ATOM 5369 N N . SER A 1 719 ? 168.75200 113.14500 75.61200 1.000 216.00269 746 SER B N 1
ATOM 5370 C CA . SER A 1 719 ? 169.44400 112.29500 76.56700 1.000 216.00269 746 SER B CA 1
ATOM 5371 C C . SER A 1 719 ? 170.32700 113.15000 77.46400 1.000 216.00269 746 SER B C 1
ATOM 5372 O O . SER A 1 719 ? 170.56600 114.33000 77.19500 1.000 216.00269 746 SER B O 1
ATOM 5374 N N . SER A 1 720 ? 170.80000 112.53400 78.54800 1.000 202.05096 747 SER B N 1
ATOM 5375 C CA . SER A 1 720 ? 171.65300 113.09700 79.59300 1.000 202.05096 747 SER B CA 1
ATOM 5376 C C . SER A 1 720 ? 170.91700 114.12500 80.44500 1.000 202.05096 747 SER B C 1
ATOM 5377 O O . SER A 1 720 ? 171.50800 114.66400 81.37800 1.000 202.05096 747 SER B O 1
ATOM 5379 N N . PHE A 1 721 ? 169.64700 114.41600 80.15100 1.000 197.55568 748 PHE B N 1
ATOM 5380 C CA . PHE A 1 721 ? 168.89000 115.34800 80.98000 1.000 197.55568 748 PHE B CA 1
ATOM 5381 C C . PHE A 1 721 ? 168.67200 114.78800 82.38000 1.000 197.55568 748 PHE B C 1
ATOM 5382 O O . PHE A 1 721 ? 168.70200 115.53500 83.36400 1.000 197.55568 748 PHE B O 1
ATOM 5384 N N . LEU A 1 722 ? 168.44200 113.47700 82.48700 1.000 197.11915 749 LEU B N 1
ATOM 5385 C CA . LEU A 1 722 ? 168.26600 112.86000 83.79700 1.000 197.11915 749 LEU B CA 1
ATOM 5386 C C . LEU A 1 722 ? 169.53700 112.96000 84.63100 1.000 197.11915 749 LEU B C 1
ATOM 5387 O O . LEU A 1 722 ? 169.47900 113.21800 85.83900 1.000 197.11915 749 LEU B O 1
ATOM 5389 N N . ILE A 1 723 ? 170.69700 112.75500 84.00300 1.000 197.73816 750 ILE B N 1
ATOM 5390 C CA . ILE A 1 723 ? 171.96300 112.88000 84.72100 1.000 197.73816 750 ILE B CA 1
ATOM 5391 C C . ILE A 1 723 ? 172.17000 114.31500 85.18500 1.000 197.73816 750 ILE B C 1
ATOM 5392 O O . ILE A 1 723 ? 172.65400 114.56200 86.29700 1.000 197.73816 750 ILE B O 1
ATOM 5394 N N . PHE A 1 724 ? 171.81300 115.28400 84.33900 1.000 197.34172 751 PHE B N 1
ATOM 5395 C CA . PHE A 1 724 ? 171.93100 116.68500 84.72900 1.000 197.34172 751 PHE B CA 1
ATOM 5396 C C . PHE A 1 724 ? 170.99700 117.01500 85.88500 1.000 197.34172 751 PHE B C 1
ATOM 5397 O O . PHE A 1 724 ? 171.35500 117.79100 86.77900 1.000 197.34172 751 PHE B O 1
ATOM 5399 N N . VAL A 1 725 ? 169.79300 116.44000 85.88200 1.000 198.29938 752 VAL B N 1
ATOM 5400 C CA . VAL A 1 725 ? 168.86000 116.65200 86.98600 1.000 198.29938 752 VAL B CA 1
ATOM 5401 C C . VAL A 1 725 ? 169.41200 116.05000 88.27200 1.000 198.29938 752 VAL B C 1
ATOM 5402 O O . VAL A 1 725 ? 169.31500 116.65100 89.34900 1.000 198.29938 752 VAL B O 1
ATOM 5404 N N . GLN A 1 726 ? 169.98800 114.85000 88.18000 1.000 198.99616 753 GLN B N 1
ATOM 5405 C CA . GLN A 1 726 ? 170.57600 114.21600 89.35600 1.000 198.99616 753 GLN B CA 1
ATOM 5406 C C . GLN A 1 726 ? 171.73400 115.04100 89.90500 1.000 198.99616 753 GLN B C 1
ATOM 5407 O O . GLN A 1 726 ? 171.86700 115.20400 91.12400 1.000 198.99616 753 GLN B O 1
ATOM 5409 N N . GLN A 1 727 ? 172.58400 115.56400 89.02000 1.000 199.99951 754 GLN B N 1
ATOM 5410 C CA . GLN A 1 727 ? 173.68200 116.41800 89.46100 1.000 199.99951 754 GLN B CA 1
ATOM 5411 C C . GLN A 1 727 ? 173.16100 117.70500 90.08900 1.000 199.99951 754 GLN B C 1
ATOM 5412 O O . GLN A 1 727 ? 173.71500 118.18700 91.08400 1.000 199.99951 754 GLN B O 1
ATOM 5414 N N . ASN A 1 728 ? 172.10000 118.27600 89.52000 1.000 202.37242 755 ASN B N 1
ATOM 5415 C CA . ASN A 1 728 ? 171.49100 119.50100 90.01700 1.000 202.37242 755 ASN B CA 1
ATOM 5416 C C . ASN A 1 728 ? 170.24500 119.23000 90.85200 1.000 202.37242 755 ASN B C 1
ATOM 5417 O O . ASN A 1 728 ? 169.28200 120.00200 90.78400 1.000 202.37242 755 ASN B O 1
ATOM 5419 N N . SER A 1 729 ? 170.24100 118.14300 91.62900 1.000 204.43176 756 SER B N 1
ATOM 5420 C CA . SER A 1 729 ? 169.08400 117.83100 92.46100 1.000 204.43176 756 SER B CA 1
ATOM 5421 C C . SER A 1 729 ? 168.82000 118.93700 93.47400 1.000 204.43176 756 SER B C 1
ATOM 5422 O O . SER A 1 729 ? 167.66500 119.31400 93.70600 1.000 204.43176 756 SER B O 1
ATOM 5424 N N . ARG A 1 730 ? 169.87900 119.46600 94.09100 1.000 206.91635 757 ARG B N 1
ATOM 5425 C CA . ARG A 1 730 ? 169.71700 120.61000 94.98100 1.000 206.91635 757 ARG B CA 1
ATOM 5426 C C . ARG A 1 730 ? 169.23700 121.83600 94.21500 1.000 206.91635 757 ARG B C 1
ATOM 5427 O O . ARG A 1 730 ? 168.41900 122.61400 94.72200 1.000 206.91635 757 ARG B O 1
ATOM 5429 N N . LEU A 1 731 ? 169.74200 122.02900 92.99400 1.000 209.29710 758 LEU B N 1
ATOM 5430 C CA . LEU A 1 731 ? 169.30900 123.16100 92.18000 1.000 209.29710 758 LEU B CA 1
ATOM 5431 C C . LEU A 1 731 ? 167.82700 123.06400 91.84000 1.000 209.29710 758 LEU B C 1
ATOM 5432 O O . LEU A 1 731 ? 167.11100 124.07200 91.85800 1.000 209.29710 758 LEU B O 1
ATOM 5434 N N . ILE A 1 732 ? 167.34900 121.86500 91.52700 1.000 210.27716 759 ILE B N 1
ATOM 5435 C CA . ILE A 1 732 ? 165.94600 121.66900 91.18000 1.000 210.27716 759 ILE B CA 1
ATOM 5436 C C . ILE A 1 732 ? 165.11400 121.73100 92.45400 1.000 210.27716 759 ILE B C 1
ATOM 5437 O O . ILE A 1 732 ? 165.35900 120.98000 93.40500 1.000 210.27716 759 ILE B O 1
ATOM 5439 N N . SER A 1 733 ? 164.13000 122.63300 92.47800 1.000 210.98557 760 SER B N 1
ATOM 5440 C CA . SER A 1 733 ? 163.24600 122.72900 93.63500 1.000 210.98557 760 SER B CA 1
ATOM 5441 C C . SER A 1 733 ? 162.41800 121.46100 93.80200 1.000 210.98557 760 SER B C 1
ATOM 5442 O O . SER A 1 733 ? 162.26800 120.95300 94.91900 1.000 210.98557 760 SER B O 1
ATOM 5444 N N . ASP A 1 734 ? 161.87200 120.93700 92.70300 1.000 212.15923 761 ASP B N 1
ATOM 5445 C CA . ASP A 1 734 ? 161.10100 119.69600 92.71000 1.000 212.15923 761 ASP B CA 1
ATOM 5446 C C . ASP A 1 734 ? 161.47900 118.89000 91.46400 1.000 212.15923 761 ASP B C 1
ATOM 5447 O O . ASP A 1 734 ? 160.89200 119.05300 90.39200 1.000 212.15923 761 ASP B O 1
ATOM 5449 N N . MET A 1 735 ? 162.47500 118.01500 91.61500 1.000 213.75391 762 MET B N 1
ATOM 5450 C CA . MET A 1 735 ? 162.89700 117.17600 90.49800 1.000 213.75391 762 MET B CA 1
ATOM 5451 C C . MET A 1 735 ? 161.80700 116.18500 90.11100 1.000 213.75391 762 MET B C 1
ATOM 5452 O O . MET A 1 735 ? 161.62300 115.88300 88.92600 1.000 213.75391 762 MET B O 1
ATOM 5454 N N . SER A 1 736 ? 161.07900 115.66300 91.10100 1.000 217.74342 763 SER B N 1
ATOM 5455 C CA . SER A 1 736 ? 159.99100 114.73500 90.81100 1.000 217.74342 763 SER B CA 1
ATOM 5456 C C . SER A 1 736 ? 158.88100 115.41500 90.02000 1.000 217.74342 763 SER B C 1
ATOM 5457 O O . SER A 1 736 ? 158.27400 114.80100 89.13400 1.000 217.74342 763 SER B O 1
ATOM 5459 N N . ALA A 1 737 ? 158.59400 116.68200 90.33200 1.000 219.16290 764 ALA B N 1
ATOM 5460 C CA . ALA A 1 737 ? 157.55500 117.40700 89.60600 1.000 219.16290 764 ALA B CA 1
ATOM 5461 C C . ALA A 1 737 ? 157.91600 117.56400 88.13400 1.000 219.16290 764 ALA B C 1
ATOM 5462 O O . ALA A 1 737 ? 157.02800 117.63800 87.27600 1.000 219.16290 764 ALA B O 1
ATOM 5464 N N . ILE A 1 738 ? 159.21300 117.62700 87.82300 1.000 221.25032 765 ILE B N 1
ATOM 5465 C CA . ILE A 1 738 ? 159.63600 117.64300 86.43000 1.000 221.25032 765 ILE B CA 1
ATOM 5466 C C . ILE A 1 738 ? 159.21900 116.33900 85.76900 1.000 221.25032 765 ILE B C 1
ATOM 5467 O O . ILE A 1 738 ? 159.48000 115.24400 86.28500 1.000 221.25032 765 ILE B O 1
ATOM 5469 N N . ARG A 1 739 ? 158.56400 116.45000 84.61700 1.000 229.66067 766 ARG B N 1
ATOM 5470 C CA . ARG A 1 739 ? 157.94200 115.29700 83.98700 1.000 229.66067 766 ARG B CA 1
ATOM 5471 C C . ARG A 1 739 ? 158.12200 115.38300 82.47900 1.000 229.66067 766 ARG B C 1
ATOM 5472 O O . ARG A 1 739 ? 158.36100 116.45500 81.91800 1.000 229.66067 766 ARG B O 1
ATOM 5474 N N . CYS A 1 740 ? 158.01000 114.22800 81.82800 1.000 235.29785 767 CYS B N 1
ATOM 5475 C CA . CYS A 1 740 ? 158.03800 114.18600 80.37300 1.000 235.29785 767 CYS B CA 1
ATOM 5476 C C . CYS A 1 740 ? 156.80300 114.87400 79.80600 1.000 235.29785 767 CYS B C 1
ATOM 5477 O O . CYS A 1 740 ? 155.70700 114.77900 80.36600 1.000 235.29785 767 CYS B O 1
ATOM 5480 N N . HIS A 1 741 ? 156.98900 115.58200 78.69100 1.000 232.23820 768 HIS B N 1
ATOM 5481 C CA . HIS A 1 741 ? 155.88800 116.34800 78.10900 1.000 232.23820 768 HIS B CA 1
ATOM 5482 C C . HIS A 1 741 ? 154.69600 115.48100 77.71900 1.000 232.23820 768 HIS B C 1
ATOM 5483 O O . HIS A 1 741 ? 153.56500 115.82300 78.10700 1.000 232.23820 768 HIS B O 1
ATOM 5485 N N . PRO A 1 742 ? 154.84900 114.37600 76.97600 1.000 231.97090 769 PRO B N 1
ATOM 5486 C CA . PRO A 1 742 ? 153.65700 113.56700 76.66700 1.000 231.97090 769 PRO B CA 1
ATOM 5487 C C . PRO A 1 742 ? 153.15500 112.76300 77.85300 1.000 231.97090 769 PRO B C 1
ATOM 5488 O O . PRO A 1 742 ? 151.94100 112.70100 78.08700 1.000 231.97090 769 PRO B O 1
ATOM 5492 N N . SER A 1 743 ? 154.06100 112.14100 78.61200 1.000 233.14214 770 SER B N 1
ATOM 5493 C CA . SER A 1 743 ? 153.64200 111.28500 79.71700 1.000 233.14214 770 SER B CA 1
ATOM 5494 C C . SER A 1 743 ? 153.04900 112.09600 80.86200 1.000 233.14214 770 SER B C 1
ATOM 5495 O O . SER A 1 743 ? 152.04100 111.69700 81.45600 1.000 233.14214 770 SER B O 1
ATOM 5497 N N . GLY A 1 744 ? 153.65600 113.23400 81.18700 1.000 235.03690 771 GLY B N 1
ATOM 5498 C CA . GLY A 1 744 ? 153.20700 114.00700 82.32900 1.000 235.03690 771 GLY B CA 1
ATOM 5499 C C . GLY A 1 744 ? 153.54200 113.38000 83.66300 1.000 235.03690 771 GLY B C 1
ATOM 5500 O O . GLY A 1 744 ? 152.90300 113.70100 84.67000 1.000 235.03690 771 GLY B O 1
ATOM 5501 N N . LYS A 1 745 ? 154.53100 112.48900 83.69700 1.000 235.82549 772 LYS B N 1
ATOM 5502 C CA . LYS A 1 745 ? 154.92900 111.80700 84.91800 1.000 235.82549 772 LYS B CA 1
ATOM 5503 C C . LYS A 1 745 ? 156.44200 111.88200 85.05900 1.000 235.82549 772 LYS B C 1
ATOM 5504 O O . LYS A 1 745 ? 157.16800 112.06900 84.07900 1.000 235.82549 772 LYS B O 1
ATOM 5506 N N . SER A 1 746 ? 156.90600 111.74000 86.29800 1.000 238.18171 773 SER B N 1
ATOM 5507 C CA . SER A 1 746 ? 158.32700 111.86800 86.59100 1.000 238.18171 773 SER B CA 1
ATOM 5508 C C . SER A 1 746 ? 159.13900 110.83500 85.81800 1.000 238.18171 773 SER B C 1
ATOM 5509 O O . SER A 1 746 ? 158.73600 109.67900 85.66300 1.000 238.18171 773 SER B O 1
ATOM 5511 N N . LEU A 1 747 ? 160.29900 111.26800 85.33000 1.000 246.46806 774 LEU B N 1
ATOM 5512 C CA . LEU A 1 747 ? 161.20600 110.41400 84.57800 1.000 246.46806 774 LEU B CA 1
ATOM 5513 C C . LEU A 1 747 ? 162.10900 109.58100 85.47700 1.000 246.46806 774 LEU B C 1
ATOM 5514 O O . LEU A 1 747 ? 162.91600 108.79500 84.96800 1.000 246.46806 774 LEU B O 1
ATOM 5516 N N . ASP A 1 748 ? 161.99700 109.73900 86.79800 1.000 250.21988 775 ASP B N 1
ATOM 5517 C CA . ASP A 1 748 ? 162.82600 108.96200 87.71400 1.000 250.21988 775 ASP B CA 1
ATOM 5518 C C . ASP A 1 748 ? 162.53100 107.47200 87.59700 1.000 250.21988 775 ASP B C 1
ATOM 5519 O O . ASP A 1 748 ? 163.44800 106.64400 87.65400 1.000 250.21988 775 ASP B O 1
ATOM 5521 N N . SER A 1 749 ? 161.25600 107.11000 87.44100 1.000 252.50522 776 SER B N 1
ATOM 5522 C CA . SER A 1 749 ? 160.90200 105.70200 87.29500 1.000 252.50522 776 SER B CA 1
ATOM 5523 C C . SER A 1 749 ? 161.42400 105.13400 85.98000 1.000 252.50522 776 SER B C 1
ATOM 5524 O O . SER A 1 749 ? 161.67400 103.92800 85.87200 1.000 252.50522 776 SER B O 1
ATOM 5526 N N . ILE A 1 750 ? 161.59400 105.98500 84.97300 1.000 252.84931 777 ILE B N 1
ATOM 5527 C CA . ILE A 1 750 ? 162.05000 105.55500 83.65900 1.000 252.84931 777 ILE B CA 1
ATOM 5528 C C . ILE A 1 750 ? 163.52200 105.90500 83.43200 1.000 252.84931 777 ILE B C 1
ATOM 5529 O O . ILE A 1 750 ? 163.95200 106.05200 82.28800 1.000 252.84931 777 ILE B O 1
ATOM 5531 N N . THR A 1 751 ? 164.30300 106.05000 84.50700 1.000 251.97300 778 THR B N 1
ATOM 5532 C CA . THR A 1 751 ? 165.70500 106.42900 84.35500 1.000 251.97300 778 THR B CA 1
ATOM 5533 C C . THR A 1 751 ? 166.49600 105.35400 83.61800 1.000 251.97300 778 THR B C 1
ATOM 5534 O O . THR A 1 751 ? 167.42200 105.66600 82.85900 1.000 251.97300 778 THR B O 1
ATOM 5538 N N . VAL A 1 752 ? 166.15200 104.08100 83.82900 1.000 250.76076 779 VAL B N 1
ATOM 5539 C CA . VAL A 1 752 ? 166.81000 103.00500 83.09300 1.000 250.76076 779 VAL B CA 1
ATOM 5540 C C . VAL A 1 752 ? 166.41900 103.05100 81.62100 1.000 250.76076 779 VAL B C 1
ATOM 5541 O O . VAL A 1 752 ? 167.18900 102.64000 80.74500 1.000 250.76076 779 VAL B O 1
ATOM 5545 N N . ASN A 1 753 ? 165.21600 103.55300 81.32700 1.000 252.02184 780 ASN B N 1
ATOM 5546 C CA . ASN A 1 753 ? 164.76900 103.64700 79.94200 1.000 252.02184 780 ASN B CA 1
ATOM 5547 C C . ASN A 1 753 ? 165.41800 104.81900 79.21700 1.000 252.02184 780 ASN B C 1
ATOM 5548 O O . ASN A 1 753 ? 165.33900 104.90300 77.98600 1.000 252.02184 780 ASN B O 1
ATOM 5553 N N . GLU A 1 754 ? 166.05000 105.73400 79.95700 1.000 249.87555 781 GLU B N 1
ATOM 5554 C CA . GLU A 1 754 ? 166.70500 106.87500 79.32400 1.000 249.87555 781 GLU B CA 1
ATOM 5555 C C . GLU A 1 754 ? 167.84300 106.42600 78.41600 1.000 249.87555 781 GLU B C 1
ATOM 5556 O O . GLU A 1 754 ? 168.00700 106.95100 77.30800 1.000 249.87555 781 GLU B O 1
ATOM 5558 N N . LEU A 1 755 ? 168.64000 105.46100 78.86700 1.000 243.36325 782 LEU B N 1
ATOM 5559 C CA . LEU A 1 755 ? 169.71600 104.93500 78.03800 1.000 243.36325 782 LEU B CA 1
ATOM 5560 C C . LEU A 1 755 ? 169.13900 104.14000 76.87400 1.000 243.36325 782 LEU B C 1
ATOM 5561 O O . LEU A 1 755 ? 168.29400 103.26100 77.06300 1.000 243.36325 782 LEU B O 1
ATOM 5563 N N . CYS A 1 756 ? 169.60000 104.45700 75.66200 1.000 238.38803 783 CYS B N 1
ATOM 5564 C CA . CYS A 1 756 ? 169.07400 103.79100 74.47500 1.000 238.38803 783 CYS B CA 1
ATOM 5565 C C . CYS A 1 756 ? 169.48800 102.32600 74.43300 1.000 238.38803 783 CYS B C 1
ATOM 5566 O O . CYS A 1 756 ? 168.70000 101.46000 74.03600 1.000 238.38803 783 CYS B O 1
ATOM 5569 N N . PHE A 1 757 ? 170.71900 102.02900 74.83800 1.000 234.01355 784 PHE B N 1
ATOM 5570 C CA . PHE A 1 757 ? 171.21400 100.65800 74.84100 1.000 234.01355 784 PHE B CA 1
ATOM 5571 C C . PHE A 1 757 ? 170.57100 99.84500 75.96000 1.000 234.01355 784 PHE B C 1
ATOM 5572 O O . PHE A 1 757 ? 169.88700 100.39400 76.82500 0.000 234.01355 784 PHE B O 1
ATOM 5574 N N . PHE B 1 6 ? 151.46400 169.74400 144.30200 1.000 129.84079 33 PHE C N 1
ATOM 5575 C CA . PHE B 1 6 ? 151.42800 170.07100 142.88200 1.000 129.84079 33 PHE C CA 1
ATOM 5576 C C . PHE B 1 6 ? 150.58100 171.31400 142.61400 1.000 129.84079 33 PHE C C 1
ATOM 5577 O O . PHE B 1 6 ? 150.14300 171.99000 143.54500 1.000 129.84079 33 PHE C O 1
ATOM 5585 N N . THR B 1 7 ? 150.35700 171.61000 141.33500 1.000 130.26502 34 THR C N 1
ATOM 5586 C CA . THR B 1 7 ? 149.65400 172.82800 140.95500 1.000 130.26502 34 THR C CA 1
ATOM 5587 C C . THR B 1 7 ? 148.15900 172.70800 141.22800 1.000 130.26502 34 THR C C 1
ATOM 5588 O O . THR B 1 7 ? 147.49800 171.77900 140.75800 1.000 130.26502 34 THR C O 1
ATOM 5590 N N . CYS B 1 8 ? 147.63000 173.67000 141.97900 1.000 133.75637 35 CYS C N 1
ATOM 5591 C CA . CYS B 1 8 ? 146.20700 173.70700 142.26400 1.000 133.75637 35 CYS C CA 1
ATOM 5592 C C . CYS B 1 8 ? 145.43200 174.11200 141.00900 1.000 133.75637 35 CYS C C 1
ATOM 5593 O O . CYS B 1 8 ? 146.01500 174.63800 140.05700 1.000 133.75637 35 CYS C O 1
ATOM 5596 N N . PRO B 1 9 ? 144.11100 173.85500 140.97100 1.000 138.10576 36 PRO C N 1
ATOM 5597 C CA . PRO B 1 9 ? 143.32600 174.20600 139.77700 1.000 138.10576 36 PRO C CA 1
ATOM 5598 C C . PRO B 1 9 ? 143.45500 175.66900 139.38200 1.000 138.10576 36 PRO C C 1
ATOM 5599 O O . PRO B 1 9 ? 143.47700 176.55900 140.23800 1.000 138.10576 36 PRO C O 1
ATOM 5603 N N . GLU B 1 10 ? 143.54200 175.91800 138.07800 1.000 142.77422 37 GLU C N 1
ATOM 5604 C CA . GLU B 1 10 ? 143.87800 177.24700 137.58500 1.000 142.77422 37 GLU C CA 1
ATOM 5605 C C . GLU B 1 10 ? 142.70100 178.20500 137.72100 1.000 142.77422 37 GLU C C 1
ATOM 5606 O O . GLU B 1 10 ? 141.57500 177.90000 137.31700 1.000 142.77422 37 GLU C O 1
ATOM 5612 N N . GLU B 1 11 ? 142.97300 179.36000 138.33300 1.000 155.68888 38 GLU C N 1
ATOM 5613 C CA . GLU B 1 11 ? 142.09000 180.52500 138.36000 1.000 155.68888 38 GLU C CA 1
ATOM 5614 C C . GLU B 1 11 ? 140.86600 180.33200 139.24800 1.000 155.68888 38 GLU C C 1
ATOM 5615 O O . GLU B 1 11 ? 140.14400 181.29700 139.51700 1.000 155.68888 38 GLU C O 1
ATOM 5621 N N . SER B 1 12 ? 140.63800 179.10400 139.72300 1.000 157.37668 39 SER C N 1
ATOM 5622 C CA . SER B 1 12 ? 139.54000 178.79100 140.64500 1.000 157.37668 39 SER C CA 1
ATOM 5623 C C . SER B 1 12 ? 138.21200 179.39600 140.18700 1.000 157.37668 39 SER C C 1
ATOM 5624 O O . SER B 1 12 ? 137.36000 179.75400 141.00200 1.000 157.37668 39 SER C O 1
ATOM 5626 N N . GLU B 1 13 ? 138.03200 179.51400 138.87300 1.000 162.70919 40 GLU C N 1
ATOM 5627 C CA . GLU B 1 13 ? 136.86200 180.18700 138.32600 1.000 162.70919 40 GLU C CA 1
ATOM 5628 C C . GLU B 1 13 ? 135.65600 179.25700 138.34000 1.000 162.70919 40 GLU C C 1
ATOM 5629 O O . GLU B 1 13 ? 135.77100 178.07200 138.01100 1.000 162.70919 40 GLU C O 1
ATOM 5635 N N . ALA B 1 14 ? 134.49900 179.80500 138.72500 1.000 161.52705 41 ALA C N 1
ATOM 5636 C CA . ALA B 1 14 ? 133.24600 179.05200 138.81000 1.000 161.52705 41 ALA C CA 1
ATOM 5637 C C . ALA B 1 14 ? 133.38500 177.84800 139.73900 1.000 161.52705 41 ALA C C 1
ATOM 5638 O O . ALA B 1 14 ? 132.73400 176.81800 139.55600 1.000 161.52705 41 ALA C O 1
ATOM 5640 N N . SER B 1 15 ? 134.24100 177.98200 140.74800 1.000 157.55111 42 SER C N 1
ATOM 5641 C CA . SER B 1 15 ? 134.48600 176.93400 141.72600 1.000 157.55111 42 SER C CA 1
ATOM 5642 C C . SER B 1 15 ? 134.43400 177.53800 143.12000 1.000 157.55111 42 SER C C 1
ATOM 5643 O O . SER B 1 15 ? 134.98800 178.61700 143.35400 1.000 157.55111 42 SER C O 1
ATOM 5646 N N . ASN B 1 16 ? 133.77300 176.84100 144.04000 1.000 147.67938 43 ASN C N 1
ATOM 5647 C CA . ASN B 1 16 ? 133.62900 177.29400 145.41500 1.000 147.67938 43 ASN C CA 1
ATOM 5648 C C . ASN B 1 16 ? 134.67400 176.69300 146.34200 1.000 147.67938 43 ASN C C 1
ATOM 5649 O O . ASN B 1 16 ? 134.58300 176.87300 147.56000 1.000 147.67938 43 ASN C O 1
ATOM 5654 N N . CYS B 1 17 ? 135.66300 175.98900 145.80000 1.000 144.70596 44 CYS C N 1
ATOM 5655 C CA . CYS B 1 17 ? 136.64600 175.28400 146.60400 1.000 144.70596 44 CYS C CA 1
ATOM 5656 C C . CYS B 1 17 ? 138.04900 175.79000 146.28900 1.000 144.70596 44 CYS C C 1
ATOM 5657 O O . CYS B 1 17 ? 138.39800 176.02400 145.12800 1.000 144.70596 44 CYS C O 1
ATOM 5660 N N . SER B 1 18 ? 138.85200 175.95300 147.34000 1.000 128.25075 45 SER C N 1
ATOM 5661 C CA . SER B 1 18 ? 140.15100 176.60500 147.26400 1.000 128.25075 45 SER C CA 1
ATOM 5662 C C . SER B 1 18 ? 141.26300 175.65800 147.69800 1.000 128.25075 45 SER C C 1
ATOM 5663 O O . SER B 1 18 ? 141.03600 174.68600 148.42200 1.000 128.25075 45 SER C O 1
ATOM 5666 N N . CYS B 1 19 ? 142.48100 175.97200 147.25900 1.000 127.48655 46 CYS C N 1
ATOM 5667 C CA . CYS B 1 19 ? 143.65700 175.14000 147.47900 1.000 127.48655 46 CYS C CA 1
ATOM 5668 C C . CYS B 1 19 ? 144.65700 175.87600 148.36200 1.000 127.48655 46 CYS C C 1
ATOM 5669 O O . CYS B 1 19 ? 144.80300 177.09700 148.25400 1.000 127.48655 46 CYS C O 1
ATOM 5672 N N . GLU B 1 20 ? 145.34300 175.13100 149.23300 1.000 127.83674 47 GLU C N 1
ATOM 5673 C CA . GLU B 1 20 ? 146.32700 175.74100 150.12200 1.000 127.83674 47 GLU C CA 1
ATOM 5674 C C . GLU B 1 20 ? 147.75200 175.59100 149.60100 1.000 127.83674 47 GLU C C 1
ATOM 5675 O O . GLU B 1 20 ? 148.53700 176.54200 149.68400 1.000 127.83674 47 GLU C O 1
ATOM 5677 N N . GLU B 1 21 ? 148.10300 174.41500 149.08200 1.000 130.98632 48 GLU C N 1
ATOM 5678 C CA . GLU B 1 21 ? 149.39700 174.17100 148.43800 1.000 130.98632 48 GLU C CA 1
ATOM 5679 C C . GLU B 1 21 ? 150.57000 174.41100 149.38800 1.000 130.98632 48 GLU C C 1
ATOM 5680 O O . GLU B 1 21 ? 151.40100 175.29700 149.18000 1.000 130.98632 48 GLU C O 1
ATOM 5682 N N . PHE B 1 22 ? 150.63600 173.60600 150.44200 1.000 130.19013 49 PHE C N 1
ATOM 5683 C CA . PHE B 1 22 ? 151.83200 173.56500 151.26700 1.000 130.19013 49 PHE C CA 1
ATOM 5684 C C . PHE B 1 22 ? 152.93100 172.78900 150.54600 1.000 130.19013 49 PHE C C 1
ATOM 5685 O O . PHE B 1 22 ? 152.65200 172.00400 149.63600 1.000 130.19013 49 PHE C O 1
ATOM 5693 N N . PRO B 1 23 ? 154.19900 173.00400 150.91900 1.000 133.15851 50 PRO C N 1
ATOM 5694 C CA . PRO B 1 23 ? 155.28500 172.28300 150.22800 1.000 133.15851 50 PRO C CA 1
ATOM 5695 C C . PRO B 1 23 ? 155.19300 170.77200 150.35300 1.000 133.15851 50 PRO C C 1
ATOM 5696 O O . PRO B 1 23 ? 155.61800 170.05400 149.44000 1.000 133.15851 50 PRO C O 1
ATOM 5700 N N . SER B 1 24 ? 154.64900 170.26600 151.46100 1.000 131.25860 51 SER C N 1
ATOM 5701 C CA . SER B 1 24 ? 154.55300 168.82200 151.64300 1.000 131.25860 51 SER C CA 1
ATOM 5702 C C . SER B 1 24 ? 153.28800 168.24400 151.02100 1.000 131.25860 51 SER C C 1
ATOM 5703 O O . SER B 1 24 ? 153.34900 167.20000 150.36200 1.000 131.25860 51 SER C O 1
ATOM 5706 N N . LYS B 1 25 ? 152.14500 168.89800 151.21200 1.000 129.94378 52 LYS C N 1
ATOM 5707 C CA . LYS B 1 25 ? 150.87800 168.40100 150.69500 1.000 129.94378 52 LYS C CA 1
ATOM 5708 C C . LYS B 1 25 ? 149.96200 169.58400 150.43300 1.000 129.94378 52 LYS C C 1
ATOM 5709 O O . LYS B 1 25 ? 150.06300 170.60800 151.11000 1.000 129.94378 52 LYS C O 1
ATOM 5715 N N . THR B 1 26 ? 149.06800 169.43500 149.46100 1.000 128.13180 53 THR C N 1
ATOM 5716 C CA . THR B 1 26 ? 148.14700 170.50200 149.09400 1.000 128.13180 53 THR C CA 1
ATOM 5717 C C . THR B 1 26 ? 146.77300 170.20500 149.68000 1.000 128.13180 53 THR C C 1
ATOM 5718 O O . THR B 1 26 ? 146.16600 169.17800 149.36000 0.000 128.13180 53 THR C O 1
ATOM 5722 N N . HIS B 1 27 ? 146.28400 171.10300 150.52700 1.000 128.40549 54 HIS C N 1
ATOM 5723 C CA . HIS B 1 27 ? 144.97100 170.95300 151.13200 1.000 128.40549 54 HIS C CA 1
ATOM 5724 C C . HIS B 1 27 ? 143.89700 171.56900 150.24300 1.000 128.40549 54 HIS C C 1
ATOM 5725 O O . HIS B 1 27 ? 144.17100 172.37800 149.35500 1.000 128.40549 54 HIS C O 1
ATOM 5732 N N . PHE B 1 28 ? 142.65300 171.16900 150.49300 1.000 127.32922 55 PHE C N 1
ATOM 5733 C CA . PHE B 1 28 ? 141.49800 171.74700 149.82500 1.000 127.32922 55 PHE C CA 1
ATOM 5734 C C . PHE B 1 28 ? 140.41500 172.01800 150.85500 1.000 127.32922 55 PHE C C 1
ATOM 5735 O O . PHE B 1 28 ? 140.33700 171.33800 151.88000 1.000 127.32922 55 PHE C O 1
ATOM 5743 N N . TYR B 1 29 ? 139.59600 173.02800 150.58200 1.000 132.52215 56 TYR C N 1
ATOM 5744 C CA . TYR B 1 29 ? 138.37100 173.28500 151.32400 1.000 132.52215 56 TYR C CA 1
ATOM 5745 C C . TYR B 1 29 ? 137.38100 173.90100 150.35300 1.000 132.52215 56 TYR C C 1
ATOM 5746 O O . TYR B 1 29 ? 137.74000 174.26200 149.23300 1.000 132.52215 56 TYR C O 1
ATOM 5755 N N . CYS B 1 30 ? 136.13300 174.02900 150.79100 1.000 138.04664 57 CYS C N 1
ATOM 5756 C CA . CYS B 1 30 ? 135.07600 174.64800 149.99100 1.000 138.04664 57 CYS C CA 1
ATOM 5757 C C . CYS B 1 30 ? 134.44400 175.74200 150.84100 1.000 138.04664 57 CYS C C 1
ATOM 5758 O O . CYS B 1 30 ? 133.32200 175.59400 151.34500 1.000 138.04664 57 CYS C O 1
ATOM 5761 N N . PRO B 1 31 ? 135.14600 176.87000 151.01000 1.000 137.80546 58 PRO C N 1
ATOM 5762 C CA . PRO B 1 31 ? 134.77300 177.85600 152.03100 1.000 137.80546 58 PRO C CA 1
ATOM 5763 C C . PRO B 1 31 ? 133.80700 178.92900 151.55600 1.000 137.80546 58 PRO C C 1
ATOM 5764 O O . PRO B 1 31 ? 133.71400 179.98300 152.19400 1.000 137.80546 58 PRO C O 1
ATOM 5768 N N . ASP B 1 32 ? 133.11400 178.69400 150.43600 1.000 143.82000 59 ASP C N 1
ATOM 5769 C CA . ASP B 1 32 ? 132.25100 179.72300 149.86000 1.000 143.82000 59 ASP C CA 1
ATOM 5770 C C . ASP B 1 32 ? 131.29500 180.30800 150.89200 1.000 143.82000 59 ASP C C 1
ATOM 5771 O O . ASP B 1 32 ? 131.06500 181.52200 150.90800 1.000 143.82000 59 ASP C O 1
ATOM 5776 N N . PHE B 1 33 ? 130.73200 179.46800 151.75700 1.000 145.15397 60 PHE C N 1
ATOM 5777 C CA . PHE B 1 33 ? 129.99600 179.95300 152.91700 1.000 145.15397 60 PHE C CA 1
ATOM 5778 C C . PHE B 1 33 ? 130.67500 179.45700 154.18600 1.000 145.15397 60 PHE C C 1
ATOM 5779 O O . PHE B 1 33 ? 130.89400 180.22700 155.12700 1.000 145.15397 60 PHE C O 1
ATOM 5787 N N . ASN B 1 34 ? 131.01700 178.17200 154.21100 1.000 138.06379 61 ASN C N 1
ATOM 5788 C CA . ASN B 1 34 ? 131.77300 177.56200 155.29700 1.000 138.06379 61 ASN C CA 1
ATOM 5789 C C . ASN B 1 34 ? 132.34100 176.22800 154.82800 1.000 138.06379 61 ASN C C 1
ATOM 5790 O O . ASN B 1 34 ? 131.60800 175.40500 154.26500 1.000 138.06379 61 ASN C O 1
ATOM 5795 N N . PRO B 1 35 ? 133.63400 175.97700 155.03300 1.000 131.36856 62 PRO C N 1
ATOM 5796 C CA . PRO B 1 35 ? 134.23500 174.74300 154.51200 1.000 131.36856 62 PRO C CA 1
ATOM 5797 C C . PRO B 1 35 ? 133.76700 173.50800 155.26000 1.000 131.36856 62 PRO C C 1
ATOM 5798 O O . PRO B 1 35 ? 134.16500 173.27000 156.40400 1.000 131.36856 62 PRO C O 1
ATOM 5802 N N . THR B 1 36 ? 132.90600 172.71700 154.61700 1.000 131.06186 63 THR C N 1
ATOM 5803 C CA . THR B 1 36 ? 132.38900 171.51400 155.25900 1.000 131.06186 63 THR C CA 1
ATOM 5804 C C . THR B 1 36 ? 133.40100 170.37400 155.22200 1.000 131.06186 63 THR C C 1
ATOM 5805 O O . THR B 1 36 ? 133.49700 169.59300 156.17500 1.000 131.06186 63 THR C O 1
ATOM 5809 N N . LEU B 1 37 ? 134.16300 170.26200 154.13600 1.000 126.94785 64 LEU C N 1
ATOM 5810 C CA . LEU B 1 37 ? 135.03700 169.12300 153.91300 1.000 126.94785 64 LEU C CA 1
ATOM 5811 C C . LEU B 1 37 ? 136.41100 169.60000 153.47000 1.000 126.94785 64 LEU C C 1
ATOM 5812 O O . LEU B 1 37 ? 136.55400 170.65700 152.85200 1.000 126.94785 64 LEU C O 1
ATOM 5817 N N . TYR B 1 38 ? 137.42700 168.80500 153.78800 1.000 126.13595 65 TYR C N 1
ATOM 5818 C CA . TYR B 1 38 ? 138.78500 169.09900 153.36500 1.000 126.13595 65 TYR C CA 1
ATOM 5819 C C . TYR B 1 38 ? 139.36700 167.88700 152.65900 1.000 126.13595 65 TYR C C 1
ATOM 5820 O O . TYR B 1 38 ? 139.15000 166.74800 153.08100 1.000 126.13595 65 TYR C O 1
ATOM 5829 N N . VAL B 1 39 ? 140.10200 168.13700 151.58100 1.000 124.66375 66 VAL C N 1
ATOM 5830 C CA . VAL B 1 39 ? 140.79200 167.09600 150.83600 1.000 124.66375 66 VAL C CA 1
ATOM 5831 C C . VAL B 1 39 ? 142.25200 167.49700 150.71500 1.000 124.66375 66 VAL C C 1
ATOM 5832 O O . VAL B 1 39 ? 142.56800 168.51700 150.09400 1.000 124.66375 66 VAL C O 1
ATOM 5836 N N . ASP B 1 40 ? 143.14000 166.70400 151.30200 1.000 128.66602 67 ASP C N 1
ATOM 5837 C CA . ASP B 1 40 ? 144.57000 166.93700 151.18300 1.000 128.66602 67 ASP C CA 1
ATOM 5838 C C . ASP B 1 40 ? 145.23700 165.72900 150.54300 1.000 128.66602 67 ASP C C 1
ATOM 5839 O O . ASP B 1 40 ? 144.87000 164.58100 150.80400 1.000 128.66602 67 ASP C O 1
ATOM 5844 N N . VAL B 1 41 ? 146.20500 166.00200 149.67400 1.000 126.70385 68 VAL C N 1
ATOM 5845 C CA . VAL B 1 41 ? 146.81400 164.97600 148.84200 1.000 126.70385 68 VAL C CA 1
ATOM 5846 C C . VAL B 1 41 ? 148.32600 165.11500 148.88900 1.000 126.70385 68 VAL C C 1
ATOM 5847 O O . VAL B 1 41 ? 148.87000 166.22000 148.97400 1.000 126.70385 68 VAL C O 1
ATOM 5851 N N . GLU B 1 42 ? 149.00600 163.97600 148.85100 1.000 133.45220 69 GLU C N 1
ATOM 5852 C CA . GLU B 1 42 ? 150.43500 163.95400 148.59600 1.000 133.45220 69 GLU C CA 1
ATOM 5853 C C . GLU B 1 42 ? 150.67700 163.98400 147.08900 1.000 133.45220 69 GLU C C 1
ATOM 5854 O O . GLU B 1 42 ? 149.74700 164.09500 146.28800 1.000 133.45220 69 GLU C O 1
ATOM 5856 N N . ASP B 1 43 ? 151.95000 163.89200 146.70200 1.000 140.56954 70 ASP C N 1
ATOM 5857 C CA . ASP B 1 43 ? 152.27900 163.86600 145.28100 1.000 140.56954 70 ASP C CA 1
ATOM 5858 C C . ASP B 1 43 ? 151.68300 162.63500 144.60900 1.000 140.56954 70 ASP C C 1
ATOM 5859 O O . ASP B 1 43 ? 150.98200 162.74100 143.59600 1.000 140.56954 70 ASP C O 1
ATOM 5861 N N . ARG B 1 44 ? 151.95200 161.45500 145.16500 1.000 138.01526 71 ARG C N 1
ATOM 5862 C CA . ARG B 1 44 ? 151.34800 160.22300 144.68000 1.000 138.01526 71 ARG C CA 1
ATOM 5863 C C . ARG B 1 44 ? 150.98700 159.25200 145.79400 1.000 138.01526 71 ARG C C 1
ATOM 5864 O O . ARG B 1 44 ? 150.55600 158.13500 145.49400 1.000 138.01526 71 ARG C O 1
ATOM 5866 N N . MET B 1 45 ? 151.14100 159.63600 147.06100 1.000 133.39233 72 MET C N 1
ATOM 5867 C CA . MET B 1 45 ? 151.02300 158.67700 148.15400 1.000 133.39233 72 MET C CA 1
ATOM 5868 C C . MET B 1 45 ? 149.58600 158.54400 148.64600 1.000 133.39233 72 MET C C 1
ATOM 5869 O O . MET B 1 45 ? 149.01200 157.45100 148.62600 1.000 133.39233 72 MET C O 1
ATOM 5871 N N . ARG B 1 46 ? 148.98500 159.64600 149.09000 1.000 129.62454 73 ARG C N 1
ATOM 5872 C CA . ARG B 1 46 ? 147.72900 159.58700 149.82000 1.000 129.62454 73 ARG C CA 1
ATOM 5873 C C . ARG B 1 46 ? 146.71900 160.58200 149.27200 1.000 129.62454 73 ARG C C 1
ATOM 5874 O O . ARG B 1 46 ? 147.07200 161.56400 148.61400 1.000 129.62454 73 ARG C O 1
ATOM 5882 N N . VAL B 1 47 ? 145.44900 160.30100 149.55500 1.000 125.08088 74 VAL C N 1
ATOM 5883 C CA . VAL B 1 47 ? 144.35700 161.25700 149.42500 1.000 125.08088 74 VAL C CA 1
ATOM 5884 C C . VAL B 1 47 ? 143.41800 161.03100 150.60600 1.000 125.08088 74 VAL C C 1
ATOM 5885 O O . VAL B 1 47 ? 142.90500 159.92300 150.79700 1.000 125.08088 74 VAL C O 1
ATOM 5889 N N . ASP B 1 48 ? 143.24500 162.05400 151.43400 1.000 127.01050 75 ASP C N 1
ATOM 5890 C CA . ASP B 1 48 ? 142.39500 161.97600 152.61300 1.000 127.01050 75 ASP C CA 1
ATOM 5891 C C . ASP B 1 48 ? 141.20100 162.89600 152.41600 1.000 127.01050 75 ASP C C 1
ATOM 5892 O O . ASP B 1 48 ? 141.36900 164.07100 152.07500 1.000 127.01050 75 ASP C O 1
ATOM 5897 N N . PHE B 1 49 ? 140.00300 162.36500 152.63300 1.000 123.85177 76 PHE C N 1
ATOM 5898 C CA . PHE B 1 49 ? 138.76500 163.06700 152.32600 1.000 123.85177 76 PHE C CA 1
ATOM 5899 C C . PHE B 1 49 ? 137.81800 162.91200 153.50600 1.000 123.85177 76 PHE C C 1
ATOM 5900 O O . PHE B 1 49 ? 137.37300 161.79900 153.80500 1.000 123.85177 76 PHE C O 1
ATOM 5908 N N . LYS B 1 50 ? 137.51700 164.02100 154.17600 1.000 123.18926 77 LYS C N 1
ATOM 5909 C CA . LYS B 1 50 ? 136.65200 164.02100 155.34600 1.000 123.18926 77 LYS C CA 1
ATOM 5910 C C . LYS B 1 50 ? 135.64300 165.15100 155.23500 1.000 123.18926 77 LYS C C 1
ATOM 5911 O O . LYS B 1 50 ? 136.00200 166.27700 154.88300 1.000 123.18926 77 LYS C O 1
ATOM 5913 N N . CYS B 1 51 ? 134.38400 164.85100 155.54800 1.000 132.96935 78 CYS C N 1
ATOM 5914 C CA . CYS B 1 51 ? 133.30200 165.82600 155.49000 1.000 132.96935 78 CYS C CA 1
ATOM 5915 C C . CYS B 1 51 ? 132.57400 165.83400 156.82500 1.000 132.96935 78 CYS C C 1
ATOM 5916 O O . CYS B 1 51 ? 132.45900 164.79300 157.47700 1.000 132.96935 78 CYS C O 1
ATOM 5919 N N . TYR B 1 52 ? 132.08400 167.00600 157.23100 1.000 133.70919 79 TYR C N 1
ATOM 5920 C CA . TYR B 1 52 ? 131.53300 167.19700 158.56600 1.000 133.70919 79 TYR C CA 1
ATOM 5921 C C . TYR B 1 52 ? 130.10400 167.72800 158.56800 1.000 133.70919 79 TYR C C 1
ATOM 5922 O O . TYR B 1 52 ? 129.65300 168.24700 159.59400 1.000 133.70919 79 TYR C O 1
ATOM 5931 N N . ASP B 1 53 ? 129.38100 167.62100 157.45600 1.000 144.66231 80 ASP C N 1
ATOM 5932 C CA . ASP B 1 53 ? 128.00700 168.09600 157.38800 1.000 144.66231 80 ASP C CA 1
ATOM 5933 C C . ASP B 1 53 ? 127.21500 167.27800 156.37700 1.000 144.66231 80 ASP C C 1
ATOM 5934 O O . ASP B 1 53 ? 127.59500 166.16400 156.00800 1.000 144.66231 80 ASP C O 1
ATOM 5939 N N . GLU B 1 54 ? 126.09300 167.85200 155.94500 1.000 151.30225 81 GLU C N 1
ATOM 5940 C CA . GLU B 1 54 ? 125.15900 167.14900 155.08000 1.000 151.30225 81 GLU C CA 1
ATOM 5941 C C . GLU B 1 54 ? 125.82400 166.76400 153.75900 1.000 151.30225 81 GLU C C 1
ATOM 5942 O O . GLU B 1 54 ? 126.65000 167.51100 153.22500 1.000 151.30225 81 GLU C O 1
ATOM 5944 N N . PRO B 1 55 ? 125.47900 165.59400 153.21000 1.000 153.28676 82 PRO C N 1
ATOM 5945 C CA . PRO B 1 55 ? 126.11900 165.13900 151.96600 1.000 153.28676 82 PRO C CA 1
ATOM 5946 C C . PRO B 1 55 ? 125.81000 165.99900 150.75400 1.000 153.28676 82 PRO C C 1
ATOM 5947 O O . PRO B 1 55 ? 126.53700 165.90600 149.75600 1.000 153.28676 82 PRO C O 1
ATOM 5951 N N . HIS B 1 56 ? 124.76200 166.82500 150.79900 1.000 157.42117 83 HIS C N 1
ATOM 5952 C CA . HIS B 1 56 ? 124.42700 167.66400 149.65400 1.000 157.42117 83 HIS C CA 1
ATOM 5953 C C . HIS B 1 56 ? 125.52200 168.67300 149.34000 1.000 157.42117 83 HIS C C 1
ATOM 5954 O O . HIS B 1 56 ? 125.55900 169.20900 148.22600 1.000 157.42117 83 HIS C O 1
ATOM 5956 N N . ASP B 1 57 ? 126.41500 168.94100 150.29200 1.000 154.24928 84 ASP C N 1
ATOM 5957 C CA . ASP B 1 57 ? 127.49700 169.89200 150.08300 1.000 154.24928 84 ASP C CA 1
ATOM 5958 C C . ASP B 1 57 ? 128.52200 169.42200 149.05900 1.000 154.24928 84 ASP C C 1
ATOM 5959 O O . ASP B 1 57 ? 129.25600 170.25900 148.52200 1.000 154.24928 84 ASP C O 1
ATOM 5961 N N . PHE B 1 58 ? 128.59800 168.12300 148.77500 1.000 150.64284 85 PHE C N 1
ATOM 5962 C CA . PHE B 1 58 ? 129.52500 167.60600 147.77300 1.000 150.64284 85 PHE C CA 1
ATOM 5963 C C . PHE B 1 58 ? 128.78300 166.84900 146.68400 1.000 150.64284 85 PHE C C 1
ATOM 5964 O O . PHE B 1 58 ? 129.29400 165.88100 146.11200 1.000 150.64284 85 PHE C O 1
ATOM 5972 N N . LYS B 1 59 ? 127.56600 167.28900 146.36700 1.000 148.51443 86 LYS C N 1
ATOM 5973 C CA . LYS B 1 59 ? 126.83700 166.68900 145.25900 1.000 148.51443 86 LYS C CA 1
ATOM 5974 C C . LYS B 1 59 ? 127.45800 167.03100 143.91000 1.000 148.51443 86 LYS C C 1
ATOM 5975 O O . LYS B 1 59 ? 127.57300 166.15400 143.04700 1.000 148.51443 86 LYS C O 1
ATOM 5977 N N . SER B 1 60 ? 127.85800 168.28800 143.70700 1.000 145.27191 87 SER C N 1
ATOM 5978 C CA . SER B 1 60 ? 128.37300 168.74800 142.42200 1.000 145.27191 87 SER C CA 1
ATOM 5979 C C . SER B 1 60 ? 129.62500 169.61000 142.61100 1.000 145.27191 87 SER C C 1
ATOM 5980 O O . SER B 1 60 ? 129.75600 170.69400 142.04900 1.000 145.27191 87 SER C O 1
ATOM 5983 N N . LEU B 1 61 ? 130.56500 169.13700 143.42700 1.000 141.68946 88 LEU C N 1
ATOM 5984 C CA . LEU B 1 61 ? 131.81100 169.86800 143.59400 1.000 141.68946 88 LEU C CA 1
ATOM 5985 C C . LEU B 1 61 ? 132.59600 169.90000 142.28400 1.000 141.68946 88 LEU C C 1
ATOM 5986 O O . LEU B 1 61 ? 132.48000 168.99100 141.45800 1.000 141.68946 88 LEU C O 1
ATOM 5991 N N . PRO B 1 62 ? 133.39300 170.94500 142.06500 1.000 141.18009 89 PRO C N 1
ATOM 5992 C CA . PRO B 1 62 ? 134.29600 170.94500 140.91000 1.000 141.18009 89 PRO C CA 1
ATOM 5993 C C . PRO B 1 62 ? 135.28300 169.79400 141.00500 1.000 141.18009 89 PRO C C 1
ATOM 5994 O O . PRO B 1 62 ? 135.80800 169.48900 142.07700 1.000 141.18009 89 PRO C O 1
ATOM 5998 N N . ASN B 1 63 ? 135.53400 169.15300 139.86800 1.000 140.37159 90 ASN C N 1
ATOM 5999 C CA . ASN B 1 63 ? 136.44700 168.02100 139.84700 1.000 140.37159 90 ASN C CA 1
ATOM 6000 C C . ASN B 1 63 ? 137.87600 168.48600 140.10000 1.000 140.37159 90 ASN C C 1
ATOM 6001 O O . ASN B 1 63 ? 138.34600 169.46300 139.51100 1.000 140.37159 90 ASN C O 1
ATOM 6006 N N . LEU B 1 64 ? 138.56300 167.78700 141.00200 1.000 138.43397 91 LEU C N 1
ATOM 6007 C CA . LEU B 1 64 ? 139.92800 168.14200 141.36100 1.000 138.43397 91 LEU C CA 1
ATOM 6008 C C . LEU B 1 64 ? 140.95400 167.64800 140.35300 1.000 138.43397 91 LEU C C 1
ATOM 6009 O O . LEU B 1 64 ? 142.02100 168.26000 140.22900 1.000 138.43397 91 LEU C O 1
ATOM 6014 N N . ALA B 1 65 ? 140.65300 166.56300 139.63600 1.000 141.89144 92 ALA C N 1
ATOM 6015 C CA . ALA B 1 65 ? 141.54700 166.00500 138.62100 1.000 141.89144 92 ALA C CA 1
ATOM 6016 C C . ALA B 1 65 ? 142.93200 165.71900 139.19400 1.000 141.89144 92 ALA C C 1
ATOM 6017 O O . ALA B 1 65 ? 143.95800 165.97300 138.56000 1.000 141.89144 92 ALA C O 1
ATOM 6019 N N . ILE B 1 66 ? 142.96100 165.18700 140.40600 1.000 140.45610 93 ILE C N 1
ATOM 6020 C CA . ILE B 1 66 ? 144.21200 164.84600 141.07000 1.000 140.45610 93 ILE C CA 1
ATOM 6021 C C . ILE B 1 66 ? 144.74300 163.54800 140.48400 1.000 140.45610 93 ILE C C 1
ATOM 6022 O O . ILE B 1 66 ? 143.98100 162.67000 140.06300 1.000 140.45610 93 ILE C O 1
ATOM 6027 N N . GLY B 1 67 ? 146.06700 163.43200 140.43900 1.000 145.29695 94 GLY C N 1
ATOM 6028 C CA . GLY B 1 67 ? 146.67000 162.21000 139.93800 1.000 145.29695 94 GLY C CA 1
ATOM 6029 C C . GLY B 1 67 ? 146.32400 161.02700 140.82300 1.000 145.29695 94 GLY C C 1
ATOM 6030 O O . GLY B 1 67 ? 146.12000 161.16700 142.03100 1.000 145.29695 94 GLY C O 1
ATOM 6031 N N . SER B 1 68 ? 146.24700 159.85000 140.20700 1.000 147.99822 95 SER C N 1
ATOM 6032 C CA . SER B 1 68 ? 145.88400 158.64700 140.94200 1.000 147.99822 95 SER C CA 1
ATOM 6033 C C . SER B 1 68 ? 146.94100 158.32100 141.99100 1.000 147.99822 95 SER C C 1
ATOM 6034 O O . SER B 1 68 ? 148.14400 158.37200 141.72300 1.000 147.99822 95 SER C O 1
ATOM 6037 N N . VAL B 1 69 ? 146.48000 157.98300 143.19400 1.000 141.28189 96 VAL C N 1
ATOM 6038 C CA . VAL B 1 69 ? 147.36200 157.71000 144.31900 1.000 141.28189 96 VAL C CA 1
ATOM 6039 C C . VAL B 1 69 ? 147.01800 156.34200 144.89300 1.000 141.28189 96 VAL C C 1
ATOM 6040 O O . VAL B 1 69 ? 145.88300 155.86700 144.80400 1.000 141.28189 96 VAL C O 1
ATOM 6044 N N . LYS B 1 70 ? 148.02700 155.71000 145.49500 1.000 140.76631 97 LYS C N 1
ATOM 6045 C CA . LYS B 1 70 ? 147.87200 154.33600 145.96200 1.000 140.76631 97 LYS C CA 1
ATOM 6046 C C . LYS B 1 70 ? 146.89100 154.23600 147.12500 1.000 140.76631 97 LYS C C 1
ATOM 6047 O O . LYS B 1 70 ? 146.07500 153.30900 147.17300 1.000 140.76631 97 LYS C O 1
ATOM 6053 N N . LEU B 1 71 ? 146.94900 155.17200 148.06800 1.000 131.45909 98 LEU C N 1
ATOM 6054 C CA . LEU B 1 71 ? 146.15600 155.10300 149.28900 1.000 131.45909 98 LEU C CA 1
ATOM 6055 C C . LEU B 1 71 ? 145.05300 156.15000 149.24800 1.000 131.45909 98 LEU C C 1
ATOM 6056 O O . LEU B 1 71 ? 145.31300 157.32100 148.95400 1.000 131.45909 98 LEU C O 1
ATOM 6061 N N . LEU B 1 72 ? 143.82800 155.72100 149.54000 1.000 125.97892 99 LEU C N 1
ATOM 6062 C CA . LEU B 1 72 ? 142.66800 156.59700 149.61300 1.000 125.97892 99 LEU C CA 1
ATOM 6063 C C . LEU B 1 72 ? 142.02900 156.43900 150.98400 1.000 125.97892 99 LEU C C 1
ATOM 6064 O O . LEU B 1 72 ? 142.05100 155.34500 151.55600 1.000 125.97892 99 LEU C O 1
ATOM 6069 N N . THR B 1 73 ? 141.46700 157.52500 151.50900 1.000 121.71868 100 THR C N 1
ATOM 6070 C CA . THR B 1 73 ? 140.83100 157.51600 152.81900 1.000 121.71868 100 THR C CA 1
ATOM 6071 C C . THR B 1 73 ? 139.57800 158.37700 152.78400 1.000 121.71868 100 THR C C 1
ATOM 6072 O O . THR B 1 73 ? 139.59800 159.48400 152.23800 1.000 121.71868 100 THR C O 1
ATOM 6076 N N . VAL B 1 74 ? 138.49600 157.86900 153.36500 1.000 121.81195 101 VAL C N 1
ATOM 6077 C CA . VAL B 1 74 ? 137.24300 158.60300 153.47800 1.000 121.81195 101 VAL C CA 1
ATOM 6078 C C . VAL B 1 74 ? 136.79300 158.55400 154.92900 1.000 121.81195 101 VAL C C 1
ATOM 6079 O O . VAL B 1 74 ? 136.86700 157.50900 155.58500 1.000 121.81195 101 VAL C O 1
ATOM 6083 N N . VAL B 1 75 ? 136.33100 159.69400 155.43900 1.000 123.41264 102 VAL C N 1
ATOM 6084 C CA . VAL B 1 75 ? 135.91900 159.80100 156.83400 1.000 123.41264 102 VAL C CA 1
ATOM 6085 C C . VAL B 1 75 ? 134.54200 160.44800 156.89500 1.000 123.41264 102 VAL C C 1
ATOM 6086 O O . VAL B 1 75 ? 134.36800 161.58300 156.43900 1.000 123.41264 102 VAL C O 1
ATOM 6090 N N . ASP B 1 76 ? 133.57100 159.72700 157.45600 1.000 133.82192 103 ASP C N 1
ATOM 6091 C CA . ASP B 1 76 ? 132.27100 160.28600 157.83400 1.000 133.82192 103 ASP C CA 1
ATOM 6092 C C . ASP B 1 76 ? 131.57000 160.95000 156.65100 1.000 133.82192 103 ASP C C 1
ATOM 6093 O O . ASP B 1 76 ? 130.91300 161.98300 156.78900 1.000 133.82192 103 ASP C O 1
ATOM 6098 N N . CYS B 1 77 ? 131.70500 160.35400 155.47000 1.000 135.81591 104 CYS C N 1
ATOM 6099 C CA . CYS B 1 77 ? 131.08900 160.88300 154.25600 1.000 135.81591 104 CYS C CA 1
ATOM 6100 C C . CYS B 1 77 ? 130.00300 159.92100 153.79000 1.000 135.81591 104 CYS C C 1
ATOM 6101 O O . CYS B 1 77 ? 130.25400 158.72300 153.62300 1.000 135.81591 104 CYS C O 1
ATOM 6104 N N . VAL B 1 78 ? 128.79700 160.45300 153.58300 1.000 142.03578 105 VAL C N 1
ATOM 6105 C CA . VAL B 1 78 ? 127.66100 159.63400 153.18200 1.000 142.03578 105 VAL C CA 1
ATOM 6106 C C . VAL B 1 78 ? 127.67600 159.44100 151.67100 1.000 142.03578 105 VAL C C 1
ATOM 6107 O O . VAL B 1 78 ? 128.05300 160.34400 150.91200 1.000 142.03578 105 VAL C O 1
ATOM 6111 N N . LEU B 1 79 ? 127.26300 158.25600 151.22600 1.000 147.91025 106 LEU C N 1
ATOM 6112 C CA . LEU B 1 79 ? 127.23700 157.91000 149.81400 1.000 147.91025 106 LEU C CA 1
ATOM 6113 C C . LEU B 1 79 ? 125.95200 157.15300 149.50000 1.000 147.91025 106 LEU C C 1
ATOM 6114 O O . LEU B 1 79 ? 125.30600 156.58900 150.38700 1.000 147.91025 106 LEU C O 1
ATOM 6119 N N . ASP B 1 80 ? 125.58800 157.15000 148.21900 1.000 158.59809 107 ASP C N 1
ATOM 6120 C CA . ASP B 1 80 ? 124.27500 156.69600 147.78600 1.000 158.59809 107 ASP C CA 1
ATOM 6121 C C . ASP B 1 80 ? 124.13100 155.18000 147.93500 1.000 158.59809 107 ASP C C 1
ATOM 6122 O O . ASP B 1 80 ? 125.05800 154.47000 148.33200 1.000 158.59809 107 ASP C O 1
ATOM 6127 N N . ASP B 1 81 ? 122.93900 154.68000 147.60000 1.000 162.26385 108 ASP C N 1
ATOM 6128 C CA . ASP B 1 81 ? 122.55200 153.33200 148.00400 1.000 162.26385 108 ASP C CA 1
ATOM 6129 C C . ASP B 1 81 ? 123.15800 152.25500 147.10800 1.000 162.26385 108 ASP C C 1
ATOM 6130 O O . ASP B 1 81 ? 123.45200 151.15100 147.58000 1.000 162.26385 108 ASP C O 1
ATOM 6135 N N . ASP B 1 82 ? 123.33100 152.53300 145.82400 1.000 161.14805 109 ASP C N 1
ATOM 6136 C CA . ASP B 1 82 ? 123.72200 151.43100 144.94700 1.000 161.14805 109 ASP C CA 1
ATOM 6137 C C . ASP B 1 82 ? 124.93500 151.72600 144.07800 1.000 161.14805 109 ASP C C 1
ATOM 6138 O O . ASP B 1 82 ? 125.66700 150.79600 143.73000 1.000 161.14805 109 ASP C O 1
ATOM 6143 N N . ARG B 1 83 ? 125.16200 152.98300 143.70900 1.000 157.55756 110 ARG C N 1
ATOM 6144 C CA . ARG B 1 83 ? 126.26300 153.30600 142.82000 1.000 157.55756 110 ARG C CA 1
ATOM 6145 C C . ARG B 1 83 ? 127.60200 153.02600 143.49700 1.000 157.55756 110 ARG C C 1
ATOM 6146 O O . ARG B 1 83 ? 127.72900 153.14200 144.71800 1.000 157.55756 110 ARG C O 1
ATOM 6154 N N . PRO B 1 84 ? 128.61500 152.64600 142.72000 1.000 154.28847 111 PRO C N 1
ATOM 6155 C CA . PRO B 1 84 ? 129.90900 152.29000 143.31200 1.000 154.28847 111 PRO C CA 1
ATOM 6156 C C . PRO B 1 84 ? 130.56500 153.47300 144.00800 1.000 154.28847 111 PRO C C 1
ATOM 6157 O O . PRO B 1 84 ? 130.17200 154.62900 143.84200 1.000 154.28847 111 PRO C O 1
ATOM 6161 N N . ILE B 1 85 ? 131.58500 153.15700 144.81100 1.000 152.21599 112 ILE C N 1
ATOM 6162 C CA . ILE B 1 85 ? 132.26700 154.18100 145.59900 1.000 152.21599 112 ILE C CA 1
ATOM 6163 C C . ILE B 1 85 ? 132.93300 155.20400 144.69000 1.000 152.21599 112 ILE C C 1
ATOM 6164 O O . ILE B 1 85 ? 132.84600 156.41500 144.92600 1.000 152.21599 112 ILE C O 1
ATOM 6169 N N . LEU B 1 86 ? 133.61200 154.73700 143.63900 1.000 154.26543 113 LEU C N 1
ATOM 6170 C CA . LEU B 1 86 ? 134.28200 155.65900 142.72900 1.000 154.26543 113 LEU C CA 1
ATOM 6171 C C . LEU B 1 86 ? 133.29100 156.57000 142.01900 1.000 154.26543 113 LEU C C 1
ATOM 6172 O O . LEU B 1 86 ? 133.58000 157.75200 141.80500 1.000 154.26543 113 LEU C O 1
ATOM 6177 N N . GLU B 1 87 ? 132.12400 156.04200 141.64300 1.000 156.22264 114 GLU C N 1
ATOM 6178 C CA . GLU B 1 87 ? 131.10900 156.87400 141.00600 1.000 156.22264 114 GLU C CA 1
ATOM 6179 C C . GLU B 1 87 ? 130.62400 157.96900 141.94600 1.000 156.22264 114 GLU C C 1
ATOM 6180 O O . GLU B 1 87 ? 130.42000 159.11400 141.52600 1.000 156.22264 114 GLU C O 1
ATOM 6186 N N . SER B 1 88 ? 130.42800 157.63500 143.22400 1.000 149.68960 115 SER C N 1
ATOM 6187 C CA . SER B 1 88 ? 129.98200 158.63400 144.18900 1.000 149.68960 115 SER C CA 1
ATOM 6188 C C . SER B 1 88 ? 131.03400 159.71800 144.38800 1.000 149.68960 115 SER C C 1
ATOM 6189 O O . SER B 1 88 ? 130.70000 160.90100 144.52600 1.000 149.68960 115 SER C O 1
ATOM 6192 N N . PHE B 1 89 ? 132.30900 159.33700 144.40400 1.000 144.77827 116 PHE C N 1
ATOM 6193 C CA . PHE B 1 89 ? 133.42100 160.27300 144.56600 1.000 144.77827 116 PHE C CA 1
ATOM 6194 C C . PHE B 1 89 ? 134.13700 160.52600 143.24600 1.000 144.77827 116 PHE C C 1
ATOM 6195 O O . PHE B 1 89 ? 135.36500 160.63700 143.20500 1.000 144.77827 116 PHE C O 1
ATOM 6203 N N . LYS B 1 90 ? 133.38200 160.61000 142.14800 1.000 145.23588 117 LYS C N 1
ATOM 6204 C CA . LYS B 1 90 ? 133.97900 160.78500 140.82900 1.000 145.23588 117 LYS C CA 1
ATOM 6205 C C . LYS B 1 90 ? 134.72600 162.10500 140.68800 1.000 145.23588 117 LYS C C 1
ATOM 6206 O O . LYS B 1 90 ? 135.63500 162.19900 139.85700 1.000 145.23588 117 LYS C O 1
ATOM 6208 N N . PHE B 1 91 ? 134.36500 163.12400 141.47300 1.000 142.00901 118 PHE C N 1
ATOM 6209 C CA . PHE B 1 91 ? 135.01200 164.42500 141.32600 1.000 142.00901 118 PHE C CA 1
ATOM 6210 C C . PHE B 1 91 ? 136.49400 164.36100 141.67100 1.000 142.00901 118 PHE C C 1
ATOM 6211 O O . PHE B 1 91 ? 137.28500 165.15300 141.14800 1.000 142.00901 118 PHE C O 1
ATOM 6219 N N . LEU B 1 92 ? 136.88900 163.43600 142.54800 1.000 141.84837 119 LEU C N 1
ATOM 6220 C CA . LEU B 1 92 ? 138.30900 163.25500 142.83400 1.000 141.84837 119 LEU C CA 1
ATOM 6221 C C . LEU B 1 92 ? 139.07200 162.77200 141.60700 1.000 141.84837 119 LEU C C 1
ATOM 6222 O O . LEU B 1 92 ? 140.26000 163.07900 141.46000 1.000 141.84837 119 LEU C O 1
ATOM 6227 N N . GLU B 1 93 ? 138.41200 162.02300 140.72400 1.000 147.11447 120 GLU C N 1
ATOM 6228 C CA . GLU B 1 93 ? 139.00000 161.49400 139.49800 1.000 147.11447 120 GLU C CA 1
ATOM 6229 C C . GLU B 1 93 ? 140.24200 160.64900 139.75200 1.000 147.11447 120 GLU C C 1
ATOM 6230 O O . GLU B 1 93 ? 141.20900 160.72100 138.98800 1.000 147.11447 120 GLU C O 1
ATOM 6236 N N . VAL B 1 94 ? 140.24000 159.85200 140.81300 1.000 147.75548 121 VAL C N 1
ATOM 6237 C CA . VAL B 1 94 ? 141.32900 158.92800 141.10600 1.000 147.75548 121 VAL C CA 1
ATOM 6238 C C . VAL B 1 94 ? 140.89500 157.52300 140.71400 1.000 147.75548 121 VAL C C 1
ATOM 6239 O O . VAL B 1 94 ? 139.77300 157.09700 141.01000 1.000 147.75548 121 VAL C O 1
ATOM 6243 N N . ALA B 1 95 ? 141.77300 156.80600 140.02400 1.000 152.30885 122 ALA C N 1
ATOM 6244 C CA . ALA B 1 95 ? 141.42800 155.47500 139.53700 1.000 152.30885 122 ALA C CA 1
ATOM 6245 C C . ALA B 1 95 ? 142.39100 154.39200 139.99900 1.000 152.30885 122 ALA C C 1
ATOM 6246 O O . ALA B 1 95 ? 141.95000 153.28800 140.32400 1.000 152.30885 122 ALA C O 1
ATOM 6248 N N . ASP B 1 96 ? 143.69300 154.67700 140.03400 1.000 152.70759 123 ASP C N 1
ATOM 6249 C CA . ASP B 1 96 ? 144.69400 153.68600 140.43200 1.000 152.70759 123 ASP C CA 1
ATOM 6250 C C . ASP B 1 96 ? 144.81900 153.67500 141.95600 1.000 152.70759 123 ASP C C 1
ATOM 6251 O O . ASP B 1 96 ? 145.71300 154.27900 142.55300 1.000 152.70759 123 ASP C O 1
ATOM 6256 N N . VAL B 1 97 ? 143.89500 152.95600 142.58700 1.000 152.83044 124 VAL C N 1
ATOM 6257 C CA . VAL B 1 97 ? 143.80900 152.86600 144.03900 1.000 152.83044 124 VAL C CA 1
ATOM 6258 C C . VAL B 1 97 ? 144.34900 151.51500 144.48200 1.000 152.83044 124 VAL C C 1
ATOM 6259 O O . VAL B 1 97 ? 143.90800 150.46800 143.99400 1.000 152.83044 124 VAL C O 1
ATOM 6263 N N . ARG B 1 98 ? 145.30600 151.53900 145.41000 1.000 152.35486 125 ARG C N 1
ATOM 6264 C CA . ARG B 1 98 ? 145.86000 150.32200 145.98200 1.000 152.35486 125 ARG C CA 1
ATOM 6265 C C . ARG B 1 98 ? 145.57900 150.17600 147.47000 1.000 152.35486 125 ARG C C 1
ATOM 6266 O O . ARG B 1 98 ? 146.11100 149.25200 148.09500 1.000 152.35486 125 ARG C O 1
ATOM 6274 N N . SER B 1 99 ? 144.76500 151.05300 148.05400 1.000 142.10181 126 SER C N 1
ATOM 6275 C CA . SER B 1 99 ? 144.40600 150.95200 149.46300 1.000 142.10181 126 SER C CA 1
ATOM 6276 C C . SER B 1 99 ? 143.20000 151.84100 149.71800 1.000 142.10181 126 SER C C 1
ATOM 6277 O O . SER B 1 99 ? 143.20500 153.01400 149.33500 1.000 142.10181 126 SER C O 1
ATOM 6280 N N . PHE B 1 100 ? 142.17600 151.28600 150.35900 1.000 130.22617 127 PHE C N 1
ATOM 6281 C CA . PHE B 1 100 ? 140.93100 152.00000 150.61200 1.000 130.22617 127 PHE C CA 1
ATOM 6282 C C . PHE B 1 100 ? 140.56900 151.84700 152.07900 1.000 130.22617 127 PHE 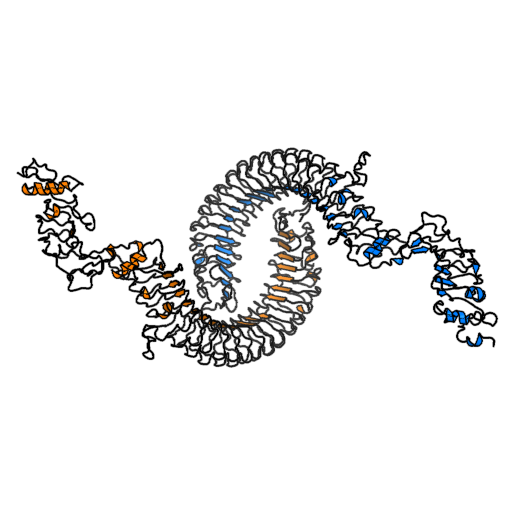C C 1
ATOM 6283 O O . PHE B 1 100 ? 140.51400 150.72500 152.59200 1.000 130.22617 127 PHE C O 1
ATOM 6291 N N . VAL B 1 101 ? 140.32900 152.96900 152.75200 1.000 125.11882 128 VAL C N 1
ATOM 6292 C CA . VAL B 1 101 ? 139.89300 152.99200 154.14200 1.000 125.11882 128 VAL C CA 1
ATOM 6293 C C . VAL B 1 101 ? 138.67900 153.90400 154.23000 1.000 125.11882 128 VAL C C 1
ATOM 6294 O O . VAL B 1 101 ? 138.71500 155.03700 153.73800 1.000 125.11882 128 VAL C O 1
ATOM 6298 N N . TYR B 1 102 ? 137.61300 153.41700 154.85800 1.000 125.81886 129 TYR C N 1
ATOM 6299 C CA . TYR B 1 102 ? 136.33600 154.12200 154.87500 1.000 125.81886 129 TYR C CA 1
ATOM 6300 C C . TYR B 1 102 ? 135.78700 154.15100 156.29400 1.000 125.81886 129 TYR C C 1
ATOM 6301 O O . TYR B 1 102 ? 135.04800 153.24700 156.69400 1.000 125.81886 129 TYR C O 1
ATOM 6310 N N . ASN B 1 103 ? 136.13700 155.18800 157.04700 1.000 126.52198 130 ASN C N 1
ATOM 6311 C CA . ASN B 1 103 ? 135.53700 155.43300 158.35000 1.000 126.52198 130 ASN C CA 1
ATOM 6312 C C . ASN B 1 103 ? 134.19700 156.13000 158.16000 1.000 126.52198 130 ASN C C 1
ATOM 6313 O O . ASN B 1 103 ? 134.10200 157.12600 157.44000 1.000 126.52198 130 ASN C O 1
ATOM 6318 N N . ASN B 1 104 ? 133.15800 155.60200 158.80600 1.000 129.27264 131 ASN C N 1
ATOM 6319 C CA . ASN B 1 104 ? 131.80500 156.11400 158.58800 1.000 129.27264 131 ASN C CA 1
ATOM 6320 C C . ASN B 1 104 ? 131.04600 156.05800 159.91000 1.000 129.27264 131 ASN C C 1
ATOM 6321 O O . ASN B 1 104 ? 130.49000 155.01500 160.26400 1.000 129.27264 131 ASN C O 1
ATOM 6326 N N . HIS B 1 105 ? 131.01400 157.18200 160.61900 1.000 128.20783 132 HIS C N 1
ATOM 6327 C CA . HIS B 1 105 ? 130.24100 157.30800 161.84600 1.000 128.20783 132 HIS C CA 1
ATOM 6328 C C . HIS B 1 105 ? 128.80000 157.73300 161.59600 1.000 128.20783 132 HIS C C 1
ATOM 6329 O O . HIS B 1 105 ? 128.00300 157.74600 162.53900 1.000 128.20783 132 HIS C O 1
ATOM 6336 N N . GLU B 1 106 ? 128.44600 158.07400 160.35500 1.000 137.14241 133 GLU C N 1
ATOM 6337 C CA . GLU B 1 106 ? 127.17300 158.74000 160.09600 1.000 137.14241 133 GLU C CA 1
ATOM 6338 C C . GLU B 1 106 ? 126.00000 157.76700 160.13100 1.000 137.14241 133 GLU C C 1
ATOM 6339 O O . GLU B 1 106 ? 125.10400 157.88900 160.97300 1.000 137.14241 133 GLU C O 1
ATOM 6341 N N . ASN B 1 107 ? 125.98500 156.79500 159.22300 1.000 140.46754 134 ASN C N 1
ATOM 6342 C CA . ASN B 1 107 ? 124.83700 155.90900 159.10700 1.000 140.46754 134 ASN C CA 1
ATOM 6343 C C . ASN B 1 107 ? 125.28400 154.58500 158.50600 1.000 140.46754 134 ASN C C 1
ATOM 6344 O O . ASN B 1 107 ? 126.07900 154.55300 157.56400 1.000 140.46754 134 ASN C O 1
ATOM 6349 N N . GLY B 1 108 ? 124.75800 153.49700 159.06300 1.000 139.11676 135 GLY C N 1
ATOM 6350 C CA . GLY B 1 108 ? 125.06600 152.18300 158.53500 1.000 139.11676 135 GLY C CA 1
ATOM 6351 C C . GLY B 1 108 ? 124.51800 151.99500 157.13400 1.000 139.11676 135 GLY C C 1
ATOM 6352 O O . GLY B 1 108 ? 123.49600 152.56800 156.75400 1.000 139.11676 135 GLY C O 1
ATOM 6353 N N . ILE B 1 109 ? 125.21700 151.17700 156.35200 1.000 138.22519 136 ILE C N 1
ATOM 6354 C CA . ILE B 1 109 ? 124.87700 150.94300 154.95400 1.000 138.22519 136 ILE C CA 1
ATOM 6355 C C . ILE B 1 109 ? 124.99200 149.45000 154.66800 1.000 138.22519 136 ILE C C 1
ATOM 6356 O O . ILE B 1 109 ? 125.95900 148.80400 155.09000 1.000 138.22519 136 ILE C O 1
ATOM 6361 N N . ARG B 1 110 ? 123.99200 148.90000 153.98200 1.000 140.93641 137 ARG C N 1
ATOM 6362 C CA . ARG B 1 110 ? 123.97300 147.48100 153.63800 1.000 140.93641 137 ARG C CA 1
ATOM 6363 C C . ARG B 1 110 ? 124.76200 147.28100 152.35000 1.000 140.93641 137 ARG C C 1
ATOM 6364 O O . ARG B 1 110 ? 124.28300 147.61700 151.26200 1.000 140.93641 137 ARG C O 1
ATOM 6372 N N . TYR B 1 111 ? 125.96800 146.73100 152.46600 1.000 139.89947 138 TYR C N 1
ATOM 6373 C CA . TYR B 1 111 ? 126.84900 146.60000 151.31500 1.000 139.89947 138 TYR C CA 1
ATOM 6374 C C . TYR B 1 111 ? 126.36700 145.51600 150.36100 1.000 139.89947 138 TYR C C 1
ATOM 6375 O O . TYR B 1 111 ? 125.98700 144.41900 150.78400 1.000 139.89947 138 TYR C O 1
ATOM 6384 N N . ASN B 1 112 ? 126.38400 145.83800 149.07400 1.000 150.79411 139 ASN C N 1
ATOM 6385 C CA . ASN B 1 112 ? 126.11300 144.92000 147.98300 1.000 150.79411 139 ASN C CA 1
ATOM 6386 C C . ASN B 1 112 ? 127.34100 144.89300 147.07800 1.000 150.79411 139 ASN C C 1
ATOM 6387 O O . ASN B 1 112 ? 128.23400 145.73700 147.18500 1.000 150.79411 139 ASN C O 1
ATOM 6392 N N . ALA B 1 113 ? 127.38900 143.90700 146.18000 1.000 152.90459 140 ALA C N 1
ATOM 6393 C CA . ALA B 1 113 ? 128.55200 143.74600 145.31400 1.000 152.90459 140 ALA C CA 1
ATOM 6394 C C . ALA B 1 113 ? 128.75800 144.93100 144.37800 1.000 152.90459 140 ALA C C 1
ATOM 6395 O O . ALA B 1 113 ? 129.84700 145.07300 143.81200 1.000 152.90459 140 ALA C O 1
ATOM 6397 N N . LYS B 1 114 ? 127.74600 145.78300 144.20400 1.000 154.27351 141 LYS C N 1
ATOM 6398 C CA . LYS B 1 114 ? 127.84500 146.91000 143.28300 1.000 154.27351 141 LYS C CA 1
ATOM 6399 C C . LYS B 1 114 ? 128.72700 148.03900 143.80000 1.000 154.27351 141 LYS C C 1
ATOM 6400 O O . LYS B 1 114 ? 129.05800 148.94100 143.02500 1.000 154.27351 141 LYS C O 1
ATOM 6406 N N . TYR B 1 115 ? 129.11400 148.01600 145.07700 1.000 150.85898 142 TYR C N 1
ATOM 6407 C CA . TYR B 1 115 ? 129.77300 149.17600 145.66800 1.000 150.85898 142 TYR C CA 1
ATOM 6408 C C . TYR B 1 115 ? 131.22200 149.31900 145.21900 1.000 150.85898 142 TYR C C 1
ATOM 6409 O O . TYR B 1 115 ? 131.72500 150.44200 145.11300 1.000 150.85898 142 TYR C O 1
ATOM 6418 N N . PHE B 1 116 ? 131.91200 148.21200 144.95800 1.000 155.08276 143 PHE C N 1
ATOM 6419 C CA . PHE B 1 116 ? 133.35600 148.24300 144.77000 1.000 155.08276 143 PHE C CA 1
ATOM 6420 C C . PHE B 1 116 ? 133.78400 148.03600 143.32200 1.000 155.08276 143 PHE C C 1
ATOM 6421 O O . PHE B 1 116 ? 134.92100 147.62100 143.07900 1.000 155.08276 143 PHE C O 1
ATOM 6429 N N . GLU B 1 117 ? 132.90800 148.31200 142.35900 1.000 158.29597 144 GLU C N 1
ATOM 6430 C CA . GLU B 1 117 ? 133.30800 148.25600 140.96000 1.000 158.29597 144 GLU C CA 1
ATOM 6431 C C . GLU B 1 117 ? 134.30900 149.36100 140.65000 1.000 158.29597 144 GLU C C 1
ATOM 6432 O O . GLU B 1 117 ? 134.19200 150.48600 141.14300 1.000 158.29597 144 GLU C O 1
ATOM 6438 N N . GLY B 1 118 ? 135.30000 149.03300 139.82600 1.000 160.63651 145 GLY C N 1
ATOM 6439 C CA . GLY B 1 118 ? 136.38600 149.94100 139.53400 1.000 160.63651 145 GLY C CA 1
ATOM 6440 C C . GLY B 1 118 ? 137.58900 149.80400 140.44000 1.000 160.63651 145 GLY C C 1
ATOM 6441 O O . GLY B 1 118 ? 138.54100 150.58200 140.30100 1.000 160.63651 145 GLY C O 1
ATOM 6442 N N . MET B 1 119 ? 137.57900 148.84000 141.35900 1.000 165.14412 146 MET C N 1
ATOM 6443 C CA . MET B 1 119 ? 138.70200 148.62200 142.26000 1.000 165.14412 146 MET C CA 1
ATOM 6444 C C . MET B 1 119 ? 139.20900 147.19300 142.12200 1.000 165.14412 146 MET C C 1
ATOM 6445 O O . MET B 1 119 ? 139.47900 146.52200 143.12200 1.000 165.14412 146 MET C O 1
ATOM 6450 N N . GLU B 1 120 ? 139.34300 146.72400 140.88400 1.000 166.94496 147 GLU C N 1
ATOM 6451 C CA . GLU B 1 120 ? 139.73900 145.35100 140.60200 1.000 166.94496 147 GLU C CA 1
ATOM 6452 C C . GLU B 1 120 ? 141.22600 145.09900 140.81200 1.000 166.94496 147 GLU C C 1
ATOM 6453 O O . GLU B 1 120 ? 141.70600 144.00900 140.48600 1.000 166.94496 147 GLU C O 1
ATOM 6459 N N . GLN B 1 121 ? 141.96800 146.07900 141.32200 1.000 163.17921 148 GLN C N 1
ATOM 6460 C CA . GLN B 1 121 ? 143.34600 145.87700 141.74300 1.000 163.17921 148 GLN C CA 1
ATOM 6461 C C . GLN B 1 121 ? 143.58900 146.35400 143.16600 1.000 163.17921 148 GLN C C 1
ATOM 6462 O O . GLN B 1 121 ? 144.73800 146.63500 143.52500 1.000 163.17921 148 GLN C O 1
ATOM 6468 N N . LEU B 1 122 ? 142.54300 146.45500 143.98100 1.000 155.78938 149 LEU C N 1
ATOM 6469 C CA . LEU B 1 122 ? 142.64400 147.04200 145.30700 1.000 155.78938 149 LEU C CA 1
ATOM 6470 C C . LEU B 1 122 ? 143.23300 146.05500 146.30800 1.000 155.78938 149 LEU C C 1
ATOM 6471 O O . LEU B 1 122 ? 143.04100 144.84100 146.20600 1.000 155.78938 149 LEU C O 1
ATOM 6476 N N . GLU B 1 123 ? 143.96200 146.59600 147.27900 1.000 152.30249 150 GLU C N 1
ATOM 6477 C CA . GLU B 1 123 ? 144.46100 145.84500 148.42100 1.000 152.30249 150 GLU C CA 1
ATOM 6478 C C . GLU B 1 123 ? 144.22400 146.66300 149.68200 1.000 152.30249 150 GLU C C 1
ATOM 6479 O O . GLU B 1 123 ? 143.85300 147.83700 149.62300 1.000 152.30249 150 GLU C O 1
ATOM 6485 N N . ASN B 1 124 ? 144.43500 146.02400 150.83300 1.000 143.45534 151 ASN C N 1
ATOM 6486 C CA . ASN B 1 124 ? 144.31800 146.68100 152.13600 1.000 143.45534 151 ASN C CA 1
ATOM 6487 C C . ASN B 1 124 ? 142.94600 147.32800 152.31500 1.000 143.45534 151 ASN C C 1
ATOM 6488 O O . ASN B 1 124 ? 142.81200 148.40200 152.90500 1.000 143.45534 151 ASN C O 1
ATOM 6493 N N . LEU B 1 125 ? 141.91900 146.66500 151.79400 1.000 129.99035 152 LEU C N 1
ATOM 6494 C CA . LEU B 1 125 ? 140.55700 147.15400 151.95600 1.000 129.99035 152 LEU C CA 1
ATOM 6495 C C . LEU B 1 125 ? 140.19200 147.16500 153.43400 1.000 129.99035 152 LEU C C 1
ATOM 6496 O O . LEU B 1 125 ? 140.51700 146.22900 154.16900 1.000 129.99035 152 LEU C O 1
ATOM 6501 N N . THR B 1 126 ? 139.52600 148.22800 153.87900 1.000 125.49865 153 THR C N 1
ATOM 6502 C CA . THR B 1 126 ? 139.19900 148.40400 155.28900 1.000 125.49865 153 THR C CA 1
ATOM 6503 C C . THR B 1 126 ? 137.85800 149.10700 155.41300 1.000 125.49865 153 THR C C 1
ATOM 6504 O O . THR B 1 126 ? 137.67600 150.19900 154.86600 1.000 125.49865 153 THR C O 1
ATOM 6508 N N . LEU B 1 127 ? 136.92900 148.48700 156.13200 1.000 122.29828 154 LEU C N 1
ATOM 6509 C CA . LEU B 1 127 ? 135.59700 149.04000 156.36600 1.000 122.29828 154 LEU C CA 1
ATOM 6510 C C . LEU B 1 127 ? 135.40300 149.15400 157.87300 1.000 122.29828 154 LEU C C 1
ATOM 6511 O O . LEU B 1 127 ? 135.23000 148.14500 158.56100 1.000 122.29828 154 LEU C O 1
ATOM 6516 N N . ALA B 1 128 ? 135.42100 150.37800 158.38800 1.000 122.78004 155 ALA C N 1
ATOM 6517 C CA . ALA B 1 128 ? 135.33800 150.61900 159.82100 1.000 122.78004 155 ALA C CA 1
ATOM 6518 C C . ALA B 1 128 ? 134.04700 151.35600 160.14800 1.000 122.78004 155 ALA C C 1
ATOM 6519 O O . ALA B 1 128 ? 133.72300 152.36100 159.50700 1.000 122.78004 155 ALA C O 1
ATOM 6521 N N . ARG B 1 129 ? 133.31000 150.84300 161.13100 1.000 124.82162 156 ARG C N 1
ATOM 6522 C CA . ARG B 1 129 ? 132.18200 151.49400 161.79000 1.000 124.82162 156 ARG C CA 1
ATOM 6523 C C . ARG B 1 129 ? 130.98600 151.72100 160.87300 1.000 124.82162 156 ARG C C 1
ATOM 6524 O O . ARG B 1 129 ? 129.99300 152.31000 161.31500 1.000 124.82162 156 ARG C O 1
ATOM 6532 N N . GLY B 1 130 ? 131.03300 151.27200 159.62300 1.000 130.23173 157 GLY C N 1
ATOM 6533 C CA . GLY B 1 130 ? 129.95100 151.55200 158.70100 1.000 130.23173 157 GLY C CA 1
ATOM 6534 C C . GLY B 1 130 ? 129.11600 150.35100 158.30700 1.000 130.23173 157 GLY C C 1
ATOM 6535 O O . GLY B 1 130 ? 127.91900 150.48700 158.04000 1.000 130.23173 157 GLY C O 1
ATOM 6536 N N . VAL B 1 131 ? 129.73300 149.17000 158.26600 1.000 133.10738 158 VAL C N 1
ATOM 6537 C CA . VAL B 1 131 ? 129.05100 147.98600 157.75700 1.000 133.10738 158 VAL C CA 1
ATOM 6538 C C . VAL B 1 131 ? 127.97800 147.54000 158.74000 1.000 133.10738 158 VAL C C 1
ATOM 6539 O O . VAL B 1 131 ? 128.18000 147.55200 159.96100 1.000 133.10738 158 VAL C O 1
ATOM 6543 N N . VAL B 1 132 ? 126.82300 147.14800 158.20800 1.000 132.88801 159 VAL C N 1
ATOM 6544 C CA . VAL B 1 132 ? 125.77000 146.52600 158.99300 1.000 132.88801 159 VAL C CA 1
ATOM 6545 C C . VAL B 1 132 ? 125.52400 145.08600 158.56000 1.000 132.88801 159 VAL C C 1
ATOM 6546 O O . VAL B 1 132 ? 125.23500 144.22600 159.39400 1.000 132.88801 159 VAL C O 1
ATOM 6550 N N . SER B 1 133 ? 125.63100 144.80600 157.26300 1.000 134.34285 160 SER C N 1
ATOM 6551 C CA . SER B 1 133 ? 125.46300 143.46100 156.73800 1.000 134.34285 160 SER C CA 1
ATOM 6552 C C . SER B 1 133 ? 126.10900 143.38900 155.36300 1.000 134.34285 160 SER C C 1
ATOM 6553 O O . SER B 1 133 ? 126.06900 144.35300 154.59400 1.000 134.34285 160 SER C O 1
ATOM 6556 N N . ILE B 1 134 ? 126.70600 142.24000 155.06200 1.000 137.64332 161 ILE C N 1
ATOM 6557 C CA . ILE B 1 134 ? 127.38700 142.01100 153.79400 1.000 137.64332 161 ILE C CA 1
ATOM 6558 C C . ILE B 1 134 ? 126.70000 140.86100 153.07300 1.000 137.64332 161 ILE C C 1
ATOM 6559 O O . ILE B 1 134 ? 126.54600 139.77100 153.63700 1.000 137.64332 161 ILE C O 1
ATOM 6564 N N . ASP B 1 135 ? 126.29300 141.10500 151.83200 1.000 148.36937 162 ASP C N 1
ATOM 6565 C CA . ASP B 1 135 ? 125.67500 140.07400 151.01700 1.000 148.36937 162 ASP C CA 1
ATOM 6566 C C . ASP B 1 135 ? 126.74300 139.16600 150.41100 1.000 148.36937 162 ASP C C 1
ATOM 6567 O O . ASP B 1 135 ? 127.92700 139.50700 150.34400 1.000 148.36937 162 ASP C O 1
ATOM 6572 N N . ARG B 1 136 ? 126.30800 137.99000 149.96800 1.000 147.55048 163 ARG C N 1
ATOM 6573 C CA . ARG B 1 136 ? 127.22200 137.03100 149.36700 1.000 147.55048 163 ARG C CA 1
ATOM 6574 C C . ARG B 1 136 ? 127.79700 137.57900 148.06500 1.000 147.55048 163 ARG C C 1
ATOM 6575 O O . ARG B 1 136 ? 127.15500 138.35500 147.35200 1.000 147.55048 163 ARG C O 1
ATOM 6577 N N . ASP B 1 137 ? 129.03300 137.17300 147.77200 1.000 152.04893 164 ASP C N 1
ATOM 6578 C CA . ASP B 1 137 ? 129.76900 137.57800 146.57700 1.000 152.04893 164 ASP C CA 1
ATOM 6579 C C . ASP B 1 137 ? 129.96700 139.08600 146.48700 1.000 152.04893 164 ASP C C 1
ATOM 6580 O O . ASP B 1 137 ? 130.16600 139.62000 145.39100 1.000 152.04893 164 ASP C O 1
ATOM 6582 N N . THR B 1 138 ? 129.90900 139.79100 147.61900 1.000 152.27098 165 THR C N 1
ATOM 6583 C CA . THR B 1 138 ? 130.17400 141.22600 147.61100 1.000 152.27098 165 THR C CA 1
ATOM 6584 C C . THR B 1 138 ? 131.62500 141.50900 147.24100 1.000 152.27098 165 THR C C 1
ATOM 6585 O O . THR B 1 138 ? 131.91500 142.45500 146.49900 1.000 152.27098 165 THR C O 1
ATOM 6589 N N . PHE B 1 139 ? 132.54800 140.69500 147.74400 1.000 154.35533 166 PHE C N 1
ATOM 6590 C CA . PHE B 1 139 ? 133.97000 140.86400 147.48000 1.000 154.35533 166 PHE C CA 1
ATOM 6591 C C . PHE B 1 139 ? 134.41100 140.21700 146.17500 1.000 154.35533 166 PHE C C 1
ATOM 6592 O O . PHE B 1 139 ? 135.55900 140.41200 145.76200 1.000 154.35533 166 PHE C O 1
ATOM 6600 N N . SER B 1 140 ? 133.53800 139.45300 145.52400 1.000 153.86829 167 SER C N 1
ATOM 6601 C CA . SER B 1 140 ? 133.88900 138.83600 144.25400 1.000 153.86829 167 SER C CA 1
ATOM 6602 C C . SER B 1 140 ? 134.16300 139.90300 143.20300 1.000 153.86829 167 SER C C 1
ATOM 6603 O O . SER B 1 140 ? 133.40600 140.86500 143.05600 1.000 153.86829 167 SER C O 1
ATOM 6606 N N . GLY B 1 141 ? 135.26300 139.72700 142.46700 1.000 160.03239 168 GLY C N 1
ATOM 6607 C CA . GLY B 1 141 ? 135.65800 140.62600 141.40500 1.000 160.03239 168 GLY C CA 1
ATOM 6608 C C . GLY B 1 141 ? 136.99800 141.29900 141.63400 1.000 160.03239 168 GLY C C 1
ATOM 6609 O O . GLY B 1 141 ? 137.62800 141.74500 140.66700 1.000 160.03239 168 GLY C O 1
ATOM 6610 N N . PHE B 1 142 ? 137.44200 141.38800 142.89000 1.000 161.83111 169 PHE C N 1
ATOM 6611 C CA . PHE B 1 142 ? 138.72800 142.01700 143.17500 1.000 161.83111 169 PHE C CA 1
ATOM 6612 C C . PHE B 1 142 ? 139.86500 141.26900 142.49300 1.000 161.83111 169 PHE C C 1
ATOM 6613 O O . PHE B 1 142 ? 140.75000 141.88100 141.88400 1.000 161.83111 169 PHE C O 1
ATOM 6621 N N . LEU B 1 143 ? 139.86800 139.94400 142.60600 1.000 166.29097 170 LEU C N 1
ATOM 6622 C CA . LEU B 1 143 ? 140.78300 139.00100 141.96600 1.000 166.29097 170 LEU C CA 1
ATOM 6623 C C . LEU B 1 143 ? 142.18900 139.08000 142.55400 1.000 166.29097 170 LEU C C 1
ATOM 6624 O O . LEU B 1 143 ? 143.01800 138.21700 142.23800 1.000 166.29097 170 LEU C O 1
ATOM 6629 N N . ASN B 1 144 ? 142.48900 140.07200 143.39100 1.000 164.04039 171 ASN C N 1
ATOM 6630 C CA . ASN B 1 144 ? 143.74900 140.11800 144.12300 1.000 164.04039 171 ASN C CA 1
ATOM 6631 C C . ASN B 1 144 ? 143.62400 140.99900 145.36000 1.000 164.04039 171 ASN C C 1
ATOM 6632 O O . ASN B 1 144 ? 143.67500 142.22900 145.26600 1.000 164.04039 171 ASN C O 1
ATOM 6637 N N . LEU B 1 145 ? 143.46600 140.38100 146.52700 1.000 149.72263 172 LEU C N 1
ATOM 6638 C CA . LEU B 1 145 ? 143.33700 141.10000 147.78800 1.000 149.72263 172 LEU C CA 1
ATOM 6639 C C . LEU B 1 145 ? 144.26200 140.45500 148.80800 1.000 149.72263 172 LEU C C 1
ATOM 6640 O O . LEU B 1 145 ? 144.26800 139.22900 148.95600 1.000 149.72263 172 LEU C O 1
ATOM 6645 N N . LYS B 1 146 ? 145.04400 141.27700 149.50700 1.000 143.46856 173 LYS C N 1
ATOM 6646 C CA . LYS B 1 146 ? 146.00200 140.77600 150.48000 1.000 143.46856 173 LYS C CA 1
ATOM 6647 C C . LYS B 1 146 ? 145.60800 141.04600 151.92400 1.000 143.46856 173 LYS C C 1
ATOM 6648 O O . LYS B 1 146 ? 145.96600 140.25200 152.80000 1.000 143.46856 173 LYS C O 1
ATOM 6654 N N . ARG B 1 147 ? 144.88800 142.13200 152.20100 1.000 136.91868 174 ARG C N 1
ATOM 6655 C CA . ARG B 1 147 ? 144.51000 142.47800 153.56400 1.000 136.91868 174 ARG C CA 1
ATOM 6656 C C . ARG B 1 147 ? 143.08600 143.00800 153.56800 1.000 136.91868 174 ARG C C 1
ATOM 6657 O O . ARG B 1 147 ? 142.71600 143.80000 152.69700 1.000 136.91868 174 ARG C O 1
ATOM 6665 N N . LEU B 1 148 ? 142.29400 142.57000 154.54100 1.000 125.78613 175 LEU C N 1
ATOM 6666 C CA . LEU B 1 148 ? 140.93200 143.04900 154.72300 1.000 125.78613 175 LEU C CA 1
ATOM 6667 C C . LEU B 1 148 ? 140.69200 143.29100 156.20400 1.000 125.78613 175 LEU C C 1
ATOM 6668 O O . LEU B 1 148 ? 141.28800 142.62100 157.05100 1.000 125.78613 175 LEU C O 1
ATOM 6673 N N . THR B 1 149 ? 139.82500 144.25100 156.51500 1.000 125.48073 176 THR C N 1
ATOM 6674 C CA . THR B 1 149 ? 139.52400 144.58800 157.89800 1.000 125.48073 176 THR C CA 1
ATOM 6675 C C . THR B 1 149 ? 138.10900 145.13400 158.00200 1.000 125.48073 176 THR C C 1
ATOM 6676 O O . THR B 1 149 ? 137.72000 146.02200 157.24000 1.000 125.48073 176 THR C O 1
ATOM 6680 N N . ILE B 1 150 ? 137.34600 144.59600 158.95000 1.000 124.51976 177 ILE C N 1
ATOM 6681 C CA . ILE B 1 150 ? 136.00600 145.07600 159.26700 1.000 124.51976 177 ILE C CA 1
ATOM 6682 C C . ILE B 1 150 ? 135.93900 145.20100 160.78200 1.000 124.51976 177 ILE C C 1
ATOM 6683 O O . ILE B 1 150 ? 136.14500 144.21200 161.49300 1.000 124.51976 177 ILE C O 1
ATOM 6688 N N . GLU B 1 151 ? 135.64700 146.39900 161.28100 1.000 129.23842 178 GLU C N 1
ATOM 6689 C CA . GLU B 1 151 ? 135.76900 146.64600 162.70800 1.000 129.23842 178 GLU C CA 1
ATOM 6690 C C . GLU B 1 151 ? 134.73800 147.65600 163.18900 1.000 129.23842 178 GLU C C 1
ATOM 6691 O O . GLU B 1 151 ? 134.21500 148.46000 162.41300 1.000 129.23842 178 GLU C O 1
ATOM 6697 N N . HIS B 1 152 ? 134.45000 147.58600 164.49200 1.000 127.95182 179 HIS C N 1
ATOM 6698 C CA . HIS B 1 152 ? 133.65300 148.58100 165.21200 1.000 127.95182 179 HIS C CA 1
ATOM 6699 C C . HIS B 1 152 ? 132.23000 148.69800 164.66600 1.000 127.95182 179 HIS C C 1
ATOM 6700 O O . HIS B 1 152 ? 131.69400 149.79900 164.54000 1.000 127.95182 179 HIS C O 1
ATOM 6707 N N . ASN B 1 153 ? 131.60300 147.56400 164.35900 1.000 127.14332 180 ASN C N 1
ATOM 6708 C CA . ASN B 1 153 ? 130.25200 147.58200 163.81300 1.000 127.14332 180 ASN C CA 1
ATOM 6709 C C . ASN B 1 153 ? 129.59900 146.22200 164.00300 1.000 127.14332 180 ASN C C 1
ATOM 6710 O O . ASN B 1 153 ? 130.20600 145.19400 163.69400 1.000 127.14332 180 ASN C O 1
ATOM 6715 N N . LYS B 1 154 ? 128.36500 146.22300 164.50900 1.000 128.36707 181 LYS C N 1
ATOM 6716 C CA . LYS B 1 154 ? 127.64400 144.97600 164.74100 1.000 128.36707 181 LYS C CA 1
ATOM 6717 C C . LYS B 1 154 ? 127.35800 144.27300 163.42000 1.000 128.36707 181 LYS C C 1
ATOM 6718 O O . LYS B 1 154 ? 127.04400 144.91800 162.41700 1.000 128.36707 181 LYS C O 1
ATOM 6724 N N . LEU B 1 155 ? 127.46400 142.94500 163.42200 1.000 127.02320 182 LEU C N 1
ATOM 6725 C CA . LEU B 1 155 ? 127.36000 142.17000 162.19500 1.000 127.02320 182 LEU C CA 1
ATOM 6726 C C . LEU B 1 155 ? 126.77500 140.79200 162.46500 1.000 127.02320 182 LEU C C 1
ATOM 6727 O O . LEU B 1 155 ? 126.80100 140.29300 163.59200 1.000 127.02320 182 LEU C O 1
ATOM 6732 N N . ASN B 1 156 ? 126.24700 140.18900 161.40000 1.000 131.92777 183 ASN C N 1
ATOM 6733 C CA . ASN B 1 156 ? 125.82500 138.79200 161.37600 1.000 131.92777 183 ASN C CA 1
ATOM 6734 C C . ASN B 1 156 ? 126.03900 138.28600 159.95900 1.000 131.92777 183 ASN C C 1
ATOM 6735 O O . ASN B 1 156 ? 125.36900 138.74700 159.03100 1.000 131.92777 183 ASN C O 1
ATOM 6740 N N . LEU B 1 157 ? 126.96400 137.34500 159.78900 1.000 134.54915 184 LEU C N 1
ATOM 6741 C CA . LEU B 1 157 ? 127.48300 136.98500 158.47600 1.000 134.54915 184 LEU C CA 1
ATOM 6742 C C . LEU B 1 157 ? 126.99900 135.60700 158.04400 1.000 134.54915 184 LEU C C 1
ATOM 6743 O O . LEU B 1 157 ? 126.79800 134.71600 158.87500 1.000 134.54915 184 LEU C O 1
ATOM 6748 N N . GLN B 1 158 ? 126.81300 135.44600 156.73600 1.000 142.01929 185 GLN C N 1
ATOM 6749 C CA . GLN B 1 158 ? 126.46300 134.16800 156.14300 1.000 142.01929 185 GLN C CA 1
ATOM 6750 C C . GLN B 1 158 ? 127.71200 133.31500 155.93100 1.000 142.01929 185 GLN C C 1
ATOM 6751 O O . GLN B 1 158 ? 128.82500 133.83800 155.83900 1.000 142.01929 185 GLN C O 1
ATOM 6753 N N . PRO B 1 159 ? 127.55400 131.98900 155.86700 1.000 147.60537 186 PRO C N 1
ATOM 6754 C CA . PRO B 1 159 ? 128.73500 131.12200 155.70600 1.000 147.60537 186 PRO C CA 1
ATOM 6755 C C . PRO B 1 159 ? 129.52500 131.36200 154.42800 1.000 147.60537 186 PRO C C 1
ATOM 6756 O O . PRO B 1 159 ? 130.75200 131.20600 154.43200 1.000 147.60537 186 PRO C O 1
ATOM 6760 N N . GLY B 1 160 ? 128.86800 131.73100 153.33400 1.000 148.02755 187 GLY C N 1
ATOM 6761 C CA . GLY B 1 160 ? 129.54500 131.79000 152.05200 1.000 148.02755 187 GLY C CA 1
ATOM 6762 C C . GLY B 1 160 ? 130.04000 133.16000 151.63300 1.000 148.02755 187 GLY C C 1
ATOM 6763 O O . GLY B 1 160 ? 130.30100 133.38800 150.44800 1.000 148.02755 187 GLY C O 1
ATOM 6764 N N . THR B 1 161 ? 130.17600 134.08000 152.58800 1.000 148.53376 188 THR C N 1
ATOM 6765 C CA . THR B 1 161 ? 130.51500 135.45900 152.25000 1.000 148.53376 188 THR C CA 1
ATOM 6766 C C . THR B 1 161 ? 131.94700 135.58300 151.73300 1.000 148.53376 188 THR C C 1
ATOM 6767 O O . THR B 1 161 ? 132.20700 136.30300 150.76200 1.000 148.53376 188 THR C O 1
ATOM 6771 N N . PHE B 1 162 ? 132.89400 134.89300 152.36700 1.000 149.05687 189 PHE C N 1
ATOM 6772 C CA . PHE B 1 162 ? 134.30500 135.03300 152.02600 1.000 149.05687 189 PHE C CA 1
ATOM 6773 C C . PHE B 1 162 ? 134.78700 134.02100 150.99400 1.000 149.05687 189 PHE C C 1
ATOM 6774 O O . PHE B 1 162 ? 135.99000 133.96600 150.72100 1.000 149.05687 189 PHE C O 1
ATOM 6782 N N . GLU B 1 163 ? 133.88800 133.22100 150.42000 1.000 150.35794 190 GLU C N 1
ATOM 6783 C CA . GLU B 1 163 ? 134.31800 132.14600 149.53100 1.000 150.35794 190 GLU C CA 1
ATOM 6784 C C . GLU B 1 163 ? 134.99400 132.68500 148.27400 1.000 150.35794 190 GLU C C 1
ATOM 6785 O O . GLU B 1 163 ? 135.82200 132.00000 147.66400 1.000 150.35794 190 GLU C O 1
ATOM 6787 N N . ALA B 1 164 ? 134.65800 133.91300 147.87500 1.000 155.05735 191 ALA C N 1
ATOM 6788 C CA . ALA B 1 164 ? 135.09200 134.41100 146.57300 1.000 155.05735 191 ALA C CA 1
ATOM 6789 C C . ALA B 1 164 ? 136.56600 134.80400 146.57000 1.000 155.05735 191 ALA C C 1
ATOM 6790 O O . ALA B 1 164 ? 137.24300 134.68300 145.54300 1.000 155.05735 191 ALA C O 1
ATOM 6792 N N . LEU B 1 165 ? 137.07700 135.28900 147.70300 1.000 156.04648 192 LEU C N 1
ATOM 6793 C CA . LEU B 1 165 ? 138.38000 135.95000 147.72000 1.000 156.04648 192 LEU C CA 1
ATOM 6794 C C . LEU B 1 165 ? 139.50500 134.99700 147.32600 1.000 156.04648 192 LEU C C 1
ATOM 6795 O O . LEU B 1 165 ? 140.15900 135.18300 146.29300 1.000 156.04648 192 LEU C O 1
ATOM 6800 N N . SER B 1 166 ? 139.76900 133.99000 148.16000 1.000 156.82647 193 SER C N 1
ATOM 6801 C CA . SER B 1 166 ? 140.68900 132.89700 147.84900 1.000 156.82647 193 SER C CA 1
ATOM 6802 C C . SER B 1 166 ? 142.13800 133.33900 147.65000 1.000 156.82647 193 SER C C 1
ATOM 6803 O O . SER B 1 166 ? 143.00500 132.50500 147.37000 1.000 156.82647 193 SER C O 1
ATOM 6806 N N . ASN B 1 167 ? 142.41700 134.63500 147.78200 1.000 153.58288 194 ASN C N 1
ATOM 6807 C CA . ASN B 1 167 ? 143.78900 135.13000 147.77700 1.000 153.58288 194 ASN C CA 1
ATOM 6808 C C . ASN B 1 167 ? 144.12600 135.93500 149.02300 1.000 153.58288 194 ASN C C 1
ATOM 6809 O O . ASN B 1 167 ? 145.26500 136.39400 149.15800 1.000 153.58288 194 ASN C O 1
ATOM 6814 N N . LEU B 1 168 ? 143.16600 136.11000 149.92500 1.000 143.62661 195 LEU C N 1
ATOM 6815 C CA . LEU B 1 168 ? 143.36200 136.93800 151.10600 1.000 143.62661 195 LEU C CA 1
ATOM 6816 C C . LEU B 1 168 ? 144.42200 136.33900 152.02400 1.000 143.62661 195 LEU C C 1
ATOM 6817 O O . LEU B 1 168 ? 144.47700 135.12200 152.21600 1.000 143.62661 195 LEU C O 1
ATOM 6822 N N . THR B 1 169 ? 145.26700 137.20400 152.59400 1.000 139.86259 196 THR C N 1
ATOM 6823 C CA . THR B 1 169 ? 146.29500 136.77100 153.53100 1.000 139.86259 196 THR C CA 1
ATOM 6824 C C . THR B 1 169 ? 146.07300 137.24700 154.95900 1.000 139.86259 196 THR C C 1
ATOM 6825 O O . THR B 1 169 ? 146.34500 136.48700 155.89100 1.000 139.86259 196 THR C O 1
ATOM 6829 N N . TYR B 1 170 ? 145.59600 138.47500 155.15500 1.000 132.37163 197 TYR C N 1
ATOM 6830 C CA . TYR B 1 170 ? 145.30700 139.00100 156.48400 1.000 132.37163 197 TYR C CA 1
ATOM 6831 C C . TYR B 1 170 ? 143.84400 139.40200 156.54100 1.000 132.37163 197 TYR C C 1
ATOM 6832 O O . TYR B 1 170 ? 143.40300 140.25900 155.77000 1.000 132.37163 197 TYR C O 1
ATOM 6841 N N . LEU B 1 171 ? 143.10300 138.79900 157.46100 1.000 127.11141 198 LEU C N 1
ATOM 6842 C CA . LEU B 1 171 ? 141.69100 139.08800 157.65400 1.000 127.11141 198 LEU C CA 1
ATOM 6843 C C . LEU B 1 171 ? 141.49700 139.59800 159.07100 1.000 127.11141 198 LEU C C 1
ATOM 6844 O O . LEU B 1 171 ? 142.06700 139.04300 160.01400 1.000 127.11141 198 LEU C O 1
ATOM 6849 N N . GLY B 1 172 ? 140.71900 140.66300 159.21700 1.000 123.76376 199 GLY C N 1
ATOM 6850 C CA . GLY B 1 172 ? 140.46100 141.20600 160.53300 1.000 123.76376 199 GLY C CA 1
ATOM 6851 C C . GLY B 1 172 ? 138.99300 141.44100 160.80800 1.000 123.76376 199 GLY C C 1
ATOM 6852 O O . GLY B 1 172 ? 138.35800 142.27400 160.15700 1.000 123.76376 199 GLY C O 1
ATOM 6853 N N . LEU B 1 173 ? 138.44300 140.71700 161.77800 1.000 124.78403 200 LEU C N 1
ATOM 6854 C CA . LEU B 1 173 ? 137.07000 140.90500 162.23900 1.000 124.78403 200 LEU C CA 1
ATOM 6855 C C . LEU B 1 173 ? 137.14900 141.28000 163.71300 1.000 124.78403 200 LEU C C 1
ATOM 6856 O O . LEU B 1 173 ? 137.04200 140.42700 164.59500 1.000 124.78403 200 LEU C O 1
ATOM 6861 N N . VAL B 1 174 ? 137.32700 142.57000 163.97600 1.000 126.68274 201 VAL C N 1
ATOM 6862 C CA . VAL B 1 174 ? 137.59300 143.08200 165.31400 1.000 126.68274 201 VAL C CA 1
ATOM 6863 C C . VAL B 1 174 ? 136.36900 143.84100 165.80000 1.000 126.68274 201 VAL C C 1
ATOM 6864 O O . VAL B 1 174 ? 135.81400 144.66600 165.06700 1.000 126.68274 201 VAL C O 1
ATOM 6868 N N . TYR B 1 175 ? 135.94200 143.55100 167.02900 1.000 128.00791 202 TYR C N 1
ATOM 6869 C CA . TYR B 1 175 ? 134.90700 144.33000 167.70800 1.000 128.00791 202 TYR C CA 1
ATOM 6870 C C . TYR B 1 175 ? 133.59600 144.32300 166.92300 1.000 128.00791 202 TYR C C 1
ATOM 6871 O O . TYR B 1 175 ? 132.75500 145.21000 167.07500 1.000 128.00791 202 TYR C O 1
ATOM 6880 N N . ASN B 1 176 ? 133.41500 143.30900 166.08100 1.000 129.60504 203 ASN C N 1
ATOM 6881 C CA . ASN B 1 176 ? 132.24500 143.21300 165.22000 1.000 129.60504 203 ASN C CA 1
ATOM 6882 C C . ASN B 1 176 ? 131.01300 142.68600 165.94000 1.000 129.60504 203 ASN C C 1
ATOM 6883 O O . ASN B 1 176 ? 129.92200 142.70800 165.36300 1.000 129.60504 203 ASN C O 1
ATOM 6888 N N . GLY B 1 177 ? 131.15500 142.21800 167.17500 1.000 132.38995 204 GLY C N 1
ATOM 6889 C CA . GLY B 1 177 ? 130.01500 141.67800 167.89700 1.000 132.38995 204 GLY C CA 1
ATOM 6890 C C . GLY B 1 177 ? 129.40600 140.45300 167.25100 1.000 132.38995 204 GLY C C 1
ATOM 6891 O O . GLY B 1 177 ? 128.17700 140.31500 167.22400 1.000 132.38995 204 GLY C O 1
ATOM 6892 N N . LEU B 1 178 ? 130.23900 139.55800 166.72800 1.000 132.98336 205 LEU C N 1
ATOM 6893 C CA . LEU B 1 178 ? 129.75600 138.31700 166.13700 1.000 132.98336 205 LEU C CA 1
ATOM 6894 C C . LEU B 1 178 ? 129.20400 137.41900 167.23600 1.000 132.98336 205 LEU C C 1
ATOM 6895 O O . LEU B 1 178 ? 129.90000 137.13200 168.21500 1.000 132.98336 205 LEU C O 1
ATOM 6900 N N . ASN B 1 179 ? 127.95400 136.98000 167.07900 1.000 138.95916 206 ASN C N 1
ATOM 6901 C CA . ASN B 1 179 ? 127.34000 136.12300 168.08800 1.000 138.95916 206 ASN C CA 1
ATOM 6902 C C . ASN B 1 179 ? 128.04700 134.77700 168.16900 1.000 138.95916 206 ASN C C 1
ATOM 6903 O O . ASN B 1 179 ? 128.32800 134.27300 169.26200 1.000 138.95916 206 ASN C O 1
ATOM 6908 N N . GLU B 1 180 ? 128.34500 134.18300 167.01800 1.000 146.03139 207 GLU C N 1
ATOM 6909 C CA . GLU B 1 180 ? 128.97900 132.87400 166.96300 1.000 146.03139 207 GLU C CA 1
ATOM 6910 C C . GLU B 1 180 ? 129.49600 132.64300 165.55100 1.000 146.03139 207 GLU C C 1
ATOM 6911 O O . GLU B 1 180 ? 129.11100 133.34000 164.60900 1.000 146.03139 207 GLU C O 1
ATOM 6917 N N . ILE B 1 181 ? 130.37000 131.65000 165.41800 1.000 147.56054 208 ILE C N 1
ATOM 6918 C CA . ILE B 1 181 ? 131.01900 131.33600 164.15000 1.000 147.56054 208 ILE C CA 1
ATOM 6919 C C . ILE B 1 181 ? 130.32600 130.12900 163.53500 1.000 147.56054 208 ILE C C 1
ATOM 6920 O O . ILE B 1 181 ? 130.37700 129.02400 164.08700 1.000 147.56054 208 ILE C O 1
ATOM 6925 N N . GLN B 1 182 ? 129.67900 130.34100 162.39200 1.000 148.68665 209 GLN C N 1
ATOM 6926 C CA . GLN B 1 182 ? 129.04400 129.24500 161.68400 1.000 148.68665 209 GLN C CA 1
ATOM 6927 C C . GLN B 1 182 ? 130.09900 128.35300 161.03300 1.000 148.68665 209 GLN C C 1
ATOM 6928 O O . GLN B 1 182 ? 131.15000 128.83400 160.60000 1.000 148.68665 209 GLN C O 1
ATOM 6934 N N . PRO B 1 183 ? 129.84800 127.04600 160.96200 1.000 148.38044 210 PRO C N 1
ATOM 6935 C CA . PRO B 1 183 ? 130.78500 126.16000 160.26300 1.000 148.38044 210 PRO C CA 1
ATOM 6936 C C . PRO B 1 183 ? 130.90000 126.53100 158.79200 1.000 148.38044 210 PRO C C 1
ATOM 6937 O O . PRO B 1 183 ? 129.92200 126.91800 158.15000 1.000 148.38044 210 PRO C O 1
ATOM 6941 N N . GLY B 1 184 ? 132.11600 126.42300 158.26400 1.000 150.91045 211 GLY C N 1
ATOM 6942 C CA . GLY B 1 184 ? 132.34500 126.73300 156.86800 1.000 150.91045 211 GLY C CA 1
ATOM 6943 C C . GLY B 1 184 ? 132.23300 128.19600 156.51000 1.000 150.91045 211 GLY C C 1
ATOM 6944 O O . GLY B 1 184 ? 132.14900 128.52700 155.32500 1.000 150.91045 211 GLY C O 1
ATOM 6945 N N . LEU B 1 185 ? 132.22900 129.08800 157.50300 1.000 150.35809 212 LEU C N 1
ATOM 6946 C CA . LEU B 1 185 ? 132.12600 130.51300 157.20900 1.000 150.35809 212 LEU C CA 1
ATOM 6947 C C . LEU B 1 185 ? 133.42900 131.04600 156.62600 1.000 150.35809 212 LEU C C 1
ATOM 6948 O O . LEU B 1 185 ? 133.43700 132.10000 155.98000 1.000 150.35809 212 LEU C O 1
ATOM 6953 N N . PHE B 1 186 ? 134.52900 130.31800 156.81800 1.000 154.18066 213 PHE C N 1
ATOM 6954 C CA . PHE B 1 186 ? 135.83500 130.65700 156.26800 1.000 154.18066 213 PHE C CA 1
ATOM 6955 C C . PHE B 1 186 ? 136.22900 129.72100 155.12800 1.000 154.18066 213 PHE C C 1
ATOM 6956 O O . PHE B 1 186 ? 137.41600 129.49000 154.89100 1.000 154.18066 213 PHE C O 1
ATOM 6964 N N . ASP B 1 187 ? 135.23900 129.18000 154.41500 1.000 156.88447 214 ASP C N 1
ATOM 6965 C CA . ASP B 1 187 ? 135.48600 128.06100 153.50900 1.000 156.88447 214 ASP C CA 1
ATOM 6966 C C . ASP B 1 187 ? 136.44000 128.43400 152.37900 1.000 156.88447 214 ASP C C 1
ATOM 6967 O O . ASP B 1 187 ? 137.35800 127.67400 152.05000 1.000 156.88447 214 ASP C O 1
ATOM 6972 N N . GLY B 1 188 ? 136.24200 129.59800 151.77200 1.000 156.98759 215 GLY C N 1
ATOM 6973 C CA . GLY B 1 188 ? 136.98400 129.95500 150.58200 1.000 156.98759 215 GLY C CA 1
ATOM 6974 C C . GLY B 1 188 ? 138.34200 130.58500 150.79500 1.000 156.98759 215 GLY C C 1
ATOM 6975 O O . GLY B 1 188 ? 139.03700 130.86100 149.81300 1.000 156.98759 215 GLY C O 1
ATOM 6976 N N . LEU B 1 189 ? 138.75200 130.81600 152.04200 1.000 156.30640 216 LEU C N 1
ATOM 6977 C CA . LEU B 1 189 ? 139.99900 131.52800 152.32500 1.000 156.30640 216 LEU C CA 1
ATOM 6978 C C . LEU B 1 189 ? 141.12900 130.51200 152.46600 1.000 156.30640 216 LEU C C 1
ATOM 6979 O O . LEU B 1 189 ? 141.50300 130.08800 153.56100 1.000 156.30640 216 LEU C O 1
ATOM 6984 N N . GLU B 1 190 ? 141.68600 130.12100 151.31900 1.000 152.51822 217 GLU C N 1
ATOM 6985 C CA . GLU B 1 190 ? 142.74100 129.11400 151.30900 1.000 152.51822 217 GLU C CA 1
ATOM 6986 C C . GLU B 1 190 ? 144.05600 129.65600 151.85800 1.000 152.51822 217 GLU C C 1
ATOM 6987 O O . GLU B 1 190 ? 144.70300 128.99900 152.68000 1.000 152.51822 217 GLU C O 1
ATOM 6989 N N . SER B 1 191 ? 144.46300 130.84700 151.42600 1.000 148.65139 218 SER C N 1
ATOM 6990 C CA . SER B 1 191 ? 145.77600 131.38600 151.75100 1.000 148.65139 218 SER C CA 1
ATOM 6991 C C . SER B 1 191 ? 145.75300 132.35000 152.93000 1.000 148.65139 218 SER C C 1
ATOM 6992 O O . SER B 1 191 ? 146.65200 133.18900 153.04500 1.000 148.65139 218 SER C O 1
ATOM 6995 N N . LEU B 1 192 ? 144.75300 132.25300 153.80100 1.000 142.49420 219 LEU C N 1
ATOM 6996 C CA . LEU B 1 192 ? 144.67800 133.13200 154.96000 1.000 142.49420 219 LEU C CA 1
ATOM 6997 C C . LEU B 1 192 ? 145.84400 132.87600 155.90800 1.000 142.49420 219 LEU C C 1
ATOM 6998 O O . LEU B 1 192 ? 146.33700 131.75300 156.03600 1.000 142.49420 219 LEU C O 1
ATOM 7003 N N . GLU B 1 193 ? 146.29200 133.94200 156.57700 1.000 140.03842 220 GLU C N 1
ATOM 7004 C CA . GLU B 1 193 ? 147.38700 133.84300 157.53000 1.000 140.03842 220 GLU C CA 1
ATOM 7005 C C . GLU B 1 193 ? 147.16900 134.63600 158.81200 1.000 140.03842 220 GLU C C 1
ATOM 7006 O O . GLU B 1 193 ? 148.13400 134.84300 159.55400 1.000 140.03842 220 GLU C O 1
ATOM 7012 N N . ALA B 1 194 ? 145.94700 135.09000 159.08700 1.000 128.57040 221 ALA C N 1
ATOM 7013 C CA . ALA B 1 194 ? 145.61500 135.75500 160.34100 1.000 128.57040 221 ALA C CA 1
ATOM 7014 C C . ALA B 1 194 ? 144.11100 135.96800 160.39100 1.000 128.57040 221 ALA C C 1
ATOM 7015 O O . ALA B 1 194 ? 143.45500 136.11900 159.35800 1.000 128.57040 221 ALA C O 1
ATOM 7017 N N . LEU B 1 195 ? 143.57600 135.99500 161.59600 1.000 124.29145 222 LEU C N 1
ATOM 7018 C CA . LEU B 1 195 ? 142.13800 136.19800 161.72700 1.000 124.29145 222 LEU C CA 1
ATOM 7019 C C . LEU B 1 195 ? 141.77300 137.39700 162.58600 1.000 124.29145 222 LEU C C 1
ATOM 7020 O O . LEU B 1 195 ? 140.82800 138.11300 162.24700 1.000 124.29145 222 LEU C O 1
ATOM 7025 N N . SER B 1 196 ? 142.49100 137.63100 163.68100 1.000 125.35206 223 SER C N 1
ATOM 7026 C CA . SER B 1 196 ? 142.25300 138.77200 164.56200 1.000 125.35206 223 SER C CA 1
ATOM 7027 C C . SER B 1 196 ? 140.77300 138.88700 164.92700 1.000 125.35206 223 SER C C 1
ATOM 7028 O O . SER B 1 196 ? 140.11100 139.89100 164.66400 1.000 125.35206 223 SER C O 1
ATOM 7031 N N . LEU B 1 197 ? 140.25700 137.82300 165.54300 1.000 122.51536 224 LEU C N 1
ATOM 7032 C CA . LEU B 1 197 ? 138.85200 137.74600 165.92300 1.000 122.51536 224 LEU C CA 1
ATOM 7033 C C . LEU B 1 197 ? 138.59400 138.29300 167.32000 1.000 122.51536 224 LEU C C 1
ATOM 7034 O O . LEU B 1 197 ? 137.64300 137.86300 167.98600 1.000 122.51536 224 LEU C O 1
ATOM 7039 N N . SER B 1 198 ? 139.41500 139.22900 167.78000 1.000 125.83434 225 SER C N 1
ATOM 7040 C CA . SER B 1 198 ? 139.29900 139.75700 169.12900 1.000 125.83434 225 SER C CA 1
ATOM 7041 C C . SER B 1 198 ? 138.06500 140.63800 169.27400 1.000 125.83434 225 SER C C 1
ATOM 7042 O O . SER B 1 198 ? 137.48600 141.10500 168.29100 1.000 125.83434 225 SER C O 1
ATOM 7045 N N . TYR B 1 199 ? 137.65900 140.84600 170.52700 1.000 129.39056 226 TYR C N 1
ATOM 7046 C CA . TYR B 1 199 ? 136.59400 141.76800 170.91000 1.000 129.39056 226 TYR C CA 1
ATOM 7047 C C . TYR B 1 199 ? 135.23700 141.39700 170.32500 1.000 129.39056 226 TYR C C 1
ATOM 7048 O O . TYR B 1 199 ? 134.30300 142.20100 170.37300 1.000 129.39056 226 TYR C O 1
ATOM 7057 N N . ASN B 1 200 ? 135.09800 140.19500 169.78100 1.000 131.43442 227 ASN C N 1
ATOM 7058 C CA . ASN B 1 200 ? 133.81400 139.68900 169.33000 1.000 131.43442 227 ASN C CA 1
ATOM 7059 C C . ASN B 1 200 ? 133.03700 139.12600 170.51700 1.000 131.43442 227 ASN C C 1
ATOM 7060 O O . ASN B 1 200 ? 133.38100 139.34000 171.68100 1.000 131.43442 227 ASN C O 1
ATOM 7065 N N . ASP B 1 201 ? 131.95900 138.40500 170.21300 1.000 136.95654 228 ASP C N 1
ATOM 7066 C CA . ASP B 1 201 ? 131.14500 137.74100 171.22300 1.000 136.95654 228 ASP C CA 1
ATOM 7067 C C . ASP B 1 201 ? 130.93700 136.26400 170.90200 1.000 136.95654 228 ASP C C 1
ATOM 7068 O O . ASP B 1 201 ? 129.84500 135.72800 171.10400 1.000 136.95654 228 ASP C O 1
ATOM 7073 N N . ILE B 1 202 ? 131.97800 135.59800 170.39900 1.000 128.83806 229 ILE C N 1
ATOM 7074 C CA . ILE B 1 202 ? 131.85600 134.20200 169.99600 1.000 128.83806 229 ILE C CA 1
ATOM 7075 C C . ILE B 1 202 ? 131.54900 133.35400 171.22100 1.000 128.83806 229 ILE C C 1
ATOM 7076 O O . ILE B 1 202 ? 132.34200 133.29500 172.16800 1.000 128.83806 229 ILE C O 1
ATOM 7081 N N . LYS B 1 203 ? 130.39400 132.68600 171.20500 1.000 129.06048 230 LYS C N 1
ATOM 7082 C CA . LYS B 1 203 ? 129.97800 131.89500 172.35800 1.000 129.06048 230 LYS C CA 1
ATOM 7083 C C . LYS B 1 203 ? 130.80200 130.62100 172.49700 1.000 129.06048 230 LYS C C 1
ATOM 7084 O O . LYS B 1 203 ? 131.21700 130.26700 173.60600 1.000 129.06048 230 LYS C O 1
ATOM 7086 N N . SER B 1 204 ? 131.04900 129.92100 171.39200 1.000 133.72942 231 SER C N 1
ATOM 7087 C CA . SER B 1 204 ? 131.83100 128.69400 171.43200 1.000 133.72942 231 SER C CA 1
ATOM 7088 C C . SER B 1 204 ? 132.38800 128.42000 170.04500 1.000 133.72942 231 SER C C 1
ATOM 7089 O O . SER B 1 204 ? 131.93200 128.98500 169.04900 1.000 133.72942 231 SER C O 1
ATOM 7092 N N . LEU B 1 205 ? 133.38300 127.54000 169.99600 1.000 139.79358 232 LEU C N 1
ATOM 7093 C CA . LEU B 1 205 ? 134.01900 127.13300 168.75100 1.000 139.79358 232 LEU C CA 1
ATOM 7094 C C . LEU B 1 205 ? 133.68300 125.67700 168.46400 1.000 139.79358 232 LEU C C 1
ATOM 7095 O O . LEU B 1 205 ? 133.95600 124.79800 169.28800 1.000 139.79358 232 LEU C O 1
ATOM 7100 N N . SER B 1 206 ? 133.09800 125.42600 167.29700 1.000 147.62056 233 SER C N 1
ATOM 7101 C CA . SER B 1 206 ? 132.77000 124.06900 166.89300 1.000 147.62056 233 SER C CA 1
ATOM 7102 C C . SER B 1 206 ? 134.00900 123.37900 166.33100 1.000 147.62056 233 SER C C 1
ATOM 7103 O O . SER B 1 206 ? 135.06100 123.99200 166.13100 1.000 147.62056 233 SER C O 1
ATOM 7106 N N . ALA B 1 207 ? 133.88500 122.07500 166.07600 1.000 148.19703 234 ALA C N 1
ATOM 7107 C CA . ALA B 1 207 ? 134.99000 121.33200 165.48100 1.000 148.19703 234 ALA C CA 1
ATOM 7108 C C . ALA B 1 207 ? 135.30500 121.83900 164.08000 1.000 148.19703 234 ALA C C 1
ATOM 7109 O O . ALA B 1 207 ? 136.47600 121.92100 163.69100 1.000 148.19703 234 ALA C O 1
ATOM 7111 N N . GLY B 1 208 ? 134.27700 122.18500 163.31100 1.000 148.39862 235 GLY C N 1
ATOM 7112 C CA . GLY B 1 208 ? 134.46600 122.63400 161.94700 1.000 148.39862 235 GLY C CA 1
ATOM 7113 C C . GLY B 1 208 ? 134.44700 124.14000 161.78500 1.000 148.39862 235 GLY C C 1
ATOM 7114 O O . GLY B 1 208 ? 134.17300 124.64700 160.69300 1.000 148.39862 235 GLY C O 1
ATOM 7115 N N . SER B 1 209 ? 134.72800 124.87100 162.86200 1.000 147.05627 236 SER C N 1
ATOM 7116 C CA . SER B 1 209 ? 134.71700 126.32700 162.80300 1.000 147.05627 236 SER C CA 1
ATOM 7117 C C . SER B 1 209 ? 135.83800 126.90200 161.94600 1.000 147.05627 236 SER C C 1
ATOM 7118 O O . SER B 1 209 ? 135.79200 128.09200 161.61900 1.000 147.05627 236 SER C O 1
ATOM 7121 N N . PHE B 1 210 ? 136.83100 126.09900 161.57300 1.000 147.38551 237 PHE C N 1
ATOM 7122 C CA . PHE B 1 210 ? 137.96300 126.54300 160.76400 1.000 147.38551 237 PHE C CA 1
ATOM 7123 C C . PHE B 1 210 ? 138.18400 125.59100 159.59500 1.000 147.38551 237 PHE C C 1
ATOM 7124 O O . PHE B 1 210 ? 139.30300 125.15700 159.31500 1.000 147.38551 237 PHE C O 1
ATOM 7132 N N . ASN B 1 211 ? 137.10100 125.25000 158.89400 1.000 153.02826 238 ASN C N 1
ATOM 7133 C CA . ASN B 1 211 ? 137.18700 124.26000 157.82400 1.000 153.02826 238 ASN C CA 1
ATOM 7134 C C . ASN B 1 211 ? 138.03200 124.75900 156.65800 1.000 153.02826 238 ASN C C 1
ATOM 7135 O O . ASN B 1 211 ? 138.94100 124.06000 156.19400 1.000 153.02826 238 ASN C O 1
ATOM 7140 N N . GLY B 1 212 ? 137.75200 125.96300 156.17300 1.000 153.14836 239 GLY C N 1
ATOM 7141 C CA . GLY B 1 212 ? 138.38000 126.45100 154.96500 1.000 153.14836 239 GLY C CA 1
ATOM 7142 C C . GLY B 1 212 ? 139.75500 127.05400 155.12200 1.000 153.14836 239 GLY C C 1
ATOM 7143 O O . GLY B 1 212 ? 140.27300 127.63500 154.16600 1.000 153.14836 239 GLY C O 1
ATOM 7144 N N . LEU B 1 213 ? 140.36800 126.93400 156.29400 1.000 149.00735 240 LEU C N 1
ATOM 7145 C CA . LEU B 1 213 ? 141.66000 127.54600 156.57700 1.000 149.00735 240 LEU C CA 1
ATOM 7146 C C . LEU B 1 213 ? 142.72700 126.45900 156.59700 1.000 149.00735 240 LEU C C 1
ATOM 7147 O O . LEU B 1 213 ? 142.61200 125.48700 157.35200 1.000 149.00735 240 LEU C O 1
ATOM 7152 N N . SER B 1 214 ? 143.75500 126.62400 155.77700 1.000 148.67126 241 SER C N 1
ATOM 7153 C CA . SER B 1 214 ? 144.82100 125.63100 155.69000 1.000 148.67126 241 SER C CA 1
ATOM 7154 C C . SER B 1 214 ? 146.20800 126.22000 155.89900 1.000 148.67126 241 SER C C 1
ATOM 7155 O O . SER B 1 214 ? 147.05600 125.56900 156.51300 1.000 148.67126 241 SER C O 1
ATOM 7158 N N . SER B 1 215 ? 146.46100 127.42800 155.40400 1.000 144.05444 242 SER C N 1
ATOM 7159 C CA . SER B 1 215 ? 147.74500 128.09100 155.58400 1.000 144.05444 242 SER C CA 1
ATOM 7160 C C . SER B 1 215 ? 147.73600 129.08800 156.73300 1.000 144.05444 242 SER C C 1
ATOM 7161 O O . SER B 1 215 ? 148.58500 129.98500 156.76500 1.000 144.05444 242 SER C O 1
ATOM 7164 N N . LEU B 1 216 ? 146.80000 128.95500 157.66800 1.000 137.28869 243 LEU C N 1
ATOM 7165 C CA . LEU B 1 216 ? 146.64800 129.93000 158.73700 1.000 137.28869 243 LEU C CA 1
ATOM 7166 C C . LEU B 1 216 ? 147.87000 129.95900 159.64400 1.000 137.28869 243 LEU C C 1
ATOM 7167 O O . LEU B 1 216 ? 148.53200 128.94200 159.86000 1.000 137.28869 243 LEU C O 1
ATOM 7172 N N . ARG B 1 217 ? 148.16900 131.14600 160.16400 1.000 134.23590 244 ARG C N 1
ATOM 7173 C CA . ARG B 1 217 ? 149.06100 131.34200 161.29600 1.000 134.23590 244 ARG C CA 1
ATOM 7174 C C . ARG B 1 217 ? 148.51700 132.48900 162.13800 1.000 134.23590 244 ARG C C 1
ATOM 7175 O O . ARG B 1 217 ? 147.65600 133.25500 161.69800 1.000 134.23590 244 ARG C O 1
ATOM 7183 N N . MET B 1 218 ? 149.01500 132.59200 163.36700 1.000 129.01218 245 MET C N 1
ATOM 7184 C CA . MET B 1 218 ? 148.74800 133.73700 164.23600 1.000 129.01218 245 MET C CA 1
ATOM 7185 C C . MET B 1 218 ? 147.25100 133.95600 164.44500 1.000 129.01218 245 MET C C 1
ATOM 7186 O O . MET B 1 218 ? 146.75200 135.08300 164.40800 1.000 129.01218 245 MET C O 1
ATOM 7191 N N . LEU B 1 219 ? 146.52400 132.86100 164.65600 1.000 122.11745 246 LEU C N 1
ATOM 7192 C CA . LEU B 1 219 ? 145.11600 132.96700 165.01100 1.000 122.11745 246 LEU C CA 1
ATOM 7193 C C . LEU B 1 219 ? 144.97400 133.76100 166.30200 1.000 122.11745 246 LEU C C 1
ATOM 7194 O O . LEU B 1 219 ? 145.66300 133.48600 167.28900 1.000 122.11745 246 LEU C O 1
ATOM 7199 N N . ASN B 1 220 ? 144.08100 134.74500 166.29800 1.000 120.27264 247 ASN C N 1
ATOM 7200 C CA . ASN B 1 220 ? 143.93200 135.66800 167.41500 1.000 120.27264 247 ASN C CA 1
ATOM 7201 C C . ASN B 1 220 ? 142.49900 135.61900 167.92000 1.000 120.27264 247 ASN C C 1
ATOM 7202 O O . ASN B 1 220 ? 141.55500 135.76400 167.13700 1.000 120.27264 247 ASN C O 1
ATOM 7207 N N . LEU B 1 221 ? 142.34100 135.40800 169.22300 1.000 119.00370 248 LEU C N 1
ATOM 7208 C CA . LEU B 1 221 ? 141.05300 135.41100 169.90500 1.000 119.00370 248 LEU C CA 1
ATOM 7209 C C . LEU B 1 221 ? 141.15400 136.20200 171.19800 1.000 119.00370 248 LEU C C 1
ATOM 7210 O O . LEU B 1 221 ? 140.73200 135.74600 172.26400 1.000 119.00370 248 LEU C O 1
ATOM 7215 N N . ARG B 1 222 ? 141.71400 137.41000 171.11100 1.000 125.94779 249 ARG C N 1
ATOM 7216 C CA . ARG B 1 222 ? 142.21500 138.10400 172.29400 1.000 125.94779 249 ARG C CA 1
ATOM 7217 C C . ARG B 1 222 ? 141.11300 138.39000 173.30800 1.000 125.94779 249 ARG C C 1
ATOM 7218 O O . ARG B 1 222 ? 141.33800 138.29900 174.51800 1.000 125.94779 249 ARG C O 1
ATOM 7226 N N . VAL B 1 223 ? 139.92400 138.76600 172.84400 1.000 126.24279 250 VAL C N 1
ATOM 7227 C CA . VAL B 1 223 ? 138.79500 139.02100 173.73800 1.000 126.24279 250 VAL C CA 1
ATOM 7228 C C . VAL B 1 223 ? 137.55100 138.40000 173.12000 1.000 126.24279 250 VAL C C 1
ATOM 7229 O O . VAL B 1 223 ? 137.07000 138.87000 172.08300 1.000 126.24279 250 VAL C O 1
ATOM 7233 N N . ASN B 1 224 ? 137.02500 137.35300 173.75100 1.000 126.65493 251 ASN C N 1
ATOM 7234 C CA . ASN B 1 224 ? 135.79100 136.72500 173.30500 1.000 126.65493 251 ASN C CA 1
ATOM 7235 C C . ASN B 1 224 ? 135.07000 136.15200 174.51300 1.000 126.65493 251 ASN C C 1
ATOM 7236 O O . ASN B 1 224 ? 135.67300 135.90600 175.56100 1.000 126.65493 251 ASN C O 1
ATOM 7241 N N . LYS B 1 225 ? 133.76800 135.94100 174.35800 1.000 127.66383 252 LYS C N 1
ATOM 7242 C CA . LYS B 1 225 ? 132.97700 135.25800 175.38100 1.000 127.66383 252 LYS C CA 1
ATOM 7243 C C . LYS B 1 225 ? 132.88900 133.76100 175.10200 1.000 127.66383 252 LYS C C 1
ATOM 7244 O O . LYS B 1 225 ? 131.80700 133.17900 175.07200 1.000 127.66383 252 LYS C O 1
ATOM 7250 N N . ILE B 1 226 ? 134.03800 133.12300 174.89700 1.000 127.83250 253 ILE C N 1
ATOM 7251 C CA . ILE B 1 226 ? 134.07400 131.70100 174.57300 1.000 127.83250 253 ILE C CA 1
ATOM 7252 C C . ILE B 1 226 ? 133.73400 130.89800 175.81900 1.000 127.83250 253 ILE C C 1
ATOM 7253 O O . ILE B 1 226 ? 134.41800 130.99900 176.84400 1.000 127.83250 253 ILE C O 1
ATOM 7258 N N . GLU B 1 227 ? 132.68300 130.08800 175.73100 1.000 129.41832 254 GLU C N 1
ATOM 7259 C CA . GLU B 1 227 ? 132.22200 129.29400 176.86200 1.000 129.41832 254 GLU C CA 1
ATOM 7260 C C . GLU B 1 227 ? 132.78500 127.88100 176.86500 1.000 129.41832 254 GLU C C 1
ATOM 7261 O O . GLU B 1 227 ? 132.95200 127.28900 177.93500 1.000 129.41832 254 GLU C O 1
ATOM 7267 N N . SER B 1 228 ? 133.09500 127.32800 175.69500 1.000 131.78833 255 SER C N 1
ATOM 7268 C CA . SER B 1 228 ? 133.58200 125.96000 175.60800 1.000 131.78833 255 SER C CA 1
ATOM 7269 C C . SER B 1 228 ? 134.36900 125.78500 174.31800 1.000 131.78833 255 SER C C 1
ATOM 7270 O O . SER B 1 228 ? 134.29900 126.60800 173.40100 1.000 131.78833 255 SER C O 1
ATOM 7273 N N . PHE B 1 229 ? 135.12500 124.69300 174.26200 1.000 132.59486 256 PHE C N 1
ATOM 7274 C CA . PHE B 1 229 ? 135.89900 124.31700 173.09000 1.000 132.59486 256 PHE C CA 1
ATOM 7275 C C . PHE B 1 229 ? 135.52300 122.90400 172.67000 1.000 132.59486 256 PHE C C 1
ATOM 7276 O O . PHE B 1 229 ? 135.05000 122.10300 173.48100 1.000 132.59486 256 PHE C O 1
ATOM 7284 N N . ASP B 1 230 ? 135.73400 122.60700 171.39400 1.000 135.97963 257 ASP C N 1
ATOM 7285 C CA . ASP B 1 230 ? 135.54900 121.26000 170.88100 1.000 135.97963 257 ASP C CA 1
ATOM 7286 C C . ASP B 1 230 ? 136.87800 120.51500 170.90100 1.000 135.97963 257 ASP C C 1
ATOM 7287 O O . ASP B 1 230 ? 137.95100 121.12300 170.91300 1.000 135.97963 257 ASP C O 1
ATOM 7289 N N . ALA B 1 231 ? 136.79300 119.18400 170.91400 1.000 136.76669 258 ALA C N 1
ATOM 7290 C CA . ALA B 1 231 ? 137.99700 118.36400 171.00800 1.000 136.76669 258 ALA C CA 1
ATOM 7291 C C . ALA B 1 231 ? 138.90500 118.57400 169.80200 1.000 136.76669 258 ALA C C 1
ATOM 7292 O O . ALA B 1 231 ? 140.13200 118.64800 169.93900 1.000 136.76669 258 ALA C O 1
ATOM 7294 N N . ASN B 1 232 ? 138.32000 118.67000 168.61100 1.000 138.87145 259 ASN C N 1
ATOM 7295 C CA . ASN B 1 232 ? 139.07300 118.84800 167.37100 1.000 138.87145 259 ASN C CA 1
ATOM 7296 C C . ASN B 1 232 ? 138.91500 120.25300 166.80400 1.000 138.87145 259 ASN C C 1
ATOM 7297 O O . ASN B 1 232 ? 138.82200 120.43000 165.58600 1.000 138.87145 259 ASN C O 1
ATOM 7299 N N . THR B 1 233 ? 138.87000 121.26900 167.66800 1.000 138.09743 260 THR C N 1
ATOM 7300 C CA . THR B 1 233 ? 138.71000 122.64200 167.20000 1.000 138.09743 260 THR C CA 1
ATOM 7301 C C . THR B 1 233 ? 139.87700 123.06200 166.31600 1.000 138.09743 260 THR C C 1
ATOM 7302 O O . THR B 1 233 ? 139.68700 123.63900 165.24100 1.000 138.09743 260 THR C O 1
ATOM 7306 N N . PHE B 1 234 ? 141.09700 122.77600 166.75800 1.000 139.77756 261 PHE C N 1
ATOM 7307 C CA . PHE B 1 234 ? 142.30300 123.19200 166.06000 1.000 139.77756 261 PHE C CA 1
ATOM 7308 C C . PHE B 1 234 ? 142.91300 122.07600 165.22100 1.000 139.77756 261 PHE C C 1
ATOM 7309 O O . PHE B 1 234 ? 144.02000 122.24500 164.69800 1.000 139.77756 261 PHE C O 1
ATOM 7317 N N . ALA B 1 235 ? 142.22000 120.94300 165.08500 1.000 143.74832 262 ALA C N 1
ATOM 7318 C CA . ALA B 1 235 ? 142.75300 119.83800 164.29600 1.000 143.74832 262 ALA C CA 1
ATOM 7319 C C . ALA B 1 235 ? 142.82900 120.18800 162.81600 1.000 143.74832 262 ALA C C 1
ATOM 7320 O O . ALA B 1 235 ? 143.75500 119.75400 162.12300 1.000 143.74832 262 ALA C O 1
ATOM 7322 N N . SER B 1 236 ? 141.87000 120.96800 162.31600 1.000 148.95540 263 SER C N 1
ATOM 7323 C CA . SER B 1 236 ? 141.83100 121.31200 160.90000 1.000 148.95540 263 SER C CA 1
ATOM 7324 C C . SER B 1 236 ? 142.96800 122.23200 160.47600 1.000 148.95540 263 SER C C 1
ATOM 7325 O O . SER B 1 236 ? 143.16800 122.42100 159.27200 1.000 148.95540 263 SER C O 1
ATOM 7328 N N . LEU B 1 237 ? 143.70800 122.80600 161.42100 1.000 145.23038 264 LEU C N 1
ATOM 7329 C CA . LEU B 1 237 ? 144.81100 123.71700 161.11600 1.000 145.23038 264 LEU C CA 1
ATOM 7330 C C . LEU B 1 237 ? 146.11800 122.97100 161.35900 1.000 145.23038 264 LEU C C 1
ATOM 7331 O O . LEU B 1 237 ? 146.60700 122.88700 162.48500 1.000 145.23038 264 LEU C O 1
ATOM 7336 N N . LYS B 1 238 ? 146.68700 122.42200 160.28400 1.000 146.11857 265 LYS C N 1
ATOM 7337 C CA . LYS B 1 238 ? 147.95200 121.70800 160.41000 1.000 146.11857 265 LYS C CA 1
ATOM 7338 C C . LYS B 1 238 ? 149.09700 122.66600 160.71200 1.000 146.11857 265 LYS C C 1
ATOM 7339 O O . LYS B 1 238 ? 149.95000 122.38000 161.55900 1.000 146.11857 265 LYS C O 1
ATOM 7345 N N . GLU B 1 239 ? 149.13200 123.80700 160.03000 1.000 142.29096 266 GLU C N 1
ATOM 7346 C CA . GLU B 1 239 ? 150.11200 124.85200 160.29100 1.000 142.29096 266 GLU C CA 1
ATOM 7347 C C . GLU B 1 239 ? 149.45200 125.93000 161.13900 1.000 142.29096 266 GLU C C 1
ATOM 7348 O O . GLU B 1 239 ? 148.37400 126.42100 160.79200 1.000 142.29096 266 GLU C O 1
ATOM 7354 N N . LEU B 1 240 ? 150.08400 126.27700 162.25800 1.000 133.00994 267 LEU C N 1
ATOM 7355 C CA . LEU B 1 240 ? 149.56800 127.33200 163.12600 1.000 133.00994 267 LEU C CA 1
ATOM 7356 C C . LEU B 1 240 ? 150.73000 127.83000 163.97200 1.000 133.00994 267 LEU C C 1
ATOM 7357 O O . LEU B 1 240 ? 151.17700 127.12200 164.87700 1.000 133.00994 267 LEU C O 1
ATOM 7362 N N . SER B 1 241 ? 151.21700 129.03700 163.68200 1.000 128.10729 268 SER C N 1
ATOM 7363 C CA . SER B 1 241 ? 152.39400 129.54100 164.38400 1.000 128.10729 268 SER C CA 1
ATOM 7364 C C . SER B 1 241 ? 152.03600 130.08100 165.76300 1.000 128.10729 268 SER C C 1
ATOM 7365 O O . SER B 1 241 ? 152.49900 129.56400 166.78400 1.000 128.10729 268 SER C O 1
ATOM 7368 N N . ARG B 1 242 ? 151.20700 131.11800 165.81200 1.000 124.09128 269 ARG C N 1
ATOM 7369 C CA . ARG B 1 242 ? 150.82100 131.75700 167.05900 1.000 124.09128 269 ARG C CA 1
ATOM 7370 C C . ARG B 1 242 ? 149.35100 131.50100 167.35700 1.000 124.09128 269 ARG C C 1
ATOM 7371 O O . ARG B 1 242 ? 148.54500 131.27000 166.45300 1.000 124.09128 269 ARG C O 1
ATOM 7379 N N . LEU B 1 243 ? 149.01200 131.55400 168.64100 1.000 117.68767 270 LEU C N 1
ATOM 7380 C CA . LEU B 1 243 ? 147.63900 131.37900 169.09400 1.000 117.68767 270 LEU C CA 1
ATOM 7381 C C . LEU B 1 243 ? 147.44700 132.18500 170.36700 1.000 117.68767 270 LEU C C 1
ATOM 7382 O O . LEU B 1 243 ? 148.03800 131.86100 171.40000 1.000 117.68767 270 LEU C O 1
ATOM 7387 N N . GLU B 1 244 ? 146.62500 133.22700 170.29400 1.000 115.24611 271 GLU C N 1
ATOM 7388 C CA . GLU B 1 244 ? 146.35800 134.10400 171.42800 1.000 115.24611 271 GLU C CA 1
ATOM 7389 C C . GLU B 1 244 ? 144.91600 133.89100 171.86700 1.000 115.24611 271 GLU C C 1
ATOM 7390 O O . GLU B 1 244 ? 143.98200 134.22900 171.13300 1.000 115.24611 271 GLU C O 1
ATOM 7392 N N . ILE B 1 245 ? 144.73700 133.33600 173.06200 1.000 116.57016 272 ILE C N 1
ATOM 7393 C CA . ILE B 1 245 ? 143.41400 133.05600 173.61900 1.000 116.57016 272 ILE C CA 1
ATOM 7394 C C . ILE B 1 245 ? 143.39800 133.67900 175.01200 1.000 116.57016 272 ILE C C 1
ATOM 7395 O O . ILE B 1 245 ? 143.92600 133.10900 175.97100 1.000 116.57016 272 ILE C O 1
ATOM 7400 N N . THR B 1 246 ? 142.80300 134.86300 175.13000 1.000 123.41448 273 THR C N 1
ATOM 7401 C CA . THR B 1 246 ? 142.80100 135.60300 176.38100 1.000 123.41448 273 THR C CA 1
ATOM 7402 C C . THR B 1 246 ? 141.39200 136.07800 176.70600 1.000 123.41448 273 THR C C 1
ATOM 7403 O O . THR B 1 246 ? 140.52300 136.15000 175.83500 1.000 123.41448 273 THR C O 1
ATOM 7407 N N . LEU B 1 247 ? 141.18100 136.39000 177.98300 1.000 124.54375 274 LEU C N 1
ATOM 7408 C CA . LEU B 1 247 ? 139.96800 137.04900 178.46700 1.000 124.54375 274 LEU C CA 1
ATOM 7409 C C . LEU B 1 247 ? 138.70400 136.33000 177.99500 1.000 124.54375 274 LEU C C 1
ATOM 7410 O O . LEU B 1 247 ? 137.87800 136.87500 177.26400 1.000 124.54375 274 LEU C O 1
ATOM 7415 N N . ASN B 1 248 ? 138.56800 135.08200 178.42500 1.000 125.72643 275 ASN C N 1
ATOM 7416 C CA . ASN B 1 248 ? 137.39600 134.29200 178.09600 1.000 125.72643 275 ASN C CA 1
ATOM 7417 C C . ASN B 1 248 ? 136.84900 133.63900 179.35400 1.000 125.72643 275 ASN C C 1
ATOM 7418 O O . ASN B 1 248 ? 137.59500 133.39600 180.30800 1.000 125.72643 275 ASN C O 1
ATOM 7423 N N . PRO B 1 249 ? 135.55100 133.34700 179.38900 1.000 130.28889 276 PRO C N 1
ATOM 7424 C CA . PRO B 1 249 ? 134.93700 132.78300 180.59800 1.000 130.28889 276 PRO C CA 1
ATOM 7425 C C . PRO B 1 249 ? 134.88400 131.26200 180.66400 1.000 130.28889 276 PRO C C 1
ATOM 7426 O O . PRO B 1 249 ? 134.21200 130.73900 181.55700 1.000 130.28889 276 PRO C O 1
ATOM 7430 N N . PHE B 1 250 ? 135.54900 130.53600 179.76700 1.000 127.37358 277 PHE C N 1
ATOM 7431 C CA . PHE B 1 250 ? 135.47900 129.08300 179.83300 1.000 127.37358 277 PHE C CA 1
ATOM 7432 C C . PHE B 1 250 ? 136.19700 128.57100 181.07900 1.000 127.37358 277 PHE C C 1
ATOM 7433 O O . PHE B 1 250 ? 137.12600 129.19600 181.59700 1.000 127.37358 277 PHE C O 1
ATOM 7441 N N . VAL B 1 251 ? 135.75100 127.41400 181.56000 1.000 127.26701 278 VAL C N 1
ATOM 7442 C CA . VAL B 1 251 ? 136.21800 126.86800 182.82600 1.000 127.26701 278 VAL C CA 1
ATOM 7443 C C . VAL B 1 251 ? 137.31700 125.83100 182.62700 1.000 127.26701 278 VAL C C 1
ATOM 7444 O O . VAL B 1 251 ? 138.18700 125.67800 183.48500 1.000 127.26701 278 VAL C O 1
ATOM 7448 N N . SER B 1 252 ? 137.30700 125.11600 181.50500 1.000 124.34233 279 SER C N 1
ATOM 7449 C CA . SER B 1 252 ? 138.29800 124.08200 181.25600 1.000 124.34233 279 SER C CA 1
ATOM 7450 C C . SER B 1 252 ? 138.46800 123.88500 179.75800 1.000 124.34233 279 SER C C 1
ATOM 7451 O O . SER B 1 252 ? 137.62200 124.28400 178.95600 1.000 124.34233 279 SER C O 1
ATOM 7454 N N . LEU B 1 253 ? 139.58200 123.26200 179.39300 1.000 125.47961 280 LEU C N 1
ATOM 7455 C CA . LEU B 1 253 ? 139.86200 122.94600 178.00200 1.000 125.47961 280 LEU C CA 1
ATOM 7456 C C . LEU B 1 253 ? 139.67000 121.45700 177.74400 1.000 125.47961 280 LEU C C 1
ATOM 7457 O O . LEU B 1 253 ? 139.83200 120.64300 178.66000 1.000 125.47961 280 LEU C O 1
ATOM 7462 N N . PRO B 1 254 ? 139.29900 121.06700 176.52900 1.000 129.72722 281 PRO C N 1
ATOM 7463 C CA . PRO B 1 254 ? 139.19400 119.64000 176.21400 1.000 129.72722 281 PRO C CA 1
ATOM 7464 C C . PRO B 1 254 ? 140.56400 118.98200 176.16600 1.000 129.72722 281 PRO C C 1
ATOM 7465 O O . PRO B 1 254 ? 141.58600 119.61600 175.89600 1.000 129.72722 281 PRO C O 1
ATOM 7469 N N . ARG B 1 255 ? 140.56800 117.68000 176.43600 1.000 132.12332 282 ARG C N 1
ATOM 7470 C CA . ARG B 1 255 ? 141.80000 116.90500 176.38600 1.000 132.12332 282 ARG C CA 1
ATOM 7471 C C . ARG B 1 255 ? 142.31300 116.82100 174.95300 1.000 132.12332 282 ARG C C 1
ATOM 7472 O O . ARG B 1 255 ? 141.54500 116.56600 174.02100 1.000 132.12332 282 ARG C O 1
ATOM 7480 N N . GLY B 1 256 ? 143.61600 117.03200 174.78000 1.000 132.16292 283 GLY C N 1
ATOM 7481 C CA . GLY B 1 256 ? 144.20800 116.99700 173.45800 1.000 132.16292 283 GLY C CA 1
ATOM 7482 C C . GLY B 1 256 ? 143.75300 118.10100 172.53400 1.000 132.16292 283 GLY C C 1
ATOM 7483 O O . GLY B 1 256 ? 143.51100 117.84800 171.35000 1.000 132.16292 283 GLY C O 1
ATOM 7484 N N . LEU B 1 257 ? 143.62000 119.32600 173.04600 1.000 136.37540 284 LEU C N 1
ATOM 7485 C CA . LEU B 1 257 ? 143.14200 120.43100 172.22100 1.000 136.37540 284 LEU C CA 1
ATOM 7486 C C . LEU B 1 257 ? 144.13200 120.76600 171.11200 1.000 136.37540 284 LEU C C 1
ATOM 7487 O O . LEU B 1 257 ? 143.73700 121.02900 169.97000 1.000 136.37540 284 LEU C O 1
ATOM 7492 N N . PHE B 1 258 ? 145.42900 120.76400 171.42800 1.000 140.09052 285 PHE C N 1
ATOM 7493 C CA . PHE B 1 258 ? 146.47300 121.12100 170.47400 1.000 140.09052 285 PHE C CA 1
ATOM 7494 C C . PHE B 1 258 ? 147.23900 119.90400 169.96900 1.000 140.09052 285 PHE C C 1
ATOM 7495 O O . PHE B 1 258 ? 148.44900 119.98600 169.73400 1.000 140.09052 285 PHE C O 1
ATOM 7503 N N . SER B 1 259 ? 146.55600 118.77000 169.80200 1.000 140.60889 286 SER C N 1
ATOM 7504 C CA . SER B 1 259 ? 147.23500 117.54700 169.38900 1.000 140.60889 286 SER C CA 1
ATOM 7505 C C . SER B 1 259 ? 147.83300 117.68200 167.99300 1.000 140.60889 286 SER C C 1
ATOM 7506 O O . SER B 1 259 ? 148.97400 117.27400 167.75100 1.000 140.60889 286 SER C O 1
ATOM 7509 N N . GLU B 1 260 ? 147.07900 118.26100 167.06200 1.000 147.00465 287 GLU C N 1
ATOM 7510 C CA . GLU B 1 260 ? 147.44000 118.24100 165.65000 1.000 147.00465 287 GLU C CA 1
ATOM 7511 C C . GLU B 1 260 ? 148.29500 119.42500 165.21500 1.000 147.00465 287 GLU C C 1
ATOM 7512 O O . GLU B 1 260 ? 148.80800 119.41300 164.09100 1.000 147.00465 287 GLU C O 1
ATOM 7518 N N . ASN B 1 261 ? 148.46700 120.44000 166.06100 1.000 146.23644 288 ASN C N 1
ATOM 7519 C CA . ASN B 1 261 ? 149.20200 121.64600 165.67400 1.000 146.23644 288 ASN C CA 1
ATOM 7520 C C . ASN B 1 261 ? 150.66500 121.48400 166.07400 1.000 146.23644 288 ASN C C 1
ATOM 7521 O O . ASN B 1 261 ? 151.12000 121.96000 167.11600 1.000 146.23644 288 ASN C O 1
ATOM 7526 N N . LYS B 1 262 ? 151.41700 120.80000 165.21000 1.000 143.73177 289 LYS C N 1
ATOM 7527 C CA . LYS B 1 262 ? 152.82600 120.54800 165.49600 1.000 143.73177 289 LYS C CA 1
ATOM 7528 C C . LYS B 1 262 ? 153.67100 121.80100 165.29900 1.000 143.73177 289 LYS C C 1
ATOM 7529 O O . LYS B 1 262 ? 154.71300 121.96000 165.94400 1.000 143.73177 289 LYS C O 1
ATOM 7535 N N . LYS B 1 263 ? 153.23900 122.70000 164.41700 1.000 139.48248 290 LYS C N 1
ATOM 7536 C CA . LYS B 1 263 ? 153.97700 123.91600 164.11000 1.000 139.48248 290 LYS C CA 1
ATOM 7537 C C . LYS B 1 263 ? 153.77100 125.00300 165.16900 1.000 139.48248 290 LYS C C 1
ATOM 7538 O O . LYS B 1 263 ? 154.33800 126.09500 165.04900 1.000 139.48248 290 LYS C O 1
ATOM 7544 N N . LEU B 1 264 ? 152.99400 124.71300 166.21200 1.000 133.91964 291 LEU C N 1
ATOM 7545 C CA . LEU B 1 264 ? 152.69400 125.70000 167.24300 1.000 133.91964 291 LEU C CA 1
ATOM 7546 C C . LEU B 1 264 ? 153.97500 126.23900 167.86300 1.000 133.91964 291 LEU C C 1
ATOM 7547 O O . LEU B 1 264 ? 154.74900 125.49000 168.46500 1.000 133.91964 291 LEU C O 1
ATOM 7552 N N . LYS B 1 265 ? 154.19900 127.54600 167.70900 1.000 130.17472 292 LYS C N 1
ATOM 7553 C CA . LYS B 1 265 ? 155.41700 128.19200 168.17300 1.000 130.17472 292 LYS C CA 1
ATOM 7554 C C . LYS B 1 265 ? 155.20600 129.13500 169.34700 1.000 130.17472 292 LYS C C 1
ATOM 7555 O O . LYS B 1 265 ? 156.12300 129.29600 170.15700 1.000 130.17472 292 LYS C O 1
ATOM 7561 N N . THR B 1 266 ? 154.03300 129.75100 169.46300 1.000 121.69772 293 THR C N 1
ATOM 7562 C CA . THR B 1 266 ? 153.76700 130.70800 170.52800 1.000 121.69772 293 THR C CA 1
ATOM 7563 C C . THR B 1 266 ? 152.32400 130.55900 170.97800 1.000 121.69772 293 THR C C 1
ATOM 7564 O O . THR B 1 266 ? 151.40200 130.88500 170.22600 1.000 121.69772 293 THR C O 1
ATOM 7568 N N . LEU B 1 267 ? 152.13300 130.06800 172.19800 1.000 114.53754 294 LEU C N 1
ATOM 7569 C CA . LEU B 1 267 ? 150.80900 129.89400 172.78000 1.000 114.53754 294 LEU C CA 1
ATOM 7570 C C . LEU B 1 267 ? 150.63900 130.90100 173.90600 1.000 114.53754 294 LEU C C 1
ATOM 7571 O O . LEU B 1 267 ? 151.25000 130.75700 174.96900 1.000 114.53754 294 LEU C O 1
ATOM 7576 N N . ILE B 1 268 ? 149.81700 131.91800 173.67000 1.000 112.71195 295 ILE C N 1
ATOM 7577 C CA . ILE B 1 268 ? 149.50600 132.93500 174.66500 1.000 112.71195 295 ILE C CA 1
ATOM 7578 C C . ILE B 1 268 ? 148.10400 132.65600 175.17900 1.000 112.71195 295 ILE C C 1
ATOM 7579 O O . ILE B 1 268 ? 147.12300 132.80700 174.44100 1.000 112.71195 295 ILE C O 1
ATOM 7584 N N . LEU B 1 269 ? 148.00700 132.25800 176.44500 1.000 115.66203 296 LEU C N 1
ATOM 7585 C CA . LEU B 1 269 ? 146.74200 131.83300 177.04700 1.000 115.66203 296 LEU C CA 1
ATOM 7586 C C . LEU B 1 269 ? 146.66800 132.45100 178.44100 1.000 115.66203 296 LEU C C 1
ATOM 7587 O O . LEU B 1 269 ? 147.08600 131.83300 179.42300 1.000 115.66203 296 LEU C O 1
ATOM 7592 N N . THR B 1 270 ? 146.12600 133.66500 178.52700 1.000 122.64986 297 THR C N 1
ATOM 7593 C CA . THR B 1 270 ? 146.16100 134.42400 179.76900 1.000 122.64986 297 THR C CA 1
ATOM 7594 C C . THR B 1 270 ? 144.77100 134.94300 180.11100 1.000 122.64986 297 THR C C 1
ATOM 7595 O O . THR B 1 270 ? 143.85800 134.94500 179.28300 1.000 122.64986 297 THR C O 1
ATOM 7599 N N . ASN B 1 271 ? 144.62400 135.37500 181.36500 1.000 126.71457 298 ASN C N 1
ATOM 7600 C CA . ASN B 1 271 ? 143.45000 136.11000 181.84000 1.000 126.71457 298 ASN C CA 1
ATOM 7601 C C . ASN B 1 271 ? 142.15100 135.32400 181.68200 1.000 126.71457 298 ASN C C 1
ATOM 7602 O O . ASN B 1 271 ? 141.07100 135.90900 181.58600 1.000 126.71457 298 ASN C O 1
ATOM 7607 N N . ASN B 1 272 ? 142.23100 133.99500 181.66600 1.000 125.99241 299 ASN C N 1
ATOM 7608 C CA . ASN B 1 272 ? 141.03900 133.15100 181.70900 1.000 125.99241 299 ASN C CA 1
ATOM 7609 C C . ASN B 1 272 ? 140.74400 132.86100 183.17600 1.000 125.99241 299 ASN C C 1
ATOM 7610 O O . ASN B 1 272 ? 141.08500 131.81000 183.71700 1.000 125.99241 299 ASN C O 1
ATOM 7615 N N . ARG B 1 273 ? 140.09300 133.83000 183.82400 1.000 128.96509 300 ARG C N 1
ATOM 7616 C CA . ARG B 1 273 ? 139.93100 133.79200 185.27500 1.000 128.96509 300 ARG C CA 1
ATOM 7617 C C . ARG B 1 273 ? 139.16900 132.55200 185.72900 1.000 128.96509 300 ARG C C 1
ATOM 7618 O O . ARG B 1 273 ? 139.33300 132.09700 186.86700 1.000 128.96509 300 ARG C O 1
ATOM 7626 N N . LYS B 1 274 ? 138.33200 131.99300 184.86000 1.000 130.14518 301 LYS C N 1
ATOM 7627 C CA . LYS B 1 274 ? 137.53300 130.82500 185.20500 1.000 130.14518 301 LYS C CA 1
ATOM 7628 C C . LYS B 1 274 ? 138.24100 129.50600 184.92000 1.000 130.14518 301 LYS C C 1
ATOM 7629 O O . LYS B 1 274 ? 137.70100 128.44800 185.25500 1.000 130.14518 301 LYS C O 1
ATOM 7635 N N . LEU B 1 275 ? 139.43000 129.53900 184.32300 1.000 126.36502 302 LEU C N 1
ATOM 7636 C CA . LEU B 1 275 ? 140.14700 128.32000 183.94700 1.000 126.36502 302 LEU C CA 1
ATOM 7637 C C . LEU B 1 275 ? 140.72600 127.69400 185.20900 1.000 126.36502 302 LEU C C 1
ATOM 7638 O O . LEU B 1 275 ? 141.86300 127.96000 185.60000 1.000 126.36502 302 LEU C O 1
ATOM 7643 N N . VAL B 1 276 ? 139.92600 126.84300 185.85400 1.000 128.17652 303 VAL C N 1
ATOM 7644 C CA . VAL B 1 276 ? 140.31300 126.29200 187.15000 1.000 128.17652 303 VAL C CA 1
ATOM 7645 C C . VAL B 1 276 ? 141.44600 125.28000 187.00400 1.000 128.17652 303 VAL C C 1
ATOM 7646 O O . VAL B 1 276 ? 142.34800 125.21900 187.84800 1.000 128.17652 303 VAL C O 1
ATOM 7650 N N . THR B 1 277 ? 141.42100 124.46400 185.95100 1.000 126.45417 304 THR C N 1
ATOM 7651 C CA . THR B 1 277 ? 142.39700 123.39200 185.80200 1.000 126.45417 304 THR C CA 1
ATOM 7652 C C . THR B 1 277 ? 142.83300 123.29100 184.34900 1.000 126.45417 304 THR C C 1
ATOM 7653 O O . THR B 1 277 ? 142.14000 123.74900 183.43700 1.000 126.45417 304 THR C O 1
ATOM 7657 N N . LEU B 1 278 ? 144.00400 122.67700 184.14500 1.000 127.59569 305 LEU C N 1
ATOM 7658 C CA . LEU B 1 278 ? 144.55400 122.39800 182.82800 1.000 127.59569 305 LEU C CA 1
ATOM 7659 C C . LEU B 1 278 ? 144.56600 120.89700 182.55000 1.000 127.59569 305 LEU C C 1
ATOM 7660 O O . LEU B 1 278 ? 144.89700 120.09700 183.43000 1.000 127.59569 305 LEU C O 1
ATOM 7665 N N . PRO B 1 279 ? 144.20300 120.48700 181.33900 1.000 136.63677 306 PRO C N 1
ATOM 7666 C CA . PRO B 1 279 ? 144.26200 119.06500 180.98700 1.000 136.63677 306 PRO C CA 1
ATOM 7667 C C . PRO B 1 279 ? 145.69400 118.56200 180.90600 1.000 136.63677 306 PRO C C 1
ATOM 7668 O O . PRO B 1 279 ? 146.63800 119.31100 180.64700 1.000 136.63677 306 PRO C O 1
ATOM 7672 N N . GLU B 1 280 ? 145.84400 117.26000 181.13200 1.000 140.17530 307 GLU C N 1
ATOM 7673 C CA . GLU B 1 280 ? 147.15400 116.63300 181.05900 1.000 140.17530 307 GLU C CA 1
ATOM 7674 C C . GLU B 1 280 ? 147.63500 116.53900 179.61400 1.000 140.17530 307 GLU C C 1
ATOM 7675 O O . GLU B 1 280 ? 146.83800 116.47800 178.67400 1.000 140.17530 307 GLU C O 1
ATOM 7681 N N . GLU B 1 281 ? 148.96000 116.52700 179.45700 1.000 142.22981 308 GLU C N 1
ATOM 7682 C CA . GLU B 1 281 ? 149.66200 116.47800 178.16500 1.000 142.22981 308 GLU C CA 1
ATOM 7683 C C . GLU B 1 281 ? 148.96800 117.32300 177.09900 1.000 142.22981 308 GLU C C 1
ATOM 7684 O O . GLU B 1 281 ? 148.73500 116.88900 175.97000 1.000 142.22981 308 GLU C O 1
ATOM 7690 N N . LEU B 1 282 ? 148.64200 118.56100 177.47200 1.000 141.13577 309 LEU C N 1
ATOM 7691 C CA . LEU B 1 282 ? 148.03200 119.47400 176.51300 1.000 141.13577 309 LEU C CA 1
ATOM 7692 C C . LEU B 1 282 ? 149.07400 120.03400 175.54900 1.000 141.13577 309 LEU C C 1
ATOM 7693 O O . LEU B 1 282 ? 148.78400 120.23700 174.36500 1.000 141.13577 309 LEU C O 1
ATOM 7698 N N . LEU B 1 283 ? 150.29200 120.28300 176.03400 1.000 142.85275 310 LEU C N 1
ATOM 7699 C CA . LEU B 1 283 ? 151.38200 120.80500 175.21700 1.000 142.85275 310 LEU C CA 1
ATOM 7700 C C . LEU B 1 283 ? 152.28000 119.69800 174.67600 1.000 142.85275 310 LEU C C 1
ATOM 7701 O O . LEU B 1 283 ? 153.43100 119.95800 174.31000 1.000 142.85275 310 LEU C O 1
ATOM 7706 N N . ALA B 1 284 ? 151.78100 118.46800 174.62200 1.000 143.73619 311 ALA C N 1
ATOM 7707 C CA . ALA B 1 284 ? 152.62400 117.33300 174.27300 1.000 143.73619 311 ALA C CA 1
ATOM 7708 C C . ALA B 1 284 ? 153.04800 117.38100 172.81000 1.000 143.73619 311 ALA C C 1
ATOM 7709 O O . ALA B 1 284 ? 152.28400 117.80000 171.93700 1.000 143.73619 311 ALA C O 1
ATOM 7711 N N . ASN B 1 285 ? 154.28600 116.95300 172.55400 1.000 146.78860 312 ASN C N 1
ATOM 7712 C CA . ASN B 1 285 ? 154.80500 116.74000 171.20200 1.000 146.78860 312 ASN C CA 1
ATOM 7713 C C . ASN B 1 285 ? 154.77900 118.00800 170.35400 1.000 146.78860 312 ASN C C 1
ATOM 7714 O O . ASN B 1 285 ? 154.42700 117.96800 169.17400 1.000 146.78860 312 ASN C O 1
ATOM 7719 N N . LEU B 1 286 ? 155.14800 119.14400 170.93900 1.000 144.08120 313 LEU C N 1
ATOM 7720 C CA . LEU B 1 286 ? 155.25300 120.40300 170.20100 1.000 144.08120 313 LEU C CA 1
ATOM 7721 C C . LEU B 1 286 ? 156.72800 120.78700 170.15000 1.000 144.08120 313 LEU C C 1
ATOM 7722 O O . LEU B 1 286 ? 157.23000 121.52300 171.00100 1.000 144.08120 313 LEU C O 1
ATOM 7727 N N . LYS B 1 287 ? 157.42800 120.27500 169.13600 1.000 145.49505 314 LYS C N 1
ATOM 7728 C CA . LYS B 1 287 ? 158.86100 120.52000 169.01300 1.000 145.49505 314 LYS C CA 1
ATOM 7729 C C . LYS B 1 287 ? 159.17500 121.96800 168.66300 1.000 145.49505 314 LYS C C 1
ATOM 7730 O O . LYS B 1 287 ? 160.13600 122.53300 169.19500 1.000 145.49505 314 LYS C O 1
ATOM 7736 N N . GLU B 1 288 ? 158.38600 122.58200 167.78700 1.000 139.64822 315 GLU C N 1
ATOM 7737 C CA . GLU B 1 288 ? 158.64300 123.93900 167.32700 1.000 139.64822 315 GLU C CA 1
ATOM 7738 C C . GLU B 1 288 ? 158.26400 125.00000 168.35000 1.000 139.64822 315 GLU C C 1
ATOM 7739 O O . GLU B 1 288 ? 158.51100 126.18500 168.10800 1.000 139.64822 315 GLU C O 1
ATOM 7745 N N . LEU B 1 289 ? 157.66600 124.60900 169.47300 1.000 134.21905 316 LEU C N 1
ATOM 7746 C CA . LEU B 1 289 ? 157.23600 125.57500 170.47400 1.000 134.21905 316 LEU C CA 1
ATOM 7747 C C . LEU B 1 289 ? 158.43200 126.34000 171.02600 1.000 134.21905 316 LEU C C 1
ATOM 7748 O O . LEU B 1 289 ? 159.46600 125.74900 171.34900 1.000 134.21905 316 LEU C O 1
ATOM 7753 N N . THR B 1 290 ? 158.29200 127.65900 171.12500 1.000 130.88364 317 THR C N 1
ATOM 7754 C CA . THR B 1 290 ? 159.35200 128.52400 171.62900 1.000 130.88364 317 THR C CA 1
ATOM 7755 C C . THR B 1 290 ? 158.97700 129.20900 172.93200 1.000 130.88364 317 THR C C 1
ATOM 7756 O O . THR B 1 290 ? 159.72000 129.10800 173.91500 1.000 130.88364 317 THR C O 1
ATOM 7760 N N . VAL B 1 291 ? 157.84500 129.90700 172.96900 1.000 121.37665 318 VAL C N 1
ATOM 7761 C CA . VAL B 1 291 ? 157.38200 130.61200 174.15700 1.000 121.37665 318 VAL C CA 1
ATOM 7762 C C . VAL B 1 291 ? 155.95400 130.18200 174.46200 1.000 121.37665 318 VAL C C 1
ATOM 7763 O O . VAL B 1 291 ? 155.11500 130.10300 173.55800 1.000 121.37665 318 VAL C O 1
ATOM 7767 N N . VAL B 1 292 ? 155.69200 129.86900 175.72700 1.000 111.10851 319 VAL C N 1
ATOM 7768 C CA . VAL B 1 292 ? 154.36100 129.51300 176.20000 1.000 111.10851 319 VAL C CA 1
ATOM 7769 C C . VAL B 1 292 ? 154.02600 130.41300 177.38000 1.000 111.10851 319 VAL C C 1
ATOM 7770 O O . VAL B 1 292 ? 154.87400 130.65300 178.24600 1.000 111.10851 319 VAL C O 1
ATOM 7774 N N . ASN B 1 293 ? 152.80500 130.93900 177.39600 1.000 113.43412 320 ASN C N 1
ATOM 7775 C CA . ASN B 1 293 ? 152.38200 131.92600 178.38300 1.000 113.43412 320 ASN C CA 1
ATOM 7776 C C . ASN B 1 293 ? 151.07900 131.45600 179.01100 1.000 113.43412 320 ASN C C 1
ATOM 7777 O O . ASN B 1 293 ? 150.06800 131.31000 178.31700 1.000 113.43412 320 ASN C O 1
ATOM 7782 N N . LEU B 1 294 ? 151.10000 131.22300 180.32400 1.000 112.76227 321 LEU C N 1
ATOM 7783 C CA . LEU B 1 294 ? 149.91800 130.79300 181.06300 1.000 112.76227 321 LEU C CA 1
ATOM 7784 C C . LEU B 1 294 ? 149.58100 131.74700 182.20400 1.000 112.76227 321 LEU C C 1
ATOM 7785 O O . LEU B 1 294 ? 148.95000 131.33800 183.18200 1.000 112.76227 321 LEU C O 1
ATOM 7790 N N . SER B 1 295 ? 149.98700 133.00800 182.10100 1.000 120.34433 322 SER C N 1
ATOM 7791 C CA . SER B 1 295 ? 149.86300 133.92800 183.22000 1.000 120.34433 322 SER C CA 1
ATOM 7792 C C . SER B 1 295 ? 148.41400 134.33500 183.45300 1.000 120.34433 322 SER C C 1
ATOM 7793 O O . SER B 1 295 ? 147.55400 134.18900 182.58300 1.000 120.34433 322 SER C O 1
ATOM 7796 N N . HIS B 1 296 ? 148.15000 134.83300 184.65800 1.000 124.79407 323 HIS C N 1
ATOM 7797 C CA . HIS B 1 296 ? 146.90100 135.44800 185.10300 1.000 124.79407 323 HIS C CA 1
ATOM 7798 C C . HIS B 1 296 ? 145.68500 134.53200 184.99700 1.000 124.79407 323 HIS C C 1
ATOM 7799 O O . HIS B 1 296 ? 144.56100 135.03200 185.09300 1.000 124.79407 323 HIS C O 1
ATOM 7806 N N . ASN B 1 297 ? 145.85600 133.22700 184.81200 1.000 124.90881 324 ASN C N 1
ATOM 7807 C CA . ASN B 1 297 ? 144.71200 132.33100 184.79400 1.000 124.90881 324 ASN C CA 1
ATOM 7808 C C . ASN B 1 297 ? 144.22700 132.06700 186.21800 1.000 124.90881 324 ASN C C 1
ATOM 7809 O O . ASN B 1 297 ? 144.69700 132.66100 187.19100 1.000 124.90881 324 ASN C O 1
ATOM 7814 N N . GLY B 1 298 ? 143.25700 131.16700 186.33400 1.000 127.01833 325 GLY C N 1
ATOM 7815 C CA . GLY B 1 298 ? 142.78100 130.68800 187.61200 1.000 127.01833 325 GLY C CA 1
ATOM 7816 C C . GLY B 1 298 ? 143.22100 129.28300 187.95800 1.000 127.01833 325 GLY C C 1
ATOM 7817 O O . GLY B 1 298 ? 142.64700 128.68000 188.87300 1.000 127.01833 325 GLY C O 1
ATOM 7818 N N . VAL B 1 299 ? 144.21500 128.73800 187.25300 1.000 128.25079 326 VAL C N 1
ATOM 7819 C CA . VAL B 1 299 ? 144.63500 127.36100 187.48000 1.000 128.25079 326 VAL C CA 1
ATOM 7820 C C . VAL B 1 299 ? 145.15900 127.20800 188.90000 1.000 128.25079 326 VAL C C 1
ATOM 7821 O O . VAL B 1 299 ? 145.85800 128.08400 189.42400 1.000 128.25079 326 VAL C O 1
ATOM 7825 N N . GLY B 1 300 ? 144.80000 126.09800 189.53900 1.000 133.74330 327 GLY C N 1
ATOM 7826 C CA . GLY B 1 300 ? 145.22100 125.84500 190.90200 1.000 133.74330 327 GLY C CA 1
ATOM 7827 C C . GLY B 1 300 ? 146.19300 124.69000 191.02100 1.000 133.74330 327 GLY C C 1
ATOM 7828 O O . GLY B 1 300 ? 147.04200 124.67400 191.91600 1.000 133.74330 327 GLY C O 1
ATOM 7829 N N . ASN B 1 301 ? 146.07900 123.71700 190.12200 1.000 137.22949 328 ASN C N 1
ATOM 7830 C CA . ASN B 1 301 ? 146.95900 122.55900 190.10600 1.000 137.22949 328 ASN C CA 1
ATOM 7831 C C . ASN B 1 301 ? 147.33900 122.24100 188.66800 1.000 137.22949 328 ASN C C 1
ATOM 7832 O O . ASN B 1 301 ? 146.60200 122.55800 187.73200 1.000 137.22949 328 ASN C O 1
ATOM 7837 N N . LEU B 1 302 ? 148.48900 121.59900 188.49900 1.000 135.77969 329 LEU C N 1
ATOM 7838 C CA . LEU B 1 302 ? 149.00800 121.30700 187.17400 1.000 135.77969 329 LEU C CA 1
ATOM 7839 C C . LEU B 1 302 ? 149.28500 119.82000 187.02800 1.000 135.77969 329 LEU C C 1
ATOM 7840 O O . LEU B 1 302 ? 149.57300 119.13500 188.01400 1.000 135.77969 329 LEU C O 1
ATOM 7845 N N . PRO B 1 303 ? 149.19800 119.29400 185.81000 1.000 139.72466 330 PRO C N 1
ATOM 7846 C CA . PRO B 1 303 ? 149.52300 117.88500 185.58600 1.000 139.72466 330 PRO C CA 1
ATOM 7847 C C . PRO B 1 303 ? 151.01400 117.67900 185.35800 1.000 139.72466 330 PRO C C 1
ATOM 7848 O O . PRO B 1 303 ? 151.74200 118.58000 184.93900 1.000 139.72466 330 PRO C O 1
ATOM 7852 N N . GLU B 1 304 ? 151.45700 116.45400 185.64900 1.000 147.71914 331 GLU C N 1
ATOM 7853 C CA . GLU B 1 304 ? 152.87300 116.12000 185.52600 1.000 147.71914 331 GLU C CA 1
ATOM 7854 C C . GLU B 1 304 ? 153.36100 116.24900 184.08800 1.000 147.71914 331 GLU C C 1
ATOM 7855 O O . GLU B 1 304 ? 154.43000 116.81600 183.83800 1.000 147.71914 331 GLU C O 1
ATOM 7861 N N . SER B 1 305 ? 152.58700 115.74200 183.12800 1.000 145.84436 332 SER C N 1
ATOM 7862 C CA . SER B 1 305 ? 153.02000 115.64900 181.73900 1.000 145.84436 332 SER C CA 1
ATOM 7863 C C . SER B 1 305 ? 152.59700 116.84900 180.90300 1.000 145.84436 332 SER C C 1
ATOM 7864 O O . SER B 1 305 ? 152.39200 116.70800 179.69100 1.000 145.84436 332 SER C O 1
ATOM 7867 N N . LEU B 1 306 ? 152.46800 118.02800 181.51400 1.000 142.65510 333 LEU C N 1
ATOM 7868 C CA . LEU B 1 306 ? 151.97300 119.19300 180.78600 1.000 142.65510 333 LEU C CA 1
ATOM 7869 C C . LEU B 1 306 ? 152.89100 119.55700 179.62500 1.000 142.65510 333 LEU C C 1
ATOM 7870 O O . LEU B 1 306 ? 152.42300 119.86000 178.52200 1.000 142.65510 333 LEU C O 1
ATOM 7875 N N . LEU B 1 307 ? 154.20500 119.52800 179.85100 1.000 148.87691 334 LEU C N 1
ATOM 7876 C CA . LEU B 1 307 ? 155.17900 119.94900 178.85300 1.000 148.87691 334 LEU C CA 1
ATOM 7877 C C . LEU B 1 307 ? 156.03500 118.79800 178.33800 1.000 148.87691 334 LEU C C 1
ATOM 7878 O O . LEU B 1 307 ? 157.12900 119.03500 177.81600 1.000 148.87691 334 LEU C O 1
ATOM 7883 N N . SER B 1 308 ? 155.56400 117.56000 178.47500 1.000 149.81633 335 SER C N 1
ATOM 7884 C CA . SER B 1 308 ? 156.33700 116.41200 178.02100 1.000 149.81633 335 SER C CA 1
ATOM 7885 C C . SER B 1 308 ? 156.53300 116.45300 176.51000 1.000 149.81633 335 SER C C 1
ATOM 7886 O O . SER B 1 308 ? 155.59700 116.73300 175.75600 1.000 149.81633 335 SER C O 1
ATOM 7889 N N . GLY B 1 309 ? 157.75900 116.17800 176.07400 1.000 151.91350 336 GLY C N 1
ATOM 7890 C CA . GLY B 1 309 ? 158.06100 116.08300 174.66000 1.000 151.91350 336 GLY C CA 1
ATOM 7891 C C . GLY B 1 309 ? 158.26300 117.39300 173.93600 1.000 151.91350 336 GLY C C 1
ATOM 7892 O O . GLY B 1 309 ? 158.18300 117.41500 172.70300 1.000 151.91350 336 GLY C O 1
ATOM 7893 N N . SER B 1 310 ? 158.52100 118.48600 174.65200 1.000 149.57461 337 SER C N 1
ATOM 7894 C CA . SER B 1 310 ? 158.74100 119.79600 174.04000 1.000 149.57461 337 SER C CA 1
ATOM 7895 C C . SER B 1 310 ? 160.03600 120.37800 174.59800 1.000 149.57461 337 SER C C 1
ATOM 7896 O O . SER B 1 310 ? 160.03100 121.01800 175.65300 1.000 149.57461 337 SER C O 1
ATOM 7899 N N . SER B 1 311 ? 161.14300 120.15900 173.88900 1.000 153.39732 338 SER C N 1
ATOM 7900 C CA . SER B 1 311 ? 162.44400 120.64900 174.32400 1.000 153.39732 338 SER C CA 1
ATOM 7901 C C . SER B 1 311 ? 162.80300 122.00600 173.73700 1.000 153.39732 338 SER C C 1
ATOM 7902 O O . SER B 1 311 ? 163.85100 122.55700 174.09100 1.000 153.39732 338 SER C O 1
ATOM 7905 N N . GLY B 1 312 ? 161.97400 122.55600 172.85700 1.000 145.20245 339 GLY C N 1
ATOM 7906 C CA . GLY B 1 312 ? 162.24400 123.84100 172.25200 1.000 145.20245 339 GLY C CA 1
ATOM 7907 C C . GLY B 1 312 ? 161.83100 125.04500 173.06300 1.000 145.20245 339 GLY C C 1
ATOM 7908 O O . GLY B 1 312 ? 162.07100 126.17800 172.63200 1.000 145.20245 339 GLY C O 1
ATOM 7909 N N . ILE B 1 313 ? 161.21300 124.84200 174.22400 1.000 135.71308 340 ILE C N 1
ATOM 7910 C CA . ILE B 1 313 ? 160.72500 125.95600 175.03000 1.000 135.71308 340 ILE C CA 1
ATOM 7911 C C . ILE B 1 313 ? 161.91100 126.74800 175.56100 1.000 135.71308 340 ILE C C 1
ATOM 7912 O O . ILE B 1 313 ? 162.81000 126.19200 176.20300 1.000 135.71308 340 ILE C O 1
ATOM 7917 N N . ILE B 1 314 ? 161.92200 128.05200 175.29200 1.000 131.05973 341 ILE C N 1
ATOM 7918 C CA . ILE B 1 314 ? 162.92000 128.93900 175.86200 1.000 131.05973 341 ILE C CA 1
ATOM 7919 C C . ILE B 1 314 ? 162.32400 129.88800 176.89700 1.000 131.05973 341 ILE C C 1
ATOM 7920 O O . ILE B 1 314 ? 163.06600 130.41100 177.73600 1.000 131.05973 341 ILE C O 1
ATOM 7925 N N . GLU B 1 315 ? 161.01500 130.12400 176.86700 1.000 126.91100 342 GLU C N 1
ATOM 7926 C CA . GLU B 1 315 ? 160.34400 130.97200 177.83900 1.000 126.91100 342 GLU C CA 1
ATOM 7927 C C . GLU B 1 315 ? 159.09600 130.26000 178.33500 1.000 126.91100 342 GLU C C 1
ATOM 7928 O O . GLU B 1 315 ? 158.41600 129.57800 177.56500 1.000 126.91100 342 GLU C O 1
ATOM 7934 N N . LEU B 1 316 ? 158.79700 130.41700 179.62100 1.000 111.17326 343 LEU C N 1
ATOM 7935 C CA . LEU B 1 316 ? 157.62300 129.77700 180.20900 1.000 111.17326 343 LEU C CA 1
ATOM 7936 C C . LEU B 1 316 ? 157.12000 130.67000 181.33300 1.000 111.17326 343 LEU C C 1
ATOM 7937 O O . LEU B 1 316 ? 157.75100 130.75400 182.38900 1.000 111.17326 343 LEU C O 1
ATOM 7942 N N . ASN B 1 317 ? 155.99800 131.34000 181.10100 1.000 112.60150 344 ASN C N 1
ATOM 7943 C CA . ASN B 1 317 ? 155.39500 132.22700 182.08400 1.000 112.60150 344 ASN C CA 1
ATOM 7944 C C . ASN B 1 317 ? 154.24100 131.50000 182.76300 1.000 112.60150 344 ASN C C 1
ATOM 7945 O O . ASN B 1 317 ? 153.33900 130.99500 182.08800 1.000 112.60150 344 ASN C O 1
ATOM 7950 N N . LEU B 1 318 ? 154.27200 131.44700 184.09400 1.000 111.15426 345 LEU C N 1
ATOM 7951 C CA . LEU B 1 318 ? 153.20500 130.83600 184.87700 1.000 111.15426 345 LEU C CA 1
ATOM 7952 C C . LEU B 1 318 ? 152.77100 131.75200 186.01300 1.000 111.15426 345 LEU C C 1
ATOM 7953 O O . LEU B 1 318 ? 152.23300 131.29000 187.02100 1.000 111.15426 345 LEU C O 1
ATOM 7958 N N . GLY B 1 319 ? 152.99100 133.05400 185.85900 1.000 119.76433 346 GLY C N 1
ATOM 7959 C CA . GLY B 1 319 ? 152.75000 134.00600 186.91700 1.000 119.76433 346 GLY C CA 1
ATOM 7960 C C . GLY B 1 319 ? 151.28300 134.32700 187.12000 1.000 119.76433 346 GLY C C 1
ATOM 7961 O O . GLY B 1 319 ? 150.44000 134.05100 186.27300 1.000 119.76433 346 GLY C O 1
ATOM 7962 N N . TYR B 1 320 ? 150.98700 134.90000 188.28200 1.000 127.72169 347 TYR C N 1
ATOM 7963 C CA . TYR B 1 320 ? 149.68700 135.42800 188.68200 1.000 127.72169 347 TYR C CA 1
ATOM 7964 C C . TYR B 1 320 ? 148.60200 134.35900 188.73900 1.000 127.72169 347 TYR C C 1
ATOM 7965 O O . TYR B 1 320 ? 147.43300 134.70800 188.93000 1.000 127.72169 347 TYR C O 1
ATOM 7974 N N . ASN B 1 321 ? 148.93600 133.08100 188.59200 1.000 126.49889 348 ASN C N 1
ATOM 7975 C CA . ASN B 1 321 ? 147.94400 132.02600 188.69600 1.000 126.49889 348 ASN C CA 1
ATOM 7976 C C . ASN B 1 321 ? 147.62800 131.74300 190.16200 1.000 126.49889 348 ASN C C 1
ATOM 7977 O O . ASN B 1 321 ? 148.05500 132.46000 191.07000 1.000 126.49889 348 ASN C O 1
ATOM 7982 N N . ARG B 1 322 ? 146.85900 130.68100 190.39500 1.000 133.62910 349 ARG C N 1
ATOM 7983 C CA . ARG B 1 322 ? 146.54100 130.21900 191.73800 1.000 133.62910 349 ARG C CA 1
ATOM 7984 C C . ARG B 1 322 ? 147.25700 128.91800 192.08200 1.000 133.62910 349 ARG C C 1
ATOM 7985 O O . ARG B 1 322 ? 146.70700 128.08700 192.81300 1.000 133.62910 349 ARG C O 1
ATOM 7993 N N . LEU B 1 323 ? 148.46500 128.72100 191.55500 1.000 131.75059 350 LEU C N 1
ATOM 7994 C CA . LEU B 1 323 ? 149.21900 127.50200 191.81400 1.000 131.75059 350 LEU C CA 1
ATOM 7995 C C . LEU B 1 323 ? 149.48400 127.33700 193.30300 1.000 131.75059 350 LEU C C 1
ATOM 7996 O O . LEU B 1 323 ? 149.83800 128.29600 193.99300 1.000 131.75059 350 LEU C O 1
ATOM 8001 N N . ASN B 1 324 ? 149.31800 126.11200 193.79800 1.000 133.30363 351 ASN C N 1
ATOM 8002 C CA . ASN B 1 324 ? 149.58000 125.80100 195.19600 1.000 133.30363 351 ASN C CA 1
ATOM 8003 C C . ASN B 1 324 ? 150.62400 124.71500 195.38600 1.000 133.30363 351 ASN C C 1
ATOM 8004 O O . ASN B 1 324 ? 151.35500 124.74500 196.37700 1.000 133.30363 351 ASN C O 1
ATOM 8009 N N . SER B 1 325 ? 150.70900 123.76000 194.46500 1.000 134.10363 352 SER C N 1
ATOM 8010 C CA . SER B 1 325 ? 151.73200 122.72900 194.48900 1.000 134.10363 352 SER C CA 1
ATOM 8011 C C . SER B 1 325 ? 152.32000 122.59000 193.09400 1.000 134.10363 352 SER C C 1
ATOM 8012 O O . SER B 1 325 ? 151.76000 123.08000 192.11100 1.000 134.10363 352 SER C O 1
ATOM 8015 N N . LEU B 1 326 ? 153.45900 121.91300 193.01300 1.000 137.64429 353 LEU C N 1
ATOM 8016 C CA . LEU B 1 326 ? 154.14600 121.77400 191.74100 1.000 137.64429 353 LEU C CA 1
ATOM 8017 C C . LEU B 1 326 ? 154.51000 120.32200 191.47900 1.000 137.64429 353 LEU C C 1
ATOM 8018 O O . LEU B 1 326 ? 154.79400 119.56500 192.41200 1.000 137.64429 353 LEU C O 1
ATOM 8023 N N . PRO B 1 327 ? 154.50300 119.90700 190.21500 1.000 145.03884 354 PRO C N 1
ATOM 8024 C CA . PRO B 1 327 ? 155.02000 118.58200 189.87000 1.000 145.03884 354 PRO C CA 1
ATOM 8025 C C . PRO B 1 327 ? 156.53800 118.55200 189.95300 1.000 145.03884 354 PRO C C 1
ATOM 8026 O O . PRO B 1 327 ? 157.21300 119.58300 189.95400 1.000 145.03884 354 PRO C O 1
ATOM 8030 N N . GLU B 1 328 ? 157.07600 117.33400 190.02200 1.000 149.25476 355 GLU C N 1
ATOM 8031 C CA . GLU B 1 328 ? 158.51900 117.17400 190.15800 1.000 149.25476 355 GLU C CA 1
ATOM 8032 C C . GLU B 1 328 ? 159.22800 117.33200 188.81800 1.000 149.25476 355 GLU C C 1
ATOM 8033 O O . GLU B 1 328 ? 160.18000 118.11100 188.69900 1.000 149.25476 355 GLU C O 1
ATOM 8039 N N . GLU B 1 329 ? 158.77700 116.60400 187.79900 1.000 151.76901 356 GLU C N 1
ATOM 8040 C CA . GLU B 1 329 ? 159.40000 116.61500 186.47600 1.000 151.76901 356 GLU C CA 1
ATOM 8041 C C . GLU B 1 329 ? 158.64100 117.49600 185.49400 1.000 151.76901 356 GLU C C 1
ATOM 8042 O O . GLU B 1 329 ? 158.52700 117.16600 184.31100 1.000 151.76901 356 GLU C O 1
ATOM 8048 N N . LEU B 1 330 ? 158.10100 118.62200 185.96700 1.000 149.22902 357 LEU C N 1
ATOM 8049 C CA . LEU B 1 330 ? 157.34600 119.50700 185.08700 1.000 149.22902 357 LEU C CA 1
ATOM 8050 C C . LEU B 1 330 ? 158.22600 120.06500 183.97600 1.000 149.22902 357 LEU C C 1
ATOM 8051 O O . LEU B 1 330 ? 157.76400 120.25900 182.84600 1.000 149.22902 357 LEU C O 1
ATOM 8056 N N . LEU B 1 331 ? 159.49900 120.32700 184.27600 1.000 148.68719 358 LEU C N 1
ATOM 8057 C CA . LEU B 1 331 ? 160.44600 120.85600 183.30200 1.000 148.68719 358 LEU C CA 1
ATOM 8058 C C . LEU B 1 331 ? 161.59900 119.89100 183.04200 1.000 148.68719 358 LEU C C 1
ATOM 8059 O O . LEU B 1 331 ? 162.72500 120.31700 182.77400 1.000 148.68719 358 LEU C O 1
ATOM 8064 N N . SER B 1 332 ? 161.33100 118.58700 183.12200 1.000 151.28229 359 SER C N 1
ATOM 8065 C CA . SER B 1 332 ? 162.37500 117.60200 182.85700 1.000 151.28229 359 SER C CA 1
ATOM 8066 C C . SER B 1 332 ? 162.83000 117.65600 181.40500 1.000 151.28229 359 SER C C 1
ATOM 8067 O O . SER B 1 332 ? 164.02400 117.51600 181.11400 1.000 151.28229 359 SER C O 1
ATOM 8070 N N . ASP B 1 333 ? 161.89600 117.86000 180.48100 1.000 156.30389 360 ASP C N 1
ATOM 8071 C CA . ASP B 1 333 ? 162.18200 117.81500 179.05400 1.000 156.30389 360 ASP C CA 1
ATOM 8072 C C . ASP B 1 333 ? 162.51900 119.17900 178.46600 1.000 156.30389 360 ASP C C 1
ATOM 8073 O O . ASP B 1 333 ? 162.36900 119.36700 177.25500 1.000 156.30389 360 ASP C O 1
ATOM 8078 N N . GLN B 1 334 ? 162.96400 120.13200 179.28300 1.000 152.90324 361 GLN C N 1
ATOM 8079 C CA . GLN B 1 334 ? 163.27300 121.46100 178.76900 1.000 152.90324 361 GLN C CA 1
ATOM 8080 C C . GLN B 1 334 ? 164.67900 121.88800 179.17400 1.000 152.90324 361 GLN C C 1
ATOM 8081 O O . GLN B 1 334 ? 164.83800 122.72600 180.07000 1.000 152.90324 361 GLN C O 1
ATOM 8087 N N . PRO B 1 335 ? 165.72300 121.33800 178.54800 1.000 148.62212 362 PRO C N 1
ATOM 8088 C CA . PRO B 1 335 ? 167.08600 121.78400 178.86800 1.000 148.62212 362 PRO C CA 1
ATOM 8089 C C . PRO B 1 335 ? 167.46600 123.10300 178.21700 1.000 148.62212 362 PRO C C 1
ATOM 8090 O O . PRO B 1 335 ? 168.58000 123.58600 178.45600 1.000 148.62212 362 PRO C O 1
ATOM 8094 N N . GLN B 1 336 ? 166.59100 123.69600 177.40500 1.000 140.39414 363 GLN C N 1
ATOM 8095 C CA . GLN B 1 336 ? 166.89000 124.93600 176.70000 1.000 140.39414 363 GLN C CA 1
ATOM 8096 C C . GLN B 1 336 ? 166.11500 126.12900 177.24800 1.000 140.39414 363 GLN C C 1
ATOM 8097 O O . GLN B 1 336 ? 166.06900 127.17700 176.59600 1.000 140.39414 363 GLN C O 1
ATOM 8103 N N . LEU B 1 337 ? 165.50400 125.99700 178.42200 1.000 131.81910 364 LEU C N 1
ATOM 8104 C CA . LEU B 1 337 ? 164.73400 127.09300 178.99300 1.000 131.81910 364 LEU C CA 1
ATOM 8105 C C . LEU B 1 337 ? 165.64500 128.26500 179.33700 1.000 131.81910 364 LEU C C 1
ATOM 8106 O O . LEU B 1 337 ? 166.80700 128.07900 179.70500 1.000 131.81910 364 LEU C O 1
ATOM 8111 N N . GLN B 1 338 ? 165.11500 129.47900 179.20700 1.000 127.88581 365 GLN C N 1
ATOM 8112 C CA . GLN B 1 338 ? 165.85800 130.69500 179.52300 1.000 127.88581 365 GLN C CA 1
ATOM 8113 C C . GLN B 1 338 ? 165.25300 131.50000 180.66100 1.000 127.88581 365 GLN C C 1
ATOM 8114 O O . GLN B 1 338 ? 165.98900 131.97800 181.52600 1.000 127.88581 365 GLN C O 1
ATOM 8120 N N . VAL B 1 339 ? 163.93300 131.67100 180.68400 1.000 118.15633 366 VAL C N 1
ATOM 8121 C CA . VAL B 1 339 ? 163.24500 132.41200 181.73500 1.000 118.15633 366 VAL C CA 1
ATOM 8122 C C . VAL B 1 339 ? 162.11300 131.55300 182.28100 1.000 118.15633 366 VAL C C 1
ATOM 8123 O O . VAL B 1 339 ? 161.45800 130.82100 181.53200 1.000 118.15633 366 VAL C O 1
ATOM 8127 N N . LEU B 1 340 ? 161.90000 131.62400 183.59300 1.000 111.70966 367 LEU C N 1
ATOM 8128 C CA . LEU B 1 340 ? 160.83100 130.88900 184.25400 1.000 111.70966 367 LEU C CA 1
ATOM 8129 C C . LEU B 1 340 ? 160.15100 131.81300 185.25000 1.000 111.70966 367 LEU C C 1
ATOM 8130 O O . LEU B 1 340 ? 160.79400 132.29400 186.18600 1.000 111.70966 367 LEU C O 1
ATOM 8135 N N . ASN B 1 341 ? 158.85800 132.05400 185.05600 1.000 113.91428 368 ASN C N 1
ATOM 8136 C CA . ASN B 1 341 ? 158.10100 132.99000 185.88100 1.000 113.91428 368 ASN C CA 1
ATOM 8137 C C . ASN B 1 341 ? 157.10100 132.21200 186.72500 1.000 113.91428 368 ASN C C 1
ATOM 8138 O O . ASN B 1 341 ? 156.19800 131.56500 186.18700 1.000 113.91428 368 ASN C O 1
ATOM 8143 N N . LEU B 1 342 ? 157.26300 132.28100 188.04600 1.000 114.89046 369 LEU C N 1
ATOM 8144 C CA . LEU B 1 342 ? 156.34400 131.66000 188.99200 1.000 114.89046 369 LEU C CA 1
ATOM 8145 C C . LEU B 1 342 ? 155.77300 132.67600 189.97300 1.000 114.89046 369 LEU C C 1
ATOM 8146 O O . LEU B 1 342 ? 155.28100 132.29800 191.04000 1.000 114.89046 369 LEU C O 1
ATOM 8151 N N . ASP B 1 343 ? 155.82400 133.95800 189.63000 1.000 126.18803 370 ASP C N 1
ATOM 8152 C CA . ASP B 1 343 ? 155.49600 135.01700 190.57200 1.000 126.18803 370 ASP C CA 1
ATOM 8153 C C . ASP B 1 343 ? 153.99500 135.12400 190.80800 1.000 126.18803 370 ASP C C 1
ATOM 8154 O O . ASP B 1 343 ? 153.18700 134.70400 189.97700 1.000 126.18803 370 ASP C O 1
ATOM 8159 N N . HIS B 1 344 ? 153.63400 135.68100 191.96600 1.000 129.97505 371 HIS C N 1
ATOM 8160 C CA . HIS B 1 344 ? 152.26600 136.02100 192.35300 1.000 129.97505 371 HIS C CA 1
ATOM 8161 C C . HIS B 1 344 ? 151.36300 134.80800 192.52800 1.000 129.97505 371 HIS C C 1
ATOM 8162 O O . HIS B 1 344 ? 150.13900 134.95900 192.58000 1.000 129.97505 371 HIS C O 1
ATOM 8169 N N . ASN B 1 345 ? 151.92100 133.60900 192.62700 1.000 129.65952 372 ASN C N 1
ATOM 8170 C CA . ASN B 1 345 ? 151.13900 132.41100 192.87500 1.000 129.65952 372 ASN C CA 1
ATOM 8171 C C . ASN B 1 345 ? 151.02000 132.17400 194.37900 1.000 129.65952 372 ASN C C 1
ATOM 8172 O O . ASN B 1 345 ? 151.33200 133.04300 195.19600 1.000 129.65952 372 ASN C O 1
ATOM 8177 N N . GLN B 1 346 ? 150.55100 130.98600 194.75200 1.000 137.24071 373 GLN C N 1
ATOM 8178 C CA . GLN B 1 346 ? 150.41100 130.59900 196.14900 1.000 137.24071 373 GLN C CA 1
ATOM 8179 C C . GLN B 1 346 ? 151.39400 129.51200 196.56400 1.000 137.24071 373 GLN C C 1
ATOM 8180 O O . GLN B 1 346 ? 151.12600 128.79100 197.53000 1.000 137.24071 373 GLN C O 1
ATOM 8186 N N . LEU B 1 347 ? 152.51100 129.36700 195.85400 1.000 138.09126 374 LEU C N 1
ATOM 8187 C CA . LEU B 1 347 ? 153.50100 128.35100 196.19900 1.000 138.09126 374 LEU C CA 1
ATOM 8188 C C . LEU B 1 347 ? 154.01300 128.54000 197.61500 1.000 138.09126 374 LEU C C 1
ATOM 8189 O O . LEU B 1 347 ? 154.49600 129.61700 197.97500 1.000 138.09126 374 LEU C O 1
ATOM 8194 N N . GLU B 1 348 ? 153.92800 127.47700 198.41200 1.000 147.53931 375 GLU C N 1
ATOM 8195 C CA . GLU B 1 348 ? 154.46100 127.48500 199.76600 1.000 147.53931 375 GLU C CA 1
ATOM 8196 C C . GLU B 1 348 ? 155.83900 126.84900 199.86600 1.000 147.53931 375 GLU C C 1
ATOM 8197 O O . GLU B 1 348 ? 156.50900 127.02300 200.88900 1.000 147.53931 375 GLU C O 1
ATOM 8203 N N . SER B 1 349 ? 156.27000 126.12100 198.83900 1.000 145.19841 376 SER C N 1
ATOM 8204 C CA . SER B 1 349 ? 157.57700 125.48400 198.83600 1.000 145.19841 376 SER C CA 1
ATOM 8205 C C . SER B 1 349 ? 157.97400 125.18600 197.39800 1.000 145.19841 376 SER C C 1
ATOM 8206 O O . SER B 1 349 ? 157.14800 125.21800 196.48200 1.000 145.19841 376 SER C O 1
ATOM 8209 N N . ILE B 1 350 ? 159.25700 124.89700 197.20900 1.000 143.76090 377 ILE C N 1
ATOM 8210 C CA . ILE B 1 350 ? 159.81900 124.55500 195.91000 1.000 143.76090 377 ILE C CA 1
ATOM 8211 C C . ILE B 1 350 ? 160.27900 123.10500 195.97500 1.000 143.76090 377 ILE C C 1
ATOM 8212 O O . ILE B 1 350 ? 160.86300 122.69800 196.98100 1.000 143.76090 377 ILE C O 1
ATOM 8217 N N . PRO B 1 351 ? 159.98400 122.27700 194.97300 1.000 146.86954 378 PRO C N 1
ATOM 8218 C CA . PRO B 1 351 ? 160.49000 120.90000 194.99000 1.000 146.86954 378 PRO C CA 1
ATOM 8219 C C . PRO B 1 351 ? 162.01100 120.86700 194.98500 1.000 146.86954 378 PRO C C 1
ATOM 8220 O O . PRO B 1 351 ? 162.66700 121.68100 194.33400 1.000 146.86954 378 PRO C O 1
ATOM 8224 N N . ASP B 1 352 ? 162.56900 119.90800 195.72700 1.000 151.86504 379 ASP C N 1
ATOM 8225 C CA . ASP B 1 352 ? 164.02100 119.79000 195.81700 1.000 151.86504 379 ASP C CA 1
ATOM 8226 C C . ASP B 1 352 ? 164.63100 119.41000 194.47200 1.000 151.86504 379 ASP C C 1
ATOM 8227 O O . ASP B 1 352 ? 165.68400 119.93200 194.08900 1.000 151.86504 379 ASP C O 1
ATOM 8232 N N . TYR B 1 353 ? 163.98100 118.50300 193.74000 1.000 149.17648 380 TYR C N 1
ATOM 8233 C CA . TYR B 1 353 ? 164.47800 118.01300 192.45900 1.000 149.17648 380 TYR C CA 1
ATOM 8234 C C . TYR B 1 353 ? 163.92300 118.79700 191.27800 1.000 149.17648 380 TYR C C 1
ATOM 8235 O O . TYR B 1 353 ? 163.77000 118.23900 190.18300 1.000 149.17648 380 TYR C O 1
ATOM 8244 N N . PHE B 1 354 ? 163.61600 120.08000 191.47000 1.000 146.60980 381 PHE C N 1
ATOM 8245 C CA . PHE B 1 354 ? 162.84800 120.80900 190.46800 1.000 146.60980 381 PHE C CA 1
ATOM 8246 C C . PHE B 1 354 ? 163.68600 121.18900 189.25300 1.000 146.60980 381 PHE C C 1
ATOM 8247 O O . PHE B 1 354 ? 163.18100 121.15100 188.12500 1.000 146.60980 381 PHE C O 1
ATOM 8255 N N . LEU B 1 355 ? 164.95200 121.55600 189.44600 1.000 146.96216 382 LEU C N 1
ATOM 8256 C CA . LEU B 1 355 ? 165.74300 122.13700 188.36300 1.000 146.96216 382 LEU C CA 1
ATOM 8257 C C . LEU B 1 355 ? 167.12300 121.49900 188.27700 1.000 146.96216 382 LEU C C 1
ATOM 8258 O O . LEU B 1 355 ? 168.13700 122.19400 188.15300 1.000 146.96216 382 LEU C O 1
ATOM 8263 N N . GLU B 1 356 ? 167.19300 120.16800 188.33900 1.000 148.38689 383 GLU C N 1
ATOM 8264 C CA . GLU B 1 356 ? 168.47400 119.51000 188.10400 1.000 148.38689 383 GLU C CA 1
ATOM 8265 C C . GLU B 1 356 ? 168.81400 119.46200 186.61900 1.000 148.38689 383 GLU C C 1
ATOM 8266 O O . GLU B 1 356 ? 169.97700 119.63300 186.23700 1.000 148.38689 383 GLU C O 1
ATOM 8272 N N . ARG B 1 357 ? 167.81800 119.23300 185.76700 1.000 147.61518 384 ARG C N 1
ATOM 8273 C CA . ARG B 1 357 ? 168.04900 119.01500 184.34600 1.000 147.61518 384 ARG C CA 1
ATOM 8274 C C . ARG B 1 357 ? 167.98700 120.29400 183.52200 1.000 147.61518 384 ARG C C 1
ATOM 8275 O O . ARG B 1 357 ? 168.16400 120.23600 182.30100 1.000 147.61518 384 ARG C O 1
ATOM 8283 N N . ASN B 1 358 ? 167.74200 121.43800 184.15000 1.000 146.07339 385 ASN C N 1
ATOM 8284 C CA . ASN B 1 358 ? 167.71200 122.72100 183.46200 1.000 146.07339 385 ASN C CA 1
ATOM 8285 C C . ASN B 1 358 ? 169.00000 123.47500 183.75900 1.000 146.07339 385 ASN C C 1
ATOM 8286 O O . ASN B 1 358 ? 169.35200 123.67100 184.92700 1.000 146.07339 385 ASN C O 1
ATOM 8291 N N . VAL B 1 359 ? 169.70000 123.89100 182.70600 1.000 145.65537 386 VAL C N 1
ATOM 8292 C CA . VAL B 1 359 ? 170.98700 124.56200 182.87000 1.000 145.65537 386 VAL C CA 1
ATOM 8293 C C . VAL B 1 359 ? 171.09600 125.86400 182.09600 1.000 145.65537 386 VAL C C 1
ATOM 8294 O O . VAL B 1 359 ? 172.01700 126.65600 182.36500 1.000 145.65537 386 VAL C O 1
ATOM 8298 N N . GLU B 1 360 ? 170.21500 126.15100 181.14100 1.000 142.53970 387 GLU C N 1
ATOM 8299 C CA . GLU B 1 360 ? 170.27600 127.38700 180.37500 1.000 142.53970 387 GLU C CA 1
ATOM 8300 C C . GLU B 1 360 ? 169.44000 128.49700 180.99400 1.000 142.53970 387 GLU C C 1
ATOM 8301 O O . GLU B 1 360 ? 169.31500 129.57100 180.39600 1.000 142.53970 387 GLU C O 1
ATOM 8307 N N . LEU B 1 361 ? 168.86300 128.25900 182.16800 1.000 132.43685 388 LEU C N 1
ATOM 8308 C CA . LEU B 1 361 ? 168.01800 129.25200 182.81800 1.000 132.43685 388 LEU C CA 1
ATOM 8309 C C . LEU B 1 361 ? 168.81500 130.51200 183.11900 1.000 132.43685 388 LEU C C 1
ATOM 8310 O O . LEU B 1 361 ? 169.80700 130.46800 183.85000 1.000 132.43685 388 LEU C O 1
ATOM 8315 N N . GLN B 1 362 ? 168.38300 131.63600 182.55100 1.000 130.69644 389 GLN C N 1
ATOM 8316 C CA . GLN B 1 362 ? 169.05900 132.90300 182.79700 1.000 130.69644 389 GLN C CA 1
ATOM 8317 C C . GLN B 1 362 ? 168.42700 133.67000 183.95300 1.000 130.69644 389 GLN C C 1
ATOM 8318 O O . GLN B 1 362 ? 169.12800 134.07700 184.88400 1.000 130.69644 389 GLN C O 1
ATOM 8324 N N . THR B 1 363 ? 167.11300 133.87300 183.91200 1.000 123.22562 390 THR C N 1
ATOM 8325 C CA . THR B 1 363 ? 166.40200 134.59900 184.95200 1.000 123.22562 390 THR C CA 1
ATOM 8326 C C . THR B 1 363 ? 165.29800 133.72700 185.53100 1.000 123.22562 390 THR C C 1
ATOM 8327 O O . THR B 1 363 ? 164.54300 133.08600 184.79600 1.000 123.22562 390 THR C O 1
ATOM 8331 N N . LEU B 1 364 ? 165.20600 133.71300 186.85800 1.000 115.04925 391 LEU C N 1
ATOM 8332 C CA . LEU B 1 364 ? 164.21100 132.91400 187.56700 1.000 115.04925 391 LEU C CA 1
ATOM 8333 C C . LEU B 1 364 ? 163.40700 133.84200 188.46500 1.000 115.04925 391 LEU C C 1
ATOM 8334 O O . LEU B 1 364 ? 163.98100 134.54500 189.30100 1.000 115.04925 391 LEU C O 1
ATOM 8339 N N . TYR B 1 365 ? 162.09000 133.84500 188.29900 1.000 115.64028 392 TYR C N 1
ATOM 8340 C CA . TYR B 1 365 ? 161.20700 134.71900 189.05800 1.000 115.64028 392 TYR C CA 1
ATOM 8341 C C . TYR B 1 365 ? 160.43600 133.90900 190.09000 1.000 115.64028 392 TYR C C 1
ATOM 8342 O O . TYR B 1 365 ? 159.86300 132.86600 189.76400 1.000 115.64028 392 TYR C O 1
ATOM 8351 N N . LEU B 1 366 ? 160.42400 134.39100 191.33300 1.000 117.80942 393 LEU C N 1
ATOM 8352 C CA . LEU B 1 366 ? 159.66000 133.73700 192.38700 1.000 117.80942 393 LEU C CA 1
ATOM 8353 C C . LEU B 1 366 ? 158.97200 134.73100 193.31400 1.000 117.80942 393 LEU C C 1
ATOM 8354 O O . LEU B 1 366 ? 158.59900 134.35300 194.43100 1.000 117.80942 393 LEU C O 1
ATOM 8359 N N . SER B 1 367 ? 158.78800 135.97700 192.89000 1.000 131.16419 394 SER C N 1
ATOM 8360 C CA . SER B 1 367 ? 158.29200 137.01700 193.77800 1.000 131.16419 394 SER C CA 1
ATOM 8361 C C . SER B 1 367 ? 156.82300 136.80400 194.12700 1.000 131.16419 394 SER C C 1
ATOM 8362 O O . SER B 1 367 ? 156.10500 136.05400 193.46500 1.000 131.16419 394 SER C O 1
ATOM 8365 N N . HIS B 1 368 ? 156.39200 137.46100 195.20300 1.000 135.89453 395 HIS C N 1
ATOM 8366 C CA . HIS B 1 368 ? 154.99200 137.53000 195.62400 1.000 135.89453 395 HIS C CA 1
ATOM 8367 C C . HIS B 1 368 ? 154.39000 136.16500 195.94300 1.000 135.89453 395 HIS C C 1
ATOM 8368 O O . HIS B 1 368 ? 153.17500 136.05200 196.12800 1.000 135.89453 395 HIS C O 1
ATOM 8375 N N . ASN B 1 369 ? 155.20400 135.12100 196.02200 1.000 134.51008 396 ASN C N 1
ATOM 8376 C CA . ASN B 1 369 ? 154.72400 133.81600 196.44200 1.000 134.51008 396 ASN C CA 1
ATOM 8377 C C . ASN B 1 369 ? 154.67700 133.76900 197.96800 1.000 134.51008 396 ASN C C 1
ATOM 8378 O O . ASN B 1 369 ? 154.82500 134.78800 198.64600 1.000 134.51008 396 ASN C O 1
ATOM 8383 N N . ARG B 1 370 ? 154.46500 132.58200 198.52900 1.000 141.33814 397 ARG C N 1
ATOM 8384 C CA . ARG B 1 370 ? 154.48200 132.38100 199.97300 1.000 141.33814 397 ARG C CA 1
ATOM 8385 C C . ARG B 1 370 ? 155.46100 131.27400 200.35400 1.000 141.33814 397 ARG C C 1
ATOM 8386 O O . ARG B 1 370 ? 155.16500 130.40900 201.18100 1.000 141.33814 397 ARG C O 1
ATOM 8394 N N . LEU B 1 371 ? 156.64800 131.30000 199.75100 1.000 141.45707 398 LEU C N 1
ATOM 8395 C CA . LEU B 1 371 ? 157.68800 130.33600 200.08600 1.000 141.45707 398 LEU C CA 1
ATOM 8396 C C . LEU B 1 371 ? 158.07900 130.45300 201.55200 1.000 141.45707 398 LEU C C 1
ATOM 8397 O O . LEU B 1 371 ? 158.21800 131.55700 202.08600 1.000 141.45707 398 LEU C O 1
ATOM 8402 N N . ARG B 1 372 ? 158.25800 129.30400 202.20500 1.000 148.46791 399 ARG C N 1
ATOM 8403 C CA . ARG B 1 372 ? 158.74800 129.30200 203.57700 1.000 148.46791 399 ARG C CA 1
ATOM 8404 C C . ARG B 1 372 ? 160.26900 129.26400 203.63100 1.000 148.46791 399 ARG C C 1
ATOM 8405 O O . ARG B 1 372 ? 160.87200 129.92100 204.48700 1.000 148.46791 399 ARG C O 1
ATOM 8413 N N . SER B 1 373 ? 160.89900 128.51200 202.73200 1.000 148.31897 400 SER C N 1
ATOM 8414 C CA . SER B 1 373 ? 162.35100 128.43500 202.65700 1.000 148.31897 400 SER C CA 1
ATOM 8415 C C . SER B 1 373 ? 162.73100 127.85200 201.30400 1.000 148.31897 400 SER C C 1
ATOM 8416 O O . SER B 1 373 ? 161.88100 127.36900 200.55200 1.000 148.31897 400 SER C O 1
ATOM 8419 N N . LEU B 1 374 ? 164.02500 127.90400 201.00300 1.000 146.74723 401 LEU C N 1
ATOM 8420 C CA . LEU B 1 374 ? 164.57800 127.32800 199.78700 1.000 146.74723 401 LEU C CA 1
ATOM 8421 C C . LEU B 1 374 ? 165.43100 126.11600 200.12800 1.000 146.74723 401 LEU C C 1
ATOM 8422 O O . LEU B 1 374 ? 166.20000 126.13700 201.09400 1.000 146.74723 401 LEU C O 1
ATOM 8427 N N . SER B 1 375 ? 165.28500 125.05800 199.33600 1.000 152.80667 402 SER C N 1
ATOM 8428 C CA . SER B 1 375 ? 166.10600 123.87200 199.52000 1.000 152.80667 402 SER C CA 1
ATOM 8429 C C . SER B 1 375 ? 167.55600 124.17100 199.15800 1.000 152.80667 402 SER C C 1
ATOM 8430 O O . SER B 1 375 ? 167.84900 125.02800 198.32000 1.000 152.80667 402 SER C O 1
ATOM 8433 N N . GLU B 1 376 ? 168.47200 123.45300 199.81200 1.000 154.39140 403 GLU C N 1
ATOM 8434 C CA . GLU B 1 376 ? 169.89500 123.69300 199.59600 1.000 154.39140 403 GLU C CA 1
ATOM 8435 C C . GLU B 1 376 ? 170.30000 123.38400 198.16000 1.000 154.39140 403 GLU C C 1
ATOM 8436 O O . GLU B 1 376 ? 171.09400 124.11700 197.56000 1.000 154.39140 403 GLU C O 1
ATOM 8442 N N . LYS B 1 377 ? 169.76400 122.30400 197.59100 1.000 149.48790 404 LYS C N 1
ATOM 8443 C CA . LYS B 1 377 ? 170.09900 121.88000 196.23900 1.000 149.48790 404 LYS C CA 1
ATOM 8444 C C . LYS B 1 377 ? 169.16500 122.46600 195.18600 1.000 149.48790 404 LYS C C 1
ATOM 8445 O O . LYS B 1 377 ? 169.11700 121.95500 194.06200 1.000 149.48790 404 LYS C O 1
ATOM 8451 N N . ALA B 1 378 ? 168.41800 123.51800 195.52700 1.000 147.87274 405 ALA C N 1
ATOM 8452 C CA . ALA B 1 378 ? 167.48600 124.10700 194.57000 1.000 147.87274 405 ALA C CA 1
ATOM 8453 C C . ALA B 1 378 ? 168.22200 124.68500 193.36700 1.000 147.87274 405 ALA C C 1
ATOM 8454 O O . ALA B 1 378 ? 167.77000 124.54900 192.22500 1.000 147.87274 405 ALA C O 1
ATOM 8456 N N . PHE B 1 379 ? 169.36200 125.33400 193.60500 1.000 146.79877 406 PHE C N 1
ATOM 8457 C CA . PHE B 1 379 ? 170.14300 125.97200 192.55200 1.000 146.79877 406 PHE C CA 1
ATOM 8458 C C . PHE B 1 379 ? 171.45100 125.23700 192.27400 1.000 146.79877 406 PHE C C 1
ATOM 8459 O O . PHE B 1 379 ? 172.41100 125.84300 191.78700 1.000 146.79877 406 PHE C O 1
ATOM 8467 N N . THR B 1 380 ? 171.50700 123.93900 192.57500 1.000 147.46355 407 THR C N 1
ATOM 8468 C CA . THR B 1 380 ? 172.76700 123.21000 192.46800 1.000 147.46355 407 THR C CA 1
ATOM 8469 C C . THR B 1 380 ? 173.21800 123.04500 191.02200 1.000 147.46355 407 THR C C 1
ATOM 8470 O O . THR B 1 380 ? 174.41800 122.89800 190.76300 1.000 147.46355 407 THR C O 1
ATOM 8472 N N . LYS B 1 381 ? 172.28600 123.06800 190.06800 1.000 144.30590 408 LYS C N 1
ATOM 8473 C CA . LYS B 1 381 ? 172.60100 122.78400 188.67100 1.000 144.30590 408 LYS C CA 1
ATOM 8474 C C . LYS B 1 381 ? 172.37200 123.98800 187.76300 1.000 144.30590 408 LYS C C 1
ATOM 8475 O O . LYS B 1 381 ? 172.14600 123.81600 186.56100 1.000 144.30590 408 LYS C O 1
ATOM 8481 N N . LEU B 1 382 ? 172.42700 125.20400 188.30600 1.000 145.05438 409 LEU C N 1
ATOM 8482 C CA . LEU B 1 382 ? 172.16200 126.41400 187.52600 1.000 145.05438 409 LEU C CA 1
ATOM 8483 C C . LEU B 1 382 ? 173.49000 127.09000 187.19600 1.000 145.05438 409 LEU C C 1
ATOM 8484 O O . LEU B 1 382 ? 174.03700 127.87700 187.96900 1.000 145.05438 409 LEU C O 1
ATOM 8489 N N . LYS B 1 383 ? 174.01500 126.77700 186.01100 1.000 141.60620 410 LYS C N 1
ATOM 8490 C CA . LYS B 1 383 ? 175.30000 127.32600 185.60000 1.000 141.60620 410 LYS C CA 1
ATOM 8491 C C . LYS B 1 383 ? 175.17700 128.60700 184.78300 1.000 141.60620 410 LYS C C 1
ATOM 8492 O O . LYS B 1 383 ? 176.20500 129.16200 184.38300 1.000 141.60620 410 LYS C O 1
ATOM 8498 N N . ASN B 1 384 ? 173.96100 129.08500 184.51700 1.000 138.91758 411 ASN C N 1
ATOM 8499 C CA . ASN B 1 384 ? 173.76700 130.30900 183.74900 1.000 138.91758 411 ASN C CA 1
ATOM 8500 C C . ASN B 1 384 ? 172.73100 131.24100 184.36200 1.000 138.91758 411 ASN C C 1
ATOM 8501 O O . ASN B 1 384 ? 172.24500 132.14500 183.67200 1.000 138.91758 411 ASN C O 1
ATOM 8506 N N . LEU B 1 385 ? 172.37200 131.04600 185.62800 1.000 136.85345 412 LEU C N 1
ATOM 8507 C CA . LEU B 1 385 ? 171.43300 131.94700 186.28100 1.000 136.85345 412 LEU C CA 1
ATOM 8508 C C . LEU B 1 385 ? 172.02600 133.34700 186.36200 1.000 136.85345 412 LEU C C 1
ATOM 8509 O O . LEU B 1 385 ? 173.18500 133.52100 186.74500 1.000 136.85345 412 LEU C O 1
ATOM 8514 N N . LYS B 1 386 ? 171.23300 134.34600 185.98500 1.000 134.44174 413 LYS C N 1
ATOM 8515 C CA . LYS B 1 386 ? 171.69800 135.72700 185.96100 1.000 134.44174 413 LYS C CA 1
ATOM 8516 C C . LYS B 1 386 ? 170.89600 136.63200 186.88000 1.000 134.44174 413 LYS C C 1
ATOM 8517 O O . LYS B 1 386 ? 171.48300 137.38300 187.66700 1.000 134.44174 413 LYS C O 1
ATOM 8523 N N . GLU B 1 387 ? 169.56900 136.58600 186.80400 1.000 131.71594 414 GLU C N 1
ATOM 8524 C CA . GLU B 1 387 ? 168.70300 137.37300 187.66700 1.000 131.71594 414 GLU C CA 1
ATOM 8525 C C . GLU B 1 387 ? 167.84900 136.44200 188.51200 1.000 131.71594 414 GLU C C 1
ATOM 8526 O O . GLU B 1 387 ? 167.30700 135.45400 188.00800 1.000 131.71594 414 GLU C O 1
ATOM 8532 N N . LEU B 1 388 ? 167.73100 136.76000 189.79500 1.000 121.76919 415 LEU C N 1
ATOM 8533 C CA . LEU B 1 388 ? 166.90200 135.99800 190.71400 1.000 121.76919 415 LEU C CA 1
ATOM 8534 C C . LEU B 1 388 ? 166.01700 136.95400 191.49600 1.000 121.76919 415 LEU C C 1
ATOM 8535 O O . LEU B 1 388 ? 166.49600 137.95800 192.02900 1.000 121.76919 415 LEU C O 1
ATOM 8540 N N . HIS B 1 389 ? 164.72600 136.64700 191.55700 1.000 121.73354 416 HIS C N 1
ATOM 8541 C CA . HIS B 1 389 ? 163.76400 137.45900 192.28700 1.000 121.73354 416 HIS C CA 1
ATOM 8542 C C . HIS B 1 389 ? 163.12800 136.60600 193.37200 1.000 121.73354 416 HIS C C 1
ATOM 8543 O O . HIS B 1 389 ? 162.65400 135.50000 193.09700 1.000 121.73354 416 HIS C O 1
ATOM 8550 N N . LEU B 1 390 ? 163.12000 137.12000 194.59700 1.000 130.40809 417 LEU C N 1
ATOM 8551 C CA . LEU B 1 390 ? 162.49000 136.46100 195.73400 1.000 130.40809 417 LEU C CA 1
ATOM 8552 C C . LEU B 1 390 ? 161.72400 137.47000 196.57700 1.000 130.40809 417 LEU C C 1
ATOM 8553 O O . LEU B 1 390 ? 161.71200 137.40300 197.80900 1.000 130.40809 417 LEU C O 1
ATOM 8558 N N . GLU B 1 391 ? 161.05400 138.40900 195.91700 1.000 140.20185 418 GLU C N 1
ATOM 8559 C CA . GLU B 1 391 ? 160.36500 139.47900 196.61600 1.000 140.20185 418 GLU C CA 1
ATOM 8560 C C . GLU B 1 391 ? 159.10700 138.96400 197.30900 1.000 140.20185 418 GLU C C 1
ATOM 8561 O O . GLU B 1 391 ? 158.53700 137.93300 196.94200 1.000 140.20185 418 GLU C O 1
ATOM 8567 N N . ASN B 1 392 ? 158.68600 139.69900 198.34000 1.000 140.79605 419 ASN C N 1
ATOM 8568 C CA . ASN B 1 392 ? 157.36800 139.53600 198.95900 1.000 140.79605 419 ASN C CA 1
ATOM 8569 C C . ASN B 1 392 ? 157.11500 138.10400 199.42800 1.000 140.79605 419 ASN C C 1
ATOM 8570 O O . ASN B 1 392 ? 155.97400 137.64400 199.49100 1.000 140.79605 419 ASN C O 1
ATOM 8575 N N . ASN B 1 393 ? 158.18100 137.39400 199.77200 1.000 141.76827 420 ASN C N 1
ATOM 8576 C CA . ASN B 1 393 ? 158.08900 136.01500 200.22900 1.000 141.76827 420 ASN C CA 1
ATOM 8577 C C . ASN B 1 393 ? 158.15800 135.96500 201.75200 1.000 141.76827 420 ASN C C 1
ATOM 8578 O O . ASN B 1 393 ? 158.23200 136.99000 202.43300 1.000 141.76827 420 ASN C O 1
ATOM 8583 N N . GLN B 1 394 ? 158.12400 134.74700 202.28700 1.000 149.33493 421 GLN C N 1
ATOM 8584 C CA . GLN B 1 394 ? 158.23700 134.51000 203.72500 1.000 149.33493 421 GLN C CA 1
ATOM 8585 C C . GLN B 1 394 ? 159.49600 133.72800 204.06800 1.000 149.33493 421 GLN C C 1
ATOM 8586 O O . GLN B 1 394 ? 159.47500 132.84100 204.92500 1.000 149.33493 421 GLN C O 1
ATOM 8592 N N . LEU B 1 395 ? 160.60500 134.03500 203.39900 1.000 149.66846 422 LEU C N 1
ATOM 8593 C CA . LEU B 1 395 ? 161.86000 133.34500 203.66100 1.000 149.66846 422 LEU C CA 1
ATOM 8594 C C . LEU B 1 395 ? 162.36500 133.68100 205.05800 1.000 149.66846 422 LEU C C 1
ATOM 8595 O O . LEU B 1 395 ? 162.46000 134.85300 205.42800 1.000 149.66846 422 LEU C O 1
ATOM 8600 N N . GLN B 1 396 ? 162.70300 132.65000 205.83100 1.000 155.74397 423 GLN C N 1
ATOM 8601 C CA . GLN B 1 396 ? 163.25900 132.87000 207.15900 1.000 155.74397 423 GLN C CA 1
ATOM 8602 C C . GLN B 1 396 ? 164.75000 133.18000 207.09900 1.000 155.74397 423 GLN C C 1
ATOM 8603 O O . GLN B 1 396 ? 165.17600 134.27500 207.47800 1.000 155.74397 423 GLN C O 1
ATOM 8609 N N . THR B 1 397 ? 165.55100 132.22900 206.62300 1.000 155.20686 424 THR C N 1
ATOM 8610 C CA . THR B 1 397 ? 166.98200 132.42200 206.44500 1.000 155.20686 424 THR C CA 1
ATOM 8611 C C . THR B 1 397 ? 167.39300 131.83700 205.10200 1.000 155.20686 424 THR C C 1
ATOM 8612 O O . THR B 1 397 ? 166.57300 131.28700 204.36300 1.000 155.20686 424 THR C O 1
ATOM 8616 N N . ILE B 1 398 ? 168.67300 131.96800 204.79300 1.000 151.30598 425 ILE C N 1
ATOM 8617 C CA . ILE B 1 398 ? 169.24700 131.46700 203.54700 1.000 151.30598 425 ILE C CA 1
ATOM 8618 C C . ILE B 1 398 ? 170.20000 130.32500 203.88000 1.000 151.30598 425 ILE C C 1
ATOM 8619 O O . ILE B 1 398 ? 171.00500 130.46200 204.81200 1.000 151.30598 425 ILE C O 1
ATOM 8624 N N . PRO B 1 399 ? 170.13600 129.19800 203.17500 1.000 153.86843 426 PRO C N 1
ATOM 8625 C CA . PRO B 1 399 ? 171.10700 128.12500 203.40700 1.000 153.86843 426 PRO C CA 1
ATOM 8626 C C . PRO B 1 399 ? 172.51900 128.56900 203.05300 1.000 153.86843 426 PRO C C 1
ATOM 8627 O O . PRO B 1 399 ? 172.73900 129.42700 202.19600 1.000 153.86843 426 PRO C O 1
ATOM 8631 N N . GLN B 1 400 ? 173.48900 127.96000 203.74000 1.000 152.86281 427 GLN C N 1
ATOM 8632 C CA . GLN B 1 400 ? 174.87800 128.38500 203.59400 1.000 152.86281 427 GLN C CA 1
ATOM 8633 C C . GLN B 1 400 ? 175.41900 128.10600 202.19700 1.000 152.86281 427 GLN C C 1
ATOM 8634 O O . GLN B 1 400 ? 176.34200 128.79200 201.74400 1.000 152.86281 427 GLN C O 1
ATOM 8640 N N . PHE B 1 401 ? 174.86700 127.11300 201.50000 1.000 150.26336 428 PHE C N 1
ATOM 8641 C CA . PHE B 1 401 ? 175.33700 126.73100 200.17300 1.000 150.26336 428 PHE C CA 1
ATOM 8642 C C . PHE B 1 401 ? 174.26600 126.95300 199.11000 1.000 150.26336 428 PHE C C 1
ATOM 8643 O O . PHE B 1 401 ? 174.19800 126.21500 198.12500 1.000 150.26336 428 PHE C O 1
ATOM 8651 N N . LEU B 1 402 ? 173.41900 127.96700 199.30100 1.000 149.12370 429 LEU C N 1
ATOM 8652 C CA . LEU B 1 402 ? 172.33800 128.21600 198.35300 1.000 149.12370 429 LEU C CA 1
ATOM 8653 C C . LEU B 1 402 ? 172.87600 128.57400 196.97300 1.000 149.12370 429 LEU C C 1
ATOM 8654 O O . LEU B 1 402 ? 172.34700 128.11700 195.95400 1.000 149.12370 429 LEU C O 1
ATOM 8659 N N . PHE B 1 403 ? 173.93100 129.38700 196.91900 1.000 148.40625 430 PHE C N 1
ATOM 8660 C CA . PHE B 1 403 ? 174.49700 129.85200 195.66100 1.000 148.40625 430 PHE C CA 1
ATOM 8661 C C . PHE B 1 403 ? 175.77800 129.11600 195.28700 1.000 148.40625 430 PHE C C 1
ATOM 8662 O O . PHE B 1 403 ? 176.59800 129.65600 194.53800 1.000 148.40625 430 PHE C O 1
ATOM 8670 N N . SER B 1 404 ? 175.96800 127.89800 195.79900 1.000 150.05501 431 SER C N 1
ATOM 8671 C CA . SER B 1 404 ? 177.19800 127.16300 195.52400 1.000 150.05501 431 SER C CA 1
ATOM 8672 C C . SER B 1 404 ? 177.34000 126.83900 194.04100 1.000 150.05501 431 SER C C 1
ATOM 8673 O O . SER B 1 404 ? 178.42800 126.97500 193.47000 1.000 150.05501 431 SER C O 1
ATOM 8676 N N . GLY B 1 405 ? 176.25600 126.41500 193.40100 1.000 150.61003 432 GLY C N 1
ATOM 8677 C CA . GLY B 1 405 ? 176.30200 125.96200 192.02800 1.000 150.61003 432 GLY C CA 1
ATOM 8678 C C . GLY B 1 405 ? 175.97700 126.99300 190.96900 1.000 150.61003 432 GLY C C 1
ATOM 8679 O O . GLY B 1 405 ? 175.81200 126.62100 189.80300 1.000 150.61003 432 GLY C O 1
ATOM 8680 N N . THR B 1 406 ? 175.88300 128.27400 191.32500 1.000 150.44813 433 THR C N 1
ATOM 8681 C CA . THR B 1 406 ? 175.52600 129.32900 190.37600 1.000 150.44813 433 THR C CA 1
ATOM 8682 C C . THR B 1 406 ? 176.56000 130.44800 190.42500 1.000 150.44813 433 THR C C 1
ATOM 8683 O O . THR B 1 406 ? 176.34400 131.49400 191.05200 1.000 150.44813 433 THR C O 1
ATOM 8687 N N . PRO B 1 407 ? 177.70200 130.26900 189.75200 1.000 147.85400 434 PRO C N 1
ATOM 8688 C CA . PRO B 1 407 ? 178.74000 131.30800 189.78600 1.000 147.85400 434 PRO C CA 1
ATOM 8689 C C . PRO B 1 407 ? 178.49200 132.46300 188.83200 1.000 147.85400 434 PRO C C 1
ATOM 8690 O O . PRO B 1 407 ? 179.17700 133.48800 188.94300 1.000 147.85400 434 PRO C O 1
ATOM 8694 N N . LYS B 1 408 ? 177.54800 132.33400 187.90400 1.000 141.50173 435 LYS C N 1
ATOM 8695 C CA . LYS B 1 408 ? 177.25800 133.37500 186.92800 1.000 141.50173 435 LYS C CA 1
ATOM 8696 C C . LYS B 1 408 ? 176.23000 134.38300 187.44400 1.000 141.50173 435 LYS C C 1
ATOM 8697 O O . LYS B 1 408 ? 175.95000 135.37500 186.76300 1.000 141.50173 435 LYS C O 1
ATOM 8703 N N . LEU B 1 409 ? 175.70400 134.17200 188.65000 1.000 141.44176 436 LEU C N 1
ATOM 8704 C CA . LEU B 1 409 ? 174.62800 135.00500 189.17400 1.000 141.44176 436 LEU C CA 1
ATOM 8705 C C . LEU B 1 409 ? 175.04200 136.46900 189.23200 1.000 141.44176 436 LEU C C 1
ATOM 8706 O O . LEU B 1 409 ? 176.15400 136.79800 189.65400 1.000 141.44176 436 LEU C O 1
ATOM 8711 N N . GLU B 1 410 ? 174.13800 137.34900 188.80500 1.000 138.74001 437 GLU C N 1
ATOM 8712 C CA . GLU B 1 410 ? 174.40400 138.77900 188.72600 1.000 138.74001 437 GLU C CA 1
ATOM 8713 C C . GLU B 1 410 ? 173.56700 139.59700 189.69600 1.000 138.74001 437 GLU C C 1
ATOM 8714 O O . GLU B 1 410 ? 174.11700 140.35600 190.49900 1.000 138.74001 437 GLU C O 1
ATOM 8720 N N . GLU B 1 411 ? 172.24500 139.46500 189.64700 1.000 134.02001 438 GLU C N 1
ATOM 8721 C CA . GLU B 1 411 ? 171.34900 140.25600 190.47400 1.000 134.02001 438 GLU C CA 1
ATOM 8722 C C . GLU B 1 411 ? 170.58500 139.35600 191.43300 1.000 134.02001 438 GLU C C 1
ATOM 8723 O O . GLU B 1 411 ? 170.28800 138.20000 191.12200 1.000 134.02001 438 GLU C O 1
ATOM 8729 N N . ILE B 1 412 ? 170.27000 139.89900 192.60500 1.000 126.65680 439 ILE C N 1
ATOM 8730 C CA . ILE B 1 412 ? 169.45700 139.20400 193.59900 1.000 126.65680 439 ILE C CA 1
ATOM 8731 C C . ILE B 1 412 ? 168.49800 140.21200 194.21100 1.000 126.65680 439 ILE C C 1
ATOM 8732 O O . ILE B 1 412 ? 168.89600 141.32900 194.55100 1.000 126.65680 439 ILE C O 1
ATOM 8737 N N . TYR B 1 413 ? 167.23400 139.82300 194.35500 1.000 128.36927 440 TYR C N 1
ATOM 8738 C CA . TYR B 1 413 ? 166.21600 140.66800 194.96600 1.000 128.36927 440 TYR C CA 1
ATOM 8739 C C . TYR B 1 413 ? 165.55500 139.88700 196.09100 1.000 128.36927 440 TYR C C 1
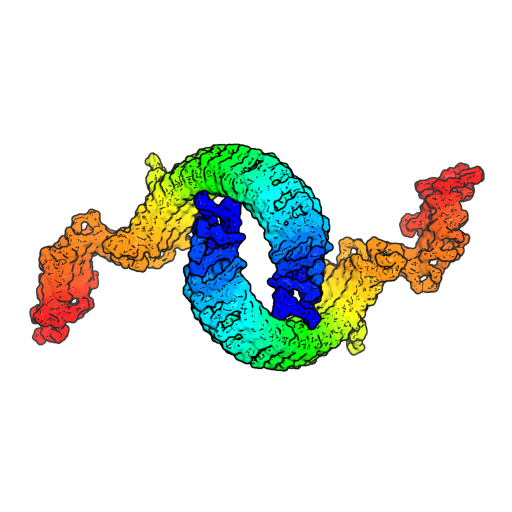ATOM 8740 O O . TYR B 1 413 ? 165.04200 138.78700 195.86300 1.000 128.36927 440 TYR C O 1
ATOM 8749 N N . MET B 1 414 ? 165.56800 140.44500 197.29900 1.000 137.04267 441 MET C N 1
ATOM 8750 C CA . MET B 1 414 ? 165.00600 139.76900 198.46600 1.000 137.04267 441 MET C CA 1
ATOM 8751 C C . MET B 1 414 ? 164.21000 140.75200 199.31800 1.000 137.04267 441 MET C C 1
ATOM 8752 O O . MET B 1 414 ? 164.27200 140.73900 200.54700 1.000 137.04267 441 MET C O 1
ATOM 8757 N N . GLN B 1 415 ? 163.44800 141.62400 198.66700 1.000 140.69741 442 GLN C N 1
ATOM 8758 C CA . GLN B 1 415 ? 162.64300 142.58800 199.39800 1.000 140.69741 442 GLN C CA 1
ATOM 8759 C C . GLN B 1 415 ? 161.49600 141.89600 200.13000 1.000 140.69741 442 GLN C C 1
ATOM 8760 O O . GLN B 1 415 ? 161.03700 140.81700 199.74900 1.000 140.69741 442 GLN C O 1
ATOM 8766 N N . ASN B 1 416 ? 161.03300 142.54700 201.19600 1.000 144.98137 443 ASN C N 1
ATOM 8767 C CA . ASN B 1 416 ? 159.79900 142.17800 201.88700 1.000 144.98137 443 ASN C CA 1
ATOM 8768 C C . ASN B 1 416 ? 159.81700 140.72100 202.34500 1.000 144.98137 443 ASN C C 1
ATOM 8769 O O . ASN B 1 416 ? 158.83200 139.99100 202.22600 1.000 144.98137 443 ASN C O 1
ATOM 8774 N N . ASN B 1 417 ? 160.95700 140.29800 202.88000 1.000 148.60139 444 ASN C N 1
ATOM 8775 C CA . ASN B 1 417 ? 161.13100 138.94000 203.37000 1.000 148.60139 444 ASN C CA 1
ATOM 8776 C C . ASN B 1 417 ? 161.29500 138.96100 204.88300 1.000 148.60139 444 ASN C C 1
ATOM 8777 O O . ASN B 1 417 ? 161.42200 140.01800 205.50600 1.000 148.60139 444 ASN C O 1
ATOM 8782 N N . GLN B 1 418 ? 161.29100 137.76700 205.47300 1.000 155.29025 445 GLN C N 1
ATOM 8783 C CA . GLN B 1 418 ? 161.52700 137.59400 206.89800 1.000 155.29025 445 GLN C CA 1
ATOM 8784 C C . GLN B 1 418 ? 162.99000 137.30500 207.21300 1.000 155.29025 445 GLN C C 1
ATOM 8785 O O . GLN B 1 418 ? 163.27900 136.62100 208.20100 1.000 155.29025 445 GLN C O 1
ATOM 8791 N N . LEU B 1 419 ? 163.91200 137.80000 206.38900 1.000 155.24314 446 LEU C N 1
ATOM 8792 C CA . LEU B 1 419 ? 165.32900 137.52800 206.58600 1.000 155.24314 446 LEU C CA 1
ATOM 8793 C C . LEU B 1 419 ? 165.80900 138.07800 207.92300 1.000 155.24314 446 LEU C C 1
ATOM 8794 O O . LEU B 1 419 ? 165.16700 138.93500 208.52300 0.000 155.24314 446 LEU C O 1
ATOM 8799 N N . ALA B 1 420 ? 166.59500 137.27500 208.63300 1.000 155.87790 447 ALA C N 1
ATOM 8800 C CA . ALA B 1 420 ? 167.14200 137.64200 209.93500 1.000 155.87790 447 ALA C CA 1
ATOM 8801 C C . ALA B 1 420 ? 168.62400 137.30300 209.99900 1.000 155.87790 447 ALA C C 1
ATOM 8802 O O . ALA B 1 420 ? 169.11500 136.71800 210.96700 1.000 155.87790 447 ALA C O 1
ATOM 8804 N N . LEU B 1 421 ? 169.35800 137.66600 208.94900 1.000 154.64326 448 LEU C N 1
ATOM 8805 C CA . LEU B 1 421 ? 170.79200 137.41600 208.91400 1.000 154.64326 448 LEU C CA 1
ATOM 8806 C C . LEU B 1 421 ? 171.49800 138.20700 210.00900 1.000 154.64326 448 LEU C C 1
ATOM 8807 O O . LEU B 1 421 ? 171.23200 139.39600 210.20400 1.000 154.64326 448 LEU C O 1
ATOM 8809 N N . HIS B 1 422 ? 172.40000 137.54000 210.72500 1.000 151.43780 449 HIS C N 1
ATOM 8810 C CA . HIS B 1 422 ? 173.13600 138.15600 211.81900 1.000 151.43780 449 HIS C CA 1
ATOM 8811 C C . HIS B 1 422 ? 174.60700 137.78400 211.70200 1.000 151.43780 449 HIS C C 1
ATOM 8812 O O . HIS B 1 422 ? 175.02400 137.08600 210.77300 1.000 151.43780 449 HIS C O 1
ATOM 8814 N N . ALA B 1 423 ? 175.39900 138.27000 212.66100 1.000 149.68077 450 ALA C N 1
ATOM 8815 C CA . ALA B 1 423 ? 176.83100 137.98800 212.65300 1.000 149.68077 450 ALA C CA 1
ATOM 8816 C C . ALA B 1 423 ? 177.10800 136.50300 212.85100 1.000 149.68077 450 ALA C C 1
ATOM 8817 O O . ALA B 1 423 ? 177.97400 135.93000 212.18000 1.000 149.68077 450 ALA C O 1
ATOM 8819 N N . ASN B 1 424 ? 176.38400 135.86300 213.76700 1.000 154.59464 451 ASN C N 1
ATOM 8820 C CA . ASN B 1 424 ? 176.57900 134.45300 214.07300 1.000 154.59464 451 ASN C CA 1
ATOM 8821 C C . ASN B 1 424 ? 175.52200 133.56000 213.43700 1.000 154.59464 451 ASN C C 1
ATOM 8822 O O . ASN B 1 424 ? 175.41300 132.38700 213.80700 1.000 154.59464 451 ASN C O 1
ATOM 8824 N N . SER B 1 425 ? 174.74000 134.08600 212.49200 1.000 155.85054 452 SER C N 1
ATOM 8825 C CA . SER B 1 425 ? 173.72700 133.27500 211.82700 1.000 155.85054 452 SER C CA 1
ATOM 8826 C C . SER B 1 425 ? 174.33500 132.22600 210.90600 1.000 155.85054 452 SER C C 1
ATOM 8827 O O . SER B 1 425 ? 173.63200 131.29600 210.49800 1.000 155.85054 452 SER C O 1
ATOM 8829 N N . PHE B 1 426 ? 175.61800 132.35500 210.56800 1.000 157.59252 453 PHE C N 1
ATOM 8830 C CA . PHE B 1 426 ? 176.28800 131.40500 209.69100 1.000 157.59252 453 PHE C CA 1
ATOM 8831 C C . PHE B 1 426 ? 177.62500 130.91000 210.22100 1.000 157.59252 453 PHE C C 1
ATOM 8832 O O . PHE B 1 426 ? 178.14200 129.92000 209.69200 1.000 157.59252 453 PHE C O 1
ATOM 8840 N N . ILE B 1 427 ? 178.19700 131.55500 211.24100 1.000 165.26407 454 ILE C N 1
ATOM 8841 C CA . ILE B 1 427 ? 179.53300 131.19500 211.69600 1.000 165.26407 454 ILE C CA 1
ATOM 8842 C C . ILE B 1 427 ? 179.52700 129.80300 212.31000 1.000 165.26407 454 ILE C C 1
ATOM 8843 O O . ILE B 1 427 ? 178.65200 129.45600 213.11500 1.000 165.26407 454 ILE C O 1
ATOM 8845 N N . ASN B 1 428 ? 180.51000 128.99400 211.92300 1.000 177.22605 455 ASN C N 1
ATOM 8846 C CA . ASN B 1 428 ? 180.70000 127.66000 212.47000 1.000 177.22605 455 ASN C CA 1
ATOM 8847 C C . ASN B 1 428 ? 182.17000 127.46000 212.80500 1.000 177.22605 455 ASN C C 1
ATOM 8848 O O . ASN B 1 428 ? 183.05600 127.97700 212.11800 1.000 177.22605 455 ASN C O 1
ATOM 8853 N N . GLU B 1 429 ? 182.42200 126.70100 213.87300 1.000 185.84578 456 GLU C N 1
ATOM 8854 C CA . GLU B 1 429 ? 183.79000 126.49700 214.33500 1.000 185.84578 456 GLU C CA 1
ATOM 8855 C C . GLU B 1 429 ? 184.59600 125.59400 213.41000 1.000 185.84578 456 GLU C C 1
ATOM 8856 O O . GLU B 1 429 ? 185.82200 125.52700 213.54900 1.000 185.84578 456 GLU C O 1
ATOM 8862 N N . GLU B 1 430 ? 183.94600 124.90100 212.47900 1.000 185.97068 457 GLU C N 1
ATOM 8863 C CA . GLU B 1 430 ? 184.66700 124.03100 211.56100 1.000 185.97068 457 GLU C CA 1
ATOM 8864 C C . GLU B 1 430 ? 185.45300 124.86200 210.55400 1.000 185.97068 457 GLU C C 1
ATOM 8865 O O . GLU B 1 430 ? 184.87700 125.67100 209.82000 1.000 185.97068 457 GLU C O 1
ATOM 8867 N N . LEU B 1 431 ? 186.77100 124.65400 210.52200 1.000 186.37425 458 LEU C N 1
ATOM 8868 C CA . LEU B 1 431 ? 187.67100 125.38000 209.62300 1.000 186.37425 458 LEU C CA 1
ATOM 8869 C C . LEU B 1 431 ? 187.52600 126.89200 209.79000 1.000 186.37425 458 LEU C C 1
ATOM 8870 O O . LEU B 1 431 ? 187.50900 127.64500 208.81400 1.000 186.37425 458 LEU C O 1
ATOM 8872 N N . SER B 1 432 ? 187.41500 127.33700 211.03900 1.000 185.32791 459 SER C N 1
ATOM 8873 C CA . SER B 1 432 ? 187.23100 128.75400 211.31800 1.000 185.32791 459 SER C CA 1
ATOM 8874 C C . SER B 1 432 ? 188.47600 129.54800 210.93900 1.000 185.32791 459 SER C C 1
ATOM 8875 O O . SER B 1 432 ? 189.60700 129.11600 211.17700 1.000 185.32791 459 SER C O 1
ATOM 8877 N N . ILE B 1 433 ? 188.25700 130.71900 210.34300 1.000 181.56163 460 ILE C N 1
ATOM 8878 C CA . ILE B 1 433 ? 189.34600 131.60300 209.94400 1.000 181.56163 460 ILE C CA 1
ATOM 8879 C C . ILE B 1 433 ? 189.15200 132.96100 210.60500 1.000 181.56163 460 ILE C C 1
ATOM 8880 O O . ILE B 1 433 ? 189.87800 133.91700 210.31000 1.000 181.56163 460 ILE C O 1
ATOM 8882 N N . ALA B 1 434 ? 188.16200 133.04900 211.49800 1.000 177.07456 461 ALA C N 1
ATOM 8883 C CA . ALA B 1 434 ? 187.84800 134.27300 212.23800 1.000 177.07456 461 ALA C CA 1
ATOM 8884 C C . ALA B 1 434 ? 187.50800 135.43400 211.30700 1.000 177.07456 461 ALA C C 1
ATOM 8885 O O . ALA B 1 434 ? 187.71000 136.60100 211.65400 1.000 177.07456 461 ALA C O 1
ATOM 8887 N N . ASP B 1 435 ? 186.98200 135.12400 210.12400 1.000 169.66164 462 ASP C N 1
ATOM 8888 C CA . ASP B 1 435 ? 186.60500 136.13800 209.15100 1.000 169.66164 462 ASP C CA 1
ATOM 8889 C C . ASP B 1 435 ? 185.77000 135.48100 208.06300 1.000 169.66164 462 ASP C C 1
ATOM 8890 O O . ASP B 1 435 ? 185.99600 134.31700 207.72300 1.000 169.66164 462 ASP C O 1
ATOM 8892 N N . ASN B 1 436 ? 184.81100 136.23500 207.52600 1.000 163.39717 463 ASN C N 1
ATOM 8893 C CA . ASN B 1 436 ? 183.96100 135.78400 206.42400 1.000 163.39717 463 ASN C CA 1
ATOM 8894 C C . ASN B 1 436 ? 183.21700 134.49900 206.80000 1.000 163.39717 463 ASN C C 1
ATOM 8895 O O . ASN B 1 436 ? 183.42300 133.42800 206.23100 1.000 163.39717 463 ASN C O 1
ATOM 8900 N N . ASP B 1 437 ? 182.34400 134.64600 207.79800 1.000 158.93345 464 ASP C N 1
ATOM 8901 C CA . ASP B 1 437 ? 181.62500 133.51300 208.36900 1.000 158.93345 464 ASP C CA 1
ATOM 8902 C C . ASP B 1 437 ? 180.79400 132.77600 207.32600 1.000 158.93345 464 ASP C C 1
ATOM 8903 O O . ASP B 1 437 ? 179.80800 133.31300 206.81200 1.000 158.93345 464 ASP C O 1
ATOM 8905 N N . ASN B 1 438 ? 181.19800 131.54600 207.00700 1.000 158.02251 465 ASN C N 1
ATOM 8906 C CA . ASN B 1 438 ? 180.51000 130.60100 206.13100 1.000 158.02251 465 ASN C CA 1
ATOM 8907 C C . ASN B 1 438 ? 180.38900 131.08100 204.68900 1.000 158.02251 465 ASN C C 1
ATOM 8908 O O . ASN B 1 438 ? 179.84900 130.34000 203.85700 1.000 158.02251 465 ASN C O 1
ATOM 8910 N N . THR B 1 439 ? 180.88300 132.27600 204.35900 1.000 157.58434 466 THR C N 1
ATOM 8911 C CA . THR B 1 439 ? 180.86900 132.83700 203.01000 1.000 157.58434 466 THR C CA 1
ATOM 8912 C C . THR B 1 439 ? 179.49400 132.73200 202.35700 1.000 157.58434 466 THR C C 1
ATOM 8913 O O . THR B 1 439 ? 179.34300 132.02400 201.35200 1.000 157.58434 466 THR C O 1
ATOM 8917 N N . PRO B 1 440 ? 178.46700 133.40000 202.89500 1.000 149.56929 467 PRO C N 1
ATOM 8918 C CA . PRO B 1 440 ? 177.13600 133.30100 202.27100 1.000 149.56929 467 PRO C CA 1
ATOM 8919 C C . PRO B 1 440 ? 177.09400 133.81600 200.84300 1.000 149.56929 467 PRO C C 1
ATOM 8920 O O . PRO B 1 440 ? 176.34700 133.27600 200.01700 1.000 149.56929 467 PRO C O 1
ATOM 8924 N N . PHE B 1 441 ? 177.88000 134.84500 200.52500 1.000 144.24787 468 PHE C N 1
ATOM 8925 C CA . PHE B 1 441 ? 177.83300 135.48500 199.21600 1.000 144.24787 468 PHE C CA 1
ATOM 8926 C C . PHE B 1 441 ? 179.17900 135.48400 198.50300 1.000 144.24787 468 PHE C C 1
ATOM 8927 O O . PHE B 1 441 ? 179.30300 136.10500 197.44100 1.000 144.24787 468 PHE C O 1
ATOM 8935 N N . GLN B 1 442 ? 180.19000 134.80800 199.05100 1.000 144.45316 469 GLN C N 1
ATOM 8936 C CA . GLN B 1 442 ? 181.49800 134.79600 198.40600 1.000 144.45316 469 GLN C CA 1
ATOM 8937 C C . GLN B 1 442 ? 181.49500 134.00900 197.10400 1.000 144.45316 469 GLN C C 1
ATOM 8938 O O . GLN B 1 442 ? 182.37300 134.22600 196.26100 1.000 144.45316 469 GLN C O 1
ATOM 8940 N N . VAL B 1 443 ? 180.53300 133.10300 196.91700 1.000 142.92712 470 VAL C N 1
ATOM 8941 C CA . VAL B 1 443 ? 180.48700 132.29600 195.69900 1.000 142.92712 470 VAL C CA 1
ATOM 8942 C C . VAL B 1 443 ? 180.04700 133.08700 194.48000 1.000 142.92712 470 VAL C C 1
ATOM 8943 O O . VAL B 1 443 ? 180.36300 132.69000 193.35200 1.000 142.92712 470 VAL C O 1
ATOM 8945 N N . LEU B 1 444 ? 179.33100 134.19300 194.66700 1.000 139.96300 471 LEU C N 1
ATOM 8946 C CA . LEU B 1 444 ? 178.87900 135.02700 193.55500 1.000 139.96300 471 LEU C CA 1
ATOM 8947 C C . LEU B 1 444 ? 179.93100 136.10200 193.31600 1.000 139.96300 471 LEU C C 1
ATOM 8948 O O . LEU B 1 444 ? 180.00800 137.08900 194.05100 1.000 139.96300 471 LEU C O 1
ATOM 8950 N N . GLN B 1 445 ? 180.75300 135.90600 192.28400 1.000 138.68592 472 GLN C N 1
ATOM 8951 C CA . GLN B 1 445 ? 181.84100 136.84000 192.01400 1.000 138.68592 472 GLN C CA 1
ATOM 8952 C C . GLN B 1 445 ? 181.32500 138.13600 191.40100 1.000 138.68592 472 GLN C C 1
ATOM 8953 O O . GLN B 1 445 ? 181.77300 139.22900 191.76600 1.000 138.68592 472 GLN C O 1
ATOM 8955 N N . LYS B 1 446 ? 180.38100 138.03600 190.46800 1.000 138.68665 473 LYS C N 1
ATOM 8956 C CA . LYS B 1 446 ? 179.91800 139.17600 189.68300 1.000 138.68665 473 LYS C CA 1
ATOM 8957 C C . LYS B 1 446 ? 178.56700 139.69400 190.16600 1.000 138.68665 473 LYS C C 1
ATOM 8958 O O . LYS B 1 446 ? 177.77000 140.21700 189.38400 1.000 138.68665 473 LYS C O 1
ATOM 8960 N N . LEU B 1 447 ? 178.29300 139.55700 191.46000 1.000 138.65285 474 LEU C N 1
ATOM 8961 C CA . LEU B 1 447 ? 177.03100 140.03000 192.01500 1.000 138.65285 474 LEU C CA 1
ATOM 8962 C C . LEU B 1 447 ? 177.00000 141.55400 191.98600 1.000 138.65285 474 LEU C C 1
ATOM 8963 O O . LEU B 1 447 ? 177.66900 142.21000 192.79000 1.000 138.65285 474 LEU C O 1
ATOM 8968 N N . ARG B 1 448 ? 176.21800 142.11500 191.06700 1.000 139.22423 475 ARG C N 1
ATOM 8969 C CA . ARG B 1 448 ? 176.12600 143.56000 190.89100 1.000 139.22423 475 ARG C CA 1
ATOM 8970 C C . ARG B 1 448 ? 175.10400 144.21000 191.81300 1.000 139.22423 475 ARG C C 1
ATOM 8971 O O . ARG B 1 448 ? 175.45800 145.08300 192.61000 1.000 139.22423 475 ARG C O 1
ATOM 8979 N N . ILE B 1 449 ? 173.84200 143.80400 191.72200 1.000 131.09619 476 ILE C N 1
ATOM 8980 C CA . ILE B 1 449 ? 172.74700 144.45200 192.43300 1.000 131.09619 476 ILE C CA 1
ATOM 8981 C C . ILE B 1 449 ? 172.19400 143.48200 193.46400 1.000 131.09619 476 ILE C C 1
ATOM 8982 O O . ILE B 1 449 ? 171.91900 142.32000 193.14700 1.000 131.09619 476 ILE C O 1
ATOM 8987 N N . LEU B 1 450 ? 172.03100 143.96200 194.69400 1.000 132.97397 477 LEU C N 1
ATOM 8988 C CA . LEU B 1 450 ? 171.46900 143.16900 195.78000 1.000 132.97397 477 LEU C CA 1
ATOM 8989 C C . LEU B 1 450 ? 170.51200 144.04900 196.56500 1.000 132.97397 477 LEU C C 1
ATOM 8990 O O . LEU B 1 450 ? 170.89900 145.12400 197.03000 1.000 132.97397 477 LEU C O 1
ATOM 8995 N N . HIS B 1 451 ? 169.26700 143.60400 196.70600 1.000 134.94441 478 HIS C N 1
ATOM 8996 C CA . HIS B 1 451 ? 168.25100 144.33500 197.45100 1.000 134.94441 478 HIS C CA 1
ATOM 8997 C C . HIS B 1 451 ? 167.83200 143.51000 198.65700 1.000 134.94441 478 HIS C C 1
ATOM 8998 O O . HIS B 1 451 ? 167.39300 142.36600 198.50700 1.000 134.94441 478 HIS C O 1
ATOM 9005 N N . LEU B 1 452 ? 167.95800 144.09400 199.84700 1.000 143.19204 479 LEU C N 1
ATOM 9006 C CA . LEU B 1 452 ? 167.47200 143.48900 201.08000 1.000 143.19204 479 LEU C CA 1
ATOM 9007 C C . LEU B 1 452 ? 166.48500 144.41300 201.78200 1.000 143.19204 479 LEU C C 1
ATOM 9008 O O . LEU B 1 452 ? 166.36700 144.39500 203.00900 1.000 143.19204 479 LEU C O 1
ATOM 9013 N N . ARG B 1 453 ? 165.77700 145.22800 201.00500 1.000 150.95014 480 ARG C N 1
ATOM 9014 C CA . ARG B 1 453 ? 164.84000 146.19200 201.56300 1.000 150.95014 480 ARG C CA 1
ATOM 9015 C C . ARG B 1 453 ? 163.74700 145.49200 202.35800 1.000 150.95014 480 ARG C C 1
ATOM 9016 O O . ARG B 1 453 ? 163.25600 144.43100 201.96700 1.000 150.95014 480 ARG C O 1
ATOM 9024 N N . ASN B 1 454 ? 163.37900 146.09400 203.48900 1.000 154.26637 481 ASN C N 1
ATOM 9025 C CA . ASN B 1 454 ? 162.26700 145.62700 204.31600 1.000 154.26637 481 ASN C CA 1
ATOM 9026 C C . ASN B 1 454 ? 162.48300 144.18300 204.77100 1.000 154.26637 481 ASN C C 1
ATOM 9027 O O . ASN B 1 454 ? 161.72900 143.27300 204.42300 1.000 154.26637 481 ASN C O 1
ATOM 9032 N N . ASN B 1 455 ? 163.53600 143.97800 205.54800 1.000 155.83401 482 ASN C N 1
ATOM 9033 C CA . ASN B 1 455 ? 163.82800 142.70400 206.18700 1.000 155.83401 482 ASN C CA 1
ATOM 9034 C C . ASN B 1 455 ? 164.14900 142.94200 207.65800 1.000 155.83401 482 ASN C C 1
ATOM 9035 O O . ASN B 1 455 ? 163.98200 144.04300 208.18600 1.000 155.83401 482 ASN C O 1
ATOM 9040 N N . SER B 1 456 ? 164.61500 141.88700 208.32400 1.000 163.12942 483 SER C N 1
ATOM 9041 C CA . SER B 1 456 ? 165.08100 141.97300 209.70100 1.000 163.12942 483 SER C CA 1
ATOM 9042 C C . SER B 1 456 ? 166.55600 141.60100 209.81700 1.000 163.12942 483 SER C C 1
ATOM 9043 O O . SER B 1 456 ? 166.97200 140.98400 210.80000 1.000 163.12942 483 SER C O 1
ATOM 9046 N N . ILE B 1 457 ? 167.35400 141.96200 208.81200 1.000 161.09440 484 ILE C N 1
ATOM 9047 C CA . ILE B 1 457 ? 168.78600 141.69400 208.85300 1.000 161.09440 484 ILE C CA 1
ATOM 9048 C C . ILE B 1 457 ? 169.41800 142.50300 209.97700 1.000 161.09440 484 ILE C C 1
ATOM 9049 O O . ILE B 1 457 ? 169.12600 143.69300 210.15100 1.000 161.09440 484 ILE C O 1
ATOM 9054 N N . SER B 1 458 ? 170.28100 141.85400 210.75800 1.000 164.55459 485 SER C N 1
ATOM 9055 C CA . SER B 1 458 ? 170.87300 142.51700 211.91400 1.000 164.55459 485 SER C CA 1
ATOM 9056 C C . SER B 1 458 ? 172.05100 143.39700 211.51100 1.000 164.55459 485 SER C C 1
ATOM 9057 O O . SER B 1 458 ? 172.00500 144.62100 211.66700 1.000 164.55459 485 SER C O 1
ATOM 9060 N N . THR B 1 459 ? 173.10800 142.79500 210.97300 1.000 162.44950 486 THR C N 1
ATOM 9061 C CA . THR B 1 459 ? 174.34300 143.50900 210.69200 1.000 162.44950 486 THR C CA 1
ATOM 9062 C C . THR B 1 459 ? 174.78400 143.25900 209.25700 1.000 162.44950 486 THR C C 1
ATOM 9063 O O . THR B 1 459 ? 174.40400 142.27000 208.62700 1.000 162.44950 486 THR C O 1
ATOM 9067 N N . ILE B 1 460 ? 175.59400 144.18600 208.74700 1.000 157.85948 487 ILE C N 1
ATOM 9068 C CA . ILE B 1 460 ? 176.14100 144.05600 207.40300 1.000 157.85948 487 ILE C CA 1
ATOM 9069 C C . ILE B 1 460 ? 177.19900 142.96200 207.39200 1.000 157.85948 487 ILE C C 1
ATOM 9070 O O . ILE B 1 460 ? 178.13400 142.97000 208.20400 1.000 157.85948 487 ILE C O 1
ATOM 9075 N N . PHE B 1 461 ? 177.05400 142.01100 206.47500 1.000 154.67888 488 PHE C N 1
ATOM 9076 C CA . PHE B 1 461 ? 178.06800 140.98000 206.30700 1.000 154.67888 488 PHE C CA 1
ATOM 9077 C C . PHE B 1 461 ? 179.30400 141.57900 205.64900 1.000 154.67888 488 PHE C C 1
ATOM 9078 O O . PHE B 1 461 ? 179.20100 142.31900 204.66600 1.000 154.67888 488 PHE C O 1
ATOM 9080 N N . GLN B 1 462 ? 180.47800 141.26100 206.19900 1.000 154.35104 489 GLN C N 1
ATOM 9081 C CA . GLN B 1 462 ? 181.71800 141.81800 205.66800 1.000 154.35104 489 GLN C CA 1
ATOM 9082 C C . GLN B 1 462 ? 181.99200 141.33800 204.25000 1.000 154.35104 489 GLN C C 1
ATOM 9083 O O . GLN B 1 462 ? 182.75800 141.97500 203.51800 1.000 154.35104 489 GLN C O 1
ATOM 9085 N N . ASP B 1 463 ? 181.37700 140.22500 203.84200 1.000 157.17182 490 ASP C N 1
ATOM 9086 C CA . ASP B 1 463 ? 181.61900 139.68800 202.50700 1.000 157.17182 490 ASP C CA 1
ATOM 9087 C C . ASP B 1 463 ? 181.15000 140.64200 201.41800 1.000 157.17182 490 ASP C C 1
ATOM 9088 O O . ASP B 1 463 ? 181.64800 140.58500 200.28800 1.000 157.17182 490 ASP C O 1
ATOM 9093 N N . TRP B 1 464 ? 180.19800 141.52100 201.73100 1.000 154.77192 491 TRP C N 1
ATOM 9094 C CA . TRP B 1 464 ? 179.71200 142.46100 200.72700 1.000 154.77192 491 TRP C CA 1
ATOM 9095 C C . TRP B 1 464 ? 180.75800 143.52300 200.41100 1.000 154.77192 491 TRP C C 1
ATOM 9096 O O . TRP B 1 464 ? 180.80600 144.04400 199.29100 1.000 154.77192 491 TRP C O 1
ATOM 9107 N N . TYR B 1 465 ? 181.60600 143.85500 201.38200 1.000 156.17031 492 TYR C N 1
ATOM 9108 C CA . TYR B 1 465 ? 182.58800 144.91800 201.22100 1.000 156.17031 492 TYR C CA 1
ATOM 9109 C C . TYR B 1 465 ? 184.02000 144.41500 201.08200 1.000 156.17031 492 TYR C C 1
ATOM 9110 O O . TYR B 1 465 ? 184.94600 145.23100 201.10700 1.000 156.17031 492 TYR C O 1
ATOM 9112 N N . ILE B 1 466 ? 184.23600 143.10700 200.94300 1.000 157.60411 493 ILE C N 1
ATOM 9113 C CA . ILE B 1 466 ? 185.58100 142.53500 200.87300 1.000 157.60411 493 ILE C CA 1
ATOM 9114 C C . ILE B 1 466 ? 185.84400 141.88100 199.51800 1.000 157.60411 493 ILE C C 1
ATOM 9115 O O . ILE B 1 466 ? 186.72900 142.30800 198.77500 1.000 157.60411 493 ILE C O 1
ATOM 9120 N N . ASN B 1 467 ? 185.08200 140.84200 199.17600 1.000 156.21748 494 ASN C N 1
ATOM 9121 C CA . ASN B 1 467 ? 185.34700 140.06100 197.97600 1.000 156.21748 494 ASN C CA 1
ATOM 9122 C C . ASN B 1 467 ? 184.25300 140.16900 196.92400 1.000 156.21748 494 ASN C C 1
ATOM 9123 O O . ASN B 1 467 ? 184.31300 139.45900 195.91400 1.000 156.21748 494 ASN C O 1
ATOM 9128 N N . ASN B 1 468 ? 183.25500 141.02800 197.12900 1.000 155.91262 495 ASN C N 1
ATOM 9129 C CA . ASN B 1 468 ? 182.25400 141.31700 196.10500 1.000 155.91262 495 ASN C CA 1
ATOM 9130 C C . ASN B 1 468 ? 182.67800 142.60200 195.40000 1.000 155.91262 495 ASN C C 1
ATOM 9131 O O . ASN B 1 468 ? 182.06300 143.65900 195.53600 1.000 155.91262 495 ASN C O 1
ATOM 9136 N N . LEU B 1 469 ? 183.76300 142.49100 194.63100 1.000 154.40539 496 LEU C N 1
ATOM 9137 C CA . LEU B 1 469 ? 184.36400 143.66600 194.01000 1.000 154.40539 496 LEU C CA 1
ATOM 9138 C C . LEU B 1 469 ? 183.45600 144.28100 192.95400 1.000 154.40539 496 LEU C C 1
ATOM 9139 O O . LEU B 1 469 ? 183.48000 145.50000 192.75300 1.000 154.40539 496 LEU C O 1
ATOM 9144 N N . GLU B 1 470 ? 182.65300 143.46500 192.27600 1.000 152.84268 497 GLU C N 1
ATOM 9145 C CA . GLU B 1 470 ? 181.84300 143.93700 191.16100 1.000 152.84268 497 GLU C CA 1
ATOM 9146 C C . GLU B 1 470 ? 180.54000 144.59700 191.60200 1.000 152.84268 497 GLU C C 1
ATOM 9147 O O . GLU B 1 470 ? 179.81600 145.12300 190.74900 1.000 152.84268 497 GLU C O 1
ATOM 9153 N N . MET B 1 471 ? 180.22700 144.59700 192.89800 1.000 151.70647 498 MET C N 1
ATOM 9154 C CA . MET B 1 471 ? 178.97100 145.17700 193.36000 1.000 151.70647 498 MET C CA 1
ATOM 9155 C C . MET B 1 471 ? 178.84600 146.63100 192.92600 1.000 151.70647 498 MET C C 1
ATOM 9156 O O . MET B 1 471 ? 179.77500 147.42700 193.07500 1.000 151.70647 498 MET C O 1
ATOM 9161 N N . GLN B 1 472 ? 177.68300 146.97000 192.38300 1.000 146.98785 499 GLN C N 1
ATOM 9162 C CA . GLN B 1 472 ? 177.39500 148.30100 191.86500 1.000 146.98785 499 GLN C CA 1
ATOM 9163 C C . GLN B 1 472 ? 176.34600 149.04200 192.67400 1.000 146.98785 499 GLN C C 1
ATOM 9164 O O . GLN B 1 472 ? 176.35600 150.27500 192.70500 1.000 146.98785 499 GLN C O 1
ATOM 9170 N N . SER B 1 473 ? 175.43700 148.32400 193.32800 1.000 141.89247 500 SER C N 1
ATOM 9171 C CA . SER B 1 473 ? 174.38300 148.93800 194.11700 1.000 141.89247 500 SER C CA 1
ATOM 9172 C C . SER B 1 473 ? 174.01700 148.01600 195.26900 1.000 141.89247 500 SER C C 1
ATOM 9173 O O . SER B 1 473 ? 174.35400 146.83000 195.26900 1.000 141.89247 500 SER C O 1
ATOM 9176 N N . LEU B 1 474 ? 173.32600 148.58000 196.25400 1.000 142.47995 501 LEU C N 1
ATOM 9177 C CA . LEU B 1 474 ? 172.88000 147.83400 197.42100 1.000 142.47995 501 LEU C CA 1
ATOM 9178 C C . LEU B 1 474 ? 171.81000 148.66000 198.11400 1.000 142.47995 501 LEU C C 1
ATOM 9179 O O . LEU B 1 474 ? 171.84800 149.89100 198.05400 1.000 142.47995 501 LEU C O 1
ATOM 9184 N N . ASP B 1 475 ? 170.86100 147.98900 198.76000 1.000 150.24123 502 ASP C N 1
ATOM 9185 C CA . ASP B 1 475 ? 169.75800 148.66000 199.43800 1.000 150.24123 502 ASP C CA 1
ATOM 9186 C C . ASP B 1 475 ? 169.42700 147.88100 200.70100 1.000 150.24123 502 ASP C C 1
ATOM 9187 O O . ASP B 1 475 ? 168.95700 146.74100 200.62600 1.000 150.24123 502 ASP C O 1
ATOM 9192 N N . LEU B 1 476 ? 169.66800 148.49500 201.85600 1.000 153.86519 503 LEU C N 1
ATOM 9193 C CA . LEU B 1 476 ? 169.36300 147.89800 203.14900 1.000 153.86519 503 LEU C CA 1
ATOM 9194 C C . LEU B 1 476 ? 168.34100 148.72300 203.92500 1.000 153.86519 503 LEU C C 1
ATOM 9195 O O . LEU B 1 476 ? 168.35800 148.74500 205.15700 1.000 153.86519 503 LEU C O 1
ATOM 9200 N N . SER B 1 477 ? 167.44600 149.40400 203.21500 1.000 157.63555 504 SER C N 1
ATOM 9201 C CA . SER B 1 477 ? 166.46300 150.25200 203.86700 1.000 157.63555 504 SER C CA 1
ATOM 9202 C C . SER B 1 477 ? 165.48200 149.41700 204.68300 1.000 157.63555 504 SER C C 1
ATOM 9203 O O . SER B 1 477 ? 165.31500 148.21400 204.46700 1.000 157.63555 504 SER C O 1
ATOM 9206 N N . PHE B 1 478 ? 164.83200 150.08000 205.64200 1.000 160.65045 505 PHE C N 1
ATOM 9207 C CA . PHE B 1 478 ? 163.81200 149.46300 206.49100 1.000 160.65045 505 PHE C CA 1
ATOM 9208 C C . PHE B 1 478 ? 164.34100 148.22800 207.21400 1.000 160.65045 505 PHE C C 1
ATOM 9209 O O . PHE B 1 478 ? 163.62300 147.24000 207.38000 1.000 160.65045 505 PHE C O 1
ATOM 9217 N N . ASN B 1 479 ? 165.59500 148.26900 207.65400 1.000 163.78626 506 ASN C N 1
ATOM 9218 C CA . ASN B 1 479 ? 166.23400 147.12700 208.28800 1.000 163.78626 506 ASN C CA 1
ATOM 9219 C C . ASN B 1 479 ? 166.81000 147.51800 209.64300 1.000 163.78626 506 ASN C C 1
ATOM 9220 O O . ASN B 1 479 ? 167.10200 148.68600 209.91300 1.000 163.78626 506 ASN C O 1
ATOM 9225 N N . LYS B 1 480 ? 166.97500 146.50700 210.49800 1.000 172.06738 507 LYS C N 1
ATOM 9226 C CA . LYS B 1 480 ? 167.42000 146.70300 211.87800 1.000 172.06738 507 LYS C CA 1
ATOM 9227 C C . LYS B 1 480 ? 168.94600 146.66900 211.93200 1.000 172.06738 507 LYS C C 1
ATOM 9228 O O . LYS B 1 480 ? 169.56400 145.73800 212.45200 1.000 172.06738 507 LYS C O 1
ATOM 9234 N N . LEU B 1 481 ? 169.56300 147.71600 211.37800 1.000 173.21476 508 LEU C N 1
ATOM 9235 C CA . LEU B 1 481 ? 171.01200 147.85300 211.49000 1.000 173.21476 508 LEU C CA 1
ATOM 9236 C C . LEU B 1 481 ? 171.36200 148.62600 212.75000 1.000 173.21476 508 LEU C C 1
ATOM 9237 O O . LEU B 1 481 ? 170.81000 149.71200 212.97300 1.000 173.21476 508 LEU C O 1
ATOM 9242 N N . PRO B 1 482 ? 172.26100 148.11900 213.59500 1.000 178.67157 509 PRO C N 1
ATOM 9243 C CA . PRO B 1 482 ? 172.54600 148.80500 214.86100 1.000 178.67157 509 PRO C CA 1
ATOM 9244 C C . PRO B 1 482 ? 173.45400 150.01300 214.69700 1.000 178.67157 509 PRO C C 1
ATOM 9245 O O . PRO B 1 482 ? 173.31300 151.00100 215.42400 1.000 178.67157 509 PRO C O 1
ATOM 9249 N N . GLY B 1 483 ? 174.38600 149.95300 213.74800 1.000 181.17353 510 GLY C N 1
ATOM 9250 C CA . GLY B 1 483 ? 175.33200 151.03900 213.57800 1.000 181.17353 510 GLY C CA 1
ATOM 9251 C C . GLY B 1 483 ? 176.12300 150.89100 212.30000 1.000 181.17353 510 GLY C C 1
ATOM 9252 O O . GLY B 1 483 ? 175.96700 149.92800 211.54600 1.000 181.17353 510 GLY C O 1
ATOM 9253 N N . LEU B 1 484 ? 176.98700 151.87700 212.06700 1.000 176.45057 511 LEU C N 1
ATOM 9254 C CA . LEU B 1 484 ? 177.82600 151.92600 210.88000 1.000 176.45057 511 LEU C CA 1
ATOM 9255 C C . LEU B 1 484 ? 179.24500 152.28900 211.29100 1.000 176.45057 511 LEU C C 1
ATOM 9256 O O . LEU B 1 484 ? 179.46300 152.92800 212.32400 1.000 176.45057 511 LEU C O 1
ATOM 9261 N N . SER B 1 485 ? 180.21000 151.87400 210.47400 1.000 173.08147 512 SER C N 1
ATOM 9262 C CA . SER B 1 485 ? 181.60800 152.18900 210.72300 1.000 173.08147 512 SER C CA 1
ATOM 9263 C C . SER B 1 485 ? 182.32600 152.34300 209.39200 1.000 173.08147 512 SER C C 1
ATOM 9264 O O . SER B 1 485 ? 181.86800 151.85500 208.35500 1.000 173.08147 512 SER C O 1
ATOM 9267 N N . TYR B 1 486 ? 183.46500 153.03900 209.43400 1.000 171.55474 513 TYR C N 1
ATOM 9268 C CA . TYR B 1 486 ? 184.27100 153.21400 208.23100 1.000 171.55474 513 TYR C CA 1
ATOM 9269 C C . TYR B 1 486 ? 184.78400 151.88200 207.70200 1.000 171.55474 513 TYR C C 1
ATOM 9270 O O . TYR B 1 486 ? 185.01900 151.74200 206.49600 1.000 171.55474 513 TYR C O 1
ATOM 9279 N N . THR B 1 487 ? 184.96900 150.89700 208.58500 1.000 167.24360 514 THR C N 1
ATOM 9280 C CA . THR B 1 487 ? 185.42500 149.58400 208.14600 1.000 167.24360 514 THR C CA 1
ATOM 9281 C C . THR B 1 487 ? 184.41600 148.92400 207.21700 1.000 167.24360 514 THR C C 1
ATOM 9282 O O . THR B 1 487 ? 184.79600 148.11700 206.36100 1.000 167.24360 514 THR C O 1
ATOM 9286 N N . GLN B 1 488 ? 183.13000 149.24700 207.37100 1.000 164.68095 515 GLN C N 1
ATOM 9287 C CA . GLN B 1 488 ? 182.11900 148.72000 206.46400 1.000 164.68095 515 GLN C CA 1
ATOM 9288 C C . GLN B 1 488 ? 182.27300 149.26900 205.05200 1.000 164.68095 515 GLN C C 1
ATOM 9289 O O . GLN B 1 488 ? 181.86400 148.60500 204.09400 1.000 164.68095 515 GLN C O 1
ATOM 9295 N N . LEU B 1 489 ? 182.85100 150.45800 204.90200 1.000 161.99283 516 LEU C N 1
ATOM 9296 C CA . LEU B 1 489 ? 183.01100 151.08400 203.59100 1.000 161.99283 516 LEU C CA 1
ATOM 9297 C C . LEU B 1 489 ? 184.39300 150.75900 203.02600 1.000 161.99283 516 LEU C C 1
ATOM 9298 O O . LEU B 1 489 ? 185.36500 151.49700 203.19000 1.000 161.99283 516 LEU C O 1
ATOM 9303 N N . GLN B 1 490 ? 184.46200 149.61400 202.34800 1.000 160.63345 517 GLN C N 1
ATOM 9304 C CA . GLN B 1 490 ? 185.68000 149.16100 201.68900 1.000 160.63345 517 GLN C CA 1
ATOM 9305 C C . GLN B 1 490 ? 185.42700 148.71300 200.25300 1.000 160.63345 517 GLN C C 1
ATOM 9306 O O . GLN B 1 490 ? 186.20000 147.91800 199.70900 1.000 160.63345 517 GLN C O 1
ATOM 9308 N N . PHE B 1 491 ? 184.35900 149.20600 199.63100 1.000 159.18887 518 PHE C N 1
ATOM 9309 C CA . PHE B 1 491 ? 184.00300 148.77700 198.28700 1.000 159.18887 518 PHE C CA 1
ATOM 9310 C C . PHE B 1 491 ? 185.03900 149.24700 197.27200 1.000 159.18887 518 PHE C C 1
ATOM 9311 O O . PHE B 1 491 ? 185.69300 150.27800 197.44800 1.000 159.18887 518 PHE C O 1
ATOM 9319 N N . GLN B 1 492 ? 185.18000 148.47400 196.19500 1.000 157.93406 519 GLN C N 1
ATOM 9320 C CA . GLN B 1 492 ? 186.15400 148.75200 195.14700 1.000 157.93406 519 GLN C CA 1
ATOM 9321 C C . GLN B 1 492 ? 185.49800 149.16200 193.83300 1.000 157.93406 519 GLN C C 1
ATOM 9322 O O . GLN B 1 492 ? 186.10600 149.01600 192.76900 1.000 157.93406 519 GLN C O 1
ATOM 9328 N N . SER B 1 493 ? 184.27000 149.66800 193.88500 1.000 152.72347 520 SER C N 1
ATOM 9329 C CA . SER B 1 493 ? 183.56900 150.12600 192.69200 1.000 152.72347 520 SER C CA 1
ATOM 9330 C C . SER B 1 493 ? 182.65400 151.27800 193.08900 1.000 152.72347 520 SER C C 1
ATOM 9331 O O . SER B 1 493 ? 182.58500 151.66300 194.26000 1.000 152.72347 520 SER C O 1
ATOM 9334 N N . ASN B 1 494 ? 181.94100 151.83000 192.10600 1.000 149.79300 521 ASN C N 1
ATOM 9335 C CA . ASN B 1 494 ? 181.05800 152.97400 192.33200 1.000 149.79300 521 ASN C CA 1
ATOM 9336 C C . ASN B 1 494 ? 179.78000 152.48200 193.00700 1.000 149.79300 521 ASN C C 1
ATOM 9337 O O . ASN B 1 494 ? 178.69200 152.46100 192.42600 1.000 149.79300 521 ASN C O 1
ATOM 9342 N N . ILE B 1 495 ? 179.92100 152.09000 194.26900 1.000 149.62550 522 ILE C N 1
ATOM 9343 C CA . ILE B 1 495 ? 178.80200 151.56200 195.03900 1.000 149.62550 522 ILE C CA 1
ATOM 9344 C C . ILE B 1 495 ? 177.88800 152.70300 195.46300 1.000 149.62550 522 ILE C C 1
ATOM 9345 O O . ILE B 1 495 ? 178.34800 153.79100 195.83000 1.000 149.62550 522 ILE C O 1
ATOM 9350 N N . THR B 1 496 ? 176.58100 152.47400 195.36900 1.000 147.60626 523 THR C N 1
ATOM 9351 C CA . THR B 1 496 ? 175.58000 153.41100 195.86600 1.000 147.60626 523 THR C CA 1
ATOM 9352 C C . THR B 1 496 ? 174.82100 152.70800 196.98700 1.000 147.60626 523 THR C C 1
ATOM 9353 O O . THR B 1 496 ? 173.74400 152.14900 196.78700 1.000 147.60626 523 THR C O 1
ATOM 9357 N N . LEU B 1 497 ? 175.39500 152.75200 198.18500 1.000 148.69744 524 LEU C N 1
ATOM 9358 C CA . LEU B 1 497 ? 174.79700 152.10100 199.34100 1.000 148.69744 524 LEU C CA 1
ATOM 9359 C C . LEU B 1 497 ? 173.61600 152.92400 199.83700 1.000 148.69744 524 LEU C C 1
ATOM 9360 O O . LEU B 1 497 ? 173.64800 154.15700 199.79300 1.000 148.69744 524 LEU C O 1
ATOM 9365 N N . ASN B 1 498 ? 172.57000 152.24400 200.30100 1.000 156.92932 525 ASN C N 1
ATOM 9366 C CA . ASN B 1 498 ? 171.36800 152.89700 200.80400 1.000 156.92932 525 ASN C CA 1
ATOM 9367 C C . ASN B 1 498 ? 171.01600 152.30200 202.15900 1.000 156.92932 525 ASN C C 1
ATOM 9368 O O . ASN B 1 498 ? 170.86700 151.08300 202.28400 1.000 156.92932 525 ASN C O 1
ATOM 9373 N N . LEU B 1 499 ? 170.87500 153.16100 203.16600 1.000 165.37987 526 LEU C N 1
ATOM 9374 C CA . LEU B 1 499 ? 170.53200 152.76100 204.52600 1.000 165.37987 526 LEU C CA 1
ATOM 9375 C C . LEU B 1 499 ? 169.38200 153.59900 205.06300 1.000 165.37987 526 LEU C C 1
ATOM 9376 O O . LEU B 1 499 ? 169.28900 153.86000 206.26600 1.000 165.37987 526 LEU C O 1
ATOM 9381 N N . SER B 1 500 ? 168.48700 154.03100 204.18000 1.000 171.25349 527 SER C N 1
ATOM 9382 C CA . SER B 1 500 ? 167.39400 154.90400 204.58000 1.000 171.25349 527 SER C CA 1
ATOM 9383 C C . SER B 1 500 ? 166.45600 154.20400 205.55700 1.000 171.25349 527 SER C C 1
ATOM 9384 O O . SER B 1 500 ? 166.13400 153.02400 205.40800 1.000 171.25349 527 SER C O 1
ATOM 9387 N N . ASN B 1 501 ? 166.01800 154.95500 206.56600 1.000 172.53975 528 ASN C N 1
ATOM 9388 C CA . ASN B 1 501 ? 165.03900 154.49800 207.55100 1.000 172.53975 528 ASN C CA 1
ATOM 9389 C C . ASN B 1 501 ? 165.49500 153.20100 208.22100 1.000 172.53975 528 ASN C C 1
ATOM 9390 O O . ASN B 1 501 ? 164.88100 152.14300 208.08600 1.000 172.53975 528 ASN C O 1
ATOM 9395 N N . ASN B 1 502 ? 166.59600 153.30500 208.95500 1.000 175.99666 529 ASN C N 1
ATOM 9396 C CA . ASN B 1 502 ? 167.15900 152.18600 209.69300 1.000 175.99666 529 ASN C CA 1
ATOM 9397 C C . ASN B 1 502 ? 167.15500 152.49600 211.18400 1.000 175.99666 529 ASN C C 1
ATOM 9398 O O . ASN B 1 502 ? 166.59300 153.49600 211.63600 1.000 175.99666 529 ASN C O 1
ATOM 9403 N N . GLU B 1 503 ? 167.79200 151.62100 211.96600 1.000 182.77716 530 GLU C N 1
ATOM 9404 C CA . GLU B 1 503 ? 167.87800 151.84400 213.43400 1.000 182.77716 530 GLU C CA 1
ATOM 9405 C C . GLU B 1 503 ? 169.34000 152.10500 213.80200 1.000 182.77716 530 GLU C C 1
ATOM 9406 O O . GLU B 1 503 ? 169.77800 151.59700 214.85300 1.000 182.77716 530 GLU C O 1
ATOM 9412 N N . ILE B 1 504 ? 170.05500 152.89500 212.99300 1.000 187.54480 531 ILE C N 1
ATOM 9413 C CA . ILE B 1 504 ? 171.51500 153.08700 213.24100 1.000 187.54480 531 ILE C CA 1
ATOM 9414 C C . ILE B 1 504 ? 171.68600 154.13700 214.34000 1.000 187.54480 531 ILE C C 1
ATOM 9415 O O . ILE B 1 504 ? 171.44800 155.33000 214.06700 1.000 187.54480 531 ILE C O 1
ATOM 9420 N N . SER B 1 505 ? 172.07200 153.69300 215.54000 1.000 194.63990 532 SER C N 1
ATOM 9421 C CA . SER B 1 505 ? 172.24700 154.62200 216.68600 1.000 194.63990 532 SER C CA 1
ATOM 9422 C C . SER B 1 505 ? 173.39300 155.60100 216.41500 1.000 194.63990 532 SER C C 1
ATOM 9423 O O . SER B 1 505 ? 173.23400 156.78800 216.74200 1.000 194.63990 532 SER C O 1
ATOM 9426 N N . GLN B 1 506 ? 174.51600 155.11000 215.87900 1.000 192.39345 533 GLN C N 1
ATOM 9427 C CA . GLN B 1 506 ? 175.69100 155.99800 215.66900 1.000 192.39345 533 GLN C CA 1
ATOM 9428 C C . GLN B 1 506 ? 176.56800 155.50400 214.51700 1.000 192.39345 533 GLN C C 1
ATOM 9429 O O . GLN B 1 506 ? 176.51100 154.29600 214.21100 1.000 192.39345 533 GLN C O 1
ATOM 9435 N N . VAL B 1 507 ? 177.34200 156.40100 213.90100 1.000 185.34579 534 VAL C N 1
ATOM 9436 C CA . VAL B 1 507 ? 178.30900 155.99900 212.88800 1.000 185.34579 534 VAL C CA 1
ATOM 9437 C C . VAL B 1 507 ? 179.70000 156.38900 213.36900 1.000 185.34579 534 VAL C C 1
ATOM 9438 O O . VAL B 1 507 ? 179.90200 157.49800 213.87500 1.000 185.34579 534 VAL C O 1
ATOM 9442 N N . LEU B 1 508 ? 180.64600 155.46200 213.25000 1.000 177.18697 535 LEU C N 1
ATOM 9443 C CA . LEU B 1 508 ? 182.03700 155.69800 213.63100 1.000 177.18697 535 LEU C CA 1
ATOM 9444 C C . LEU B 1 508 ? 182.85100 155.82000 212.34900 1.000 177.18697 535 LEU C C 1
ATOM 9445 O O . LEU B 1 508 ? 183.16800 154.81900 211.70300 1.000 177.18697 535 LEU C O 1
ATOM 9450 N N . LEU B 1 509 ? 183.19000 157.05100 211.98100 1.000 177.23903 536 LEU C N 1
ATOM 9451 C CA . LEU B 1 509 ? 183.91700 157.33300 210.75200 1.000 177.23903 536 LEU C CA 1
ATOM 9452 C C . LEU B 1 509 ? 185.31300 157.83200 211.09300 1.000 177.23903 536 LEU C C 1
ATOM 9453 O O . LEU B 1 509 ? 185.47100 158.71500 211.94200 1.000 177.23903 536 LEU C O 1
ATOM 9458 N N . ILE B 1 510 ? 186.32300 157.26000 210.43700 1.000 175.11917 537 ILE C N 1
ATOM 9459 C CA . ILE B 1 510 ? 187.69700 157.68400 210.66700 1.000 175.11917 537 ILE C CA 1
ATOM 9460 C C . ILE B 1 510 ? 187.92000 159.05300 210.03700 1.000 175.11917 537 ILE C C 1
ATOM 9461 O O . ILE B 1 510 ? 187.41500 159.34800 208.94400 1.000 175.11917 537 ILE C O 1
ATOM 9466 N N . ASP B 1 511 ? 188.66300 159.91000 210.74100 1.000 176.63437 538 ASP C N 1
ATOM 9467 C CA . ASP B 1 511 ? 188.90600 161.26100 210.24700 1.000 176.63437 538 ASP C CA 1
ATOM 9468 C C . ASP B 1 511 ? 189.71700 161.24400 208.95700 1.000 176.63437 538 ASP C C 1
ATOM 9469 O O . ASP B 1 511 ? 189.48700 162.06400 208.06000 1.000 176.63437 538 ASP C O 1
ATOM 9471 N N . ASP B 1 512 ? 190.66700 160.31800 208.84300 1.000 175.33638 539 ASP C N 1
ATOM 9472 C CA . ASP B 1 512 ? 191.54800 160.23000 207.68800 1.000 175.33638 539 ASP C CA 1
ATOM 9473 C C . ASP B 1 512 ? 190.96900 159.37400 206.56400 1.000 175.33638 539 ASP C C 1
ATOM 9474 O O . ASP B 1 512 ? 191.73200 158.83900 205.75200 1.000 175.33638 539 ASP C O 1
ATOM 9476 N N . LEU B 1 513 ? 189.64600 159.22500 206.50800 1.000 171.73297 540 LEU C N 1
ATOM 9477 C CA . LEU B 1 513 ? 189.02400 158.41200 205.47100 1.000 171.73297 540 LEU C CA 1
ATOM 9478 C C . LEU B 1 513 ? 189.31000 158.98500 204.08800 1.000 171.73297 540 LEU C C 1
ATOM 9479 O O . LEU B 1 513 ? 189.14300 160.18500 203.85200 1.000 171.73297 540 LEU C O 1
ATOM 9481 N N . ASP B 1 514 ? 189.74000 158.11800 203.17400 1.000 165.60081 541 ASP C N 1
ATOM 9482 C CA . ASP B 1 514 ? 190.02700 158.52700 201.80600 1.000 165.60081 541 ASP C CA 1
ATOM 9483 C C . ASP B 1 514 ? 190.04100 157.29500 200.91400 1.000 165.60081 541 ASP C C 1
ATOM 9484 O O . ASP B 1 514 ? 190.26100 156.17200 201.37500 1.000 165.60081 541 ASP C O 1
ATOM 9486 N N . LEU B 1 515 ? 189.80200 157.52400 199.62400 1.000 158.08202 542 LEU C N 1
ATOM 9487 C CA . LEU B 1 515 ? 189.85900 156.47300 198.62000 1.000 158.08202 542 LEU C CA 1
ATOM 9488 C C . LEU B 1 515 ? 190.72200 156.94300 197.45800 1.000 158.08202 542 LEU C C 1
ATOM 9489 O O . LEU B 1 515 ? 190.56000 158.05800 196.95600 1.000 158.08202 542 LEU C O 1
ATOM 9491 N N . GLN B 1 516 ? 191.64300 156.07900 197.03800 1.000 155.84311 543 GLN C N 1
ATOM 9492 C CA . GLN B 1 516 ? 192.59900 156.40800 195.98600 1.000 155.84311 543 GLN C CA 1
ATOM 9493 C C . GLN B 1 516 ? 191.93100 156.67400 194.63500 1.000 155.84311 543 GLN C C 1
ATOM 9494 O O . GLN B 1 516 ? 192.22500 157.70200 194.01200 1.000 155.84311 543 GLN C O 1
ATOM 9496 N N . PRO B 1 517 ? 191.04600 155.80400 194.13700 1.000 154.51094 544 PRO C N 1
ATOM 9497 C CA . PRO B 1 517 ? 190.46700 156.05000 192.81200 1.000 154.51094 544 PRO C CA 1
ATOM 9498 C C . PRO B 1 517 ? 189.53300 157.24900 192.81700 1.000 154.51094 544 PRO C C 1
ATOM 9499 O O . PRO B 1 517 ? 189.04500 157.68600 193.86200 1.000 154.51094 544 PRO C O 1
ATOM 9503 N N . TYR B 1 518 ? 189.29000 157.78400 191.61900 1.000 154.44283 545 TYR C N 1
ATOM 9504 C CA . TYR B 1 518 ? 188.37400 158.90600 191.46500 1.000 154.44283 545 TYR C CA 1
ATOM 9505 C C . TYR B 1 518 ? 186.91300 158.47600 191.45800 1.000 154.44283 545 TYR C C 1
ATOM 9506 O O . TYR B 1 518 ? 186.03200 159.34200 191.39800 1.000 154.44283 545 TYR C O 1
ATOM 9515 N N . GLN B 1 519 ? 186.63700 157.17500 191.50900 1.000 151.46877 546 GLN C N 1
ATOM 9516 C CA . GLN B 1 519 ? 185.26200 156.69800 191.56700 1.000 151.46877 546 GLN C CA 1
ATOM 9517 C C . GLN B 1 519 ? 184.58400 157.17000 192.84900 1.000 151.46877 546 GLN C C 1
ATOM 9518 O O . GLN B 1 519 ? 185.19700 157.23000 193.91900 1.000 151.46877 546 GLN C O 1
ATOM 9520 N N . ARG B 1 520 ? 183.30300 157.50100 192.73300 1.000 151.63495 547 ARG C N 1
ATOM 9521 C CA . ARG B 1 520 ? 182.54000 158.07700 193.83000 1.000 151.63495 547 ARG C CA 1
ATOM 9522 C C . ARG B 1 520 ? 181.71000 157.01200 194.53500 1.000 151.63495 547 ARG C C 1
ATOM 9523 O O . ARG B 1 520 ? 181.27400 156.03100 193.92800 1.000 151.63495 547 ARG C O 1
ATOM 9525 N N . ILE B 1 521 ? 181.49900 157.21900 195.83200 1.000 153.17728 548 ILE C N 1
ATOM 9526 C CA . ILE B 1 521 ? 180.68300 156.34300 196.66400 1.000 153.17728 548 ILE C CA 1
ATOM 9527 C C . ILE B 1 521 ? 179.53000 157.16100 197.22500 1.000 153.17728 548 ILE C C 1
ATOM 9528 O O . ILE B 1 521 ? 179.74700 158.22500 197.81600 1.000 153.17728 548 ILE C O 1
ATOM 9533 N N . ASN B 1 522 ? 178.31000 156.66600 197.04200 1.000 154.90120 549 ASN C N 1
ATOM 9534 C CA . ASN B 1 522 ? 177.11100 157.33000 197.52900 1.000 154.90120 549 ASN C CA 1
ATOM 9535 C C . ASN B 1 522 ? 176.52000 156.53400 198.68300 1.000 154.90120 549 ASN C C 1
ATOM 9536 O O . ASN B 1 522 ? 176.29100 155.32800 198.56300 1.000 154.90120 549 ASN C O 1
ATOM 9541 N N . VAL B 1 523 ? 176.27300 157.21400 199.79800 1.000 155.88431 550 VAL C N 1
ATOM 9542 C CA . VAL B 1 523 ? 175.73800 156.58600 201.00100 1.000 155.88431 550 VAL C CA 1
ATOM 9543 C C . VAL B 1 523 ? 174.60300 157.45200 201.52600 1.000 155.88431 550 VAL C C 1
ATOM 9544 O O . VAL B 1 523 ? 174.72100 158.68000 201.58100 1.000 155.88431 550 VAL C O 1
ATOM 9548 N N . ASP B 1 524 ? 173.47600 156.81800 201.87700 1.000 170.93167 551 ASP C N 1
ATOM 9549 C CA . ASP B 1 524 ? 172.28000 157.58900 202.31800 1.000 170.93167 551 ASP C CA 1
ATOM 9550 C C . ASP B 1 524 ? 171.87800 157.17100 203.73600 1.000 170.93167 551 ASP C C 1
ATOM 9551 O O . ASP B 1 524 ? 171.58500 155.97900 203.93700 1.000 170.93167 551 ASP C O 1
ATOM 9556 N N . LEU B 1 525 ? 171.86800 158.12400 204.67500 1.000 178.69882 552 LEU C N 1
ATOM 9557 C CA . LEU B 1 525 ? 171.52500 157.83500 206.09700 1.000 178.69882 552 LEU C CA 1
ATOM 9558 C C . LEU B 1 525 ? 170.18300 158.48400 206.45200 1.000 178.69882 552 LEU C C 1
ATOM 9559 O O . LEU B 1 525 ? 169.94600 158.70000 207.65400 1.000 178.69882 552 LEU C O 1
ATOM 9564 N N . ASN B 1 526 ? 169.34700 158.79800 205.45900 1.000 181.55571 553 ASN C N 1
ATOM 9565 C CA . ASN B 1 526 ? 168.08000 159.53200 205.73300 1.000 181.55571 553 ASN C CA 1
ATOM 9566 C C . ASN B 1 526 ? 167.17000 158.72800 206.66700 1.000 181.55571 553 ASN C C 1
ATOM 9567 O O . ASN B 1 526 ? 167.15500 157.49200 206.54000 1.000 181.55571 553 ASN C O 1
ATOM 9572 N N . HIS B 1 527 ? 166.46100 159.41000 207.57500 1.000 183.93134 554 HIS C N 1
ATOM 9573 C CA . HIS B 1 527 ? 165.50600 158.74800 208.51100 1.000 183.93134 554 HIS C CA 1
ATOM 9574 C C . HIS B 1 527 ? 166.21700 157.74700 209.42900 1.000 183.93134 554 HIS C C 1
ATOM 9575 O O . HIS B 1 527 ? 165.57600 156.75000 209.81000 1.000 183.93134 554 HIS C O 1
ATOM 9582 N N . ASN B 1 528 ? 167.47200 158.01500 209.79900 1.000 189.72072 555 ASN C N 1
ATOM 9583 C CA . ASN B 1 528 ? 168.19100 157.13600 210.76200 1.000 189.72072 555 ASN C CA 1
ATOM 9584 C C . ASN B 1 528 ? 168.30500 157.89700 212.08400 1.000 189.72072 555 ASN C C 1
ATOM 9585 O O . ASN B 1 528 ? 168.56400 159.11300 212.02700 1.000 189.72072 555 ASN C O 1
ATOM 9590 N N . PRO B 1 529 ? 168.12400 157.26000 213.26300 1.000 199.59971 556 PRO C N 1
ATOM 9591 C CA . PRO B 1 529 ? 168.11800 158.00000 214.52700 1.000 199.59971 556 PRO C CA 1
ATOM 9592 C C . PRO B 1 529 ? 169.44900 158.73300 214.73200 1.000 199.59971 556 PRO C C 1
ATOM 9593 O O . PRO B 1 529 ? 169.39400 159.87500 215.13400 1.000 199.59971 556 PRO C O 1
ATOM 9597 N N . LEU B 1 530 ? 170.58800 158.07600 214.48900 1.000 203.65257 557 LEU C N 1
ATOM 9598 C CA . LEU B 1 530 ? 171.89700 158.78700 214.53100 1.000 203.65257 557 LEU C CA 1
ATOM 9599 C C . LEU B 1 530 ? 171.99000 159.70200 215.75800 1.000 203.65257 557 LEU C C 1
ATOM 9600 O O . LEU B 1 530 ? 172.16800 160.92100 215.55600 1.000 203.65257 557 LEU C O 1
ATOM 9605 N N . ASN B 1 531 ? 171.87100 159.15100 216.97200 1.000 210.12085 558 ASN C N 1
ATOM 9606 C CA . ASN B 1 531 ? 171.86100 160.01500 218.18300 1.000 210.12085 558 ASN C CA 1
ATOM 9607 C C . ASN B 1 531 ? 173.12100 160.88200 218.14600 1.000 210.12085 558 ASN C C 1
ATOM 9608 O O . ASN B 1 531 ? 174.20900 160.33000 217.88000 1.000 210.12085 558 ASN C O 1
ATOM 9610 N N . CYS B 1 532 ? 172.98600 162.18100 218.42500 1.000 221.08886 559 CYS C N 1
ATOM 9611 C CA . CYS B 1 532 ? 174.14000 163.10700 218.26600 1.000 221.08886 559 CYS C CA 1
ATOM 9612 C C . CYS B 1 532 ? 174.93500 163.22000 219.57000 1.000 221.08886 559 CYS C C 1
ATOM 9613 O O . CYS B 1 532 ? 174.47700 163.94300 220.47700 1.000 221.08886 559 CYS C O 1
ATOM 9616 N N . ASN B 1 533 ? 176.08000 162.53400 219.65500 1.000 234.57953 560 ASN C N 1
ATOM 9617 C CA . ASN B 1 533 ? 176.96200 162.64300 220.84900 1.000 234.57953 560 ASN C CA 1
ATOM 9618 C C . ASN B 1 533 ? 178.35700 163.10100 220.40600 1.000 234.57953 560 ASN C C 1
ATOM 9619 O O . ASN B 1 533 ? 178.50500 163.45700 219.22000 1.000 234.57953 560 ASN C O 1
ATOM 9621 N N . CYS B 1 534 ? 179.33600 163.09300 221.31700 1.000 250.74169 561 CYS C N 1
ATOM 9622 C CA . CYS B 1 534 ? 180.75500 163.41900 220.93200 1.000 250.74169 561 CYS C CA 1
ATOM 9623 C C . CYS B 1 534 ? 181.39800 162.53600 219.83600 1.000 250.74169 561 CYS C C 1
ATOM 9624 O O . CYS B 1 534 ? 182.26800 163.06200 219.12800 1.000 250.74169 561 CYS C O 1
ATOM 9627 N N . ASN B 1 535 ? 181.09800 161.23500 219.78600 1.000 223.51139 562 ASN C N 1
ATOM 9628 C CA . ASN B 1 535 ? 181.68500 160.31700 218.77100 1.000 223.51139 562 ASN C CA 1
ATOM 9629 C C . ASN B 1 535 ? 181.23300 160.73900 217.36500 1.000 223.51139 562 ASN C C 1
ATOM 9630 O O . ASN B 1 535 ? 181.94600 160.42900 216.39000 1.000 223.51139 562 ASN C O 1
ATOM 9635 N N . ALA B 1 536 ? 180.09200 161.43100 217.25900 1.000 214.93493 563 ALA C N 1
ATOM 9636 C CA . ALA B 1 536 ? 179.51500 161.80400 215.94200 1.000 214.93493 563 ALA C CA 1
ATOM 9637 C C . ALA B 1 536 ? 180.22000 163.03700 215.36600 1.000 214.93493 563 ALA C C 1
ATOM 9638 O O . ALA B 1 536 ? 179.80600 163.48000 214.28000 1.000 214.93493 563 ALA C O 1
ATOM 9640 N N . LEU B 1 537 ? 181.23700 163.56000 216.05700 1.000 209.76206 564 LEU C N 1
ATOM 9641 C CA . LEU B 1 537 ? 181.95700 164.78200 215.60200 1.000 209.76206 564 LEU C CA 1
ATOM 9642 C C . LEU B 1 537 ? 182.58600 164.53500 214.22900 1.000 209.76206 564 LEU C C 1
ATOM 9643 O O . LEU B 1 537 ? 182.60400 165.48900 213.41700 1.000 209.76206 564 LEU C O 1
ATOM 9645 N N . LYS B 1 538 ? 183.01800 163.30400 213.94200 1.000 198.90696 565 LYS C N 1
ATOM 9646 C CA . LYS B 1 538 ? 183.71300 163.02600 212.66300 1.000 198.90696 565 LYS C CA 1
ATOM 9647 C C . LYS B 1 538 ? 182.63000 162.97400 211.59300 1.000 198.90696 565 LYS C C 1
ATOM 9648 O O . LYS B 1 538 ? 182.87100 163.50200 210.49400 1.000 198.90696 565 LYS C O 1
ATOM 9650 N N . PHE B 1 539 ? 181.45300 162.41700 211.92000 1.000 196.54751 566 PHE C N 1
ATOM 9651 C CA . PHE B 1 539 ? 180.33600 162.44100 210.98100 1.000 196.54751 566 PHE C CA 1
ATOM 9652 C C . PHE B 1 539 ? 179.85900 163.86500 210.73500 1.000 196.54751 566 PHE C C 1
ATOM 9653 O O . PHE B 1 539 ? 179.49200 164.21900 209.60900 1.000 196.54751 566 PHE C O 1
ATOM 9655 N N . ILE B 1 540 ? 179.85300 164.69700 211.77900 1.000 194.09212 567 ILE C N 1
ATOM 9656 C CA . ILE B 1 540 ? 179.46400 166.09400 211.61400 1.000 194.09212 567 ILE C CA 1
ATOM 9657 C C . ILE B 1 540 ? 180.43300 166.80900 210.68200 1.000 194.09212 567 ILE C C 1
ATOM 9658 O O . ILE B 1 540 ? 180.02200 167.57600 209.80300 1.000 194.09212 567 ILE C O 1
ATOM 9660 N N . GLN B 1 541 ? 181.73400 166.57200 210.86200 1.000 192.29543 568 GLN C N 1
ATOM 9661 C CA . GLN B 1 541 ? 182.72700 167.19300 209.99100 1.000 192.29543 568 GLN C CA 1
ATOM 9662 C C . GLN B 1 541 ? 182.57700 166.71400 208.55200 1.000 192.29543 568 GLN C C 1
ATOM 9663 O O . GLN B 1 541 ? 182.70100 167.50600 207.61100 1.000 192.29543 568 GLN C O 1
ATOM 9665 N N . LEU B 1 542 ? 182.31900 165.41800 208.36300 1.000 190.91635 569 LEU C N 1
ATOM 9666 C CA . LEU B 1 542 ? 182.13200 164.89100 207.01400 1.000 190.91635 569 LEU C CA 1
ATOM 9667 C C . LEU B 1 542 ? 180.89100 165.48300 206.35700 1.000 190.91635 569 LEU C C 1
ATOM 9668 O O . LEU B 1 542 ? 180.90000 165.79400 205.16000 1.000 190.91635 569 LEU C O 1
ATOM 9670 N N . ILE B 1 543 ? 179.80900 165.64100 207.12400 1.000 189.37580 570 ILE C N 1
ATOM 9671 C CA . ILE B 1 543 ? 178.59200 166.24600 206.59100 1.000 189.37580 570 ILE C CA 1
ATOM 9672 C C . ILE B 1 543 ? 178.80900 167.72200 206.29400 1.000 189.37580 570 ILE C C 1
ATOM 9673 O O . ILE B 1 543 ? 178.16100 168.28700 205.40400 1.000 189.37580 570 ILE C O 1
ATOM 9675 N N . GLN B 1 544 ? 179.70600 168.37200 207.03300 1.000 185.29928 571 GLN C N 1
ATOM 9676 C CA . GLN B 1 544 ? 180.02800 169.76600 206.76500 1.000 185.29928 571 GLN C CA 1
ATOM 9677 C C . GLN B 1 544 ? 180.61800 169.91200 205.36800 1.000 185.29928 571 GLN C C 1
ATOM 9678 O O . GLN B 1 544 ? 181.30000 169.01800 204.86100 1.000 185.29928 571 GLN C O 1
ATOM 9680 N N . SER B 1 545 ? 180.33400 171.05300 204.74100 1.000 183.01640 572 SER C N 1
ATOM 9681 C CA . SER B 1 545 ? 180.72100 171.27100 203.35300 1.000 183.01640 572 SER C CA 1
ATOM 9682 C C . SER B 1 545 ? 182.22900 171.14300 203.17800 1.000 183.01640 572 SER C C 1
ATOM 9683 O O . SER B 1 545 ? 183.01000 171.70900 203.94800 1.000 183.01640 572 SER C O 1
ATOM 9685 N N . LYS B 1 546 ? 182.63200 170.39000 202.15700 1.000 178.18214 573 LYS C N 1
ATOM 9686 C CA . LYS B 1 546 ? 184.03600 170.17800 201.84400 1.000 178.18214 573 LYS C CA 1
ATOM 9687 C C . LYS B 1 546 ? 184.23500 170.32800 200.34300 1.000 178.18214 573 LYS C C 1
ATOM 9688 O O . LYS B 1 546 ? 183.30900 170.13000 199.55200 1.000 178.18214 573 LYS C O 1
ATOM 9690 N N . ALA B 1 547 ? 185.46200 170.69000 199.96000 1.000 177.09069 574 ALA C N 1
ATOM 9691 C CA . ALA B 1 547 ? 185.76300 170.90200 198.54700 1.000 177.09069 574 ALA C CA 1
ATOM 9692 C C . ALA B 1 547 ? 185.59200 169.62000 197.74200 1.000 177.09069 574 ALA C C 1
ATOM 9693 O O . ALA B 1 547 ? 185.02400 169.63900 196.64400 1.000 177.09069 574 ALA C O 1
ATOM 9695 N N . GLU B 1 548 ? 186.07100 168.49800 198.27100 1.000 172.97961 575 GLU C N 1
ATOM 9696 C CA . GLU B 1 548 ? 185.94100 167.22100 197.58400 1.000 172.97961 575 GLU C CA 1
ATOM 9697 C C . GLU B 1 548 ? 185.87800 166.11100 198.62100 1.000 172.97961 575 GLU C C 1
ATOM 9698 O O . GLU B 1 548 ? 186.42800 166.22900 199.71900 1.000 172.97961 575 GLU C O 1
ATOM 9700 N N . HIS B 1 549 ? 185.19800 165.02900 198.25400 1.000 168.07297 576 HIS C N 1
ATOM 9701 C CA . HIS B 1 549 ? 185.05800 163.88000 199.13600 1.000 168.07297 576 HIS C CA 1
ATOM 9702 C C . HIS B 1 549 ? 184.71900 162.65700 198.29800 1.000 168.07297 576 HIS C C 1
ATOM 9703 O O . HIS B 1 549 ? 184.29400 162.76900 197.14600 1.000 168.07297 576 HIS C O 1
ATOM 9705 N N . GLY B 1 550 ? 184.91800 161.48600 198.89600 1.000 163.90210 577 GLY C N 1
ATOM 9706 C CA . GLY B 1 550 ? 184.59200 160.23600 198.24000 1.000 163.90210 577 GLY C CA 1
ATOM 9707 C C . GLY B 1 550 ? 183.26500 159.66900 198.69900 1.000 163.90210 577 GLY C C 1
ATOM 9708 O O . GLY B 1 550 ? 182.55900 159.01200 197.93000 1.000 163.90210 577 GLY C O 1
ATOM 9709 N N . LEU B 1 551 ? 182.92000 159.91800 199.96000 1.000 159.06921 578 LEU C N 1
ATOM 9710 C CA . LEU B 1 551 ? 181.68300 159.41300 200.55300 1.000 159.06921 578 LEU C CA 1
ATOM 9711 C C . LEU B 1 551 ? 180.65400 160.53700 200.54800 1.000 159.06921 578 LEU C C 1
ATOM 9712 O O . LEU B 1 551 ? 180.53900 161.29300 201.51400 1.000 159.06921 578 LEU C O 1
ATOM 9717 N N . GLN B 1 552 ? 179.89600 160.64500 199.45900 1.000 162.63862 579 GLN C N 1
ATOM 9718 C CA . GLN B 1 552 ? 178.85900 161.66300 199.32900 1.000 162.63862 579 GLN C CA 1
ATOM 9719 C C . GLN B 1 552 ? 177.65400 161.23600 200.15900 1.000 162.63862 579 GLN C C 1
ATOM 9720 O O . GLN B 1 552 ? 176.93800 160.29900 199.79100 1.000 162.63862 579 GLN C O 1
ATOM 9726 N N . PHE B 1 553 ? 177.42500 161.92500 201.27200 1.000 157.83260 580 PHE C N 1
ATOM 9727 C CA . PHE B 1 553 ? 176.34300 161.58500 202.18600 1.000 157.83260 580 PHE C CA 1
ATOM 9728 C C . PHE B 1 553 ? 175.08000 162.34900 201.81300 1.000 157.83260 580 PHE C C 1
ATOM 9729 O O . PHE B 1 553 ? 175.12500 163.56000 201.57700 1.000 157.83260 580 PHE C O 1
ATOM 9737 N N . ASN B 1 554 ? 173.95800 161.63700 201.75900 1.000 169.58533 581 ASN C N 1
ATOM 9738 C CA . ASN B 1 554 ? 172.64800 162.25400 201.58400 1.000 169.58533 581 ASN C CA 1
ATOM 9739 C C . ASN B 1 554 ? 171.94400 162.25500 202.93500 1.000 169.58533 581 ASN C C 1
ATOM 9740 O O . ASN B 1 554 ? 171.40600 161.23000 203.36400 1.000 169.58533 581 ASN C O 1
ATOM 9742 N N . VAL B 1 555 ? 171.95000 163.40400 203.60900 1.000 178.46485 582 VAL C N 1
ATOM 9743 C CA . VAL B 1 555 ? 171.41800 163.52700 204.95800 1.000 178.46485 582 VAL C CA 1
ATOM 9744 C C . VAL B 1 555 ? 170.34100 164.60100 205.05700 1.000 178.46485 582 VAL C C 1
ATOM 9745 O O . VAL B 1 555 ? 170.11500 165.14700 206.13800 1.000 178.46485 582 VAL C O 1
ATOM 9749 N N . ASP B 1 556 ? 169.66500 164.91200 203.94800 1.000 182.93548 583 ASP C N 1
ATOM 9750 C CA . ASP B 1 556 ? 168.67300 165.98300 203.95600 1.000 182.93548 583 ASP C CA 1
ATOM 9751 C C . ASP B 1 556 ? 167.52800 165.68000 204.91700 1.000 182.93548 583 ASP C C 1
ATOM 9752 O O . ASP B 1 556 ? 167.07000 166.56700 205.64600 1.000 182.93548 583 ASP C O 1
ATOM 9754 N N . GLN B 1 557 ? 167.08600 164.41800 204.94600 1.000 186.27234 584 GLN C N 1
ATOM 9755 C CA . GLN B 1 557 ? 165.94100 164.02900 205.81600 1.000 186.27234 584 GLN C CA 1
ATOM 9756 C C . GLN B 1 557 ? 166.44600 163.25800 207.04200 1.000 186.27234 584 GLN C C 1
ATOM 9757 O O . GLN B 1 557 ? 165.64900 162.49200 207.62000 1.000 186.27234 584 GLN C O 1
ATOM 9759 N N . LEU B 1 558 ? 167.71400 163.44700 207.41900 1.000 191.91197 585 LEU C N 1
ATOM 9760 C CA . LEU B 1 558 ? 168.26600 162.78500 208.63300 1.000 191.91197 585 LEU C CA 1
ATOM 9761 C C . LEU B 1 558 ? 167.66700 163.43100 209.88900 1.000 191.91197 585 LEU C C 1
ATOM 9762 O O . LEU B 1 558 ? 167.38100 164.64500 209.84600 1.000 191.91197 585 LEU C O 1
ATOM 9767 N N . ARG B 1 559 ? 167.49900 162.65400 210.96300 1.000 203.05973 586 ARG C N 1
ATOM 9768 C CA . ARG B 1 559 ? 166.94800 163.18600 212.24000 1.000 203.05973 586 ARG C CA 1
ATOM 9769 C C . ARG B 1 559 ? 167.86200 162.74800 213.39000 1.000 203.05973 586 ARG C C 1
ATOM 9770 O O . ARG B 1 559 ? 168.62200 161.78600 213.19300 1.000 203.05973 586 ARG C O 1
ATOM 9772 N N . CYS B 1 560 ? 167.80800 163.44800 214.52900 1.000 216.74256 587 CYS C N 1
ATOM 9773 C CA . CYS B 1 560 ? 168.64200 163.08400 215.70800 1.000 216.74256 587 CYS C CA 1
ATOM 9774 C C . CYS B 1 560 ? 167.74400 162.44300 216.77500 1.000 216.74256 587 CYS C C 1
ATOM 9775 O O . CYS B 1 560 ? 166.71600 163.05600 217.11700 1.000 216.74256 587 CYS C O 1
ATOM 9778 N N . SER B 1 561 ? 168.10200 161.24600 217.25200 1.000 213.84593 588 SER C N 1
ATOM 9779 C CA . SER B 1 561 ? 167.27800 160.52500 218.26200 1.000 213.84593 588 SER C CA 1
ATOM 9780 C C . SER B 1 561 ? 167.35400 161.23100 219.61800 1.000 213.84593 588 SER C C 1
ATOM 9781 O O . SER B 1 561 ? 168.46100 161.69800 219.94900 1.000 213.84593 588 SER C O 1
ATOM 9783 N N . GLU B 1 562 ? 166.24200 161.26600 220.37000 1.000 216.33048 589 GLU C N 1
ATOM 9784 C CA . GLU B 1 562 ? 166.19300 161.91900 221.71200 1.000 216.33048 589 GLU C CA 1
ATOM 9785 C C . GLU B 1 562 ? 167.29400 162.98700 221.79900 1.000 216.33048 589 GLU C C 1
ATOM 9786 O O . GLU B 1 562 ? 168.23300 162.76900 222.59400 1.000 216.33048 589 GLU C O 1
ATOM 9788 N N . PRO B 1 563 ? 167.24300 164.13800 221.07300 1.000 217.56136 590 PRO C N 1
ATOM 9789 C CA . PRO B 1 563 ? 168.38300 165.06100 221.07700 1.000 217.56136 590 PRO C CA 1
ATOM 9790 C C . PRO B 1 563 ? 168.57400 165.80300 222.40500 1.000 217.56136 590 PRO C C 1
ATOM 9791 O O . PRO B 1 563 ? 167.58600 166.09800 223.05300 1.000 217.56136 590 PRO C O 1
ATOM 9795 N N . PRO B 1 564 ? 169.82100 166.10100 222.83200 1.000 217.67367 591 PRO C N 1
ATOM 9796 C CA . PRO B 1 564 ? 170.04700 166.91700 224.03000 1.000 217.67367 591 PRO C CA 1
ATOM 9797 C C . PRO B 1 564 ? 169.44800 168.30200 223.75000 1.000 217.67367 591 PRO C C 1
ATOM 9798 O O . PRO B 1 564 ? 168.88600 168.88500 224.65900 1.000 217.67367 591 PRO C O 1
ATOM 9802 N N . ASN B 1 565 ? 169.57900 168.78700 222.51000 1.000 221.71896 592 ASN C N 1
ATOM 9803 C CA . ASN B 1 565 ? 169.00300 170.09900 222.10600 1.000 221.71896 592 ASN C CA 1
ATOM 9804 C C . ASN B 1 565 ? 167.53800 169.89800 221.70200 1.000 221.71896 592 ASN C C 1
ATOM 9805 O O . ASN B 1 565 ? 166.98000 168.82900 222.01600 1.000 221.71896 592 ASN C O 1
ATOM 9807 N N . LEU B 1 566 ? 166.93500 170.88700 221.03500 1.000 227.63325 593 LEU C N 1
ATOM 9808 C CA . LEU B 1 566 ? 165.49000 170.80200 220.68500 1.000 227.63325 593 LEU C CA 1
ATOM 9809 C C . LEU B 1 566 ? 165.24300 169.56400 219.81700 1.000 227.63325 593 LEU C C 1
ATOM 9810 O O . LEU B 1 566 ? 166.09600 169.26300 218.95800 1.000 227.63325 593 LEU C O 1
ATOM 9812 N N . LEU B 1 567 ? 164.11200 168.88200 220.02800 1.000 231.71492 594 LEU C N 1
ATOM 9813 C CA . LEU B 1 567 ? 163.81000 167.62500 219.28900 1.000 231.71492 594 LEU C CA 1
ATOM 9814 C C . LEU B 1 567 ? 163.61600 167.91300 217.79700 1.000 231.71492 594 LEU C C 1
ATOM 9815 O O . LEU B 1 567 ? 163.20900 169.04700 217.46500 1.000 231.71492 594 LEU C O 1
ATOM 9820 N N . ASP B 1 568 ? 163.92800 166.93300 216.94000 1.000 232.31121 595 ASP C N 1
ATOM 9821 C CA . ASP B 1 568 ? 163.79700 167.10300 215.46500 1.000 232.31121 595 ASP C CA 1
ATOM 9822 C C . ASP B 1 568 ? 164.74300 168.21600 215.00500 1.000 232.31121 595 ASP C C 1
ATOM 9823 O O . ASP B 1 568 ? 164.30500 169.06700 214.20400 1.000 232.31121 595 ASP C O 1
ATOM 9825 N N . ALA B 1 569 ? 165.98700 168.20500 215.49300 1.000 232.76916 596 ALA C N 1
ATOM 9826 C CA . ALA B 1 569 ? 166.96300 169.20900 215.09700 1.000 232.76916 596 ALA C CA 1
ATOM 9827 C C . ALA B 1 569 ? 167.49900 168.91400 213.70200 1.000 232.76916 596 ALA C C 1
ATOM 9828 O O . ALA B 1 569 ? 167.71100 167.75600 213.33100 1.000 232.76916 596 ALA C O 1
ATOM 9830 N N . THR B 1 570 ? 167.71300 169.97100 212.92500 1.000 233.90327 597 THR C N 1
ATOM 9831 C CA . THR B 1 570 ? 168.24100 169.84700 211.57500 1.000 233.90327 597 THR C CA 1
ATOM 9832 C C . THR B 1 570 ? 169.76000 169.97300 211.57800 1.000 233.90327 597 THR C C 1
ATOM 9833 O O . THR B 1 570 ? 170.34800 170.63200 212.44000 1.000 233.90327 597 THR C O 1
ATOM 9835 N N . MET B 1 571 ? 170.39400 169.32300 210.59700 1.000 232.00338 598 MET C N 1
ATOM 9836 C CA . MET B 1 571 ? 171.84500 169.41300 210.46800 1.000 232.00338 598 MET C CA 1
ATOM 9837 C C . MET B 1 571 ? 172.29000 170.81600 210.08100 1.000 232.00338 598 MET C C 1
ATOM 9838 O O . MET B 1 571 ? 173.45900 171.17100 210.27600 1.000 232.00338 598 MET C O 1
ATOM 9843 N N . ASP B 1 572 ? 171.38500 171.62100 209.52000 1.000 238.05438 599 ASP C N 1
ATOM 9844 C CA . ASP B 1 572 ? 171.71900 173.00900 209.22600 1.000 238.05438 599 ASP C CA 1
ATOM 9845 C C . ASP B 1 572 ? 172.01100 173.79100 210.49900 1.000 238.05438 599 ASP C C 1
ATOM 9846 O O . ASP B 1 572 ? 172.78000 174.75900 210.47200 1.000 238.05438 599 ASP C O 1
ATOM 9848 N N . GLN B 1 573 ? 171.41000 173.39100 211.61700 1.000 244.02789 600 GLN C N 1
ATOM 9849 C CA . GLN B 1 573 ? 171.63200 174.03400 212.90400 1.000 244.02789 600 GLN C CA 1
ATOM 9850 C C . GLN B 1 573 ? 172.72600 173.36100 213.72300 1.000 244.02789 600 GLN C C 1
ATOM 9851 O O . GLN B 1 573 ? 172.94100 173.74800 214.87700 1.000 244.02789 600 GLN C O 1
ATOM 9853 N N . LEU B 1 574 ? 173.41100 172.36500 213.16500 1.000 247.82569 601 LEU C N 1
ATOM 9854 C CA . LEU B 1 574 ? 174.46300 171.67700 213.90200 1.000 247.82569 601 LEU C CA 1
ATOM 9855 C C . LEU B 1 574 ? 175.61500 172.62600 214.20400 1.000 247.82569 601 LEU C C 1
ATOM 9856 O O . LEU B 1 574 ? 175.97800 173.47300 213.38300 1.000 247.82569 601 LEU C O 1
ATOM 9858 N N . GLN B 1 575 ? 176.19300 172.48000 215.39500 1.000 264.85624 602 GLN C N 1
ATOM 9859 C CA . GLN B 1 575 ? 177.28100 173.33600 215.84000 1.000 264.85624 602 GLN C CA 1
ATOM 9860 C C . GLN B 1 575 ? 178.27400 172.51700 216.65100 1.000 264.85624 602 GLN C C 1
ATOM 9861 O O . GLN B 1 575 ? 177.94300 171.44700 217.17100 1.000 264.85624 602 GLN C O 1
ATOM 9863 N N . THR B 1 576 ? 179.50200 173.03300 216.74900 1.000 280.21185 603 THR C N 1
ATOM 9864 C CA . THR B 1 576 ? 180.53400 172.35200 217.52300 1.000 280.21185 603 THR C CA 1
ATOM 9865 C C . THR B 1 576 ? 180.18900 172.30600 219.00600 1.000 280.21185 603 THR C C 1
ATOM 9866 O O . THR B 1 576 ? 180.44600 171.29700 219.67200 1.000 280.21185 603 THR C O 1
ATOM 9868 N N . LYS B 1 577 ? 179.61600 173.38800 219.54100 1.000 284.65800 604 LYS C N 1
ATOM 9869 C CA . LYS B 1 577 ? 179.26100 173.41700 220.95700 1.000 284.65800 604 LYS C CA 1
ATOM 9870 C C . LYS B 1 577 ? 178.16700 172.40500 221.27600 1.000 284.65800 604 LYS C C 1
ATOM 9871 O O . LYS B 1 577 ? 178.15900 171.80800 222.35900 1.000 284.65800 604 LYS C O 1
ATOM 9873 N N . ASP B 1 578 ? 177.25300 172.19600 220.32000 1.000 283.64188 605 ASP C N 1
ATOM 9874 C CA . ASP B 1 578 ? 176.11900 171.25100 220.52200 1.000 283.64188 605 ASP C CA 1
ATOM 9875 C C . ASP B 1 578 ? 176.63800 169.81000 220.58000 1.000 283.64188 605 ASP C C 1
ATOM 9876 O O . ASP B 1 578 ? 175.86500 168.92500 220.99900 1.000 283.64188 605 ASP C O 1
ATOM 9878 N N . LEU B 1 579 ? 177.89300 169.58400 220.17600 1.000 287.35579 606 LEU C N 1
ATOM 9879 C CA . LEU B 1 579 ? 178.47200 168.21200 220.14900 1.000 287.35579 606 LEU C CA 1
ATOM 9880 C C . LEU B 1 579 ? 178.74300 167.72100 221.57600 1.000 287.35579 606 LEU C C 1
ATOM 9881 O O . LEU B 1 579 ? 178.98800 166.50900 221.73500 1.000 287.35579 606 LEU C O 1
ATOM 9883 N N . LEU B 1 580 ? 178.70000 168.61700 222.56700 1.000 301.20899 607 LEU C N 1
ATOM 9884 C CA . LEU B 1 580 ? 179.03700 168.22800 223.96400 1.000 301.20899 607 LEU C CA 1
ATOM 9885 C C . LEU B 1 580 ? 178.10800 167.09600 224.40900 1.000 301.20899 607 LEU C C 1
ATOM 9886 O O . LEU B 1 580 ? 176.89300 167.18900 224.14000 1.000 301.20899 607 LEU C O 1
ATOM 9888 N N . CYS B 1 581 ? 178.66100 166.07800 225.07500 1.000 311.55647 608 CYS C N 1
ATOM 9889 C CA . CYS B 1 581 ? 177.85200 164.89400 225.47300 1.000 311.55647 608 CYS C CA 1
ATOM 9890 C C . CYS B 1 581 ? 178.05000 164.60300 226.96600 1.000 311.55647 608 CYS C C 1
ATOM 9891 O O . CYS B 1 581 ? 179.15600 164.85000 227.47300 1.000 311.55647 608 CYS C O 1
ATOM 9894 N N . ASP B 1 582 ? 177.00900 164.10900 227.64300 1.000 335.19909 609 ASP C N 1
ATOM 9895 C CA . ASP B 1 582 ? 177.11100 163.78500 229.09300 1.000 335.19909 609 ASP C CA 1
ATOM 9896 C C . ASP B 1 582 ? 178.20400 162.73000 229.29600 1.000 335.19909 609 ASP C C 1
ATOM 9897 O O . ASP B 1 582 ? 178.17600 161.71000 228.57700 1.000 335.19909 609 ASP C O 1
ATOM 9899 N N . PHE B 1 583 ? 179.12500 162.96300 230.23900 1.000 351.16615 610 PHE C N 1
ATOM 9900 C CA . PHE B 1 583 ? 180.21100 162.02400 230.46900 1.000 351.16615 610 PHE C CA 1
ATOM 9901 C C . PHE B 1 583 ? 179.70000 160.76700 231.16700 1.000 351.16615 610 PHE C C 1
ATOM 9902 O O . PHE B 1 583 ? 178.72900 160.79400 231.92800 1.000 351.16615 610 PHE C O 1
ATOM 9904 N N . GLU B 1 584 ? 180.37400 159.65100 230.89400 1.000 358.13510 611 GLU C N 1
ATOM 9905 C CA . GLU B 1 584 ? 180.01800 158.36000 231.46500 1.000 358.13510 611 GLU C CA 1
ATOM 9906 C C . GLU B 1 584 ? 180.82700 158.01300 232.70800 1.000 358.13510 611 GLU C C 1
ATOM 9907 O O . GLU B 1 584 ? 180.66000 156.91800 233.25300 1.000 358.13510 611 GLU C O 1
ATOM 9909 N N . SER B 1 585 ? 181.69500 158.91100 233.16800 1.000 365.55673 612 SER C N 1
ATOM 9910 C CA . SER B 1 585 ? 182.51200 158.67100 234.35400 1.000 365.55673 612 SER C CA 1
ATOM 9911 C C . SER B 1 585 ? 181.77400 159.21400 235.57300 1.000 365.55673 612 SER C C 1
ATOM 9912 O O . SER B 1 585 ? 181.69300 160.43100 235.76800 1.000 365.55673 612 SER C O 1
ATOM 9914 N N . ALA B 1 586 ? 181.23400 158.30800 236.39100 1.000 371.01891 613 ALA C N 1
ATOM 9915 C CA . ALA B 1 586 ? 180.47500 158.72800 237.56500 1.000 371.01891 613 ALA C CA 1
ATOM 9916 C C . ALA B 1 586 ? 181.37800 159.34300 238.62700 1.000 371.01891 613 ALA C C 1
ATOM 9917 O O . ALA B 1 586 ? 181.02200 160.35600 239.24000 1.000 371.01891 613 ALA C O 1
ATOM 9919 N N . ASP B 1 587 ? 182.54600 158.74300 238.86500 1.000 372.10837 614 ASP C N 1
ATOM 9920 C CA . ASP B 1 587 ? 183.42600 159.23400 239.92000 1.000 372.10837 614 ASP C CA 1
ATOM 9921 C C . ASP B 1 587 ? 184.11800 160.53100 239.51700 1.000 372.10837 614 ASP C C 1
ATOM 9922 O O . ASP B 1 587 ? 184.32600 161.41600 240.35600 1.000 372.10837 614 ASP C O 1
ATOM 9924 N N . ASP B 1 588 ? 184.48900 160.66000 238.24000 1.000 373.25637 615 ASP C N 1
ATOM 9925 C CA . ASP B 1 588 ? 185.26700 161.81700 237.80500 1.000 373.25637 615 ASP C CA 1
ATOM 9926 C C . ASP B 1 588 ? 184.47700 163.11300 237.94300 1.000 373.25637 615 ASP C C 1
ATOM 9927 O O . ASP B 1 588 ? 185.01200 164.12800 238.40400 1.000 373.25637 615 ASP C O 1
ATOM 9929 N N . CYS B 1 589 ? 183.20200 163.10100 237.55500 1.000 377.42631 616 CYS C N 1
ATOM 9930 C CA . CYS B 1 589 ? 182.40500 164.31300 237.55800 1.000 377.42631 616 CYS C CA 1
ATOM 9931 C C . CYS B 1 589 ? 181.31800 164.23900 238.62400 1.000 377.42631 616 CYS C C 1
ATOM 9932 O O . CYS B 1 589 ? 180.87100 163.14100 238.97400 1.000 377.42631 616 CYS C O 1
ATOM 9935 N N . PRO B 1 590 ? 180.88200 165.37900 239.16300 1.000 377.52986 617 PRO C N 1
ATOM 9936 C CA . PRO B 1 590 ? 179.83800 165.35200 240.19400 1.000 377.52986 617 PRO C CA 1
ATOM 9937 C C . PRO B 1 590 ? 178.53300 164.78000 239.66000 1.000 377.52986 617 PRO C C 1
ATOM 9938 O O . PRO B 1 590 ? 178.22200 164.87900 238.47100 1.000 377.52986 617 PRO C O 1
ATOM 9942 N N . LYS B 1 591 ? 177.76900 164.16100 240.56400 1.000 378.38738 618 LYS C N 1
ATOM 9943 C CA . LYS B 1 591 ? 176.51500 163.52800 240.16800 1.000 378.38738 618 LYS C CA 1
ATOM 9944 C C . LYS B 1 591 ? 175.46900 164.55200 239.74400 1.000 378.38738 618 LYS C C 1
ATOM 9945 O O . LYS B 1 591 ? 174.52600 164.20800 239.02200 1.000 378.38738 618 LYS C O 1
ATOM 9947 N N . ASP B 1 592 ? 175.60600 165.80500 240.18800 1.000 376.58534 619 ASP C N 1
ATOM 9948 C CA . ASP B 1 592 ? 174.63200 166.82900 239.82200 1.000 376.58534 619 ASP C CA 1
ATOM 9949 C C . ASP B 1 592 ? 174.60600 167.05300 238.31500 1.000 376.58534 619 ASP C C 1
ATOM 9950 O O . ASP B 1 592 ? 173.53900 167.01000 237.69100 1.000 376.58534 619 ASP C O 1
ATOM 9952 N N . CYS B 1 593 ? 175.76900 167.28700 237.71300 1.000 375.03275 620 CYS C N 1
ATOM 9953 C CA . CYS B 1 593 ? 175.88000 167.40900 236.26700 1.000 375.03275 620 CYS C CA 1
ATOM 9954 C C . CYS B 1 593 ? 177.23000 166.85600 235.83700 1.000 375.03275 620 CYS C C 1
ATOM 9955 O O . CYS B 1 593 ? 178.21300 166.91600 236.58000 1.000 375.03275 620 CYS C O 1
ATOM 9958 N N . GLN B 1 594 ? 177.27000 166.32500 234.61900 1.000 366.75949 621 GLN C N 1
ATOM 9959 C CA . GLN B 1 594 ? 178.44400 165.63800 234.10500 1.000 366.75949 621 GLN C CA 1
ATOM 9960 C C . GLN B 1 594 ? 179.33100 166.62100 233.35400 1.000 366.75949 621 GLN C C 1
ATOM 9961 O O . GLN B 1 594 ? 178.91900 167.73000 233.00500 1.000 366.75949 621 GLN C O 1
ATOM 9963 N N . CYS B 1 595 ? 180.56700 166.19500 233.10900 1.000 358.03902 622 CYS C N 1
ATOM 9964 C CA . CYS B 1 595 ? 181.51600 167.01800 232.37400 1.000 358.03902 622 CYS C CA 1
ATOM 9965 C C . CYS B 1 595 ? 181.17000 167.01100 230.89000 1.000 358.03902 622 CYS C C 1
ATOM 9966 O O . CYS B 1 595 ? 180.73800 165.99000 230.34800 1.000 358.03902 622 CYS C O 1
ATOM 9969 N N . ALA B 1 596 ? 181.35000 168.16100 230.23500 1.000 338.66158 623 ALA C N 1
ATOM 9970 C CA . ALA B 1 596 ? 181.01400 168.26200 228.81800 1.000 338.66158 623 ALA C CA 1
ATOM 9971 C C . ALA B 1 596 ? 181.85900 167.31400 227.97700 1.000 338.66158 623 ALA C C 1
ATOM 9972 O O . ALA B 1 596 ? 181.32100 166.52400 227.19300 1.000 338.66158 623 ALA C O 1
ATOM 9974 N N . MET B 1 597 ? 183.18400 167.37500 228.13200 1.000 328.16701 624 MET C N 1
ATOM 9975 C CA . MET B 1 597 ? 184.11000 166.49700 227.41300 1.000 328.16701 624 MET C CA 1
ATOM 9976 C C . MET B 1 597 ? 183.85700 166.53500 225.90800 1.000 328.16701 624 MET C C 1
ATOM 9977 O O . MET B 1 597 ? 183.92600 165.51700 225.21600 1.000 328.16701 624 MET C O 1
ATOM 9979 N N . ARG B 1 598 ? 183.55600 167.72500 225.39700 1.000 318.71051 625 ARG C N 1
ATOM 9980 C CA . ARG B 1 598 ? 183.24200 167.88400 223.98700 1.000 318.71051 625 ARG C CA 1
ATOM 9981 C C . ARG B 1 598 ? 184.49700 167.73000 223.13400 1.000 318.71051 625 ARG C C 1
ATOM 9982 O O . ARG B 1 598 ? 185.60500 168.09600 223.53500 1.000 318.71051 625 ARG C O 1
ATOM 9984 N N . LEU B 1 599 ? 184.30900 167.17700 221.93900 1.000 307.05366 626 LEU C N 1
ATOM 9985 C CA . LEU B 1 599 ? 185.39600 166.96500 220.99100 1.000 307.05366 626 LEU C CA 1
ATOM 9986 C C . LEU B 1 599 ? 185.54600 168.09500 219.98800 1.000 307.05366 626 LEU C C 1
ATOM 9987 O O . LEU B 1 599 ? 186.63400 168.66300 219.86600 1.000 307.05366 626 LEU C O 1
ATOM 9989 N N . LEU B 1 600 ? 184.48100 168.43200 219.25800 1.000 301.47454 627 LEU C N 1
ATOM 9990 C CA . LEU B 1 600 ? 184.54300 169.55800 218.33200 1.000 301.47454 627 LEU C CA 1
ATOM 9991 C C . LEU B 1 600 ? 184.74900 170.86900 219.08200 1.000 301.47454 627 LEU C C 1
ATOM 9992 O O . LEU B 1 600 ? 185.54700 171.71800 218.66700 1.000 301.47454 627 LEU C O 1
ATOM 9994 N N . ASP B 1 601 ? 184.03500 171.05000 220.19400 1.000 309.15443 628 ASP C N 1
ATOM 9995 C CA . ASP B 1 601 ? 184.21300 172.25600 220.99700 1.000 309.15443 628 ASP C CA 1
ATOM 9996 C C . ASP B 1 601 ? 185.52400 172.21300 221.77200 1.000 309.15443 628 ASP C C 1
ATOM 9997 O O . ASP B 1 601 ? 186.09900 173.26200 222.08600 1.000 309.15443 628 ASP C O 1
ATOM 9999 N N . HIS B 1 602 ? 186.00600 171.00900 222.09100 1.000 317.34888 629 HIS C N 1
ATOM 10000 C CA . HIS B 1 602 ? 187.25600 170.81600 222.82900 1.000 317.34888 629 HIS C CA 1
ATOM 10001 C C . HIS B 1 602 ? 187.22200 171.52600 224.18100 1.000 317.34888 629 HIS C C 1
ATOM 10002 O O . HIS B 1 602 ? 188.21500 172.10700 224.62400 1.000 317.34888 629 HIS C O 1
ATOM 10004 N N . THR B 1 603 ? 186.06900 171.47600 224.84400 1.000 328.66315 630 THR C N 1
ATOM 10005 C CA . THR B 1 603 ? 185.88500 172.11300 226.13900 1.000 328.66315 630 THR C CA 1
ATOM 10006 C C . THR B 1 603 ? 185.17600 171.16000 227.08900 1.000 328.66315 630 THR C C 1
ATOM 10007 O O . THR B 1 603 ? 184.36000 170.33300 226.67300 1.000 328.66315 630 THR C O 1
ATOM 10009 N N . VAL B 1 604 ? 185.49900 171.28400 228.37400 1.000 343.11112 631 VAL C N 1
ATOM 10010 C CA . VAL B 1 604 ? 184.87400 170.50300 229.43400 1.000 343.11112 631 VAL C CA 1
ATOM 10011 C C . VAL B 1 604 ? 184.28600 171.47000 230.45100 1.000 343.11112 631 VAL C C 1
ATOM 10012 O O . VAL B 1 604 ? 185.00400 172.31700 230.99500 1.000 343.11112 631 VAL C O 1
ATOM 10014 N N . ILE B 1 605 ? 182.98700 171.34400 230.70600 1.000 353.48695 632 ILE C N 1
ATOM 10015 C CA . ILE B 1 605 ? 182.29200 172.23500 231.62900 1.000 353.48695 632 ILE C CA 1
ATOM 10016 C C . ILE B 1 605 ? 181.03800 171.53600 232.13200 1.000 353.48695 632 ILE C C 1
ATOM 10017 O O . ILE B 1 605 ? 180.44400 170.71400 231.42800 1.000 353.48695 632 ILE C O 1
ATOM 10019 N N . VAL B 1 606 ? 180.63900 171.86700 233.36200 1.000 361.27469 633 VAL C N 1
ATOM 10020 C CA . VAL B 1 606 ? 179.41400 171.31000 233.91900 1.000 361.27469 633 VAL C CA 1
ATOM 10021 C C . VAL B 1 606 ? 178.21000 171.92700 233.22300 1.000 361.27469 633 VAL C C 1
ATOM 10022 O O . VAL B 1 606 ? 178.17300 173.13300 232.94600 1.000 361.27469 633 VAL C O 1
ATOM 10024 N N . ASN B 1 607 ? 177.21300 171.08900 232.92800 1.000 365.30110 634 ASN C N 1
ATOM 10025 C CA . ASN B 1 607 ? 176.02700 171.56300 232.22100 1.000 365.30110 634 ASN C CA 1
ATOM 10026 C C . ASN B 1 607 ? 175.24100 172.56300 233.06000 1.000 365.30110 634 ASN C C 1
ATOM 10027 O O . ASN B 1 607 ? 174.70500 173.54400 232.53000 1.000 365.30110 634 ASN C O 1
ATOM 10029 N N . CYS B 1 608 ? 175.15900 172.33400 234.36700 1.000 364.84950 635 CYS C N 1
ATOM 10030 C CA . CYS B 1 608 ? 174.37400 173.16900 235.26300 1.000 364.84950 635 CYS C CA 1
ATOM 10031 C C . CYS B 1 608 ? 175.26800 173.81100 236.31500 1.000 364.84950 635 CYS C C 1
ATOM 10032 O O . CYS B 1 608 ? 176.26400 173.22500 236.75200 1.000 364.84950 635 CYS C O 1
ATOM 10035 N N . SER B 1 609 ? 174.90300 175.03200 236.71300 1.000 360.17553 636 SER C N 1
ATOM 10036 C CA . SER B 1 609 ? 175.62000 175.70300 237.79200 1.000 360.17553 636 SER C CA 1
ATOM 10037 C C . SER B 1 609 ? 175.45000 174.95900 239.11100 1.000 360.17553 636 SER C C 1
ATOM 10038 O O . SER B 1 609 ? 176.40700 174.81500 239.88100 1.000 360.17553 636 SER C O 1
ATOM 10040 N N . GLY B 1 610 ? 174.24100 174.47900 239.38700 1.000 356.16247 637 GLY C N 1
ATOM 10041 C CA . GLY B 1 610 ? 173.97500 173.76400 240.62000 1.000 356.16247 637 GLY C CA 1
ATOM 10042 C C . GLY B 1 610 ? 173.93700 174.69300 241.82100 1.000 356.16247 637 GLY C C 1
ATOM 10043 O O . GLY B 1 610 ? 173.87300 175.91700 241.71000 1.000 356.16247 637 GLY C O 1
ATOM 10044 N N . ARG B 1 611 ? 173.97200 174.07500 243.00200 1.000 350.44286 638 ARG C N 1
ATOM 10045 C CA . ARG B 1 611 ? 174.00600 174.83600 244.24600 1.000 350.44286 638 ARG C CA 1
ATOM 10046 C C . ARG B 1 611 ? 175.27200 175.68100 244.33100 1.000 350.44286 638 ARG C C 1
ATOM 10047 O O . ARG B 1 611 ? 175.24300 176.83300 244.77700 1.000 350.44286 638 ARG C O 1
ATOM 10049 N N . GLY B 1 612 ? 176.39100 175.11900 243.90500 1.000 351.14006 639 GLY C N 1
ATOM 10050 C CA . GLY B 1 612 ? 177.66100 175.81000 243.91500 1.000 351.14006 639 GLY C CA 1
ATOM 10051 C C . GLY B 1 612 ? 178.49900 175.44000 245.12900 1.000 351.14006 639 GLY C C 1
ATOM 10052 O O . GLY B 1 612 ? 177.99700 174.98600 246.16200 1.000 351.14006 639 GLY C O 1
ATOM 10053 N N . LEU B 1 613 ? 179.80600 175.64500 244.99000 1.000 355.48526 640 LEU C N 1
ATOM 10054 C CA . LEU B 1 613 ? 180.75400 175.34900 246.05300 1.000 355.48526 640 LEU C CA 1
ATOM 10055 C C . LEU B 1 613 ? 181.85200 176.40100 246.05500 1.000 355.48526 640 LEU C C 1
ATOM 10056 O O . LEU B 1 613 ? 182.12000 177.04400 245.03600 1.000 355.48526 640 LEU C O 1
ATOM 10058 N N . THR B 1 614 ? 182.48200 176.57400 247.21900 1.000 360.69283 641 THR C N 1
ATOM 10059 C CA . THR B 1 614 ? 183.58100 177.52700 247.32900 1.000 360.69283 641 THR C CA 1
ATOM 10060 C C . THR B 1 614 ? 184.75700 177.11700 246.45100 1.000 360.69283 641 THR C C 1
ATOM 10061 O O . THR B 1 614 ? 185.38600 177.96300 245.80500 1.000 360.69283 641 THR C O 1
ATOM 10063 N N . GLU B 1 615 ? 185.06700 175.82300 246.41400 1.000 363.33994 642 GLU C N 1
ATOM 10064 C CA . GLU B 1 615 ? 186.17500 175.29600 245.63000 1.000 363.33994 642 GLU C CA 1
ATOM 10065 C C . GLU B 1 615 ? 185.63600 174.33500 244.58000 1.000 363.33994 642 GLU C C 1
ATOM 10066 O O . GLU B 1 615 ? 184.85400 173.43400 244.90100 1.000 363.33994 642 GLU C O 1
ATOM 10068 N N . PHE B 1 616 ? 186.05100 174.53300 243.33300 1.000 364.06857 643 PHE C N 1
ATOM 10069 C CA . PHE B 1 616 ? 185.61900 173.65200 242.26000 1.000 364.06857 643 PHE C CA 1
ATOM 10070 C C . PHE B 1 616 ? 186.24500 172.26900 242.43200 1.000 364.06857 643 PHE C C 1
ATOM 10071 O O . PHE B 1 616 ? 187.40200 172.15700 242.84900 1.000 364.06857 643 PHE C O 1
ATOM 10073 N N . PRO B 1 617 ? 185.50900 171.20200 242.12700 1.000 356.26595 644 PRO C N 1
ATOM 10074 C CA . PRO B 1 617 ? 186.07300 169.85500 242.26300 1.000 356.26595 644 PRO C CA 1
ATOM 10075 C C . PRO B 1 617 ? 187.20500 169.61800 241.27600 1.000 356.26595 644 PRO C C 1
ATOM 10076 O O . PRO B 1 617 ? 187.24100 170.18800 240.18300 1.000 356.26595 644 PRO C O 1
ATOM 10080 N N . ASP B 1 618 ? 188.13700 168.75900 241.67900 1.000 347.73153 645 ASP C N 1
ATOM 10081 C CA . ASP B 1 6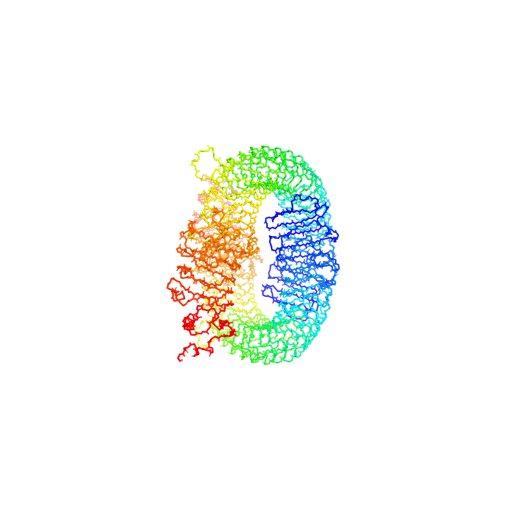18 ? 189.31200 168.43400 240.88200 1.000 347.73153 645 ASP C CA 1
ATOM 10082 C C . ASP B 1 618 ? 189.15000 167.04600 240.27900 1.000 347.73153 645 ASP C C 1
ATOM 10083 O O . ASP B 1 618 ? 188.88800 166.07700 241.00000 1.000 347.73153 645 ASP C O 1
ATOM 10085 N N . LEU B 1 619 ? 189.30500 166.95500 238.96200 1.000 333.31891 646 LEU C N 1
ATOM 10086 C CA . LEU B 1 619 ? 189.17600 165.70500 238.23400 1.000 333.31891 646 LEU C CA 1
ATOM 10087 C C . LEU B 1 619 ? 190.23100 165.64700 237.14100 1.000 333.31891 646 LEU C C 1
ATOM 10088 O O . LEU B 1 619 ? 190.67600 166.69100 236.64900 1.000 333.31891 646 LEU C O 1
ATOM 10090 N N . PRO B 1 620 ? 190.65100 164.44800 236.74300 1.000 320.46306 647 PRO C N 1
ATOM 10091 C CA . PRO B 1 620 ? 191.58500 164.33500 235.61900 1.000 320.46306 647 PRO C CA 1
ATOM 10092 C C . PRO B 1 620 ? 190.91700 164.72100 234.31000 1.000 320.46306 647 PRO C C 1
ATOM 10093 O O . PRO B 1 620 ? 189.68900 164.74800 234.19600 1.000 320.46306 647 PRO C O 1
ATOM 10097 N N . ILE B 1 621 ? 191.74700 165.03300 233.31900 1.000 312.25020 648 ILE C N 1
ATOM 10098 C CA . ILE B 1 621 ? 191.21600 165.43800 232.01300 1.000 312.25020 648 ILE C CA 1
ATOM 10099 C C . ILE B 1 621 ? 190.44900 164.27400 231.39800 1.000 312.25020 648 ILE C C 1
ATOM 10100 O O . ILE B 1 621 ? 191.01200 163.17100 231.25000 1.000 312.25020 648 ILE C O 1
ATOM 10102 N N . PRO B 1 622 ? 189.17400 164.44900 231.03900 1.000 310.29102 649 PRO C N 1
ATOM 10103 C CA . PRO B 1 622 ? 188.43000 163.33400 230.42700 1.000 310.29102 649 PRO C CA 1
ATOM 10104 C C . PRO B 1 622 ? 189.03400 162.85700 229.11900 1.000 310.29102 649 PRO C C 1
ATOM 10105 O O . PRO B 1 622 ? 188.94800 161.66500 228.79900 1.000 310.29102 649 PRO C O 1
ATOM 10109 N N . SER B 1 623 ? 189.64200 163.76200 228.34900 1.000 306.45556 650 SER C N 1
ATOM 10110 C CA . SER B 1 623 ? 190.25500 163.36900 227.08500 1.000 306.45556 650 SER C CA 1
ATOM 10111 C C . SER B 1 623 ? 191.43500 162.43100 227.31100 1.000 306.45556 650 SER C C 1
ATOM 10112 O O . SER B 1 623 ? 191.64900 161.49500 226.53100 1.000 306.45556 650 SER C O 1
ATOM 10114 N N . GLN B 1 624 ? 192.20600 162.66500 228.37600 1.000 304.08237 651 GLN C N 1
ATOM 10115 C CA . GLN B 1 624 ? 193.39900 161.87200 228.68200 1.000 304.08237 651 GLN C CA 1
ATOM 10116 C C . GLN B 1 624 ? 194.37400 161.86600 227.50600 1.000 304.08237 651 GLN C C 1
ATOM 10117 O O . GLN B 1 624 ? 194.88200 160.81800 227.10200 1.000 304.08237 651 GLN C O 1
ATOM 10119 N N . LEU B 1 625 ? 194.61700 163.05100 226.94300 1.000 304.04896 652 LEU C N 1
ATOM 10120 C CA . LEU B 1 625 ? 195.52000 163.31000 225.81900 1.000 304.04896 652 LEU C CA 1
ATOM 10121 C C . LEU B 1 625 ? 195.01600 162.70500 224.51500 1.000 304.04896 652 LEU C C 1
ATOM 10122 O O . LEU B 1 625 ? 195.71400 162.79600 223.49400 1.000 304.04896 652 LEU C O 1
ATOM 10124 N N . HIS B 1 626 ? 193.83200 162.09300 224.50800 1.000 304.56575 653 HIS C N 1
ATOM 10125 C CA . HIS B 1 626 ? 193.26200 161.55100 223.28200 1.000 304.56575 653 HIS C CA 1
ATOM 10126 C C . HIS B 1 626 ? 192.50300 162.59100 222.47100 1.000 304.56575 653 HIS C C 1
ATOM 10127 O O . HIS B 1 626 ? 192.08800 162.29600 221.34500 1.000 304.56575 653 HIS C O 1
ATOM 10129 N N . GLU B 1 627 ? 192.31100 163.79200 223.01300 1.000 308.16441 654 GLU C N 1
ATOM 10130 C CA . GLU B 1 627 ? 191.57700 164.85100 222.33700 1.000 308.16441 654 GLU C CA 1
ATOM 10131 C C . GLU B 1 627 ? 192.04500 166.20500 222.84600 1.000 308.16441 654 GLU C C 1
ATOM 10132 O O . GLU B 1 627 ? 192.71800 166.29300 223.87800 1.000 308.16441 654 GLU C O 1
ATOM 10134 N N . ASP B 1 628 ? 191.68400 167.26000 222.11300 1.000 311.20702 655 ASP C N 1
ATOM 10135 C CA . ASP B 1 628 ? 192.06200 168.61100 222.51700 1.000 311.20702 655 ASP C CA 1
ATOM 10136 C C . ASP B 1 628 ? 191.19000 169.11100 223.66200 1.000 311.20702 655 ASP C C 1
ATOM 10137 O O . ASP B 1 628 ? 191.39600 170.22000 224.17000 1.000 311.20702 655 ASP C O 1
ATOM 10139 N N . PHE B 1 629 ? 190.20200 168.31600 224.06800 1.000 318.64844 656 PHE C N 1
ATOM 10140 C CA . PHE B 1 629 ? 189.26300 168.73500 225.10100 1.000 318.64844 656 PHE C CA 1
ATOM 10141 C C . PHE B 1 629 ? 189.97900 169.04400 226.41100 1.000 318.64844 656 PHE C C 1
ATOM 10142 O O . PHE B 1 629 ? 190.86400 168.30400 226.84900 1.000 318.64844 656 PHE C O 1
ATOM 10144 N N . ASN B 1 630 ? 189.58500 170.15300 227.03200 1.000 336.22902 657 ASN C N 1
ATOM 10145 C CA . ASN B 1 630 ? 190.09500 170.55700 228.33300 1.000 336.22902 657 ASN C CA 1
ATOM 10146 C C . ASN B 1 630 ? 189.10400 171.52300 228.96500 1.000 336.22902 657 ASN C C 1
ATOM 10147 O O . ASN B 1 630 ? 188.30100 172.15600 228.27500 1.000 336.22902 657 ASN C O 1
ATOM 10149 N N . ALA B 1 631 ? 189.16500 171.63100 230.29000 1.000 354.11664 658 ALA C N 1
ATOM 10150 C CA . ALA B 1 631 ? 188.24600 172.50400 231.00800 1.000 354.11664 658 ALA C CA 1
ATOM 10151 C C . ALA B 1 631 ? 188.51200 173.96300 230.66000 1.000 354.11664 658 ALA C C 1
ATOM 10152 O O . ALA B 1 631 ? 189.64800 174.43700 230.73700 1.000 354.11664 658 ALA C O 1
ATOM 10154 N N . LEU B 1 632 ? 187.45100 174.67400 230.27200 1.000 359.36396 659 LEU C N 1
ATOM 10155 C CA . LEU B 1 632 ? 187.57200 176.05900 229.84100 1.000 359.36396 659 LEU C CA 1
ATOM 10156 C C . LEU B 1 632 ? 186.50300 176.99100 230.39200 1.000 359.36396 659 LEU C C 1
ATOM 10157 O O . LEU B 1 632 ? 186.65100 178.21000 230.25200 1.000 359.36396 659 LEU C O 1
ATOM 10159 N N . GLU B 1 633 ? 185.44200 176.47400 231.00800 1.000 357.41830 660 GLU C N 1
ATOM 10160 C CA . GLU B 1 633 ? 184.33000 177.29500 231.46300 1.000 357.41830 660 GLU C CA 1
ATOM 10161 C C . GLU B 1 633 ? 184.00700 176.97800 232.91700 1.000 357.41830 660 GLU C C 1
ATOM 10162 O O . GLU B 1 633 ? 184.40600 175.94400 233.45900 1.000 357.41830 660 GLU C O 1
ATOM 10164 N N . VAL B 1 634 ? 183.27100 177.89100 233.54600 1.000 356.76418 661 VAL C N 1
ATOM 10165 C CA . VAL B 1 634 ? 182.83600 177.75600 234.93100 1.000 356.76418 661 VAL C CA 1
ATOM 10166 C C . VAL B 1 634 ? 181.31700 177.67900 234.94500 1.000 356.76418 661 VAL C C 1
ATOM 10167 O O . VAL B 1 634 ? 180.64200 178.52800 234.35100 1.000 356.76418 661 VAL C O 1
ATOM 10169 N N . HIS B 1 635 ? 180.78300 176.66000 235.62200 1.000 356.71437 662 HIS C N 1
ATOM 10170 C CA . HIS B 1 635 ? 179.33900 176.44600 235.62700 1.000 356.71437 662 HIS C CA 1
ATOM 10171 C C . HIS B 1 635 ? 178.60800 177.56600 236.35800 1.000 356.71437 662 HIS C C 1
ATOM 10172 O O . HIS B 1 635 ? 177.51900 177.97900 235.94300 1.000 356.71437 662 HIS C O 1
ATOM 10174 N N . VAL B 1 636 ? 179.18900 178.06800 237.45000 1.000 355.54732 663 VAL C N 1
ATOM 10175 C CA . VAL B 1 636 ? 178.50900 179.06500 238.26800 1.000 355.54732 663 VAL C CA 1
ATOM 10176 C C . VAL B 1 636 ? 178.34500 180.35600 237.47900 1.000 355.54732 663 VAL C C 1
ATOM 10177 O O . VAL B 1 636 ? 179.30700 180.88500 236.90900 1.000 355.54732 663 VAL C O 1
ATOM 10179 N N . GLU B 1 637 ? 177.11700 180.86900 237.44500 1.000 353.10926 664 GLU C N 1
ATOM 10180 C CA . GLU B 1 637 ? 176.79500 182.10400 236.74400 1.000 353.10926 664 GLU C CA 1
ATOM 10181 C C . GLU B 1 637 ? 175.78000 182.89200 237.55600 1.000 353.10926 664 GLU C C 1
ATOM 10182 O O . GLU B 1 637 ? 174.78900 182.32600 238.03000 1.000 353.10926 664 GLU C O 1
ATOM 10184 N N . ASN B 1 638 ? 176.02900 184.19400 237.70800 1.000 350.89644 665 ASN C N 1
ATOM 10185 C CA . ASN B 1 638 ? 175.13700 185.09500 238.44200 1.000 350.89644 665 ASN C CA 1
ATOM 10186 C C . ASN B 1 638 ? 174.86400 184.58100 239.85300 1.000 350.89644 665 ASN C C 1
ATOM 10187 O O . ASN B 1 638 ? 173.74000 184.64200 240.35600 1.000 350.89644 665 ASN C O 1
ATOM 10189 N N . ASN B 1 639 ? 175.90900 184.07000 240.50000 1.000 348.41191 666 ASN C N 1
ATOM 10190 C CA . ASN B 1 639 ? 175.80700 183.52700 241.84600 1.000 348.41191 666 ASN C CA 1
ATOM 10191 C C . ASN B 1 639 ? 176.90100 184.12200 242.72000 1.000 348.41191 666 ASN C C 1
ATOM 10192 O O . ASN B 1 639 ? 177.97900 184.48100 242.23900 1.000 348.41191 666 ASN C O 1
ATOM 10197 N N . ARG B 1 640 ? 176.61000 184.22400 244.01500 1.000 349.00394 667 ARG C N 1
ATOM 10198 C CA . ARG B 1 640 ? 177.56600 184.75500 244.98300 1.000 349.00394 667 ARG C CA 1
ATOM 10199 C C . ARG B 1 640 ? 178.51500 183.63400 245.38500 1.000 349.00394 667 ARG C C 1
ATOM 10200 O O . ARG B 1 640 ? 178.21300 182.83400 246.27400 1.000 349.00394 667 ARG C O 1
ATOM 10202 N N . LEU B 1 641 ? 179.67000 183.57200 244.72800 1.000 355.73357 668 LEU C N 1
ATOM 10203 C CA . LEU B 1 641 ? 180.66400 182.54500 245.00200 1.000 355.73357 668 LEU C CA 1
ATOM 10204 C C . LEU B 1 641 ? 181.46300 182.91900 246.24300 1.000 355.73357 668 LEU C C 1
ATOM 10205 O O . LEU B 1 641 ? 181.86800 184.07500 246.40300 1.000 355.73357 668 LEU C O 1
ATOM 10207 N N . THR B 1 642 ? 181.67700 181.93900 247.12400 1.000 361.08266 669 THR C N 1
ATOM 10208 C CA . THR B 1 642 ? 182.43800 182.19400 248.34300 1.000 361.08266 669 THR C CA 1
ATOM 10209 C C . THR B 1 642 ? 183.88600 182.55500 248.02800 1.000 361.08266 669 THR C C 1
ATOM 10210 O O . THR B 1 642 ? 184.44600 183.48200 248.62400 1.000 361.08266 669 THR C O 1
ATOM 10212 N N . LYS B 1 643 ? 184.50700 181.83600 247.09500 1.000 368.53104 670 LYS C N 1
ATOM 10213 C CA . LYS B 1 643 ? 185.89100 182.09500 246.72900 1.000 368.53104 670 LYS C CA 1
ATOM 10214 C C . LYS B 1 643 ? 186.15400 181.54300 245.33700 1.000 368.53104 670 LYS C C 1
ATOM 10215 O O . LYS B 1 643 ? 185.39200 180.72300 244.81600 1.000 368.53104 670 LYS C O 1
ATOM 10217 N N . LEU B 1 644 ? 187.24800 182.00700 244.73600 1.000 381.63940 671 LEU C N 1
ATOM 10218 C CA . LEU B 1 644 ? 187.69300 181.55600 243.41800 1.000 381.63940 671 LEU C CA 1
ATOM 10219 C C . LEU B 1 644 ? 189.17400 181.20600 243.48800 1.000 381.63940 671 LEU C C 1
ATOM 10220 O O . LEU B 1 644 ? 190.02700 181.94300 242.97800 1.000 381.63940 671 LEU C O 1
ATOM 10222 N N . PRO B 1 645 ? 189.51700 180.07700 244.11600 1.000 385.10483 672 PRO C N 1
ATOM 10223 C CA . PRO B 1 645 ? 190.93300 179.72600 244.27800 1.000 385.10483 672 PRO C CA 1
ATOM 10224 C C . PRO B 1 645 ? 191.50200 178.97600 243.08300 1.000 385.10483 672 PRO C C 1
ATOM 10225 O O . PRO B 1 645 ? 190.80900 178.17100 242.45300 1.000 385.10483 672 PRO C O 1
ATOM 10229 N N . ASN B 1 646 ? 192.77100 179.24200 242.76400 1.000 387.81671 673 ASN C N 1
ATOM 10230 C CA . ASN B 1 646 ? 193.41200 178.56500 241.64100 1.000 387.81671 673 ASN C CA 1
ATOM 10231 C C . ASN B 1 646 ? 193.62100 177.08400 241.93000 1.000 387.81671 673 ASN C C 1
ATOM 10232 O O . ASN B 1 646 ? 193.52700 176.24800 241.02300 1.000 387.81671 673 ASN C O 1
ATOM 10234 N N . LEU B 1 647 ? 193.91000 176.74100 243.18800 1.000 383.53719 674 LEU C N 1
ATOM 10235 C CA . LEU B 1 647 ? 194.18500 175.35000 243.53400 1.000 383.53719 674 LEU C CA 1
ATOM 10236 C C . LEU B 1 647 ? 192.94800 174.47700 243.36200 1.000 383.53719 674 LEU C C 1
ATOM 10237 O O . LEU B 1 647 ? 193.05300 173.24600 243.29000 1.000 383.53719 674 LEU C O 1
ATOM 10239 N N . THR B 1 648 ? 191.76700 175.09200 243.29500 1.000 381.17257 675 THR C N 1
ATOM 10240 C CA . THR B 1 648 ? 190.51100 174.36000 243.13700 1.000 381.17257 675 THR C CA 1
ATOM 10241 C C . THR B 1 648 ? 190.27400 174.00200 241.66700 1.000 381.17257 675 THR C C 1
ATOM 10242 O O . THR B 1 648 ? 189.26600 174.36000 241.05700 1.000 381.17257 675 THR C O 1
ATOM 10244 N N . LYS B 1 649 ? 191.24600 173.28800 241.09800 1.000 380.49466 676 LYS C N 1
ATOM 10245 C CA . LYS B 1 649 ? 191.25500 172.78400 239.72700 1.000 380.49466 676 LYS C CA 1
ATOM 10246 C C . LYS B 1 649 ? 191.27000 173.89300 238.68200 1.000 380.49466 676 LYS C C 1
ATOM 10247 O O . LYS B 1 649 ? 191.23900 173.58900 237.48200 1.000 380.49466 676 LYS C O 1
ATOM 10249 N N . HIS B 1 650 ? 191.30900 175.16500 239.08700 1.000 384.50412 677 HIS C N 1
ATOM 10250 C CA . HIS B 1 650 ? 191.40500 176.24700 238.11200 1.000 384.50412 677 HIS C CA 1
ATOM 10251 C C . HIS B 1 650 ? 192.72700 176.19000 237.35900 1.000 384.50412 677 HIS C C 1
ATOM 10252 O O . HIS B 1 650 ? 192.76600 176.41800 236.14400 1.000 384.50412 677 HIS C O 1
ATOM 10254 N N . ASN B 1 651 ? 193.82000 175.89300 238.06500 1.000 383.46151 678 ASN C N 1
ATOM 10255 C CA . ASN B 1 651 ? 195.10900 175.72600 237.40300 1.000 383.46151 678 ASN C CA 1
ATOM 10256 C C . ASN B 1 651 ? 195.08800 174.53100 236.45800 1.000 383.46151 678 ASN C C 1
ATOM 10257 O O . ASN B 1 651 ? 195.65100 174.58800 235.35900 1.000 383.46151 678 ASN C O 1
ATOM 10259 N N . GLU B 1 652 ? 194.44500 173.43600 236.87300 1.000 378.88106 679 GLU C N 1
ATOM 10260 C CA . GLU B 1 652 ? 194.31500 172.27600 235.99700 1.000 378.88106 679 GLU C CA 1
ATOM 10261 C C . GLU B 1 652 ? 193.48200 172.60900 234.76600 1.000 378.88106 679 GLU C C 1
ATOM 10262 O O . GLU B 1 652 ? 193.74000 172.09300 233.67300 1.000 378.88106 679 GLU C O 1
ATOM 10264 N N . ILE B 1 653 ? 192.46900 173.46400 234.92800 1.000 377.08656 680 ILE C N 1
ATOM 10265 C CA . ILE B 1 653 ? 191.67100 173.89700 233.79000 1.000 377.08656 680 ILE C CA 1
ATOM 10266 C C . ILE B 1 653 ? 192.54400 174.68600 232.82500 1.000 377.08656 680 ILE C C 1
ATOM 10267 O O . ILE B 1 653 ? 193.33400 175.54800 233.23200 1.000 377.08656 680 ILE C O 1
ATOM 10269 N N . THR B 1 654 ? 192.41200 174.38200 231.53200 1.000 375.70767 681 THR C N 1
ATOM 10270 C CA . THR B 1 654 ? 193.19600 175.09000 230.52400 1.000 375.70767 681 THR C CA 1
ATOM 10271 C C . THR B 1 654 ? 192.84300 176.57200 230.49000 1.000 375.70767 681 THR C C 1
ATOM 10272 O O . THR B 1 654 ? 193.72800 177.42700 230.37700 1.000 375.70767 681 THR C O 1
ATOM 10274 N N . GLN B 1 655 ? 191.55600 176.89500 230.59200 1.000 375.97678 682 GLN C N 1
ATOM 10275 C CA . GLN B 1 655 ? 191.09700 178.27500 230.57000 1.000 375.97678 682 GLN C CA 1
ATOM 10276 C C . GLN B 1 655 ? 189.97000 178.44500 231.57800 1.000 375.97678 682 GLN C C 1
ATOM 10277 O O . GLN B 1 655 ? 189.39400 177.47100 232.06800 1.000 375.97678 682 GLN C O 1
ATOM 10279 N N . LEU B 1 656 ? 189.67100 179.70200 231.89500 1.000 378.04022 683 LEU C N 1
ATOM 10280 C CA . LEU B 1 656 ? 188.59700 180.05000 232.81400 1.000 378.04022 683 LEU C CA 1
ATOM 10281 C C . LEU B 1 656 ? 187.65200 181.02900 232.13300 1.000 378.04022 683 LEU C C 1
ATOM 10282 O O . LEU B 1 656 ? 188.09200 182.04700 231.59000 1.000 378.04022 683 LEU C O 1
ATOM 10284 N N . TYR B 1 657 ? 186.35800 180.71600 232.16200 1.000 371.30344 684 TYR C N 1
ATOM 10285 C CA . TYR B 1 657 ? 185.32500 181.57400 231.59300 1.000 371.30344 684 TYR C CA 1
ATOM 10286 C C . TYR B 1 657 ? 184.22100 181.75100 232.62300 1.000 371.30344 684 TYR C C 1
ATOM 10287 O O . TYR B 1 657 ? 183.56700 180.77600 233.00700 1.000 371.30344 684 TYR C O 1
ATOM 10289 N N . ALA B 1 658 ? 184.01700 182.98600 233.06600 1.000 375.96795 685 ALA C N 1
ATOM 10290 C CA . ALA B 1 658 ? 182.99600 183.30900 234.05000 1.000 375.96795 685 ALA C CA 1
ATOM 10291 C C . ALA B 1 658 ? 181.91100 184.18200 233.43000 1.000 375.96795 685 ALA C C 1
ATOM 10292 O O . ALA B 1 658 ? 182.16500 184.99400 232.53700 1.000 375.96795 685 ALA C O 1
ATOM 10294 N N . ARG B 1 659 ? 180.68700 184.00100 233.92100 1.000 370.32231 686 ARG C N 1
ATOM 10295 C CA . ARG B 1 659 ? 179.52800 184.74300 233.43900 1.000 370.32231 686 ARG C CA 1
ATOM 10296 C C . ARG B 1 659 ? 178.84200 185.40500 234.62300 1.000 370.32231 686 ARG C C 1
ATOM 10297 O O . ARG B 1 659 ? 178.27000 184.71600 235.47400 1.000 370.32231 686 ARG C O 1
ATOM 10299 N N . ASN B 1 660 ? 178.90100 186.73700 234.67200 1.000 373.86579 687 ASN C N 1
ATOM 10300 C CA . ASN B 1 660 ? 178.26400 187.52600 235.72200 1.000 373.86579 687 ASN C CA 1
ATOM 10301 C C . ASN B 1 660 ? 178.70800 187.08700 237.11200 1.000 373.86579 687 ASN C C 1
ATOM 10302 O O . ASN B 1 660 ? 177.88600 186.99100 238.03000 1.000 373.86579 687 ASN C O 1
ATOM 10304 N N . ASN B 1 661 ? 180.00000 186.82100 237.27900 1.000 384.19501 688 ASN C N 1
ATOM 10305 C CA . ASN B 1 661 ? 180.57100 186.43800 238.56400 1.000 384.19501 688 ASN C CA 1
ATOM 10306 C C . ASN B 1 661 ? 181.30500 187.63800 239.14700 1.000 384.19501 688 ASN C C 1
ATOM 10307 O O . ASN B 1 661 ? 182.22400 188.17300 238.51800 1.000 384.19501 688 ASN C O 1
ATOM 10309 N N . SER B 1 662 ? 180.90600 188.05000 240.34800 1.000 393.88121 689 SER C N 1
ATOM 10310 C CA . SER B 1 662 ? 181.45500 189.23200 240.99800 1.000 393.88121 689 SER C CA 1
ATOM 10311 C C . SER B 1 662 ? 182.30300 188.81200 242.18800 1.000 393.88121 689 SER C C 1
ATOM 10312 O O . SER B 1 662 ? 181.84700 188.04300 243.04100 1.000 393.88121 689 SER C O 1
ATOM 10314 N N . ILE B 1 663 ? 183.53300 189.31700 242.24100 1.000 400.34544 690 ILE C N 1
ATOM 10315 C CA . ILE B 1 663 ? 184.45200 189.06500 243.34400 1.000 400.34544 690 ILE C CA 1
ATOM 10316 C C . ILE B 1 663 ? 184.87900 190.40700 243.92000 1.000 400.34544 690 ILE C C 1
ATOM 10317 O O . ILE B 1 663 ? 185.37700 191.27200 243.18900 1.000 400.34544 690 ILE C O 1
ATOM 10319 N N . GLN B 1 664 ? 184.67900 190.58000 245.22900 1.000 398.39788 691 GLN C N 1
ATOM 10320 C CA . GLN B 1 664 ? 185.06100 191.83100 245.87500 1.000 398.39788 691 GLN C CA 1
ATOM 10321 C C . GLN B 1 664 ? 186.57300 192.02200 245.86200 1.000 398.39788 691 GLN C C 1
ATOM 10322 O O . GLN B 1 664 ? 187.06400 193.13300 245.62900 1.000 398.39788 691 GLN C O 1
ATOM 10324 N N . ASN B 1 665 ? 187.32600 190.95400 246.11400 1.000 398.24005 692 ASN C N 1
ATOM 10325 C CA . ASN B 1 665 ? 188.78000 191.00700 246.14400 1.000 398.24005 692 ASN C CA 1
ATOM 10326 C C . ASN B 1 665 ? 189.35200 189.92300 245.24500 1.000 398.24005 692 ASN C C 1
ATOM 10327 O O . ASN B 1 665 ? 188.84500 188.79700 245.21400 1.000 398.24005 692 ASN C O 1
ATOM 10329 N N . LEU B 1 666 ? 190.40900 190.26900 244.51400 1.000 399.93668 693 LEU C N 1
ATOM 10330 C CA . LEU B 1 666 ? 191.10500 189.33500 243.64300 1.000 399.93668 693 LEU C CA 1
ATOM 10331 C C . LEU B 1 666 ? 192.58200 189.31000 244.01000 1.000 399.93668 693 LEU C C 1
ATOM 10332 O O . LEU B 1 666 ? 193.17300 190.34100 244.34000 1.000 399.93668 693 LEU C O 1
ATOM 10334 N N . LEU B 1 667 ? 193.17200 188.12100 243.94900 1.000 402.90358 694 LEU C N 1
ATOM 10335 C CA . LEU B 1 667 ? 194.56300 187.93000 244.32100 1.000 402.90358 694 LEU C CA 1
ATOM 10336 C C . LEU B 1 667 ? 195.29700 187.15800 243.23500 1.000 402.90358 694 LEU C C 1
ATOM 10337 O O . LEU B 1 667 ? 194.69300 186.35000 242.52400 1.000 402.90358 694 LEU C O 1
ATOM 10339 N N . PRO B 1 668 ? 196.60300 187.40000 243.07800 1.000 408.05911 695 PRO C N 1
ATOM 10340 C CA . PRO B 1 668 ? 197.37200 186.61300 242.09700 1.000 408.05911 695 PRO C CA 1
ATOM 10341 C C . PRO B 1 668 ? 197.37300 185.12400 242.39400 1.000 408.05911 695 PRO C C 1
ATOM 10342 O O . PRO B 1 668 ? 197.36200 184.31000 241.46200 1.000 408.05911 695 PRO C O 1
ATOM 10346 N N . HIS B 1 669 ? 197.39200 184.74500 243.67400 1.000 399.05421 696 HIS C N 1
ATOM 10347 C CA . HIS B 1 669 ? 197.32400 183.33100 244.02600 1.000 399.05421 696 HIS C CA 1
ATOM 10348 C C . HIS B 1 669 ? 195.98900 182.72800 243.60900 1.000 399.05421 696 HIS C C 1
ATOM 10349 O O . HIS B 1 669 ? 195.93400 181.58400 243.14400 1.000 399.05421 696 HIS C O 1
ATOM 10351 N N . ASN B 1 670 ? 194.90000 183.48300 243.77500 1.000 397.04709 697 ASN C N 1
ATOM 10352 C CA . ASN B 1 670 ? 193.59200 183.00400 243.34200 1.000 397.04709 697 ASN C CA 1
ATOM 10353 C C . ASN B 1 670 ? 193.53800 182.84200 241.82800 1.000 397.04709 697 ASN C C 1
ATOM 10354 O O . ASN B 1 670 ? 192.91000 181.90600 241.31800 1.000 397.04709 697 ASN C O 1
ATOM 10356 N N . ILE B 1 671 ? 194.17500 183.74800 241.09600 1.000 397.22284 698 ILE C N 1
ATOM 10357 C CA . ILE B 1 671 ? 194.21700 183.63600 239.63300 1.000 397.22284 698 ILE C CA 1
ATOM 10358 C C . ILE B 1 671 ? 195.02800 182.40500 239.24900 1.000 397.22284 698 ILE C C 1
ATOM 10359 O O . ILE B 1 671 ? 196.10700 182.17400 239.82400 1.000 397.22284 698 ILE C O 1
ATOM 10361 N N . PRO B 1 672 ? 194.56500 181.59200 238.30000 1.000 392.47547 699 PRO C N 1
ATOM 10362 C CA . PRO B 1 672 ? 195.30100 180.36900 237.95600 1.000 392.47547 699 PRO C CA 1
ATOM 10363 C C . PRO B 1 672 ? 196.43400 180.62200 236.97500 1.000 392.47547 699 PRO C C 1
ATOM 10364 O O . PRO B 1 672 ? 196.19800 180.99300 235.82000 1.000 392.47547 699 PRO C O 1
ATOM 10368 N N . SER B 1 673 ? 197.67300 180.42100 237.43000 1.000 391.69490 700 SER C N 1
ATOM 10369 C CA . SER B 1 673 ? 198.82300 180.62300 236.55500 1.000 391.69490 700 SER C CA 1
ATOM 10370 C C . SER B 1 673 ? 198.95600 179.49200 235.54300 1.000 391.69490 700 SER C C 1
ATOM 10371 O O . SER B 1 673 ? 199.30400 179.73100 234.38100 1.000 391.69490 700 SER C O 1
ATOM 10373 N N . LYS B 1 674 ? 198.68900 178.25400 235.96700 1.000 388.69841 701 LYS C N 1
ATOM 10374 C CA . LYS B 1 674 ? 198.77600 177.12500 235.04600 1.000 388.69841 701 LYS C CA 1
ATOM 10375 C C . LYS B 1 674 ? 197.71800 177.22400 233.95500 1.000 388.69841 701 LYS C C 1
ATOM 10376 O O . LYS B 1 674 ? 197.94300 176.78400 232.82100 1.000 388.69841 701 LYS C O 1
ATOM 10378 N N . LEU B 1 675 ? 196.59100 177.87400 234.26700 1.000 389.69887 702 LEU C N 1
ATOM 10379 C CA . LEU B 1 675 ? 195.56200 178.11600 233.21700 1.000 389.69887 702 LEU C CA 1
ATOM 10380 C C . LEU B 1 675 ? 196.11200 179.16900 232.25100 1.000 389.69887 702 LEU C C 1
ATOM 10381 O O . LEU B 1 675 ? 196.70200 180.15400 232.73600 1.000 389.69887 702 LEU C O 1
ATOM 10383 N N . ARG B 1 676 ? 195.92100 178.97900 230.94300 1.000 392.50555 703 ARG C N 1
ATOM 10384 C CA . ARG B 1 676 ? 196.50600 179.91500 229.94400 1.000 392.50555 703 ARG C CA 1
ATOM 10385 C C . ARG B 1 676 ? 195.92700 181.32200 230.13500 1.000 392.50555 703 ARG C C 1
ATOM 10386 O O . ARG B 1 676 ? 196.71500 182.28800 230.09100 1.000 392.50555 703 ARG C O 1
ATOM 10388 N N . ILE B 1 677 ? 194.60900 181.42900 230.34400 1.000 390.96585 704 ILE C N 1
ATOM 10389 C CA . ILE B 1 677 ? 193.96000 182.76600 230.50100 1.000 390.96585 704 ILE C CA 1
ATOM 10390 C C . ILE B 1 677 ? 192.68800 182.63500 231.34400 1.000 390.96585 704 ILE C C 1
ATOM 10391 O O . ILE B 1 677 ? 192.09800 181.53700 231.35000 1.000 390.96585 704 ILE C O 1
ATOM 10393 N N . ILE B 1 678 ? 192.28600 183.71400 232.02400 1.000 386.88531 705 ILE C N 1
ATOM 10394 C CA . ILE B 1 678 ? 191.01000 183.69700 232.80200 1.000 386.88531 705 ILE C CA 1
ATOM 10395 C C . ILE B 1 678 ? 190.04000 184.73300 232.22200 1.000 386.88531 705 ILE C C 1
ATOM 10396 O O . ILE B 1 678 ? 190.50200 185.84600 231.90200 1.000 386.88531 705 ILE C O 1
ATOM 10398 N N . ASP B 1 679 ? 188.75500 184.38500 232.08800 1.000 382.26584 706 ASP C N 1
ATOM 10399 C CA . ASP B 1 679 ? 187.75700 185.34500 231.63800 1.000 382.26584 706 ASP C CA 1
ATOM 10400 C C . ASP B 1 679 ? 186.69400 185.50700 232.71200 1.000 382.26584 706 ASP C C 1
ATOM 10401 O O . ASP B 1 679 ? 186.18600 184.51700 233.24900 1.000 382.26584 706 ASP C O 1
ATOM 10403 N N . LEU B 1 680 ? 186.36100 186.75800 233.02300 1.000 385.24276 707 LEU C N 1
ATOM 10404 C CA . LEU B 1 680 ? 185.37500 187.06400 234.04800 1.000 385.24276 707 LEU C CA 1
ATOM 10405 C C . LEU B 1 680 ? 184.45200 188.16700 233.55200 1.000 385.24276 707 LEU C C 1
ATOM 10406 O O . LEU B 1 680 ? 184.83400 188.99200 232.71800 1.000 385.24276 707 LEU C O 1
ATOM 10408 N N . SER B 1 681 ? 183.22800 188.17000 234.07700 1.000 387.49326 708 SER C N 1
ATOM 10409 C CA . SER B 1 681 ? 182.22700 189.16600 233.73000 1.000 387.49326 708 SER C CA 1
ATOM 10410 C C . SER B 1 681 ? 181.57500 189.69700 234.99800 1.000 387.49326 708 SER C C 1
ATOM 10411 O O . SER B 1 681 ? 181.40400 188.96700 235.97800 1.000 387.49326 708 SER C O 1
ATOM 10413 N N . GLN B 1 682 ? 181.20700 190.98000 234.96100 1.000 396.05323 709 GLN C N 1
ATOM 10414 C CA . GLN B 1 682 ? 180.56700 191.65800 236.09000 1.000 396.05323 709 GLN C CA 1
ATOM 10415 C C . GLN B 1 682 ? 181.42600 191.58200 237.35100 1.000 396.05323 709 GLN C C 1
ATOM 10416 O O . GLN B 1 682 ? 180.92000 191.40700 238.46100 1.000 396.05323 709 GLN C O 1
ATOM 10418 N N . ASN B 1 683 ? 182.73900 191.71300 237.17800 1.000 410.16383 710 ASN C N 1
ATOM 10419 C CA . ASN B 1 683 ? 183.64800 191.69300 238.31600 1.000 410.16383 710 ASN C CA 1
ATOM 10420 C C . ASN B 1 683 ? 183.50300 192.96700 239.13800 1.000 410.16383 710 ASN C C 1
ATOM 10421 O O . ASN B 1 683 ? 183.31200 194.05900 238.59500 1.000 410.16383 710 ASN C O 1
ATOM 10423 N N . LEU B 1 684 ? 183.59400 192.82300 240.45900 1.000 417.35568 711 LEU C N 1
ATOM 10424 C CA . LEU B 1 684 ? 183.44400 193.94900 241.37000 1.000 417.35568 711 LEU C CA 1
ATOM 10425 C C . LEU B 1 684 ? 184.76000 194.64200 241.69500 1.000 417.35568 711 LEU C C 1
ATOM 10426 O O . LEU B 1 684 ? 184.74200 195.68800 242.35400 1.000 417.35568 711 LEU C O 1
ATOM 10428 N N . LEU B 1 685 ? 185.89200 194.09800 241.25600 1.000 428.47251 712 LEU C N 1
ATOM 10429 C CA . LEU B 1 685 ? 187.20300 194.66400 241.54300 1.000 428.47251 712 LEU C CA 1
ATOM 10430 C C . LEU B 1 685 ? 187.97400 194.85000 240.24500 1.000 428.47251 712 LEU C C 1
ATOM 10431 O O . LEU B 1 685 ? 188.04400 193.93100 239.42200 1.000 428.47251 712 LEU C O 1
ATOM 10433 N N . LYS B 1 686 ? 188.55100 196.03700 240.06700 1.000 446.03516 713 LYS C N 1
ATOM 10434 C CA . LYS B 1 686 ? 189.36300 196.34900 238.89900 1.000 446.03516 713 LYS C CA 1
ATOM 10435 C C . LYS B 1 686 ? 190.85500 196.19200 239.15600 1.000 446.03516 713 LYS C C 1
ATOM 10436 O O . LYS B 1 686 ? 191.65800 196.50900 238.27200 1.000 446.03516 713 LYS C O 1
ATOM 10438 N N . MET B 1 687 ? 191.24500 195.72100 240.33800 1.000 450.93078 714 MET C N 1
ATOM 10439 C CA . MET B 1 687 ? 192.65800 195.56000 240.65000 1.000 450.93078 714 MET C CA 1
ATOM 10440 C C . MET B 1 687 ? 193.28800 194.50400 239.75000 1.000 450.93078 714 MET C C 1
ATOM 10441 O O . MET B 1 687 ? 192.63200 193.54400 239.33500 1.000 450.93078 714 MET C O 1
ATOM 10443 N N . ILE B 1 688 ? 194.56900 194.68900 239.44700 1.000 465.17084 715 ILE C N 1
ATOM 10444 C CA . ILE B 1 688 ? 195.31300 193.80500 238.55700 1.000 465.17084 715 ILE C CA 1
ATOM 10445 C C . ILE B 1 688 ? 196.22800 192.93000 239.40000 1.000 465.17084 715 ILE C C 1
ATOM 10446 O O . ILE B 1 688 ? 196.99000 193.43600 240.23200 1.000 465.17084 715 ILE C O 1
ATOM 10448 N N . ASP B 1 689 ? 196.14900 191.62000 239.18600 1.000 451.28346 716 ASP C N 1
ATOM 10449 C CA . ASP B 1 689 ? 196.98700 190.67100 239.89700 1.000 451.28346 716 ASP C CA 1
ATOM 10450 C C . ASP B 1 689 ? 198.36800 190.58600 239.24800 1.000 451.28346 716 ASP C C 1
ATOM 10451 O O . ASP B 1 689 ? 198.64600 191.21400 238.22300 1.000 451.28346 716 ASP C O 1
ATOM 10453 N N . ASP B 1 690 ? 199.24600 189.79500 239.87100 1.000 448.01061 717 ASP C N 1
ATOM 10454 C CA . ASP B 1 690 ? 200.57700 189.58600 239.30900 1.000 448.01061 717 ASP C CA 1
ATOM 10455 C C . ASP B 1 690 ? 200.49700 188.90000 237.95100 1.000 448.01061 717 ASP C C 1
ATOM 10456 O O . ASP B 1 690 ? 201.22800 189.26000 237.02100 1.000 448.01061 717 ASP C O 1
ATOM 10458 N N . SER B 1 691 ? 199.61800 187.90400 237.82100 1.000 451.09557 718 SER C N 1
ATOM 10459 C CA . SER B 1 691 ? 199.38200 187.29700 236.51600 1.000 451.09557 718 SER C CA 1
ATOM 10460 C C . SER B 1 691 ? 198.75500 188.29700 235.55400 1.000 451.09557 718 SER C C 1
ATOM 10461 O O . SER B 1 691 ? 199.08500 188.31700 234.36200 1.000 451.09557 718 SER C O 1
ATOM 10463 N N . THR B 1 692 ? 197.84400 189.13600 236.05500 1.000 454.04730 719 THR C N 1
ATOM 10464 C CA . THR B 1 692 ? 197.21300 190.14200 235.20700 1.000 454.04730 719 THR C CA 1
ATOM 10465 C C . THR B 1 692 ? 198.20500 191.20900 234.76200 1.000 454.04730 719 THR C C 1
ATOM 10466 O O . THR B 1 692 ? 197.96600 191.89600 233.76200 1.000 454.04730 719 THR C O 1
ATOM 10468 N N . LEU B 1 693 ? 199.31400 191.37000 235.49000 1.000 454.02267 720 LEU C N 1
ATOM 10469 C CA . LEU B 1 693 ? 200.34300 192.31700 235.07500 1.000 454.02267 720 LEU C CA 1
ATOM 10470 C C . LEU B 1 693 ? 200.93600 191.95100 233.72200 1.000 454.02267 720 LEU C C 1
ATOM 10471 O O . LEU B 1 693 ? 201.32400 192.84500 232.96100 1.000 454.02267 720 LEU C O 1
ATOM 10473 N N . ALA B 1 694 ? 201.01300 190.66200 233.40700 1.000 449.11723 721 ALA C N 1
ATOM 10474 C CA . ALA B 1 694 ? 201.38200 190.18900 232.08100 1.000 449.11723 721 ALA C CA 1
ATOM 10475 C C . ALA B 1 694 ? 200.10700 189.97400 231.27900 1.000 449.11723 721 ALA C C 1
ATOM 10476 O O . ALA B 1 694 ? 199.12800 189.43000 231.80100 1.000 449.11723 721 ALA C O 1
ATOM 10478 N N . GLN B 1 695 ? 200.12300 190.37600 230.00400 1.000 443.35493 722 GLN C N 1
ATOM 10479 C CA . GLN B 1 695 ? 198.94700 190.14200 229.12200 1.000 443.35493 722 GLN C CA 1
ATOM 10480 C C . GLN B 1 695 ? 198.86600 188.64600 228.79900 1.000 443.35493 722 GLN C C 1
ATOM 10481 O O . GLN B 1 695 ? 199.91400 188.06000 228.46000 1.000 443.35493 722 GLN C O 1
ATOM 10483 N N . ILE B 1 696 ? 197.65300 188.08000 228.78200 1.000 435.27326 723 ILE C N 1
ATOM 10484 C CA . ILE B 1 696 ? 197.46400 186.62800 228.47600 1.000 435.27326 723 ILE C CA 1
ATOM 10485 C C . ILE B 1 696 ? 198.04400 186.30500 227.09200 1.000 435.27326 723 ILE C C 1
ATOM 10486 O O . ILE B 1 696 ? 198.21500 187.24100 226.28300 1.000 435.27326 723 ILE C O 1
ATOM 10488 N N . ASN B 1 697 ? 198.26500 185.01800 226.80100 1.000 430.33870 724 ASN C N 1
ATOM 10489 C CA . ASN B 1 697 ? 198.91000 184.62500 225.51700 1.000 430.33870 724 ASN C CA 1
ATOM 10490 C C . ASN B 1 697 ? 198.02300 185.00800 224.32800 1.000 430.33870 724 ASN C C 1
ATOM 10491 O O . ASN B 1 697 ? 196.79500 184.83500 224.42400 1.000 430.33870 724 ASN C O 1
ATOM 10493 N N . ARG B 1 698 ? 198.62800 185.52000 223.25200 1.000 429.70217 725 ARG C N 1
ATOM 10494 C CA . ARG B 1 698 ? 197.85900 185.85000 222.02100 1.000 429.70217 725 ARG C CA 1
ATOM 10495 C C . ARG B 1 698 ? 197.29000 184.56200 221.41800 1.000 429.70217 725 ARG C C 1
ATOM 10496 O O . ARG B 1 698 ? 196.13500 184.59400 220.95000 1.000 429.70217 725 ARG C O 1
ATOM 10498 N N . SER B 1 699 ? 198.06800 183.47400 221.43400 1.000 425.77373 726 SER C N 1
ATOM 10499 C CA . SER B 1 699 ? 197.63000 182.20200 220.80000 1.000 425.77373 726 SER C CA 1
ATOM 10500 C C . SER B 1 699 ? 197.38000 181.13000 221.86500 1.000 425.77373 726 SER C C 1
ATOM 10501 O O . SER B 1 699 ? 198.17600 181.08500 222.82600 1.000 425.77373 726 SER C O 1
ATOM 10503 N N . SER B 1 700 ? 196.29000 180.36000 221.73100 1.000 420.79801 727 SER C N 1
ATOM 10504 C CA . SER B 1 700 ? 195.94300 179.26100 222.67900 1.000 420.79801 727 SER C CA 1
ATOM 10505 C C . SER B 1 700 ? 195.32500 179.82400 223.96300 1.000 420.79801 727 SER C C 1
ATOM 10506 O O . SER B 1 700 ? 195.11000 179.03700 224.90500 1.000 420.79801 727 SER C O 1
ATOM 10508 N N . HIS B 1 701 ? 195.04800 181.13100 223.99400 1.000 414.31005 728 HIS C N 1
ATOM 10509 C CA . HIS B 1 701 ? 194.38100 181.75100 225.17100 1.000 414.31005 728 HIS C CA 1
ATOM 10510 C C . HIS B 1 701 ? 193.22700 182.63000 224.68000 1.000 414.31005 728 HIS C C 1
ATOM 10511 O O . HIS B 1 701 ? 193.38800 183.86600 224.68600 1.000 414.31005 728 HIS C O 1
ATOM 10513 N N . LEU B 1 702 ? 192.11500 182.01200 224.26800 1.000 404.90667 729 LEU C N 1
ATOM 10514 C CA . LEU B 1 702 ? 190.95200 182.77200 223.73200 1.000 404.90667 729 LEU C CA 1
ATOM 10515 C C . LEU B 1 702 ? 190.40200 183.69600 224.82400 1.000 404.90667 729 LEU C C 1
ATOM 10516 O O . LEU B 1 702 ? 190.01900 184.83500 224.49100 1.000 404.90667 729 LEU C O 1
ATOM 10518 N N . GLU B 1 703 ? 190.36900 183.22000 226.07200 1.000 396.56205 730 GLU C N 1
ATOM 10519 C CA . GLU B 1 703 ? 189.84600 184.03500 227.20100 1.000 396.56205 730 GLU C CA 1
ATOM 10520 C C . GLU B 1 703 ? 190.72600 185.27700 227.37600 1.000 396.56205 730 GLU C C 1
ATOM 10521 O O . GLU B 1 703 ? 191.95100 185.16400 227.18300 1.000 396.56205 730 GLU C O 1
ATOM 10523 N N . THR B 1 704 ? 190.11800 186.42000 227.70600 1.000 388.60895 731 THR C N 1
ATOM 10524 C CA . THR B 1 704 ? 190.88400 187.68000 227.90800 1.000 388.60895 731 THR C CA 1
ATOM 10525 C C . THR B 1 704 ? 190.10300 188.59100 228.85900 1.000 388.60895 731 THR C C 1
ATOM 10526 O O . THR B 1 704 ? 189.09100 188.12100 229.41700 1.000 388.60895 731 THR C O 1
ATOM 10528 N N . ILE B 1 705 ? 190.55300 189.83800 229.03500 1.000 386.47758 732 ILE C N 1
ATOM 10529 C CA . ILE B 1 705 ? 189.82600 190.77600 229.88100 1.000 386.47758 732 ILE C CA 1
ATOM 10530 C C . ILE B 1 705 ? 188.95500 191.67700 229.01700 1.000 386.47758 732 ILE C C 1
ATOM 10531 O O . ILE B 1 705 ? 189.31400 192.02400 227.88300 1.000 386.47758 732 ILE C O 1
ATOM 10533 N N . ARG B 1 706 ? 187.79900 192.06400 229.55300 1.000 392.42472 733 ARG C N 1
ATOM 10534 C CA . ARG B 1 706 ? 186.83900 192.89700 228.84400 1.000 392.42472 733 ARG C CA 1
ATOM 10535 C C . ARG B 1 706 ? 186.57700 194.17100 229.63400 1.000 392.42472 733 ARG C C 1
ATOM 10536 O O . ARG B 1 706 ? 186.38800 194.13000 230.85400 1.000 392.42472 733 ARG C O 1
ATOM 10538 N N . LEU B 1 707 ? 186.57100 195.30500 228.92900 1.000 403.36101 734 LEU C N 1
ATOM 10539 C CA . LEU B 1 707 ? 186.30900 196.58400 229.58100 1.000 403.36101 734 LEU C CA 1
ATOM 10540 C C . LEU B 1 707 ? 184.88600 196.65100 230.12100 1.000 403.36101 734 LEU C C 1
ATOM 10541 O O . LEU B 1 707 ? 184.65000 197.19600 231.20600 1.000 403.36101 734 LEU C O 1
ATOM 10543 N N . SER B 1 708 ? 183.92500 196.10900 229.37700 1.000 404.54122 735 SER C N 1
ATOM 10544 C CA . SER B 1 708 ? 182.53400 196.14700 229.80200 1.000 404.54122 735 SER C CA 1
ATOM 10545 C C . SER B 1 708 ? 182.31500 195.26000 231.02300 1.000 404.54122 735 SER C C 1
ATOM 10546 O O . SER B 1 708 ? 183.04900 194.29600 231.26000 1.000 404.54122 735 SER C O 1
ATOM 10548 N N . GLN B 1 709 ? 181.28500 195.60200 231.80200 1.000 411.10443 736 GLN C N 1
ATOM 10549 C CA . GLN B 1 709 ? 180.92500 194.86800 233.01700 1.000 411.10443 736 GLN C CA 1
ATOM 10550 C C . GLN B 1 709 ? 182.09300 194.80900 234.00000 1.000 411.10443 736 GLN C C 1
ATOM 10551 O O . GLN B 1 709 ? 182.47400 193.73900 234.47900 1.000 411.10443 736 GLN C O 1
ATOM 10553 N N . ASN B 1 710 ? 182.67100 195.96900 234.29800 1.000 428.70707 737 ASN C N 1
ATOM 10554 C CA . ASN B 1 710 ? 183.78400 196.08000 235.23000 1.000 428.70707 737 ASN C CA 1
ATOM 10555 C C . ASN B 1 710 ? 183.49000 197.16400 236.25800 1.000 428.70707 737 ASN C C 1
ATOM 10556 O O . ASN B 1 710 ? 182.95500 198.22500 235.92100 1.000 428.70707 737 ASN C O 1
ATOM 10558 N N . GLN B 1 711 ? 183.84000 196.89000 237.51200 1.000 441.03907 738 GLN C N 1
ATOM 10559 C CA . GLN B 1 711 ? 183.66700 197.83300 238.60800 1.000 441.03907 738 GLN C CA 1
ATOM 10560 C C . GLN B 1 711 ? 185.03500 198.28200 239.10000 1.000 441.03907 738 GLN C C 1
ATOM 10561 O O . GLN B 1 711 ? 185.88900 197.44900 239.42400 1.000 441.03907 738 GLN C O 1
ATOM 10563 N N . TRP B 1 712 ? 185.23900 199.59500 239.15500 1.000 467.15559 739 TRP C N 1
ATOM 10564 C CA . TRP B 1 712 ? 186.53900 200.13500 239.52500 1.000 467.15559 739 TRP C CA 1
ATOM 10565 C C . TRP B 1 712 ? 186.73100 200.11900 241.03600 1.000 467.15559 739 TRP C C 1
ATOM 10566 O O . TRP B 1 712 ? 185.79700 200.36800 241.80400 1.000 467.15559 739 TRP C O 1
ATOM 10568 N N . LEU B 1 713 ? 187.95600 199.82100 241.45800 1.000 496.48760 740 LEU C N 1
ATOM 10569 C CA . LEU B 1 713 ? 188.36500 199.90600 242.85200 1.000 496.48760 740 LEU C CA 1
ATOM 10570 C C . LEU B 1 713 ? 189.58000 200.81600 242.93700 1.000 496.48760 740 LEU C C 1
ATOM 10571 O O . LEU B 1 713 ? 190.53500 200.65300 242.17000 1.000 496.48760 740 LEU C O 1
ATOM 10573 N N . CYS B 1 714 ? 189.54500 201.76900 243.86200 1.000 544.99696 741 CYS C N 1
ATOM 10574 C CA . CYS B 1 714 ? 190.56900 202.80000 243.96600 1.000 544.99696 741 CYS C CA 1
ATOM 10575 C C . CYS B 1 714 ? 191.41500 202.55800 245.20900 1.000 544.99696 741 CYS C C 1
ATOM 10576 O O . CYS B 1 714 ? 190.88200 202.46300 246.32000 1.000 544.99696 741 CYS C O 1
ATOM 10579 N N . ASP B 1 715 ? 192.72800 202.45900 245.01400 1.000 581.08301 742 ASP C N 1
ATOM 10580 C CA . ASP B 1 715 ? 193.67800 202.30200 246.10500 1.000 581.08301 742 ASP C CA 1
ATOM 10581 C C . ASP B 1 715 ? 195.05800 202.70000 245.60500 1.000 581.08301 742 ASP C C 1
ATOM 10582 O O . ASP B 1 715 ? 195.40300 202.46700 244.44300 1.000 581.08301 742 ASP C O 1
ATOM 10584 N N . CYS B 1 716 ? 195.84400 203.30900 246.49300 1.000 595.09358 743 CYS C N 1
ATOM 10585 C CA . CYS B 1 716 ? 197.17300 203.77000 246.10200 1.000 595.09358 743 CYS C CA 1
ATOM 10586 C C . CYS B 1 716 ? 198.11200 202.64200 245.68000 1.000 595.09358 743 CYS C C 1
ATOM 10587 O O . CYS B 1 716 ? 198.75100 202.78100 244.62200 1.000 595.09358 743 CYS C O 1
ATOM 10590 N N . PRO B 1 717 ? 198.26500 201.53900 246.42600 1.000 593.52365 744 PRO C N 1
ATOM 10591 C CA . PRO B 1 717 ? 199.12200 200.45600 245.91400 1.000 593.52365 744 PRO C CA 1
ATOM 10592 C C . PRO B 1 717 ? 198.60700 199.84600 244.62300 1.000 593.52365 744 PRO C C 1
ATOM 10593 O O . PRO B 1 717 ? 199.40900 199.41200 243.78600 1.000 593.52365 744 PRO C O 1
ATOM 10597 N N . ALA B 1 718 ? 197.28600 199.80200 244.43500 1.000 588.57012 745 ALA C N 1
ATOM 10598 C CA . ALA B 1 718 ? 196.73200 199.20300 243.22500 1.000 588.57012 745 ALA C CA 1
ATOM 10599 C C . ALA B 1 718 ? 196.86000 200.12900 242.02400 1.000 588.57012 745 ALA C C 1
ATOM 10600 O O . ALA B 1 718 ? 196.59900 199.71100 240.89000 1.000 588.57012 745 ALA C O 1
ATOM 10602 N N . SER B 1 719 ? 197.24900 201.38700 242.24800 1.000 589.04736 746 SER C N 1
ATOM 10603 C CA . SER B 1 719 ? 197.37100 202.33300 241.14300 1.000 589.04736 746 SER C CA 1
ATOM 10604 C C . SER B 1 719 ? 198.43900 201.89100 240.14900 1.000 589.04736 746 SER C C 1
ATOM 10605 O O . SER B 1 719 ? 198.23800 201.97900 238.93200 1.000 589.04736 746 SER C O 1
ATOM 10607 N N . SER B 1 720 ? 199.58400 201.41800 240.64900 1.000 582.78828 747 SER C N 1
ATOM 10608 C CA . SER B 1 720 ? 200.63200 200.92900 239.75800 1.000 582.78828 747 SER C CA 1
ATOM 10609 C C . SER B 1 720 ? 200.16200 199.71100 238.97300 1.000 582.78828 747 SER C C 1
ATOM 10610 O O . SER B 1 720 ? 200.41900 199.60200 237.76800 1.000 582.78828 747 SER C O 1
ATOM 10612 N N . PHE B 1 721 ? 199.47600 198.77900 239.64100 1.000 571.04944 748 PHE C N 1
ATOM 10613 C CA . PHE B 1 721 ? 198.90600 197.63400 238.93800 1.000 571.04944 748 PHE C CA 1
ATOM 10614 C C . PHE B 1 721 ? 197.84600 198.07900 237.94000 1.000 571.04944 748 PHE C C 1
ATOM 10615 O O . PHE B 1 721 ? 197.77100 197.55100 236.82300 1.000 571.04944 748 PHE C O 1
ATOM 10617 N N . LEU B 1 722 ? 197.01300 199.04800 238.32700 1.000 576.39205 749 LEU C N 1
ATOM 10618 C CA . LEU B 1 722 ? 196.03600 199.60000 237.39500 1.000 576.39205 749 LEU C CA 1
ATOM 10619 C C . LEU B 1 722 ? 196.72700 200.28300 236.22200 1.000 576.39205 749 LEU C C 1
ATOM 10620 O O . LEU B 1 722 ? 196.25500 200.20200 235.08300 1.000 576.39205 749 LEU C O 1
ATOM 10622 N N . ILE B 1 723 ? 197.84700 200.96000 236.48200 1.000 575.94944 750 ILE C N 1
ATOM 10623 C CA . ILE B 1 723 ? 198.60800 201.58500 235.40300 1.000 575.94944 750 ILE C CA 1
ATOM 10624 C C . ILE B 1 723 ? 199.15100 200.52600 234.45100 1.000 575.94944 750 ILE C C 1
ATOM 10625 O O . ILE B 1 723 ? 199.11400 200.69300 233.22500 1.000 575.94944 750 ILE C O 1
ATOM 10627 N N . PHE B 1 724 ? 199.66800 199.42400 234.99900 1.000 568.93762 751 PHE C N 1
ATOM 10628 C CA . PHE B 1 724 ? 200.16900 198.34300 234.15700 1.000 568.93762 751 PHE C CA 1
ATOM 10629 C C . PHE B 1 724 ? 199.05100 197.73100 233.32200 1.000 568.93762 751 PHE C C 1
ATOM 10630 O O . PHE B 1 724 ? 199.25100 197.40900 232.14400 1.000 568.93762 751 PHE C O 1
ATOM 10632 N N . VAL B 1 725 ? 197.86900 197.55600 233.91700 1.000 563.60379 752 VAL C N 1
ATOM 10633 C CA . VAL B 1 725 ? 196.73300 197.01400 233.17400 1.000 563.60379 752 VAL C CA 1
ATOM 10634 C C . VAL B 1 725 ? 196.31700 197.96900 232.06200 1.000 563.60379 752 VAL C C 1
ATOM 10635 O O . VAL B 1 725 ? 196.02600 197.54600 230.93600 1.000 563.60379 752 VAL C O 1
ATOM 10637 N N . GLN B 1 726 ? 196.28000 199.27000 232.35900 1.000 561.64529 753 GLN C N 1
ATOM 10638 C CA . GLN B 1 726 ? 195.88000 200.25300 231.35700 1.000 561.64529 753 GLN C CA 1
ATOM 10639 C C . GLN B 1 726 ? 196.90000 200.34400 230.22900 1.000 561.64529 753 GLN C C 1
ATOM 10640 O O . GLN B 1 726 ? 196.54300 200.64200 229.08300 1.000 561.64529 753 GLN C O 1
ATOM 10642 N N . GLN B 1 727 ? 198.17800 200.10600 230.53700 1.000 557.60721 754 GLN C N 1
ATOM 10643 C CA . GLN B 1 727 ? 199.20500 200.14700 229.50100 1.000 557.60721 754 GLN C CA 1
ATOM 10644 C C . GLN B 1 727 ? 198.95000 199.09500 228.42900 1.000 557.60721 754 GLN C C 1
ATOM 10645 O O . GLN B 1 727 ? 199.07700 199.37500 227.23100 1.000 557.60721 754 GLN C O 1
ATOM 10647 N N . ASN B 1 728 ? 198.58800 197.87800 228.84000 1.000 552.93798 755 ASN C N 1
ATOM 10648 C CA . ASN B 1 728 ? 198.25100 196.84300 227.86900 1.000 552.93798 755 ASN C CA 1
ATOM 10649 C C . ASN B 1 728 ? 196.86500 197.06800 227.27900 1.000 552.93798 755 ASN C C 1
ATOM 10650 O O . ASN B 1 728 ? 196.62200 196.74900 226.10900 1.000 552.93798 755 ASN C O 1
ATOM 10652 N N . SER B 1 729 ? 195.94400 197.61200 228.07100 1.000 550.77279 756 SER C N 1
ATOM 10653 C CA . SER B 1 729 ? 194.58200 197.82800 227.60600 1.000 550.77279 756 SER C CA 1
ATOM 10654 C C . SER B 1 729 ? 194.53800 198.91300 226.53800 1.000 550.77279 756 SER C C 1
ATOM 10655 O O . SER B 1 729 ? 195.25700 199.91400 226.61300 1.000 550.77279 756 SER C O 1
ATOM 10657 N N . ARG B 1 730 ? 193.68400 198.70800 225.53300 1.000 541.24394 757 ARG C N 1
ATOM 10658 C CA . ARG B 1 730 ? 193.52000 199.66200 224.44700 1.000 541.24394 757 ARG C CA 1
ATOM 10659 C C . ARG B 1 730 ? 192.08300 200.10800 224.22300 1.000 541.24394 757 ARG C C 1
ATOM 10660 O O . ARG B 1 730 ? 191.87500 201.12400 223.55100 1.000 541.24394 757 ARG C O 1
ATOM 10662 N N . LEU B 1 731 ? 191.09400 199.38500 224.75300 1.000 532.95132 758 LEU C N 1
ATOM 10663 C CA . LEU B 1 731 ? 189.70100 199.77500 224.55700 1.000 532.95132 758 LEU C CA 1
ATOM 10664 C C . LEU B 1 731 ? 189.40800 201.11700 225.21700 1.000 532.95132 758 LEU C C 1
ATOM 10665 O O . LEU B 1 731 ? 188.74500 201.98000 224.63000 1.000 532.95132 758 LEU C O 1
ATOM 10667 N N . ILE B 1 732 ? 189.89900 201.31200 226.44000 1.000 530.24112 759 ILE C N 1
ATOM 10668 C CA . ILE B 1 732 ? 189.68300 202.55200 227.17600 1.000 530.24112 759 ILE C CA 1
ATOM 10669 C C . ILE B 1 732 ? 190.72600 202.62600 228.27900 1.000 530.24112 759 ILE C C 1
ATOM 10670 O O . ILE B 1 732 ? 191.30700 201.61400 228.67400 1.000 530.24112 759 ILE C O 1
ATOM 10672 N N . SER B 1 733 ? 190.97000 203.84000 228.77800 1.000 532.32879 760 SER C N 1
ATOM 10673 C CA . SER B 1 733 ? 191.92200 204.01200 229.87000 1.000 532.32879 760 SER C CA 1
ATOM 10674 C C . SER B 1 733 ? 191.45400 203.28900 231.12600 1.000 532.32879 760 SER C C 1
ATOM 10675 O O . SER B 1 733 ? 192.26000 202.68400 231.84200 1.000 532.32879 760 SER C O 1
ATOM 10677 N N . ASP B 1 734 ? 190.15400 203.33900 231.40900 1.000 517.97713 761 ASP C N 1
ATOM 10678 C CA . ASP B 1 734 ? 189.57200 202.64100 232.54500 1.000 517.97713 761 ASP C CA 1
ATOM 10679 C C . ASP B 1 734 ? 188.21200 202.09300 232.13800 1.000 517.97713 761 ASP C C 1
ATOM 10680 O O . ASP B 1 734 ? 187.79500 202.20200 230.98100 1.000 517.97713 761 ASP C O 1
ATOM 10682 N N . MET B 1 735 ? 187.52200 201.49100 233.10300 1.000 489.75846 762 MET C N 1
ATOM 10683 C CA . MET B 1 735 ? 186.19500 200.94900 232.84400 1.000 489.75846 762 MET C CA 1
ATOM 10684 C C . MET B 1 735 ? 185.22700 202.06400 232.46800 1.000 489.75846 762 MET C C 1
ATOM 10685 O O . MET B 1 735 ? 185.28400 203.16900 233.01400 1.000 489.75846 762 MET C O 1
ATOM 10687 N N . SER B 1 736 ? 184.34100 201.77000 231.51300 1.000 480.79707 763 SER C N 1
ATOM 10688 C CA . SER B 1 736 ? 183.36600 202.76600 231.08000 1.000 480.79707 763 SER C CA 1
ATOM 10689 C C . SER B 1 736 ? 182.42500 203.15000 232.21500 1.000 480.79707 763 SER C C 1
ATOM 10690 O O . SER B 1 736 ? 182.14200 204.33500 232.42400 1.000 480.79707 763 SER C O 1
ATOM 10692 N N . ALA B 1 737 ? 181.93300 202.16100 232.96100 1.000 477.65511 764 ALA C N 1
ATOM 10693 C CA . ALA B 1 737 ? 181.04900 202.41400 234.09800 1.000 477.65511 764 ALA C CA 1
ATOM 10694 C C . ALA B 1 737 ? 181.86700 202.40200 235.39000 1.000 477.65511 764 ALA C C 1
ATOM 10695 O O . ALA B 1 737 ? 181.69300 201.56700 236.27900 1.000 477.65511 764 ALA C O 1
ATOM 10697 N N . ILE B 1 738 ? 182.78100 203.36500 235.47700 1.000 485.81864 765 ILE C N 1
ATOM 10698 C CA . ILE B 1 738 ? 183.66600 203.51500 236.62600 1.000 485.81864 765 ILE C CA 1
ATOM 10699 C C . ILE B 1 738 ? 183.42800 204.89000 237.23000 1.000 485.81864 765 ILE C C 1
ATOM 10700 O O . ILE B 1 738 ? 183.76700 205.91100 236.61900 1.000 485.81864 765 ILE C O 1
ATOM 10702 N N . ARG B 1 739 ? 182.84300 204.91700 238.43600 1.000 506.01842 766 ARG C N 1
ATOM 10703 C CA . ARG B 1 739 ? 182.61100 206.14900 239.18000 1.000 506.01842 766 ARG C CA 1
ATOM 10704 C C . ARG B 1 739 ? 183.10600 205.93300 240.61400 1.000 506.01842 766 ARG C C 1
ATOM 10705 O O . ARG B 1 739 ? 182.35800 205.56400 241.51800 1.000 506.01842 766 ARG C O 1
ATOM 10707 N N . CYS B 1 740 ? 184.39800 206.16800 240.82600 1.000 534.64142 767 CYS C N 1
ATOM 10708 C CA . CYS B 1 740 ? 185.03200 205.99600 242.12700 1.000 534.64142 767 CYS C CA 1
ATOM 10709 C C . CYS B 1 740 ? 185.99100 207.15400 242.36000 1.000 534.64142 767 CYS C C 1
ATOM 10710 O O . CYS B 1 740 ? 186.82500 207.45500 241.49900 1.000 534.64142 767 CYS C O 1
ATOM 10713 N N . HIS B 1 741 ? 185.87200 207.79800 243.51900 1.000 560.10549 768 HIS C N 1
ATOM 10714 C CA . HIS B 1 741 ? 186.73500 208.92500 243.87000 1.000 560.10549 768 HIS C CA 1
ATOM 10715 C C . HIS B 1 741 ? 186.72600 209.10100 245.37900 1.000 560.10549 768 HIS C C 1
ATOM 10716 O O . HIS B 1 741 ? 186.03800 209.98000 245.91600 1.000 560.10549 768 HIS C O 1
ATOM 10718 N N . PRO B 1 742 ? 187.48500 208.27800 246.10500 1.000 571.33304 769 PRO C N 1
ATOM 10719 C CA . PRO B 1 742 ? 187.57200 208.41900 247.56900 1.000 571.33304 769 PRO C CA 1
ATOM 10720 C C . PRO B 1 742 ? 188.55000 209.52000 247.97900 1.000 571.33304 769 PRO C C 1
ATOM 10721 O O . PRO B 1 742 ? 189.65900 209.25800 248.45700 1.000 571.33304 769 PRO C O 1
ATOM 10725 N N . SER B 1 743 ? 188.13500 210.77100 247.78000 1.000 578.88397 770 SER C N 1
ATOM 10726 C CA . SER B 1 743 ? 188.90300 211.99300 248.00900 1.000 578.88397 770 SER C CA 1
ATOM 10727 C C . SER B 1 743 ? 190.09000 212.09200 247.05600 1.000 578.88397 770 SER C C 1
ATOM 10728 O O . SER B 1 743 ? 191.00000 212.89300 247.30700 1.000 578.88397 770 SER C O 1
ATOM 10730 N N . GLY B 1 744 ? 190.11600 211.31300 245.97900 1.000 583.39459 771 GLY C N 1
ATOM 10731 C CA . GLY B 1 744 ? 191.20200 211.37300 245.02100 1.000 583.39459 771 GLY C CA 1
ATOM 10732 C C . GLY B 1 744 ? 190.90100 210.50600 243.82200 1.000 583.39459 771 GLY C C 1
ATOM 10733 O O . GLY B 1 744 ? 189.87700 209.81700 243.76900 1.000 583.39459 771 GLY C O 1
ATOM 10734 N N . LYS B 1 745 ? 191.81100 210.54500 242.85100 1.000 592.45922 772 LYS C N 1
ATOM 10735 C CA . LYS B 1 745 ? 191.68900 209.76400 241.62500 1.000 592.45922 772 LYS C CA 1
ATOM 10736 C C . LYS B 1 745 ? 192.74100 208.65900 241.64700 1.000 592.45922 772 LYS C C 1
ATOM 10737 O O . LYS B 1 745 ? 193.94400 208.93900 241.65700 1.000 592.45922 772 LYS C O 1
ATOM 10739 N N . SER B 1 746 ? 192.28500 207.40500 241.65800 1.000 586.86929 773 SER C N 1
ATOM 10740 C CA . SER B 1 746 ? 193.17600 206.25000 241.68000 1.000 586.86929 773 SER C CA 1
ATOM 10741 C C . SER B 1 746 ? 192.80400 205.21400 240.62500 1.000 586.86929 773 SER C C 1
ATOM 10742 O O . SER B 1 746 ? 193.33600 204.10000 240.64200 1.000 586.86929 773 SER C O 1
ATOM 10744 N N . LEU B 1 747 ? 191.90100 205.55500 239.71000 1.000 578.39698 774 LEU C N 1
ATOM 10745 C CA . LEU B 1 747 ? 191.49800 204.61700 238.67600 1.000 578.39698 774 LEU C CA 1
ATOM 10746 C C . LEU B 1 747 ? 192.61900 204.42300 237.66000 1.000 578.39698 774 LEU C C 1
ATOM 10747 O O . LEU B 1 747 ? 193.65100 205.09900 237.69100 1.000 578.39698 774 LEU C O 1
ATOM 10749 N N . ASP B 1 748 ? 192.40800 203.46700 236.75200 1.000 567.41888 775 ASP C N 1
ATOM 10750 C CA . ASP B 1 748 ? 193.37900 203.23700 235.68800 1.000 567.41888 775 ASP C CA 1
ATOM 10751 C C . ASP B 1 748 ? 193.50300 204.46000 234.78800 1.000 567.41888 775 ASP C C 1
ATOM 10752 O O . ASP B 1 748 ? 194.60100 204.79500 234.32800 1.000 567.41888 775 ASP C O 1
ATOM 10754 N N . SER B 1 749 ? 192.38400 205.13800 234.52300 1.000 565.58495 776 SER C N 1
ATOM 10755 C CA . SER B 1 749 ? 192.43300 206.37200 233.74600 1.000 565.58495 776 SER C CA 1
ATOM 10756 C C . SER B 1 749 ? 193.16300 207.47500 234.50400 1.000 565.58495 776 SER C C 1
ATOM 10757 O O . SER B 1 749 ? 193.71900 208.39400 233.89300 1.000 565.58495 776 SER C O 1
ATOM 10759 N N . ILE B 1 750 ? 193.16700 207.40200 235.83800 1.000 581.12525 777 ILE C N 1
ATOM 10760 C CA . ILE B 1 750 ? 193.82000 208.43000 236.63800 1.000 581.12525 777 ILE C CA 1
ATOM 10761 C C . ILE B 1 750 ? 195.32500 208.38300 236.41300 1.000 581.12525 777 ILE C C 1
ATOM 10762 O O . ILE B 1 750 ? 195.92500 207.30800 236.28400 1.000 581.12525 777 ILE C O 1
ATOM 10764 N N . THR B 1 751 ? 195.94200 209.56100 236.36600 1.000 591.70210 778 THR C N 1
ATOM 10765 C CA . THR B 1 751 ? 197.36700 209.65900 236.10000 1.000 591.70210 778 THR C CA 1
ATOM 10766 C C . THR B 1 751 ? 198.17500 209.33200 237.35600 1.000 591.70210 778 THR C C 1
ATOM 10767 O O . THR B 1 751 ? 197.63400 209.07800 238.43600 1.000 591.70210 778 THR C O 1
ATOM 10769 N N . VAL B 1 752 ? 199.50000 209.34000 237.19400 1.000 596.69470 779 VAL C N 1
ATOM 10770 C CA . VAL B 1 752 ? 200.39400 209.02000 238.30400 1.000 596.69470 779 VAL C CA 1
ATOM 10771 C C . VAL B 1 752 ? 200.32300 210.09500 239.38100 1.000 596.69470 779 VAL C C 1
ATOM 10772 O O . VAL B 1 752 ? 200.42600 209.80300 240.57800 1.000 596.69470 779 VAL C O 1
ATOM 10774 N N . ASN B 1 753 ? 200.15700 211.35700 238.97300 1.000 596.36512 780 ASN C N 1
ATOM 10775 C CA . ASN B 1 753 ? 200.14100 212.45300 239.93700 1.000 596.36512 780 ASN C CA 1
ATOM 10776 C C . ASN B 1 753 ? 198.98000 212.31900 240.91400 1.000 596.36512 780 ASN C C 1
ATOM 10777 O O . ASN B 1 753 ? 199.14000 212.55900 242.11700 1.000 596.36512 780 ASN C O 1
ATOM 10779 N N . GLU B 1 754 ? 197.80400 211.94300 240.41800 1.000 597.92242 781 GLU C N 1
ATOM 10780 C CA . GLU B 1 754 ? 196.65400 211.75200 241.29100 1.000 597.92242 781 GLU C CA 1
ATOM 10781 C C . GLU B 1 754 ? 196.87100 210.55000 242.20200 1.000 597.92242 781 GLU C C 1
ATOM 10782 O O . GLU B 1 754 ? 197.47700 209.55000 241.80700 1.000 597.92242 781 GLU C O 1
ATOM 10784 N N . LEU B 1 755 ? 196.37100 210.65300 243.43100 1.000 599.61531 782 LEU C N 1
ATOM 10785 C CA . LEU B 1 755 ? 196.53400 209.61200 244.43400 1.000 599.61531 782 LEU C CA 1
ATOM 10786 C C . LEU B 1 755 ? 195.16900 209.14700 244.92200 1.000 599.61531 782 LEU C C 1
ATOM 10787 O O . LEU B 1 755 ? 194.15100 209.80300 244.68700 1.000 599.61531 782 LEU C O 1
ATOM 10789 N N . CYS B 1 756 ? 195.16100 207.99900 245.60300 1.000 596.78515 783 CYS C N 1
ATOM 10790 C CA . CYS B 1 756 ? 193.90500 207.44500 246.09900 1.000 596.78515 783 CYS C CA 1
ATOM 10791 C C . CYS B 1 756 ? 193.33200 208.28900 247.23000 1.000 596.78515 783 CYS C C 1
ATOM 10792 O O . CYS B 1 756 ? 192.10900 208.41000 247.36500 1.000 596.78515 783 CYS C O 1
ATOM 10795 N N . PHE B 1 757 ? 194.19600 208.87300 248.05400 1.000 594.56464 784 PHE C N 1
ATOM 10796 C CA . PHE B 1 757 ? 193.75200 209.69600 249.17400 1.000 594.56464 784 PHE C CA 1
ATOM 10797 C C . PHE B 1 757 ? 193.02500 210.94700 248.69000 1.000 594.56464 784 PHE C C 1
ATOM 10798 O O . PHE B 1 757 ? 193.63200 212.00500 248.52400 0.000 594.56464 784 PHE C O 1
#

Sequence (1505 aa):
RFTCPEESEASNCSCEEFPSKTHFYCPDFNPTLYVDVEDRMRVDFKCYDEPHDFKSLPNLAIGSVKLLTVVDCVLDDDRPILESFKFLEVADVRSFVYNNHENGIRYNAKYFEGMEQLENLTLARGVVSIDRDTFSGFLNLKRLTIEHNKLNLQPGTFEALSNLTYLGLVYNGLNEIQPGLFDGLESLEALSLSYNDIKSLSAGSFNGLSSLRMLNLRVNKIESFDANTFASLKELSRLEITLNPFVSLPRGLFSENKKLKTLILTNNRKLVTLPEELLANLKELTVVNLSHNGVGNLPESLLSGSSGIIELNLGYNRLNSLPEELLSDQPQLQVLNLDHNQLESIPDYFLERNVELQTLYLSHNRLRSLSEKAFTKLKNLKELHLENNQLQTIPQFLFSGTPKLEEIYMQNNQLALHANSFINEELSIADNDNTPFQVLQKLRILHLRNNSISTIFQDWYINNLEMQSLDLSFNKLPGLSYTQLQFQSNITLNLSNNEISQVLLIDDLDLQPYQRINVDLNHNPLNCNCNALKFIQLIQSKAEHGLQFNVDQLRCSEPPNLLDATMDQLQTKDLLCDFESADDCPKDCQCAMRLLDHTVIVNCSGRGLTEFPDLPIPSQLHEDFNALEVHVENNRLTKLPNLTKHNEITQLYARNNSIQNLLPHNIPSKLRIIDLSQNLLKMIDDSTLAQINRSSHLETIRLSQNQWLCDCPASSFLIFVQQNSRLISDMSAIRCHPSGKSLDSITVNELCFFTCPEESEASNCSCEEFPSKTHFYCPDFNPTLYVDVEDRMRVDFKCYDEPHDFKSLPNLAIGSVKLLTVVDCVLDDDRPILESFKFLEVADVRSFVYNNHENGIRYNAKYFEGMEQLENLTLARGVVSIDRDTFSGFLNLKRLTIEHNKLNLQPGTFEALSNLTYLGLVYNGLNEIQPGLFDGLESLEALSLSYNDIKSLSAGSFNGLSSLRMLNLRVNKIESFDANTFASLKELSRLEITLNPFVSLPRGLFSENKKLKTLILTNNRKLVTLPEELLANLKELTVVNLSHNGVGNLPESLLSGSSGIIELNLGYNRLNSLPEELLSDQPQLQVLNLDHNQLESIPDYFLERNVELQTLYLSHNRLRSLSEKAFTKLKNLKELHLENNQLQTIPQFLFSGTPKLEEIYMQNNQLALHANSFINEELSIADNDNTPFQVLQKLRILHLRNNSISTIFQDWYINNLEMQSLDLSFNKLPGLSYTQLQFQSNITLNLSNNEISQVLLIDDLDLQPYQRINVDLNHNPLNCNCNALKFIQLIQSKAEHGLQFNVDQLRCSEPPNLLDATMDQLQTKDLLCDFESADDCPKDCQCAMRLLDHTVIVNCSGRGLTEFPDLPIPSQLHEDFNALEVHVENNRLTKLPNLTKHNEITQLYARNNSIQNLLPHNIPSKLRIIDLSQNLLKMIDDSTLAQINRSSHLETIRLSQNQWLCDCPASSFLIFVQQNSRLISDMSAIRCHPSGKSLDSITVNELCF

Radius of gyration: 54.37 Å; Cα contacts (8 Å, |Δi|>4): 4027; chains: 2; bounding box: 79×112×178 Å